Protein 6TFR (pdb70)

Solvent-accessible surface area: 62298 Å² total; per-residue (Å²): 131,105,23,120,47,10,55,8,22,11,124,52,0,45,24,4,84,94,135,101,46,18,10,112,4,2,58,5,7,0,2,56,0,1,20,55,19,48,74,9,1,2,36,5,18,3,63,18,13,42,5,5,114,113,71,156,22,58,40,37,12,3,12,25,0,1,0,1,0,0,0,0,0,0,0,0,3,25,2,22,77,118,7,34,43,5,0,0,1,0,0,2,0,1,0,23,6,0,86,6,116,131,0,34,6,23,14,60,151,12,62,42,32,106,57,17,36,105,100,27,16,0,17,3,0,0,0,5,0,2,0,10,0,2,5,11,9,2,38,43,28,161,111,8,40,84,64,0,38,107,1,0,114,27,0,60,68,31,22,77,84,45,134,28,18,0,1,14,20,8,44,5,2,0,13,6,4,0,0,0,0,1,1,4,0,1,60,2,21,8,98,47,61,74,51,91,36,87,68,30,5,130,62,0,2,77,46,0,52,109,105,10,6,23,62,81,86,0,0,0,49,9,5,32,1,31,88,35,42,2,36,5,53,19,2,0,0,12,0,0,0,5,0,0,0,2,0,37,9,15,23,64,61,11,0,101,120,2,17,77,90,0,64,150,29,0,23,50,78,50,54,156,37,120,66,0,69,0,46,1,3,40,81,23,133,59,34,38,13,27,35,20,12,0,0,4,1,0,0,3,0,0,31,17,41,49,26,86,132,7,0,37,13,0,0,11,42,25,0,35,88,2,54,26,47,77,55,14,21,27,10,140,32,127,103,77,70,34,78,18,9,18,3,1,2,4,0,0,5,1,2,26,11,4,8,32,3,13,165,1,78,107,112,88,48,67,115,96,36,123,31,10,51,8,16,0,90,68,0,45,31,3,78,95,117,83,45,16,10,114,6,1,60,5,6,0,2,58,0,0,18,57,21,47,73,8,1,2,36,6,20,3,62,18,13,46,5,5,117,113,69,154,23,58,39,39,12,3,12,25,0,1,0,1,0,0,0,0,0,0,0,1,3,24,2,20,85,145,8,33,41,6,0,0,3,0,0,5,2,0,0,24,5,0,83,6,116,130,0,35,7,21,10,58,148,13,61,39,31,104,60,18,37,106,93,27,14,1,15,4,0,0,0,5,0,1,0,10,0,3,13,11,13,1,38,45,35,162,127,9,42,85,63,1,23,104,1,0,104,30,0,75,87,31,22,78,85,45,131,32,19,0,1,13,22,6,53,6,1,1,13,5,3,0,0,0,0,0,1,3,0,1,64,1,9,8,127,47,59,76,49,92,35,87,65,31,5,130,64,0,2,78,28,0,55,163,60,6,8,26,69,148,83,0,0,0,53,9,5,34,0,32,91,38,42,2,48,4,54,25,2,0,0,11,0,0,0,6,0,0,0,2,0,28,11,15,20,67,59,2,0,95,109,6,17,77,98,0,64,158,31,0,20,53,80,51,52,159,38,122,59,0,71,0,48,0,5,42,80,22,136,59,35,38,12,28,37,21,12,0,0,5,1,0,0,3,0,0,31,18,38,49,24,63,119,7,0,8,12,0,0,9,42,27,0,29,82,1,114,19,47,79,51,16,20,28,13,139,35,118,97,79,68,36,81,17,8,21,4,0,2,5,0,0,6,1,3,26,12,3,12,30,3,11,142,5,76,116,48,105,156,105,94,98,24,120,49,10,55,10,15,11,96,50,0,42,24,3,82,95,132,104,46,18,12,111,6,2,60,4,6,0,2,55,0,1,18,54,21,49,74,8,2,2,37,6,17,2,59,18,12,44,5,7,116,112,73,157,22,58,41,38,13,3,14,24,0,1,0,1,0,0,0,0,0,0,0,1,2,25,2,19,79,144,8,35,41,6,1,0,2,0,0,3,2,0,0,25,6,0,85,6,114,129,0,35,7,24,14,59,108,13,62,39,31,102,62,17,36,106,97,30,16,0,18,4,0,0,0,5,0,2,0,11,0,2,5,18,9,2,39,47,29,173,112,9,48,85,60,1,38,108,1,0,113,31,0,60,66,29,22,79,85,44,134,28,16,0,1,13,20,9,38,3,2,0,11,4,4,0,0,0,0,0,0,3,0,1,58,2,22,8,95,47,64,76,51,90,35,87,67,31,5,171,62,0,10,75,44,0,55,109,109,6,6,36,69,128,95,0,0,0,54,8,4,33,0,30,109,39,42,2,38,4,51,20,12,0,0,12,0,0,0,6,0,0,0,2,0,28,6,15,46,66,57,2,0,96,108,9,16,75,94,0,64,146,23,0,22,51,81,54,54,158,37,117,65,0,69,0,49,1,3,56,82,24,133,58,33,38,12,29,37,21,13,0,0,4,1,0,0,3,0,0,30,19,37,48,24,86,134,7,0,38,12,0,0,10,39,26,0,33,86,2,74,25,47,76,52,12,20,29,10,141,32,121,99,78,69,34,79,17,8,19,4,0,2,5,0,0,5,1,2,26,10,3,8,36,3,6,157,1,76,103,112,144,86,63,125,26,14,53,8,40,10,129,70,0,47,34,4,91,94,113,98,46,17,10,112,5,2,59,4,6,0,2,54,0,0,19,52,20,50,72,8,2,2,33,7,17,2,58,16,13,41,4,5,117,111,72,155,22,59,40,39,12,3,11,26,0,1,0,2,0,0,0,0,0,0,0,2,3,30,4,9,78,158,8,44,40,6,1,1,2,0,0,8,0,0,0,24,6,0,86,6,114,128,0,34,8,25,14,60,106,16,64,38,30,105,58,16,35,114,104,32,16,0,16,4,0,0,0,4,0,1,0,10,0,3,12,12,6,2,42,36,35,160,138,11,43,86,62,1,13,103,1,0,124,28,0,76,87,33,21,77,86,49,133,26,16,0,3,13,20,8,56,7,2,1,14,5,3,0,0,0,0,1,1,3,0,1,60,2,14,8,92,46,59,76,52,92,37,87,67,30,5,130,63,0,2,79,40,0,53,115,100,6,9,17,76,159,87,0,0,0,49,8,5,31,0,32,101,35,39,1,32,5,48,21,2,0,0,11,0,0,0,5,0,0,0,1,0,29,11,15,21,67,60,1,0,94,104,10,17,76,86,0,64,149,28,0,20,50,77,52,50,152,36,132,59,0,68,0,46,1,3,35,81,24,134,60,38,37,13,28,38,21,12,0,0,4,1,0,0,2,0,0,30,18,37,49,24,86,136,6,0,48,11,0,0,13,41,25,0,33,86,2,58,22,56,79,86,13,25,28,9,58,30,71,121,77,69,33,74,15,8,19,4,0,2,5,0,0,6,1,2,26,12,3,9,30,3,14,169,1,80,102,53,158,136,75,117,25,14,46,8,61,12,129,51,0,47,25,3,86,93,133,111,45,17,11,112,4,2,58,4,6,0,1,56,0,1,18,52,22,50,72,8,0,2,34,6,17,3,61,16,12,44,4,4,116,111,73,155,24,56,40,38,12,3,12,28,0,1,0,0,0,0,0,0,0,0,0,1,3,29,3,20,83,119,7,32,43,6,1,0,2,0,0,5,1,0,0,23,6,0,81,6,115,128,0,35,6,23,13,58,149,13,61,39,31,105,61,18,37,103,93,26,15,0,18,3,0,0,0,5,0,1,0,8,0,2,14,12,10,1,41,42,37,162,125,11,42,86,64,1,15,94,1,0,120,30,0,74,88,31,21,79,85,46,133,28,17,0,1,14,21,9,49,6,2,1,14,5,4,0,1,0,0,0,1,4,0,1,61,1,20,8,98,45,61,76,52,90,43,87,68,30,5,127,63,0,2,80,49,0,48,85,107,8,5,23,64,108,85,0,0,0,48,8,5,32,1,31,84,36,41,3,34,4,52,20,3,0,0,13,1,0,0,6,0,0,0,2,0,34,10,16,20,67,59,0,0,102,103,8,17,79,92,0,63,157,30,1,22,52,77,44,54,155,37,134,47,0,70,0,50,1,4,42,78,22,137,60,34,37,14,28,37,19,12,0,0,3,1,0,0,3,0,0,30,17,39,49,27,84,129,8,0,47,12,0,0,17,39,25,0,23,81,2,119,18,50,73,51,12,19,26,11,139,32,129,104,76,68,34,76,16,9,18,4,0,2,4,0,0,6,1,2,27,11,3,8,30,4,14,167,1,77,102,57,160

B-factor: mean 20.93, std 8.3, range [9.82, 72.06]

InterPro domains:
  IPR041411 Linalool dehydratase/isomerase [PF18566] (167-362)

Structure (mmCIF, N/CA/C/O backbone):
data_6TFR
#
_entry.id   6TFR
#
_cell.length_a   81.440
_cell.length_b   106.970
_cell.length_c   123.670
_cell.angle_alpha   90.000
_cell.angle_beta   95.970
_cell.angle_gamma   90.000
#
_symmetry.space_group_name_H-M   'P 1 21 1'
#
loop_
_entity.id
_entity.type
_entity.pdbx_description
1 polymer 'Linalool dehydratase-isomerase protein LDI'
2 non-polymer 1,2-ETHANEDIOL
3 water water
#
loop_
_atom_site.group_PDB
_atom_site.id
_atom_site.type_symbol
_atom_site.label_atom_id
_atom_site.label_alt_id
_atom_site.label_comp_id
_atom_site.label_asym_id
_atom_site.label_entity_id
_atom_site.label_seq_id
_atom_site.pdbx_PDB_ins_code
_atom_site.Cartn_x
_atom_site.Cartn_y
_atom_site.Cartn_z
_atom_site.occupancy
_atom_site.B_iso_or_equiv
_atom_site.auth_seq_id
_atom_site.auth_comp_id
_atom_site.auth_asym_id
_atom_site.auth_atom_id
_atom_site.pdbx_PDB_model_num
ATOM 1 N N . GLU A 1 4 ? -54.490 -1.350 16.023 1.00 43.63 3 GLU A N 1
ATOM 2 C CA . GLU A 1 4 ? -54.356 -1.608 17.534 1.00 43.08 3 GLU A CA 1
ATOM 3 C C . GLU A 1 4 ? -52.879 -1.648 18.001 1.00 38.58 3 GLU A C 1
ATOM 4 O O . GLU A 1 4 ? -52.250 -2.639 17.704 1.00 38.26 3 GLU A O 1
ATOM 6 N N . LEU A 1 5 ? -52.375 -0.656 18.752 1.00 38.49 4 LEU A N 1
ATOM 7 C CA . LEU A 1 5 ? -50.931 -0.578 19.162 1.00 37.66 4 LEU A CA 1
ATOM 8 C C . LEU A 1 5 ? -50.678 -1.551 20.311 1.00 38.90 4 LEU A C 1
ATOM 9 O O . LEU A 1 5 ? -51.181 -1.311 21.410 1.00 36.73 4 LEU A O 1
ATOM 14 N N . PRO A 1 6 ? -49.882 -2.641 20.141 1.00 32.40 5 PRO A N 1
ATOM 15 C CA . PRO A 1 6 ? -49.630 -3.567 21.239 1.00 31.23 5 PRO A CA 1
ATOM 16 C C . PRO A 1 6 ? -48.867 -2.878 22.364 1.00 29.67 5 PRO A C 1
ATOM 17 O O . PRO A 1 6 ? -48.201 -1.858 22.161 1.00 30.35 5 PRO A O 1
ATOM 21 N N . PRO A 1 7 ? -48.943 -3.384 23.607 1.00 31.64 6 PRO A N 1
ATOM 22 C CA . PRO A 1 7 ? -48.233 -2.733 24.704 1.00 31.67 6 PRO A CA 1
ATOM 23 C C . PRO A 1 7 ? -46.726 -2.617 24.418 1.00 35.10 6 PRO A C 1
ATOM 24 O O . PRO A 1 7 ? -46.122 -3.610 24.005 1.00 30.47 6 PRO A O 1
ATOM 28 N N . GLY A 1 8 ? -46.131 -1.449 24.692 1.00 33.03 7 GLY A N 1
ATOM 29 C CA . GLY A 1 8 ? -44.655 -1.291 24.732 1.00 31.61 7 GLY A CA 1
ATOM 30 C C . GLY A 1 8 ? -44.040 -1.071 23.337 1.00 28.92 7 GLY A C 1
ATOM 31 O O . GLY A 1 8 ? -42.836 -0.922 23.165 1.00 30.29 7 GLY A O 1
ATOM 32 N N . ARG A 1 9 ? -44.875 -1.004 22.327 1.00 29.94 8 ARG A N 1
ATOM 33 C CA . ARG A 1 9 ? -44.485 -0.899 20.901 1.00 23.12 8 ARG A CA 1
ATOM 34 C C . ARG A 1 9 ? -44.456 0.591 20.574 1.00 24.53 8 ARG A C 1
ATOM 35 O O . ARG A 1 9 ? -45.260 1.330 21.145 1.00 26.27 8 ARG A O 1
ATOM 43 N N . LEU A 1 10 ? -43.721 0.979 19.551 1.00 19.72 9 LEU A N 1
ATOM 44 C CA . LEU A 1 10 ? -43.699 2.385 19.070 1.00 19.85 9 LEU A CA 1
ATOM 45 C C . LEU A 1 10 ? -44.698 2.639 17.949 1.00 20.31 9 LEU A C 1
ATOM 46 O O . LEU A 1 10 ? -45.165 3.780 17.796 1.00 21.96 9 LEU A O 1
ATOM 51 N N . ALA A 1 11 ? -44.938 1.659 17.076 1.00 19.46 10 ALA A N 1
ATOM 52 C CA . ALA A 1 11 ? -45.865 1.771 15.953 1.00 18.61 10 ALA A CA 1
ATOM 53 C C . ALA A 1 11 ? -46.445 0.395 15.676 1.00 19.29 10 ALA A C 1
ATOM 54 O O . ALA A 1 11 ? -45.823 -0.591 16.028 1.00 19.58 10 ALA A O 1
ATOM 56 N N . THR A 1 12 ? -47.601 0.367 15.022 1.00 19.79 11 THR A N 1
ATOM 57 C CA . THR A 1 12 ? -48.268 -0.915 14.688 1.00 19.58 11 THR A CA 1
ATOM 58 C C . THR A 1 12 ? -47.561 -1.579 13.514 1.00 19.49 11 THR A C 1
ATOM 59 O O . THR A 1 12 ? -46.887 -0.941 12.677 1.00 19.26 11 THR A O 1
ATOM 63 N N . THR A 1 13 ? -47.751 -2.889 13.420 1.00 18.81 12 THR A N 1
ATOM 64 C CA . THR A 1 13 ? -47.261 -3.678 12.268 1.00 18.48 12 THR A CA 1
ATOM 65 C C . THR A 1 13 ? -47.906 -3.135 10.987 1.00 18.74 12 THR A C 1
ATOM 66 O O . THR A 1 13 ? -47.245 -3.016 9.958 1.00 18.84 12 THR A O 1
ATOM 70 N N . GLU A 1 14 ? -49.221 -2.834 11.007 1.00 21.25 13 GLU A N 1
ATOM 71 C CA . GLU A 1 14 ? -49.902 -2.205 9.843 1.00 21.67 13 GLU A CA 1
ATOM 72 C C . GLU A 1 14 ? -49.115 -0.961 9.403 1.00 18.75 13 GLU A C 1
ATOM 73 O O . GLU A 1 14 ? -48.883 -0.781 8.217 1.00 20.36 13 GLU A O 1
ATOM 79 N N . ASP A 1 15 ? -48.719 -0.118 10.343 1.00 21.03 14 ASP A N 1
ATOM 80 C CA . ASP A 1 15 ? -47.976 1.130 10.002 1.00 21.68 14 ASP A CA 1
ATOM 81 C C . ASP A 1 15 ? -46.635 0.789 9.327 1.00 20.45 14 ASP A C 1
ATOM 82 O O . ASP A 1 15 ? -46.308 1.395 8.315 1.00 19.47 14 ASP A O 1
ATOM 87 N N . TYR A 1 16 ? -45.873 -0.199 9.839 1.00 18.08 15 TYR A N 1
ATOM 88 C CA . TYR A 1 16 ? -44.596 -0.493 9.164 1.00 18.40 15 TYR A CA 1
ATOM 89 C C . TYR A 1 16 ? -44.857 -0.983 7.737 1.00 17.17 15 TYR A C 1
ATOM 90 O O . TYR A 1 16 ? -44.153 -0.610 6.801 1.00 18.75 15 TYR A O 1
ATOM 99 N N . PHE A 1 17 ? -45.814 -1.901 7.558 1.00 18.19 16 PHE A N 1
ATOM 100 C CA . PHE A 1 17 ? -46.072 -2.512 6.240 1.00 18.75 16 PHE A CA 1
ATOM 101 C C . PHE A 1 17 ? -46.690 -1.502 5.259 1.00 20.30 16 PHE A C 1
ATOM 102 O O . PHE A 1 17 ? -46.545 -1.714 4.034 1.00 22.52 16 PHE A O 1
ATOM 110 N N . ALA A 1 18 ? -47.240 -0.400 5.731 1.00 20.70 17 ALA A N 1
ATOM 111 C CA . ALA A 1 18 ? -47.840 0.647 4.852 1.00 22.38 17 ALA A CA 1
ATOM 112 C C . ALA A 1 18 ? -46.856 1.759 4.468 1.00 24.00 17 ALA A C 1
ATOM 113 O O . ALA A 1 18 ? -47.224 2.668 3.703 1.00 23.54 17 ALA A O 1
ATOM 115 N N . GLN A 1 19 ? -45.620 1.743 4.982 1.00 21.16 18 GLN A N 1
ATOM 116 C CA . GLN A 1 19 ? -44.696 2.896 4.751 1.00 19.90 18 GLN A CA 1
ATOM 117 C C . GLN A 1 19 ? -44.513 3.139 3.254 1.00 19.83 18 GLN A C 1
ATOM 118 O O . GLN A 1 19 ? -44.531 4.291 2.821 1.00 19.94 18 GLN A O 1
ATOM 124 N N . GLN A 1 20 ? -44.265 2.116 2.469 1.00 20.54 19 GLN A N 1
ATOM 125 C CA . GLN A 1 20 ? -43.962 2.306 1.036 1.00 22.67 19 GLN A CA 1
ATOM 126 C C . GLN A 1 20 ? -45.215 2.874 0.327 1.00 23.89 19 GLN A C 1
ATOM 127 O O . GLN A 1 20 ? -45.085 3.830 -0.463 1.00 22.74 19 GLN A O 1
ATOM 133 N N . ALA A 1 21 ? -46.402 2.372 0.636 1.00 24.81 20 ALA A N 1
ATOM 134 C CA . ALA A 1 21 ? -47.635 2.892 0.003 1.00 26.41 20 ALA A CA 1
ATOM 135 C C . ALA A 1 21 ? -47.865 4.349 0.406 1.00 27.46 20 ALA A C 1
ATOM 136 O O . ALA A 1 21 ? -48.354 5.146 -0.455 1.00 29.59 20 ALA A O 1
ATOM 138 N N . LYS A 1 22 ? -47.540 4.739 1.632 1.00 24.82 21 LYS A N 1
ATOM 139 C CA . LYS A 1 22 ? -47.719 6.128 2.125 1.00 25.81 21 LYS A CA 1
ATOM 140 C C . LYS A 1 22 ? -46.551 7.028 1.688 1.00 24.05 21 LYS A C 1
ATOM 141 O O . LYS A 1 22 ? -46.595 8.257 1.935 1.00 26.80 21 LYS A O 1
ATOM 147 N N . GLN A 1 23 ? -45.485 6.461 1.149 1.00 24.92 22 GLN A N 1
ATOM 148 C CA . GLN A 1 23 ? -44.251 7.181 0.759 1.00 24.41 22 GLN A CA 1
ATOM 149 C C . GLN A 1 23 ? -43.681 7.951 1.951 1.00 22.68 22 GLN A C 1
ATOM 150 O O . GLN A 1 23 ? -43.230 9.115 1.776 1.00 23.98 22 GLN A O 1
ATOM 156 N N . ALA A 1 24 ? -43.663 7.354 3.137 1.00 21.19 23 ALA A N 1
ATOM 157 C CA . ALA A 1 24 ? -43.162 8.010 4.351 1.00 20.91 23 ALA A CA 1
ATOM 158 C C . ALA A 1 24 ? -42.765 6.953 5.370 1.00 20.89 23 ALA A C 1
ATOM 159 O O . ALA A 1 24 ? -43.538 5.992 5.610 1.00 20.41 23 ALA A O 1
ATOM 161 N N . VAL A 1 25 ? -41.625 7.175 6.017 1.00 19.75 24 VAL A N 1
ATOM 162 C CA . VAL A 1 25 ? -41.237 6.303 7.147 1.00 18.30 24 VAL A CA 1
ATOM 163 C C . VAL A 1 25 ? -42.061 6.659 8.366 1.00 18.85 24 VAL A C 1
ATOM 164 O O . VAL A 1 25 ? -42.530 7.837 8.528 1.00 19.56 24 VAL A O 1
ATOM 168 N N . THR A 1 26 ? -42.219 5.719 9.283 1.00 17.39 25 THR A N 1
ATOM 169 C CA . THR A 1 26 ? -42.869 5.980 10.589 1.00 17.81 25 THR A CA 1
ATOM 170 C C . THR A 1 26 ? -42.015 6.943 11.406 1.00 19.43 25 THR A C 1
ATOM 171 O O . THR A 1 26 ? -40.780 7.043 11.228 1.00 17.81 25 THR A O 1
ATOM 175 N N . PRO A 1 27 ? -42.604 7.652 12.395 1.00 20.19 26 PRO A N 1
ATOM 176 C CA . PRO A 1 27 ? -41.797 8.527 13.240 1.00 18.63 26 PRO A CA 1
ATOM 177 C C . PRO A 1 27 ? -40.659 7.837 14.000 1.00 17.77 26 PRO A C 1
ATOM 178 O O . PRO A 1 27 ? -39.594 8.453 14.144 1.00 17.98 26 PRO A O 1
ATOM 182 N N . ASP A 1 28 ? -40.830 6.574 14.403 1.00 17.32 27 ASP A N 1
ATOM 183 C CA . ASP A 1 28 ? -39.733 5.876 15.134 1.00 17.17 27 ASP A CA 1
ATOM 184 C C . ASP A 1 28 ? -38.617 5.504 14.150 1.00 15.54 27 ASP A C 1
ATOM 185 O O . ASP A 1 28 ? -37.452 5.503 14.558 1.00 16.77 27 ASP A O 1
ATOM 190 N N . VAL A 1 29 ? -38.948 5.170 12.898 1.00 15.68 28 VAL A N 1
ATOM 191 C CA . VAL A 1 29 ? -37.902 4.937 11.868 1.00 15.24 28 VAL A CA 1
ATOM 192 C C . VAL A 1 29 ? -37.133 6.258 11.624 1.00 14.01 28 VAL A C 1
ATOM 193 O O . VAL A 1 29 ? -35.900 6.246 11.554 1.00 14.78 28 VAL A O 1
ATOM 197 N N . MET A 1 30 ? -37.853 7.391 11.544 1.00 15.63 29 MET A N 1
ATOM 198 C CA . MET A 1 30 ? -37.159 8.664 11.395 1.00 15.49 29 MET A CA 1
ATOM 199 C C . MET A 1 30 ? -36.233 8.923 12.603 1.00 15.73 29 MET A C 1
ATOM 200 O O . MET A 1 30 ? -35.091 9.409 12.425 1.00 15.97 29 MET A O 1
ATOM 205 N N . ALA A 1 31 ? -36.681 8.608 13.812 1.00 15.25 30 ALA A N 1
ATOM 206 C CA . ALA A 1 31 ? -35.870 8.768 15.033 1.00 14.56 30 ALA A CA 1
ATOM 207 C C . ALA A 1 31 ? -34.635 7.866 15.024 1.00 15.09 30 ALA A C 1
ATOM 208 O O . ALA A 1 31 ? -33.596 8.193 15.599 1.00 14.77 30 ALA A O 1
ATOM 210 N N . GLN A 1 32 ? -34.745 6.683 14.426 1.00 15.11 31 GLN A N 1
ATOM 211 C CA . GLN A 1 32 ? -33.576 5.802 14.220 1.00 15.21 31 GLN A CA 1
ATOM 212 C C . GLN A 1 32 ? -32.605 6.435 13.233 1.00 13.84 31 GLN A C 1
ATOM 213 O O . GLN A 1 32 ? -31.386 6.393 13.463 1.00 13.60 31 GLN A O 1
ATOM 219 N N . LEU A 1 33 ? -33.119 7.018 12.151 1.00 13.79 32 LEU A N 1
ATOM 220 C CA . LEU A 1 33 ? -32.240 7.712 11.173 1.00 14.21 32 LEU A CA 1
ATOM 221 C C . LEU A 1 33 ? -31.551 8.910 11.862 1.00 13.71 32 LEU A C 1
ATOM 222 O O . LEU A 1 33 ? -30.390 9.201 11.571 1.00 13.67 32 LEU A O 1
ATOM 227 N N . ALA A 1 34 ? -32.242 9.555 12.792 1.00 14.85 33 ALA A N 1
ATOM 228 C CA . ALA A 1 34 ? -31.633 10.658 13.568 1.00 15.98 33 ALA A CA 1
ATOM 229 C C . ALA A 1 34 ? -30.518 10.109 14.444 1.00 14.23 33 ALA A C 1
ATOM 230 O O . ALA A 1 34 ? -29.396 10.657 14.504 1.00 15.58 33 ALA A O 1
ATOM 232 N N . TYR A 1 35 ? -30.726 9.021 15.182 1.00 14.46 34 TYR A N 1
ATOM 233 C CA . TYR A 1 35 ? -29.646 8.378 15.952 1.00 15.67 34 TYR A CA 1
ATOM 234 C C . TYR A 1 35 ? -28.432 8.153 15.026 1.00 14.37 34 TYR A C 1
ATOM 235 O O . TYR A 1 35 ? -27.251 8.392 15.356 1.00 15.42 34 TYR A O 1
ATOM 244 N N . MET A 1 36 ? -28.707 7.605 13.816 1.00 14.67 35 MET A N 1
ATOM 245 C CA . MET A 1 36 ? -27.645 7.223 12.890 1.00 14.37 35 MET A CA 1
ATOM 246 C C . MET A 1 36 ? -26.839 8.430 12.387 1.00 12.93 35 MET A C 1
ATOM 247 O O . MET A 1 36 ? -25.650 8.262 12.034 1.00 14.79 35 MET A O 1
ATOM 252 N N . ASN A 1 37 ? -27.449 9.624 12.350 1.00 13.33 36 ASN A N 1
ATOM 253 C CA . ASN A 1 37 ? -26.916 10.759 11.554 1.00 14.98 36 ASN A CA 1
ATOM 254 C C . ASN A 1 37 ? -26.644 12.048 12.359 1.00 14.84 36 ASN A C 1
ATOM 255 O O . ASN A 1 37 ? -25.957 12.911 11.787 1.00 16.17 36 ASN A O 1
ATOM 260 N N . TYR A 1 38 ? -27.213 12.232 13.564 1.00 13.41 37 TYR A N 1
ATOM 261 C CA . TYR A 1 38 ? -27.409 13.620 14.074 1.00 14.06 37 TYR A CA 1
ATOM 262 C C . TYR A 1 38 ? -26.160 14.165 14.777 1.00 15.13 37 TYR A C 1
ATOM 263 O O . TYR A 1 38 ? -25.722 15.303 14.514 1.00 15.09 37 TYR A O 1
ATOM 272 N N . ILE A 1 39 ? -25.647 13.479 15.793 1.00 15.00 38 ILE A N 1
ATOM 273 C CA . ILE A 1 39 ? -24.676 14.096 16.735 1.00 14.89 38 ILE A CA 1
ATOM 274 C C . ILE A 1 39 ? -23.279 14.066 16.129 1.00 14.70 38 ILE A C 1
ATOM 275 O O . ILE A 1 39 ? -22.759 13.017 15.724 1.00 15.91 38 ILE A O 1
ATOM 280 N N . ASP A 1 40 ? -22.579 15.204 16.173 1.00 16.29 39 ASP A N 1
ATOM 281 C CA . ASP A 1 40 ? -21.188 15.267 15.710 1.00 17.15 39 ASP A CA 1
ATOM 282 C C . ASP A 1 40 ? -20.322 14.194 16.345 1.00 16.73 39 ASP A C 1
ATOM 283 O O . ASP A 1 40 ? -20.428 13.983 17.579 1.00 17.43 39 ASP A O 1
ATOM 288 N N . PHE A 1 41 ? -19.482 13.568 15.520 1.00 16.96 40 PHE A N 1
ATOM 289 C CA . PHE A 1 41 ? -18.359 12.681 15.906 1.00 18.50 40 PHE A CA 1
ATOM 290 C C . PHE A 1 41 ? -18.873 11.319 16.347 1.00 18.53 40 PHE A C 1
ATOM 291 O O . PHE A 1 41 ? -18.205 10.338 15.984 1.00 23.63 40 PHE A O 1
ATOM 299 N N . ILE A 1 42 ? -19.938 11.223 17.133 1.00 17.41 41 ILE A N 1
ATOM 300 C CA . ILE A 1 42 ? -20.311 9.946 17.811 1.00 17.80 41 ILE A CA 1
ATOM 301 C C . ILE A 1 42 ? -21.448 9.230 17.088 1.00 19.57 41 ILE A C 1
ATOM 302 O O . ILE A 1 42 ? -21.652 8.050 17.424 1.00 20.00 41 ILE A O 1
ATOM 307 N N . SER A 1 43 ? -22.184 9.851 16.178 1.00 17.31 42 SER A N 1
ATOM 308 C CA . SER A 1 43 ? -23.212 9.114 15.388 1.00 17.22 42 SER A CA 1
ATOM 309 C C . SER A 1 43 ? -22.480 8.211 14.396 1.00 15.20 42 SER A C 1
ATOM 310 O O . SER A 1 43 ? -21.404 8.520 13.886 1.00 16.13 42 SER A O 1
ATOM 313 N N . PRO A 1 44 ? -23.036 7.023 14.070 1.00 13.90 43 PRO A N 1
ATOM 314 C CA . PRO A 1 44 ? -22.309 6.097 13.201 1.00 15.76 43 PRO A CA 1
ATOM 315 C C . PRO A 1 44 ? -22.085 6.611 11.790 1.00 14.67 43 PRO A C 1
ATOM 316 O O . PRO A 1 44 ? -21.076 6.270 11.202 1.00 17.53 43 PRO A O 1
ATOM 320 N N . PHE A 1 45 ? -22.958 7.457 11.275 1.00 14.47 44 PHE A N 1
ATOM 321 C CA . PHE A 1 45 ? -22.854 7.973 9.885 1.00 14.29 44 PHE A CA 1
ATOM 322 C C . PHE A 1 45 ? -22.450 9.440 9.870 1.00 16.59 44 PHE A C 1
ATOM 323 O O . PHE A 1 45 ? -22.855 10.191 8.971 1.00 20.26 44 PHE A O 1
ATOM 331 N N . TYR A 1 46 ? -21.668 9.881 10.859 1.00 15.80 45 TYR A N 1
ATOM 332 C CA . TYR A 1 46 ? -21.169 11.293 10.893 1.00 16.05 45 TYR A CA 1
ATOM 333 C C . TYR A 1 46 ? -20.162 11.533 9.763 1.00 17.97 45 TYR A C 1
ATOM 334 O O . TYR A 1 46 ? -20.245 12.587 9.084 1.00 17.92 45 TYR A O 1
ATOM 343 N N . SER A 1 47 ? -19.202 10.639 9.550 1.00 17.02 46 SER A N 1
ATOM 344 C CA . SER A 1 47 ? -18.063 10.873 8.653 1.00 19.14 46 SER A CA 1
ATOM 345 C C . SER A 1 47 ? -17.631 9.617 7.902 1.00 17.80 46 SER A C 1
ATOM 346 O O . SER A 1 47 ? -17.772 8.504 8.443 1.00 18.72 46 SER A O 1
ATOM 349 N N . ARG A 1 48 ? -17.026 9.800 6.748 1.00 18.10 47 ARG A N 1
ATOM 350 C CA A ARG A 1 48 ? -16.418 8.697 5.945 0.50 20.26 47 ARG A CA 1
ATOM 351 C CA B ARG A 1 48 ? -16.371 8.754 5.915 0.50 20.25 47 ARG A CA 1
ATOM 352 C C . ARG A 1 48 ? -15.085 8.226 6.559 1.00 20.60 47 ARG A C 1
ATOM 353 O O . ARG A 1 48 ? -14.520 7.227 6.075 1.00 21.16 47 ARG A O 1
ATOM 368 N N . GLY A 1 49 ? -14.578 8.895 7.604 1.00 19.37 48 GLY A N 1
ATOM 369 C CA . GLY A 1 49 ? -13.269 8.552 8.180 1.00 19.30 48 GLY A CA 1
ATOM 370 C C . GLY A 1 49 ? -13.268 7.224 8.913 1.00 20.48 48 GLY A C 1
ATOM 371 O O . GLY A 1 49 ? -14.314 6.697 9.268 1.00 19.13 48 GLY A O 1
ATOM 372 N N . CYS A 1 50 ? -12.082 6.789 9.286 1.00 19.31 49 CYS A N 1
ATOM 373 C CA . CYS A 1 50 ? -11.891 5.500 9.989 1.00 20.12 49 CYS A CA 1
ATOM 374 C C . CYS A 1 50 ? -11.997 5.743 11.482 1.00 22.01 49 CYS A C 1
ATOM 375 O O . CYS A 1 50 ? -11.047 5.533 12.197 1.00 26.90 49 CYS A O 1
ATOM 378 N N . SER A 1 51 ? -13.143 6.239 11.904 1.00 19.65 50 SER A N 1
ATOM 379 C CA A SER A 1 51 ? -13.540 6.515 13.296 0.50 19.87 50 SER A CA 1
ATOM 380 C CA B SER A 1 51 ? -13.535 6.507 13.295 0.50 21.76 50 SER A CA 1
ATOM 381 C C . SER A 1 51 ? -14.734 5.621 13.627 1.00 19.34 50 SER A C 1
ATOM 382 O O . SER A 1 51 ? -15.719 5.590 12.846 1.00 18.54 50 SER A O 1
ATOM 387 N N . PHE A 1 52 ? -14.669 4.949 14.765 1.00 19.06 51 PHE A N 1
ATOM 388 C CA . PHE A 1 52 ? -15.712 3.970 15.142 1.00 16.91 51 PHE A CA 1
ATOM 389 C C . PHE A 1 52 ? -16.257 4.244 16.541 1.00 18.29 51 PHE A C 1
ATOM 390 O O . PHE A 1 52 ? -16.747 3.320 17.216 1.00 17.52 51 PHE A O 1
ATOM 398 N N . GLU A 1 53 ? -16.295 5.521 16.950 1.00 21.26 52 GLU A N 1
ATOM 399 C CA . GLU A 1 53 ? -16.858 5.885 18.265 1.00 23.45 52 GLU A CA 1
ATOM 400 C C . GLU A 1 53 ? -18.256 5.353 18.482 1.00 20.83 52 GLU A C 1
ATOM 401 O O . GLU A 1 53 ? -18.575 4.949 19.607 1.00 19.37 52 GLU A O 1
ATOM 407 N N . ALA A 1 54 ? -19.170 5.361 17.492 1.00 19.13 53 ALA A N 1
ATOM 408 C CA . ALA A 1 54 ? -20.537 4.895 17.715 1.00 18.47 53 ALA A CA 1
ATOM 409 C C . ALA A 1 54 ? -20.533 3.431 18.177 1.00 16.06 53 ALA A C 1
ATOM 410 O O . ALA A 1 54 ? -21.360 3.075 19.003 1.00 18.79 53 ALA A O 1
ATOM 412 N N . TRP A 1 55 ? -19.634 2.658 17.583 1.00 18.02 54 TRP A N 1
ATOM 413 C CA . TRP A 1 55 ? -19.514 1.203 17.851 1.00 16.68 54 TRP A CA 1
ATOM 414 C C . TRP A 1 55 ? -18.808 0.970 19.186 1.00 17.94 54 TRP A C 1
ATOM 415 O O . TRP A 1 55 ? -19.218 0.047 19.903 1.00 17.74 54 TRP A O 1
ATOM 426 N N . GLU A 1 56 ? -17.836 1.798 19.536 1.00 17.45 55 GLU A N 1
ATOM 427 C CA . GLU A 1 56 ? -17.210 1.744 20.889 1.00 19.60 55 GLU A CA 1
ATOM 428 C C . GLU A 1 56 ? -18.301 1.970 21.938 1.00 21.12 55 GLU A C 1
ATOM 429 O O . GLU A 1 56 ? -18.366 1.224 22.933 1.00 20.74 55 GLU A O 1
ATOM 435 N N . LEU A 1 57 ? -19.165 2.985 21.751 1.00 20.01 56 LEU A N 1
ATOM 436 C CA . LEU A 1 57 ? -20.186 3.346 22.768 1.00 21.01 56 LEU A CA 1
ATOM 437 C C . LEU A 1 57 ? -21.220 2.230 22.950 1.00 24.06 56 LEU A C 1
ATOM 438 O O . LEU A 1 57 ? -21.798 2.109 24.048 1.00 25.63 56 LEU A O 1
ATOM 443 N N . LYS A 1 58 ? -21.493 1.431 21.918 1.00 20.45 57 LYS A N 1
ATOM 444 C CA . LYS A 1 58 ? -22.410 0.262 21.960 1.00 24.04 57 LYS A CA 1
ATOM 445 C C . LYS A 1 58 ? -21.703 -1.036 22.349 1.00 22.74 57 LYS A C 1
ATOM 446 O O . LYS A 1 58 ? -22.370 -2.045 22.405 1.00 22.35 57 LYS A O 1
ATOM 452 N N . HIS A 1 59 ? -20.392 -1.011 22.558 1.00 20.87 58 HIS A N 1
ATOM 453 C CA . HIS A 1 59 ? -19.566 -2.188 22.918 1.00 21.98 58 HIS A CA 1
ATOM 454 C C . HIS A 1 59 ? -19.631 -3.244 21.808 1.00 23.49 58 HIS A C 1
ATOM 455 O O . HIS A 1 59 ? -19.545 -4.438 22.099 1.00 22.42 58 HIS A O 1
ATOM 462 N N . THR A 1 60 ? -19.708 -2.830 20.545 1.00 19.09 59 THR A N 1
ATOM 463 C CA . THR A 1 60 ? -19.709 -3.785 19.426 1.00 17.30 59 THR A CA 1
ATOM 464 C C . THR A 1 60 ? -18.360 -4.498 19.364 1.00 17.04 59 THR A C 1
ATOM 465 O O . THR A 1 60 ? -17.316 -3.872 19.237 1.00 18.81 59 THR A O 1
ATOM 469 N N . PRO A 1 61 ? -18.318 -5.851 19.402 1.00 16.80 60 PRO A N 1
ATOM 470 C CA . PRO A 1 61 ? -17.067 -6.559 19.179 1.00 17.41 60 PRO A CA 1
ATOM 471 C C . PRO A 1 61 ? -16.473 -6.287 17.807 1.00 16.14 60 PRO A C 1
ATOM 472 O O . PRO A 1 61 ? -17.231 -6.150 16.842 1.00 16.21 60 PRO A O 1
ATOM 476 N N . GLN A 1 62 ? -15.154 -6.216 17.708 1.00 15.72 61 GLN A N 1
ATOM 477 C CA . GLN A 1 62 ? -14.476 -5.925 16.425 1.00 14.69 61 GLN A CA 1
ATOM 478 C C . GLN A 1 62 ? -15.038 -6.810 15.308 1.00 15.83 61 GLN A C 1
ATOM 479 O O . GLN A 1 62 ? -15.281 -6.292 14.216 1.00 15.47 61 GLN A O 1
ATOM 485 N N . ARG A 1 63 ? -15.210 -8.127 15.535 1.00 15.34 62 ARG A N 1
ATOM 486 C CA . ARG A 1 63 ? -15.544 -9.050 14.433 1.00 15.12 62 ARG A CA 1
ATOM 487 C C . ARG A 1 63 ? -16.961 -8.796 13.930 1.00 14.63 62 ARG A C 1
ATOM 488 O O . ARG A 1 63 ? -17.302 -9.297 12.851 1.00 15.65 62 ARG A O 1
ATOM 496 N N . VAL A 1 64 ? -17.785 -8.078 14.694 1.00 14.85 63 VAL A N 1
ATOM 497 C CA . VAL A 1 64 ? -19.199 -7.839 14.352 1.00 14.63 63 VAL A CA 1
ATOM 498 C C . VAL A 1 64 ? -19.374 -6.499 13.626 1.00 14.14 63 VAL A C 1
ATOM 499 O O . VAL A 1 64 ? -20.432 -6.260 13.042 1.00 13.49 63 VAL A O 1
ATOM 503 N N . ILE A 1 65 ? -18.390 -5.595 13.635 1.00 13.13 64 ILE A N 1
ATOM 504 C CA . ILE A 1 65 ? -18.572 -4.258 12.998 1.00 13.61 64 ILE A CA 1
ATOM 505 C C . ILE A 1 65 ? -18.986 -4.447 11.534 1.00 12.48 64 ILE A C 1
ATOM 506 O O . ILE A 1 65 ? -19.881 -3.707 11.058 1.00 13.59 64 ILE A O 1
ATOM 511 N N . LYS A 1 66 ? -18.339 -5.352 10.785 1.00 12.65 65 LYS A N 1
ATOM 512 C CA . LYS A 1 66 ? -18.641 -5.516 9.348 1.00 12.98 65 LYS A CA 1
ATOM 513 C C . LYS A 1 66 ? -20.120 -5.847 9.166 1.00 13.63 65 LYS A C 1
ATOM 514 O O . LYS A 1 66 ? -20.739 -5.395 8.193 1.00 13.61 65 LYS A O 1
ATOM 520 N N . TYR A 1 67 ? -20.713 -6.649 10.059 1.00 12.40 66 TYR A N 1
ATOM 521 C CA . TYR A 1 67 ? -22.149 -7.009 9.941 1.00 13.71 66 TYR A CA 1
ATOM 522 C C . TYR A 1 67 ? -23.031 -5.797 10.276 1.00 13.03 66 TYR A C 1
ATOM 523 O O . TYR A 1 67 ? -24.051 -5.575 9.640 1.00 13.36 66 TYR A O 1
ATOM 532 N N . SER A 1 68 ? -22.650 -5.009 11.290 1.00 13.44 67 SER A N 1
ATOM 533 C CA . SER A 1 68 ? -23.405 -3.813 11.693 1.00 13.51 67 SER A CA 1
ATOM 534 C C . SER A 1 68 ? -23.524 -2.852 10.509 1.00 12.32 67 SER A C 1
ATOM 535 O O . SER A 1 68 ? -24.633 -2.397 10.139 1.00 13.00 67 SER A O 1
ATOM 538 N N . ILE A 1 69 ? -22.387 -2.548 9.881 1.00 13.16 68 ILE A N 1
ATOM 539 C CA . ILE A 1 69 ? -22.372 -1.630 8.726 1.00 12.86 68 ILE A CA 1
ATOM 540 C C . ILE A 1 69 ? -23.239 -2.174 7.590 1.00 13.40 68 ILE A C 1
ATOM 541 O O . ILE A 1 69 ? -24.059 -1.444 7.021 1.00 13.00 68 ILE A O 1
ATOM 546 N N . ALA A 1 70 ? -23.093 -3.466 7.283 1.00 13.20 69 ALA A N 1
ATOM 547 C CA . ALA A 1 70 ? -23.829 -4.053 6.153 1.00 12.96 69 ALA A CA 1
ATOM 548 C C . ALA A 1 70 ? -25.344 -4.014 6.448 1.00 12.87 69 ALA A C 1
ATOM 549 O O . ALA A 1 70 ? -26.128 -3.614 5.545 1.00 12.65 69 ALA A O 1
ATOM 551 N N . PHE A 1 71 ? -25.781 -4.384 7.641 1.00 13.54 70 PHE A N 1
ATOM 552 C CA . PHE A 1 71 ? -27.226 -4.428 7.926 1.00 15.04 70 PHE A CA 1
ATOM 553 C C . PHE A 1 71 ? -27.815 -3.005 7.948 1.00 13.66 70 PHE A C 1
ATOM 554 O O . PHE A 1 71 ? -28.946 -2.795 7.436 1.00 14.34 70 PHE A O 1
ATOM 562 N N . TYR A 1 72 ? -27.068 -2.000 8.448 1.00 13.44 71 TYR A N 1
ATOM 563 C CA . TYR A 1 72 ? -27.525 -0.622 8.303 1.00 13.45 71 TYR A CA 1
ATOM 564 C C . TYR A 1 72 ? -27.686 -0.269 6.812 1.00 13.91 71 TYR A C 1
ATOM 565 O O . TYR A 1 72 ? -28.680 0.347 6.418 1.00 14.10 71 TYR A O 1
ATOM 574 N N . ALA A 1 73 ? -26.687 -0.614 5.990 1.00 13.11 72 ALA A N 1
ATOM 575 C CA . ALA A 1 73 ? -26.729 -0.347 4.541 1.00 13.87 72 ALA A CA 1
ATOM 576 C C . ALA A 1 73 ? -27.974 -0.946 3.898 1.00 15.15 72 ALA A C 1
ATOM 577 O O . ALA A 1 73 ? -28.642 -0.281 3.095 1.00 15.33 72 ALA A O 1
ATOM 579 N N . TYR A 1 74 ? -28.288 -2.192 4.256 1.00 14.35 73 TYR A N 1
ATOM 580 C CA . TYR A 1 74 ? -29.455 -2.853 3.623 1.00 13.76 73 TYR A CA 1
ATOM 581 C C . TYR A 1 74 ? -30.755 -2.125 4.014 1.00 14.42 73 TYR A C 1
ATOM 582 O O . TYR A 1 74 ? -31.661 -1.976 3.192 1.00 14.93 73 TYR A O 1
ATOM 591 N N . GLY A 1 75 ? -30.863 -1.645 5.257 1.00 13.97 74 GLY A N 1
ATOM 592 C CA . GLY A 1 75 ? -32.020 -0.856 5.672 1.00 13.30 74 GLY A CA 1
ATOM 593 C C . GLY A 1 75 ? -32.099 0.473 4.938 1.00 14.99 74 GLY A C 1
ATOM 594 O O . GLY A 1 75 ? -33.187 0.892 4.510 1.00 14.21 74 GLY A O 1
ATOM 595 N N . LEU A 1 76 ? -30.962 1.136 4.782 1.00 14.00 75 LEU A N 1
ATOM 596 C CA . LEU A 1 76 ? -30.909 2.443 4.083 1.00 14.16 75 LEU A CA 1
ATOM 597 C C . LEU A 1 76 ? -31.375 2.281 2.620 1.00 14.54 75 LEU A C 1
ATOM 598 O O . LEU A 1 76 ? -32.043 3.185 2.103 1.00 14.70 75 LEU A O 1
ATOM 603 N N . ALA A 1 77 ? -31.050 1.161 1.960 1.00 13.60 76 ALA A N 1
ATOM 604 C CA . ALA A 1 77 ? -31.529 0.936 0.585 1.00 15.17 76 ALA A CA 1
ATOM 605 C C . ALA A 1 77 ? -33.042 0.883 0.559 1.00 15.81 76 ALA A C 1
ATOM 606 O O . ALA A 1 77 ? -33.645 1.450 -0.381 1.00 16.09 76 ALA A O 1
ATOM 608 N N . SER A 1 78 ? -33.715 0.296 1.555 1.00 14.60 77 SER A N 1
ATOM 609 C CA . SER A 1 78 ? -35.194 0.309 1.614 1.00 15.28 77 SER A CA 1
ATOM 610 C C . SER A 1 78 ? -35.726 1.695 1.931 1.00 15.26 77 SER A C 1
ATOM 611 O O . SER A 1 78 ? -36.778 2.067 1.391 1.00 16.35 77 SER A O 1
ATOM 614 N N . VAL A 1 79 ? -35.069 2.476 2.781 1.00 15.37 78 VAL A N 1
ATOM 615 C CA . VAL A 1 79 ? -35.504 3.878 3.042 1.00 16.12 78 VAL A CA 1
ATOM 616 C C . VAL A 1 79 ? -35.560 4.623 1.699 1.00 15.83 78 VAL A C 1
ATOM 617 O O . VAL A 1 79 ? -36.541 5.395 1.490 1.00 17.00 78 VAL A O 1
ATOM 621 N N . ALA A 1 80 ? -34.586 4.414 0.837 1.00 16.62 79 ALA A N 1
ATOM 622 C CA . ALA A 1 80 ? -34.532 5.091 -0.484 1.00 17.31 79 ALA A CA 1
ATOM 623 C C . ALA A 1 80 ? -35.783 4.758 -1.308 1.00 19.13 79 ALA A C 1
ATOM 624 O O . ALA A 1 80 ? -36.253 5.616 -2.051 1.00 21.88 79 ALA A O 1
ATOM 626 N N . LEU A 1 81 ? -36.293 3.526 -1.208 1.00 18.65 80 LEU A N 1
ATOM 627 C CA . LEU A 1 81 ? -37.517 3.104 -1.955 1.00 21.87 80 LEU A CA 1
ATOM 628 C C . LEU A 1 81 ? -38.777 3.649 -1.302 1.00 23.65 80 LEU A C 1
ATOM 629 O O . LEU A 1 81 ? -39.752 3.996 -2.035 1.00 24.34 80 LEU A O 1
ATOM 634 N N . ILE A 1 82 ? -38.850 3.682 0.029 1.00 19.16 81 ILE A N 1
ATOM 635 C CA . ILE A 1 82 ? -40.021 4.160 0.795 1.00 19.80 81 ILE A CA 1
ATOM 636 C C . ILE A 1 82 ? -40.270 5.631 0.514 1.00 22.46 81 ILE A C 1
ATOM 637 O O . ILE A 1 82 ? -41.446 5.971 0.235 1.00 25.04 81 ILE A O 1
ATOM 642 N N . ASP A 1 83 ? -39.268 6.502 0.649 1.00 20.35 82 ASP A N 1
ATOM 643 C CA . ASP A 1 83 ? -39.534 7.962 0.624 1.00 23.32 82 ASP A CA 1
ATOM 644 C C . ASP A 1 83 ? -38.533 8.585 -0.321 1.00 22.67 82 ASP A C 1
ATOM 645 O O . ASP A 1 83 ? -37.367 8.756 0.011 1.00 20.12 82 ASP A O 1
ATOM 650 N N . PRO A 1 84 ? -38.959 9.019 -1.529 1.00 21.68 83 PRO A N 1
ATOM 651 C CA . PRO A 1 84 ? -38.061 9.685 -2.458 1.00 21.12 83 PRO A CA 1
ATOM 652 C C . PRO A 1 84 ? -37.350 10.904 -1.855 1.00 20.35 83 PRO A C 1
ATOM 653 O O . PRO A 1 84 ? -36.251 11.187 -2.305 1.00 22.34 83 PRO A O 1
ATOM 657 N N . LYS A 1 85 ? -37.983 11.580 -0.910 1.00 22.22 84 LYS A N 1
ATOM 658 C CA . LYS A 1 85 ? -37.388 12.781 -0.293 1.00 22.37 84 LYS A CA 1
ATOM 659 C C . LYS A 1 85 ? -36.231 12.379 0.633 1.00 22.50 84 LYS A C 1
ATOM 660 O O . LYS A 1 85 ? -35.480 13.283 1.008 1.00 22.44 84 LYS A O 1
ATOM 663 N N . LEU A 1 86 ? -36.094 11.104 1.023 1.00 18.11 85 LEU A N 1
ATOM 664 C CA . LEU A 1 86 ? -34.958 10.633 1.868 1.00 17.53 85 LEU A CA 1
ATOM 665 C C . LEU A 1 86 ? -33.944 9.860 1.016 1.00 17.71 85 LEU A C 1
ATOM 666 O O . LEU A 1 86 ? -32.926 9.368 1.561 1.00 17.72 85 LEU A O 1
ATOM 671 N N . ARG A 1 87 ? -34.140 9.727 -0.304 1.00 16.47 86 ARG A N 1
ATOM 672 C CA . ARG A 1 87 ? -33.217 8.940 -1.140 1.00 17.01 86 ARG A CA 1
ATOM 673 C C . ARG A 1 87 ? -31.797 9.529 -1.165 1.00 16.35 86 ARG A C 1
ATOM 674 O O . ARG A 1 87 ? -30.816 8.779 -1.148 1.00 17.07 86 ARG A O 1
ATOM 682 N N . ALA A 1 88 ? -31.657 10.861 -1.243 1.00 17.56 87 ALA A N 1
ATOM 683 C CA . ALA A 1 88 ? -30.314 11.496 -1.252 1.00 16.96 87 ALA A CA 1
ATOM 684 C C . ALA A 1 88 ? -29.615 11.245 0.084 1.00 15.24 87 ALA A C 1
ATOM 685 O O . ALA A 1 88 ? -28.432 10.917 0.050 1.00 17.10 87 ALA A O 1
ATOM 687 N N . LEU A 1 89 ? -30.333 11.369 1.185 1.00 16.56 88 LEU A N 1
ATOM 688 C CA . LEU A 1 89 ? -29.765 11.067 2.545 1.00 16.45 88 LEU A CA 1
ATOM 689 C C . LEU A 1 89 ? -29.303 9.602 2.562 1.00 14.00 88 LEU A C 1
ATOM 690 O O . LEU A 1 89 ? -28.177 9.306 3.062 1.00 15.37 88 LEU A O 1
ATOM 695 N N . ALA A 1 90 ? -30.155 8.696 2.116 1.00 15.47 89 ALA A N 1
ATOM 696 C CA . ALA A 1 90 ? -29.801 7.269 2.127 1.00 15.17 89 ALA A CA 1
ATOM 697 C C . ALA A 1 90 ? -28.555 7.042 1.293 1.00 16.41 89 ALA A C 1
ATOM 698 O O . ALA A 1 90 ? -27.675 6.249 1.711 1.00 15.02 89 ALA A O 1
ATOM 700 N N . GLY A 1 91 ? -28.444 7.681 0.129 1.00 16.03 90 GLY A N 1
ATOM 701 C CA . GLY A 1 91 ? -27.247 7.595 -0.711 1.00 15.23 90 GLY A CA 1
ATOM 702 C C . GLY A 1 91 ? -25.990 8.070 -0.016 1.00 14.42 90 GLY A C 1
ATOM 703 O O . GLY A 1 91 ? -24.923 7.441 -0.072 1.00 16.42 90 GLY A O 1
ATOM 704 N N . HIS A 1 92 ? -26.092 9.248 0.637 1.00 15.42 91 HIS A N 1
ATOM 705 C CA . HIS A 1 92 ? -24.957 9.779 1.417 1.00 16.15 91 HIS A CA 1
ATOM 706 C C . HIS A 1 92 ? -24.549 8.762 2.481 1.00 15.00 91 HIS A C 1
ATOM 707 O O . HIS A 1 92 ? -23.361 8.525 2.701 1.00 15.14 91 HIS A O 1
ATOM 714 N N . ASP A 1 93 ? -25.517 8.240 3.237 1.00 14.58 92 ASP A N 1
ATOM 715 C CA . ASP A 1 93 ? -25.216 7.263 4.302 1.00 15.13 92 ASP A CA 1
ATOM 716 C C . ASP A 1 93 ? -24.575 6.018 3.693 1.00 14.72 92 ASP A C 1
ATOM 717 O O . ASP A 1 93 ? -23.675 5.451 4.320 1.00 14.66 92 ASP A O 1
ATOM 722 N N . LEU A 1 94 ? -25.050 5.544 2.536 1.00 14.92 93 LEU A N 1
ATOM 723 C CA . LEU A 1 94 ? -24.423 4.368 1.877 1.00 15.39 93 LEU A CA 1
ATOM 724 C C . LEU A 1 94 ? -22.980 4.653 1.456 1.00 14.79 93 LEU A C 1
ATOM 725 O O . LEU A 1 94 ? -22.143 3.758 1.551 1.00 14.13 93 LEU A O 1
ATOM 730 N N . ASP A 1 95 ? -22.669 5.872 1.019 1.00 14.72 94 ASP A N 1
ATOM 731 C CA . ASP A 1 95 ? -21.272 6.267 0.668 1.00 15.71 94 ASP A CA 1
ATOM 732 C C . ASP A 1 95 ? -20.403 6.127 1.919 1.00 15.88 94 ASP A C 1
ATOM 733 O O . ASP A 1 95 ? -19.329 5.527 1.874 1.00 15.38 94 ASP A O 1
ATOM 738 N N . ILE A 1 96 ? -20.897 6.638 3.051 1.00 14.94 95 ILE A N 1
ATOM 739 C CA . ILE A 1 96 ? -20.171 6.517 4.334 1.00 14.41 95 ILE A CA 1
ATOM 740 C C . ILE A 1 96 ? -20.039 5.028 4.703 1.00 14.66 95 ILE A C 1
ATOM 741 O O . ILE A 1 96 ? -18.978 4.606 5.183 1.00 15.22 95 ILE A O 1
ATOM 746 N N . ALA A 1 97 ? -21.101 4.255 4.549 1.00 15.23 96 ALA A N 1
ATOM 747 C CA . ALA A 1 97 ? -21.055 2.820 4.920 1.00 14.71 96 ALA A CA 1
ATOM 748 C C . ALA A 1 97 ? -19.940 2.111 4.113 1.00 13.97 96 ALA A C 1
ATOM 749 O O . ALA A 1 97 ? -19.160 1.341 4.713 1.00 14.45 96 ALA A O 1
ATOM 751 N N . VAL A 1 98 ? -19.880 2.313 2.798 1.00 14.82 97 VAL A N 1
ATOM 752 C CA . VAL A 1 98 ? -18.824 1.690 1.955 1.00 15.71 97 VAL A CA 1
ATOM 753 C C . VAL A 1 98 ? -17.456 2.148 2.432 1.00 14.38 97 VAL A C 1
ATOM 754 O O . VAL A 1 98 ? -16.524 1.348 2.585 1.00 15.97 97 VAL A O 1
ATOM 758 N N . SER A 1 99 ? -17.285 3.443 2.658 1.00 15.29 98 SER A N 1
ATOM 759 C CA A SER A 1 99 ? -15.981 4.002 3.105 0.50 15.90 98 SER A CA 1
ATOM 760 C CA B SER A 1 99 ? -15.985 4.008 3.110 0.50 15.54 98 SER A CA 1
ATOM 761 C C . SER A 1 99 ? -15.555 3.335 4.425 1.00 15.93 98 SER A C 1
ATOM 762 O O . SER A 1 99 ? -14.378 2.885 4.565 1.00 16.26 98 SER A O 1
ATOM 767 N N . LYS A 1 100 ? -16.448 3.281 5.402 1.00 16.04 99 LYS A N 1
ATOM 768 C CA . LYS A 1 100 ? -16.082 2.671 6.710 1.00 16.37 99 LYS A CA 1
ATOM 769 C C . LYS A 1 100 ? -15.808 1.178 6.569 1.00 15.48 99 LYS A C 1
ATOM 770 O O . LYS A 1 100 ? -14.894 0.673 7.210 1.00 15.90 99 LYS A O 1
ATOM 776 N N . MET A 1 101 ? -16.572 0.495 5.690 1.00 14.72 100 MET A N 1
ATOM 777 C CA . MET A 1 101 ? -16.399 -0.961 5.499 1.00 15.05 100 MET A CA 1
ATOM 778 C C . MET A 1 101 ? -14.976 -1.282 5.032 1.00 14.97 100 MET A C 1
ATOM 779 O O . MET A 1 101 ? -14.465 -2.365 5.330 1.00 15.16 100 MET A O 1
ATOM 784 N N . LYS A 1 102 ? -14.327 -0.364 4.313 1.00 15.17 101 LYS A N 1
ATOM 785 C CA . LYS A 1 102 ? -12.957 -0.572 3.761 1.00 16.75 101 LYS A CA 1
ATOM 786 C C . LYS A 1 102 ? -11.876 -0.274 4.796 1.00 16.79 101 LYS A C 1
ATOM 787 O O . LYS A 1 102 ? -10.692 -0.502 4.482 1.00 18.16 101 LYS A O 1
ATOM 793 N N . CYS A 1 103 ? -12.184 0.243 5.968 1.00 15.49 102 CYS A N 1
ATOM 794 C CA . CYS A 1 103 ? -11.193 0.586 7.016 1.00 15.84 102 CYS A CA 1
ATOM 795 C C . CYS A 1 103 ? -10.612 -0.694 7.629 1.00 18.68 102 CYS A C 1
ATOM 796 O O . CYS A 1 103 ? -11.352 -1.694 7.871 1.00 16.34 102 CYS A O 1
ATOM 799 N N . LYS A 1 104 ? -9.322 -0.690 7.940 1.00 17.44 103 LYS A N 1
ATOM 800 C CA . LYS A 1 104 ? -8.663 -1.870 8.530 1.00 18.06 103 LYS A CA 1
ATOM 801 C C . LYS A 1 104 ? -9.260 -2.247 9.896 1.00 16.66 103 LYS A C 1
ATOM 802 O O . LYS A 1 104 ? -9.249 -3.455 10.227 1.00 16.41 103 LYS A O 1
ATOM 808 N N . ARG A 1 105 ? -9.866 -1.352 10.673 1.00 15.57 104 ARG A N 1
ATOM 809 C CA . ARG A 1 105 ? -10.553 -1.715 11.931 1.00 15.74 104 ARG A CA 1
ATOM 810 C C . ARG A 1 105 ? -11.609 -2.785 11.619 1.00 15.73 104 ARG A C 1
ATOM 811 O O . ARG A 1 105 ? -11.856 -3.650 12.470 1.00 16.87 104 ARG A O 1
ATOM 819 N N . VAL A 1 106 ? -12.233 -2.683 10.441 1.00 15.18 105 VAL A N 1
ATOM 820 C CA . VAL A 1 106 ? -13.382 -3.552 10.074 1.00 15.31 105 VAL A CA 1
ATOM 821 C C . VAL A 1 106 ? -12.892 -4.890 9.545 1.00 15.47 105 VAL A C 1
ATOM 822 O O . VAL A 1 106 ? -13.423 -5.920 9.966 1.00 15.72 105 VAL A O 1
ATOM 826 N N . TRP A 1 107 ? -11.919 -4.922 8.635 1.00 15.20 106 TRP A N 1
ATOM 827 C CA . TRP A 1 107 ? -11.491 -6.173 7.971 1.00 15.29 106 TRP A CA 1
ATOM 828 C C . TRP A 1 107 ? -10.261 -6.781 8.605 1.00 15.90 106 TRP A C 1
ATOM 829 O O . TRP A 1 107 ? -9.953 -7.957 8.247 1.00 16.63 106 TRP A O 1
ATOM 840 N N . GLY A 1 108 ? -9.560 -6.064 9.485 1.00 15.81 107 GLY A N 1
ATOM 841 C CA . GLY A 1 108 ? -8.192 -6.452 9.876 1.00 17.35 107 GLY A CA 1
ATOM 842 C C . GLY A 1 108 ? -8.136 -7.733 10.683 1.00 16.84 107 GLY A C 1
ATOM 843 O O . GLY A 1 108 ? -7.000 -8.232 10.838 1.00 17.65 107 GLY A O 1
ATOM 844 N N . ASP A 1 109 ? -9.240 -8.280 11.190 1.00 16.57 108 ASP A N 1
ATOM 845 C CA . ASP A 1 109 ? -9.185 -9.625 11.810 1.00 16.60 108 ASP A CA 1
ATOM 846 C C . ASP A 1 109 ? -8.595 -10.632 10.811 1.00 17.34 108 ASP A C 1
ATOM 847 O O . ASP A 1 109 ? -7.958 -11.612 11.277 1.00 17.39 108 ASP A O 1
ATOM 852 N N . TRP A 1 110 ? -8.822 -10.473 9.517 1.00 16.95 109 TRP A N 1
ATOM 853 C CA . TRP A 1 110 ? -8.284 -11.395 8.475 1.00 17.42 109 TRP A CA 1
ATOM 854 C C . TRP A 1 110 ? -6.755 -11.488 8.626 1.00 19.36 109 TRP A C 1
ATOM 855 O O . TRP A 1 110 ? -6.180 -12.589 8.642 1.00 18.16 109 TRP A O 1
ATOM 866 N N . GLU A 1 111 ? -6.118 -10.339 8.752 1.00 17.47 110 GLU A N 1
ATOM 867 C CA . GLU A 1 111 ? -4.631 -10.279 8.889 1.00 18.07 110 GLU A CA 1
ATOM 868 C C . GLU A 1 111 ? -4.221 -10.699 10.293 1.00 18.05 110 GLU A C 1
ATOM 869 O O . GLU A 1 111 ? -3.250 -11.506 10.386 1.00 20.40 110 GLU A O 1
ATOM 875 N N . GLU A 1 112 ? -4.900 -10.256 11.349 1.00 17.92 111 GLU A N 1
ATOM 876 C CA . GLU A 1 112 ? -4.506 -10.618 12.739 1.00 21.01 111 GLU A CA 1
ATOM 877 C C . GLU A 1 112 ? -4.582 -12.141 12.943 1.00 22.14 111 GLU A C 1
ATOM 878 O O . GLU A 1 112 ? -3.732 -12.690 13.663 1.00 23.25 111 GLU A O 1
ATOM 884 N N . ASP A 1 113 ? -5.534 -12.823 12.318 1.00 18.00 112 ASP A N 1
ATOM 885 C CA . ASP A 1 113 ? -5.723 -14.296 12.447 1.00 18.55 112 ASP A CA 1
ATOM 886 C C . ASP A 1 113 ? -4.671 -15.057 11.624 1.00 17.96 112 ASP A C 1
ATOM 887 O O . ASP A 1 113 ? -4.610 -16.296 11.752 1.00 19.47 112 ASP A O 1
ATOM 892 N N . GLY A 1 114 ? -3.922 -14.403 10.755 1.00 18.29 113 GLY A N 1
ATOM 893 C CA . GLY A 1 114 ? -2.836 -15.027 9.975 1.00 18.51 113 GLY A CA 1
ATOM 894 C C . GLY A 1 114 ? -3.216 -15.390 8.565 1.00 23.15 113 GLY A C 1
ATOM 895 O O . GLY A 1 114 ? -2.456 -16.123 7.911 1.00 24.44 113 GLY A O 1
ATOM 896 N N . PHE A 1 115 ? -4.331 -14.916 8.020 1.00 19.58 114 PHE A N 1
ATOM 897 C CA . PHE A 1 115 ? -4.842 -15.404 6.719 1.00 20.67 114 PHE A CA 1
ATOM 898 C C . PHE A 1 115 ? -4.303 -14.605 5.529 1.00 25.16 114 PHE A C 1
ATOM 899 O O . PHE A 1 115 ? -4.577 -15.034 4.405 1.00 31.53 114 PHE A O 1
ATOM 907 N N . GLY A 1 116 ? -3.710 -13.445 5.756 1.00 26.19 115 GLY A N 1
ATOM 908 C CA . GLY A 1 116 ? -3.236 -12.619 4.620 1.00 29.25 115 GLY A CA 1
ATOM 909 C C . GLY A 1 116 ? -3.324 -11.129 4.892 1.00 26.30 115 GLY A C 1
ATOM 910 O O . GLY A 1 116 ? -4.027 -10.679 5.825 1.00 24.94 115 GLY A O 1
ATOM 911 N N . THR A 1 117 ? -2.665 -10.326 4.050 1.00 22.79 116 THR A N 1
ATOM 912 C CA . THR A 1 117 ? -2.715 -8.855 4.197 1.00 20.77 116 THR A CA 1
ATOM 913 C C . THR A 1 117 ? -3.807 -8.244 3.315 1.00 20.46 116 THR A C 1
ATOM 914 O O . THR A 1 117 ? -4.048 -7.042 3.458 1.00 22.82 116 THR A O 1
ATOM 918 N N . ASP A 1 118 ? -4.442 -8.994 2.435 1.00 19.20 117 ASP A N 1
ATOM 919 C CA . ASP A 1 118 ? -5.428 -8.480 1.457 1.00 20.87 117 ASP A CA 1
ATOM 920 C C . ASP A 1 118 ? -6.751 -9.197 1.750 1.00 21.39 117 ASP A C 1
ATOM 921 O O . ASP A 1 118 ? -6.846 -10.413 1.565 1.00 20.63 117 ASP A O 1
ATOM 926 N N . PRO A 1 119 ? -7.790 -8.479 2.221 1.00 19.20 118 PRO A N 1
ATOM 927 C CA . PRO A 1 119 ? -9.033 -9.127 2.650 1.00 19.26 118 PRO A CA 1
ATOM 928 C C . PRO A 1 119 ? -9.958 -9.545 1.490 1.00 19.86 118 PRO A C 1
ATOM 929 O O . PRO A 1 119 ? -10.965 -10.160 1.764 1.00 19.01 118 PRO A O 1
ATOM 933 N N . ILE A 1 120 ? -9.648 -9.214 0.235 1.00 18.53 119 ILE A N 1
ATOM 934 C CA . ILE A 1 120 ? -10.582 -9.544 -0.883 1.00 18.95 119 ILE A CA 1
ATOM 935 C C . ILE A 1 120 ? -9.979 -10.546 -1.890 1.00 18.99 119 ILE A C 1
ATOM 936 O O . ILE A 1 120 ? -10.751 -11.106 -2.642 1.00 18.23 119 ILE A O 1
ATOM 941 N N . GLU A 1 121 ? -8.661 -10.731 -1.943 1.00 19.52 120 GLU A N 1
ATOM 942 C CA . GLU A 1 121 ? -8.076 -11.458 -3.094 1.00 21.81 120 GLU A CA 1
ATOM 943 C C . GLU A 1 121 ? -8.537 -12.919 -3.139 1.00 20.32 120 GLU A C 1
ATOM 944 O O . GLU A 1 121 ? -8.793 -13.424 -4.271 1.00 21.10 120 GLU A O 1
ATOM 950 N N . LYS A 1 122 ? -8.791 -13.557 -1.994 1.00 19.53 121 LYS A N 1
ATOM 951 C CA . LYS A 1 122 ? -9.357 -14.924 -1.991 1.00 20.89 121 LYS A CA 1
ATOM 952 C C . LYS A 1 122 ? -10.134 -15.154 -0.689 1.00 18.73 121 LYS A C 1
ATOM 953 O O . LYS A 1 122 ? -9.833 -14.560 0.346 1.00 18.60 121 LYS A O 1
ATOM 959 N N . GLU A 1 123 ? -11.122 -16.030 -0.774 1.00 18.41 122 GLU A N 1
ATOM 960 C CA . GLU A 1 123 ? -11.871 -16.493 0.403 1.00 17.49 122 GLU A CA 1
ATOM 961 C C . GLU A 1 123 ? -12.514 -15.267 1.078 1.00 16.02 122 GLU A C 1
ATOM 962 O O . GLU A 1 123 ? -12.849 -14.276 0.391 1.00 16.59 122 GLU A O 1
ATOM 968 N N . ASN A 1 124 ? -12.742 -15.357 2.386 1.00 14.68 123 ASN A N 1
ATOM 969 C CA . ASN A 1 124 ? -13.258 -14.198 3.167 1.00 15.81 123 ASN A CA 1
ATOM 970 C C . ASN A 1 124 ? -14.559 -13.669 2.587 1.00 16.76 123 ASN A C 1
ATOM 971 O O . ASN A 1 124 ? -14.764 -12.425 2.591 1.00 15.32 123 ASN A O 1
ATOM 976 N N . ILE A 1 125 ? -15.470 -14.544 2.197 1.00 16.47 124 ILE A N 1
ATOM 977 C CA . ILE A 1 125 ? -16.718 -14.120 1.523 1.00 17.00 124 ILE A CA 1
ATOM 978 C C . ILE A 1 125 ? -17.688 -13.442 2.488 1.00 18.17 124 ILE A C 1
ATOM 979 O O . ILE A 1 125 ? -18.513 -12.670 1.955 1.00 21.27 124 ILE A O 1
ATOM 984 N N A MET A 1 126 ? -17.642 -13.678 3.772 0.50 17.59 125 MET A N 1
ATOM 985 N N B MET A 1 126 ? -17.585 -13.693 3.811 0.50 19.56 125 MET A N 1
ATOM 986 C CA A MET A 1 126 ? -18.630 -12.891 4.538 0.50 18.41 125 MET A CA 1
ATOM 987 C CA B MET A 1 126 ? -18.334 -13.080 4.977 0.50 20.57 125 MET A CA 1
ATOM 988 C C A MET A 1 126 ? -18.223 -11.418 4.367 0.50 16.98 125 MET A C 1
ATOM 989 C C B MET A 1 126 ? -18.043 -11.561 5.150 0.50 20.43 125 MET A C 1
ATOM 990 O O A MET A 1 126 ? -19.119 -10.613 3.935 0.50 16.98 125 MET A O 1
ATOM 991 O O B MET A 1 126 ? -18.725 -10.861 5.890 0.50 18.26 125 MET A O 1
ATOM 1000 N N . TYR A 1 127 ? -16.940 -11.081 4.591 1.00 15.13 126 TYR A N 1
ATOM 1001 C CA . TYR A 1 127 ? -16.569 -9.646 4.497 1.00 15.10 126 TYR A CA 1
ATOM 1002 C C . TYR A 1 127 ? -16.888 -9.167 3.075 1.00 15.01 126 TYR A C 1
ATOM 1003 O O . TYR A 1 127 ? -17.585 -8.190 2.875 1.00 15.77 126 TYR A O 1
ATOM 1012 N N . LYS A 1 128 ? -16.280 -9.788 2.072 1.00 14.88 127 LYS A N 1
ATOM 1013 C CA . LYS A 1 128 ? -16.281 -9.182 0.719 1.00 15.44 127 LYS A CA 1
ATOM 1014 C C . LYS A 1 128 ? -17.603 -9.398 -0.009 1.00 14.54 127 LYS A C 1
ATOM 1015 O O . LYS A 1 128 ? -17.919 -8.606 -0.899 1.00 15.03 127 LYS A O 1
ATOM 1021 N N . GLY A 1 129 ? -18.419 -10.394 0.367 1.00 15.86 128 GLY A N 1
ATOM 1022 C CA . GLY A 1 129 ? -19.794 -10.516 -0.124 1.00 14.35 128 GLY A CA 1
ATOM 1023 C C . GLY A 1 129 ? -20.625 -9.319 0.268 1.00 13.43 128 GLY A C 1
ATOM 1024 O O . GLY A 1 129 ? -21.318 -8.741 -0.542 1.00 14.78 128 GLY A O 1
ATOM 1025 N N . HIS A 1 130 ? -20.595 -8.986 1.558 1.00 13.56 129 HIS A N 1
ATOM 1026 C CA . HIS A 1 130 ? -21.295 -7.776 2.043 1.00 14.83 129 HIS A CA 1
ATOM 1027 C C . HIS A 1 130 ? -20.763 -6.531 1.332 1.00 13.58 129 HIS A C 1
ATOM 1028 O O . HIS A 1 130 ? -21.591 -5.713 0.902 1.00 14.93 129 HIS A O 1
ATOM 1035 N N . LEU A 1 131 ? -19.443 -6.381 1.242 1.00 14.03 130 LEU A N 1
ATOM 1036 C CA . LEU A 1 131 ? -18.905 -5.153 0.583 1.00 13.61 130 LEU A CA 1
ATOM 1037 C C . LEU A 1 131 ? -19.417 -5.118 -0.867 1.00 14.07 130 LEU A C 1
ATOM 1038 O O . LEU A 1 131 ? -19.823 -4.070 -1.331 1.00 13.88 130 LEU A O 1
ATOM 1043 N N . ASN A 1 132 ? -19.420 -6.247 -1.579 1.00 13.90 131 ASN A N 1
ATOM 1044 C CA . ASN A 1 132 ? -19.843 -6.227 -2.979 1.00 14.05 131 ASN A CA 1
ATOM 1045 C C . ASN A 1 132 ? -21.327 -5.880 -3.094 1.00 15.25 131 ASN A C 1
ATOM 1046 O O . ASN A 1 132 ? -21.749 -5.173 -4.056 1.00 15.45 131 ASN A O 1
ATOM 1051 N N . LEU A 1 133 ? -22.184 -6.366 -2.193 1.00 14.54 132 LEU A N 1
ATOM 1052 C CA . LEU A 1 133 ? -23.604 -6.034 -2.213 1.00 14.22 132 LEU A CA 1
ATOM 1053 C C . LEU A 1 133 ? -23.774 -4.540 -1.935 1.00 14.72 132 LEU A C 1
ATOM 1054 O O . LEU A 1 133 ? -24.598 -3.903 -2.589 1.00 14.84 132 LEU A O 1
ATOM 1059 N N . MET A 1 134 ? -23.017 -4.016 -0.976 1.00 13.66 133 MET A N 1
ATOM 1060 C CA . MET A 1 134 ? -23.070 -2.582 -0.631 1.00 13.44 133 MET A CA 1
ATOM 1061 C C . MET A 1 134 ? -22.632 -1.706 -1.824 1.00 15.01 133 MET A C 1
ATOM 1062 O O . MET A 1 134 ? -23.305 -0.697 -2.081 1.00 15.65 133 MET A O 1
ATOM 1067 N N . TYR A 1 135 ? -21.564 -2.078 -2.523 1.00 14.66 134 TYR A N 1
ATOM 1068 C CA . TYR A 1 135 ? -21.169 -1.301 -3.727 1.00 15.48 134 TYR A CA 1
ATOM 1069 C C . TYR A 1 135 ? -22.360 -1.201 -4.684 1.00 15.56 134 TYR A C 1
ATOM 1070 O O . TYR A 1 135 ? -22.658 -0.144 -5.260 1.00 16.84 134 TYR A O 1
ATOM 1079 N N . GLY A 1 136 ? -23.040 -2.320 -4.907 1.00 15.59 135 GLY A N 1
ATOM 1080 C CA . GLY A 1 136 ? -24.159 -2.356 -5.861 1.00 15.95 135 GLY A CA 1
ATOM 1081 C C . GLY A 1 136 ? -25.357 -1.558 -5.397 1.00 15.74 135 GLY A C 1
ATOM 1082 O O . GLY A 1 136 ? -25.985 -0.801 -6.176 1.00 16.47 135 GLY A O 1
ATOM 1083 N N . LEU A 1 137 ? -25.749 -1.696 -4.123 1.00 15.35 136 LEU A N 1
ATOM 1084 C CA . LEU A 1 137 ? -26.895 -0.954 -3.596 1.00 15.92 136 LEU A CA 1
ATOM 1085 C C . LEU A 1 137 ? -26.603 0.557 -3.615 1.00 15.01 136 LEU A C 1
ATOM 1086 O O . LEU A 1 137 ? -27.514 1.331 -3.895 1.00 16.46 136 LEU A O 1
ATOM 1091 N N . TYR A 1 138 ? -25.388 0.945 -3.261 1.00 15.45 137 TYR A N 1
ATOM 1092 C CA . TYR A 1 138 ? -25.002 2.381 -3.321 1.00 15.06 137 TYR A CA 1
ATOM 1093 C C . TYR A 1 138 ? -25.283 2.913 -4.741 1.00 16.89 137 TYR A C 1
ATOM 1094 O O . TYR A 1 138 ? -25.893 3.975 -4.898 1.00 17.20 137 TYR A O 1
ATOM 1103 N N . GLN A 1 139 ? -24.833 2.185 -5.762 1.00 15.64 138 GLN A N 1
ATOM 1104 C CA . GLN A 1 139 ? -24.976 2.658 -7.167 1.00 16.99 138 GLN A CA 1
ATOM 1105 C C . GLN A 1 139 ? -26.437 2.613 -7.596 1.00 19.43 138 GLN A C 1
ATOM 1106 O O . GLN A 1 139 ? -26.899 3.531 -8.305 1.00 20.67 138 GLN A O 1
ATOM 1112 N N . LEU A 1 140 ? -27.237 1.610 -7.189 1.00 17.12 139 LEU A N 1
ATOM 1113 C CA . LEU A 1 140 ? -28.687 1.618 -7.492 1.00 17.97 139 LEU A CA 1
ATOM 1114 C C . LEU A 1 140 ? -29.351 2.847 -6.876 1.00 17.90 139 LEU A C 1
ATOM 1115 O O . LEU A 1 140 ? -30.255 3.416 -7.498 1.00 19.56 139 LEU A O 1
ATOM 1120 N N . VAL A 1 141 ? -29.002 3.198 -5.635 1.00 17.70 140 VAL A N 1
ATOM 1121 C CA . VAL A 1 141 ? -29.690 4.312 -4.934 1.00 17.37 140 VAL A CA 1
ATOM 1122 C C . VAL A 1 141 ? -29.292 5.664 -5.561 1.00 17.00 140 VAL A C 1
ATOM 1123 O O . VAL A 1 141 ? -30.190 6.501 -5.727 1.00 19.93 140 VAL A O 1
ATOM 1127 N N . THR A 1 142 ? -28.029 5.853 -5.871 1.00 17.23 141 THR A N 1
ATOM 1128 C CA . THR A 1 142 ? -27.468 7.204 -6.196 1.00 17.01 141 THR A CA 1
ATOM 1129 C C . THR A 1 142 ? -27.284 7.396 -7.701 1.00 21.80 141 THR A C 1
ATOM 1130 O O . THR A 1 142 ? -27.258 8.592 -8.131 1.00 22.78 141 THR A O 1
ATOM 1134 N N . GLY A 1 143 ? -27.016 6.335 -8.457 1.00 22.68 142 GLY A N 1
ATOM 1135 C CA . GLY A 1 143 ? -26.511 6.495 -9.839 1.00 21.42 142 GLY A CA 1
ATOM 1136 C C . GLY A 1 143 ? -25.058 6.897 -9.915 1.00 25.16 142 GLY A C 1
ATOM 1137 O O . GLY A 1 143 ? -24.554 7.037 -11.065 1.00 30.37 142 GLY A O 1
ATOM 1138 N N . SER A 1 144 ? -24.344 7.037 -8.810 1.00 23.67 143 SER A N 1
ATOM 1139 C CA . SER A 1 144 ? -22.920 7.412 -8.760 1.00 23.64 143 SER A CA 1
ATOM 1140 C C . SER A 1 144 ? -22.046 6.244 -9.202 1.00 30.72 143 SER A C 1
ATOM 1141 O O . SER A 1 144 ? -22.290 5.100 -8.785 1.00 24.75 143 SER A O 1
ATOM 1144 N N . ARG A 1 145 ? -21.016 6.527 -9.997 1.00 27.44 144 ARG A N 1
ATOM 1145 C CA . ARG A 1 145 ? -20.011 5.539 -10.446 1.00 27.64 144 ARG A CA 1
ATOM 1146 C C . ARG A 1 145 ? -18.751 5.639 -9.596 1.00 22.12 144 ARG A C 1
ATOM 1147 O O . ARG A 1 145 ? -17.724 5.014 -9.941 1.00 25.27 144 ARG A O 1
ATOM 1155 N N . ARG A 1 146 ? -18.801 6.291 -8.431 1.00 24.95 145 ARG A N 1
ATOM 1156 C CA . ARG A 1 146 ? -17.640 6.478 -7.518 1.00 26.30 145 ARG A CA 1
ATOM 1157 C C . ARG A 1 146 ? -16.903 5.151 -7.256 1.00 26.88 145 ARG A C 1
ATOM 1158 O O . ARG A 1 146 ? -15.687 5.109 -7.232 1.00 27.05 145 ARG A O 1
ATOM 1166 N N . TYR A 1 147 ? -17.650 4.060 -7.009 1.00 23.04 146 TYR A N 1
ATOM 1167 C CA . TYR A 1 147 ? -17.055 2.752 -6.668 1.00 22.24 146 TYR A CA 1
ATOM 1168 C C . TYR A 1 147 ? -17.167 1.739 -7.814 1.00 23.27 146 TYR A C 1
ATOM 1169 O O . TYR A 1 147 ? -16.843 0.560 -7.612 1.00 21.46 146 TYR A O 1
ATOM 1178 N N . GLU A 1 148 ? -17.551 2.163 -9.022 1.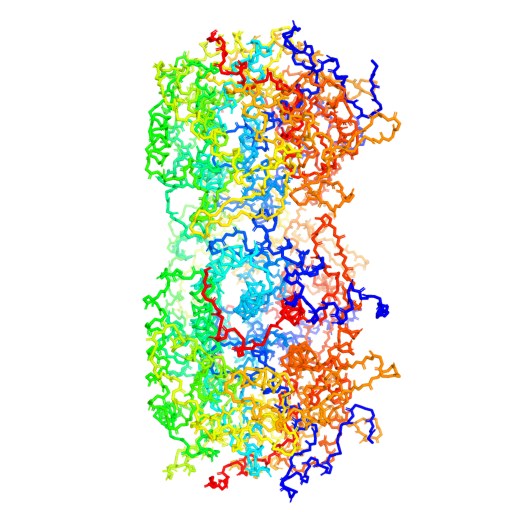00 23.57 147 GLU A N 1
ATOM 1179 C CA . GLU A 1 148 ? -17.806 1.203 -10.135 1.00 22.07 147 GLU A CA 1
ATOM 1180 C C . GLU A 1 148 ? -16.565 0.365 -10.470 1.00 21.62 147 GLU A C 1
ATOM 1181 O O . GLU A 1 148 ? -16.708 -0.862 -10.669 1.00 21.20 147 GLU A O 1
ATOM 1187 N N . ALA A 1 149 ? -15.360 0.910 -10.531 1.00 22.80 148 ALA A N 1
ATOM 1188 C CA . ALA A 1 149 ? -14.166 0.116 -10.858 1.00 21.79 148 ALA A CA 1
ATOM 1189 C C . ALA A 1 149 ? -13.878 -0.918 -9.760 1.00 21.45 148 ALA A C 1
ATOM 1190 O O . ALA A 1 149 ? -13.569 -2.083 -10.098 1.00 21.16 148 ALA A O 1
ATOM 1192 N N . GLU A 1 150 ? -14.032 -0.531 -8.484 1.00 22.90 149 GLU A N 1
ATOM 1193 C CA . GLU A 1 150 ? -13.828 -1.468 -7.339 1.00 21.58 149 GLU A CA 1
ATOM 1194 C C . GLU A 1 150 ? -14.898 -2.578 -7.392 1.00 17.86 149 GLU A C 1
ATOM 1195 O O . GLU A 1 150 ? -14.574 -3.728 -7.114 1.00 19.04 149 GLU A O 1
ATOM 1201 N N . HIS A 1 151 ? -16.118 -2.192 -7.725 1.00 20.32 150 HIS A N 1
ATOM 1202 C CA . HIS A 1 151 ? -17.279 -3.129 -7.826 1.00 18.42 150 HIS A CA 1
ATOM 1203 C C . HIS A 1 151 ? -16.998 -4.159 -8.913 1.00 19.96 150 HIS A C 1
ATOM 1204 O O . HIS A 1 151 ? -17.179 -5.363 -8.722 1.00 18.03 150 HIS A O 1
ATOM 1211 N N . ALA A 1 152 ? -16.569 -3.696 -10.092 1.00 19.04 151 ALA A N 1
ATOM 1212 C CA . ALA A 1 152 ? -16.243 -4.611 -11.207 1.00 20.38 151 ALA A CA 1
ATOM 1213 C C . ALA A 1 152 ? -15.137 -5.568 -10.818 1.00 17.79 151 ALA A C 1
ATOM 1214 O O . ALA A 1 152 ? -15.225 -6.775 -11.107 1.00 19.78 151 ALA A O 1
ATOM 1216 N N . HIS A 1 153 ? -14.072 -5.085 -10.184 1.00 17.70 152 HIS A N 1
ATOM 1217 C CA . HIS A 1 153 ? -12.914 -5.876 -9.748 1.00 19.61 152 HIS A CA 1
ATOM 1218 C C . HIS A 1 153 ? -13.352 -6.963 -8.761 1.00 19.35 152 HIS A C 1
ATOM 1219 O O . HIS A 1 153 ? -12.980 -8.120 -8.914 1.00 19.05 152 HIS A O 1
ATOM 1226 N N . LEU A 1 154 ? -14.159 -6.576 -7.760 1.00 18.29 153 LEU A N 1
ATOM 1227 C CA . LEU A 1 154 ? -14.558 -7.557 -6.720 1.00 19.68 153 LEU A CA 1
ATOM 1228 C C . LEU A 1 154 ? -15.586 -8.548 -7.298 1.00 18.23 153 LEU A C 1
ATOM 1229 O O . LEU A 1 154 ? -15.497 -9.749 -6.967 1.00 17.63 153 LEU A O 1
ATOM 1234 N N . THR A 1 155 ? -16.497 -8.102 -8.149 1.00 16.40 154 THR A N 1
ATOM 1235 C CA . THR A 1 155 ? -17.459 -9.015 -8.817 1.00 17.04 154 THR A CA 1
ATOM 1236 C C . THR A 1 155 ? -16.687 -10.061 -9.625 1.00 16.43 154 THR A C 1
ATOM 1237 O O . THR A 1 155 ? -17.032 -11.268 -9.615 1.00 17.85 154 THR A O 1
ATOM 1241 N N . ARG A 1 156 ? -15.641 -9.633 -10.364 1.00 18.40 155 ARG A N 1
ATOM 1242 C CA . ARG A 1 156 ? -14.832 -10.607 -11.141 1.00 21.32 155 ARG A CA 1
ATOM 1243 C C . ARG A 1 156 ? -14.096 -11.586 -10.217 1.00 19.32 155 ARG A C 1
ATOM 1244 O O . ARG A 1 156 ? -14.010 -12.778 -10.544 1.00 20.54 155 ARG A O 1
ATOM 1252 N N . ILE A 1 157 ? -13.534 -11.135 -9.093 1.00 18.84 156 ILE A N 1
ATOM 1253 C CA . ILE A 1 157 ? -12.895 -12.050 -8.119 1.00 18.41 156 ILE A CA 1
ATOM 1254 C C . ILE A 1 157 ? -13.922 -13.122 -7.682 1.00 17.65 156 ILE A C 1
ATOM 1255 O O . ILE A 1 157 ? -13.607 -14.318 -7.672 1.00 18.33 156 ILE A O 1
ATOM 1260 N N . ILE A 1 158 ? -15.120 -12.702 -7.325 1.00 16.99 157 ILE A N 1
ATOM 1261 C CA . ILE A 1 158 ? -16.174 -13.633 -6.849 1.00 17.65 157 ILE A CA 1
ATOM 1262 C C . ILE A 1 158 ? -16.535 -14.628 -7.965 1.00 16.76 157 ILE A C 1
ATOM 1263 O O . ILE A 1 158 ? -16.535 -15.848 -7.737 1.00 17.63 157 ILE A O 1
ATOM 1268 N N . HIS A 1 159 ? -16.796 -14.115 -9.170 1.00 17.26 158 HIS A N 1
ATOM 1269 C CA . HIS A 1 159 ? -17.062 -14.958 -10.374 1.00 18.98 158 HIS A CA 1
ATOM 1270 C C . HIS A 1 159 ? -15.967 -15.995 -10.577 1.00 18.09 158 HIS A C 1
ATOM 1271 O O . HIS A 1 159 ? -16.279 -17.191 -10.771 1.00 18.56 158 HIS A O 1
ATOM 1278 N N . ASP A 1 160 ? -14.714 -15.562 -10.564 1.00 19.24 159 ASP A N 1
ATOM 1279 C CA . ASP A 1 160 ? -13.563 -16.433 -10.878 1.00 20.22 159 ASP A CA 1
ATOM 1280 C C . ASP A 1 160 ? -13.414 -17.492 -9.779 1.00 19.61 159 ASP A C 1
ATOM 1281 O O . ASP A 1 160 ? -13.090 -18.678 -10.072 1.00 21.37 159 ASP A O 1
ATOM 1286 N N . GLU A 1 161 ? -13.629 -17.138 -8.490 1.00 19.71 160 GLU A N 1
ATOM 1287 C CA . GLU A 1 161 ? -13.476 -18.115 -7.403 1.00 19.09 160 GLU A CA 1
ATOM 1288 C C . GLU A 1 161 ? -14.588 -19.179 -7.486 1.00 17.64 160 GLU A C 1
ATOM 1289 O O . GLU A 1 161 ? -14.304 -20.368 -7.291 1.00 19.43 160 GLU A O 1
ATOM 1295 N N . ILE A 1 162 ? -15.831 -18.789 -7.734 1.00 16.63 161 ILE A N 1
ATOM 1296 C CA . ILE A 1 162 ? -16.944 -19.737 -7.949 1.00 17.59 161 ILE A CA 1
ATOM 1297 C C . ILE A 1 162 ? -16.551 -20.677 -9.107 1.00 18.53 161 ILE A C 1
ATOM 1298 O O . ILE A 1 162 ? -16.681 -21.896 -8.973 1.00 20.38 161 ILE A O 1
ATOM 1303 N N . ALA A 1 163 ? -16.067 -20.125 -10.206 1.00 19.18 162 ALA A N 1
ATOM 1304 C CA . ALA A 1 163 ? -15.771 -20.952 -11.402 1.00 21.29 162 ALA A CA 1
ATOM 1305 C C . ALA A 1 163 ? -14.674 -21.971 -11.089 1.00 23.40 162 ALA A C 1
ATOM 1306 O O . ALA A 1 163 ? -14.741 -23.076 -11.679 1.00 26.72 162 ALA A O 1
ATOM 1308 N N . ALA A 1 164 ? -13.709 -21.654 -10.227 1.00 22.31 163 ALA A N 1
ATOM 1309 C CA . ALA A 1 164 ? -12.557 -22.524 -9.903 1.00 21.55 163 ALA A CA 1
ATOM 1310 C C . ALA A 1 164 ? -12.935 -23.626 -8.908 1.00 24.32 163 ALA A C 1
ATOM 1311 O O . ALA A 1 164 ? -12.207 -24.612 -8.797 1.00 27.25 163 ALA A O 1
ATOM 1313 N N . ASN A 1 165 ? -14.001 -23.457 -8.109 1.00 23.42 164 ASN A N 1
ATOM 1314 C CA . ASN A 1 165 ? -14.244 -24.390 -6.983 1.00 22.51 164 ASN A CA 1
ATOM 1315 C C . ASN A 1 165 ? -15.067 -25.583 -7.416 1.00 22.76 164 ASN A C 1
ATOM 1316 O O . ASN A 1 165 ? -16.021 -25.486 -8.200 1.00 23.77 164 ASN A O 1
ATOM 1321 N N . PRO A 1 166 ? -14.784 -26.781 -6.856 1.00 24.37 165 PRO A N 1
ATOM 1322 C CA . PRO A 1 166 ? -15.563 -27.966 -7.179 1.00 25.38 165 PRO A CA 1
ATOM 1323 C C . PRO A 1 166 ? -16.909 -28.117 -6.457 1.00 26.41 165 PRO A C 1
ATOM 1324 O O . PRO A 1 166 ? -17.796 -28.811 -6.923 1.00 31.87 165 PRO A O 1
ATOM 1328 N N . PHE A 1 167 ? -17.034 -27.452 -5.330 1.00 22.39 166 PHE A N 1
ATOM 1329 C CA . PHE A 1 167 ? -18.315 -27.224 -4.621 1.00 22.96 166 PHE A CA 1
ATOM 1330 C C . PHE A 1 167 ? -18.832 -25.888 -5.157 1.00 22.10 166 PHE A C 1
ATOM 1331 O O . PHE A 1 167 ? -18.058 -25.075 -5.628 1.00 21.54 166 PHE A O 1
ATOM 1339 N N . ALA A 1 168 ? -20.144 -25.660 -5.045 1.00 20.95 167 ALA A N 1
ATOM 1340 C CA . ALA A 1 168 ? -20.731 -24.383 -5.483 1.00 18.67 167 ALA A CA 1
ATOM 1341 C C . ALA A 1 168 ? -20.565 -23.308 -4.416 1.00 17.75 167 ALA A C 1
ATOM 1342 O O . ALA A 1 168 ? -21.210 -23.417 -3.361 1.00 19.72 167 ALA A O 1
ATOM 1344 N N . GLY A 1 169 ? -19.817 -22.269 -4.741 1.00 17.59 168 GLY A N 1
ATOM 1345 C CA . GLY A 1 169 ? -19.640 -21.111 -3.853 1.00 16.61 168 GLY A CA 1
ATOM 1346 C C . GLY A 1 169 ? -18.213 -20.881 -3.411 1.00 18.79 168 GLY A C 1
ATOM 1347 O O . GLY A 1 169 ? -17.264 -21.273 -4.145 1.00 18.99 168 GLY A O 1
ATOM 1348 N N . ILE A 1 170 ? -18.049 -20.209 -2.290 1.00 16.57 169 ILE A N 1
ATOM 1349 C CA . ILE A 1 170 ? -16.738 -19.687 -1.796 1.00 15.85 169 ILE A CA 1
ATOM 1350 C C . ILE A 1 170 ? -16.676 -19.925 -0.274 1.00 18.12 169 ILE A C 1
ATOM 1351 O O . ILE A 1 170 ? -17.695 -19.741 0.403 1.00 15.95 169 ILE A O 1
ATOM 1356 N N . VAL A 1 171 ? -15.517 -20.268 0.236 1.00 18.51 170 VAL A N 1
ATOM 1357 C CA . VAL A 1 171 ? -15.291 -20.390 1.702 1.00 19.80 170 VAL A CA 1
ATOM 1358 C C . VAL A 1 171 ? -15.015 -19.052 2.341 1.00 23.15 170 VAL A C 1
ATOM 1359 O O . VAL A 1 171 ? -14.690 -18.051 1.660 1.00 26.25 170 VAL A O 1
ATOM 1363 N N . CYS A 1 172 ? -15.360 -18.974 3.622 1.00 19.18 171 CYS A N 1
ATOM 1364 C CA A CYS A 1 172 ? -14.882 -17.802 4.456 0.50 19.90 171 CYS A CA 1
ATOM 1365 C CA B CYS A 1 172 ? -14.850 -17.780 4.545 0.50 19.90 171 CYS A CA 1
ATOM 1366 C C . CYS A 1 172 ? -13.268 -18.211 4.825 1.00 22.50 171 CYS A C 1
ATOM 1367 O O . CYS A 1 172 ? -12.392 -17.369 4.451 1.00 19.60 171 CYS A O 1
ATOM 1372 N N A GLU A 1 173 ? -12.654 -19.402 5.315 0.50 19.79 172 GLU A N 1
ATOM 1373 N N B GLU A 1 173 ? -13.198 -18.202 6.221 0.50 18.07 172 GLU A N 1
ATOM 1374 C CA A GLU A 1 173 ? -11.227 -19.774 5.355 0.50 20.12 172 GLU A CA 1
ATOM 1375 C CA B GLU A 1 173 ? -11.870 -18.594 6.690 0.50 16.42 172 GLU A CA 1
ATOM 1376 C C A GLU A 1 173 ? -11.257 -21.221 4.878 0.50 19.27 172 GLU A C 1
ATOM 1377 C C B GLU A 1 173 ? -11.563 -19.748 5.740 0.50 17.08 172 GLU A C 1
ATOM 1378 O O A GLU A 1 173 ? -12.323 -21.881 4.777 0.50 17.56 172 GLU A O 1
ATOM 1379 O O B GLU A 1 173 ? -12.474 -20.304 5.119 0.50 14.01 172 GLU A O 1
ATOM 1390 N N A PRO A 1 174 ? -10.090 -22.043 4.503 0.50 18.27 173 PRO A N 1
ATOM 1391 N N B PRO A 1 174 ? -10.287 -20.038 5.457 0.50 17.45 173 PRO A N 1
ATOM 1392 C CA A PRO A 1 174 ? -10.010 -23.448 4.072 0.50 18.42 173 PRO A CA 1
ATOM 1393 C CA B PRO A 1 174 ? -9.968 -21.267 4.728 0.50 21.43 173 PRO A CA 1
ATOM 1394 C C A PRO A 1 174 ? -10.843 -24.394 4.959 0.50 17.57 173 PRO A C 1
ATOM 1395 C C B PRO A 1 174 ? -10.785 -22.452 5.305 0.50 19.53 173 PRO A C 1
ATOM 1396 O O A PRO A 1 174 ? -10.734 -24.418 6.169 0.50 17.29 173 PRO A O 1
ATOM 1397 O O B PRO A 1 174 ? -10.774 -22.593 6.511 0.50 19.60 173 PRO A O 1
ATOM 1404 N N A ASP A 1 175 ? -11.701 -25.147 4.307 0.50 18.07 174 ASP A N 1
ATOM 1405 N N B ASP A 1 175 ? -11.491 -23.253 4.481 0.50 23.01 174 ASP A N 1
ATOM 1406 C CA A ASP A 1 175 ? -12.654 -26.050 4.977 0.50 17.92 174 ASP A CA 1
ATOM 1407 C CA B ASP A 1 175 ? -12.011 -24.653 4.757 0.50 22.64 174 ASP A CA 1
ATOM 1408 C C A ASP A 1 175 ? -13.688 -25.198 5.783 0.50 14.90 174 ASP A C 1
ATOM 1409 C C B ASP A 1 175 ? -13.274 -24.838 5.682 0.50 21.85 174 ASP A C 1
ATOM 1410 O O A ASP A 1 175 ? -14.193 -25.999 6.630 0.50 20.27 174 ASP A O 1
ATOM 1411 O O B ASP A 1 175 ? -13.596 -25.812 6.323 0.50 28.99 174 ASP A O 1
ATOM 1420 N N . ASN A 1 176 ? -14.030 -23.861 5.579 1.00 25.72 175 ASN A N 1
ATOM 1421 C CA . ASN A 1 176 ? -15.136 -23.275 6.408 1.00 22.72 175 ASN A CA 1
ATOM 1422 C C . ASN A 1 176 ? -16.082 -22.594 5.408 1.00 18.27 175 ASN A C 1
ATOM 1423 O O . ASN A 1 176 ? -15.898 -21.442 5.028 1.00 19.26 175 ASN A O 1
ATOM 1428 N N . TYR A 1 177 ? -17.190 -23.260 5.123 1.00 16.31 176 TYR A N 1
ATOM 1429 C CA . TYR A 1 177 ? -18.233 -22.813 4.165 1.00 16.17 176 TYR A CA 1
ATOM 1430 C C . TYR A 1 177 ? -19.525 -22.526 4.936 1.00 15.72 176 TYR A C 1
ATOM 1431 O O . TYR A 1 177 ? -20.007 -23.392 5.669 1.00 15.14 176 TYR A O 1
ATOM 1440 N N . PHE A 1 178 ? -20.100 -21.352 4.711 1.00 13.95 177 PHE A N 1
ATOM 1441 C CA . PHE A 1 178 ? -21.336 -20.886 5.341 1.00 13.81 177 PHE A CA 1
ATOM 1442 C C . PHE A 1 178 ? -22.341 -20.506 4.260 1.00 14.31 177 PHE A C 1
ATOM 1443 O O . PHE A 1 178 ? -22.089 -19.602 3.445 1.00 13.89 177 PHE A O 1
ATOM 1451 N N . VAL A 1 179 ? -23.521 -21.111 4.318 1.00 13.80 178 VAL A N 1
ATOM 1452 C CA A VAL A 1 179 ? -24.561 -20.865 3.304 0.50 13.28 178 VAL A CA 1
ATOM 1453 C CA B VAL A 1 179 ? -24.555 -20.864 3.292 0.50 14.26 178 VAL A CA 1
ATOM 1454 C C . VAL A 1 179 ? -25.015 -19.401 3.358 1.00 14.23 178 VAL A C 1
ATOM 1455 O O . VAL A 1 179 ? -25.304 -18.812 2.303 1.00 13.76 178 VAL A O 1
ATOM 1462 N N . GLN A 1 180 ? -25.093 -18.795 4.547 1.00 13.36 179 GLN A N 1
ATOM 1463 C CA . GLN A 1 180 ? -25.590 -17.431 4.652 1.00 12.00 179 GLN A CA 1
ATOM 1464 C C . GLN A 1 180 ? -24.595 -16.453 4.036 1.00 13.86 179 GLN A C 1
ATOM 1465 O O . GLN A 1 180 ? -25.036 -15.440 3.432 1.00 13.93 179 GLN A O 1
ATOM 1471 N N . ALA A 1 181 ? -23.285 -16.683 4.184 1.00 13.31 180 ALA A N 1
ATOM 1472 C CA . ALA A 1 181 ? -22.287 -15.799 3.574 1.00 13.95 180 ALA A CA 1
ATOM 1473 C C . ALA A 1 181 ? -22.362 -15.921 2.051 1.00 13.70 180 ALA A C 1
ATOM 1474 O O . ALA A 1 181 ? -22.281 -14.910 1.344 1.00 15.04 180 ALA A O 1
ATOM 1476 N N . ASN A 1 182 ? -22.529 -17.150 1.546 1.00 14.23 181 ASN A N 1
ATOM 1477 C CA . ASN A 1 182 ? -22.704 -17.332 0.076 1.00 13.47 181 ASN A CA 1
ATOM 1478 C C . ASN A 1 182 ? -23.944 -16.614 -0.391 1.00 14.54 181 ASN A C 1
ATOM 1479 O O . ASN A 1 182 ? -23.920 -16.020 -1.475 1.00 14.78 181 ASN A O 1
ATOM 1484 N N . SER A 1 183 ? -25.053 -16.629 0.371 1.00 13.67 182 SER A N 1
ATOM 1485 C CA . SER A 1 183 ? -26.301 -15.996 -0.095 1.00 13.22 182 SER A CA 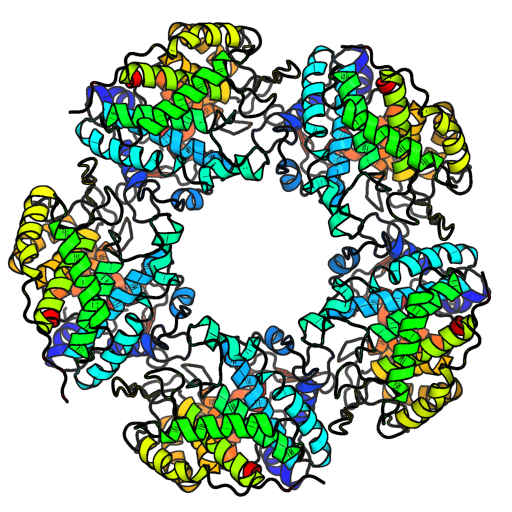1
ATOM 1486 C C . SER A 1 183 ? -26.049 -14.515 -0.408 1.00 14.45 182 SER A C 1
ATOM 1487 O O . SER A 1 183 ? -26.580 -14.008 -1.391 1.00 15.40 182 SER A O 1
ATOM 1490 N N . VAL A 1 184 ? -25.244 -13.841 0.414 1.00 14.11 183 VAL A N 1
ATOM 1491 C CA . VAL A 1 184 ? -24.913 -12.409 0.210 1.00 14.58 183 VAL A CA 1
ATOM 1492 C C . VAL A 1 184 ? -24.138 -12.263 -1.104 1.00 15.11 183 VAL A C 1
ATOM 1493 O O . VAL A 1 184 ? -24.432 -11.344 -1.887 1.00 15.22 183 VAL A O 1
ATOM 1497 N N . ALA A 1 185 ? -23.116 -13.079 -1.284 1.00 15.38 184 ALA A N 1
ATOM 1498 C CA . ALA A 1 185 ? -22.242 -12.995 -2.484 1.00 15.04 184 ALA A CA 1
ATOM 1499 C C . ALA A 1 185 ? -23.095 -13.208 -3.739 1.00 15.96 184 ALA A C 1
ATOM 1500 O O . ALA A 1 185 ? -22.944 -12.451 -4.723 1.00 15.84 184 ALA A O 1
ATOM 1502 N N . TYR A 1 186 ? -23.951 -14.239 -3.753 1.00 13.67 185 TYR A N 1
ATOM 1503 C CA . TYR A 1 186 ? -24.781 -14.481 -4.975 1.00 14.52 185 TYR A CA 1
ATOM 1504 C C . TYR A 1 186 ? -25.703 -13.285 -5.194 1.00 15.62 185 TYR A C 1
ATOM 1505 O O . TYR A 1 186 ? -25.857 -12.820 -6.349 1.00 15.36 185 TYR A O 1
ATOM 1514 N N . LEU A 1 187 ? -26.368 -12.761 -4.170 1.00 14.29 186 LEU A N 1
ATOM 1515 C CA . LEU A 1 187 ? -27.253 -11.593 -4.351 1.00 13.88 186 LEU A CA 1
ATOM 1516 C C . LEU A 1 187 ? -26.437 -10.427 -4.953 1.00 14.79 186 LEU A C 1
ATOM 1517 O O . LEU A 1 187 ? -26.979 -9.694 -5.804 1.00 15.92 186 LEU A O 1
ATOM 1522 N N . SER A 1 188 ? -25.195 -10.256 -4.546 1.00 14.23 187 SER A N 1
ATOM 1523 C CA . SER A 1 188 ? -24.348 -9.139 -5.081 1.00 14.40 187 SER A CA 1
ATOM 1524 C C . SER A 1 188 ? -24.168 -9.325 -6.618 1.00 14.61 187 SER A C 1
ATOM 1525 O O . SER A 1 188 ? -24.019 -8.303 -7.291 1.00 15.83 187 SER A O 1
ATOM 1528 N N . LEU A 1 189 ? -24.125 -10.545 -7.106 1.00 14.75 188 LEU A N 1
ATOM 1529 C CA . LEU A 1 189 ? -23.989 -10.776 -8.578 1.00 14.65 188 LEU A CA 1
ATOM 1530 C C . LEU A 1 189 ? -25.284 -10.383 -9.282 1.00 16.47 188 LEU A C 1
ATOM 1531 O O . LEU A 1 189 ? -25.216 -9.808 -10.405 1.00 17.69 188 LEU A O 1
ATOM 1536 N N . TRP A 1 190 ? -26.451 -10.636 -8.724 1.00 15.62 189 TRP A N 1
ATOM 1537 C CA . TRP A 1 190 ? -27.735 -10.187 -9.295 1.00 15.97 189 TRP A CA 1
ATOM 1538 C C . TRP A 1 190 ? -27.750 -8.657 -9.381 1.00 17.10 189 TRP A C 1
ATOM 1539 O O . TRP A 1 190 ? -28.226 -8.115 -10.386 1.00 18.80 189 TRP A O 1
ATOM 1550 N N . VAL A 1 191 ? -27.288 -7.964 -8.345 1.00 15.33 190 VAL A N 1
ATOM 1551 C CA . VAL A 1 191 ? -27.283 -6.478 -8.366 1.00 16.96 190 VAL A CA 1
ATOM 1552 C C . VAL A 1 191 ? -26.308 -6.007 -9.449 1.00 17.98 190 VAL A C 1
ATOM 1553 O O . VAL A 1 191 ? -26.663 -5.038 -10.182 1.00 17.98 190 VAL A O 1
ATOM 1557 N N . TYR A 1 192 ? -25.129 -6.577 -9.560 1.00 17.99 191 TYR A N 1
ATOM 1558 C CA . TYR A 1 192 ? -24.162 -6.163 -10.611 1.00 17.37 191 TYR A CA 1
ATOM 1559 C C . TYR A 1 192 ? -24.815 -6.332 -11.992 1.00 19.39 191 TYR A C 1
ATOM 1560 O O . TYR A 1 192 ? -24.747 -5.412 -12.846 1.00 20.07 191 TYR A O 1
ATOM 1569 N N . ASP A 1 193 ? -25.483 -7.450 -12.208 1.00 17.69 192 ASP A N 1
ATOM 1570 C CA . ASP A 1 193 ? -26.168 -7.708 -13.499 1.00 17.88 192 ASP A CA 1
ATOM 1571 C C . ASP A 1 193 ? -27.267 -6.686 -13.753 1.00 21.50 192 ASP A C 1
ATOM 1572 O O . ASP A 1 193 ? -27.448 -6.275 -14.936 1.00 21.82 192 ASP A O 1
ATOM 1577 N N . ARG A 1 194 ? -28.026 -6.253 -12.752 1.00 20.85 193 ARG A N 1
ATOM 1578 C CA . ARG A 1 194 ? -29.074 -5.223 -12.940 1.00 20.75 193 ARG A CA 1
ATOM 1579 C C . ARG A 1 194 ? -28.398 -3.943 -13.448 1.00 23.37 193 ARG A C 1
ATOM 1580 O O . ARG A 1 194 ? -28.954 -3.292 -14.363 1.00 24.24 193 ARG A O 1
ATOM 1588 N N . LEU A 1 195 ? -27.244 -3.588 -12.907 1.00 21.83 194 LEU A N 1
ATOM 1589 C CA . LEU A 1 195 ? -26.574 -2.303 -13.236 1.00 21.06 194 LEU A CA 1
ATOM 1590 C C . LEU A 1 195 ? -25.943 -2.398 -14.629 1.00 25.38 194 LEU A C 1
ATOM 1591 O O . LEU A 1 195 ? -25.844 -1.328 -15.267 1.00 25.90 194 LEU A O 1
ATOM 1596 N N . HIS A 1 196 ? -25.472 -3.563 -15.073 1.00 21.94 195 HIS A N 1
ATOM 1597 C CA . HIS A 1 196 ? -24.530 -3.613 -16.218 1.00 22.00 195 HIS A CA 1
ATOM 1598 C C . HIS A 1 196 ? -25.026 -4.497 -17.369 1.00 25.16 195 HIS A C 1
ATOM 1599 O O . HIS A 1 196 ? -24.281 -4.540 -18.398 1.00 24.64 195 HIS A O 1
ATOM 1606 N N . GLY A 1 197 ? -26.107 -5.240 -17.202 1.00 24.65 196 GLY A N 1
ATOM 1607 C CA . GLY A 1 197 ? -26.659 -6.078 -18.291 1.00 23.73 196 GLY A CA 1
ATOM 1608 C C . GLY A 1 197 ? -25.869 -7.355 -18.493 1.00 25.06 196 GLY A C 1
ATOM 1609 O O . GLY A 1 197 ? -26.089 -8.041 -19.511 1.00 27.73 196 GLY A O 1
ATOM 1610 N N . THR A 1 198 ? -25.050 -7.752 -17.522 1.00 22.81 197 THR A N 1
ATOM 1611 C CA . THR A 1 198 ? -24.216 -8.972 -17.511 1.00 20.90 197 THR A CA 1
ATOM 1612 C C . THR A 1 198 ? -25.040 -10.196 -17.012 1.00 17.38 197 THR A C 1
ATOM 1613 O O . THR A 1 198 ? -26.241 -10.069 -16.730 1.00 19.77 197 THR A O 1
ATOM 1617 N N . ASP A 1 199 ? -24.377 -11.338 -16.960 1.00 19.77 198 ASP A N 1
ATOM 1618 C CA . ASP A 1 199 ? -25.008 -12.621 -16.574 1.00 23.54 198 ASP A CA 1
ATOM 1619 C C . ASP A 1 199 ? -24.149 -13.350 -15.539 1.00 21.67 198 ASP A C 1
ATOM 1620 O O . ASP A 1 199 ? -24.062 -14.603 -15.556 1.00 19.91 198 ASP A O 1
ATOM 1625 N N . TYR A 1 200 ? -23.545 -12.626 -14.602 1.00 18.20 199 TYR A N 1
ATOM 1626 C CA . TYR A 1 200 ? -22.830 -13.260 -13.466 1.00 21.34 199 TYR A CA 1
ATOM 1627 C C . TYR A 1 200 ? -23.801 -14.121 -12.648 1.00 19.29 199 TYR A C 1
ATOM 1628 O O . TYR A 1 200 ? -23.339 -15.141 -12.041 1.00 20.77 199 TYR A O 1
ATOM 1637 N N . ARG A 1 201 ? -25.079 -13.780 -12.624 1.00 19.17 200 ARG A N 1
ATOM 1638 C CA . ARG A 1 201 ? -26.079 -14.519 -11.809 1.00 21.27 200 ARG A CA 1
ATOM 1639 C C . ARG A 1 201 ? -26.314 -15.939 -12.359 1.00 22.41 200 ARG A C 1
ATOM 1640 O O . ARG A 1 201 ? -27.002 -16.722 -11.699 1.00 21.24 200 ARG A O 1
ATOM 1648 N N . ALA A 1 202 ? -25.835 -16.266 -13.558 1.00 21.26 201 ALA A N 1
ATOM 1649 C CA . ALA A 1 202 ? -26.067 -17.611 -14.129 1.00 21.17 201 ALA A CA 1
ATOM 1650 C C . ALA A 1 202 ? -25.527 -18.713 -13.214 1.00 21.08 201 ALA A C 1
ATOM 1651 O O . ALA A 1 202 ? -26.022 -19.845 -13.322 1.00 21.63 201 ALA A O 1
ATOM 1653 N N . ALA A 1 203 ? -24.546 -18.441 -12.338 1.00 19.02 202 ALA A N 1
ATOM 1654 C CA . ALA A 1 203 ? -23.987 -19.438 -11.399 1.00 18.72 202 ALA A CA 1
ATOM 1655 C C . ALA A 1 203 ? -25.022 -19.815 -10.315 1.00 17.20 202 ALA A C 1
ATOM 1656 O O . ALA A 1 203 ? -24.793 -20.794 -9.599 1.00 15.85 202 ALA A O 1
ATOM 1658 N N . THR A 1 204 ? -26.075 -19.032 -10.147 1.00 16.07 203 THR A N 1
ATOM 1659 C CA . THR A 1 204 ? -26.983 -19.180 -8.978 1.00 15.99 203 THR A CA 1
ATOM 1660 C C . THR A 1 204 ? -27.643 -20.566 -8.997 1.00 16.56 203 THR A C 1
ATOM 1661 O O . THR A 1 204 ? -27.789 -21.173 -7.926 1.00 17.07 203 THR A O 1
ATOM 1665 N N . ARG A 1 205 ? -28.118 -21.057 -10.133 1.00 16.66 204 ARG A N 1
ATOM 1666 C CA . ARG A 1 205 ? -28.868 -22.343 -10.142 1.00 18.54 204 ARG A CA 1
ATOM 1667 C C . ARG A 1 205 ? -28.017 -23.495 -9.616 1.00 16.61 204 ARG A C 1
ATOM 1668 O O . ARG A 1 205 ? -28.513 -24.288 -8.773 1.00 16.03 204 ARG A O 1
ATOM 1676 N N . ALA A 1 206 ? -26.740 -23.587 -10.004 1.00 15.72 205 ALA A N 1
ATOM 1677 C CA . ALA A 1 206 ? -25.848 -24.650 -9.491 1.00 17.65 205 ALA A CA 1
ATOM 1678 C C . ALA A 1 206 ? -25.726 -24.534 -7.965 1.00 15.58 205 ALA A C 1
ATOM 1679 O O . ALA A 1 206 ? -25.675 -25.546 -7.272 1.00 17.08 205 ALA A O 1
ATOM 1681 N N . TRP A 1 207 ? -25.693 -23.299 -7.473 1.00 15.99 206 TRP A N 1
ATOM 1682 C CA . TRP A 1 207 ? -25.531 -23.075 -6.011 1.00 15.48 206 TRP A CA 1
ATOM 1683 C C . TRP A 1 207 ? -26.822 -23.521 -5.294 1.00 16.20 206 TRP A C 1
ATOM 1684 O O . TRP A 1 207 ? -26.745 -24.224 -4.259 1.00 16.20 206 TRP A O 1
ATOM 1695 N N . LEU A 1 208 ? -27.998 -23.096 -5.783 1.00 16.19 207 LEU A N 1
ATOM 1696 C CA . LEU A 1 208 ? -29.274 -23.497 -5.134 1.00 15.46 207 LEU A CA 1
ATOM 1697 C C . LEU A 1 208 ? -29.412 -25.024 -5.173 1.00 16.70 207 LEU A C 1
ATOM 1698 O O . LEU A 1 208 ? -29.921 -25.605 -4.215 1.00 18.57 207 LEU A O 1
ATOM 1703 N N . ASP A 1 209 ? -28.996 -25.683 -6.257 1.00 17.10 208 ASP A N 1
ATOM 1704 C CA . ASP A 1 209 ? -29.019 -27.174 -6.305 1.00 20.03 208 ASP A CA 1
ATOM 1705 C C . ASP A 1 209 ? -28.088 -27.754 -5.257 1.00 19.50 208 ASP A C 1
ATOM 1706 O O . ASP A 1 209 ? -28.469 -28.714 -4.544 1.00 23.06 208 ASP A O 1
ATOM 1711 N N . PHE A 1 210 ? -26.883 -27.242 -5.125 1.00 17.53 209 PHE A N 1
ATOM 1712 C CA . PHE A 1 210 ? -25.850 -27.723 -4.188 1.00 18.91 209 PHE A CA 1
ATOM 1713 C C . PHE A 1 210 ? -26.326 -27.604 -2.734 1.00 20.31 209 PHE A C 1
ATOM 1714 O O . PHE A 1 210 ? -26.178 -28.564 -1.958 1.00 21.20 209 PHE A O 1
ATOM 1722 N N . ILE A 1 211 ? -26.862 -26.461 -2.350 1.00 17.97 210 ILE A N 1
ATOM 1723 C CA . ILE A 1 211 ? -27.194 -26.243 -0.912 1.00 17.18 210 ILE A CA 1
ATOM 1724 C C . ILE A 1 211 ? -28.396 -27.091 -0.497 1.00 21.34 210 ILE A C 1
ATOM 1725 O O . ILE A 1 211 ? -28.612 -27.259 0.699 1.00 21.97 210 ILE A O 1
ATOM 1730 N N . GLN A 1 212 ? -29.172 -27.617 -1.428 1.00 20.94 211 GLN A N 1
ATOM 1731 C CA . GLN A 1 212 ? -30.305 -28.539 -1.133 1.00 22.44 211 GLN A CA 1
ATOM 1732 C C . GLN A 1 212 ? -29.856 -29.996 -1.034 1.00 25.44 211 GLN A C 1
ATOM 1733 O O . GLN A 1 212 ? -30.721 -30.810 -0.658 1.00 26.81 211 GLN A O 1
ATOM 1739 N N . LYS A 1 213 ? -28.569 -30.318 -1.152 1.00 30.59 212 LYS A N 1
ATOM 1740 C CA . LYS A 1 213 ? -28.055 -31.690 -0.840 1.00 31.55 212 LYS A CA 1
ATOM 1741 C C . LYS A 1 213 ? -27.715 -31.776 0.656 1.00 33.14 212 LYS A C 1
ATOM 1742 O O . LYS A 1 213 ? -28.677 -31.651 1.567 1.00 33.69 212 LYS A O 1
ATOM 1746 N N . ASP A 1 214 ? -26.456 -31.978 1.000 1.00 30.93 213 ASP A N 1
ATOM 1747 C CA . ASP A 1 214 ? -26.111 -32.337 2.396 1.00 33.14 213 ASP A CA 1
ATOM 1748 C C . ASP A 1 214 ? -26.263 -31.105 3.288 1.00 26.15 213 ASP A C 1
ATOM 1749 O O . ASP A 1 214 ? -26.373 -31.312 4.524 1.00 28.44 213 ASP A O 1
ATOM 1754 N N . LEU A 1 215 ? -26.477 -29.900 2.726 1.00 28.34 214 LEU A N 1
ATOM 1755 C CA . LEU A 1 215 ? -26.473 -28.677 3.582 1.00 21.61 214 LEU A CA 1
ATOM 1756 C C . LEU A 1 215 ? -27.856 -28.365 4.170 1.00 20.62 214 LEU A C 1
ATOM 1757 O O . LEU A 1 215 ? -27.884 -27.526 5.091 1.00 18.01 214 LEU A O 1
ATOM 1762 N N . ILE A 1 216 ? -28.925 -28.968 3.691 1.00 21.35 215 ILE A N 1
ATOM 1763 C CA . ILE A 1 216 ? -30.290 -28.668 4.211 1.00 21.20 215 ILE A CA 1
ATOM 1764 C C . ILE A 1 216 ? -30.903 -29.964 4.719 1.00 21.51 215 ILE A C 1
ATOM 1765 O O . ILE A 1 216 ? -30.613 -31.083 4.208 1.00 22.85 215 ILE A O 1
ATOM 1770 N N . ASP A 1 217 ? -31.726 -29.849 5.762 1.00 18.83 216 ASP A N 1
ATOM 1771 C CA . ASP A 1 217 ? -32.709 -30.909 6.128 1.00 20.25 216 ASP A CA 1
ATOM 1772 C C . ASP A 1 217 ? -34.023 -30.498 5.497 1.00 20.81 216 ASP A C 1
ATOM 1773 O O . ASP A 1 217 ? -34.699 -29.568 5.978 1.00 20.69 216 ASP A O 1
ATOM 1778 N N . PRO A 1 218 ? -34.445 -31.093 4.362 1.00 20.88 217 PRO A N 1
ATOM 1779 C CA . PRO A 1 218 ? -35.595 -30.566 3.637 1.00 20.91 217 PRO A CA 1
ATOM 1780 C C . PRO A 1 218 ? -36.916 -30.722 4.385 1.00 21.94 217 PRO A C 1
ATOM 1781 O O . PRO A 1 218 ? -37.783 -29.858 4.244 1.00 26.52 217 PRO A O 1
ATOM 1785 N N . GLU A 1 219 ? -37.051 -31.759 5.215 1.00 22.06 218 GLU A N 1
ATOM 1786 C CA . GLU A 1 219 ? -38.276 -31.962 6.000 1.00 22.27 218 GLU A CA 1
ATOM 1787 C C . GLU A 1 219 ? -38.439 -30.843 7.040 1.00 20.90 218 GLU A C 1
ATOM 1788 O O . GLU A 1 219 ? -39.579 -30.375 7.267 1.00 23.57 218 GLU A O 1
ATOM 1790 N N . ARG A 1 220 ? -37.331 -30.450 7.662 1.00 18.89 219 ARG A N 1
ATOM 1791 C CA . ARG A 1 220 ? -37.376 -29.392 8.715 1.00 17.86 219 ARG A CA 1
ATOM 1792 C C . ARG A 1 220 ? -37.199 -28.001 8.119 1.00 17.46 219 ARG A C 1
ATOM 1793 O O . ARG A 1 220 ? -37.450 -27.014 8.844 1.00 18.03 219 ARG A O 1
ATOM 1801 N N . GLY A 1 221 ? -36.906 -27.878 6.816 1.00 16.51 220 GLY A N 1
ATOM 1802 C CA . GLY A 1 221 ? -36.724 -26.549 6.207 1.00 16.05 220 GLY A CA 1
ATOM 1803 C C . GLY A 1 221 ? -35.582 -25.797 6.875 1.00 16.03 220 GLY A C 1
ATOM 1804 O O . GLY A 1 221 ? -35.724 -24.567 7.074 1.00 17.12 220 GLY A O 1
ATOM 1805 N N . ALA A 1 222 ? -34.508 -26.482 7.205 1.00 15.57 221 ALA A N 1
ATOM 1806 C CA . ALA A 1 222 ? -33.431 -25.900 8.036 1.00 14.85 221 ALA A CA 1
ATOM 1807 C C . ALA A 1 222 ? -32.052 -26.266 7.521 1.00 14.57 221 ALA A C 1
ATOM 1808 O O . ALA A 1 222 ? -31.800 -27.451 7.248 1.00 15.67 221 ALA A O 1
ATOM 1810 N N . PHE A 1 223 ? -31.147 -25.315 7.397 1.00 13.43 222 PHE A N 1
ATOM 1811 C CA . PHE A 1 223 ? -29.750 -25.540 7.039 1.00 13.87 222 PHE A CA 1
ATOM 1812 C C . PHE A 1 223 ? -28.932 -25.982 8.240 1.00 14.18 222 PHE A C 1
ATOM 1813 O O . PHE A 1 223 ? -29.150 -25.517 9.397 1.00 14.84 222 PHE A O 1
ATOM 1821 N N . TYR A 1 224 ? -27.955 -26.836 7.971 1.00 15.27 223 TYR A N 1
ATOM 1822 C CA . TYR A 1 224 ? -26.900 -27.178 8.936 1.00 15.74 223 TYR A CA 1
ATOM 1823 C C . TYR A 1 224 ? -25.989 -25.969 9.112 1.00 15.86 223 TYR A C 1
ATOM 1824 O O . TYR A 1 224 ? -25.864 -25.068 8.305 1.00 16.03 223 TYR A O 1
ATOM 1833 N N . LEU A 1 225 ? -25.301 -25.955 10.258 1.00 15.79 224 LEU A N 1
ATOM 1834 C CA . LEU A 1 225 ? -24.535 -24.776 10.687 1.00 18.03 224 LEU A CA 1
ATOM 1835 C C . LEU A 1 225 ? -23.453 -24.391 9.663 1.00 15.72 224 LEU A C 1
ATOM 1836 O O . LEU A 1 225 ? -23.230 -23.191 9.372 1.00 17.04 224 LEU A O 1
ATOM 1841 N N . SER A 1 226 ? -22.727 -25.353 9.113 1.00 15.43 225 SER A N 1
ATOM 1842 C CA . SER A 1 226 ? -21.584 -25.107 8.223 1.00 16.25 225 SER A CA 1
ATOM 1843 C C . SER A 1 226 ? -21.153 -26.394 7.508 1.00 17.81 225 SER A C 1
ATOM 1844 O O . SER A 1 226 ? -21.546 -27.504 7.935 1.00 18.63 225 SER A O 1
ATOM 1847 N N . TYR A 1 227 ? -20.415 -26.208 6.431 1.00 16.21 226 TYR A N 1
ATOM 1848 C CA . TYR A 1 227 ? -19.852 -27.275 5.571 1.00 17.65 226 TYR A CA 1
ATOM 1849 C C . TYR A 1 227 ? -18.353 -27.053 5.498 1.00 17.67 226 TYR A C 1
ATOM 1850 O O . TYR A 1 227 ? -17.834 -25.939 5.588 1.00 17.06 226 TYR A O 1
ATOM 1859 N N . HIS A 1 228 ? -17.585 -28.147 5.381 1.00 22.34 227 HIS A N 1
ATOM 1860 C CA . HIS A 1 228 ? -16.123 -28.090 5.460 1.00 22.04 227 HIS A CA 1
ATOM 1861 C C . HIS A 1 228 ? -15.593 -28.963 4.318 1.00 30.90 227 HIS A C 1
ATOM 1862 O O . HIS A 1 228 ? -15.587 -30.193 4.399 1.00 31.32 227 HIS A O 1
ATOM 1869 N N . PRO A 1 229 ? -15.379 -28.366 3.129 1.00 28.34 228 PRO A N 1
ATOM 1870 C CA . PRO A 1 229 ? -15.182 -29.174 1.917 1.00 30.97 228 PRO A CA 1
ATOM 1871 C C . PRO A 1 229 ? -13.950 -30.101 1.934 1.00 29.61 228 PRO A C 1
ATOM 1872 O O . PRO A 1 229 ? -14.060 -31.118 1.280 1.00 37.67 228 PRO A O 1
ATOM 1876 N N . GLU A 1 230 ? -12.851 -29.738 2.599 1.00 29.85 229 GLU A N 1
ATOM 1877 C CA . GLU A 1 230 ? -11.589 -30.551 2.636 1.00 32.81 229 GLU A CA 1
ATOM 1878 C C . GLU A 1 230 ? -11.875 -31.879 3.351 1.00 31.20 229 GLU A C 1
ATOM 1879 O O . GLU A 1 230 ? -11.538 -32.970 2.811 1.00 31.36 229 GLU A O 1
ATOM 1885 N N . SER A 1 231 ? -12.504 -31.844 4.530 1.00 27.44 230 SER A N 1
ATOM 1886 C CA . SER A 1 231 ? -12.867 -33.078 5.281 1.00 25.10 230 SER A CA 1
ATOM 1887 C C . SER A 1 231 ? -14.195 -33.649 4.769 1.00 25.06 230 SER A C 1
ATOM 1888 O O . SER A 1 231 ? -14.512 -34.836 5.106 1.00 27.01 230 SER A O 1
ATOM 1891 N N . GLY A 1 232 ? -14.990 -32.861 4.031 1.00 23.22 231 GLY A N 1
ATOM 1892 C CA . GLY A 1 232 ? -16.358 -33.235 3.652 1.00 24.39 231 GLY A CA 1
ATOM 1893 C C . GLY A 1 232 ? -17.353 -33.021 4.812 1.00 24.84 231 GLY A C 1
ATOM 1894 O O . GLY A 1 232 ? -18.534 -33.315 4.640 1.00 26.21 231 GLY A O 1
ATOM 1895 N N . ALA A 1 233 ? -16.914 -32.551 5.978 1.00 25.21 232 ALA A N 1
ATOM 1896 C CA . ALA A 1 233 ? -17.816 -32.535 7.152 1.00 23.49 232 ALA A CA 1
ATOM 1897 C C . ALA A 1 233 ? -18.986 -31.548 6.926 1.00 22.31 232 ALA A C 1
ATOM 1898 O O . ALA A 1 233 ? -18.756 -30.464 6.408 1.00 23.11 232 ALA A O 1
ATOM 1900 N N . VAL A 1 234 ? -20.161 -31.903 7.373 1.00 20.04 233 VAL A N 1
ATOM 1901 C CA . VAL A 1 234 ? -21.280 -30.964 7.621 1.00 20.41 233 VAL A CA 1
ATOM 1902 C C . VAL A 1 234 ? -21.538 -30.980 9.118 1.00 19.67 233 VAL A C 1
ATOM 1903 O O . VAL A 1 234 ? -21.653 -32.089 9.665 1.00 20.25 233 VAL A O 1
ATOM 1907 N N . LYS A 1 235 ? -21.464 -29.840 9.796 1.00 18.70 234 LYS A N 1
ATOM 1908 C CA . LYS A 1 235 ? -21.665 -29.815 11.273 1.00 19.53 234 LYS A CA 1
ATOM 1909 C C . LYS A 1 235 ? -23.090 -30.261 11.541 1.00 21.65 234 LYS A C 1
ATOM 1910 O O . LYS A 1 235 ? -24.027 -29.825 10.870 1.00 24.58 234 LYS A O 1
ATOM 1916 N N . PRO A 1 236 ? -23.308 -31.214 12.461 1.00 16.54 235 PRO A N 1
ATOM 1917 C CA . PRO A 1 236 ? -24.581 -31.900 12.545 1.00 19.20 235 PRO A CA 1
ATOM 1918 C C . PRO A 1 236 ? -25.713 -31.199 13.293 1.00 21.74 235 PRO A C 1
ATOM 1919 O O . PRO A 1 236 ? -26.704 -31.845 13.502 1.00 31.07 235 PRO A O 1
ATOM 1923 N N . TRP A 1 237 ? -25.626 -29.888 13.483 1.00 16.70 236 TRP A N 1
ATOM 1924 C CA . TRP A 1 237 ? -26.689 -29.114 14.158 1.00 17.49 236 TRP A CA 1
ATOM 1925 C C . TRP A 1 237 ? -27.367 -28.207 13.114 1.00 15.85 236 TRP A C 1
ATOM 1926 O O . TRP A 1 237 ? -26.637 -27.566 12.365 1.00 16.73 236 TRP A O 1
ATOM 1937 N N . ILE A 1 238 ? -28.672 -28.175 13.110 1.00 15.78 237 ILE A N 1
ATOM 1938 C CA . ILE A 1 238 ? -29.439 -27.191 12.312 1.00 16.52 237 ILE A CA 1
ATOM 1939 C C . ILE A 1 238 ? -29.449 -25.867 13.047 1.00 16.02 237 ILE A C 1
ATOM 1940 O O . ILE A 1 238 ? -29.419 -25.824 14.286 1.00 17.43 237 ILE A O 1
ATOM 1945 N N . SER A 1 239 ? -29.478 -24.756 12.289 1.00 14.17 238 SER A N 1
ATOM 1946 C CA . SER A 1 239 ? -29.334 -23.390 12.844 1.00 13.54 238 SER A CA 1
ATOM 1947 C C . SER A 1 239 ? -30.467 -22.492 12.344 1.00 13.08 238 SER A C 1
ATOM 1948 O O . SER A 1 239 ? -30.604 -22.269 11.099 1.00 13.77 238 SER A O 1
ATOM 1951 N N . ALA A 1 240 ? -31.228 -21.913 13.258 1.00 13.37 239 ALA A N 1
ATOM 1952 C CA . ALA A 1 240 ? -32.344 -21.018 12.883 1.00 12.49 239 ALA A CA 1
ATOM 1953 C C . ALA A 1 240 ? -31.849 -19.689 12.324 1.00 13.56 239 ALA A C 1
ATOM 1954 O O . ALA A 1 240 ? -32.387 -19.233 11.316 1.00 13.73 239 ALA A O 1
ATOM 1956 N N . TYR A 1 241 ? -30.863 -19.046 12.916 1.00 13.21 240 TYR A N 1
ATOM 1957 C CA . TYR A 1 241 ? -30.480 -17.707 12.422 1.00 13.16 240 TYR A CA 1
ATOM 1958 C C . TYR A 1 241 ? -29.847 -17.908 11.026 1.00 12.92 240 TYR A C 1
ATOM 1959 O O . TYR A 1 241 ? -30.083 -17.056 10.154 1.00 13.67 240 TYR A O 1
ATOM 1968 N N . THR A 1 242 ? -29.073 -18.983 10.812 1.00 13.15 241 THR A N 1
ATOM 1969 C CA . THR A 1 242 ? -28.442 -19.283 9.522 1.00 13.44 241 THR A CA 1
ATOM 1970 C C . THR A 1 242 ? -29.570 -19.433 8.499 1.00 13.84 241 THR A C 1
ATOM 1971 O O . THR A 1 242 ? -29.483 -18.886 7.373 1.00 13.52 241 THR A O 1
ATOM 1975 N N . THR A 1 243 ? -30.585 -20.190 8.860 1.00 12.75 242 THR A N 1
ATOM 1976 C CA . THR A 1 243 ? -31.701 -20.489 7.922 1.00 12.67 242 THR A CA 1
ATOM 1977 C C . THR A 1 243 ? -32.507 -19.224 7.637 1.00 13.48 242 THR A C 1
ATOM 1978 O O . THR A 1 243 ? -32.881 -18.943 6.448 1.00 12.59 242 THR A O 1
ATOM 1982 N N . ALA A 1 244 ? -32.827 -18.448 8.648 1.00 13.05 243 ALA A N 1
ATOM 1983 C CA . ALA A 1 244 ? -33.677 -17.252 8.460 1.00 12.80 243 ALA A CA 1
ATOM 1984 C C . ALA A 1 244 ? -32.968 -16.266 7.518 1.00 13.13 243 ALA A C 1
ATOM 1985 O O . ALA A 1 244 ? -33.605 -15.712 6.588 1.00 13.64 243 ALA A O 1
ATOM 1987 N N . TRP A 1 245 ? -31.705 -15.984 7.758 1.00 13.04 244 TRP A N 1
ATOM 1988 C CA . TRP A 1 245 ? -30.914 -15.082 6.895 1.00 12.92 244 TRP A CA 1
ATOM 1989 C C . TRP A 1 245 ? -30.878 -15.635 5.468 1.00 13.63 244 TRP A C 1
ATOM 1990 O O . TRP A 1 245 ? -31.202 -14.909 4.512 1.00 13.25 244 TRP A O 1
ATOM 2001 N N . THR A 1 246 ? -30.533 -16.902 5.308 1.00 11.86 245 THR A N 1
ATOM 2002 C CA . THR A 1 246 ? -30.347 -17.490 3.969 1.00 13.26 245 THR A CA 1
ATOM 2003 C C . THR A 1 246 ? -31.682 -17.442 3.229 1.00 13.24 245 THR A C 1
ATOM 2004 O O . THR A 1 246 ? -31.706 -17.033 2.044 1.00 14.25 245 THR A O 1
ATOM 2008 N N . LEU A 1 247 ? -32.774 -17.889 3.842 1.00 13.09 246 LEU A N 1
ATOM 2009 C CA . LEU A 1 247 ? -34.076 -17.919 3.121 1.00 12.76 246 LEU A CA 1
ATOM 2010 C C . LEU A 1 247 ? -34.495 -16.482 2.768 1.00 13.30 246 LEU A C 1
ATOM 2011 O O . LEU A 1 247 ? -35.130 -16.277 1.726 1.00 13.32 246 LEU A O 1
ATOM 2016 N N . ALA A 1 248 ? -34.175 -15.476 3.581 1.00 12.63 247 ALA A N 1
ATOM 2017 C CA . ALA A 1 248 ? -34.567 -14.085 3.265 1.00 13.75 247 ALA A CA 1
ATOM 2018 C C . ALA A 1 248 ? -33.832 -13.623 2.007 1.00 14.27 247 ALA A C 1
ATOM 2019 O O . ALA A 1 248 ? -34.474 -13.058 1.108 1.00 14.45 247 ALA A O 1
ATOM 2021 N N . MET A 1 249 ? -32.529 -13.803 1.933 1.00 13.26 248 MET A N 1
ATOM 2022 C CA . MET A 1 249 ? -31.755 -13.364 0.750 1.00 14.45 248 MET A CA 1
ATOM 2023 C C . MET A 1 249 ? -32.108 -14.226 -0.464 1.00 14.42 248 MET A C 1
ATOM 2024 O O . MET A 1 249 ? -32.285 -13.669 -1.581 1.00 14.29 248 MET A O 1
ATOM 2029 N N . VAL A 1 250 ? -32.236 -15.530 -0.301 1.00 13.69 249 VAL A N 1
ATOM 2030 C CA . VAL A 1 250 ? -32.624 -16.414 -1.438 1.00 14.34 249 VAL A CA 1
ATOM 2031 C C . VAL A 1 250 ? -33.970 -15.981 -1.990 1.00 15.33 249 VAL A C 1
ATOM 2032 O O . VAL A 1 250 ? -34.148 -16.070 -3.228 1.00 14.45 249 VAL A O 1
ATOM 2036 N N . HIS A 1 251 ? -34.904 -15.516 -1.189 1.00 13.82 250 HIS A N 1
ATOM 2037 C CA . HIS A 1 251 ? -36.241 -15.137 -1.691 1.00 14.34 250 HIS A CA 1
ATOM 2038 C C . HIS A 1 251 ? -36.110 -14.026 -2.731 1.00 16.72 250 HIS A C 1
ATOM 2039 O O . HIS A 1 251 ? -37.022 -13.939 -3.591 1.00 17.09 250 HIS A O 1
ATOM 2046 N N . GLY A 1 252 ? -35.078 -13.198 -2.705 1.00 16.22 251 GLY A N 1
ATOM 2047 C CA . GLY A 1 252 ? -34.849 -12.147 -3.707 1.00 18.13 251 GLY A CA 1
ATOM 2048 C C . GLY A 1 252 ? -34.384 -12.698 -5.053 1.00 17.93 251 GLY A C 1
ATOM 2049 O O . GLY A 1 252 ? -34.517 -11.958 -6.052 1.00 20.89 251 GLY A O 1
ATOM 2050 N N . MET A 1 253 ? -33.851 -13.909 -5.095 1.00 15.73 252 MET A N 1
ATOM 2051 C CA . MET A 1 253 ? -33.245 -14.533 -6.317 1.00 16.29 252 MET A CA 1
ATOM 2052 C C . MET A 1 253 ? -34.150 -15.679 -6.814 1.00 16.94 252 MET A C 1
ATOM 2053 O O . MET A 1 253 ? -34.367 -15.765 -8.042 1.00 18.73 252 MET A O 1
ATOM 2058 N N . ASP A 1 254 ? -34.705 -16.489 -5.925 1.00 15.11 253 ASP A N 1
ATOM 2059 C CA . ASP A 1 254 ? -35.558 -17.668 -6.256 1.00 14.61 253 ASP A CA 1
ATOM 2060 C C . ASP A 1 254 ? -36.683 -17.699 -5.217 1.00 14.21 253 ASP A C 1
ATOM 2061 O O . ASP A 1 254 ? -36.610 -18.408 -4.199 1.00 15.52 253 ASP A O 1
ATOM 2066 N N . PRO A 1 255 ? -37.734 -16.882 -5.365 1.00 14.34 254 PRO A N 1
ATOM 2067 C CA . PRO A 1 255 ? -38.785 -16.815 -4.371 1.00 14.65 254 PRO A CA 1
ATOM 2068 C C . PRO A 1 255 ? -39.368 -18.179 -4.041 1.00 14.82 254 PRO A C 1
ATOM 2069 O O . PRO A 1 255 ? -39.730 -18.427 -2.888 1.00 14.88 254 PRO A O 1
ATOM 2073 N N . ALA A 1 256 ? -39.534 -19.050 -5.042 1.00 14.40 255 ALA A N 1
ATOM 2074 C CA . ALA A 1 256 ? -40.171 -20.351 -4.808 1.00 15.13 255 ALA A CA 1
ATOM 2075 C C . ALA A 1 256 ? -39.366 -21.200 -3.808 1.00 15.42 255 ALA A C 1
ATOM 2076 O O . ALA A 1 256 ? -39.980 -21.975 -3.075 1.00 14.77 255 ALA A O 1
ATOM 2078 N N . PHE A 1 257 ? -38.041 -21.099 -3.816 1.00 14.32 256 PHE A N 1
ATOM 2079 C CA . PHE A 1 257 ? -37.175 -21.839 -2.869 1.00 15.32 256 PHE A CA 1
ATOM 2080 C C . PHE A 1 257 ? -37.597 -21.520 -1.438 1.00 13.63 256 PHE A C 1
ATOM 2081 O O . PHE A 1 257 ? -37.883 -22.381 -0.617 1.00 15.65 256 PHE A O 1
ATOM 2089 N N . SER A 1 258 ? -37.677 -20.234 -1.127 1.00 13.10 257 SER A N 1
ATOM 2090 C CA . SER A 1 258 ? -38.068 -19.808 0.226 1.00 13.70 257 SER A CA 1
ATOM 2091 C C . SER A 1 258 ? -39.517 -20.093 0.508 1.00 14.31 257 SER A C 1
ATOM 2092 O O . SER A 1 258 ? -39.866 -20.435 1.658 1.00 16.24 257 SER A O 1
ATOM 2095 N N . GLU A 1 259 ? -40.427 -19.987 -0.467 1.00 14.01 258 GLU A N 1
ATOM 2096 C CA . GLU A 1 259 ? -41.840 -20.339 -0.237 1.00 14.18 258 GLU A CA 1
ATOM 2097 C C . GLU A 1 259 ? -41.952 -21.824 0.164 1.00 14.31 258 GLU A C 1
ATOM 2098 O O . GLU A 1 259 ? -42.814 -22.106 1.008 1.00 15.50 258 GLU A O 1
ATOM 2104 N N . ARG A 1 260 ? -41.162 -22.691 -0.422 1.00 13.27 259 ARG A N 1
ATOM 2105 C CA . ARG A 1 260 ? -41.184 -24.119 -0.124 1.00 15.17 259 ARG A CA 1
ATOM 2106 C C . ARG A 1 260 ? -40.806 -24.355 1.347 1.00 16.19 259 ARG A C 1
ATOM 2107 O O . ARG A 1 260 ? -41.486 -25.153 2.052 1.00 17.34 259 ARG A O 1
ATOM 2115 N N . TYR A 1 261 ? -39.672 -23.762 1.783 1.00 15.11 260 TYR A N 1
ATOM 2116 C CA . TYR A 1 261 ? -39.096 -24.141 3.091 1.00 14.37 260 TYR A CA 1
ATOM 2117 C C . TYR A 1 261 ? -39.663 -23.320 4.244 1.00 14.76 260 TYR A C 1
ATOM 2118 O O . TYR A 1 261 ? -39.567 -23.772 5.401 1.00 14.76 260 TYR A O 1
ATOM 2127 N N . TYR A 1 262 ? -40.186 -22.135 3.998 1.00 15.07 261 TYR A N 1
ATOM 2128 C CA . TYR A 1 262 ? -40.610 -21.216 5.093 1.00 14.86 261 TYR A CA 1
ATOM 2129 C C . TYR A 1 262 ? -41.572 -21.865 6.080 1.00 15.16 261 TYR A C 1
ATOM 2130 O O . TYR A 1 262 ? -41.374 -21.775 7.301 1.00 15.29 261 TYR A O 1
ATOM 2139 N N . PRO A 1 263 ? -42.667 -22.533 5.664 1.00 15.11 262 PRO A N 1
ATOM 2140 C CA . PRO A 1 263 ? -43.585 -23.119 6.652 1.00 15.65 262 PRO A CA 1
ATOM 2141 C C . PRO A 1 263 ? -42.917 -24.212 7.495 1.00 16.07 262 PRO A C 1
ATOM 2142 O O . PRO A 1 263 ? -43.254 -24.346 8.670 1.00 17.29 262 PRO A O 1
ATOM 2146 N N . ARG A 1 264 ? -42.009 -24.975 6.898 1.00 16.66 263 ARG A N 1
ATOM 2147 C CA . ARG A 1 264 ? -41.282 -26.048 7.594 1.00 16.57 263 ARG A CA 1
ATOM 2148 C C . ARG A 1 264 ? -40.349 -25.419 8.634 1.00 15.73 263 ARG A C 1
ATOM 2149 O O . ARG A 1 264 ? -40.312 -25.877 9.796 1.00 16.26 263 ARG A O 1
ATOM 2157 N N . PHE A 1 265 ? -39.627 -24.369 8.232 1.00 15.15 264 PHE A N 1
ATOM 2158 C CA . PHE A 1 265 ? -38.747 -23.602 9.163 1.00 14.40 264 PHE A CA 1
ATOM 2159 C C . PHE A 1 265 ? -39.550 -23.160 10.363 1.00 13.90 264 PHE A C 1
ATOM 2160 O O . PHE A 1 265 ? -39.065 -23.253 11.525 1.00 14.88 264 PHE A O 1
ATOM 2168 N N . LYS A 1 266 ? -40.713 -22.583 10.167 1.00 14.16 265 LYS A N 1
ATOM 2169 C CA . LYS A 1 266 ? -41.536 -22.057 11.289 1.00 15.35 265 LYS A CA 1
ATOM 2170 C C . LYS A 1 266 ? -41.925 -23.213 12.227 1.00 14.78 265 LYS A C 1
ATOM 2171 O O . LYS A 1 266 ? -41.836 -23.054 13.462 1.00 15.65 265 LYS A O 1
ATOM 2177 N N . GLN A 1 267 ? -42.332 -24.355 11.675 1.00 14.90 266 GLN A N 1
ATOM 2178 C CA . GLN A 1 267 ? -42.719 -25.496 12.528 1.00 17.69 266 GLN A CA 1
ATOM 2179 C C . GLN A 1 267 ? -41.494 -25.950 13.343 1.00 15.99 266 GLN A C 1
ATOM 2180 O O . GLN A 1 267 ? -41.621 -26.300 14.564 1.00 17.50 266 GLN A O 1
ATOM 2186 N N . THR A 1 268 ? -40.313 -25.977 12.728 1.00 14.28 267 THR A N 1
ATOM 2187 C CA . THR A 1 268 ? -39.100 -26.472 13.375 1.00 13.38 267 THR A CA 1
ATOM 2188 C C . THR A 1 268 ? -38.717 -25.574 14.565 1.00 15.73 267 THR A C 1
ATOM 2189 O O . THR A 1 268 ? -38.349 -26.119 15.627 1.00 16.39 267 THR A O 1
ATOM 2193 N N . PHE A 1 269 ? -38.705 -24.244 14.375 1.00 14.64 268 PHE A N 1
ATOM 2194 C CA . PHE A 1 269 ? -37.990 -23.364 15.324 1.00 13.95 268 PHE A CA 1
ATOM 2195 C C . PHE A 1 269 ? -38.885 -22.382 16.082 1.00 14.16 268 PHE A C 1
ATOM 2196 O O . PHE A 1 269 ? -38.440 -21.867 17.145 1.00 14.36 268 PHE A O 1
ATOM 2204 N N . VAL A 1 270 ? -40.067 -22.009 15.572 1.00 14.55 269 VAL A N 1
ATOM 2205 C CA . VAL A 1 270 ? -40.802 -20.826 16.104 1.00 16.13 269 VAL A CA 1
ATOM 2206 C C . VAL A 1 270 ? -41.750 -21.252 17.226 1.00 17.80 269 VAL A C 1
ATOM 2207 O O . VAL A 1 270 ? -42.616 -22.124 16.981 1.00 19.01 269 VAL A O 1
ATOM 2211 N N . GLU A 1 271 ? -41.618 -20.635 18.386 1.00 16.12 270 GLU A N 1
ATOM 2212 C CA . GLU A 1 271 ? -42.520 -20.851 19.541 1.00 17.47 270 GLU A CA 1
ATOM 2213 C C . GLU A 1 271 ? -43.437 -19.645 19.686 1.00 18.70 270 GLU A C 1
ATOM 2214 O O . GLU A 1 271 ? -42.964 -18.563 20.080 1.00 18.43 270 GLU A O 1
ATOM 2220 N N . VAL A 1 272 ? -44.730 -19.830 19.419 1.00 18.00 271 VAL A N 1
ATOM 2221 C CA . VAL A 1 272 ? -45.767 -18.805 19.721 1.00 18.99 271 VAL A CA 1
ATOM 2222 C C . VAL A 1 272 ? -46.144 -18.937 21.198 1.00 20.45 271 VAL A C 1
ATOM 2223 O O . VAL A 1 272 ? -46.287 -20.097 21.706 1.00 21.57 271 VAL A O 1
ATOM 2227 N N . TYR A 1 273 ? -46.229 -17.837 21.913 1.00 19.50 272 TYR A N 1
ATOM 2228 C CA . TYR A 1 273 ? -46.580 -17.869 23.360 1.00 20.54 272 TYR A CA 1
ATOM 2229 C C . TYR A 1 273 ? -47.413 -16.651 23.715 1.00 20.73 272 TYR A C 1
ATOM 2230 O O . TYR A 1 273 ? -47.766 -15.834 22.853 1.00 20.40 272 TYR A O 1
ATOM 2239 N N . ASP A 1 274 ? -47.833 -16.593 24.992 1.00 21.68 273 ASP A N 1
ATOM 2240 C CA . ASP A 1 274 ? -48.649 -15.471 25.524 1.00 21.37 273 ASP A CA 1
ATOM 2241 C C . ASP A 1 274 ? -49.942 -15.385 24.704 1.00 20.82 273 ASP A C 1
ATOM 2242 O O . ASP A 1 274 ? -50.325 -14.298 24.205 1.00 20.90 273 ASP A O 1
ATOM 2247 N N . GLU A 1 275 ? -50.653 -16.508 24.616 1.00 24.58 274 GLU A N 1
ATOM 2248 C CA . GLU A 1 275 ? -51.977 -16.615 23.960 1.00 25.90 274 GLU A CA 1
ATOM 2249 C C . GLU A 1 275 ? -51.956 -16.010 22.553 1.00 25.18 274 GLU A C 1
ATOM 2250 O O . GLU A 1 275 ? -52.904 -15.342 22.147 1.00 25.10 274 GLU A O 1
ATOM 2256 N N . GLY A 1 276 ? -50.884 -16.286 21.803 1.00 21.15 275 GLY A N 1
ATOM 2257 C CA . GLY A 1 276 ? -50.782 -15.904 20.393 1.00 20.72 275 GLY A CA 1
ATOM 2258 C C . GLY A 1 276 ? -50.215 -14.510 20.190 1.00 20.43 275 GLY A C 1
ATOM 2259 O O . GLY A 1 276 ? -50.099 -14.118 19.028 1.00 21.77 275 GLY A O 1
ATOM 2260 N N . ARG A 1 277 ? -49.911 -13.771 21.252 1.00 20.17 276 ARG A N 1
ATOM 2261 C CA . ARG A 1 277 ? -49.512 -12.350 21.118 1.00 20.28 276 ARG A CA 1
ATOM 2262 C C . ARG A 1 277 ? -48.011 -12.236 20.763 1.00 21.81 276 ARG A C 1
ATOM 2263 O O . ARG A 1 277 ? -47.641 -11.205 20.196 1.00 19.66 276 ARG A O 1
ATOM 2271 N N . LYS A 1 278 ? -47.192 -13.205 21.149 1.00 18.25 277 LYS A N 1
ATOM 2272 C CA . LYS A 1 278 ? -45.718 -13.101 21.076 1.00 18.68 277 LYS A CA 1
ATOM 2273 C C . LYS A 1 278 ? -45.150 -14.368 20.432 1.00 17.93 277 LYS A C 1
ATOM 2274 O O . LYS A 1 278 ? -45.794 -15.430 20.382 1.00 18.03 277 LYS A O 1
ATOM 2280 N N . ALA A 1 279 ? -43.927 -14.284 19.940 1.00 16.96 278 ALA A N 1
ATOM 2281 C CA . ALA A 1 279 ? -43.195 -15.466 19.466 1.00 16.65 278 ALA A CA 1
ATOM 2282 C C . ALA A 1 279 ? -41.706 -15.270 19.746 1.00 15.02 278 ALA A C 1
ATOM 2283 O O . ALA A 1 279 ? -41.250 -14.135 19.782 1.00 16.21 278 ALA A O 1
ATOM 2285 N N . ARG A 1 280 ? -41.013 -16.375 19.863 1.00 15.64 279 ARG A N 1
ATOM 2286 C CA . ARG A 1 280 ? -39.556 -16.402 20.062 1.00 14.51 279 ARG A CA 1
ATOM 2287 C C . ARG A 1 280 ? -39.018 -17.628 19.344 1.00 15.16 279 ARG A C 1
ATOM 2288 O O . ARG A 1 280 ? -39.763 -18.596 19.122 1.00 16.14 279 ARG A O 1
ATOM 2296 N N . VAL A 1 281 ? -37.759 -17.596 18.945 1.00 13.68 280 VAL A N 1
ATOM 2297 C CA . VAL A 1 281 ? -37.214 -18.603 18.018 1.00 14.50 280 VAL A CA 1
ATOM 2298 C C . VAL A 1 281 ? -36.082 -19.398 18.678 1.00 13.95 280 VAL A C 1
ATOM 2299 O O . VAL A 1 281 ? -35.115 -18.824 19.141 1.00 14.74 280 VAL A O 1
ATOM 2303 N N . ARG A 1 282 ? -36.204 -20.720 18.677 1.00 13.20 281 ARG A N 1
ATOM 2304 C CA . ARG A 1 282 ? -35.122 -21.647 19.109 1.00 14.07 281 ARG A CA 1
ATOM 2305 C C . ARG A 1 282 ? -34.008 -21.615 18.066 1.00 13.92 281 ARG A C 1
ATOM 2306 O O . ARG A 1 282 ? -34.324 -21.592 16.866 1.00 14.73 281 ARG A O 1
ATOM 2314 N N . GLU A 1 283 ? -32.749 -21.657 18.490 1.00 14.05 282 GLU A N 1
ATOM 2315 C CA . GLU A 1 283 ? -31.622 -21.565 17.530 1.00 13.94 282 GLU A CA 1
ATOM 2316 C C . GLU A 1 283 ? -31.329 -22.927 16.918 1.00 14.99 282 GLU A C 1
ATOM 2317 O O . GLU A 1 283 ? -30.765 -22.968 15.823 1.00 13.63 282 GLU A O 1
ATOM 2323 N N . THR A 1 284 ? -31.610 -24.039 17.616 1.00 15.18 283 THR A N 1
ATOM 2324 C CA . THR A 1 284 ? -31.242 -25.381 17.133 1.00 15.14 283 THR A CA 1
ATOM 2325 C C . THR A 1 284 ? -32.289 -26.384 17.591 1.00 14.48 283 THR A C 1
ATOM 2326 O O . THR A 1 284 ? -33.227 -26.026 18.328 1.00 17.54 283 THR A O 1
ATOM 2330 N N . ALA A 1 285 ? -32.157 -27.608 17.136 1.00 16.62 284 ALA A N 1
ATOM 2331 C CA . ALA A 1 285 ? -33.031 -28.725 17.541 1.00 18.47 284 ALA A CA 1
ATOM 2332 C C . ALA A 1 285 ? -32.612 -29.267 18.905 1.00 18.73 284 ALA A C 1
ATOM 2333 O O . ALA A 1 285 ? -31.480 -29.048 19.371 1.00 21.53 284 ALA A O 1
ATOM 2335 N N . GLY A 1 286 ? -33.558 -29.972 19.534 1.00 21.41 285 GLY A N 1
ATOM 2336 C CA . GLY A 1 286 ? -33.213 -30.743 20.759 1.00 24.26 285 GLY A CA 1
ATOM 2337 C C . GLY A 1 286 ? -33.105 -29.842 21.979 1.00 23.29 285 GLY A C 1
ATOM 2338 O O . GLY A 1 286 ? -32.362 -30.176 22.921 1.00 28.06 285 GLY A O 1
ATOM 2339 N N . THR A 1 287 ? -33.732 -28.676 21.957 1.00 20.39 286 THR A N 1
ATOM 2340 C CA . THR A 1 287 ? -33.773 -27.716 23.064 1.00 20.78 286 THR A CA 1
ATOM 2341 C C . THR A 1 287 ? -35.122 -27.032 23.069 1.00 22.90 286 THR A C 1
ATOM 2342 O O . THR A 1 287 ? -35.727 -26.909 21.986 1.00 22.86 286 THR A O 1
ATOM 2346 N N . ASP A 1 288 ? -35.544 -26.560 24.226 1.00 20.81 287 ASP A N 1
ATOM 2347 C CA . ASP A 1 288 ? -36.693 -25.654 24.364 1.00 22.44 287 ASP A CA 1
ATOM 2348 C C . ASP A 1 288 ? -36.221 -24.210 24.516 1.00 21.76 287 ASP A C 1
ATOM 2349 O O . ASP A 1 288 ? -37.079 -23.315 24.392 1.00 24.17 287 ASP A O 1
ATOM 2354 N N . ASP A 1 289 ? -34.921 -23.960 24.695 1.00 19.48 288 ASP A N 1
ATOM 2355 C CA . ASP A 1 289 ? -34.381 -22.611 24.927 1.00 19.41 288 ASP A CA 1
ATOM 2356 C C . ASP A 1 289 ? -34.468 -21.779 23.632 1.00 19.69 288 ASP A C 1
ATOM 2357 O O . ASP A 1 289 ? -34.143 -22.308 22.558 1.00 19.66 288 ASP A O 1
ATOM 2362 N N . ALA A 1 290 ? -34.832 -20.503 23.757 1.00 18.18 289 ALA A N 1
ATOM 2363 C CA . ALA A 1 290 ? -34.895 -19.561 22.604 1.00 18.80 289 ALA A CA 1
ATOM 2364 C C . ALA A 1 290 ? -33.564 -18.808 22.470 1.00 18.55 289 ALA A C 1
ATOM 2365 O O . ALA A 1 290 ? -32.916 -18.531 23.487 1.00 18.82 289 ALA A O 1
ATOM 2367 N N . ASP A 1 291 ? -33.166 -18.476 21.245 1.00 17.31 290 ASP A N 1
ATOM 2368 C CA . ASP A 1 291 ? -32.097 -17.464 21.013 1.00 15.64 290 ASP A CA 1
ATOM 2369 C C . ASP A 1 291 ? -30.775 -17.902 21.650 1.00 16.34 290 ASP A C 1
ATOM 2370 O O . ASP A 1 291 ? -29.998 -17.020 22.078 1.00 18.47 290 ASP A O 1
ATOM 2375 N N . GLY A 1 292 ? -30.470 -19.182 21.566 1.00 16.16 291 GLY A N 1
ATOM 2376 C CA . GLY A 1 292 ? -29.125 -19.629 21.908 1.00 15.52 291 GLY A CA 1
ATOM 2377 C C . GLY A 1 292 ? -28.110 -19.311 20.835 1.00 16.13 291 GLY A C 1
ATOM 2378 O O . GLY A 1 292 ? -28.403 -18.568 19.845 1.00 15.21 291 GLY A O 1
ATOM 2379 N N . GLY A 1 293 ? -26.900 -19.837 20.979 1.00 18.07 292 GLY A N 1
ATOM 2380 C CA . GLY A 1 293 ? -25.818 -19.602 20.032 1.00 16.40 292 GLY A CA 1
ATOM 2381 C C . GLY A 1 293 ? -25.461 -18.129 19.987 1.00 16.65 292 GLY A C 1
ATOM 2382 O O . GLY A 1 293 ? -25.248 -17.498 21.050 1.00 18.40 292 GLY A O 1
ATOM 2383 N N . VAL A 1 294 ? -25.429 -17.542 18.785 1.00 15.25 293 VAL A N 1
ATOM 2384 C CA . VAL A 1 294 ? -25.095 -16.098 18.637 1.00 15.15 293 VAL A CA 1
ATOM 2385 C C . VAL A 1 294 ? -26.246 -15.223 19.156 1.00 15.03 293 VAL A C 1
ATOM 2386 O O . VAL A 1 294 ? -26.025 -13.983 19.245 1.00 16.56 293 VAL A O 1
ATOM 2390 N N . GLY A 1 295 ? -27.431 -15.746 19.433 1.00 14.80 294 GLY A N 1
ATOM 2391 C CA . GLY A 1 295 ? -28.508 -14.981 20.057 1.00 15.02 294 GLY A CA 1
ATOM 2392 C C . GLY A 1 295 ? -29.350 -14.183 19.065 1.00 16.00 294 GLY A C 1
ATOM 2393 O O . GLY A 1 295 ? -30.072 -13.297 19.520 1.00 17.97 294 GLY A O 1
ATOM 2394 N N . LEU A 1 296 ? -29.328 -14.531 17.789 1.00 14.72 295 LEU A N 1
ATOM 2395 C CA . LEU A 1 296 ? -29.945 -13.729 16.712 1.00 14.22 295 LEU A CA 1
ATOM 2396 C C . LEU A 1 296 ? -31.078 -14.447 16.005 1.00 15.34 295 LEU A C 1
ATOM 2397 O O . LEU A 1 296 ? -31.588 -13.887 15.008 1.00 14.78 295 LEU A O 1
ATOM 2402 N N . ALA A 1 297 ? -31.499 -15.651 16.435 1.00 13.88 296 ALA A N 1
ATOM 2403 C CA . ALA A 1 297 ? -32.584 -16.351 15.721 1.00 14.02 296 ALA A CA 1
ATOM 2404 C C . ALA A 1 297 ? -33.841 -15.508 15.646 1.00 13.48 296 ALA A C 1
ATOM 2405 O O . ALA A 1 297 ? -34.408 -15.405 14.534 1.00 13.79 296 ALA A O 1
ATOM 2407 N N . SER A 1 298 ? -34.310 -14.924 16.747 1.00 14.17 297 SER A N 1
ATOM 2408 C CA . SER A 1 298 ? -35.563 -14.134 16.686 1.00 14.36 297 SER A CA 1
ATOM 2409 C C . SER A 1 298 ? -35.407 -12.903 15.783 1.00 13.00 297 SER A C 1
ATOM 2410 O O . SER A 1 298 ? -36.337 -12.615 14.976 1.00 13.31 297 SER A O 1
ATOM 2413 N N . ALA A 1 299 ? -34.296 -12.202 15.856 1.00 13.01 298 ALA A N 1
ATOM 2414 C CA . ALA A 1 299 ? -34.102 -10.952 15.081 1.00 13.69 298 ALA A CA 1
ATOM 2415 C C . ALA A 1 299 ? -33.997 -11.280 13.580 1.00 13.97 298 ALA A C 1
ATOM 2416 O O . ALA A 1 299 ? -34.600 -10.544 12.773 1.00 13.66 298 ALA A O 1
ATOM 2418 N N . PHE A 1 300 ? -33.299 -12.334 13.173 1.00 13.08 299 PHE A N 1
ATOM 2419 C CA . PHE A 1 300 ? -33.247 -12.683 11.731 1.00 13.17 299 PHE A CA 1
ATOM 2420 C C . PHE A 1 300 ? -34.601 -13.217 11.295 1.00 13.36 299 PHE A C 1
ATOM 2421 O O . PHE A 1 300 ? -34.943 -13.064 10.082 1.00 13.39 299 PHE A O 1
ATOM 2429 N N . THR A 1 301 ? -35.347 -13.910 12.157 1.00 13.02 300 THR A N 1
ATOM 2430 C CA . THR A 1 301 ? -36.697 -14.396 11.781 1.00 13.31 300 THR A CA 1
ATOM 2431 C C . THR A 1 301 ? -37.628 -13.192 11.582 1.00 13.80 300 THR A C 1
ATOM 2432 O O . THR A 1 301 ? -38.537 -13.280 10.706 1.00 13.38 300 THR A O 1
ATOM 2436 N N . LEU A 1 302 ? -37.429 -12.090 12.281 1.00 14.11 301 LEU A N 1
ATOM 2437 C CA . LEU A 1 302 ? -38.216 -10.861 12.087 1.00 15.12 301 LEU A CA 1
ATOM 2438 C C . LEU A 1 302 ? -37.950 -10.356 10.666 1.00 14.68 301 LEU A C 1
ATOM 2439 O O . LEU A 1 302 ? -38.914 -10.012 9.958 1.00 14.82 301 LEU A O 1
ATOM 2444 N N . LEU A 1 303 ? -36.698 -10.341 10.218 1.00 13.74 302 LEU A N 1
ATOM 2445 C CA . LEU A 1 303 ? -36.358 -9.959 8.837 1.00 13.98 302 LEU A CA 1
ATOM 2446 C C . LEU A 1 303 ? -37.020 -10.926 7.855 1.00 13.60 302 LEU A C 1
ATOM 2447 O O . LEU A 1 303 ? -37.623 -10.488 6.831 1.00 13.96 302 LEU A O 1
ATOM 2452 N N . LEU A 1 304 ? -36.929 -12.242 8.107 1.00 12.20 303 LEU A N 1
ATOM 2453 C CA . LEU A 1 304 ? -37.537 -13.214 7.155 1.00 13.55 303 LEU A CA 1
ATOM 2454 C C . LEU A 1 304 ? -39.056 -13.024 7.095 1.00 13.75 303 LEU A C 1
ATOM 2455 O O . LEU A 1 304 ? -39.630 -13.058 5.984 1.00 14.10 303 LEU A O 1
ATOM 2460 N N . ALA A 1 305 ? -39.739 -12.799 8.221 1.00 13.97 304 ALA A N 1
ATOM 2461 C CA . ALA A 1 305 ? -41.203 -12.581 8.242 1.00 13.75 304 ALA A CA 1
ATOM 2462 C C . ALA A 1 305 ? -41.525 -11.361 7.394 1.00 15.56 304 ALA A C 1
ATOM 2463 O O . ALA A 1 305 ? -42.490 -11.368 6.607 1.00 16.32 304 ALA A O 1
ATOM 2465 N N . ARG A 1 306 ? -40.721 -10.317 7.476 1.00 14.90 305 ARG A N 1
ATOM 2466 C CA . ARG A 1 306 ? -40.932 -9.099 6.644 1.00 15.07 305 ARG A CA 1
ATOM 2467 C C . ARG A 1 306 ? -40.745 -9.477 5.166 1.00 14.99 305 ARG A C 1
ATOM 2468 O O . ARG A 1 306 ? -41.619 -9.151 4.293 1.00 16.75 305 ARG A O 1
ATOM 2476 N N . GLU A 1 307 ? -39.660 -10.145 4.796 1.00 14.26 306 GLU A N 1
ATOM 2477 C CA . GLU A 1 307 ? -39.357 -10.572 3.396 1.00 14.68 306 GLU A CA 1
ATOM 2478 C C . GLU A 1 307 ? -40.534 -11.413 2.853 1.00 14.52 306 GLU A C 1
ATOM 2479 O O . GLU A 1 307 ? -40.896 -11.237 1.676 1.00 17.25 306 GLU A O 1
ATOM 2485 N N . MET A 1 308 ? -41.095 -12.301 3.659 1.00 15.17 307 MET A N 1
ATOM 2486 C CA . MET A 1 308 ? -42.160 -13.242 3.207 1.00 15.63 307 MET A CA 1
ATOM 2487 C C . MET A 1 308 ? -43.549 -12.591 3.301 1.00 18.77 307 MET A C 1
ATOM 2488 O O . MET A 1 308 ? -44.550 -13.250 2.888 1.00 20.23 307 MET A O 1
ATOM 2493 N N . GLY A 1 309 ? -43.699 -11.380 3.829 1.00 16.68 308 GLY A N 1
ATOM 2494 C CA . GLY A 1 309 ? -45.009 -10.713 3.962 1.00 17.24 308 GLY A CA 1
ATOM 2495 C C . GLY A 1 309 ? -45.856 -11.265 5.087 1.00 19.07 308 GLY A C 1
ATOM 2496 O O . GLY A 1 309 ? -47.092 -11.094 5.072 1.00 20.66 308 GLY A O 1
ATOM 2497 N N . ASP A 1 310 ? -45.261 -11.902 6.087 1.00 16.28 309 ASP A N 1
ATOM 2498 C CA . ASP A 1 310 ? -45.963 -12.572 7.198 1.00 16.65 309 ASP A CA 1
ATOM 2499 C C . ASP A 1 310 ? -46.199 -11.591 8.341 1.00 17.07 309 ASP A C 1
ATOM 2500 O O . ASP A 1 310 ? -45.408 -11.552 9.300 1.00 17.31 309 ASP A O 1
ATOM 2505 N N . GLN A 1 311 ? -47.256 -10.780 8.255 1.00 16.87 310 GLN A N 1
ATOM 2506 C CA . GLN A 1 311 ? -47.539 -9.732 9.257 1.00 17.40 310 GLN A CA 1
ATOM 2507 C C . GLN A 1 311 ? -47.792 -10.331 10.642 1.00 17.51 310 GLN A C 1
ATOM 2508 O O . GLN A 1 311 ? -47.379 -9.723 11.629 1.00 18.22 310 GLN A O 1
ATOM 2514 N N . GLN A 1 312 ? -48.466 -11.491 10.740 1.00 17.13 311 GLN A N 1
ATOM 2515 C CA . GLN A 1 312 ? -48.763 -12.078 12.054 1.00 18.39 311 GLN A CA 1
ATOM 2516 C C . GLN A 1 312 ? -47.450 -12.420 12.785 1.00 15.68 311 GLN A C 1
ATOM 2517 O O . GLN A 1 312 ? -47.290 -12.051 13.955 1.00 17.91 311 GLN A O 1
ATOM 2523 N N . LEU A 1 313 ? -46.549 -13.141 12.112 1.00 16.32 312 LEU A N 1
ATOM 2524 C CA . LEU A 1 313 ? -45.309 -13.554 12.808 1.00 15.17 312 LEU A CA 1
ATOM 2525 C C . LEU A 1 313 ? -44.437 -12.304 13.072 1.00 15.54 312 LEU A C 1
ATOM 2526 O O . LEU A 1 313 ? -43.801 -12.211 14.147 1.00 15.20 312 LEU A O 1
ATOM 2531 N N . PHE A 1 314 ? -44.393 -11.361 12.138 1.00 15.26 313 PHE A N 1
ATOM 2532 C CA . PHE A 1 314 ? -43.641 -10.106 12.371 1.00 15.68 313 PHE A CA 1
ATOM 2533 C C . PHE A 1 314 ? -44.129 -9.454 13.674 1.00 15.14 313 PHE A C 1
ATOM 2534 O O . PHE A 1 314 ? -43.324 -9.068 14.535 1.00 15.45 313 PHE A O 1
ATOM 2542 N N . ASP A 1 315 ? -45.446 -9.307 13.835 1.00 16.46 314 ASP A N 1
ATOM 2543 C CA . ASP A 1 315 ? -46.019 -8.666 15.031 1.00 16.29 314 ASP A CA 1
ATOM 2544 C C . ASP A 1 315 ? -45.632 -9.430 16.304 1.00 13.99 314 ASP A C 1
ATOM 2545 O O . ASP A 1 315 ? -45.280 -8.840 17.323 1.00 16.59 314 ASP A O 1
ATOM 2550 N N . GLN A 1 316 ? -45.771 -10.755 16.273 1.00 15.22 315 GLN A N 1
ATOM 2551 C CA . GLN A 1 316 ? -45.482 -11.613 17.432 1.00 16.54 315 GLN A CA 1
ATOM 2552 C C . GLN A 1 316 ? -44.008 -11.453 17.838 1.00 15.80 315 GLN A C 1
ATOM 2553 O O . GLN A 1 316 ? -43.693 -11.326 19.037 1.00 15.29 315 GLN A O 1
ATOM 2559 N N . LEU A 1 317 ? -43.101 -11.505 16.860 1.00 16.16 316 LEU A N 1
ATOM 2560 C CA . LEU A 1 317 ? -41.650 -11.370 17.168 1.00 15.44 316 LEU A CA 1
ATOM 2561 C C . LEU A 1 317 ? -41.342 -9.972 17.683 1.00 15.14 316 LEU A C 1
ATOM 2562 O O . LEU A 1 317 ? -40.530 -9.856 18.622 1.00 15.92 316 LEU A O 1
ATOM 2567 N N . LEU A 1 318 ? -41.903 -8.939 17.079 1.00 15.31 317 LEU A N 1
ATOM 2568 C CA . LEU A 1 318 ? -41.559 -7.564 17.544 1.00 14.40 317 LEU A CA 1
ATOM 2569 C C . LEU A 1 318 ? -42.144 -7.331 18.957 1.00 16.91 317 LEU A C 1
ATOM 2570 O O . LEU A 1 318 ? -41.521 -6.638 19.774 1.00 17.90 317 LEU A O 1
ATOM 2575 N N . ASN A 1 319 ? -43.264 -7.982 19.296 1.00 15.84 318 ASN A N 1
ATOM 2576 C CA . ASN A 1 319 ? -43.835 -7.902 20.664 1.00 17.20 318 ASN A CA 1
ATOM 2577 C C . ASN A 1 319 ? -42.921 -8.574 21.664 1.00 16.93 318 ASN A C 1
ATOM 2578 O O . ASN A 1 319 ? -42.925 -8.206 22.866 1.00 18.58 318 ASN A O 1
ATOM 2583 N N . HIS A 1 320 ? -42.184 -9.600 21.260 1.00 17.02 319 HIS A N 1
ATOM 2584 C CA . HIS A 1 320 ? -41.171 -10.282 22.097 1.00 16.87 319 HIS A CA 1
ATOM 2585 C C . HIS A 1 320 ? -39.898 -9.425 22.221 1.00 17.26 319 HIS A C 1
ATOM 2586 O O . HIS A 1 320 ? -39.332 -9.360 23.300 1.00 19.25 319 HIS A O 1
ATOM 2593 N N . LEU A 1 321 ? -39.428 -8.880 21.112 1.00 16.09 320 LEU A N 1
ATOM 2594 C CA . LEU A 1 321 ? -38.088 -8.238 21.039 1.00 16.33 320 LEU A CA 1
ATOM 2595 C C . LEU A 1 321 ? -38.085 -6.795 21.570 1.00 17.14 320 LEU A C 1
ATOM 2596 O O . LEU A 1 321 ? -37.089 -6.428 22.248 1.00 17.57 320 LEU A O 1
ATOM 2601 N N . GLU A 1 322 ? -39.050 -5.983 21.213 1.00 16.27 321 GLU A N 1
ATOM 2602 C CA . GLU A 1 322 ? -38.922 -4.514 21.424 1.00 16.56 321 GLU A CA 1
ATOM 2603 C C . GLU A 1 322 ? -39.253 -4.084 22.854 1.00 18.89 321 GLU A C 1
ATOM 2604 O O . GLU A 1 322 ? -38.431 -3.371 23.473 1.00 18.14 321 GLU A O 1
ATOM 2610 N N . PRO A 1 323 ? -40.418 -4.460 23.437 1.00 19.59 322 PRO A N 1
ATOM 2611 C CA . PRO A 1 323 ? -40.754 -3.909 24.767 1.00 19.38 322 PRO A CA 1
ATOM 2612 C C . PRO A 1 323 ? -39.697 -4.124 25.843 1.00 21.55 322 PRO A C 1
ATOM 2613 O O . PRO A 1 323 ? -39.375 -3.176 26.583 1.00 22.34 322 PRO A O 1
ATOM 2617 N N . PRO A 1 324 ? -39.073 -5.309 26.007 1.00 20.10 323 PRO A N 1
ATOM 2618 C CA . PRO A 1 324 ? -38.088 -5.494 27.052 1.00 19.70 323 PRO A CA 1
ATOM 2619 C C . PRO A 1 324 ? -36.808 -4.665 26.862 1.00 20.78 323 PRO A C 1
ATOM 2620 O O . PRO A 1 324 ? -36.067 -4.424 27.812 1.00 22.40 323 PRO A O 1
ATOM 2624 N N . ALA A 1 325 ? -36.567 -4.201 25.637 1.00 20.14 324 ALA A N 1
ATOM 2625 C CA . ALA A 1 325 ? -35.376 -3.382 25.340 1.00 17.97 324 ALA A CA 1
ATOM 2626 C C . ALA A 1 325 ? -35.611 -1.915 25.732 1.00 19.91 324 ALA A C 1
ATOM 2627 O O . ALA A 1 325 ? -34.618 -1.148 25.716 1.00 21.62 324 ALA A O 1
ATOM 2629 N N . LYS A 1 326 ? -36.838 -1.524 26.062 1.00 20.03 325 LYS A N 1
ATOM 2630 C CA . LYS A 1 326 ? -37.179 -0.177 26.629 1.00 20.73 325 LYS A CA 1
ATOM 2631 C C . LYS A 1 326 ? -36.716 0.914 25.653 1.00 20.18 325 LYS A C 1
ATOM 2632 O O . LYS A 1 326 ? -35.813 1.711 25.956 1.00 20.59 325 LYS A O 1
ATOM 2635 N N . PRO A 1 327 ? -37.411 1.038 24.512 1.00 18.96 326 PRO A N 1
ATOM 2636 C CA . PRO A 1 327 ? -37.166 2.171 23.605 1.00 18.50 326 PRO A CA 1
ATOM 2637 C C . PRO A 1 327 ? -37.560 3.492 24.258 1.00 24.25 326 PRO A C 1
ATOM 2638 O O . PRO A 1 327 ? -38.558 3.534 24.958 1.00 24.91 326 PRO A O 1
ATOM 2642 N N . SER A 1 328 ? -36.846 4.546 23.909 1.00 23.73 327 SER A N 1
ATOM 2643 C CA . SER A 1 328 ? -37.392 5.898 24.167 1.00 27.37 327 SER A CA 1
ATOM 2644 C C . SER A 1 328 ? -36.859 6.851 23.101 1.00 23.87 327 SER A C 1
ATOM 2645 O O . SER A 1 328 ? -35.836 6.582 22.469 1.00 23.17 327 SER A O 1
ATOM 2648 N N . ILE A 1 329 ? -37.581 7.927 22.964 1.00 21.78 328 ILE A N 1
ATOM 2649 C CA . ILE A 1 329 ? -37.231 8.968 21.978 1.00 19.70 328 ILE A CA 1
ATOM 2650 C C . ILE A 1 329 ? -36.902 10.205 22.798 1.00 21.27 328 ILE A C 1
ATOM 2651 O O . ILE A 1 329 ? -37.764 10.636 23.624 1.00 24.99 328 ILE A O 1
ATOM 2656 N N . VAL A 1 330 ? -35.663 10.688 22.665 1.00 19.40 329 VAL A N 1
ATOM 2657 C CA . VAL A 1 330 ? -35.175 11.899 23.372 1.00 19.00 329 VAL A CA 1
ATOM 2658 C C . VAL A 1 330 ? -34.678 12.832 22.286 1.00 16.21 329 VAL A C 1
ATOM 2659 O O . VAL A 1 330 ? -33.807 12.442 21.462 1.00 16.32 329 VAL A O 1
ATOM 2663 N N . SER A 1 331 ? -35.176 14.092 22.272 1.00 16.73 330 SER A N 1
ATOM 2664 C CA . SER A 1 331 ? -34.790 15.069 21.227 1.00 16.87 330 SER A CA 1
ATOM 2665 C C . SER A 1 331 ? -34.904 14.462 19.818 1.00 16.06 330 SER A C 1
ATOM 2666 O O . SER A 1 331 ? -34.021 14.625 18.961 1.00 15.63 330 SER A O 1
ATOM 2669 N N . ALA A 1 332 ? -35.983 13.710 19.593 1.00 16.42 331 ALA A N 1
ATOM 2670 C CA . ALA A 1 332 ? -36.384 13.153 18.284 1.00 16.49 331 ALA A CA 1
ATOM 2671 C C . ALA A 1 332 ? -35.403 12.069 17.803 1.00 15.63 331 ALA A C 1
ATOM 2672 O O . ALA A 1 332 ? -35.351 11.803 16.594 1.00 17.35 331 ALA A O 1
ATOM 2674 N N . SER A 1 333 ? -34.666 11.446 18.704 1.00 16.08 332 SER A N 1
ATOM 2675 C CA A SER A 1 333 ? -33.700 10.372 18.365 0.50 16.07 332 SER A CA 1
ATOM 2676 C CA B SER A 1 333 ? -33.697 10.374 18.363 0.50 16.63 332 SER A CA 1
ATOM 2677 C C . SER A 1 333 ? -34.003 9.129 19.208 1.00 16.20 332 SER A C 1
ATOM 2678 O O . SER A 1 333 ? -34.261 9.249 20.416 1.00 16.24 332 SER A O 1
ATOM 2683 N N . LEU A 1 334 ? -33.955 7.944 18.572 1.00 15.65 333 LEU A N 1
ATOM 2684 C CA . LEU A 1 334 ? -34.296 6.661 19.236 1.00 15.63 333 LEU A CA 1
ATOM 2685 C C . LEU A 1 334 ? -33.112 6.037 19.958 1.00 16.21 333 LEU A C 1
ATOM 2686 O O . LEU A 1 334 ? -32.036 5.949 19.384 1.00 17.27 333 LEU A O 1
ATOM 2691 N N . ARG A 1 335 ? -33.342 5.578 21.182 1.00 18.80 334 ARG A N 1
ATOM 2692 C CA . ARG A 1 335 ? -32.374 4.821 22.007 1.00 22.78 334 ARG A CA 1
ATOM 2693 C C . ARG A 1 335 ? -33.102 3.618 22.627 1.00 18.49 334 ARG A C 1
ATOM 2694 O O . ARG A 1 335 ? -34.306 3.660 22.808 1.00 20.20 334 ARG A O 1
ATOM 2702 N N . TYR A 1 336 ? -32.359 2.547 22.879 1.00 22.45 335 TYR A N 1
ATOM 2703 C CA . TYR A 1 336 ? -32.842 1.388 23.673 1.00 20.32 335 TYR A CA 1
ATOM 2704 C C . TYR A 1 336 ? -32.015 1.322 24.965 1.00 20.63 335 TYR A C 1
ATOM 2705 O O . TYR A 1 336 ? -30.782 1.286 24.889 1.00 22.93 335 TYR A O 1
ATOM 2714 N N . GLU A 1 337 ? -32.687 1.182 26.086 1.00 21.74 336 GLU A N 1
ATOM 2715 C CA . GLU A 1 337 ? -31.989 1.066 27.387 1.00 24.91 336 GLU A CA 1
ATOM 2716 C C . GLU A 1 337 ? -31.388 -0.339 27.527 1.00 24.21 336 GLU A C 1
ATOM 2717 O O . GLU A 1 337 ? -30.278 -0.461 28.119 1.00 24.46 336 GLU A O 1
ATOM 2723 N N . HIS A 1 338 ? -32.037 -1.383 26.991 1.00 22.25 337 HIS A N 1
ATOM 2724 C CA . HIS A 1 338 ? -31.628 -2.783 27.270 1.00 24.51 337 HIS A CA 1
ATOM 2725 C C . HIS A 1 338 ? -31.661 -3.596 25.971 1.00 21.28 337 HIS A C 1
ATOM 2726 O O . HIS A 1 338 ? -32.444 -4.533 25.857 1.00 20.72 337 HIS A O 1
ATOM 2733 N N . PRO A 1 339 ? -30.805 -3.307 24.984 1.00 19.89 338 PRO A N 1
ATOM 2734 C CA . PRO A 1 339 ? -30.805 -4.108 23.758 1.00 20.66 338 PRO A CA 1
ATOM 2735 C C . PRO A 1 339 ? -30.579 -5.571 24.126 1.00 21.43 338 PRO A C 1
ATOM 2736 O O . PRO A 1 339 ? -29.709 -5.864 24.964 1.00 20.21 338 PRO A O 1
ATOM 2740 N N . GLY A 1 340 ? -31.349 -6.490 23.512 1.00 20.54 339 GLY A N 1
ATOM 2741 C CA . GLY A 1 340 ? -31.330 -7.893 23.985 1.00 20.29 339 GLY A CA 1
ATOM 2742 C C . GLY A 1 340 ? -30.270 -8.760 23.314 1.00 21.63 339 GLY A C 1
ATOM 2743 O O . GLY A 1 340 ? -30.143 -9.923 23.683 1.00 23.43 339 GLY A O 1
ATOM 2744 N N . SER A 1 341 ? -29.563 -8.245 22.308 1.00 19.41 340 SER A N 1
ATOM 2745 C CA . SER A 1 341 ? -28.584 -9.002 21.518 1.00 18.19 340 SER A CA 1
ATOM 2746 C C . SER A 1 341 ? -27.551 -8.054 20.909 1.00 16.44 340 SER A C 1
ATOM 2747 O O . SER A 1 341 ? -27.738 -6.818 20.893 1.00 18.42 340 SER A O 1
ATOM 2750 N N . LEU A 1 342 ? -26.543 -8.641 20.292 1.00 16.70 341 LEU A N 1
ATOM 2751 C CA . LEU A 1 342 ? -25.723 -7.936 19.319 1.00 17.08 341 LEU A CA 1
ATOM 2752 C C . LEU A 1 342 ? -26.603 -7.489 18.150 1.00 16.32 341 LEU A C 1
ATOM 2753 O O . LEU A 1 342 ? -27.684 -8.067 17.894 1.00 17.33 341 LEU A O 1
ATOM 2758 N N . LEU A 1 343 ? -26.172 -6.448 17.467 1.00 15.62 342 LEU A N 1
ATOM 2759 C CA . LEU A 1 343 ? -26.793 -5.994 16.202 1.00 16.28 342 LEU A CA 1
ATOM 2760 C C . LEU A 1 343 ? -28.267 -5.595 16.394 1.00 15.46 342 LEU A C 1
ATOM 2761 O O . LEU A 1 343 ? -29.058 -5.691 15.462 1.00 15.79 342 LEU A O 1
ATOM 2766 N N . PHE A 1 344 ? -28.640 -5.155 17.595 1.00 16.27 343 PHE A N 1
ATOM 2767 C CA . PHE A 1 344 ? -30.066 -5.021 17.982 1.00 15.16 343 PHE A CA 1
ATOM 2768 C C . PHE A 1 344 ? -30.725 -3.891 17.186 1.00 14.58 343 PHE A C 1
ATOM 2769 O O . PHE A 1 344 ? -31.742 -4.107 16.478 1.00 14.63 343 PHE A O 1
ATOM 2777 N N . ASP A 1 345 ? -30.199 -2.661 17.317 1.00 14.85 344 ASP A N 1
ATOM 2778 C CA . ASP A 1 345 ? -30.863 -1.512 16.673 1.00 14.38 344 ASP A CA 1
ATOM 2779 C C . ASP A 1 345 ? -30.742 -1.702 15.149 1.00 13.54 344 ASP A C 1
ATOM 2780 O O . ASP A 1 345 ? -31.657 -1.294 14.413 1.00 14.58 344 ASP A O 1
ATOM 2785 N N . GLU A 1 346 ? -29.651 -2.312 14.649 1.00 13.41 345 GLU A N 1
ATOM 2786 C CA . GLU A 1 346 ? -29.453 -2.534 13.212 1.00 14.50 345 GLU A CA 1
ATOM 2787 C C . GLU A 1 346 ? -30.541 -3.448 12.668 1.00 13.70 345 GLU A C 1
ATOM 2788 O O . GLU A 1 346 ? -31.149 -3.139 11.625 1.00 13.82 345 GLU A O 1
ATOM 2794 N N . LEU A 1 347 ? -30.780 -4.580 13.325 1.00 14.60 346 LEU A N 1
ATOM 2795 C CA . LEU A 1 347 ? -31.749 -5.561 12.782 1.00 13.96 346 LEU A CA 1
ATOM 2796 C C . LEU A 1 347 ? -33.200 -5.118 12.986 1.00 14.36 346 LEU A C 1
ATOM 2797 O O . LEU A 1 347 ? -34.029 -5.381 12.083 1.00 14.94 346 LEU A O 1
ATOM 2802 N N . LEU A 1 348 ? -33.541 -4.414 14.067 1.00 14.17 347 LEU A N 1
ATOM 2803 C CA . LEU A 1 348 ? -34.919 -3.904 14.195 1.00 14.27 347 LEU A CA 1
ATOM 2804 C C . LEU A 1 348 ? -35.151 -2.784 13.159 1.00 13.25 347 LEU A C 1
ATOM 2805 O O . LEU A 1 348 ? -36.241 -2.767 12.536 1.00 14.93 347 LEU A O 1
ATOM 2810 N N . PHE A 1 349 ? -34.159 -1.937 12.897 1.00 14.13 348 PHE A N 1
ATOM 2811 C CA . PHE A 1 349 ? -34.275 -0.923 11.831 1.00 14.52 348 PHE A CA 1
ATOM 2812 C C . PHE A 1 349 ? -34.535 -1.602 10.483 1.00 14.18 348 PHE A C 1
ATOM 2813 O O . PHE A 1 349 ? -35.498 -1.289 9.769 1.00 14.27 348 PHE A O 1
ATOM 2821 N N . LEU A 1 350 ? -33.660 -2.561 10.141 1.00 13.93 349 LEU A N 1
ATOM 2822 C CA . LEU A 1 350 ? -33.754 -3.241 8.821 1.00 13.80 349 LEU A CA 1
ATOM 2823 C C . LEU A 1 350 ? -35.132 -3.902 8.706 1.00 13.83 349 LEU A C 1
ATOM 2824 O O . LEU A 1 350 ? -35.801 -3.716 7.675 1.00 14.58 349 LEU A O 1
ATOM 2829 N N . ALA A 1 351 ? -35.589 -4.642 9.704 1.00 13.30 350 ALA A N 1
ATOM 2830 C CA . ALA A 1 351 ? -36.879 -5.357 9.576 1.00 14.43 350 ALA A CA 1
ATOM 2831 C C . ALA A 1 351 ? -38.053 -4.370 9.480 1.00 15.68 350 ALA A C 1
ATOM 2832 O O . ALA A 1 351 ? -39.021 -4.663 8.719 1.00 15.73 350 ALA A O 1
ATOM 2834 N N . LYS A 1 352 ? -37.992 -3.236 10.155 1.00 14.63 351 LYS A N 1
ATOM 2835 C CA . LYS A 1 352 ? -39.123 -2.268 10.099 1.00 15.15 351 LYS A CA 1
ATOM 2836 C C . LYS A 1 352 ? -39.236 -1.665 8.688 1.00 15.03 351 LYS A C 1
ATOM 2837 O O . LYS A 1 352 ? -40.375 -1.413 8.278 1.00 15.98 351 LYS A O 1
ATOM 2843 N N . VAL A 1 353 ? -38.133 -1.427 7.966 1.00 14.37 352 VAL A N 1
ATOM 2844 C CA . VAL A 1 353 ? -38.200 -0.747 6.650 1.00 15.99 352 VAL A CA 1
ATOM 2845 C C . VAL A 1 353 ? -38.177 -1.734 5.484 1.00 14.34 352 VAL A C 1
ATOM 2846 O O . VAL A 1 353 ? -38.468 -1.310 4.360 1.00 16.36 352 VAL A O 1
ATOM 2850 N N . HIS A 1 354 ? -37.772 -2.990 5.679 1.00 15.03 353 HIS A N 1
ATOM 2851 C CA . HIS A 1 354 ? -37.320 -3.844 4.554 1.00 15.45 353 HIS A CA 1
ATOM 2852 C C . HIS A 1 354 ? -38.396 -3.986 3.478 1.00 16.25 353 HIS A C 1
ATOM 2853 O O . HIS A 1 354 ? -39.501 -4.492 3.780 1.00 17.27 353 HIS A O 1
ATOM 2860 N N . ALA A 1 355 ? -38.059 -3.632 2.253 1.00 16.87 354 ALA A N 1
ATOM 2861 C CA . ALA A 1 355 ? -38.992 -3.660 1.097 1.00 17.62 354 ALA A CA 1
ATOM 2862 C C . ALA A 1 355 ? -38.931 -4.995 0.373 1.00 18.99 354 ALA A C 1
ATOM 2863 O O . ALA A 1 355 ? -39.720 -5.184 -0.589 1.00 19.65 354 ALA A O 1
ATOM 2865 N N . GLY A 1 356 ? -38.005 -5.862 0.755 1.00 17.36 355 GLY A N 1
ATOM 2866 C CA . GLY A 1 356 ? -37.759 -7.136 0.068 1.00 17.40 355 GLY A CA 1
ATOM 2867 C C . GLY A 1 356 ? -36.555 -7.071 -0.831 1.00 16.96 355 GLY A C 1
ATOM 2868 O O . GLY A 1 356 ? -36.366 -6.048 -1.512 1.00 16.77 355 GLY A O 1
ATOM 2869 N N . PHE A 1 357 ? -35.732 -8.088 -0.846 1.00 15.82 356 PHE A N 1
ATOM 2870 C CA . PHE A 1 357 ? -34.484 -8.086 -1.634 1.00 17.03 356 PHE A CA 1
ATOM 2871 C C . PHE A 1 357 ? -34.807 -7.987 -3.141 1.00 18.49 356 PHE A C 1
ATOM 2872 O O . PHE A 1 357 ? -34.033 -7.358 -3.874 1.00 20.08 356 PHE A O 1
ATOM 2880 N N . GLY A 1 358 ? -35.880 -8.569 -3.607 1.00 19.07 357 GLY A N 1
ATOM 2881 C CA . GLY A 1 358 ? -36.255 -8.460 -5.035 1.00 18.30 357 GLY A CA 1
ATOM 2882 C C . GLY A 1 358 ? -36.637 -7.044 -5.394 1.00 19.19 357 GLY A C 1
ATOM 2883 O O . GLY A 1 358 ? -36.267 -6.577 -6.481 1.00 22.17 357 GLY A O 1
ATOM 2884 N N . ALA A 1 359 ? -37.354 -6.334 -4.537 1.00 18.11 358 ALA A N 1
ATOM 2885 C CA . ALA A 1 359 ? -37.718 -4.911 -4.756 1.00 20.23 358 ALA A CA 1
ATOM 2886 C C . ALA A 1 359 ? -36.443 -4.068 -4.821 1.00 21.51 358 ALA A C 1
ATOM 2887 O O . ALA A 1 359 ? -36.388 -3.137 -5.654 1.00 22.53 358 ALA A O 1
ATOM 2889 N N . LEU A 1 360 ? -35.448 -4.338 -3.980 1.00 18.59 359 LEU A N 1
ATOM 2890 C CA . LEU A 1 360 ? -34.172 -3.589 -4.024 1.00 19.83 359 LEU A CA 1
ATOM 2891 C C . LEU A 1 360 ? -33.516 -3.838 -5.381 1.00 22.10 359 LEU A C 1
ATOM 2892 O O . LEU A 1 360 ? -33.060 -2.861 -5.994 1.00 23.74 359 LEU A O 1
ATOM 2897 N N . LEU A 1 361 ? -33.484 -5.088 -5.854 1.00 20.52 360 LEU A N 1
ATOM 2898 C CA . LEU A 1 361 ? -32.901 -5.457 -7.169 1.00 25.65 360 LEU A CA 1
ATOM 2899 C C . LEU A 1 361 ? -33.544 -4.613 -8.258 1.00 25.08 360 LEU A C 1
ATOM 2900 O O . LEU A 1 361 ? -32.816 -4.259 -9.202 1.00 32.50 360 LEU A O 1
ATOM 2905 N N . ARG A 1 362 ? -34.840 -4.330 -8.181 1.00 23.99 361 ARG A N 1
ATOM 2906 C CA . ARG A 1 362 ? -35.639 -3.681 -9.243 1.00 28.57 361 ARG A CA 1
ATOM 2907 C C . ARG A 1 362 ? -35.820 -2.182 -8.950 1.00 26.08 361 ARG A C 1
ATOM 2908 O O . ARG A 1 362 ? -36.690 -1.547 -9.554 1.00 29.16 361 ARG A O 1
ATOM 2916 N N . MET A 1 363 ? -35.022 -1.606 -8.018 1.00 25.03 362 MET A N 1
ATOM 2917 C CA . MET A 1 363 ? -35.143 -0.176 -7.641 1.00 24.64 362 MET A CA 1
ATOM 2918 C C . MET A 1 363 ? -35.105 0.692 -8.912 1.00 24.88 362 MET A C 1
ATOM 2919 O O . MET A 1 363 ? -34.102 0.639 -9.610 1.00 22.45 362 MET A O 1
ATOM 2924 N N . PRO A 1 364 ? -36.136 1.537 -9.141 1.00 27.54 363 PRO A N 1
ATOM 2925 C CA . PRO A 1 364 ? -36.116 2.506 -10.249 1.00 29.49 363 PRO A CA 1
ATOM 2926 C C . PRO A 1 364 ? -34.980 3.505 -10.107 1.00 30.50 363 PRO A C 1
ATOM 2927 O O . PRO A 1 364 ? -34.562 3.845 -8.994 1.00 27.52 363 PRO A O 1
ATOM 2931 N N . PRO A 1 365 ? -34.422 4.009 -11.211 1.00 27.87 364 PRO A N 1
ATOM 2932 C CA . PRO A 1 365 ? -33.385 5.030 -11.186 1.00 33.90 364 PRO A CA 1
ATOM 2933 C C . PRO A 1 365 ? -33.803 6.313 -10.476 1.00 36.07 364 PRO A C 1
ATOM 2934 O O . PRO A 1 365 ? -34.986 6.618 -10.350 1.00 34.88 364 PRO A O 1
ATOM 2938 N N . PRO A 1 366 ? -32.797 7.048 -9.935 1.00 42.86 365 PRO A N 1
ATOM 2939 C CA . PRO A 1 366 ? -33.009 8.315 -9.229 1.00 42.62 365 PRO A CA 1
ATOM 2940 C C . PRO A 1 366 ? -33.599 9.429 -10.116 1.00 50.19 365 PRO A C 1
ATOM 2941 O O . PRO A 1 366 ? -34.625 9.993 -9.671 1.00 51.57 365 PRO A O 1
ATOM 2945 N N . ALA B 1 1 ? 6.396 32.803 74.309 1.00 35.27 0 ALA B N 1
ATOM 2946 C CA . ALA B 1 1 ? 5.681 31.975 73.263 1.00 35.84 0 ALA B CA 1
ATOM 2947 C C . ALA B 1 1 ? 6.711 31.227 72.410 1.00 31.58 0 ALA B C 1
ATOM 2948 O O . ALA B 1 1 ? 6.415 30.063 72.010 1.00 28.77 0 ALA B O 1
ATOM 2950 N N . MET B 1 2 ? 7.900 31.821 72.186 1.00 30.82 1 MET B N 1
ATOM 2951 C CA . MET B 1 2 ? 8.934 31.193 71.315 1.00 29.79 1 MET B CA 1
ATOM 2952 C C . MET B 1 2 ? 9.521 29.944 71.982 1.00 28.52 1 MET B C 1
ATOM 2953 O O . MET B 1 2 ? 10.130 29.175 71.249 1.00 19.15 1 MET B O 1
ATOM 2958 N N . ALA B 1 3 ? 9.332 29.760 73.306 1.00 26.79 2 ALA B N 1
ATOM 2959 C CA . ALA B 1 3 ? 9.847 28.604 74.077 1.00 25.63 2 ALA B CA 1
ATOM 2960 C C . ALA B 1 3 ? 8.691 27.657 74.457 1.00 26.17 2 ALA B C 1
ATOM 2961 O O . ALA B 1 3 ? 8.937 26.642 75.166 1.00 27.70 2 ALA B O 1
ATOM 2963 N N . GLU B 1 4 ? 7.469 27.922 74.002 1.00 24.15 3 GLU B N 1
ATOM 2964 C CA . GLU B 1 4 ? 6.327 26.974 74.153 1.00 26.26 3 GLU B CA 1
ATOM 2965 C C . GLU B 1 4 ? 6.282 25.954 73.006 1.00 23.99 3 GLU B C 1
ATOM 2966 O O . GLU B 1 4 ? 6.777 26.214 71.844 1.00 24.36 3 GLU B O 1
ATOM 2972 N N . LEU B 1 5 ? 5.726 24.777 73.294 1.00 20.90 4 LEU B N 1
ATOM 2973 C CA . LEU B 1 5 ? 5.590 23.690 72.284 1.00 19.56 4 LEU B CA 1
ATOM 2974 C C . LEU B 1 5 ? 4.116 23.320 72.126 1.00 19.09 4 LEU B C 1
ATOM 2975 O O . LEU B 1 5 ? 3.562 22.494 72.837 1.00 17.52 4 LEU B O 1
ATOM 2980 N N . PRO B 1 6 ? 3.406 23.933 71.156 1.00 19.76 5 PRO B N 1
ATOM 2981 C CA . PRO B 1 6 ? 2.001 23.646 70.923 1.00 20.45 5 PRO B CA 1
ATOM 2982 C C . PRO B 1 6 ? 1.808 22.208 70.479 1.00 18.70 5 PRO B C 1
ATOM 2983 O O . PRO B 1 6 ? 2.714 21.570 69.945 1.00 17.09 5 PRO B O 1
ATOM 2987 N N . PRO B 1 7 ? 0.614 21.615 70.641 1.00 17.10 6 PRO B N 1
ATOM 2988 C CA . PRO B 1 7 ? 0.332 20.316 70.070 1.00 17.27 6 PRO B CA 1
ATOM 2989 C C . PRO B 1 7 ? 0.646 20.281 68.562 1.00 17.11 6 PRO B C 1
ATOM 2990 O O . PRO B 1 7 ? 0.297 21.230 67.829 1.00 17.84 6 PRO B O 1
ATOM 2994 N N . GLY B 1 8 ? 1.258 19.206 68.105 1.00 15.39 7 GLY B N 1
ATOM 2995 C CA . GLY B 1 8 ? 1.569 18.989 66.681 1.00 16.57 7 GLY B CA 1
ATOM 2996 C C . GLY B 1 8 ? 2.851 19.682 66.272 1.00 17.21 7 GLY B C 1
ATOM 2997 O O . GLY B 1 8 ? 3.154 19.709 65.039 1.00 18.08 7 GLY B O 1
ATOM 2998 N N . ARG B 1 9 ? 3.526 20.364 67.187 1.00 15.65 8 ARG B N 1
ATOM 2999 C CA . ARG B 1 9 ? 4.880 20.936 66.930 1.00 15.23 8 ARG B CA 1
ATOM 3000 C C . ARG B 1 9 ? 5.892 19.979 67.587 1.00 16.34 8 ARG B C 1
ATOM 3001 O O . ARG B 1 9 ? 5.622 19.337 68.600 1.00 16.28 8 ARG B O 1
ATOM 3009 N N . LEU B 1 10 ? 7.043 19.851 66.965 1.00 16.09 9 LEU B N 1
ATOM 3010 C CA . LEU B 1 10 ? 8.099 18.918 67.409 1.00 17.43 9 LEU B CA 1
ATOM 3011 C C . LEU B 1 10 ? 9.230 19.603 68.137 1.00 16.33 9 LEU B C 1
ATOM 3012 O O . LEU B 1 10 ? 9.889 18.975 69.014 1.00 17.37 9 LEU B O 1
ATOM 3017 N N . ALA B 1 11 ? 9.547 20.853 67.801 1.00 14.60 10 ALA B N 1
ATOM 3018 C CA . ALA B 1 11 ? 10.546 21.641 68.547 1.00 13.65 10 ALA B CA 1
ATOM 3019 C C . ALA B 1 11 ? 10.092 23.093 68.559 1.00 12.75 10 ALA B C 1
ATOM 3020 O O . ALA B 1 11 ? 9.252 23.489 67.698 1.00 13.54 10 ALA B O 1
ATOM 3022 N N . THR B 1 12 ? 10.576 23.840 69.539 1.00 13.63 11 THR B N 1
ATOM 3023 C CA . THR B 1 12 ? 10.197 25.239 69.694 1.00 13.95 11 THR B CA 1
ATOM 3024 C C . THR B 1 12 ? 10.883 26.100 68.637 1.00 13.67 11 THR B C 1
ATOM 3025 O O . THR B 1 12 ? 11.938 25.756 68.084 1.00 13.21 11 THR B O 1
ATOM 3029 N N . THR B 1 13 ? 10.316 27.292 68.415 1.00 13.72 12 THR B N 1
ATOM 3030 C CA . THR B 1 13 ? 10.928 28.264 67.492 1.00 13.10 12 THR B CA 1
ATOM 3031 C C . THR B 1 13 ? 12.297 28.710 68.063 1.00 13.63 12 THR B C 1
ATOM 3032 O O . THR B 1 13 ? 13.245 28.839 67.316 1.00 13.97 12 THR B O 1
ATOM 3036 N N . GLU B 1 14 ? 12.398 28.915 69.368 1.00 13.35 13 GLU B N 1
ATOM 3037 C CA . GLU B 1 14 ? 13.684 29.220 70.035 1.00 15.64 13 GLU B CA 1
ATOM 3038 C C . GLU B 1 14 ? 14.692 28.129 69.642 1.00 15.34 13 GLU B C 1
ATOM 3039 O O . GLU B 1 14 ? 15.827 28.462 69.251 1.00 15.70 13 GLU B O 1
ATOM 3045 N N . ASP B 1 15 ? 14.297 26.872 69.712 1.00 14.36 14 ASP B N 1
ATOM 3046 C CA . ASP B 1 15 ? 15.233 25.758 69.388 1.00 14.54 14 ASP B CA 1
ATOM 3047 C C . ASP B 1 15 ? 15.678 25.868 67.912 1.00 14.19 14 ASP B C 1
ATOM 3048 O O . ASP B 1 15 ? 16.865 25.691 67.606 1.00 14.03 14 ASP B O 1
ATOM 3053 N N . TYR B 1 16 ? 14.776 26.117 66.952 1.00 13.31 15 TYR B N 1
ATOM 3054 C CA . TYR B 1 16 ? 15.214 26.160 65.541 1.00 13.21 15 TYR B CA 1
ATOM 3055 C C . TYR B 1 16 ? 16.199 27.307 65.376 1.00 12.71 15 TYR B C 1
ATOM 3056 O O . TYR B 1 16 ? 17.207 27.167 64.659 1.00 12.17 15 TYR B O 1
ATOM 3065 N N . PHE B 1 17 ? 15.887 28.483 65.925 1.00 13.65 16 PHE B N 1
ATOM 3066 C CA . PHE B 1 17 ? 16.726 29.683 65.723 1.00 14.53 16 PHE B CA 1
ATOM 3067 C C . PHE B 1 17 ? 18.086 29.552 66.435 1.00 16.13 16 PHE B C 1
ATOM 3068 O O . PHE B 1 17 ? 19.014 30.230 66.003 1.00 19.08 16 PHE B O 1
ATOM 3076 N N . ALA B 1 18 ? 18.218 28.665 67.402 1.00 14.63 17 ALA B N 1
ATOM 3077 C CA . ALA B 1 18 ? 19.470 28.493 68.188 1.00 15.48 17 ALA B CA 1
ATOM 3078 C C . ALA B 1 18 ? 20.365 27.403 67.562 1.00 17.14 17 ALA B C 1
ATOM 3079 O O . ALA B 1 18 ? 21.471 27.169 68.084 1.00 16.42 17 ALA B O 1
ATOM 3081 N N . GLN B 1 19 ? 19.938 26.683 66.522 1.00 14.84 18 GLN B N 1
ATOM 3082 C CA . GLN B 1 19 ? 20.708 25.517 66.045 1.00 14.71 18 GLN B CA 1
ATOM 3083 C C . GLN B 1 19 ? 22.143 25.945 65.658 1.00 14.95 18 GLN B C 1
ATOM 3084 O O . GLN B 1 19 ? 23.089 25.213 66.024 1.00 15.74 18 GLN B O 1
ATOM 3090 N N . GLN B 1 20 ? 22.319 27.043 64.941 1.00 15.37 19 GLN B N 1
ATOM 3091 C CA . GLN B 1 20 ? 23.693 27.409 64.521 1.00 16.93 19 GLN B CA 1
ATOM 3092 C C . GLN B 1 20 ? 24.544 27.755 65.743 1.00 18.54 19 GLN B C 1
ATOM 3093 O O . GLN B 1 20 ? 25.664 27.361 65.786 1.00 18.39 19 GLN B O 1
ATOM 3099 N N . ALA B 1 21 ? 23.991 28.496 66.680 1.00 16.87 20 ALA B N 1
ATOM 3100 C CA . ALA B 1 21 ? 24.753 28.854 67.915 1.00 20.12 20 ALA B CA 1
ATOM 3101 C C . ALA B 1 21 ? 25.114 27.602 68.697 1.00 20.22 20 ALA B C 1
ATOM 3102 O O . ALA B 1 21 ? 26.241 27.544 69.295 1.00 20.58 20 ALA B O 1
ATOM 3104 N N . LYS B 1 22 ? 24.269 26.587 68.753 1.00 17.82 21 LYS B N 1
ATOM 3105 C CA . LYS B 1 22 ? 24.492 25.338 69.510 1.00 21.06 21 LYS B CA 1
ATOM 3106 C C . LYS B 1 22 ? 25.337 24.358 68.681 1.00 18.94 21 LYS B C 1
ATOM 3107 O O . LYS B 1 22 ? 25.758 23.321 69.219 1.00 23.13 21 LYS B O 1
ATOM 3111 N N . GLN B 1 23 ? 25.535 24.613 67.397 1.00 16.57 22 GLN B N 1
ATOM 3112 C CA . GLN B 1 23 ? 26.258 23.729 66.471 1.00 15.79 22 GLN B CA 1
ATOM 3113 C C . GLN B 1 23 ? 25.631 22.341 66.444 1.00 16.86 22 GLN B C 1
ATOM 3114 O O . GLN B 1 23 ? 26.339 21.318 66.375 1.00 19.89 22 GLN B O 1
ATOM 3120 N N . ALA B 1 24 ? 24.286 22.281 66.402 1.00 15.95 23 ALA B N 1
ATOM 3121 C CA . ALA B 1 24 ? 23.557 21.010 66.354 1.00 17.36 23 ALA B CA 1
ATOM 3122 C C . ALA B 1 24 ? 22.160 21.235 65.761 1.00 15.46 23 ALA B C 1
ATOM 3123 O O . ALA B 1 24 ? 21.501 22.200 66.146 1.00 16.97 23 ALA B O 1
ATOM 3125 N N . VAL B 1 25 ? 21.750 20.313 64.911 1.00 14.69 24 VAL B N 1
ATOM 3126 C CA . VAL B 1 25 ? 20.347 20.345 64.422 1.00 14.50 24 VAL B CA 1
ATOM 3127 C C . VAL B 1 25 ? 19.431 19.822 65.532 1.00 15.05 24 VAL B C 1
ATOM 3128 O O . VAL B 1 25 ? 19.848 19.013 66.411 1.00 16.57 24 VAL B O 1
ATOM 3132 N N . THR B 1 26 ? 18.158 20.219 65.472 1.00 14.43 25 THR B N 1
ATOM 3133 C CA . THR B 1 26 ? 17.142 1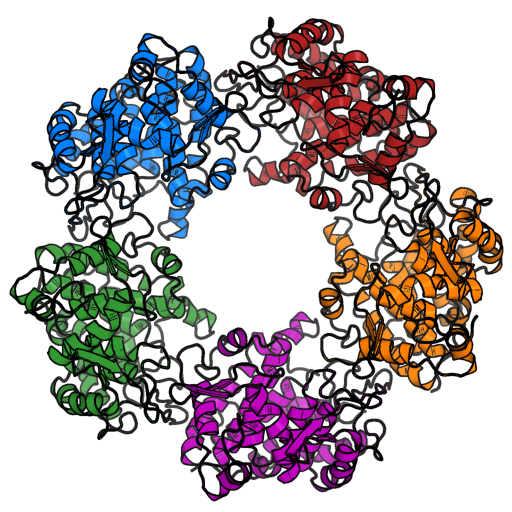9.691 66.405 1.00 14.23 25 THR B CA 1
ATOM 3134 C C . THR B 1 26 ? 16.899 18.222 66.083 1.00 15.59 25 THR B C 1
ATOM 3135 O O . THR B 1 26 ? 17.135 17.739 64.958 1.00 14.75 25 THR B O 1
ATOM 3139 N N . PRO B 1 27 ? 16.352 17.435 67.031 1.00 14.54 26 PRO B N 1
ATOM 3140 C CA . PRO B 1 27 ? 16.074 16.029 66.757 1.00 14.41 26 PRO B CA 1
ATOM 3141 C C . PRO B 1 27 ? 15.123 15.797 65.577 1.00 13.89 26 PRO B C 1
ATOM 3142 O O . PRO B 1 27 ? 15.266 14.831 64.861 1.00 15.41 26 PRO B O 1
ATOM 3146 N N . ASP B 1 28 ? 14.142 16.680 65.369 1.00 15.38 27 ASP B N 1
ATOM 3147 C CA . ASP B 1 28 ? 13.201 16.488 64.235 1.00 14.15 27 ASP B CA 1
ATOM 3148 C C . ASP B 1 28 ? 13.887 16.796 62.912 1.00 13.75 27 ASP B C 1
ATOM 3149 O O . ASP B 1 28 ? 13.530 16.167 61.922 1.00 13.18 27 ASP B O 1
ATOM 3154 N N . VAL B 1 29 ? 14.821 17.761 62.888 1.00 13.49 28 VAL B N 1
ATOM 3155 C CA . VAL B 1 29 ? 15.625 18.002 61.672 1.00 12.67 28 VAL B CA 1
ATOM 3156 C C . VAL B 1 29 ? 16.471 16.757 61.394 1.00 12.69 28 VAL B C 1
ATOM 3157 O O . VAL B 1 29 ? 16.550 16.297 60.237 1.00 12.54 28 VAL B O 1
ATOM 3161 N N . MET B 1 30 ? 17.098 16.193 62.442 1.00 13.42 29 MET B N 1
ATOM 3162 C CA . MET B 1 30 ? 17.848 14.932 62.211 1.00 13.26 29 MET B CA 1
ATOM 3163 C C . MET B 1 30 ? 16.935 13.832 61.680 1.00 12.71 29 MET B C 1
ATOM 3164 O O . MET B 1 30 ? 17.329 13.078 60.786 1.00 13.31 29 MET B O 1
ATOM 3169 N N . ALA B 1 31 ? 15.717 13.727 62.188 1.00 13.03 30 ALA B N 1
ATOM 3170 C CA . ALA B 1 31 ? 14.757 12.706 61.734 1.00 13.51 30 ALA B CA 1
ATOM 3171 C C . ALA B 1 31 ? 14.303 12.955 60.290 1.00 12.87 30 ALA B C 1
ATOM 3172 O O . ALA B 1 31 ? 13.981 12.006 59.548 1.00 13.11 30 ALA B O 1
ATOM 3174 N N . GLN B 1 32 ? 14.255 14.220 59.857 1.00 12.23 31 GLN B N 1
ATOM 3175 C CA . GLN B 1 32 ? 14.025 14.557 58.440 1.00 11.88 31 GLN B CA 1
ATOM 3176 C C . GLN B 1 32 ? 15.197 14.094 57.594 1.00 11.73 31 GLN B C 1
ATOM 3177 O O . GLN B 1 32 ? 14.993 13.556 56.498 1.00 12.78 31 GLN B O 1
ATOM 3183 N N . LEU B 1 33 ? 16.428 14.332 58.070 1.00 11.79 32 LEU B N 1
ATOM 3184 C CA . LEU B 1 33 ? 17.628 13.839 57.349 1.00 12.52 32 LEU B CA 1
ATOM 3185 C C . LEU B 1 33 ? 17.593 12.309 57.270 1.00 14.41 32 LEU B C 1
ATOM 3186 O O . LEU B 1 33 ? 18.019 11.762 56.249 1.00 13.91 32 LEU B O 1
ATOM 3191 N N . ALA B 1 34 ? 17.080 11.650 58.290 1.00 13.27 33 ALA B N 1
ATOM 3192 C CA . ALA B 1 34 ? 16.957 10.175 58.242 1.00 14.13 33 ALA B CA 1
ATOM 3193 C C . ALA B 1 34 ? 15.926 9.816 57.169 1.00 14.12 33 ALA B C 1
ATOM 3194 O O . ALA B 1 34 ? 16.173 8.903 56.370 1.00 14.93 33 ALA B O 1
ATOM 3196 N N . TYR B 1 35 ? 14.739 10.413 57.125 1.00 13.35 34 TYR B N 1
ATOM 3197 C CA . TYR B 1 35 ? 13.782 10.188 56.020 1.00 13.11 34 TYR B CA 1
ATOM 3198 C C . TYR B 1 35 ? 14.500 10.303 54.667 1.00 12.61 34 TYR B C 1
ATOM 3199 O O . TYR B 1 35 ? 14.350 9.506 53.739 1.00 15.32 34 TYR B O 1
ATOM 3208 N N . MET B 1 36 ? 15.291 11.382 54.529 1.00 13.16 35 MET B N 1
ATOM 3209 C CA . MET B 1 36 ? 15.960 11.694 53.257 1.00 13.35 35 MET B CA 1
ATOM 3210 C C . MET B 1 36 ? 16.992 10.632 52.855 1.00 13.36 35 MET B C 1
ATOM 3211 O O . MET B 1 36 ? 17.238 10.483 51.639 1.00 14.19 35 MET B O 1
ATOM 3216 N N . ASN B 1 37 ? 17.604 9.956 53.824 1.00 13.44 36 ASN B N 1
ATOM 3217 C CA . ASN B 1 37 ? 18.854 9.183 53.598 1.00 12.83 36 ASN B CA 1
ATOM 3218 C C . ASN B 1 37 ? 18.763 7.684 53.954 1.00 14.94 36 ASN B C 1
ATOM 3219 O O . ASN B 1 37 ? 19.702 6.966 53.576 1.00 15.85 36 ASN B O 1
ATOM 3224 N N . TYR B 1 38 ? 17.817 7.234 54.766 1.00 13.87 37 TYR B N 1
ATOM 3225 C CA . TYR B 1 38 ? 17.973 5.952 55.529 1.00 14.42 37 TYR B CA 1
ATOM 3226 C C . TYR B 1 38 ? 17.632 4.729 54.685 1.00 15.04 37 TYR B C 1
ATOM 3227 O O . TYR B 1 38 ? 18.475 3.765 54.627 1.00 15.33 37 TYR B O 1
ATOM 3236 N N . ILE B 1 39 ? 16.428 4.641 54.125 1.00 15.52 38 ILE B N 1
ATOM 3237 C CA . ILE B 1 39 ? 15.924 3.327 53.612 1.00 14.55 38 ILE B CA 1
ATOM 3238 C C . ILE B 1 39 ? 16.457 3.100 52.209 1.00 15.21 38 ILE B C 1
ATOM 3239 O O . ILE B 1 39 ? 16.337 3.933 51.302 1.00 16.08 38 ILE B O 1
ATOM 3244 N N . ASP B 1 40 ? 16.977 1.898 51.956 1.00 16.18 39 ASP B N 1
ATOM 3245 C CA . ASP B 1 40 ? 17.477 1.569 50.616 1.00 16.28 39 ASP B CA 1
ATOM 3246 C C . ASP B 1 40 ? 16.414 1.791 49.544 1.00 16.89 39 ASP B C 1
ATOM 3247 O O . ASP B 1 40 ? 15.238 1.430 49.774 1.00 18.41 39 ASP B O 1
ATOM 3252 N N . PHE B 1 41 ? 16.834 2.357 48.421 1.00 16.75 40 PHE B N 1
ATOM 3253 C CA . PHE B 1 41 ? 16.106 2.460 47.140 1.00 17.42 40 PHE B CA 1
ATOM 3254 C C . PHE B 1 41 ? 15.017 3.539 47.193 1.00 18.91 40 PHE B C 1
ATOM 3255 O O . PHE B 1 41 ? 14.860 4.212 46.174 1.00 22.57 40 PHE B O 1
ATOM 3263 N N . ILE B 1 42 ? 14.291 3.655 48.285 1.00 17.86 41 ILE B N 1
ATOM 3264 C CA . ILE B 1 42 ? 13.068 4.511 48.317 1.00 18.23 41 ILE B CA 1
ATOM 3265 C C . ILE B 1 42 ? 13.333 5.854 48.982 1.00 19.23 41 ILE B C 1
ATOM 3266 O O . ILE B 1 42 ? 12.492 6.718 48.772 1.00 19.80 41 ILE B O 1
ATOM 3271 N N . SER B 1 43 ? 14.408 6.048 49.726 1.00 15.60 42 SER B N 1
ATOM 3272 C CA . SER B 1 43 ? 14.736 7.378 50.288 1.00 15.38 42 SER B CA 1
ATOM 3273 C C . SER B 1 43 ? 15.167 8.264 49.122 1.00 14.24 42 SER B C 1
ATOM 3274 O O . SER B 1 43 ? 15.805 7.827 48.137 1.00 15.36 42 SER B O 1
ATOM 3277 N N . PRO B 1 44 ? 14.871 9.592 49.169 1.00 13.46 43 PRO B N 1
ATOM 3278 C CA . PRO B 1 44 ? 15.149 10.432 48.007 1.00 14.77 43 PRO B CA 1
ATOM 3279 C C . PRO B 1 44 ? 16.653 10.562 47.712 1.00 13.77 43 PRO B C 1
ATOM 3280 O O . PRO B 1 44 ? 17.009 10.711 46.559 1.00 17.13 43 PRO B O 1
ATOM 3284 N N . PHE B 1 45 ? 17.502 10.483 48.706 1.00 14.51 44 PHE B N 1
ATOM 3285 C CA . PHE B 1 45 ? 18.965 10.662 48.531 1.00 16.38 44 PHE B CA 1
ATOM 3286 C C . PHE B 1 45 ? 19.711 9.342 48.685 1.00 17.91 44 PHE B C 1
ATOM 3287 O O . PHE B 1 45 ? 20.847 9.343 49.156 1.00 21.22 44 PHE B O 1
ATOM 3295 N N . TYR B 1 46 ? 19.113 8.246 48.255 1.00 16.89 45 TYR B N 1
ATOM 3296 C CA . TYR B 1 46 ? 19.774 6.922 48.304 1.00 17.84 45 TYR B CA 1
ATOM 3297 C C . TYR B 1 46 ? 20.898 6.836 47.264 1.00 17.23 45 TYR B C 1
ATOM 3298 O O . TYR B 1 46 ? 22.009 6.362 47.573 1.00 16.82 45 TYR B O 1
ATOM 3307 N N . SER B 1 47 ? 20.687 7.290 46.047 1.00 16.01 46 SER B N 1
ATOM 3308 C CA . SER B 1 47 ? 21.584 7.055 44.911 1.00 18.29 46 SER B CA 1
ATOM 3309 C C . SER B 1 47 ? 21.608 8.218 43.921 1.00 17.72 46 SER B C 1
ATOM 3310 O O . SER B 1 47 ? 20.599 8.920 43.797 1.00 16.96 46 SER B O 1
ATOM 3313 N N . ARG B 1 48 ? 22.725 8.368 43.217 1.00 17.55 47 ARG B N 1
ATOM 3314 C CA A ARG B 1 48 ? 22.887 9.391 42.152 0.50 18.00 47 ARG B CA 1
ATOM 3315 C CA B ARG B 1 48 ? 22.952 9.331 42.115 0.50 18.32 47 ARG B CA 1
ATOM 3316 C C . ARG B 1 48 ? 22.141 8.993 40.866 1.00 17.22 47 ARG B C 1
ATOM 3317 O O . ARG B 1 48 ? 22.093 9.788 39.915 1.00 19.19 47 ARG B O 1
ATOM 3332 N N . GLY B 1 49 ? 21.596 7.769 40.801 1.00 16.36 48 GLY B N 1
ATOM 3333 C CA . GLY B 1 49 ? 20.945 7.316 39.564 1.00 17.68 48 GLY B CA 1
ATOM 3334 C C . GLY B 1 49 ? 19.652 8.041 39.239 1.00 17.76 48 GLY B C 1
ATOM 3335 O O . GLY B 1 49 ? 19.083 8.737 40.100 1.00 17.90 48 GLY B O 1
ATOM 3336 N N . CYS B 1 50 ? 19.144 7.807 38.056 1.00 17.98 49 CYS B N 1
ATOM 3337 C CA . CYS B 1 50 ? 17.917 8.440 37.548 1.00 18.36 49 CYS B CA 1
ATOM 3338 C C . CYS B 1 50 ? 16.712 7.626 38.000 1.00 20.45 49 CYS B C 1
ATOM 3339 O O . CYS B 1 50 ? 15.985 7.127 37.185 1.00 26.79 49 CYS B O 1
ATOM 3342 N N . SER B 1 51 ? 16.556 7.474 39.295 1.00 18.43 50 SER B N 1
ATOM 3343 C CA . SER B 1 51 ? 15.481 6.765 39.994 1.00 19.06 50 SER B CA 1
ATOM 3344 C C . SER B 1 51 ? 14.741 7.795 40.847 1.00 16.84 50 SER B C 1
ATOM 3345 O O . SER B 1 51 ? 15.370 8.542 41.593 1.00 19.08 50 SER B O 1
ATOM 3348 N N . PHE B 1 52 ? 13.425 7.768 40.788 1.00 18.18 51 PHE B N 1
ATOM 3349 C CA . PHE B 1 52 ? 12.568 8.774 41.454 1.00 18.11 51 PHE B CA 1
ATOM 3350 C C . PHE B 1 52 ? 11.500 8.097 42.310 1.00 19.73 51 PHE B C 1
ATOM 3351 O O . PHE B 1 52 ? 10.438 8.710 42.552 1.00 17.79 51 PHE B O 1
ATOM 3359 N N . GLU B 1 53 ? 11.786 6.910 42.867 1.00 20.79 52 GLU B N 1
ATOM 3360 C CA . GLU B 1 53 ? 10.772 6.221 43.712 1.00 22.21 52 GLU B CA 1
ATOM 3361 C C . GLU B 1 53 ? 10.306 7.083 44.868 1.00 19.85 52 GLU B C 1
ATOM 3362 O O . GLU B 1 53 ? 9.102 7.031 45.204 1.00 18.99 52 GLU B O 1
ATOM 3368 N N . ALA B 1 54 ? 11.157 7.880 45.545 1.00 19.71 53 ALA B N 1
ATOM 3369 C CA . ALA B 1 54 ? 10.685 8.669 46.690 1.00 19.84 53 ALA B CA 1
ATOM 3370 C C . ALA B 1 54 ? 9.588 9.636 46.258 1.00 16.95 53 ALA B C 1
ATOM 3371 O O . ALA B 1 54 ? 8.669 9.874 47.029 1.00 17.81 53 ALA B O 1
ATOM 3373 N N . TRP B 1 55 ? 9.748 10.210 45.065 1.00 18.24 54 TRP B N 1
ATOM 3374 C CA . TRP B 1 55 ? 8.806 11.199 44.494 1.00 15.80 54 TRP B CA 1
ATOM 3375 C C . TRP B 1 55 ? 7.543 10.508 43.986 1.00 17.86 54 TRP B C 1
ATOM 3376 O O . TRP B 1 55 ? 6.463 11.078 44.198 1.00 18.04 54 TRP B O 1
ATOM 3387 N N . GLU B 1 56 ? 7.674 9.300 43.445 1.00 17.23 55 GLU B N 1
ATOM 3388 C CA . GLU B 1 56 ? 6.463 8.512 43.060 1.00 19.02 55 GLU B CA 1
ATOM 3389 C C . GLU B 1 56 ? 5.635 8.243 44.326 1.00 19.78 55 GLU B C 1
ATOM 3390 O O . GLU B 1 56 ? 4.399 8.404 44.305 1.00 20.15 55 GLU B O 1
ATOM 3396 N N . LEU B 1 57 ? 6.277 7.852 45.437 1.00 19.23 56 LEU B N 1
ATOM 3397 C CA . LEU B 1 57 ? 5.568 7.486 46.686 1.00 20.24 56 LEU B CA 1
ATOM 3398 C C . LEU B 1 57 ? 4.848 8.686 47.290 1.00 21.29 56 LEU B C 1
ATOM 3399 O O . LEU B 1 57 ? 3.784 8.466 47.945 1.00 23.06 56 LEU B O 1
ATOM 3404 N N . LYS B 1 58 ? 5.344 9.904 47.096 1.00 21.00 57 LYS B N 1
ATOM 3405 C CA . LYS B 1 58 ? 4.710 11.156 47.570 1.00 23.57 57 LYS B CA 1
ATOM 3406 C C . LYS B 1 58 ? 3.760 11.759 46.531 1.00 22.54 57 LYS B C 1
ATOM 3407 O O . LYS B 1 58 ? 3.224 12.836 46.810 1.00 23.06 57 LYS B O 1
ATOM 3413 N N . HIS B 1 59 ? 3.619 11.154 45.360 1.00 20.61 58 HIS B N 1
ATOM 3414 C CA . HIS B 1 59 ? 2.746 11.643 44.263 1.00 22.31 58 HIS B CA 1
ATOM 3415 C C . HIS B 1 59 ? 3.189 13.027 43.796 1.00 21.56 58 HIS B C 1
ATOM 3416 O O . HIS B 1 59 ? 2.355 13.846 43.406 1.00 21.75 58 HIS B O 1
ATOM 3423 N N . THR B 1 60 ? 4.499 13.306 43.779 1.00 16.96 59 THR B N 1
ATOM 3424 C CA . THR B 1 60 ? 4.994 14.601 43.272 1.00 17.05 59 THR B CA 1
ATOM 3425 C C . THR B 1 60 ? 4.694 14.682 41.774 1.00 17.05 59 THR B C 1
ATOM 3426 O O . THR B 1 60 ? 5.125 13.833 40.979 1.00 18.94 59 THR B O 1
ATOM 3430 N N . PRO B 1 61 ? 4.009 15.742 41.295 1.00 17.16 60 PRO B N 1
ATOM 3431 C CA . PRO B 1 61 ? 3.848 15.927 39.864 1.00 15.56 60 PRO B CA 1
ATOM 3432 C C . PRO B 1 61 ? 5.186 16.129 39.157 1.00 15.81 60 PRO B C 1
ATOM 3433 O O . PRO B 1 61 ? 6.086 16.749 39.740 1.00 15.29 60 PRO B O 1
ATOM 3437 N N . GLN B 1 62 ? 5.311 15.642 37.928 1.00 15.85 61 GLN B N 1
ATOM 3438 C CA . GLN B 1 62 ? 6.593 15.719 37.184 1.00 14.65 61 GLN B CA 1
ATOM 3439 C C . GLN B 1 62 ? 7.133 17.151 37.202 1.00 14.22 61 GLN B C 1
ATOM 3440 O O . GLN B 1 62 ? 8.341 17.306 37.419 1.00 15.01 61 GLN B O 1
ATOM 3446 N N . ARG B 1 63 ? 6.315 18.167 36.960 1.00 14.43 62 ARG B N 1
ATOM 3447 C CA . ARG B 1 63 ? 6.788 19.544 36.750 1.00 14.92 62 ARG B CA 1
ATOM 3448 C C . ARG B 1 63 ? 7.341 20.099 38.071 1.00 13.85 62 ARG B C 1
ATOM 3449 O O . ARG B 1 63 ? 8.014 21.142 38.026 1.00 15.51 62 ARG B O 1
ATOM 3457 N N . VAL B 1 64 ? 7.011 19.495 39.208 1.00 15.51 63 VAL B N 1
ATOM 3458 C CA . VAL B 1 64 ? 7.416 19.994 40.550 1.00 14.60 63 VAL B CA 1
ATOM 3459 C C . VAL B 1 64 ? 8.709 19.302 41.019 1.00 14.97 63 VAL B C 1
ATOM 3460 O O . VAL B 1 64 ? 9.328 19.783 41.988 1.00 13.87 63 VAL B O 1
ATOM 3464 N N . ILE B 1 65 ? 9.148 18.206 40.407 1.00 13.87 64 ILE B N 1
ATOM 3465 C CA . ILE B 1 65 ? 10.356 17.473 40.922 1.00 13.61 64 ILE B CA 1
ATOM 3466 C C . ILE B 1 65 ? 11.549 18.436 40.987 1.00 12.81 64 ILE B C 1
ATOM 3467 O O . ILE B 1 65 ? 12.301 18.403 41.988 1.00 12.86 64 ILE B O 1
ATOM 3472 N N . LYS B 1 66 ? 11.737 19.276 39.966 1.00 13.06 65 LYS B N 1
ATOM 3473 C CA . LYS B 1 66 ? 12.927 20.162 39.930 1.00 12.91 65 LYS B CA 1
ATOM 3474 C C . LYS B 1 66 ? 12.914 21.078 41.164 1.00 13.60 65 LYS B C 1
ATOM 3475 O O . LYS B 1 66 ? 13.996 21.361 41.722 1.00 13.49 65 LYS B O 1
ATOM 3481 N N . TYR B 1 67 ? 11.749 21.557 41.602 1.00 12.27 66 TYR B N 1
ATOM 3482 C CA . TYR B 1 67 ? 11.654 22.426 42.782 1.00 13.12 66 TYR B CA 1
ATOM 3483 C C . TYR B 1 67 ? 11.921 21.629 44.057 1.00 12.43 66 TYR B C 1
ATOM 3484 O O . TYR B 1 67 ? 12.571 22.127 44.966 1.00 13.29 66 TYR B O 1
ATOM 3493 N N . SER B 1 68 ? 11.408 20.383 44.142 1.00 12.12 67 SER B N 1
ATOM 3494 C CA . SER B 1 68 ? 11.634 19.535 45.334 1.00 13.18 67 SER B CA 1
ATOM 3495 C C . SER B 1 68 ? 13.141 19.337 45.541 1.00 11.78 67 SER B C 1
ATOM 3496 O O . SER B 1 68 ? 13.671 19.564 46.660 1.00 13.32 67 SER B O 1
ATOM 3499 N N . ILE B 1 69 ? 13.860 18.964 44.506 1.00 12.23 68 ILE B N 1
ATOM 3500 C CA . ILE B 1 69 ? 15.314 18.720 44.594 1.00 12.09 68 ILE B CA 1
ATOM 3501 C C . ILE B 1 69 ? 16.021 20.018 45.003 1.00 12.15 68 ILE B C 1
ATOM 3502 O O . ILE B 1 69 ? 16.865 19.982 45.899 1.00 11.45 68 ILE B O 1
ATOM 3507 N N . ALA B 1 70 ? 15.668 21.132 44.371 1.00 12.05 69 ALA B N 1
ATOM 3508 C CA . ALA B 1 70 ? 16.360 22.408 44.641 1.00 12.25 69 ALA B CA 1
ATOM 3509 C C . ALA B 1 70 ? 16.117 22.830 46.095 1.00 11.86 69 ALA B C 1
ATOM 3510 O O . ALA B 1 70 ? 17.104 23.214 46.782 1.00 12.18 69 ALA B O 1
ATOM 3512 N N . PHE B 1 71 ? 14.886 22.763 46.596 1.00 12.26 70 PHE B N 1
ATOM 3513 C CA . PHE B 1 71 ? 14.594 23.204 47.974 1.00 13.30 70 PHE B CA 1
ATOM 3514 C C . PHE B 1 71 ? 15.265 22.267 48.994 1.00 11.91 70 PHE B C 1
ATOM 3515 O O . PHE B 1 71 ? 15.822 22.736 50.007 1.00 13.60 70 PHE B O 1
ATOM 3523 N N . TYR B 1 72 ? 15.305 20.955 48.735 1.00 12.08 71 TYR B N 1
ATOM 3524 C CA . TYR B 1 72 ? 16.133 20.073 49.590 1.00 13.62 71 TYR B CA 1
ATOM 3525 C C . TYR B 1 72 ? 17.603 20.525 49.588 1.00 11.69 71 TYR B C 1
ATOM 3526 O O . TYR B 1 72 ? 18.232 20.589 50.642 1.00 12.96 71 TYR B O 1
ATOM 3535 N N . ALA B 1 73 ? 18.146 20.825 48.408 1.00 11.65 72 ALA B N 1
ATOM 3536 C CA . ALA B 1 73 ? 19.547 21.257 48.284 1.00 12.20 72 ALA B CA 1
ATOM 3537 C C . ALA B 1 73 ? 19.809 22.518 49.102 1.00 13.02 72 ALA B C 1
ATOM 3538 O O . ALA B 1 73 ? 20.825 22.610 49.803 1.00 13.97 72 ALA B O 1
ATOM 3540 N N . TYR B 1 74 ? 18.905 23.483 49.060 1.00 12.56 73 TYR B N 1
ATOM 3541 C CA . TYR B 1 74 ? 19.112 24.744 49.804 1.00 11.97 73 TYR B CA 1
ATOM 3542 C C . TYR B 1 74 ? 19.093 24.458 51.302 1.00 12.17 73 TYR B C 1
ATOM 3543 O O . TYR B 1 74 ? 19.908 25.066 52.049 1.00 12.99 73 TYR B O 1
ATOM 3552 N N . GLY B 1 75 ? 18.247 23.547 51.779 1.00 12.11 74 GLY B N 1
ATOM 3553 C CA . GLY B 1 75 ? 18.278 23.205 53.205 1.00 12.17 74 GLY B CA 1
ATOM 3554 C C . GLY B 1 75 ? 19.551 22.474 53.597 1.00 13.26 74 GLY B C 1
ATOM 3555 O O . GLY B 1 75 ? 20.138 22.723 54.661 1.00 12.82 74 GLY B O 1
ATOM 3556 N N . LEU B 1 76 ? 20.005 21.565 52.745 1.00 12.47 75 LEU B N 1
ATOM 3557 C CA . LEU B 1 76 ? 21.278 20.829 52.999 1.00 12.42 75 LEU B CA 1
ATOM 3558 C C . LEU B 1 76 ? 22.458 21.772 53.109 1.00 13.23 75 LEU B C 1
ATOM 3559 O O . LEU B 1 76 ? 23.351 21.532 53.982 1.00 12.81 75 LEU B O 1
ATOM 3564 N N . ALA B 1 77 ? 22.481 22.845 52.326 1.00 12.85 76 ALA B N 1
ATOM 3565 C CA . ALA B 1 77 ? 23.587 23.821 52.425 1.00 13.10 76 ALA B CA 1
ATOM 3566 C C . ALA B 1 77 ? 23.592 24.449 53.823 1.00 13.15 76 ALA B C 1
ATOM 3567 O O . ALA B 1 77 ? 24.674 24.683 54.392 1.00 13.75 76 ALA B O 1
ATOM 3569 N N . SER B 1 78 ? 22.420 24.734 54.418 1.00 11.97 77 SER B N 1
ATOM 3570 C CA . SER B 1 78 ? 22.371 25.288 55.776 1.00 12.83 77 SER B CA 1
ATOM 3571 C C . SER B 1 78 ? 22.760 24.243 56.823 1.00 13.56 77 SER B C 1
ATOM 3572 O O . SER B 1 78 ? 23.387 24.597 57.836 1.00 14.20 77 SER B O 1
ATOM 3575 N N . VAL B 1 79 ? 22.392 22.971 56.628 1.00 12.92 78 VAL B N 1
ATOM 3576 C CA . VAL B 1 79 ? 22.819 21.912 57.575 1.00 13.33 78 VAL B CA 1
ATOM 3577 C C . VAL B 1 79 ? 24.358 21.940 57.673 1.00 14.08 78 VAL B C 1
ATOM 3578 O O . VAL B 1 79 ? 24.909 21.786 58.777 1.00 15.48 78 VAL B O 1
ATOM 3582 N N . ALA B 1 80 ? 25.033 22.128 56.547 1.00 14.52 79 ALA B N 1
ATOM 3583 C CA . ALA B 1 80 ? 26.514 22.184 56.516 1.00 16.56 79 ALA B CA 1
ATOM 3584 C C . ALA B 1 80 ? 27.073 23.283 57.414 1.00 18.30 79 ALA B C 1
ATOM 3585 O O . ALA B 1 80 ? 28.127 23.099 58.025 1.00 18.10 79 ALA B O 1
ATOM 3587 N N . LEU B 1 81 ? 26.365 24.409 57.557 1.00 16.55 80 LEU B N 1
ATOM 3588 C CA . LEU B 1 81 ? 26.802 25.532 58.436 1.00 17.45 80 LEU B CA 1
ATOM 3589 C C . LEU B 1 81 ? 26.435 25.280 59.898 1.00 17.57 80 LEU B C 1
ATOM 3590 O O . LEU B 1 81 ? 27.143 25.710 60.750 1.00 20.56 80 LEU B O 1
ATOM 3595 N N . ILE B 1 82 ? 25.307 24.646 60.132 1.00 15.79 81 ILE B N 1
ATOM 3596 C CA . ILE B 1 82 ? 24.840 24.359 61.509 1.00 16.42 81 ILE B CA 1
ATOM 3597 C C . ILE B 1 82 ? 25.801 23.398 62.187 1.00 17.84 81 ILE B C 1
ATOM 3598 O O . ILE B 1 82 ? 26.156 23.629 63.342 1.00 18.14 81 ILE B O 1
ATOM 3603 N N . ASP B 1 83 ? 26.135 22.268 61.571 1.00 17.27 82 ASP B N 1
ATOM 3604 C CA . ASP B 1 83 ? 26.861 21.186 62.289 1.00 19.65 82 ASP B CA 1
ATOM 3605 C C . ASP B 1 83 ? 27.990 20.717 61.398 1.00 18.56 82 ASP B C 1
ATOM 3606 O O . ASP B 1 83 ? 27.782 19.974 60.436 1.00 17.39 82 ASP B O 1
ATOM 3611 N N . PRO B 1 84 ? 29.245 21.083 61.718 1.00 17.64 83 PRO B N 1
ATOM 3612 C CA . PRO B 1 84 ? 30.385 20.604 60.931 1.00 18.39 83 PRO B CA 1
ATOM 3613 C C . PRO B 1 84 ? 30.472 19.082 60.836 1.00 16.50 83 PRO B C 1
ATOM 3614 O O . PRO B 1 84 ? 30.984 18.625 59.831 1.00 17.42 83 PRO B O 1
ATOM 3618 N N . LYS B 1 85 ? 29.944 18.365 61.835 1.00 16.36 84 LYS B N 1
ATOM 3619 C CA . LYS B 1 85 ? 29.973 16.888 61.818 1.00 16.07 84 LYS B CA 1
ATOM 3620 C C . LYS B 1 85 ? 29.007 16.355 60.762 1.00 16.20 84 LYS B C 1
ATOM 3621 O O . LYS B 1 85 ? 29.123 15.155 60.450 1.00 18.81 84 LYS B O 1
ATOM 3625 N N . LEU B 1 86 ? 28.054 17.136 60.270 1.00 15.45 85 LEU B N 1
ATOM 3626 C CA . LEU B 1 86 ? 27.089 16.716 59.212 1.00 14.06 85 LEU B CA 1
ATOM 3627 C C . LEU B 1 86 ? 27.485 17.297 57.859 1.00 14.08 85 LEU B C 1
ATOM 3628 O O . LEU B 1 86 ? 26.759 17.092 56.867 1.00 13.58 85 LEU B O 1
ATOM 3633 N N . ARG B 1 87 ? 28.572 18.103 57.766 1.00 14.55 86 ARG B N 1
ATOM 3634 C CA . ARG B 1 87 ? 28.903 18.786 56.492 1.00 14.01 86 ARG B CA 1
ATOM 3635 C C . ARG B 1 87 ? 29.254 17.769 55.398 1.00 13.80 86 ARG B C 1
ATOM 3636 O O . ARG B 1 87 ? 28.869 17.974 54.234 1.00 14.88 86 ARG B O 1
ATOM 3644 N N . ALA B 1 88 ? 29.961 16.692 55.717 1.00 14.46 87 ALA B N 1
ATOM 3645 C CA . ALA B 1 88 ? 30.288 15.665 54.687 1.00 14.76 87 ALA B CA 1
ATOM 3646 C C . ALA B 1 88 ? 29.011 14.985 54.182 1.00 14.19 87 ALA B C 1
ATOM 3647 O O . ALA B 1 88 ? 28.869 14.826 52.971 1.00 14.12 87 ALA B O 1
ATOM 3649 N N . LEU B 1 89 ? 28.087 14.649 55.092 1.00 14.04 88 LEU B N 1
ATOM 3650 C CA . LEU B 1 89 ? 26.785 14.064 54.692 1.00 15.35 88 LEU B CA 1
ATOM 3651 C C . LEU B 1 89 ? 26.024 15.053 53.789 1.00 13.81 88 LEU B C 1
ATOM 3652 O O . LEU B 1 89 ? 25.468 14.670 52.737 1.00 14.50 88 LEU B O 1
ATOM 3657 N N . ALA B 1 90 ? 26.003 16.333 54.177 1.00 13.34 89 ALA B N 1
ATOM 3658 C CA . ALA B 1 90 ? 25.293 17.327 53.361 1.00 13.34 89 ALA B CA 1
ATOM 3659 C C . ALA B 1 90 ? 25.917 17.433 51.968 1.00 12.87 89 ALA B C 1
ATOM 3660 O O . ALA B 1 90 ? 25.182 17.521 50.959 1.00 14.10 89 ALA B O 1
ATOM 3662 N N . GLY B 1 91 ? 27.250 17.379 51.873 1.00 13.35 90 GLY B N 1
ATOM 3663 C CA . GLY B 1 91 ? 27.947 17.373 50.603 1.00 12.54 90 GLY B CA 1
ATOM 3664 C C . GLY B 1 91 ? 27.601 16.182 49.737 1.00 12.79 90 GLY B C 1
ATOM 3665 O O . GLY B 1 91 ? 27.344 16.310 48.516 1.00 14.02 90 GLY B O 1
ATOM 3666 N N . HIS B 1 92 ? 27.582 14.993 50.338 1.00 13.17 91 HIS B N 1
ATOM 3667 C CA . HIS B 1 92 ? 27.185 13.769 49.626 1.00 13.84 91 HIS B CA 1
ATOM 3668 C C . HIS B 1 92 ? 25.755 13.937 49.096 1.00 13.42 91 HIS B C 1
ATOM 3669 O O . HIS B 1 92 ? 25.455 13.571 47.936 1.00 14.40 91 HIS B O 1
ATOM 3676 N N . ASP B 1 93 ? 24.832 14.412 49.937 1.00 12.61 92 ASP B N 1
ATOM 3677 C CA . ASP B 1 93 ? 23.422 14.583 49.496 1.00 13.29 92 ASP B CA 1
ATOM 3678 C C . ASP B 1 93 ? 23.369 15.627 48.377 1.00 12.33 92 ASP B C 1
ATOM 3679 O O . ASP B 1 93 ? 22.556 15.452 47.442 1.00 13.09 92 ASP B O 1
ATOM 3684 N N . LEU B 1 94 ? 24.166 16.713 48.435 1.00 13.75 93 LEU B N 1
ATOM 3685 C CA . LEU B 1 94 ? 24.195 17.708 47.355 1.00 12.88 93 LEU B CA 1
ATOM 3686 C C . LEU B 1 94 ? 24.693 17.127 46.048 1.00 13.77 93 LEU B C 1
ATOM 3687 O O . LEU B 1 94 ? 24.188 17.494 44.996 1.00 13.09 93 LEU B O 1
ATOM 3692 N N . ASP B 1 95 ? 25.677 16.216 46.101 1.00 13.36 94 ASP B N 1
ATOM 3693 C CA . ASP B 1 95 ? 26.165 15.529 44.883 1.00 13.65 94 ASP B CA 1
ATOM 3694 C C . ASP B 1 95 ? 25.010 14.761 44.246 1.00 14.17 94 ASP B C 1
ATOM 3695 O O . ASP B 1 95 ? 24.795 14.866 43.027 1.00 13.94 94 ASP B O 1
ATOM 3700 N N . ILE B 1 96 ? 24.279 14.010 45.055 1.00 13.79 95 ILE B N 1
ATOM 3701 C CA . ILE B 1 96 ? 23.098 13.269 44.560 1.00 14.60 95 ILE B CA 1
ATOM 3702 C C . ILE B 1 96 ? 22.054 14.239 44.011 1.00 13.88 95 ILE B C 1
ATOM 3703 O O . ILE B 1 96 ? 21.457 13.991 42.954 1.00 13.98 95 ILE B O 1
ATOM 3708 N N . ALA B 1 97 ? 21.816 15.369 44.703 1.00 13.33 96 ALA B N 1
ATOM 3709 C CA . ALA B 1 97 ? 20.818 16.346 44.230 1.00 14.29 96 ALA B CA 1
ATOM 3710 C C . ALA B 1 97 ? 21.171 16.839 42.819 1.00 13.64 96 ALA B C 1
ATOM 3711 O O . ALA B 1 97 ? 20.318 16.897 41.953 1.00 13.31 96 ALA B O 1
ATOM 3713 N N . VAL B 1 98 ? 22.427 17.250 42.600 1.00 12.36 97 VAL B N 1
ATOM 3714 C CA . VAL B 1 98 ? 22.881 17.733 41.275 1.00 12.09 97 VAL B CA 1
ATOM 3715 C C . VAL B 1 98 ? 22.714 16.621 40.246 1.00 12.75 97 VAL B C 1
ATOM 3716 O O . VAL B 1 98 ? 22.196 16.862 39.137 1.00 13.52 97 VAL B O 1
ATOM 3720 N N . SER B 1 99 ? 23.122 15.405 40.573 1.00 14.48 98 SER B N 1
ATOM 3721 C CA A SER B 1 99 ? 23.031 14.267 39.631 0.50 14.99 98 SER B CA 1
ATOM 3722 C CA B SER B 1 99 ? 23.030 14.260 39.638 0.50 14.72 98 SER B CA 1
ATOM 3723 C C . SER B 1 99 ? 21.562 14.042 39.237 1.00 14.66 98 SER B C 1
ATOM 3724 O O . SER B 1 99 ? 21.256 13.924 38.034 1.00 15.27 98 SER B O 1
ATOM 3729 N N . LYS B 1 100 ? 20.671 13.990 40.211 1.00 13.21 99 LYS B N 1
ATOM 3730 C CA . LYS B 1 100 ? 19.233 13.762 39.897 1.00 14.01 99 LYS B CA 1
ATOM 3731 C C . LYS B 1 100 ? 18.649 14.924 39.110 1.00 14.01 99 LYS B C 1
ATOM 3732 O O . LYS B 1 100 ? 17.845 14.717 38.214 1.00 13.97 99 LYS B O 1
ATOM 3738 N N . MET B 1 101 ? 19.042 16.152 39.444 1.00 13.05 100 MET B N 1
ATOM 3739 C CA . MET B 1 101 ? 18.534 17.341 38.748 1.00 13.53 100 MET B CA 1
ATOM 3740 C C . MET B 1 101 ? 18.802 17.301 37.248 1.00 12.51 100 MET B C 1
ATOM 3741 O O . MET B 1 101 ? 18.027 17.866 36.472 1.00 13.32 100 MET B O 1
ATOM 3746 N N . LYS B 1 102 ? 19.903 16.652 36.833 1.00 13.03 101 LYS B N 1
ATOM 3747 C CA . LYS B 1 102 ? 20.300 16.529 35.420 1.00 14.11 101 LYS B CA 1
ATOM 3748 C C . LYS B 1 102 ? 19.558 15.404 34.704 1.00 15.06 101 LYS B C 1
ATOM 3749 O O . LYS B 1 102 ? 19.719 15.322 33.461 1.00 17.80 101 LYS B O 1
ATOM 3755 N N . CYS B 1 103 ? 18.772 14.576 35.361 1.00 14.76 102 CYS B N 1
ATOM 3756 C CA . CYS B 1 103 ? 18.029 13.459 34.719 1.00 16.42 102 CYS B CA 1
ATOM 3757 C C . CYS B 1 103 ? 16.887 14.000 33.861 1.00 15.79 102 CYS B C 1
ATOM 3758 O O . CYS B 1 103 ? 16.198 14.970 34.259 1.00 15.30 102 CYS B O 1
ATOM 3761 N N . LYS B 1 104 ? 16.616 13.374 32.718 1.00 16.67 103 LYS B N 1
ATOM 3762 C CA . LYS B 1 104 ? 15.535 13.823 31.813 1.00 16.51 103 LYS B CA 1
ATOM 3763 C C . LYS B 1 104 ? 14.166 13.742 32.485 1.00 15.23 103 LYS B C 1
ATOM 3764 O O . LYS B 1 104 ? 13.299 14.535 32.131 1.00 15.50 103 LYS B O 1
ATOM 3770 N N . ARG B 1 105 ? 13.929 12.869 33.458 1.00 15.81 104 ARG B N 1
ATOM 3771 C CA . ARG B 1 105 ? 12.642 12.858 34.193 1.00 14.66 104 ARG B CA 1
ATOM 3772 C C . ARG B 1 105 ? 12.388 14.270 34.744 1.00 16.58 104 ARG B C 1
ATOM 3773 O O . ARG B 1 105 ? 11.222 14.679 34.848 1.00 15.91 104 ARG B O 1
ATOM 3781 N N . VAL B 1 106 ? 13.451 14.946 35.187 1.00 14.34 105 VAL B N 1
ATOM 3782 C CA . VAL B 1 106 ? 13.331 16.259 35.869 1.00 14.02 105 VAL B CA 1
ATOM 3783 C C . VAL B 1 106 ? 13.142 17.391 34.869 1.00 13.72 105 VAL B C 1
ATOM 3784 O O . VAL B 1 106 ? 12.266 18.249 35.084 1.00 14.69 105 VAL B O 1
ATOM 3788 N N . TRP B 1 107 ? 13.921 17.464 33.796 1.00 13.50 106 TRP B N 1
ATOM 3789 C CA . TRP B 1 107 ? 13.895 18.622 32.865 1.00 14.43 106 TRP B CA 1
ATOM 3790 C C . TRP B 1 107 ? 13.042 18.349 31.625 1.00 14.45 106 TRP B C 1
ATOM 3791 O O . TRP B 1 107 ? 12.801 19.315 30.872 1.00 15.08 106 TRP B O 1
ATOM 3802 N N . GLY B 1 108 ? 12.661 17.088 31.393 1.00 15.24 107 GLY B N 1
ATOM 3803 C CA . GLY B 1 108 ? 12.124 16.682 30.082 1.00 14.90 107 GLY B CA 1
ATOM 3804 C C . GLY B 1 108 ? 10.799 17.332 29.719 1.00 15.77 107 GLY B C 1
ATOM 3805 O O . GLY B 1 108 ? 10.442 17.244 28.511 1.00 16.54 107 GLY B O 1
ATOM 3806 N N . ASP B 1 109 ? 10.094 17.999 30.626 1.00 16.76 108 ASP B N 1
ATOM 3807 C CA . ASP B 1 109 ? 8.890 18.762 30.238 1.00 17.51 108 ASP B CA 1
ATOM 3808 C C . ASP B 1 109 ? 9.251 19.802 29.174 1.00 16.88 108 ASP B C 1
ATOM 3809 O O . ASP B 1 109 ? 8.387 20.136 28.345 1.00 16.97 108 ASP B O 1
ATOM 3814 N N . TRP B 1 110 ? 10.457 20.357 29.199 1.00 16.58 109 TRP B N 1
ATOM 3815 C CA . TRP B 1 110 ? 10.914 21.373 28.217 1.00 15.96 109 TRP B CA 1
ATOM 3816 C C . TRP B 1 110 ? 10.790 20.792 26.815 1.00 17.70 109 TRP B C 1
ATOM 3817 O O . TRP B 1 110 ? 10.277 21.461 25.899 1.00 18.78 109 TRP B O 1
ATOM 3828 N N . GLU B 1 111 ? 11.217 19.549 26.644 1.00 16.61 110 GLU B N 1
ATOM 3829 C CA . GLU B 1 111 ? 11.188 18.886 25.320 1.00 18.89 110 GLU B CA 1
ATOM 3830 C C . GLU B 1 111 ? 9.751 18.441 25.001 1.00 18.46 110 GLU B C 1
ATOM 3831 O O . GLU B 1 111 ? 9.308 18.676 23.839 1.00 18.43 110 GLU B O 1
ATOM 3837 N N . GLU B 1 112 ? 9.035 17.866 25.958 1.00 18.14 111 GLU B N 1
ATOM 3838 C CA . GLU B 1 112 ? 7.649 17.383 25.718 1.00 22.23 111 GLU B CA 1
ATOM 3839 C C . GLU B 1 112 ? 6.751 18.558 25.330 1.00 19.39 111 GLU B C 1
ATOM 3840 O O . GLU B 1 112 ? 5.847 18.352 24.462 1.00 21.32 111 GLU B O 1
ATOM 3846 N N . ASP B 1 113 ? 6.972 19.750 25.859 1.00 17.72 112 ASP B N 1
ATOM 3847 C CA . ASP B 1 113 ? 6.150 20.950 25.564 1.00 18.22 112 ASP B CA 1
ATOM 3848 C C . ASP B 1 113 ? 6.484 21.538 24.191 1.00 18.66 112 ASP B C 1
ATOM 3849 O O . ASP B 1 113 ? 5.780 22.462 23.737 1.00 18.72 112 ASP B O 1
ATOM 3854 N N . GLY B 1 114 ? 7.570 21.073 23.553 1.00 18.22 113 GLY B N 1
ATOM 3855 C CA . GLY B 1 114 ? 7.953 21.507 22.202 1.00 20.09 113 GLY B CA 1
ATOM 3856 C C . GLY B 1 114 ? 8.993 22.612 22.170 1.00 20.75 113 GLY B C 1
ATOM 3857 O O . GLY B 1 114 ? 9.231 23.167 21.122 1.00 22.71 113 GLY B O 1
ATOM 3858 N N . PHE B 1 115 ? 9.689 22.917 23.278 1.00 18.16 114 PHE B N 1
ATOM 3859 C CA . PHE B 1 115 ? 10.598 24.078 23.349 1.00 19.90 114 PHE B CA 1
ATOM 3860 C C . PHE B 1 115 ? 12.030 23.743 22.905 1.00 22.93 114 PHE B C 1
ATOM 3861 O O . PHE B 1 115 ? 12.813 24.694 22.809 1.00 29.80 114 PHE B O 1
ATOM 3869 N N . GLY B 1 116 ? 12.387 22.484 22.823 1.00 21.56 115 GLY B N 1
ATOM 3870 C CA . GLY B 1 116 ? 13.778 22.124 22.452 1.00 24.36 115 GLY B CA 1
ATOM 3871 C C . GLY B 1 116 ? 14.261 20.851 23.110 1.00 21.77 115 GLY B C 1
ATOM 3872 O O . GLY B 1 116 ? 13.682 20.359 24.079 1.00 21.28 115 GLY B O 1
ATOM 3873 N N . THR B 1 117 ? 15.377 20.319 22.623 1.00 21.54 116 THR B N 1
ATOM 3874 C CA . THR B 1 117 ? 16.010 19.128 23.182 1.00 19.16 116 THR B CA 1
ATOM 3875 C C . THR B 1 117 ? 17.059 19.457 24.248 1.00 16.55 116 THR B C 1
ATOM 3876 O O . THR B 1 117 ? 17.484 18.534 24.913 1.00 20.99 116 THR B O 1
ATOM 3880 N N . ASP B 1 118 ? 17.446 20.726 24.400 1.00 17.94 117 ASP B N 1
ATOM 3881 C CA . ASP B 1 118 ? 18.540 21.099 25.335 1.00 18.20 117 ASP B CA 1
ATOM 3882 C C . ASP B 1 118 ? 17.934 22.040 26.374 1.00 17.26 117 ASP B C 1
ATOM 3883 O O . ASP B 1 118 ? 17.485 23.120 26.005 1.00 18.13 117 ASP B O 1
ATOM 3888 N N . PRO B 1 119 ? 17.854 21.636 27.665 1.00 17.41 118 PRO B N 1
ATOM 3889 C CA . PRO B 1 119 ? 17.137 22.449 28.647 1.00 16.34 118 PRO B CA 1
ATOM 3890 C C . PRO B 1 119 ? 17.921 23.674 29.145 1.00 17.34 118 PRO B C 1
ATOM 3891 O O . PRO B 1 119 ? 17.359 24.425 29.914 1.00 15.78 118 PRO B O 1
ATOM 3895 N N . ILE B 1 120 ? 19.190 23.828 28.766 1.00 16.14 119 ILE B N 1
ATOM 3896 C CA . ILE B 1 120 ? 19.985 24.986 29.296 1.00 15.71 119 ILE B CA 1
ATOM 3897 C C . ILE B 1 120 ? 20.393 25.982 28.200 1.00 15.96 119 ILE B C 1
ATOM 3898 O O . ILE B 1 120 ? 20.766 27.092 28.568 1.00 16.29 119 ILE B O 1
ATOM 3903 N N . GLU B 1 121 ? 20.295 25.645 26.917 1.00 15.40 120 GLU B N 1
ATOM 3904 C CA . GLU B 1 121 ? 20.856 26.473 25.822 1.00 17.96 120 GLU B CA 1
ATOM 3905 C C . GLU B 1 121 ? 20.281 27.898 25.857 1.00 16.12 120 GLU B C 1
ATOM 3906 O O . GLU B 1 121 ? 21.016 28.904 25.707 1.00 18.40 120 GLU B O 1
ATOM 3912 N N . LYS B 1 122 ? 18.978 28.018 26.087 1.00 16.41 121 LYS B N 1
ATOM 3913 C CA . LYS B 1 122 ? 18.309 29.338 26.138 1.00 16.85 121 LYS B CA 1
ATOM 3914 C C . LYS B 1 122 ? 17.063 29.256 27.013 1.00 14.60 121 LYS B C 1
ATOM 3915 O O . LYS B 1 122 ? 16.459 28.164 27.129 1.00 16.50 121 LYS B O 1
ATOM 3921 N N . GLU B 1 123 ? 16.707 30.374 27.598 1.00 14.31 122 GLU B N 1
ATOM 3922 C CA . GLU B 1 123 ? 15.456 30.484 28.356 1.00 15.25 122 GLU B CA 1
ATOM 3923 C C . GLU B 1 123 ? 15.439 29.419 29.469 1.00 14.48 122 GLU B C 1
ATOM 3924 O O . GLU B 1 123 ? 16.534 29.086 30.013 1.00 15.11 122 GLU B O 1
ATOM 3930 N N . ASN B 1 124 ? 14.251 29.013 29.905 1.00 14.25 123 ASN B N 1
ATOM 3931 C CA . ASN B 1 124 ? 14.126 27.903 30.891 1.00 14.29 123 ASN B CA 1
ATOM 3932 C C . ASN B 1 124 ? 14.881 28.239 32.189 1.00 15.86 123 ASN B C 1
ATOM 3933 O O . ASN B 1 124 ? 15.467 27.315 32.787 1.00 15.88 123 ASN B O 1
ATOM 3938 N N . ILE B 1 125 ? 14.778 29.471 32.646 1.00 14.62 124 ILE B N 1
ATOM 3939 C CA . ILE B 1 125 ? 15.580 29.899 33.831 1.00 15.83 124 ILE B CA 1
ATOM 3940 C C . ILE B 1 125 ? 15.022 29.285 35.120 1.00 16.82 124 ILE B C 1
ATOM 3941 O O . ILE B 1 125 ? 15.865 29.205 36.062 1.00 19.27 124 ILE B O 1
ATOM 3946 N N A MET B 1 126 ? 13.786 28.867 35.209 0.50 16.68 125 MET B N 1
ATOM 3947 N N B MET B 1 126 ? 13.744 28.805 35.132 0.50 16.41 125 MET B N 1
ATOM 3948 C CA A MET B 1 126 ? 13.508 28.269 36.534 0.50 18.21 125 MET B CA 1
ATOM 3949 C CA B MET B 1 126 ? 13.009 28.025 36.223 0.50 17.12 125 MET B CA 1
ATOM 3950 C C A MET B 1 126 ? 14.366 26.990 36.635 0.50 16.05 125 MET B C 1
ATOM 3951 C C B MET B 1 126 ? 13.674 26.674 36.574 0.50 15.99 125 MET B C 1
ATOM 3952 O O A MET B 1 126 ? 15.142 26.899 37.667 0.50 17.04 125 MET B O 1
ATOM 3953 O O B MET B 1 126 ? 13.452 26.098 37.647 0.50 17.13 125 MET B O 1
ATOM 3962 N N . TYR B 1 127 ? 14.361 26.122 35.617 1.00 14.96 126 TYR B N 1
ATOM 3963 C CA . TYR B 1 127 ? 15.156 24.880 35.741 1.00 13.91 126 TYR B CA 1
ATOM 3964 C C . TYR B 1 127 ? 16.630 25.267 35.920 1.00 13.63 126 TYR B C 1
ATOM 3965 O O . TYR B 1 127 ? 17.267 24.861 36.879 1.00 14.80 126 TYR B O 1
ATOM 3974 N N . LYS B 1 128 ? 17.203 25.992 34.973 1.00 12.87 127 LYS B N 1
ATOM 3975 C CA . LYS B 1 128 ? 18.663 26.124 34.933 1.00 13.42 127 LYS B CA 1
ATOM 3976 C C . LYS B 1 128 ? 19.183 27.143 35.962 1.00 12.79 127 LYS B C 1
ATOM 3977 O O . LYS B 1 128 ? 20.370 27.022 36.366 1.00 12.67 127 LYS B O 1
ATOM 3983 N N . GLY B 1 129 ? 18.367 28.069 36.451 1.00 12.88 128 GLY B N 1
ATOM 3984 C CA . GLY B 1 129 ? 18.752 28.918 37.582 1.00 12.78 128 GLY B CA 1
ATOM 3985 C C . GLY B 1 129 ? 18.967 28.082 38.827 1.00 12.83 128 GLY B C 1
ATOM 3986 O O . GLY B 1 129 ? 19.987 28.214 39.521 1.00 12.37 128 GLY B O 1
ATOM 3987 N N . HIS B 1 130 ? 18.008 27.212 39.151 1.00 12.53 129 HIS B N 1
ATOM 3988 C CA . HIS B 1 130 ? 18.159 26.298 40.309 1.00 12.44 129 HIS B CA 1
ATOM 3989 C C . HIS B 1 130 ? 19.385 25.384 40.090 1.00 12.21 129 HIS B C 1
ATOM 3990 O O . HIS B 1 130 ? 20.179 25.254 41.044 1.00 12.03 129 HIS B O 1
ATOM 3997 N N . LEU B 1 131 ? 19.547 24.807 38.916 1.00 11.95 130 LEU B N 1
ATOM 3998 C CA . LEU B 1 131 ? 20.712 23.916 38.677 1.00 11.38 130 LEU B CA 1
ATOM 3999 C C . LEU B 1 131 ? 22.005 24.718 38.906 1.00 12.17 130 LEU B C 1
ATOM 4000 O O . LEU B 1 131 ? 22.929 24.214 39.559 1.00 12.14 130 LEU B O 1
ATOM 4005 N N . ASN B 1 132 ? 22.091 25.938 38.418 1.00 11.69 131 ASN B N 1
ATOM 4006 C CA . ASN B 1 132 ? 23.330 26.730 38.550 1.00 11.79 131 ASN B CA 1
ATOM 4007 C C . ASN B 1 132 ? 23.585 27.084 40.014 1.00 11.99 131 ASN B C 1
ATOM 4008 O O . ASN B 1 132 ? 24.753 27.070 40.461 1.00 12.28 131 ASN B O 1
ATOM 4013 N N . LEU B 1 133 ? 22.545 27.392 40.801 1.00 11.35 132 LEU B N 1
ATOM 4014 C CA . LEU B 1 133 ? 22.733 27.685 42.229 1.00 11.60 132 LEU B CA 1
ATOM 4015 C C . LEU B 1 133 ? 23.199 26.410 42.927 1.00 12.60 132 LEU B C 1
ATOM 4016 O O . LEU B 1 133 ? 24.074 26.477 43.808 1.00 12.10 132 LEU B O 1
ATOM 4021 N N . MET B 1 134 ? 22.609 25.268 42.586 1.00 11.82 133 MET B N 1
ATOM 4022 C CA . MET B 1 134 ? 22.994 23.963 43.153 1.00 12.14 133 MET B CA 1
ATOM 4023 C C . MET B 1 134 ? 24.462 23.617 42.861 1.00 11.93 133 MET B C 1
ATOM 4024 O O . MET B 1 134 ? 25.150 23.171 43.792 1.00 12.69 133 MET B O 1
ATOM 4029 N N . TYR B 1 135 ? 24.901 23.821 41.638 1.00 11.74 134 TYR B N 1
ATOM 4030 C CA . TYR B 1 135 ? 26.319 23.567 41.311 1.00 11.76 134 TYR B CA 1
ATOM 4031 C C . TYR B 1 135 ? 27.191 24.350 42.280 1.00 12.12 134 TYR B C 1
ATOM 4032 O O . TYR B 1 135 ? 28.235 23.871 42.790 1.00 13.03 134 TYR B O 1
ATOM 4041 N N . GLY B 1 136 ? 26.864 25.633 42.484 1.00 11.46 135 GLY B N 1
ATOM 4042 C CA . GLY B 1 136 ? 27.668 26.502 43.348 1.00 11.96 135 GLY B CA 1
ATOM 4043 C C . GLY B 1 136 ? 27.655 26.098 44.790 1.00 12.39 135 GLY B C 1
ATOM 4044 O O . GLY B 1 136 ? 28.705 26.084 45.478 1.00 12.50 135 GLY B O 1
ATOM 4045 N N . LEU B 1 137 ? 26.479 25.817 45.332 1.00 11.69 136 LEU B N 1
ATOM 4046 C CA . LEU B 1 137 ? 26.372 25.442 46.753 1.00 12.10 136 LEU B CA 1
ATOM 4047 C C . LEU B 1 137 ? 27.078 24.091 46.983 1.00 12.54 136 LEU B C 1
ATOM 4048 O O . LEU B 1 137 ? 27.723 23.937 48.023 1.00 13.05 136 LEU B O 1
ATOM 4053 N N . TYR B 1 138 ? 26.977 23.153 46.060 1.00 13.16 137 TYR B N 1
ATOM 4054 C CA . TYR B 1 138 ? 27.706 21.879 46.172 1.00 12.38 137 TYR B CA 1
ATOM 4055 C C . TYR B 1 138 ? 29.204 22.162 46.341 1.00 12.93 137 TYR B C 1
ATOM 4056 O O . TYR B 1 138 ? 29.861 21.595 47.254 1.00 13.33 137 TYR B O 1
ATOM 4065 N N . GLN B 1 139 ? 29.761 23.038 45.487 1.00 12.49 138 GLN B N 1
ATOM 4066 C CA . GLN B 1 139 ? 31.210 23.326 45.539 1.00 13.13 138 GLN B CA 1
ATOM 4067 C C . GLN B 1 139 ? 31.567 24.114 46.800 1.00 14.30 138 GLN B C 1
ATOM 4068 O O . GLN B 1 139 ? 32.616 23.862 47.418 1.00 14.21 138 GLN B O 1
ATOM 4074 N N . LEU B 1 140 ? 30.706 25.006 47.271 1.00 12.87 139 LEU B N 1
ATOM 4075 C CA . LEU B 1 140 ? 31.021 25.719 48.539 1.00 13.00 139 LEU B CA 1
ATOM 4076 C C . LEU B 1 140 ? 31.029 24.730 49.716 1.00 14.00 139 LEU B C 1
ATOM 4077 O O . LEU B 1 140 ? 31.823 24.879 50.590 1.00 13.69 139 LEU B O 1
ATOM 4082 N N . VAL B 1 141 ? 30.128 23.759 49.717 1.00 13.33 140 VAL B N 1
ATOM 4083 C CA . VAL B 1 141 ? 30.032 22.832 50.870 1.00 12.99 140 VAL B CA 1
ATOM 4084 C C . VAL B 1 141 ? 31.227 21.862 50.868 1.00 13.74 140 VAL B C 1
ATOM 4085 O O . VAL B 1 141 ? 31.770 21.601 51.945 1.00 14.30 140 VAL B O 1
ATOM 4089 N N . THR B 1 142 ? 31.602 21.342 49.704 1.00 12.74 141 THR B N 1
ATOM 4090 C CA . THR B 1 142 ? 32.556 20.205 49.593 1.00 13.48 141 THR B CA 1
ATOM 4091 C C . THR B 1 142 ? 33.960 20.636 49.212 1.00 15.87 141 THR B C 1
ATOM 4092 O O . THR B 1 142 ? 34.887 19.844 49.507 1.00 16.02 141 THR B O 1
ATOM 4096 N N . GLY B 1 143 ? 34.123 21.708 48.460 1.00 14.89 142 GLY B N 1
ATOM 4097 C CA . GLY B 1 143 ? 35.425 22.000 47.814 1.00 15.73 142 GLY B CA 1
ATOM 4098 C C . GLY B 1 143 ? 35.658 21.168 46.570 1.00 17.96 142 GLY B C 1
ATOM 4099 O O . GLY B 1 143 ? 36.754 21.327 45.944 1.00 20.09 142 GLY B O 1
ATOM 4100 N N . SER B 1 144 ? 34.766 20.270 46.176 1.00 15.74 143 SER B N 1
ATOM 4101 C CA . SER B 1 144 ? 34.904 19.407 45.000 1.00 15.94 143 SER B CA 1
ATOM 4102 C C . SER B 1 144 ? 34.740 20.214 43.716 1.00 16.15 143 SER B C 1
ATOM 4103 O O . SER B 1 144 ? 33.791 21.023 43.619 1.00 15.74 143 SER B O 1
ATOM 4106 N N . ARG B 1 145 ? 35.563 19.951 42.712 1.00 17.10 144 ARG B N 1
ATOM 4107 C CA . ARG B 1 145 ? 35.474 20.546 41.365 1.00 17.16 144 ARG B CA 1
ATOM 4108 C C . ARG B 1 145 ? 34.780 19.585 40.399 1.00 16.32 144 ARG B C 1
ATOM 4109 O O . ARG B 1 145 ? 34.812 19.849 39.151 1.00 16.50 144 ARG B O 1
ATOM 4117 N N . ARG B 1 146 ? 34.073 18.556 40.874 1.00 16.81 145 ARG B N 1
ATOM 4118 C CA . ARG B 1 146 ? 33.369 17.556 40.052 1.00 16.95 145 ARG B CA 1
ATOM 4119 C C . ARG B 1 146 ? 32.526 18.244 38.942 1.00 16.10 145 ARG B C 1
ATOM 4120 O O . ARG B 1 146 ? 32.503 17.780 37.793 1.00 19.22 145 ARG B O 1
ATOM 4128 N N . TYR B 1 147 ? 31.786 19.293 39.293 1.00 15.20 146 TYR B N 1
ATOM 4129 C CA . TYR B 1 147 ? 30.845 19.944 38.356 1.00 14.57 146 TYR B CA 1
ATOM 4130 C C . TYR B 1 147 ? 31.362 21.331 37.918 1.00 15.33 146 TYR B C 1
ATOM 4131 O O . TYR B 1 147 ? 30.604 22.078 37.259 1.00 15.53 146 TYR B O 1
ATOM 4140 N N . GLU B 1 148 ? 32.616 21.692 38.213 1.00 14.41 147 GLU B N 1
ATOM 4141 C CA . GLU B 1 148 ? 33.143 23.045 37.904 1.00 14.71 147 GLU B CA 1
ATOM 4142 C C . GLU B 1 148 ? 33.057 23.364 36.412 1.00 14.57 147 GLU B C 1
ATOM 4143 O O . GLU B 1 148 ? 32.678 24.518 36.074 1.00 13.96 147 GLU B O 1
ATOM 4149 N N . ALA B 1 149 ? 33.380 22.451 35.497 1.00 15.47 148 ALA B N 1
ATOM 4150 C CA . ALA B 1 149 ? 33.320 22.795 34.067 1.00 15.65 148 ALA B CA 1
ATOM 4151 C C . ALA B 1 149 ? 31.866 23.081 33.653 1.00 14.76 148 ALA B C 1
ATOM 4152 O O . ALA B 1 149 ? 31.619 24.075 32.922 1.00 15.09 148 ALA B O 1
ATOM 4154 N N . GLU B 1 150 ? 30.906 22.291 34.149 1.00 15.44 149 GLU B N 1
ATOM 4155 C CA . GLU B 1 150 ? 29.468 22.513 33.821 1.00 14.93 149 GLU B CA 1
ATOM 4156 C C . GLU B 1 150 ? 29.001 23.834 34.435 1.00 14.96 149 GLU B C 1
ATOM 4157 O O . GLU B 1 150 ? 28.200 24.546 33.802 1.00 15.08 149 GLU B O 1
ATOM 4163 N N . HIS B 1 151 ? 29.460 24.136 35.647 1.00 14.11 150 HIS B N 1
ATOM 4164 C CA . HIS B 1 151 ? 29.094 25.364 36.373 1.00 13.76 150 HIS B CA 1
ATOM 4165 C C . HIS B 1 151 ? 29.601 26.589 35.597 1.00 15.32 150 HIS B C 1
ATOM 4166 O O . HIS B 1 151 ? 28.848 27.563 35.394 1.00 13.53 150 HIS B O 1
ATOM 4173 N N . ALA B 1 152 ? 30.850 26.541 35.137 1.00 14.16 151 ALA B N 1
ATOM 4174 C CA . ALA B 1 152 ? 31.401 27.647 34.347 1.00 13.82 151 ALA B CA 1
ATOM 4175 C C . ALA B 1 152 ? 30.614 27.854 33.054 1.00 13.17 151 ALA B C 1
ATOM 4176 O O . ALA B 1 152 ? 30.322 29.040 32.694 1.00 14.03 151 ALA B O 1
ATOM 4178 N N . HIS B 1 153 ? 30.288 26.770 32.379 1.00 13.10 152 HIS B N 1
ATOM 4179 C CA . HIS B 1 153 ? 29.529 26.814 31.110 1.00 13.63 152 HIS B CA 1
ATOM 4180 C C . HIS B 1 153 ? 28.140 27.435 31.326 1.00 14.44 152 HIS B C 1
ATOM 4181 O O . HIS B 1 153 ? 27.723 28.329 30.582 1.00 14.35 152 HIS B O 1
ATOM 4188 N N . LEU B 1 154 ? 27.443 27.006 32.374 1.00 12.88 153 LEU B N 1
ATOM 4189 C CA . LEU B 1 154 ? 26.042 27.460 32.594 1.00 13.55 153 LEU B CA 1
ATOM 4190 C C . LEU B 1 154 ? 26.056 28.903 33.101 1.00 13.80 153 LEU B C 1
ATOM 4191 O O . LEU B 1 154 ? 25.171 29.721 32.702 1.00 13.51 153 LEU B O 1
ATOM 4196 N N . THR B 1 155 ? 27.017 29.282 33.962 1.00 12.85 154 THR B N 1
ATOM 4197 C CA . THR B 1 155 ? 27.176 30.674 34.422 1.00 12.42 154 THR B CA 1
ATOM 4198 C C . THR B 1 155 ? 27.348 31.580 33.204 1.00 12.85 154 THR B C 1
ATOM 4199 O O . THR B 1 155 ? 26.724 32.684 33.146 1.00 13.07 154 THR B O 1
ATOM 4203 N N . ARG B 1 156 ? 28.179 31.165 32.233 1.00 13.92 155 ARG B N 1
ATOM 4204 C CA . ARG B 1 156 ? 28.391 32.017 31.042 1.00 14.64 155 ARG B CA 1
ATOM 4205 C C . ARG B 1 156 ? 27.133 32.121 30.178 1.00 13.55 155 ARG B C 1
ATOM 4206 O O . ARG B 1 156 ? 26.853 33.199 29.667 1.00 14.53 155 ARG B O 1
ATOM 4214 N N . ILE B 1 157 ? 26.379 31.029 30.025 1.00 13.51 156 ILE B N 1
ATOM 4215 C CA . ILE B 1 157 ? 25.072 31.092 29.301 1.00 13.52 156 ILE B CA 1
ATOM 4216 C C . ILE B 1 157 ? 24.198 32.160 29.965 1.00 13.99 156 ILE B C 1
ATOM 4217 O O . ILE B 1 157 ? 23.614 33.014 29.264 1.00 14.23 156 ILE B O 1
ATOM 4222 N N . ILE B 1 158 ? 24.053 32.101 31.289 1.00 14.10 157 ILE B N 1
ATOM 4223 C CA . ILE B 1 158 ? 23.181 33.054 32.016 1.00 14.01 157 ILE B CA 1
ATOM 4224 C C . ILE B 1 158 ? 23.697 34.489 31.836 1.00 14.63 157 ILE B C 1
ATOM 4225 O O . ILE B 1 158 ? 22.905 35.387 31.494 1.00 14.60 157 ILE B O 1
ATOM 4230 N N . HIS B 1 159 ? 24.990 34.717 32.033 1.00 14.03 158 HIS B N 1
ATOM 4231 C CA . HIS B 1 159 ? 25.627 36.044 31.847 1.00 13.92 158 HIS B CA 1
ATOM 4232 C C . HIS B 1 159 ? 25.334 36.556 30.432 1.00 14.46 158 HIS B C 1
ATOM 4233 O O . HIS B 1 159 ? 24.931 37.735 30.285 1.00 14.11 158 HIS B O 1
ATOM 4240 N N . ASP B 1 160 ? 25.556 35.724 29.433 1.00 15.06 159 ASP B N 1
ATOM 4241 C CA . ASP B 1 160 ? 25.429 36.171 28.007 1.00 16.78 159 ASP B CA 1
ATOM 4242 C C . ASP B 1 160 ? 23.948 36.456 27.699 1.00 15.63 159 ASP B C 1
ATOM 4243 O O . ASP B 1 160 ? 23.649 37.420 26.970 1.00 16.96 159 ASP B O 1
ATOM 4248 N N . GLU B 1 161 ? 22.996 35.665 28.224 1.00 14.70 160 GLU B N 1
ATOM 4249 C CA . GLU B 1 161 ? 21.554 35.898 27.950 1.00 14.92 160 GLU B CA 1
ATOM 4250 C C . GLU B 1 161 ? 21.118 37.202 28.603 1.00 15.27 160 GLU B C 1
ATOM 4251 O O . GLU B 1 161 ? 20.369 37.989 27.977 1.00 16.11 160 GLU B O 1
ATOM 4257 N N . ILE B 1 162 ? 21.502 37.472 29.857 1.00 13.42 161 ILE B N 1
ATOM 4258 C CA . ILE B 1 162 ? 21.218 38.773 30.510 1.00 14.25 161 ILE B CA 1
ATOM 4259 C C . ILE B 1 162 ? 21.782 39.892 29.623 1.00 14.34 161 ILE B C 1
ATOM 4260 O O . ILE B 1 162 ? 21.078 40.887 29.365 1.00 17.28 161 ILE B O 1
ATOM 4265 N N . ALA B 1 163 ? 23.025 39.782 29.187 1.00 14.56 162 ALA B N 1
ATOM 4266 C CA . ALA B 1 163 ? 23.667 40.890 28.430 1.00 14.91 162 ALA B CA 1
ATOM 4267 C C . ALA B 1 163 ? 22.906 41.153 27.113 1.00 15.77 162 ALA B C 1
ATOM 4268 O O . ALA B 1 163 ? 22.872 42.339 26.701 1.00 18.89 162 ALA B O 1
ATOM 4270 N N . ALA B 1 164 ? 22.326 40.148 26.492 1.00 15.98 163 ALA B N 1
ATOM 4271 C CA . ALA B 1 164 ? 21.661 40.229 25.167 1.00 17.23 163 ALA B CA 1
ATOM 4272 C C . ALA B 1 164 ? 20.232 40.774 25.309 1.00 18.92 163 ALA B C 1
ATOM 4273 O O . ALA B 1 164 ? 19.644 41.222 24.307 1.00 22.13 163 ALA B O 1
ATOM 4275 N N . ASN B 1 165 ? 19.607 40.696 26.482 1.00 18.11 164 ASN B N 1
ATOM 4276 C CA . ASN B 1 165 ? 18.167 41.012 26.606 1.00 19.53 164 ASN B CA 1
ATOM 4277 C C . ASN B 1 165 ? 17.946 42.485 26.834 1.00 18.95 164 ASN B C 1
ATOM 4278 O O . ASN B 1 165 ? 18.668 43.170 27.563 1.00 22.56 164 ASN B O 1
ATOM 4283 N N . PRO B 1 166 ? 16.850 43.050 26.254 1.00 22.57 165 PRO B N 1
ATOM 4284 C CA . PRO B 1 166 ? 16.555 44.464 26.465 1.00 24.81 165 PRO B CA 1
ATOM 4285 C C . PRO B 1 166 ? 15.882 44.825 27.795 1.00 27.17 165 PRO B C 1
ATOM 4286 O O . PRO B 1 166 ? 15.944 45.949 28.249 1.00 32.83 165 PRO B O 1
ATOM 4290 N N . PHE B 1 167 ? 15.261 43.836 28.399 1.00 22.67 166 PHE B N 1
ATOM 4291 C CA . PHE B 1 167 ? 14.737 43.896 29.787 1.00 22.46 166 PHE B CA 1
ATOM 4292 C C . PHE B 1 167 ? 15.848 43.268 30.651 1.00 21.09 166 PHE B C 1
ATOM 4293 O O . PHE B 1 167 ? 16.646 42.484 30.116 1.00 18.98 166 PHE B O 1
ATOM 4301 N N . ALA B 1 168 ? 15.792 43.479 31.974 1.00 18.89 167 ALA B N 1
ATOM 4302 C CA . ALA B 1 168 ? 16.800 42.915 32.893 1.00 17.28 167 ALA B CA 1
ATOM 4303 C C . ALA B 1 168 ? 16.372 41.504 33.294 1.00 15.94 167 ALA B C 1
ATOM 4304 O O . ALA B 1 168 ? 15.359 41.376 34.013 1.00 17.79 167 ALA B O 1
ATOM 4306 N N . GLY B 1 169 ? 17.109 40.489 32.891 1.00 13.88 168 GLY B N 1
ATOM 4307 C CA . GLY B 1 169 ? 16.922 39.106 33.298 1.00 14.04 168 GLY B CA 1
ATOM 4308 C C . GLY B 1 169 ? 16.671 38.182 32.138 1.00 15.51 168 GLY B C 1
ATOM 4309 O O . GLY B 1 169 ? 17.123 38.472 31.003 1.00 15.68 168 GLY B O 1
ATOM 4310 N N . ILE B 1 170 ? 16.026 37.034 32.386 1.00 13.84 169 ILE B N 1
ATOM 4311 C CA . ILE B 1 170 ? 15.841 35.926 31.409 1.00 14.64 169 ILE B CA 1
ATOM 4312 C C . ILE B 1 170 ? 14.413 35.396 31.526 1.00 15.25 169 ILE B C 1
ATOM 4313 O O . ILE B 1 170 ? 13.877 35.342 32.656 1.00 14.87 169 ILE B O 1
ATOM 4318 N N . VAL B 1 171 ? 13.789 35.035 30.410 1.00 16.84 170 VAL B N 1
ATOM 4319 C CA . VAL B 1 171 ? 12.442 34.408 30.436 1.00 18.13 170 VAL B CA 1
ATOM 4320 C C . VAL B 1 171 ? 12.519 32.919 30.714 1.00 21.02 170 VAL B C 1
ATOM 4321 O O . VAL B 1 171 ? 13.605 32.277 30.629 1.00 24.12 170 VAL B O 1
ATOM 4325 N N A CYS B 1 172 ? 11.291 32.380 30.823 0.50 17.85 171 CYS B N 1
ATOM 4326 N N B CYS B 1 172 ? 11.402 32.310 31.128 0.50 17.85 171 CYS B N 1
ATOM 4327 C CA A CYS B 1 172 ? 10.889 30.977 31.129 0.50 20.32 171 CYS B CA 1
ATOM 4328 C CA B CYS B 1 172 ? 11.354 30.839 31.401 0.50 20.32 171 CYS B CA 1
ATOM 4329 C C A CYS B 1 172 ? 10.259 30.338 29.896 0.50 21.87 171 CYS B C 1
ATOM 4330 C C B CYS B 1 172 ? 10.875 30.150 30.124 0.50 21.87 171 CYS B C 1
ATOM 4331 O O A CYS B 1 172 ? 9.843 29.187 29.950 0.50 17.52 171 CYS B O 1
ATOM 4332 O O B CYS B 1 172 ? 11.637 29.707 29.306 0.50 17.52 171 CYS B O 1
ATOM 4337 N N A GLU B 1 173 ? 10.372 30.970 28.731 0.50 20.68 172 GLU B N 1
ATOM 4338 N N B GLU B 1 173 ? 9.558 30.073 29.994 0.50 25.24 172 GLU B N 1
ATOM 4339 C CA A GLU B 1 173 ? 9.811 30.643 27.371 0.50 20.89 172 GLU B CA 1
ATOM 4340 C CA B GLU B 1 173 ? 9.002 29.677 28.693 0.50 27.04 172 GLU B CA 1
ATOM 4341 C C A GLU B 1 173 ? 9.252 31.986 26.967 0.50 23.06 172 GLU B C 1
ATOM 4342 C C B GLU B 1 173 ? 9.172 30.960 27.849 0.50 33.31 172 GLU B C 1
ATOM 4343 O O A GLU B 1 173 ? 8.630 32.670 27.829 0.50 21.16 172 GLU B O 1
ATOM 4344 O O B GLU B 1 173 ? 9.137 32.085 28.360 0.50 29.83 172 GLU B O 1
ATOM 4355 N N A PRO B 1 174 ? 9.268 32.480 25.561 0.50 20.90 173 PRO B N 1
ATOM 4356 N N B PRO B 1 174 ? 9.311 30.883 26.532 0.50 32.15 173 PRO B N 1
ATOM 4357 C CA A PRO B 1 174 ? 8.972 33.790 24.978 0.50 21.94 173 PRO B CA 1
ATOM 4358 C CA B PRO B 1 174 ? 9.599 32.103 25.738 0.50 38.24 173 PRO B CA 1
ATOM 4359 C C A PRO B 1 174 ? 7.734 34.478 25.590 0.50 18.88 173 PRO B C 1
ATOM 4360 C C B PRO B 1 174 ? 8.982 33.525 25.709 0.50 39.02 173 PRO B C 1
ATOM 4361 O O A PRO B 1 174 ? 6.647 33.890 25.653 0.50 15.97 173 PRO B O 1
ATOM 4362 O O B PRO B 1 174 ? 9.480 34.142 24.794 0.50 42.88 173 PRO B O 1
ATOM 4369 N N A ASP B 1 175 ? 7.916 35.728 26.003 0.50 18.08 174 ASP B N 1
ATOM 4370 N N B ASP B 1 175 ? 8.241 34.074 26.716 0.50 39.77 174 ASP B N 1
ATOM 4371 C CA A ASP B 1 175 ? 6.868 36.534 26.682 0.50 16.67 174 ASP B CA 1
ATOM 4372 C CA B ASP B 1 175 ? 7.481 35.335 26.629 0.50 34.33 174 ASP B CA 1
ATOM 4373 C C A ASP B 1 175 ? 6.492 35.884 28.047 0.50 16.24 174 ASP B C 1
ATOM 4374 C C B ASP B 1 175 ? 6.611 35.503 27.838 0.50 27.98 174 ASP B C 1
ATOM 4375 O O A ASP B 1 175 ? 5.388 36.344 28.401 0.50 17.37 174 ASP B O 1
ATOM 4376 O O B ASP B 1 175 ? 5.511 36.040 27.879 0.50 33.25 174 ASP B O 1
ATOM 4385 N N . ASN B 1 176 ? 7.312 35.044 28.787 1.00 26.83 175 ASN B N 1
ATOM 4386 C CA . ASN B 1 176 ? 6.896 34.569 30.146 1.00 21.89 175 ASN B CA 1
ATOM 4387 C C . ASN B 1 176 ? 8.094 34.824 31.077 1.00 18.22 175 ASN B C 1
ATOM 4388 O O . ASN B 1 176 ? 8.991 34.007 31.161 1.00 19.91 175 ASN B O 1
ATOM 4393 N N . TYR B 1 177 ? 7.981 35.891 31.855 1.00 14.92 176 TYR B N 1
ATOM 4394 C CA . TYR B 1 177 ? 9.062 36.351 32.767 1.00 14.40 176 TYR B CA 1
ATOM 4395 C C . TYR B 1 177 ? 8.553 36.279 34.213 1.00 14.82 176 TYR B C 1
ATOM 4396 O O . TYR B 1 177 ? 7.478 36.836 34.536 1.00 14.32 176 TYR B O 1
ATOM 4405 N N . PHE B 1 178 ? 9.321 35.631 35.089 1.00 13.85 177 PHE B N 1
ATOM 4406 C CA . PHE B 1 178 ? 8.984 35.423 36.506 1.00 12.84 177 PHE B CA 1
ATOM 4407 C C . PHE B 1 178 ? 10.078 35.996 37.383 1.00 13.66 177 PHE B C 1
ATOM 4408 O O . PHE B 1 178 ? 11.228 35.551 37.320 1.00 13.41 177 PHE B O 1
ATOM 4416 N N . VAL B 1 179 ? 9.741 36.919 38.260 1.00 12.91 178 VAL B N 1
ATOM 4417 C CA . VAL B 1 179 ? 10.750 37.583 39.120 1.00 13.18 178 VAL B CA 1
ATOM 4418 C C . VAL B 1 179 ? 11.406 36.551 40.039 1.00 13.50 178 VAL B C 1
ATOM 4419 O O . VAL B 1 179 ? 12.612 36.658 40.320 1.00 13.74 178 VAL B O 1
ATOM 4423 N N . GLN B 1 180 ? 10.641 35.586 40.552 1.00 11.81 179 GLN B N 1
ATOM 4424 C CA . GLN B 1 180 ? 11.201 34.601 41.510 1.00 12.76 179 GLN B CA 1
ATOM 4425 C C . GLN B 1 180 ? 12.211 33.697 40.812 1.00 12.26 179 GLN B C 1
ATOM 4426 O O . GLN B 1 180 ? 13.229 33.330 41.441 1.00 13.35 179 GLN B O 1
ATOM 4432 N N . ALA B 1 181 ? 11.991 33.329 39.556 1.00 12.50 180 ALA B N 1
ATOM 4433 C CA . ALA B 1 181 ? 12.930 32.495 38.795 1.00 13.22 180 ALA B CA 1
ATOM 4434 C C . ALA B 1 181 ? 14.210 33.279 38.544 1.00 13.43 180 ALA B C 1
ATOM 4435 O O . ALA B 1 181 ? 15.327 32.727 38.696 1.00 13.73 180 ALA B O 1
ATOM 4437 N N . ASN B 1 182 ? 14.093 34.557 38.209 1.00 12.58 181 ASN B N 1
ATOM 4438 C CA . ASN B 1 182 ? 15.288 35.405 38.014 1.00 12.70 181 ASN B CA 1
ATOM 4439 C C . ASN B 1 182 ? 16.038 35.532 39.345 1.00 12.26 181 ASN B C 1
ATOM 4440 O O . ASN B 1 182 ? 17.283 35.516 39.332 1.00 13.51 181 ASN B O 1
ATOM 4445 N N . SER B 1 183 ? 15.357 35.637 40.487 1.00 11.48 182 SER B N 1
ATOM 4446 C CA . SER B 1 183 ? 16.058 35.814 41.794 1.00 11.61 182 SER B CA 1
ATOM 4447 C C . SER B 1 183 ? 17.030 34.655 41.987 1.00 12.38 182 SER B C 1
ATOM 4448 O O . SER B 1 183 ? 18.153 34.865 42.511 1.00 12.27 182 SER B O 1
ATOM 4451 N N . VAL B 1 184 ? 16.651 33.432 41.640 1.00 12.11 183 VAL B N 1
ATOM 4452 C CA . VAL B 1 184 ? 17.520 32.247 41.793 1.00 11.94 183 VAL B CA 1
ATOM 4453 C C . VAL B 1 184 ? 18.745 32.411 40.896 1.00 12.54 183 VAL B C 1
ATOM 4454 O O . VAL B 1 184 ? 19.880 32.125 41.333 1.00 12.97 183 VAL B O 1
ATOM 4458 N N . ALA B 1 185 ? 18.529 32.773 39.644 1.00 12.02 184 ALA B N 1
ATOM 4459 C CA . ALA B 1 185 ? 19.641 32.914 38.676 1.00 12.42 184 ALA B CA 1
ATOM 4460 C C . ALA B 1 185 ? 20.626 33.981 39.158 1.00 13.06 184 ALA B C 1
ATOM 4461 O O . ALA B 1 185 ? 21.863 33.768 39.094 1.00 13.09 184 ALA B O 1
ATOM 4463 N N . TYR B 1 186 ? 20.159 35.138 39.612 1.00 11.78 185 TYR B N 1
ATOM 4464 C CA . TYR B 1 186 ? 21.085 36.190 40.096 1.00 12.40 185 TYR B CA 1
ATOM 4465 C C . TYR B 1 186 ? 21.829 35.673 41.317 1.00 12.07 185 TYR B C 1
ATOM 4466 O O . TYR B 1 186 ? 23.069 35.869 41.404 1.00 13.26 185 TYR B O 1
ATOM 4475 N N . LEU B 1 187 ? 21.172 35.002 42.263 1.00 11.52 186 LEU B N 1
ATOM 4476 C CA . LEU B 1 187 ? 21.903 34.502 43.442 1.00 11.90 186 LEU B CA 1
ATOM 4477 C C . LEU B 1 187 ? 22.984 33.514 42.955 1.00 12.02 186 LEU B C 1
ATOM 4478 O O . LEU B 1 187 ? 24.088 33.474 43.543 1.00 12.75 186 LEU B O 1
ATOM 4483 N N . SER B 1 188 ? 22.735 32.713 41.929 1.00 11.37 187 SER B N 1
ATOM 4484 C CA . SER B 1 188 ? 23.737 31.751 41.408 1.00 11.34 187 SER B CA 1
ATOM 4485 C C . SER B 1 188 ? 24.988 32.518 40.921 1.00 12.13 187 SER B C 1
ATOM 4486 O O . SER B 1 188 ? 26.089 31.943 41.004 1.00 12.18 187 SER B O 1
ATOM 4489 N N . LEU B 1 189 ? 24.835 33.737 40.419 1.00 11.50 188 LEU B N 1
ATOM 4490 C CA . LEU B 1 189 ? 26.011 34.513 39.953 1.00 12.16 188 LEU B CA 1
ATOM 4491 C C . LEU B 1 189 ? 26.811 34.992 41.162 1.00 11.78 188 LEU B C 1
ATOM 4492 O O . LEU B 1 189 ? 28.076 35.001 41.092 1.00 12.97 188 LEU B O 1
ATOM 4497 N N . TRP B 1 190 ? 26.180 35.391 42.252 1.00 12.35 189 TRP B N 1
ATOM 4498 C CA . TRP B 1 190 ? 26.891 35.737 43.496 1.00 12.21 189 TRP B CA 1
ATOM 4499 C C . TRP B 1 190 ? 27.699 34.533 43.994 1.00 13.17 189 TRP B C 1
ATOM 4500 O O . TRP B 1 190 ? 28.837 34.725 44.434 1.00 12.59 189 TRP B O 1
ATOM 4511 N N . VAL B 1 191 ? 27.143 33.329 43.963 1.00 11.75 190 VAL B N 1
ATOM 4512 C CA . VAL B 1 191 ? 27.886 32.136 44.441 1.00 12.87 190 VAL B CA 1
ATOM 4513 C C . VAL B 1 191 ? 29.069 31.869 43.504 1.00 11.82 190 VAL B C 1
ATOM 4514 O O . VAL B 1 191 ? 30.158 31.542 44.008 1.00 13.07 190 VAL B O 1
ATOM 4518 N N . TYR B 1 192 ? 28.907 31.969 42.197 1.00 12.81 191 TYR B N 1
ATOM 4519 C CA . TYR B 1 192 ? 30.038 31.720 41.265 1.00 12.51 191 TYR B CA 1
ATOM 4520 C C . TYR B 1 192 ? 31.125 32.733 41.576 1.00 13.49 191 TYR B C 1
ATOM 4521 O O . TYR B 1 192 ? 32.333 32.337 41.660 1.00 13.43 191 TYR B O 1
ATOM 4530 N N . ASP B 1 193 ? 30.775 33.986 41.790 1.00 13.50 192 ASP B N 1
ATOM 4531 C CA . ASP B 1 193 ? 31.775 35.007 42.124 1.00 12.86 192 ASP B CA 1
ATOM 4532 C C . ASP B 1 193 ? 32.494 34.694 43.424 1.00 13.87 192 ASP B C 1
ATOM 4533 O O . ASP B 1 193 ? 33.725 34.950 43.534 1.00 15.09 192 ASP B O 1
ATOM 4538 N N . ARG B 1 194 ? 31.804 34.163 44.422 1.00 13.24 193 ARG B N 1
ATOM 4539 C CA . ARG B 1 194 ? 32.478 33.806 45.695 1.00 13.78 193 ARG B CA 1
ATOM 4540 C C . ARG B 1 194 ? 33.550 32.732 45.432 1.00 14.15 193 ARG B C 1
ATOM 4541 O O . ARG B 1 194 ? 34.633 32.820 45.967 1.00 15.23 193 ARG B O 1
ATOM 4549 N N . LEU B 1 195 ? 33.238 31.764 44.589 1.00 13.21 194 LEU B N 1
ATOM 4550 C CA . LEU B 1 195 ? 34.170 30.661 44.303 1.00 14.54 194 LEU B CA 1
ATOM 4551 C C . LEU B 1 195 ? 35.332 31.104 43.426 1.00 16.23 194 LEU B C 1
ATOM 4552 O O . LEU B 1 195 ? 36.408 30.473 43.557 1.00 16.46 194 LEU B O 1
ATOM 4557 N N . HIS B 1 196 ? 35.154 32.079 42.544 1.00 13.92 195 HIS B N 1
ATOM 4558 C CA . HIS B 1 196 ? 36.127 32.288 41.439 1.00 14.48 195 HIS B CA 1
ATOM 4559 C C . HIS B 1 196 ? 36.674 33.714 41.398 1.00 15.02 195 HIS B C 1
ATOM 4560 O O . HIS B 1 196 ? 37.535 33.928 40.512 1.00 17.07 195 HIS B O 1
ATOM 4567 N N . GLY B 1 197 ? 36.247 34.630 42.224 1.00 15.96 196 GLY B N 1
ATOM 4568 C CA . GLY B 1 197 ? 36.793 35.986 42.292 1.00 16.79 196 GLY B CA 1
ATOM 4569 C C . GLY B 1 197 ? 36.350 36.869 41.161 1.00 17.77 196 GLY B C 1
ATOM 4570 O O . GLY B 1 197 ? 37.003 37.949 40.878 1.00 20.20 196 GLY B O 1
ATOM 4571 N N . THR B 1 198 ? 35.286 36.512 40.464 1.00 16.16 197 THR B N 1
ATOM 4572 C CA . THR B 1 198 ? 34.697 37.222 39.312 1.00 16.70 197 THR B CA 1
ATOM 4573 C C . THR B 1 198 ? 33.662 38.282 39.758 1.00 14.58 197 THR B C 1
ATOM 4574 O O . THR B 1 198 ? 33.430 38.466 40.956 1.00 14.99 197 THR B O 1
ATOM 4578 N N . ASP B 1 199 ? 33.050 38.937 38.779 1.00 16.90 198 ASP B N 1
ATOM 4579 C CA . ASP B 1 199 ? 32.076 40.018 39.013 1.00 16.36 198 ASP B CA 1
ATOM 4580 C C . ASP B 1 199 ? 30.847 39.818 38.128 1.00 16.57 198 ASP B C 1
ATOM 4581 O O . ASP B 1 199 ? 30.265 40.797 37.644 1.00 16.93 198 ASP B O 1
ATOM 4586 N N . TYR B 1 200 ? 30.398 38.578 37.948 1.00 13.98 199 TYR B N 1
ATOM 4587 C CA . TYR B 1 200 ? 29.122 38.311 37.238 1.00 14.24 199 TYR B CA 1
ATOM 4588 C C . TYR B 1 200 ? 27.970 38.995 37.985 1.00 14.67 199 TYR B C 1
ATOM 4589 O O . TYR B 1 200 ? 26.954 39.329 37.371 1.00 15.70 199 TYR B O 1
ATOM 4598 N N . ARG B 1 201 ? 28.080 39.167 39.300 1.00 14.34 200 ARG B N 1
ATOM 4599 C CA . ARG B 1 201 ? 26.995 39.758 40.126 1.00 14.81 200 ARG B CA 1
ATOM 4600 C C . ARG B 1 201 ? 26.810 41.248 39.802 1.00 15.57 200 ARG B C 1
ATOM 4601 O O . ARG B 1 201 ? 25.830 41.844 40.283 1.00 16.66 200 ARG B O 1
ATOM 4609 N N . ALA B 1 202 ? 27.688 41.888 39.024 1.00 15.63 201 ALA B N 1
ATOM 4610 C CA . ALA B 1 202 ? 27.530 43.318 38.687 1.00 16.57 201 ALA B CA 1
ATOM 4611 C C . ALA B 1 202 ? 26.197 43.560 37.982 1.00 17.53 201 ALA B C 1
ATOM 4612 O O . ALA B 1 202 ? 25.719 44.710 38.050 1.00 19.30 201 ALA B O 1
ATOM 4614 N N . ALA B 1 203 ? 25.609 42.581 37.323 1.00 15.05 202 ALA B N 1
ATOM 4615 C CA . ALA B 1 203 ? 24.310 42.695 36.617 1.00 14.71 202 ALA B CA 1
ATOM 4616 C C . ALA B 1 203 ? 23.163 42.934 37.618 1.00 13.99 202 ALA B C 1
ATOM 4617 O O . ALA B 1 203 ? 22.052 43.324 37.185 1.00 14.25 202 ALA B O 1
ATOM 4619 N N . THR B 1 204 ? 23.371 42.592 38.886 1.00 13.75 203 THR B N 1
ATOM 4620 C CA . THR B 1 204 ? 22.267 42.573 39.880 1.00 14.24 203 THR B CA 1
ATOM 4621 C C . THR B 1 204 ? 21.645 43.963 40.026 1.00 15.51 203 THR B C 1
ATOM 4622 O O . THR B 1 204 ? 20.395 44.051 40.156 1.00 14.30 203 THR B O 1
ATOM 4626 N N . ARG B 1 205 ? 22.428 45.036 40.045 1.00 15.86 204 ARG B N 1
ATOM 4627 C CA . ARG B 1 205 ? 21.849 46.374 40.319 1.00 15.61 204 ARG B CA 1
ATOM 4628 C C . ARG B 1 205 ? 20.851 46.755 39.223 1.00 14.43 204 ARG B C 1
ATOM 4629 O O . ARG B 1 205 ? 19.730 47.223 39.578 1.00 16.14 204 ARG B O 1
ATOM 4637 N N . ALA B 1 206 ? 21.128 46.528 37.956 1.00 15.12 205 ALA B N 1
ATOM 4638 C CA . ALA B 1 206 ? 20.177 46.856 36.880 1.00 15.37 205 ALA B CA 1
ATOM 4639 C C . ALA B 1 206 ? 18.882 46.048 37.067 1.00 15.18 205 ALA B C 1
ATOM 4640 O O . ALA B 1 206 ? 17.772 46.552 36.781 1.00 15.24 205 ALA B O 1
ATOM 4642 N N . TRP B 1 207 ? 19.011 44.800 37.513 1.00 14.03 206 TRP B N 1
ATOM 4643 C CA . TRP B 1 207 ? 17.831 43.926 37.727 1.00 14.10 206 TRP B CA 1
ATOM 4644 C C . TRP B 1 207 ? 16.987 44.469 38.898 1.00 13.09 206 TRP B C 1
ATOM 4645 O O . TRP B 1 207 ? 15.758 44.583 38.740 1.00 14.19 206 TRP B O 1
ATOM 4656 N N . LEU B 1 208 ? 17.608 44.787 40.027 1.00 13.68 207 LEU B N 1
ATOM 4657 C CA . LEU B 1 208 ? 16.852 45.316 41.201 1.00 13.14 207 LEU B CA 1
ATOM 4658 C C . LEU B 1 208 ? 16.189 46.633 40.810 1.00 15.60 207 LEU B C 1
ATOM 4659 O O . LEU B 1 208 ? 15.024 46.833 41.222 1.00 16.46 207 LEU B O 1
ATOM 4664 N N . ASP B 1 209 ? 16.861 47.474 40.033 1.00 15.22 208 ASP B N 1
ATOM 4665 C CA . ASP B 1 209 ? 16.238 48.761 39.604 1.00 15.74 208 ASP B CA 1
ATOM 4666 C C . ASP B 1 209 ? 15.049 48.456 38.705 1.00 15.53 208 ASP B C 1
ATOM 4667 O O . ASP B 1 209 ? 13.973 49.126 38.933 1.00 17.82 208 ASP B O 1
ATOM 4672 N N . PHE B 1 210 ? 15.126 47.524 37.766 1.00 14.65 209 PHE B N 1
ATOM 4673 C CA . PHE B 1 210 ? 14.033 47.162 36.865 1.00 16.30 209 PHE B CA 1
ATOM 4674 C C . PHE B 1 210 ? 12.831 46.603 37.648 1.00 17.36 209 PHE B C 1
ATOM 4675 O O . PHE B 1 210 ? 11.665 47.032 37.486 1.00 18.32 209 PHE B O 1
ATOM 4683 N N . ILE B 1 211 ? 13.049 45.645 38.545 1.00 15.45 210 ILE B N 1
ATOM 4684 C CA . ILE B 1 211 ? 11.876 44.979 39.186 1.00 16.36 210 ILE B CA 1
ATOM 4685 C C . ILE B 1 211 ? 11.226 45.973 40.150 1.00 17.11 210 ILE B C 1
ATOM 4686 O O . ILE B 1 211 ? 9.979 45.908 40.320 1.00 18.29 210 ILE B O 1
ATOM 4691 N N . GLN B 1 212 ? 11.964 46.908 40.710 1.00 16.61 211 GLN B N 1
ATOM 4692 C CA . GLN B 1 212 ? 11.387 47.892 41.696 1.00 19.17 211 GLN B CA 1
ATOM 4693 C C . GLN B 1 212 ? 10.575 48.945 40.909 1.00 21.05 211 GLN B C 1
ATOM 4694 O O . GLN B 1 212 ? 9.466 49.390 41.369 1.00 23.99 211 GLN B O 1
ATOM 4700 N N . LYS B 1 213 ? 11.069 49.299 39.729 1.00 20.23 212 LYS B N 1
ATOM 4701 C CA . LYS B 1 213 ? 10.411 50.371 38.922 1.00 22.95 212 LYS B CA 1
ATOM 4702 C C . LYS B 1 213 ? 9.109 49.813 38.349 1.00 23.66 212 LYS B C 1
ATOM 4703 O O . LYS B 1 213 ? 8.036 50.460 38.466 1.00 24.93 212 LYS B O 1
ATOM 4709 N N . ASP B 1 214 ? 9.163 48.622 37.808 1.00 21.44 213 ASP B N 1
ATOM 4710 C CA . ASP B 1 214 ? 8.108 48.103 36.889 1.00 20.39 213 ASP B CA 1
ATOM 4711 C C . ASP B 1 214 ? 7.277 46.941 37.473 1.00 22.52 213 ASP B C 1
ATOM 4712 O O . ASP B 1 214 ? 6.148 46.788 37.014 1.00 22.73 213 ASP B O 1
ATOM 4717 N N . LEU B 1 215 ? 7.814 46.045 38.319 1.00 19.09 214 LEU B N 1
ATOM 4718 C CA . LEU B 1 215 ? 7.138 44.750 38.626 1.00 18.20 214 LEU B CA 1
ATOM 4719 C C . LEU B 1 215 ? 6.662 44.675 40.086 1.00 17.17 214 LEU B C 1
ATOM 4720 O O . LEU B 1 215 ? 5.968 43.653 40.413 1.00 18.85 214 LEU B O 1
ATOM 4725 N N . ILE B 1 216 ? 6.992 45.666 40.909 1.00 18.81 215 ILE B N 1
ATOM 4726 C CA . ILE B 1 216 ? 6.525 45.720 42.317 1.00 17.16 215 ILE B CA 1
ATOM 4727 C C . ILE B 1 216 ? 5.485 46.843 42.456 1.00 20.02 215 ILE B C 1
ATOM 4728 O O . ILE B 1 216 ? 5.579 47.895 41.762 1.00 19.73 215 ILE B O 1
ATOM 4733 N N . ASP B 1 217 ? 4.500 46.625 43.321 1.00 17.09 216 ASP B N 1
ATOM 4734 C CA . ASP B 1 217 ? 3.602 47.708 43.824 1.00 17.86 216 ASP B CA 1
ATOM 4735 C C . ASP B 1 217 ? 4.222 48.156 45.127 1.00 18.05 216 ASP B C 1
ATOM 4736 O O . ASP B 1 217 ? 4.173 47.430 46.135 1.00 18.55 216 ASP B O 1
ATOM 4741 N N . PRO B 1 218 ? 4.948 49.283 45.177 1.00 17.49 217 PRO B N 1
ATOM 4742 C CA . PRO B 1 218 ? 5.769 49.612 46.324 1.00 18.63 217 PRO B CA 1
ATOM 4743 C C . PRO B 1 218 ? 4.944 49.849 47.590 1.00 22.04 217 PRO B C 1
ATOM 4744 O O . PRO B 1 218 ? 5.435 49.490 48.647 1.00 25.91 217 PRO B O 1
ATOM 4748 N N . GLU B 1 219 ? 3.734 50.372 47.484 1.00 22.52 218 GLU B N 1
ATOM 4749 C CA . GLU B 1 219 ? 2.915 50.622 48.691 1.00 27.36 218 GLU B CA 1
ATOM 4750 C C . GLU B 1 219 ? 2.481 49.292 49.314 1.00 23.39 218 GLU B C 1
ATOM 4751 O O . GLU B 1 219 ? 2.438 49.216 50.581 1.00 23.27 218 GLU B O 1
ATOM 4757 N N . ARG B 1 220 ? 2.170 48.299 48.485 1.00 19.73 219 ARG B N 1
ATOM 4758 C CA . ARG B 1 220 ? 1.763 46.955 49.025 1.00 17.81 219 ARG B CA 1
ATOM 4759 C C . ARG B 1 220 ? 2.980 46.064 49.303 1.00 17.32 219 ARG B C 1
ATOM 4760 O O . ARG B 1 220 ? 2.803 44.981 49.928 1.00 16.05 219 ARG B O 1
ATOM 4768 N N . GLY B 1 221 ? 4.182 46.430 48.873 1.00 16.03 220 GLY B N 1
ATOM 4769 C CA . GLY B 1 221 ? 5.359 45.555 49.026 1.00 15.50 220 GLY B CA 1
ATOM 4770 C C . GLY B 1 221 ? 5.139 44.230 48.324 1.00 15.39 220 GLY B C 1
ATOM 4771 O O . GLY B 1 221 ? 5.555 43.197 48.861 1.00 16.40 220 GLY B O 1
ATOM 4772 N N . ALA B 1 222 ? 4.541 44.220 47.147 1.00 14.12 221 ALA B N 1
ATOM 4773 C CA . ALA B 1 222 ? 4.097 42.980 46.491 1.00 13.81 221 ALA B CA 1
ATOM 4774 C C . ALA B 1 222 ? 4.411 42.989 44.999 1.00 14.68 221 ALA B C 1
ATOM 4775 O O . ALA B 1 222 ? 4.108 44.008 44.326 1.00 15.37 221 ALA B O 1
ATOM 4777 N N . PHE B 1 223 ? 4.980 41.916 44.492 1.00 13.55 222 PHE B N 1
ATOM 4778 C CA . PHE B 1 223 ? 5.195 41.745 43.040 1.00 13.53 222 PHE B CA 1
ATOM 4779 C C . PHE B 1 223 ? 3.929 41.265 42.344 1.00 14.02 222 PHE B C 1
ATOM 4780 O O . PHE B 1 223 ? 3.145 40.466 42.877 1.00 14.35 222 PHE B O 1
ATOM 4788 N N . TYR B 1 224 ? 3.796 41.692 41.087 1.00 14.81 223 TYR B N 1
ATOM 4789 C CA . TYR B 1 224 ? 2.795 41.146 40.169 1.00 15.05 223 TYR B CA 1
ATOM 4790 C C . TYR B 1 224 ? 3.157 39.719 39.788 1.00 15.35 223 TYR B C 1
ATOM 4791 O O . TYR B 1 224 ? 4.343 39.296 39.828 1.00 14.28 223 TYR B O 1
ATOM 4800 N N . LEU B 1 225 ? 2.172 38.935 39.381 1.00 14.36 224 LEU B N 1
ATOM 4801 C CA . LEU B 1 225 ? 2.338 37.495 39.128 1.00 14.08 224 LEU B CA 1
ATOM 4802 C C . LEU B 1 225 ? 3.416 37.222 38.081 1.00 15.17 224 LEU B C 1
ATOM 4803 O O . LEU B 1 225 ? 4.227 36.274 38.216 1.00 16.65 224 LEU B O 1
ATOM 4808 N N . SER B 1 226 ? 3.429 37.966 36.977 1.00 14.66 225 SER B N 1
ATOM 4809 C CA . SER B 1 226 ? 4.328 37.685 35.837 1.00 14.77 225 SER B CA 1
ATOM 4810 C C . SER B 1 226 ? 4.378 38.860 34.906 1.00 16.80 225 SER B C 1
ATOM 4811 O O . SER B 1 226 ? 3.473 39.714 34.930 1.00 18.30 225 SER B O 1
ATOM 4814 N N . TYR B 1 227 ? 5.409 38.882 34.082 1.00 15.74 226 TYR B N 1
ATOM 4815 C CA . TYR B 1 227 ? 5.669 39.938 33.066 1.00 19.06 226 TYR B CA 1
ATOM 4816 C C . TYR B 1 227 ? 5.853 39.241 31.740 1.00 17.31 226 TYR B C 1
ATOM 4817 O O . TYR B 1 227 ? 6.302 38.086 31.643 1.00 15.74 226 TYR B O 1
ATOM 4826 N N . HIS B 1 228 ? 5.436 39.901 30.647 1.00 19.81 227 HIS B N 1
ATOM 4827 C CA . HIS B 1 228 ? 5.409 39.273 29.316 1.00 19.87 227 HIS B CA 1
ATOM 4828 C C . HIS B 1 228 ? 6.001 40.307 28.359 1.00 26.73 227 HIS B C 1
ATOM 4829 O O . HIS B 1 228 ? 5.324 41.258 27.934 1.00 25.88 227 HIS B O 1
ATOM 4836 N N . PRO B 1 229 ? 7.348 40.301 28.197 1.00 21.43 228 PRO B N 1
ATOM 4837 C CA . PRO B 1 229 ? 8.013 41.429 27.545 1.00 24.59 228 PRO B CA 1
ATOM 4838 C C . PRO B 1 229 ? 7.573 41.685 26.075 1.00 22.61 228 PRO B C 1
ATOM 4839 O O . PRO B 1 229 ? 7.651 42.856 25.722 1.00 28.16 228 PRO B O 1
ATOM 4843 N N . GLU B 1 230 ? 7.215 40.675 25.298 1.00 22.36 229 GLU B N 1
ATOM 4844 C CA . GLU B 1 230 ? 6.833 40.809 23.853 1.00 24.95 229 GLU B CA 1
ATOM 4845 C C . GLU B 1 230 ? 5.533 41.625 23.756 1.00 29.88 229 GLU B C 1
ATOM 4846 O O . GLU B 1 230 ? 5.474 42.618 22.974 1.00 28.84 229 GLU B O 1
ATOM 4848 N N . SER B 1 231 ? 4.516 41.281 24.542 1.00 25.11 230 SER B N 1
ATOM 4849 C CA . SER B 1 231 ? 3.235 42.036 24.557 1.00 24.12 230 SER B CA 1
ATOM 4850 C C . SER B 1 231 ? 3.326 43.246 25.484 1.00 23.68 230 SER B C 1
ATOM 4851 O O . SER B 1 231 ? 2.444 44.148 25.394 1.00 24.96 230 SER B O 1
ATOM 4854 N N . GLY B 1 232 ? 4.334 43.297 26.362 1.00 23.24 231 GLY B N 1
ATOM 4855 C CA . GLY B 1 232 ? 4.403 44.293 27.434 1.00 23.75 231 GLY B CA 1
ATOM 4856 C C . GLY B 1 232 ? 3.442 43.976 28.600 1.00 22.57 231 GLY B C 1
ATOM 4857 O O . GLY B 1 232 ? 3.371 44.757 29.495 1.00 25.68 231 GLY B O 1
ATOM 4858 N N . ALA B 1 233 ? 2.705 42.864 28.573 1.00 23.10 232 ALA B N 1
ATOM 4859 C CA . ALA B 1 233 ? 1.683 42.625 29.620 1.00 20.70 232 ALA B CA 1
ATOM 4860 C C . ALA B 1 233 ? 2.376 42.451 30.998 1.00 22.11 232 ALA B C 1
ATOM 4861 O O . ALA B 1 233 ? 3.432 41.784 31.087 1.00 23.02 232 ALA B O 1
ATOM 4863 N N . VAL B 1 234 ? 1.778 42.971 32.044 1.00 21.49 233 VAL B N 1
ATOM 4864 C CA . VAL B 1 234 ? 1.999 42.473 33.429 1.00 20.82 233 VAL B CA 1
ATOM 4865 C C . VAL B 1 234 ? 0.704 41.850 33.867 1.00 19.71 233 VAL B C 1
ATOM 4866 O O . VAL B 1 234 ? -0.331 42.510 33.676 1.00 21.48 233 VAL B O 1
ATOM 4870 N N . LYS B 1 235 ? 0.658 40.591 34.316 1.00 18.33 234 LYS B N 1
ATOM 4871 C CA . LYS B 1 235 ? -0.614 40.009 34.792 1.00 18.29 234 LYS B CA 1
ATOM 4872 C C . LYS B 1 235 ? -1.035 40.822 36.013 1.00 19.79 234 LYS B C 1
ATOM 4873 O O . LYS B 1 235 ? -0.216 41.052 36.913 1.00 20.99 234 LYS B O 1
ATOM 4879 N N . PRO B 1 236 ? -2.273 41.349 36.074 1.00 17.30 235 PRO B N 1
ATOM 4880 C CA . PRO B 1 236 ? -2.565 42.458 36.972 1.00 20.88 235 PRO B CA 1
ATOM 4881 C C . PRO B 1 236 ? -2.921 42.085 38.412 1.00 22.17 235 PRO B C 1
ATOM 4882 O O . PRO B 1 236 ? -3.421 42.902 39.115 1.00 29.01 235 PRO B O 1
ATOM 4886 N N . TRP B 1 237 ? -2.523 40.895 38.839 1.00 17.89 236 TRP B N 1
ATOM 4887 C CA . TRP B 1 237 ? -2.766 40.395 40.201 1.00 16.12 236 TRP B CA 1
ATOM 4888 C C . TRP B 1 237 ? -1.426 40.322 40.964 1.00 16.92 236 TRP B C 1
ATOM 4889 O O . TRP B 1 237 ? -0.433 39.905 40.365 1.00 16.66 236 TRP B O 1
ATOM 4900 N N . ILE B 1 238 ? -1.410 40.724 42.212 1.00 15.19 237 ILE B N 1
ATOM 4901 C CA . ILE B 1 238 ? -0.218 40.576 43.084 1.00 15.18 237 ILE B CA 1
ATOM 4902 C C . ILE B 1 238 ? -0.218 39.163 43.647 1.00 16.33 237 ILE B C 1
ATOM 4903 O O . ILE B 1 238 ? -1.281 38.587 43.889 1.00 17.52 237 ILE B O 1
ATOM 4908 N N . SER B 1 239 ? 0.964 38.606 43.890 1.00 13.45 238 SER B N 1
ATOM 4909 C CA . SER B 1 239 ? 1.132 37.194 44.318 1.00 13.16 238 SER B CA 1
ATOM 4910 C C . SER B 1 239 ? 2.010 37.104 45.563 1.00 13.12 238 SER B C 1
ATOM 4911 O O . SER B 1 239 ? 3.181 37.552 45.546 1.00 13.51 238 SER B O 1
ATOM 4914 N N . ALA B 1 240 ? 1.468 36.523 46.622 1.00 12.78 239 ALA B N 1
ATOM 4915 C CA . ALA B 1 240 ? 2.215 36.410 47.899 1.00 11.74 239 ALA B CA 1
ATOM 4916 C C . ALA B 1 240 ? 3.345 35.395 47.747 1.00 12.75 239 ALA B C 1
ATOM 4917 O O . ALA B 1 240 ? 4.437 35.669 48.276 1.00 12.77 239 ALA B O 1
ATOM 4919 N N . TYR B 1 241 ? 3.116 34.212 47.197 1.00 14.26 240 TYR B N 1
ATOM 4920 C CA . TYR B 1 241 ? 4.236 33.223 47.204 1.00 13.43 240 TYR B CA 1
ATOM 4921 C C . TYR B 1 241 ? 5.363 33.777 46.314 1.00 13.66 240 TYR B C 1
ATOM 4922 O O . TYR B 1 241 ? 6.550 33.605 46.680 1.00 13.56 240 TYR B O 1
ATOM 4931 N N . THR B 1 242 ? 5.039 34.450 45.217 1.00 13.75 241 THR B N 1
ATOM 4932 C CA . THR B 1 242 ? 6.041 35.059 44.315 1.00 14.26 241 THR B CA 1
ATOM 4933 C C . THR B 1 242 ? 6.848 36.064 45.123 1.00 13.66 241 THR B C 1
ATOM 4934 O O . THR B 1 242 ? 8.098 36.124 45.037 1.00 13.02 241 THR B O 1
ATOM 4938 N N . THR B 1 243 ? 6.165 36.894 45.884 1.00 12.94 242 THR B N 1
ATOM 4939 C CA . THR B 1 243 ? 6.816 37.995 46.622 1.00 12.47 242 THR B CA 1
ATOM 4940 C C . THR B 1 243 ? 7.659 37.413 47.775 1.00 13.62 242 THR B C 1
ATOM 4941 O O . THR B 1 243 ? 8.815 37.851 47.985 1.00 12.33 242 THR B O 1
ATOM 4945 N N . ALA B 1 244 ? 7.124 36.436 48.519 1.00 13.52 243 ALA B N 1
ATOM 4946 C CA . ALA B 1 244 ? 7.877 35.887 49.669 1.00 13.21 243 ALA B CA 1
ATOM 4947 C C . ALA B 1 244 ? 9.191 35.243 49.195 1.00 13.12 243 ALA B C 1
ATOM 4948 O O . ALA B 1 244 ? 10.266 35.464 49.791 1.00 12.96 243 ALA B O 1
ATOM 4950 N N . TRP B 1 245 ? 9.112 34.426 48.137 1.00 12.64 244 TRP B N 1
ATOM 4951 C CA . TRP B 1 245 ? 10.320 33.784 47.585 1.00 13.37 244 TRP B CA 1
ATOM 4952 C C . TRP B 1 245 ? 11.307 34.850 47.112 1.00 12.87 244 TRP B C 1
ATOM 4953 O O . TRP B 1 245 ? 12.502 34.803 47.492 1.00 13.21 244 TRP B O 1
ATOM 4964 N N . THR B 1 246 ? 10.849 35.814 46.312 1.00 11.54 245 THR B N 1
ATOM 4965 C CA . THR B 1 246 ? 11.763 36.808 45.722 1.00 11.96 245 THR B CA 1
ATOM 4966 C C . THR B 1 246 ? 12.397 37.648 46.834 1.00 12.35 245 THR B C 1
ATOM 4967 O O . THR B 1 246 ? 13.632 37.858 46.814 1.00 13.15 245 THR B O 1
ATOM 4971 N N . LEU B 1 247 ? 11.609 38.166 47.781 1.00 12.51 246 LEU B N 1
ATOM 4972 C CA . LEU B 1 247 ? 12.208 38.979 48.872 1.00 13.16 246 LEU B CA 1
ATOM 4973 C C . LEU B 1 247 ? 13.205 38.147 49.688 1.00 12.80 246 LEU B C 1
ATOM 4974 O O . LEU B 1 247 ? 14.211 38.708 50.169 1.00 13.87 246 LEU B O 1
ATOM 4979 N N . ALA B 1 248 ? 12.965 36.846 49.885 1.00 11.75 247 ALA B N 1
ATOM 4980 C CA . ALA B 1 248 ? 13.918 36.039 50.677 1.00 11.87 247 ALA B CA 1
ATOM 4981 C C . ALA B 1 248 ? 15.257 35.922 49.949 1.00 12.38 247 ALA B C 1
ATOM 4982 O O . ALA B 1 248 ? 16.302 36.144 50.608 1.00 13.77 247 ALA B O 1
ATOM 4984 N N . MET B 1 249 ? 15.258 35.640 48.637 1.00 12.04 248 MET B N 1
ATOM 4985 C CA . MET B 1 249 ? 16.539 35.500 47.902 1.00 12.61 248 MET B CA 1
ATOM 4986 C C . MET B 1 249 ? 17.195 36.882 47.743 1.00 13.61 248 MET B C 1
ATOM 4987 O O . MET B 1 249 ? 18.435 37.002 47.918 1.00 13.62 248 MET B O 1
ATOM 4992 N N . VAL B 1 250 ? 16.425 37.922 47.446 1.00 12.82 249 VAL B N 1
ATOM 4993 C CA . VAL B 1 250 ? 16.986 39.289 47.282 1.00 13.06 249 VAL B CA 1
ATOM 4994 C C . VAL B 1 250 ? 17.654 39.700 48.586 1.00 14.42 249 VAL B C 1
ATOM 4995 O O . VAL B 1 250 ? 18.661 40.420 48.552 1.00 13.07 249 VAL B O 1
ATOM 4999 N N . HIS B 1 251 ? 17.141 39.298 49.746 1.00 13.81 250 HIS B N 1
ATOM 5000 C CA . HIS B 1 251 ? 17.734 39.752 51.021 1.00 14.69 250 HIS B CA 1
ATOM 5001 C C . HIS B 1 251 ? 19.192 39.288 51.144 1.00 14.17 250 HIS B C 1
ATOM 5002 O O . HIS B 1 251 ? 19.945 39.952 51.861 1.00 15.57 250 HIS B O 1
ATOM 5009 N N . GLY B 1 252 ? 19.573 38.204 50.468 1.00 14.34 251 GLY B N 1
ATOM 5010 C CA . GLY B 1 252 ? 20.951 37.727 50.443 1.00 14.15 251 GLY B CA 1
ATOM 5011 C C . GLY B 1 252 ? 21.893 38.597 49.602 1.00 17.31 251 GLY B C 1
ATOM 5012 O O . GLY B 1 252 ? 23.117 38.444 49.753 1.00 19.05 251 GLY B O 1
ATOM 5013 N N . MET B 1 253 ? 21.358 39.400 48.690 1.00 15.36 252 MET B N 1
ATOM 5014 C CA . MET B 1 253 ? 22.102 40.195 47.684 1.00 15.36 252 MET B CA 1
ATOM 5015 C C . MET B 1 253 ? 22.006 41.680 48.031 1.00 16.05 252 MET B C 1
ATOM 5016 O O . MET B 1 253 ? 23.021 42.384 47.969 1.00 18.74 252 MET B O 1
ATOM 5021 N N . ASP B 1 254 ? 20.829 42.165 48.444 1.00 15.80 253 ASP B N 1
ATOM 5022 C CA . ASP B 1 254 ? 20.582 43.590 48.804 1.00 15.89 253 ASP B CA 1
ATOM 5023 C C . ASP B 1 254 ? 19.640 43.582 49.994 1.00 13.79 253 ASP B C 1
ATOM 5024 O O . ASP B 1 254 ? 18.417 43.669 49.857 1.00 15.25 253 ASP B O 1
ATOM 5029 N N . PRO B 1 255 ? 20.182 43.415 51.216 1.00 14.51 254 PRO B N 1
ATOM 5030 C CA . PRO B 1 255 ? 19.308 43.310 52.377 1.00 15.32 254 PRO B CA 1
ATOM 5031 C C . PRO B 1 255 ? 18.357 44.497 52.507 1.00 14.73 254 PRO B C 1
ATOM 5032 O O . PRO B 1 255 ? 17.222 44.326 52.920 1.00 14.78 254 PRO B O 1
ATOM 5036 N N . ALA B 1 256 ? 18.820 45.709 52.206 1.00 16.57 255 ALA B N 1
ATOM 5037 C CA . ALA B 1 256 ? 17.989 46.912 52.370 1.00 16.61 255 ALA B CA 1
ATOM 5038 C C . ALA B 1 256 ? 16.742 46.858 51.492 1.00 16.94 255 ALA B C 1
ATOM 5039 O O . ALA B 1 256 ? 15.692 47.376 51.909 1.00 17.60 255 ALA B O 1
ATOM 5041 N N . PHE B 1 257 ? 16.822 46.259 50.308 1.00 15.91 256 PHE B N 1
ATOM 5042 C CA . PHE B 1 257 ? 15.685 46.141 49.384 1.00 14.64 256 PHE B CA 1
ATOM 5043 C C . PHE B 1 257 ? 14.575 45.365 50.106 1.00 14.45 256 PHE B C 1
ATOM 5044 O O . PHE B 1 257 ? 13.420 45.793 50.194 1.00 14.90 256 PHE B O 1
ATOM 5052 N N . SER B 1 258 ? 14.915 44.180 50.610 1.00 15.06 257 SER B N 1
ATOM 5053 C CA . SER B 1 258 ? 13.865 43.356 51.249 1.00 14.47 257 SER B CA 1
ATOM 5054 C C . SER B 1 258 ? 13.397 43.990 52.562 1.00 15.02 257 SER B C 1
ATOM 5055 O O . SER B 1 258 ? 12.196 43.841 52.883 1.00 15.49 257 SER B O 1
ATOM 5058 N N . GLU B 1 259 ? 14.272 44.631 53.309 1.00 14.67 258 GLU B N 1
ATOM 5059 C CA . GLU B 1 259 ? 13.857 45.313 54.561 1.00 18.07 258 GLU B CA 1
ATOM 5060 C C . GLU B 1 259 ? 12.860 46.434 54.264 1.00 18.81 258 GLU B C 1
ATOM 5061 O O . GLU B 1 259 ? 11.937 46.631 55.090 1.00 18.83 258 GLU B O 1
ATOM 5067 N N . ARG B 1 260 ? 12.991 47.128 53.141 1.00 17.85 259 ARG B N 1
ATOM 5068 C CA . ARG B 1 260 ? 12.042 48.194 52.760 1.00 20.59 259 ARG B CA 1
ATOM 5069 C C . ARG B 1 260 ? 10.638 47.606 52.570 1.00 21.36 259 ARG B C 1
ATOM 5070 O O . ARG B 1 260 ? 9.647 48.221 53.036 1.00 22.53 259 ARG B O 1
ATOM 5078 N N . TYR B 1 261 ? 10.494 46.456 51.904 1.00 15.86 260 TYR B N 1
ATOM 5079 C CA . TYR B 1 261 ? 9.145 45.999 51.486 1.00 15.13 260 TYR B CA 1
ATOM 5080 C C . TYR B 1 261 ? 8.542 44.999 52.474 1.00 15.32 260 TYR B C 1
ATOM 5081 O O . TYR B 1 261 ? 7.323 44.816 52.462 1.00 16.03 260 TYR B O 1
ATOM 5090 N N . TYR B 1 262 ? 9.340 44.365 53.317 1.00 15.37 261 TYR B N 1
ATOM 5091 C CA . TYR B 1 262 ? 8.831 43.262 54.191 1.00 15.38 261 TYR B CA 1
ATOM 5092 C C . TYR B 1 262 ? 7.636 43.678 55.065 1.00 15.78 261 TYR B C 1
ATOM 5093 O O . TYR B 1 262 ? 6.616 42.978 55.108 1.00 15.64 261 TYR B O 1
ATOM 5102 N N . PRO B 1 263 ? 7.670 44.795 55.815 1.00 15.65 262 PRO B N 1
ATOM 5103 C CA . PRO B 1 263 ? 6.500 45.169 56.626 1.00 17.02 262 PRO B CA 1
ATOM 5104 C C . PRO B 1 263 ? 5.244 45.385 55.789 1.00 14.54 262 PRO B C 1
ATOM 5105 O O . PRO B 1 263 ? 4.126 45.089 56.242 1.00 15.73 262 PRO B O 1
ATOM 5109 N N . ARG B 1 264 ? 5.387 45.980 54.590 1.00 16.39 263 ARG B N 1
ATOM 5110 C CA . ARG B 1 264 ? 4.256 46.236 53.703 1.00 15.51 263 ARG B CA 1
ATOM 5111 C C . ARG B 1 264 ? 3.686 44.912 53.188 1.00 14.54 263 ARG B C 1
ATOM 5112 O O . ARG B 1 264 ? 2.461 44.746 53.176 1.00 14.69 263 ARG B O 1
ATOM 5120 N N . PHE B 1 265 ? 4.568 43.989 52.784 1.00 14.75 264 PHE B N 1
ATOM 5121 C CA . PHE B 1 265 ? 4.152 42.630 52.382 1.00 14.30 264 PHE B CA 1
ATOM 5122 C C . PHE B 1 265 ? 3.285 41.989 53.477 1.00 13.14 264 PHE B C 1
ATOM 5123 O O . PHE B 1 265 ? 2.253 41.382 53.178 1.00 13.72 264 PHE B O 1
ATOM 5131 N N . LYS B 1 266 ? 3.733 42.066 54.719 1.00 13.90 265 LYS B N 1
ATOM 5132 C CA . LYS B 1 266 ? 2.971 41.457 55.841 1.00 14.13 265 LYS B CA 1
ATOM 5133 C C . LYS B 1 266 ? 1.591 42.092 55.966 1.00 14.37 265 LYS B C 1
ATOM 5134 O O . LYS B 1 266 ? 0.580 41.376 56.125 1.00 14.44 265 LYS B O 1
ATOM 5140 N N . GLN B 1 267 ? 1.524 43.427 55.895 1.00 14.37 266 GLN B N 1
ATOM 5141 C CA . GLN B 1 267 ? 0.187 44.090 55.958 1.00 16.24 266 GLN B CA 1
ATOM 5142 C C . GLN B 1 267 ? -0.707 43.634 54.802 1.00 15.16 266 GLN B C 1
ATOM 5143 O O . GLN B 1 267 ? -1.929 43.431 55.002 1.00 16.97 266 GLN B O 1
ATOM 5149 N N . THR B 1 268 ? -0.153 43.510 53.590 1.00 14.61 267 THR B N 1
ATOM 5150 C CA . THR B 1 268 ? -0.946 43.160 52.400 1.00 13.94 267 THR B CA 1
ATOM 5151 C C . THR B 1 268 ? -1.538 41.763 52.530 1.00 14.58 267 THR B C 1
ATOM 5152 O O . THR B 1 268 ? -2.710 41.563 52.181 1.00 15.70 267 THR B O 1
ATOM 5156 N N . PHE B 1 269 ? -0.745 40.760 52.951 1.00 14.08 268 PHE B N 1
ATOM 5157 C CA . PHE B 1 269 ? -1.121 39.354 52.746 1.00 14.41 268 PHE B CA 1
ATOM 5158 C C . PHE B 1 269 ? -1.331 38.542 54.029 1.00 13.24 268 PHE B C 1
ATOM 5159 O O . PHE B 1 269 ? -1.966 37.493 53.939 1.00 13.79 268 PHE B O 1
ATOM 5167 N N . VAL B 1 270 ? -0.670 38.906 55.121 1.00 13.65 269 VAL B N 1
ATOM 5168 C CA . VAL B 1 270 ? -0.562 37.985 56.302 1.00 13.63 269 VAL B CA 1
ATOM 5169 C C . VAL B 1 270 ? -1.730 38.217 57.256 1.00 13.55 269 VAL B C 1
ATOM 5170 O O . VAL B 1 270 ? -1.879 39.363 57.725 1.00 15.49 269 VAL B O 1
ATOM 5174 N N . GLU B 1 271 ? -2.502 37.175 57.541 1.00 13.10 270 GLU B N 1
ATOM 5175 C CA . GLU B 1 271 ? -3.588 37.213 58.541 1.00 14.37 270 GLU B CA 1
ATOM 5176 C C . GLU B 1 271 ? -3.125 36.520 59.827 1.00 14.08 270 GLU B C 1
ATOM 5177 O O . GLU B 1 271 ? -2.957 35.292 59.826 1.00 14.21 270 GLU B O 1
ATOM 5183 N N . VAL B 1 272 ? -2.943 37.283 60.870 1.00 15.27 271 VAL B N 1
ATOM 5184 C CA . VAL B 1 272 ? -2.701 36.747 62.243 1.00 15.38 271 VAL B CA 1
ATOM 5185 C C . VAL B 1 272 ? -4.049 36.359 62.833 1.00 16.77 271 VAL B C 1
ATOM 5186 O O . VAL B 1 272 ? -5.045 37.119 62.654 1.00 19.18 271 VAL B O 1
ATOM 5190 N N . TYR B 1 273 ? -4.148 35.182 63.438 1.00 14.75 272 TYR B N 1
ATOM 5191 C CA . TYR B 1 273 ? -5.439 34.708 64.005 1.00 15.81 272 TYR B CA 1
ATOM 5192 C C . TYR B 1 273 ? -5.183 33.909 65.291 1.00 17.97 272 TYR B C 1
ATOM 5193 O O . TYR B 1 273 ? -4.033 33.737 65.705 1.00 16.55 272 TYR B O 1
ATOM 5202 N N . ASP B 1 274 ? -6.242 33.448 65.920 1.00 18.51 273 ASP B N 1
ATOM 5203 C CA . ASP B 1 274 ? -6.191 32.634 67.166 1.00 19.02 273 ASP B CA 1
ATOM 5204 C C . ASP B 1 274 ? -5.466 33.421 68.254 1.00 20.31 273 ASP B C 1
ATOM 5205 O O . ASP B 1 274 ? -4.482 32.901 68.859 1.00 19.37 273 ASP B O 1
ATOM 5210 N N . GLU B 1 275 ? -5.888 34.652 68.533 1.00 20.00 274 GLU B N 1
ATOM 5211 C CA . GLU B 1 275 ? -5.320 35.521 69.581 1.00 23.38 274 GLU B CA 1
ATOM 5212 C C . GLU B 1 275 ? -3.798 35.631 69.459 1.00 22.25 274 GLU B C 1
ATOM 5213 O O . GLU B 1 275 ? -3.070 35.573 70.499 1.00 23.23 274 GLU B O 1
ATOM 5219 N N . GLY B 1 276 ? -3.312 35.804 68.238 1.00 20.18 275 GLY B N 1
ATOM 5220 C CA . GLY B 1 276 ? -1.879 36.056 67.958 1.00 18.31 275 GLY B CA 1
ATOM 5221 C C . GLY B 1 276 ? -1.070 34.770 67.876 1.00 16.95 275 GLY B C 1
ATOM 5222 O O . GLY B 1 276 ? 0.164 34.916 67.739 1.00 19.99 275 GLY B O 1
ATOM 5223 N N . ARG B 1 277 ? -1.637 33.595 68.055 1.00 16.91 276 ARG B N 1
ATOM 5224 C CA . ARG B 1 277 ? -0.869 32.337 68.126 1.00 18.72 276 ARG B CA 1
ATOM 5225 C C . ARG B 1 277 ? -0.510 31.812 66.722 1.00 17.50 276 ARG B C 1
ATOM 5226 O O . ARG B 1 277 ? 0.478 31.032 66.599 1.00 17.44 276 ARG B O 1
ATOM 5234 N N . LYS B 1 278 ? -1.332 32.111 65.698 1.00 15.01 277 LYS B N 1
ATOM 5235 C CA . LYS B 1 278 ? -1.225 31.478 64.370 1.00 15.42 277 LYS B CA 1
ATOM 5236 C C . LYS B 1 278 ? -1.266 32.564 63.296 1.00 13.55 277 LYS B C 1
ATOM 5237 O O . LYS B 1 278 ? -1.676 33.720 63.553 1.00 14.56 277 LYS B O 1
ATOM 5243 N N . ALA B 1 279 ? -0.804 32.237 62.096 1.00 13.54 278 ALA B N 1
ATOM 5244 C CA . ALA B 1 279 ? -0.947 33.130 60.926 1.00 14.80 278 ALA B CA 1
ATOM 5245 C C . ALA B 1 279 ? -1.121 32.289 59.687 1.00 13.58 278 ALA B C 1
ATOM 5246 O O . ALA B 1 279 ? -0.643 31.134 59.623 1.00 13.73 278 ALA B O 1
ATOM 5248 N N . ARG B 1 280 ? -1.784 32.869 58.689 1.00 13.39 279 ARG B N 1
ATOM 5249 C CA . ARG B 1 280 ? -1.975 32.215 57.374 1.00 14.36 279 ARG B CA 1
ATOM 5250 C C . ARG B 1 280 ? -1.926 33.316 56.326 1.00 12.32 279 ARG B C 1
ATOM 5251 O O . ARG B 1 280 ? -2.224 34.478 56.636 1.00 15.01 279 ARG B O 1
ATOM 5259 N N . VAL B 1 281 ? -1.530 32.956 55.116 1.00 12.49 280 VAL B N 1
ATOM 5260 C CA . VAL B 1 281 ? -1.179 33.991 54.092 1.00 12.39 280 VAL B CA 1
ATOM 5261 C C . VAL B 1 281 ? -2.126 33.885 52.897 1.00 11.69 280 VAL B C 1
ATOM 5262 O O . VAL B 1 281 ? -2.261 32.849 52.300 1.00 13.31 280 VAL B O 1
ATOM 5266 N N . ARG B 1 282 ? -2.781 35.000 52.583 1.00 12.40 281 ARG B N 1
ATOM 5267 C CA . ARG B 1 282 ? -3.582 35.119 51.349 1.00 13.57 281 ARG B CA 1
ATOM 5268 C C . ARG B 1 282 ? -2.630 35.193 50.137 1.00 13.79 281 ARG B C 1
ATOM 5269 O O . ARG B 1 282 ? -1.572 35.809 50.202 1.00 13.55 281 ARG B O 1
ATOM 5277 N N . GLU B 1 283 ? -3.010 34.532 49.040 1.00 13.84 282 GLU B N 1
ATOM 5278 C CA . GLU B 1 283 ? -2.133 34.456 47.835 1.00 12.85 282 GLU B CA 1
ATOM 5279 C C . GLU B 1 283 ? -2.238 35.723 46.992 1.00 14.80 282 GLU B C 1
ATOM 5280 O O . GLU B 1 283 ? -1.289 36.048 46.276 1.00 14.22 282 GLU B O 1
ATOM 5286 N N . THR B 1 284 ? -3.392 36.404 47.000 1.00 14.29 283 THR B N 1
ATOM 5287 C CA . THR B 1 284 ? -3.597 37.597 46.143 1.00 14.59 283 THR B CA 1
ATOM 5288 C C . THR B 1 284 ? -4.487 38.589 46.860 1.00 16.32 283 THR B C 1
ATOM 5289 O O . THR B 1 284 ? -4.961 38.322 47.979 1.00 15.78 283 THR B O 1
ATOM 5293 N N . ALA B 1 285 ? -4.710 39.731 46.233 1.00 15.94 284 ALA B N 1
ATOM 5294 C CA . ALA B 1 285 ? -5.601 40.785 46.772 1.00 17.62 284 ALA B CA 1
ATOM 5295 C C . ALA B 1 285 ? -7.054 40.456 46.452 1.00 18.27 284 ALA B C 1
ATOM 5296 O O . ALA B 1 285 ? -7.347 39.632 45.567 1.00 18.90 284 ALA B O 1
ATOM 5298 N N . GLY B 1 286 ? -7.959 41.102 47.178 1.00 21.17 285 GLY B N 1
ATOM 5299 C CA . GLY B 1 286 ? -9.394 40.992 46.866 1.00 22.46 285 GLY B CA 1
ATOM 5300 C C . GLY B 1 286 ? -10.022 39.674 47.257 1.00 24.05 285 GLY B C 1
ATOM 5301 O O . GLY B 1 286 ? -10.981 39.307 46.652 1.00 27.87 285 GLY B O 1
ATOM 5302 N N . THR B 1 287 ? -9.478 39.021 48.273 1.00 20.12 286 THR B N 1
ATOM 5303 C CA . THR B 1 287 ? -9.965 37.728 48.775 1.00 20.10 286 THR B CA 1
ATOM 5304 C C . THR B 1 287 ? -9.668 37.644 50.263 1.00 19.72 286 THR B C 1
ATOM 5305 O O . THR B 1 287 ? -8.762 38.309 50.703 1.00 19.51 286 THR B O 1
ATOM 5309 N N . ASP B 1 288 ? -10.479 36.862 50.975 1.00 21.25 287 ASP B N 1
ATOM 5310 C CA . ASP B 1 288 ? -10.180 36.482 52.380 1.00 24.73 287 ASP B CA 1
ATOM 5311 C C . ASP B 1 288 ? -9.595 35.080 52.440 1.00 24.09 287 ASP B C 1
ATOM 5312 O O . ASP B 1 288 ? -9.198 34.655 53.552 1.00 27.20 287 ASP B O 1
ATOM 5317 N N . ASP B 1 289 ? -9.555 34.329 51.344 1.00 19.26 288 ASP B N 1
ATOM 5318 C CA . ASP B 1 289 ? -9.103 32.931 51.314 1.00 18.47 288 ASP B CA 1
ATOM 5319 C C . ASP B 1 289 ? -7.567 32.903 51.502 1.00 19.10 288 ASP B C 1
ATOM 5320 O O . ASP B 1 289 ? -6.884 33.706 50.883 1.00 17.92 288 ASP B O 1
ATOM 5325 N N . ALA B 1 290 ? -7.062 31.975 52.327 1.00 17.07 289 ALA B N 1
ATOM 5326 C CA . ALA B 1 290 ? -5.601 31.745 52.488 1.00 17.72 289 ALA B CA 1
ATOM 5327 C C . ALA B 1 290 ? -5.122 30.708 51.461 1.00 17.54 289 ALA B C 1
ATOM 5328 O O . ALA B 1 290 ? -5.833 29.756 51.130 1.00 17.77 289 ALA B O 1
ATOM 5330 N N . ASP B 1 291 ? -3.887 30.831 50.979 1.00 16.37 290 ASP B N 1
ATOM 5331 C CA . ASP B 1 291 ? -3.185 29.745 50.276 1.00 16.10 290 ASP B CA 1
ATOM 5332 C C . ASP B 1 291 ? -3.940 29.299 49.027 1.00 15.92 290 ASP B C 1
ATOM 5333 O O . ASP B 1 291 ? -3.906 28.085 48.683 1.00 16.07 290 ASP B O 1
ATOM 5338 N N . GLY B 1 292 ? -4.493 30.279 48.323 1.00 16.14 291 GLY B N 1
ATOM 5339 C CA . GLY B 1 292 ? -5.013 30.016 46.979 1.00 16.61 291 GLY B CA 1
ATOM 5340 C C . GLY B 1 292 ? -3.908 29.819 45.958 1.00 16.67 291 GLY B C 1
ATOM 5341 O O . GLY B 1 292 ? -2.698 29.762 46.285 1.00 16.00 291 GLY B O 1
ATOM 5342 N N . GLY B 1 293 ? -4.280 29.698 44.690 1.00 17.56 292 GLY B N 1
ATOM 5343 C CA . GLY B 1 293 ? -3.298 29.552 43.608 1.00 17.19 292 GLY B CA 1
ATOM 5344 C C . GLY B 1 293 ? -2.553 28.242 43.749 1.00 15.56 292 GLY B C 1
ATOM 5345 O O . GLY B 1 293 ? -3.187 27.189 43.948 1.00 16.99 292 GLY B O 1
ATOM 5346 N N . VAL B 1 294 ? -1.205 28.305 43.745 1.00 14.24 293 VAL B N 1
ATOM 5347 C CA . VAL B 1 294 ? -0.375 27.087 43.871 1.00 14.39 293 VAL B CA 1
ATOM 5348 C C . VAL B 1 294 ? -0.383 26.597 45.332 1.00 15.84 293 VAL B C 1
ATOM 5349 O O . VAL B 1 294 ? 0.088 25.452 45.538 1.00 17.10 293 VAL B O 1
ATOM 5353 N N . GLY B 1 295 ? -0.929 27.327 46.296 1.00 15.25 294 GLY B N 1
ATOM 5354 C CA . GLY B 1 295 ? -1.126 26.849 47.667 1.00 16.23 294 GLY B CA 1
ATOM 5355 C C . GLY B 1 295 ? 0.121 26.937 48.521 1.00 16.63 294 GLY B C 1
ATOM 5356 O O . GLY B 1 295 ? 0.156 26.273 49.588 1.00 17.91 294 GLY B O 1
ATOM 5357 N N . LEU B 1 296 ? 1.076 27.789 48.150 1.00 15.16 295 LEU B N 1
ATOM 5358 C CA . LEU B 1 296 ? 2.398 27.828 48.819 1.00 14.69 295 LEU B CA 1
ATOM 5359 C C . LEU B 1 296 ? 2.672 29.183 49.471 1.00 15.20 295 LEU B C 1
ATOM 5360 O O . LEU B 1 296 ? 3.795 29.370 49.979 1.00 15.19 295 LEU B O 1
ATOM 5365 N N . ALA B 1 297 ? 1.728 30.097 49.547 1.00 13.31 296 ALA B N 1
ATOM 5366 C CA . ALA B 1 297 ? 1.974 31.420 50.168 1.00 12.59 296 ALA B CA 1
ATOM 5367 C C . ALA B 1 297 ? 2.442 31.256 51.612 1.00 12.54 296 ALA B C 1
ATOM 5368 O O . ALA B 1 297 ? 3.460 31.911 51.974 1.00 13.16 296 ALA B O 1
ATOM 5370 N N . SER B 1 298 ? 1.769 30.473 52.438 1.00 12.47 297 SER B N 1
ATOM 5371 C CA . SER B 1 298 ? 2.172 30.371 53.856 1.00 11.82 297 SER B CA 1
ATOM 5372 C C . SER B 1 298 ? 3.553 29.729 53.966 1.00 12.31 297 SER B C 1
ATOM 5373 O O . SER B 1 298 ? 4.390 30.176 54.794 1.00 12.56 297 SER B O 1
ATOM 5376 N N . ALA B 1 299 ? 3.814 28.674 53.205 1.00 13.07 298 ALA B N 1
ATOM 5377 C CA . ALA B 1 299 ? 5.109 27.947 53.286 1.00 12.95 298 ALA B CA 1
ATOM 5378 C C . ALA B 1 299 ? 6.284 28.825 52.826 1.00 13.38 298 ALA B C 1
ATOM 5379 O O . ALA B 1 299 ? 7.342 28.838 53.486 1.00 12.96 298 ALA B O 1
ATOM 5381 N N . PHE B 1 300 ? 6.138 29.609 51.753 1.00 12.52 299 PHE B N 1
ATOM 5382 C CA . PHE B 1 300 ? 7.213 30.525 51.347 1.00 12.58 299 PHE B CA 1
ATOM 5383 C C . PHE B 1 300 ? 7.349 31.669 52.337 1.00 12.17 299 PHE B C 1
ATOM 5384 O O . PHE B 1 300 ? 8.469 32.201 52.528 1.00 13.19 299 PHE B O 1
ATOM 5392 N N . THR B 1 301 ? 6.247 32.120 52.949 1.00 11.41 300 THR B N 1
ATOM 5393 C CA . THR B 1 301 ? 6.347 33.185 53.959 1.00 12.01 300 THR B CA 1
ATOM 5394 C C . THR B 1 301 ? 7.084 32.651 55.213 1.00 11.46 300 THR B C 1
ATOM 5395 O O . THR B 1 301 ? 7.775 33.434 55.894 1.00 12.15 300 THR B O 1
ATOM 5399 N N . LEU B 1 302 ? 6.973 31.361 55.510 1.00 12.36 301 LEU B N 1
ATOM 5400 C CA . LEU B 1 302 ? 7.718 30.763 56.628 1.00 12.48 301 LEU B CA 1
ATOM 5401 C C . LEU B 1 302 ? 9.227 30.878 56.326 1.00 12.63 301 LEU B C 1
ATOM 5402 O O . LEU B 1 302 ? 10.008 31.288 57.217 1.00 12.89 301 LEU B O 1
ATOM 5407 N N . LEU B 1 303 ? 9.648 30.583 55.097 1.00 12.35 302 LEU B N 1
ATOM 5408 C CA . LEU B 1 303 ? 11.053 30.772 54.675 1.00 12.20 302 LEU B CA 1
ATOM 5409 C C . LEU B 1 303 ? 11.444 32.251 54.783 1.00 12.82 302 LEU B C 1
ATOM 5410 O O . LEU B 1 303 ? 12.541 32.566 55.334 1.00 12.99 302 LEU B O 1
ATOM 5415 N N . LEU B 1 304 ? 10.598 33.153 54.312 1.00 12.87 303 LEU B N 1
ATOM 5416 C CA . LEU B 1 304 ? 10.932 34.600 54.383 1.00 12.65 303 LEU B CA 1
ATOM 5417 C C . LEU B 1 304 ? 11.071 35.058 55.846 1.00 12.96 303 LEU B C 1
ATOM 5418 O O . LEU B 1 304 ? 12.007 35.800 56.165 1.00 12.39 303 LEU B O 1
ATOM 5423 N N . ALA B 1 305 ? 10.163 34.634 56.733 1.00 12.03 304 ALA B N 1
ATOM 5424 C CA . ALA B 1 305 ? 10.252 34.996 58.169 1.00 12.60 304 ALA B CA 1
ATOM 5425 C C . ALA B 1 305 ? 11.590 34.526 58.722 1.00 12.88 304 ALA B C 1
ATOM 5426 O O . ALA B 1 305 ? 12.268 35.258 59.474 1.00 13.59 304 ALA B O 1
ATOM 5428 N N . ARG B 1 306 ? 12.016 33.306 58.384 1.00 12.37 305 ARG B N 1
ATOM 5429 C CA . ARG B 1 306 ? 13.347 32.812 58.826 1.00 13.51 305 ARG B CA 1
ATOM 5430 C C . ARG B 1 306 ? 14.455 33.717 58.269 1.00 13.63 305 ARG B C 1
ATOM 5431 O O . ARG B 1 306 ? 15.338 34.171 59.023 1.00 14.65 305 ARG B O 1
ATOM 5439 N N . GLU B 1 307 ? 14.439 34.001 56.968 1.00 12.71 306 GLU B N 1
ATOM 5440 C CA . GLU B 1 307 ? 15.479 34.856 56.336 1.00 13.26 306 GLU B CA 1
ATOM 5441 C C . GLU B 1 307 ? 15.545 36.228 57.032 1.00 14.64 306 GLU B C 1
ATOM 5442 O O . GLU B 1 307 ? 16.652 36.755 57.240 1.00 15.13 306 GLU B O 1
ATOM 5448 N N . MET B 1 308 ? 14.396 36.812 57.367 1.00 13.39 307 MET B N 1
ATOM 5449 C CA . MET B 1 308 ? 14.338 38.166 57.952 1.00 13.67 307 MET B CA 1
ATOM 5450 C C . MET B 1 308 ? 14.560 38.147 59.487 1.00 13.89 307 MET B C 1
ATOM 5451 O O . MET B 1 308 ? 14.572 39.236 60.096 1.00 16.68 307 MET B O 1
ATOM 5456 N N . GLY B 1 309 ? 14.667 36.983 60.118 1.00 13.81 308 GLY B N 1
ATOM 5457 C CA . GLY B 1 309 ? 14.860 36.881 61.574 1.00 13.21 308 GLY B CA 1
ATOM 5458 C C . GLY B 1 309 ? 13.607 37.155 62.358 1.00 14.99 308 GLY B C 1
ATOM 5459 O O . GLY B 1 309 ? 13.699 37.487 63.547 1.00 18.75 308 GLY B O 1
ATOM 5460 N N . ASP B 1 310 ? 12.439 36.953 61.776 1.00 14.34 309 ASP B N 1
ATOM 5461 C CA . ASP B 1 310 ? 11.138 37.299 62.384 1.00 13.85 309 ASP B CA 1
ATOM 5462 C C . ASP B 1 310 ? 10.612 36.069 63.125 1.00 14.05 309 ASP B C 1
ATOM 5463 O O . ASP B 1 310 ? 9.795 35.278 62.564 1.00 13.80 309 ASP B O 1
ATOM 5468 N N . GLN B 1 311 ? 11.065 35.861 64.372 1.00 13.89 310 GLN B N 1
ATOM 5469 C CA . GLN B 1 311 ? 10.676 34.661 65.141 1.00 14.24 310 GLN B CA 1
ATOM 5470 C C . GLN B 1 311 ? 9.159 34.613 65.372 1.00 13.87 310 GLN B C 1
ATOM 5471 O O . GLN B 1 311 ? 8.602 33.508 65.345 1.00 13.53 310 GLN B O 1
ATOM 5477 N N . GLN B 1 312 ? 8.534 35.754 65.659 1.00 14.05 311 GLN B N 1
ATOM 5478 C CA . GLN B 1 312 ? 7.100 35.753 65.974 1.00 14.89 311 GLN B CA 1
ATOM 5479 C C . GLN B 1 312 ? 6.303 35.248 64.756 1.00 14.31 311 GLN B C 1
ATOM 5480 O O . GLN B 1 312 ? 5.457 34.346 64.932 1.00 14.79 311 GLN B O 1
ATOM 5486 N N . LEU B 1 313 ? 6.556 35.787 63.558 1.00 13.11 312 LEU B N 1
ATOM 5487 C CA . LEU B 1 313 ? 5.791 35.334 62.384 1.00 12.02 312 LEU B CA 1
ATOM 5488 C C . LEU B 1 313 ? 6.133 33.863 62.051 1.00 11.58 312 LEU B C 1
ATOM 5489 O O . LEU B 1 313 ? 5.264 33.067 61.671 1.00 12.86 312 LEU B O 1
ATOM 5494 N N . PHE B 1 314 ? 7.416 33.501 62.166 1.00 11.57 313 PHE B N 1
ATOM 5495 C CA . PHE B 1 314 ? 7.794 32.080 61.937 1.00 10.65 313 PHE B CA 1
ATOM 5496 C C . PHE B 1 314 ? 6.944 31.156 62.842 1.00 12.35 313 PHE B C 1
ATOM 5497 O O . PHE B 1 314 ? 6.391 30.159 62.375 1.00 12.79 313 PHE B O 1
ATOM 5505 N N . ASP B 1 315 ? 6.884 31.473 64.136 1.00 12.44 314 ASP B N 1
ATOM 5506 C CA . ASP B 1 315 ? 6.136 30.644 65.104 1.00 13.02 314 ASP B CA 1
ATOM 5507 C C . ASP B 1 315 ? 4.646 30.558 64.695 1.00 11.95 314 ASP B C 1
ATOM 5508 O O . ASP B 1 315 ? 4.061 29.469 64.728 1.00 12.21 314 ASP B O 1
ATOM 5513 N N . GLN B 1 316 ? 4.063 31.705 64.376 1.00 12.40 315 GLN B N 1
ATOM 5514 C CA . GLN B 1 316 ? 2.641 31.783 63.973 1.00 12.18 315 GLN B CA 1
ATOM 5515 C C . GLN B 1 316 ? 2.359 30.892 62.759 1.00 11.95 315 GLN B C 1
ATOM 5516 O O . GLN B 1 316 ? 1.388 30.140 62.692 1.00 12.98 315 GLN B O 1
ATOM 5522 N N . LEU B 1 317 ? 3.199 31.009 61.732 1.00 11.87 316 LEU B N 1
ATOM 5523 C CA . LEU B 1 317 ? 3.008 30.246 60.483 1.00 11.35 316 LEU B CA 1
ATOM 5524 C C . LEU B 1 317 ? 3.189 28.764 60.743 1.00 11.75 316 LEU B C 1
ATOM 5525 O O . LEU B 1 317 ? 2.451 27.939 60.191 1.00 13.61 316 LEU B O 1
ATOM 5530 N N . LEU B 1 318 ? 4.244 28.394 61.488 1.00 11.70 317 LEU B N 1
ATOM 5531 C CA . LEU B 1 318 ? 4.481 26.943 61.718 1.00 11.97 317 LEU B CA 1
ATOM 5532 C C . LEU B 1 318 ? 3.339 26.350 62.567 1.00 12.73 317 LEU B C 1
ATOM 5533 O O . LEU B 1 318 ? 2.981 25.197 62.362 1.00 13.46 317 LEU B O 1
ATOM 5538 N N . ASN B 1 319 ? 2.746 27.149 63.446 1.00 12.79 318 ASN B N 1
ATOM 5539 C CA . ASN B 1 319 ? 1.576 26.726 64.251 1.00 13.94 318 ASN B CA 1
ATOM 5540 C C . ASN B 1 319 ? 0.360 26.481 63.359 1.00 14.12 318 ASN B C 1
ATOM 5541 O O . ASN B 1 319 ? -0.521 25.671 63.700 1.00 15.59 318 ASN B O 1
ATOM 5546 N N . HIS B 1 320 ? 0.252 27.191 62.243 1.00 12.66 319 HIS B N 1
ATOM 5547 C CA . HIS B 1 320 ? -0.802 26.965 61.240 1.00 13.18 319 HIS B CA 1
ATOM 5548 C C . HIS B 1 320 ? -0.504 25.749 60.378 1.00 13.26 319 HIS B C 1
ATOM 5549 O O . HIS B 1 320 ? -1.417 24.972 60.068 1.00 16.41 319 HIS B O 1
ATOM 5556 N N . LEU B 1 321 ? 0.736 25.608 59.919 1.00 13.32 320 LEU B N 1
ATOM 5557 C CA . LEU B 1 321 ? 1.097 24.627 58.879 1.00 14.11 320 LEU B CA 1
ATOM 5558 C C . LEU B 1 321 ? 1.317 23.212 59.436 1.00 13.81 320 LEU B C 1
ATOM 5559 O O . LEU B 1 321 ? 0.950 22.203 58.776 1.00 14.19 320 LEU B O 1
ATOM 5564 N N . GLU B 1 322 ? 2.052 23.102 60.540 1.00 12.62 321 GLU B N 1
ATOM 5565 C CA . GLU B 1 322 ? 2.582 21.772 60.947 1.00 13.06 321 GLU B CA 1
ATOM 5566 C C . GLU B 1 322 ? 1.534 20.932 61.675 1.00 13.06 321 GLU B C 1
ATOM 5567 O O . GLU B 1 322 ? 1.380 19.745 61.335 1.00 14.02 321 GLU B O 1
ATOM 5573 N N . PRO B 1 323 ? 0.856 21.429 62.733 1.00 14.26 322 PRO B N 1
ATOM 5574 C CA . PRO B 1 323 ? -0.059 20.530 63.487 1.00 16.08 322 PRO B CA 1
ATOM 5575 C C . PRO B 1 323 ? -1.100 19.792 62.658 1.00 16.19 322 PRO B C 1
ATOM 5576 O O . PRO B 1 323 ? -1.287 18.578 62.878 1.00 14.89 322 PRO B O 1
ATOM 5580 N N . PRO B 1 324 ? -1.786 20.388 61.660 1.00 15.10 323 PRO B N 1
ATOM 5581 C CA . PRO B 1 324 ? -2.783 19.639 60.907 1.00 14.98 323 PRO B CA 1
ATOM 5582 C C . PRO B 1 324 ? -2.184 18.540 60.042 1.00 17.07 323 PRO B C 1
ATOM 5583 O O . PRO B 1 324 ? -2.884 17.562 59.656 1.00 17.88 323 PRO B O 1
ATOM 5587 N N . ALA B 1 325 ? -0.877 18.624 59.757 1.00 15.09 324 ALA B N 1
ATOM 5588 C CA . ALA B 1 325 ? -0.210 17.603 58.957 1.00 15.45 324 ALA B CA 1
ATOM 5589 C C . ALA B 1 325 ? 0.143 16.368 59.803 1.00 16.51 324 ALA B C 1
ATOM 5590 O O . ALA B 1 325 ? 0.488 15.367 59.209 1.00 17.13 324 ALA B O 1
ATOM 5592 N N . LYS B 1 326 ? 0.068 16.467 61.134 1.00 16.71 325 LYS B N 1
ATOM 5593 C CA . LYS B 1 326 ? 0.246 15.308 62.070 1.00 19.05 325 LYS B CA 1
ATOM 5594 C C . LYS B 1 326 ? 1.638 14.685 61.899 1.00 16.05 325 LYS B C 1
ATOM 5595 O O . LYS B 1 326 ? 1.770 13.542 61.450 1.00 19.30 325 LYS B O 1
ATOM 5601 N N . PRO B 1 327 ? 2.679 15.406 62.322 1.00 16.43 326 PRO B N 1
ATOM 5602 C CA . PRO B 1 327 ? 4.044 14.845 62.335 1.00 16.98 326 PRO B CA 1
ATOM 5603 C C . PRO B 1 327 ? 4.153 13.733 63.380 1.00 21.67 326 PRO B C 1
ATOM 5604 O O . PRO B 1 327 ? 3.554 13.814 64.427 1.00 22.79 326 PRO B O 1
ATOM 5608 N N . SER B 1 328 ? 5.009 12.767 63.106 1.00 18.92 327 SER B N 1
ATOM 5609 C CA . SER B 1 328 ? 5.493 11.875 64.193 1.00 21.04 327 SER B CA 1
ATOM 5610 C C . SER B 1 328 ? 6.860 11.311 63.829 1.00 18.39 327 SER B C 1
ATOM 5611 O O . SER B 1 328 ? 7.258 11.364 62.638 1.00 17.43 327 SER B O 1
ATOM 5614 N N . ILE B 1 329 ? 7.507 10.764 64.853 1.00 18.68 328 ILE B N 1
ATOM 5615 C CA . ILE B 1 329 ? 8.814 10.101 64.667 1.00 16.52 328 ILE B CA 1
ATOM 5616 C C . ILE B 1 329 ? 8.616 8.575 64.784 1.00 18.63 328 ILE B C 1
ATOM 5617 O O . ILE B 1 329 ? 8.071 8.166 65.856 1.00 22.16 328 ILE B O 1
ATOM 5622 N N . VAL B 1 330 ? 8.931 7.812 63.743 1.00 17.82 329 VAL B N 1
ATOM 5623 C CA . VAL B 1 330 ? 8.877 6.324 63.782 1.00 18.30 329 VAL B CA 1
ATOM 5624 C C . VAL B 1 330 ? 10.260 5.807 63.390 1.00 18.29 329 VAL B C 1
ATOM 5625 O O . VAL B 1 330 ? 10.782 6.174 62.333 1.00 16.81 329 VAL B O 1
ATOM 5629 N N . SER B 1 331 ? 10.865 4.976 64.241 1.00 17.76 330 SER B N 1
ATOM 5630 C CA . SER B 1 331 ? 12.230 4.451 63.968 1.00 17.62 330 SER B CA 1
ATOM 5631 C C . SER B 1 331 ? 13.194 5.589 63.612 1.00 16.65 330 SER B C 1
ATOM 5632 O O . SER B 1 331 ? 13.996 5.467 62.678 1.00 16.54 330 SER B O 1
ATOM 5635 N N . ALA B 1 332 ? 13.129 6.682 64.375 1.00 15.34 331 ALA B N 1
ATOM 5636 C CA . ALA B 1 332 ? 14.054 7.834 64.290 1.00 14.62 331 ALA B CA 1
ATOM 5637 C C . ALA B 1 332 ? 13.918 8.583 62.955 1.00 15.37 331 ALA B C 1
ATOM 5638 O O . ALA B 1 332 ? 14.858 9.344 62.587 1.00 16.02 331 ALA B O 1
ATOM 5640 N N . SER B 1 333 ? 12.802 8.461 62.265 1.00 14.72 332 SER B N 1
ATOM 5641 C CA A SER B 1 333 ? 12.579 9.100 60.945 0.50 14.17 332 SER B CA 1
ATOM 5642 C CA B SER B 1 333 ? 12.578 9.103 60.948 0.50 15.47 332 SER B CA 1
ATOM 5643 C C . SER B 1 333 ? 11.267 9.886 60.994 1.00 14.69 332 SER B C 1
ATOM 5644 O O . SER B 1 333 ? 10.269 9.389 61.571 1.00 15.95 332 SER B O 1
ATOM 5649 N N . LEU B 1 334 ? 11.246 11.089 60.408 1.00 14.74 333 LEU B N 1
ATOM 5650 C CA . LEU B 1 334 ? 10.034 11.953 60.431 1.00 14.56 333 LEU B CA 1
ATOM 5651 C C . LEU B 1 334 ? 9.045 11.604 59.328 1.00 13.39 333 LEU B C 1
ATOM 5652 O O . LEU B 1 334 ? 9.446 11.492 58.134 1.00 15.48 333 LEU B O 1
ATOM 5657 N N . ARG B 1 335 ? 7.765 11.520 59.715 1.00 15.99 334 ARG B N 1
ATOM 5658 C CA . ARG B 1 335 ? 6.645 11.332 58.775 1.00 17.03 334 ARG B CA 1
ATOM 5659 C C . ARG B 1 335 ? 5.524 12.342 59.075 1.00 15.93 334 ARG B C 1
ATOM 5660 O O . ARG B 1 335 ? 5.451 12.813 60.221 1.00 18.14 334 ARG B O 1
ATOM 5668 N N . TYR B 1 336 ? 4.745 12.666 58.060 1.00 18.11 335 TYR B N 1
ATOM 5669 C CA . TYR B 1 336 ? 3.504 13.483 58.163 1.00 17.77 335 TYR B CA 1
ATOM 5670 C C . TYR B 1 336 ? 2.343 12.629 57.660 1.00 19.24 335 TYR B C 1
ATOM 5671 O O . TYR B 1 336 ? 2.437 12.126 56.519 1.00 22.79 335 TYR B O 1
ATOM 5680 N N . GLU B 1 337 ? 1.252 12.582 58.412 1.00 19.30 336 GLU B N 1
ATOM 5681 C CA . GLU B 1 337 ? 0.037 11.863 57.904 1.00 22.49 336 GLU B CA 1
ATOM 5682 C C . GLU B 1 337 ? -0.664 12.679 56.811 1.00 21.64 336 GLU B C 1
ATOM 5683 O O . GLU B 1 337 ? -1.197 12.080 55.866 1.00 23.30 336 GLU B O 1
ATOM 5689 N N . HIS B 1 338 ? -0.673 14.008 56.909 1.00 20.23 337 HIS B N 1
ATOM 5690 C CA . HIS B 1 338 ? -1.549 14.858 56.050 1.00 19.73 337 HIS B CA 1
ATOM 5691 C C . HIS B 1 338 ? -0.774 16.082 55.575 1.00 18.19 337 HIS B C 1
ATOM 5692 O O . HIS B 1 338 ? -1.120 17.189 55.912 1.00 20.00 337 HIS B O 1
ATOM 5699 N N . PRO B 1 339 ? 0.266 15.938 54.727 1.00 19.29 338 PRO B N 1
ATOM 5700 C CA . PRO B 1 339 ? 0.935 17.107 54.157 1.00 18.73 338 PRO B CA 1
ATOM 5701 C C . PRO B 1 339 ? -0.092 18.034 53.507 1.00 19.85 338 PRO B C 1
ATOM 5702 O O . PRO B 1 339 ? -0.950 17.570 52.801 1.00 21.44 338 PRO B O 1
ATOM 5706 N N . GLY B 1 340 ? 0.019 19.337 53.742 1.00 19.16 339 GLY B N 1
ATOM 5707 C CA . GLY B 1 340 ? -1.024 20.320 53.423 1.00 21.60 339 GLY B CA 1
ATOM 5708 C C . GLY B 1 340 ? -0.897 20.886 52.022 1.00 20.46 339 GLY B C 1
ATOM 5709 O O . GLY B 1 340 ? -1.794 21.613 51.581 1.00 23.91 339 GLY B O 1
ATOM 5710 N N . SER B 1 341 ? 0.232 20.648 51.346 1.00 19.44 340 SER B N 1
ATOM 5711 C CA . SER B 1 341 ? 0.520 21.277 50.030 1.00 17.95 340 SER B CA 1
ATOM 5712 C C . SER B 1 341 ? 1.530 20.423 49.301 1.00 17.27 340 SER B C 1
ATOM 5713 O O . SER B 1 341 ? 2.170 19.503 49.905 1.00 16.49 340 SER B O 1
ATOM 5716 N N . LEU B 1 342 ? 1.770 20.772 48.041 1.00 16.33 341 LEU B N 1
ATOM 5717 C CA . LEU B 1 342 ? 2.990 20.340 47.350 1.00 17.36 341 LEU B CA 1
ATOM 5718 C C . LEU B 1 342 ? 4.202 20.851 48.129 1.00 16.84 341 LEU B C 1
ATOM 5719 O O . LEU B 1 342 ? 4.121 21.822 48.854 1.00 16.10 341 LEU B O 1
ATOM 5724 N N . LEU B 1 343 ? 5.309 20.158 47.973 1.00 17.39 342 LEU B N 1
ATOM 5725 C CA . LEU B 1 343 ? 6.619 20.617 48.491 1.00 15.43 342 LEU B CA 1
ATOM 5726 C C . LEU B 1 343 ? 6.630 20.783 50.022 1.00 15.05 342 LEU B C 1
ATOM 5727 O O . LEU B 1 343 ? 7.407 21.598 50.557 1.00 15.54 342 LEU B O 1
ATOM 5732 N N . PHE B 1 344 ? 5.796 20.038 50.730 1.00 15.39 343 PHE B N 1
ATOM 5733 C CA . PHE B 1 344 ? 5.527 20.311 52.158 1.00 14.67 343 PHE B CA 1
ATOM 5734 C C . PHE B 1 344 ? 6.749 19.965 53.012 1.00 13.46 343 PHE B C 1
ATOM 5735 O O . PHE B 1 344 ? 7.260 20.859 53.725 1.00 13.49 343 PHE B O 1
ATOM 5743 N N . ASP B 1 345 ? 7.218 18.709 52.969 1.00 14.38 344 ASP B N 1
ATOM 5744 C CA . ASP B 1 345 ? 8.355 18.330 53.843 1.00 13.98 344 ASP B CA 1
ATOM 5745 C C . ASP B 1 345 ? 9.588 19.140 53.389 1.00 13.19 344 ASP B C 1
ATOM 5746 O O . ASP B 1 345 ? 10.440 19.475 54.255 1.00 14.16 344 ASP B O 1
ATOM 5751 N N . GLU B 1 346 ? 9.721 19.434 52.107 1.00 13.28 345 GLU B N 1
ATOM 5752 C CA . GLU B 1 346 ? 10.876 20.184 51.575 1.00 12.94 345 GLU B CA 1
ATOM 5753 C C . GLU B 1 346 ? 10.924 21.596 52.159 1.00 13.36 345 GLU B C 1
ATOM 5754 O O . GLU B 1 346 ? 11.980 22.020 52.672 1.00 12.57 345 GLU B O 1
ATOM 5760 N N . LEU B 1 347 ? 9.800 22.309 52.126 1.00 12.73 346 LEU B N 1
ATOM 5761 C CA . LEU B 1 347 ? 9.790 23.714 52.573 1.00 12.77 346 LEU B CA 1
ATOM 5762 C C . LEU B 1 347 ? 9.829 23.825 54.095 1.00 12.63 346 LEU B C 1
ATOM 5763 O O . LEU B 1 347 ? 10.477 24.778 54.589 1.00 13.50 346 LEU B O 1
ATOM 5768 N N . LEU B 1 348 ? 9.214 22.903 54.827 1.00 12.16 347 LEU B N 1
ATOM 5769 C CA . LEU B 1 348 ? 9.332 22.971 56.296 1.00 12.70 347 LEU B CA 1
ATOM 5770 C C . LEU B 1 348 ? 10.782 22.645 56.679 1.00 12.20 347 LEU B C 1
ATOM 5771 O O . LEU B 1 348 ? 11.307 23.307 57.598 1.00 12.88 347 LEU B O 1
ATOM 5776 N N . PHE B 1 349 ? 11.416 21.670 56.047 1.00 12.13 348 PHE B N 1
ATOM 5777 C CA . PHE B 1 349 ? 12.850 21.373 56.342 1.00 11.61 348 PHE B CA 1
ATOM 5778 C C . PHE B 1 349 ? 13.702 22.630 56.095 1.00 11.47 348 PHE B C 1
ATOM 5779 O O . PHE B 1 349 ? 14.455 23.054 56.970 1.00 11.67 348 PHE B O 1
ATOM 5787 N N . LEU B 1 350 ? 13.568 23.211 54.903 1.00 12.35 349 LEU B N 1
ATOM 5788 C CA . LEU B 1 350 ? 14.358 24.393 54.507 1.00 12.46 349 LEU B CA 1
ATOM 5789 C C . LEU B 1 350 ? 14.141 25.520 55.530 1.00 12.46 349 LEU B C 1
ATOM 5790 O O . LEU B 1 350 ? 15.113 26.079 56.033 1.00 13.25 349 LEU B O 1
ATOM 5795 N N . ALA B 1 351 ? 12.879 25.844 55.877 1.00 11.89 350 ALA B N 1
ATOM 5796 C CA . ALA B 1 351 ? 12.645 26.949 56.815 1.00 12.57 350 ALA B CA 1
ATOM 5797 C C . ALA B 1 351 ? 13.204 26.670 58.214 1.00 12.01 350 ALA B C 1
ATOM 5798 O O . ALA B 1 351 ? 13.720 27.570 58.872 1.00 12.99 350 ALA B O 1
ATOM 5800 N N . LYS B 1 352 ? 13.136 25.419 58.664 1.00 11.47 351 LYS B N 1
ATOM 5801 C CA . LYS B 1 352 ? 13.643 25.090 60.018 1.00 11.71 351 LYS B CA 1
ATOM 5802 C C . LYS B 1 352 ? 15.167 25.279 60.100 1.00 11.84 351 LYS B C 1
ATOM 5803 O O . LYS B 1 352 ? 15.640 25.689 61.159 1.00 13.07 351 LYS B O 1
ATOM 5809 N N . VAL B 1 353 ? 15.921 24.998 59.033 1.00 11.55 352 VAL B N 1
ATOM 5810 C CA . VAL B 1 353 ? 17.408 25.069 59.077 1.00 12.60 352 VAL B CA 1
ATOM 5811 C C . VAL B 1 353 ? 17.982 26.370 58.535 1.00 12.22 352 VAL B C 1
ATOM 5812 O O . VAL B 1 353 ? 19.163 26.617 58.755 1.00 13.22 352 VAL B O 1
ATOM 5816 N N . HIS B 1 354 ? 17.206 27.148 57.778 1.00 12.44 353 HIS B N 1
ATOM 5817 C CA . HIS B 1 354 ? 17.786 28.175 56.870 1.00 12.59 353 HIS B CA 1
ATOM 5818 C C . HIS B 1 354 ? 18.684 29.154 57.630 1.00 13.27 353 HIS B C 1
ATOM 5819 O O . HIS B 1 354 ? 18.183 29.860 58.555 1.00 14.12 353 HIS B O 1
ATOM 5826 N N . ALA B 1 355 ? 19.920 29.269 57.186 1.00 13.21 354 ALA B N 1
ATOM 5827 C CA . ALA B 1 355 ? 20.974 30.121 57.775 1.00 13.71 354 ALA B CA 1
ATOM 5828 C C . ALA B 1 355 ? 20.978 31.518 57.195 1.00 15.09 354 ALA B C 1
ATOM 5829 O O . ALA B 1 355 ? 21.724 32.379 57.706 1.00 16.38 354 ALA B O 1
ATOM 5831 N N . GLY B 1 356 ? 20.151 31.767 56.180 1.00 14.08 355 GLY B N 1
ATOM 5832 C CA . GLY B 1 356 ? 20.143 33.043 55.445 1.00 14.61 355 GLY B CA 1
ATOM 5833 C C . GLY B 1 356 ? 20.940 32.914 54.162 1.00 14.29 355 GLY B C 1
ATOM 5834 O O . GLY B 1 356 ? 22.041 32.313 54.172 1.00 14.42 355 GLY B O 1
ATOM 5835 N N . PHE B 1 357 ? 20.442 33.479 53.070 1.00 14.12 356 PHE B N 1
ATOM 5836 C CA . PHE B 1 357 ? 21.143 33.329 51.777 1.00 14.72 356 PHE B CA 1
ATOM 5837 C C . PHE B 1 357 ? 22.475 34.079 51.831 1.00 16.92 356 PHE B C 1
ATOM 5838 O O . PHE B 1 357 ? 23.393 33.581 51.166 1.00 16.54 356 PHE B O 1
ATOM 5846 N N . GLY B 1 358 ? 22.610 35.190 52.554 1.00 15.21 357 GLY B N 1
ATOM 5847 C CA . GLY B 1 358 ? 23.932 35.837 52.680 1.00 16.33 357 GLY B CA 1
ATOM 5848 C C . GLY B 1 358 ? 24.957 34.968 53.373 1.00 16.41 357 GLY B C 1
ATOM 5849 O O . GLY B 1 358 ? 26.109 34.907 52.920 1.00 17.22 357 GLY B O 1
ATOM 5850 N N . ALA B 1 359 ? 24.548 34.243 54.404 1.00 16.22 358 ALA B N 1
ATOM 5851 C CA . ALA B 1 359 ? 25.476 33.330 55.100 1.00 15.95 358 ALA B CA 1
ATOM 5852 C C . ALA B 1 359 ? 25.899 32.197 54.155 1.00 16.95 358 ALA B C 1
ATOM 5853 O O . ALA B 1 359 ? 27.046 31.839 54.208 1.00 18.45 358 ALA B O 1
ATOM 5855 N N . LEU B 1 360 ? 24.979 31.663 53.349 1.00 15.83 359 LEU B N 1
ATOM 5856 C CA . LEU B 1 360 ? 25.338 30.593 52.394 1.00 17.84 359 LEU B CA 1
ATOM 5857 C C . LEU B 1 360 ? 26.366 31.143 51.408 1.00 22.87 359 LEU B C 1
ATOM 5858 O O . LEU B 1 360 ? 27.341 30.435 51.138 1.00 22.23 359 LEU B O 1
ATOM 5863 N N . LEU B 1 361 ? 26.127 32.351 50.903 1.00 21.10 360 LEU B N 1
ATOM 5864 C CA . LEU B 1 361 ? 27.025 33.019 49.918 1.00 24.77 360 LEU B CA 1
ATOM 5865 C C . LEU B 1 361 ? 28.418 33.091 50.505 1.00 25.38 360 LEU B C 1
ATOM 5866 O O . LEU B 1 361 ? 29.370 32.976 49.701 1.00 41.52 360 LEU B O 1
ATOM 5871 N N . ARG B 1 362 ? 28.576 33.275 51.795 1.00 23.52 361 ARG B N 1
ATOM 5872 C CA . ARG B 1 362 ? 29.871 33.512 52.459 1.00 24.32 361 ARG B CA 1
ATOM 5873 C C . ARG B 1 362 ? 30.407 32.248 53.152 1.00 26.51 361 ARG B C 1
ATOM 5874 O O . ARG B 1 362 ? 31.283 32.354 53.995 1.00 25.75 361 ARG B O 1
ATOM 5882 N N . MET B 1 363 ? 29.859 31.078 52.832 1.00 21.45 362 MET B N 1
ATOM 5883 C CA . MET B 1 363 ? 30.213 29.826 53.546 1.00 22.01 362 MET B CA 1
ATOM 5884 C C . MET B 1 363 ? 31.730 29.608 53.597 1.00 19.09 362 MET B C 1
ATOM 5885 O O . MET B 1 363 ? 32.325 29.546 52.577 1.00 20.92 362 MET B O 1
ATOM 5890 N N . PRO B 1 364 ? 32.331 29.460 54.791 1.00 22.16 363 PRO B N 1
ATOM 5891 C CA . PRO B 1 364 ? 33.753 29.242 54.905 1.00 25.22 363 PRO B CA 1
ATOM 5892 C C . PRO B 1 364 ? 34.101 27.896 54.272 1.00 24.42 363 PRO B C 1
ATOM 5893 O O . PRO B 1 364 ? 33.351 26.960 54.360 1.00 19.42 363 PRO B O 1
ATOM 5897 N N . PRO B 1 365 ? 35.349 27.750 53.784 1.00 23.23 364 PRO B N 1
ATOM 5898 C CA . PRO B 1 365 ? 35.802 26.555 53.126 1.00 23.22 364 PRO B CA 1
ATOM 5899 C C . PRO B 1 365 ? 35.759 25.433 54.138 1.00 24.35 364 PRO B C 1
ATOM 5900 O O . PRO B 1 365 ? 35.852 25.537 55.360 1.00 23.62 364 PRO B O 1
ATOM 5904 N N . PRO B 1 366 ? 35.599 24.026 53.731 1.00 23.80 365 PRO B N 1
ATOM 5905 C CA . PRO B 1 366 ? 35.513 22.847 54.591 1.00 24.51 365 PRO B CA 1
ATOM 5906 C C . PRO B 1 366 ? 36.854 22.555 55.292 1.00 26.21 365 PRO B C 1
ATOM 5907 O O . PRO B 1 366 ? 37.843 22.956 54.753 1.00 28.51 365 PRO B O 1
ATOM 5911 N N . ALA B 1 367 ? 36.819 21.903 56.457 1.00 31.81 366 ALA B N 1
ATOM 5912 C CA . ALA B 1 367 ? 38.038 21.446 57.173 1.00 35.57 366 ALA B CA 1
ATOM 5913 C C . ALA B 1 367 ? 38.690 20.352 56.322 1.00 42.55 366 ALA B C 1
ATOM 5914 O O . ALA B 1 367 ? 37.922 19.581 55.722 1.00 42.32 366 ALA B O 1
ATOM 5916 N N . ALA B 1 368 ? 40.035 20.290 56.249 1.00 44.89 367 ALA B N 1
ATOM 5917 C CA . ALA B 1 368 ? 40.794 19.326 55.392 1.00 54.24 367 ALA B CA 1
ATOM 5918 C C . ALA B 1 368 ? 40.632 17.888 55.914 1.00 50.01 367 ALA B C 1
ATOM 5919 O O . ALA B 1 368 ? 40.234 17.715 57.069 1.00 49.63 367 ALA B O 1
ATOM 5921 N N . ALA C 1 3 ? -28.999 -49.303 35.106 1.00 44.48 2 ALA C N 1
ATOM 5922 C CA . ALA C 1 3 ? -28.041 -48.644 36.094 1.00 34.87 2 ALA C CA 1
ATOM 5923 C C . ALA C 1 3 ? -28.669 -47.330 36.569 1.00 34.41 2 ALA C C 1
ATOM 5924 O O . ALA C 1 3 ? -29.284 -46.644 35.705 1.00 35.22 2 ALA C O 1
ATOM 5926 N N . GLU C 1 4 ? -28.562 -47.021 37.873 1.00 32.09 3 GLU C N 1
ATOM 5927 C CA . GLU C 1 4 ? -29.096 -45.773 38.472 1.00 30.67 3 GLU C CA 1
ATOM 5928 C C . GLU C 1 4 ? -28.144 -44.603 38.177 1.00 27.78 3 GLU C C 1
ATOM 5929 O O . GLU C 1 4 ? -26.926 -44.766 38.322 1.00 27.28 3 GLU C O 1
ATOM 5931 N N . LEU C 1 5 ? -28.710 -43.463 37.850 1.00 25.23 4 LEU C N 1
ATOM 5932 C CA . LEU C 1 5 ? -27.951 -42.192 37.626 1.00 23.49 4 LEU C CA 1
ATOM 5933 C C . LEU C 1 5 ? -27.553 -41.602 38.979 1.00 21.01 4 LEU C C 1
ATOM 5934 O O . LEU C 1 5 ? -28.429 -41.201 39.755 1.00 23.35 4 LEU C O 1
ATOM 5939 N N . PRO C 1 6 ? -26.254 -41.494 39.332 1.00 19.12 5 PRO C N 1
ATOM 5940 C CA . PRO C 1 6 ? -25.863 -40.919 40.613 1.00 20.02 5 PRO C CA 1
ATOM 5941 C C . PRO C 1 6 ? -26.241 -39.446 40.689 1.00 22.72 5 PRO C C 1
ATOM 5942 O O . PRO C 1 6 ? -26.445 -38.766 39.667 1.00 20.81 5 PRO C O 1
ATOM 5946 N N . PRO C 1 7 ? -26.438 -38.903 41.911 1.00 22.90 6 PRO C N 1
ATOM 5947 C CA . PRO C 1 7 ? -26.867 -37.523 42.057 1.00 22.21 6 PRO C CA 1
ATOM 5948 C C . PRO C 1 7 ? -25.912 -36.563 41.332 1.00 20.95 6 PRO C C 1
ATOM 5949 O O . PRO C 1 7 ? -24.672 -36.702 41.476 1.00 23.30 6 PRO C O 1
ATOM 5953 N N . GLY C 1 8 ? -26.482 -35.608 40.594 1.00 23.10 7 GLY C N 1
ATOM 5954 C CA . GLY C 1 8 ? -25.719 -34.564 39.925 1.00 20.31 7 GLY C CA 1
ATOM 5955 C C . GLY C 1 8 ? -25.033 -35.000 38.630 1.00 21.71 7 GLY C C 1
ATOM 5956 O O . GLY C 1 8 ? -24.363 -34.168 38.030 1.00 22.41 7 GLY C O 1
ATOM 5957 N N . ARG C 1 9 ? -25.112 -36.255 38.239 1.00 18.09 8 ARG C N 1
ATOM 5958 C CA . ARG C 1 9 ? -24.425 -36.751 37.007 1.00 16.35 8 ARG C CA 1
ATOM 5959 C C . ARG C 1 9 ? -25.325 -36.535 35.787 1.00 17.83 8 ARG C C 1
ATOM 5960 O O . ARG C 1 9 ? -26.543 -36.552 35.909 1.00 19.42 8 ARG C O 1
ATOM 5968 N N . LEU C 1 10 ? -24.702 -36.428 34.625 1.00 17.33 9 LEU C N 1
ATOM 5969 C CA . LEU C 1 10 ? -25.441 -36.285 33.344 1.00 16.91 9 LEU C CA 1
ATOM 5970 C C . LEU C 1 10 ? -25.797 -37.631 32.732 1.00 17.41 9 LEU C C 1
ATOM 5971 O O . LEU C 1 10 ? -26.858 -37.752 32.125 1.00 18.85 9 LEU C O 1
ATOM 5976 N N . ALA C 1 11 ? -24.929 -38.643 32.836 1.00 16.20 10 ALA C N 1
ATOM 5977 C CA . ALA C 1 11 ? -25.157 -39.976 32.265 1.00 15.82 10 ALA C CA 1
ATOM 5978 C C . ALA C 1 11 ? -24.425 -40.985 33.144 1.00 15.07 10 ALA C C 1
ATOM 5979 O O . ALA C 1 11 ? -23.468 -40.626 33.807 1.00 15.90 10 ALA C O 1
ATOM 5981 N N . THR C 1 12 ? -24.863 -42.232 33.070 1.00 15.37 11 THR C N 1
ATOM 5982 C CA . THR C 1 12 ? -24.259 -43.325 33.836 1.00 15.32 11 THR C CA 1
ATOM 5983 C C . THR C 1 12 ? -22.897 -43.708 33.259 1.00 13.96 11 THR C C 1
ATOM 5984 O O . THR C 1 12 ? -22.584 -43.528 32.064 1.00 14.33 11 THR C O 1
ATOM 5988 N N . THR C 1 13 ? -22.065 -44.292 34.126 1.00 14.38 12 THR C N 1
ATOM 5989 C CA . THR C 1 13 ? -20.789 -44.876 33.728 1.00 13.78 12 THR C CA 1
ATOM 5990 C C . THR C 1 13 ? -21.024 -45.977 32.670 1.00 14.46 12 THR C C 1
ATOM 5991 O O . THR C 1 13 ? -20.271 -46.032 31.679 1.00 14.06 12 THR C O 1
ATOM 5995 N N . GLU C 1 14 ? -22.050 -46.810 32.865 1.00 15.46 13 GLU C N 1
ATOM 5996 C CA . GLU C 1 14 ? -22.394 -47.859 31.867 1.00 17.27 13 GLU C CA 1
ATOM 5997 C C . GLU C 1 14 ? -22.607 -47.193 30.497 1.00 14.89 13 GLU C C 1
ATOM 5998 O O . GLU C 1 14 ? -22.077 -47.681 29.498 1.00 15.77 13 GLU C O 1
ATOM 6004 N N . ASP C 1 15 ? -23.295 -46.064 30.471 1.00 14.57 14 ASP C N 1
ATOM 6005 C CA . ASP C 1 15 ? -23.589 -45.380 29.192 1.00 15.09 14 ASP C CA 1
ATOM 6006 C C . ASP C 1 15 ? -22.277 -44.885 28.557 1.00 15.33 14 ASP C C 1
ATOM 6007 O O . ASP C 1 15 ? -22.098 -45.022 27.337 1.00 15.48 14 ASP C O 1
ATOM 6012 N N . TYR C 1 16 ? -21.344 -44.292 29.312 1.00 12.68 15 TYR C N 1
ATOM 6013 C CA . TYR C 1 16 ? -20.106 -43.818 28.669 1.00 12.84 15 TYR C CA 1
ATOM 6014 C C . TYR C 1 16 ? -19.344 -45.000 28.097 1.00 14.08 15 TYR C C 1
ATOM 6015 O O . TYR C 1 16 ? -18.803 -44.941 26.969 1.00 13.97 15 TYR C O 1
ATOM 6024 N N . PHE C 1 17 ? -19.216 -46.086 28.863 1.00 13.69 16 PHE C N 1
ATOM 6025 C CA . PHE C 1 17 ? -18.399 -47.246 28.425 1.00 14.39 16 PHE C CA 1
ATOM 6026 C C . PHE C 1 17 ? -19.066 -47.961 27.227 1.00 14.64 16 PHE C C 1
ATOM 6027 O O . PHE C 1 17 ? -18.310 -48.561 26.433 1.00 16.62 16 PHE C O 1
ATOM 6035 N N . ALA C 1 18 ? -20.353 -47.817 27.031 1.00 14.62 17 ALA C N 1
ATOM 6036 C CA . ALA C 1 18 ? -21.123 -48.465 25.922 1.00 15.92 17 ALA C CA 1
ATOM 6037 C C . ALA C 1 18 ? -21.119 -47.673 24.624 1.00 18.59 17 ALA C C 1
ATOM 6038 O O . ALA C 1 18 ? -21.618 -48.176 23.611 1.00 18.44 17 ALA C O 1
ATOM 6040 N N . GLN C 1 19 ? -20.585 -46.443 24.615 1.00 16.01 18 GLN C N 1
ATOM 6041 C CA . GLN C 1 19 ? -20.693 -45.603 23.400 1.00 16.63 18 GLN C CA 1
ATOM 6042 C C . GLN C 1 19 ? -20.118 -46.318 22.162 1.00 15.80 18 GLN C C 1
ATOM 6043 O O . GLN C 1 19 ? -20.794 -46.273 21.120 1.00 16.63 18 GLN C O 1
ATOM 6049 N N . GLN C 1 20 ? -18.951 -46.928 22.264 1.00 17.79 19 GLN C N 1
ATOM 6050 C CA . GLN C 1 20 ? -18.313 -47.516 21.056 1.00 18.17 19 GLN C CA 1
ATOM 6051 C C . GLN C 1 20 ? -19.188 -48.690 20.573 1.00 19.77 19 GLN C C 1
ATOM 6052 O O . GLN C 1 20 ? -19.463 -48.794 19.352 1.00 20.05 19 GLN C O 1
ATOM 6058 N N . ALA C 1 21 ? -19.674 -49.538 21.475 1.00 20.16 20 ALA C N 1
ATOM 6059 C CA . ALA C 1 21 ? -20.518 -50.687 21.074 1.00 23.05 20 ALA C CA 1
ATOM 6060 C C . ALA C 1 21 ? -21.819 -50.198 20.449 1.00 22.52 20 ALA C C 1
ATOM 6061 O O . ALA C 1 21 ? -22.337 -50.849 19.499 1.00 24.42 20 ALA C O 1
ATOM 6063 N N . LYS C 1 22 ? -22.405 -49.108 20.917 1.00 19.59 21 LYS C N 1
ATOM 6064 C CA . LYS C 1 22 ? -23.683 -48.556 20.410 1.00 22.05 21 LYS C CA 1
ATOM 6065 C C . LYS C 1 22 ? -23.440 -47.698 19.144 1.00 21.81 21 LYS C C 1
ATOM 6066 O O . LYS C 1 22 ? -24.417 -47.261 18.517 1.00 23.63 21 LYS C O 1
ATOM 6072 N N . GLN C 1 23 ? -22.182 -47.363 18.845 1.00 21.00 22 GLN C N 1
ATOM 6073 C CA A GLN C 1 23 ? -21.815 -46.486 17.705 0.50 21.33 22 GLN C CA 1
ATOM 6074 C CA B GLN C 1 23 ? -21.795 -46.477 17.719 0.50 19.35 22 GLN C CA 1
ATOM 6075 C C . GLN C 1 23 ? -22.508 -45.122 17.860 1.00 21.93 22 GLN C C 1
ATOM 6076 O O . GLN C 1 23 ? -22.977 -44.524 16.840 1.00 22.59 22 GLN C O 1
ATOM 6087 N N . ALA C 1 24 ? -22.560 -44.578 19.080 1.00 19.51 23 ALA C N 1
ATOM 6088 C CA . ALA C 1 24 ? -23.188 -43.273 19.315 1.00 17.95 23 ALA C CA 1
ATOM 6089 C C . ALA C 1 24 ? -22.585 -42.634 20.567 1.00 18.32 23 ALA C C 1
ATOM 6090 O O . ALA C 1 24 ? -22.444 -43.309 21.580 1.00 18.01 23 ALA C O 1
ATOM 6092 N N . VAL C 1 25 ? -22.322 -41.336 20.489 1.00 17.65 24 VAL C N 1
ATOM 6093 C CA . VAL C 1 25 ? -21.929 -40.599 21.722 1.00 15.29 24 VAL C CA 1
ATOM 6094 C C . VAL C 1 25 ? -23.175 -40.345 22.563 1.00 15.00 24 VAL C C 1
ATOM 6095 O O . VAL C 1 25 ? -24.327 -40.289 22.060 1.00 17.27 24 VAL C O 1
ATOM 6099 N N . THR C 1 26 ? -22.978 -40.169 23.868 1.00 14.49 25 THR C N 1
ATOM 6100 C CA . THR C 1 26 ? -24.073 -39.786 24.771 1.00 14.07 25 THR C CA 1
ATOM 6101 C C . THR C 1 26 ? -24.530 -38.362 24.431 1.00 15.18 25 THR C C 1
ATOM 6102 O O . THR C 1 26 ? -23.775 -37.552 23.892 1.00 15.75 25 THR C O 1
ATOM 6106 N N . PRO C 1 27 ? -25.754 -37.970 24.834 1.00 15.84 26 PRO C N 1
ATOM 6107 C CA . PRO C 1 27 ? -26.210 -36.606 24.589 1.00 16.45 26 PRO C CA 1
ATOM 6108 C C . PRO C 1 27 ? -25.298 -35.554 25.232 1.00 14.70 26 PRO C C 1
ATOM 6109 O O . PRO C 1 27 ? -25.150 -34.482 24.642 1.00 14.75 26 PRO C O 1
ATOM 6113 N N . ASP C 1 28 ? -24.743 -35.795 26.436 1.00 14.97 27 ASP C N 1
ATOM 6114 C CA . ASP C 1 28 ? -23.865 -34.758 27.048 1.00 14.21 27 ASP C CA 1
ATOM 6115 C C . ASP C 1 28 ? -22.532 -34.659 26.304 1.00 13.37 27 ASP C C 1
ATOM 6116 O O . ASP C 1 28 ? -21.975 -33.565 26.238 1.00 14.32 27 ASP C O 1
ATOM 6121 N N . VAL C 1 29 ? -22.015 -35.753 25.762 1.00 12.62 28 VAL C N 1
ATOM 6122 C CA . VAL C 1 29 ? -20.810 -35.690 24.879 1.00 12.26 28 VAL C CA 1
ATOM 6123 C C . VAL C 1 29 ? -21.163 -34.892 23.622 1.00 13.82 28 VAL C C 1
ATOM 6124 O O . VAL C 1 29 ? -20.361 -34.042 23.195 1.00 13.44 28 VAL C O 1
ATOM 6128 N N . MET C 1 30 ? -22.328 -35.120 23.032 1.00 13.97 29 MET C N 1
ATOM 6129 C CA . MET C 1 30 ? -22.739 -34.313 21.865 1.00 14.38 29 MET C CA 1
ATOM 6130 C C . MET C 1 30 ? -22.809 -32.836 22.253 1.00 13.65 29 MET C C 1
ATOM 6131 O O . MET C 1 30 ? -22.389 -31.956 21.484 1.00 14.52 29 MET C O 1
ATOM 6136 N N . ALA C 1 31 ? -23.347 -32.526 23.444 1.00 13.22 30 ALA C N 1
ATOM 6137 C CA . ALA C 1 31 ? -23.426 -31.117 23.907 1.00 13.41 30 ALA C CA 1
ATOM 6138 C C . ALA C 1 31 ? -22.047 -30.513 24.151 1.00 13.41 30 ALA C C 1
ATOM 6139 O O . ALA C 1 31 ? -21.844 -29.295 23.993 1.00 13.15 30 ALA C O 1
ATOM 6141 N N . GLN C 1 32 ? -21.065 -31.320 24.556 1.00 13.45 31 GLN C N 1
ATOM 6142 C CA . GLN C 1 32 ? -19.671 -30.865 24.623 1.00 12.75 31 GLN C CA 1
ATOM 6143 C C . GLN C 1 32 ? -19.129 -30.557 23.221 1.00 12.45 31 GLN C C 1
ATOM 6144 O O . GLN C 1 32 ? -18.438 -29.531 23.052 1.00 12.22 31 GLN C O 1
ATOM 6150 N N . LEU C 1 33 ? -19.425 -31.420 22.247 1.00 12.44 32 LEU C N 1
ATOM 6151 C CA . LEU C 1 33 ? -19.000 -31.161 20.862 1.00 13.61 32 LEU C CA 1
ATOM 6152 C C . LEU C 1 33 ? -19.665 -29.869 20.331 1.00 13.32 32 LEU C C 1
ATOM 6153 O O . LEU C 1 33 ? -19.025 -29.124 19.583 1.00 13.94 32 LEU C O 1
ATOM 6158 N N . ALA C 1 34 ? -20.894 -29.611 20.768 1.00 13.32 33 ALA C N 1
ATOM 6159 C CA . ALA C 1 34 ? -21.571 -28.356 20.393 1.00 14.59 33 ALA C CA 1
ATOM 6160 C C . ALA C 1 34 ? -20.831 -27.173 21.014 1.00 14.58 33 ALA C C 1
ATOM 6161 O O . ALA C 1 34 ? -20.547 -26.162 20.349 1.00 15.50 33 ALA C O 1
ATOM 6163 N N . TYR C 1 35 ? -20.486 -27.205 22.306 1.00 13.00 34 TYR C N 1
ATOM 6164 C CA . TYR C 1 35 ? -19.684 -26.130 22.920 1.00 13.87 34 TYR C CA 1
ATOM 6165 C C . TYR C 1 35 ? -18.415 -25.901 22.069 1.00 13.33 34 TYR C C 1
ATOM 6166 O O . TYR C 1 35 ? -18.011 -24.772 21.779 1.00 15.10 34 TYR C O 1
ATOM 6175 N N . MET C 1 36 ? -17.767 -26.991 21.664 1.00 13.28 35 MET C N 1
ATOM 6176 C CA . MET C 1 36 ? -16.489 -26.922 20.964 1.00 13.90 35 MET C CA 1
ATOM 6177 C C . MET C 1 36 ? -16.625 -26.282 19.560 1.00 14.16 35 MET C C 1
ATOM 6178 O O . MET C 1 36 ? -15.640 -25.702 19.081 1.00 14.79 35 MET C O 1
ATOM 6183 N N . ASN C 1 37 ? -17.789 -26.388 18.928 1.00 12.99 36 ASN C N 1
ATOM 6184 C CA . ASN C 1 37 ? -17.973 -26.139 17.470 1.00 13.85 36 ASN C CA 1
ATOM 6185 C C . ASN C 1 37 ? -19.021 -25.076 17.118 1.00 15.88 36 ASN C C 1
ATOM 6186 O O . ASN C 1 37 ? -19.032 -24.683 15.932 1.00 17.45 36 ASN C O 1
ATOM 6191 N N . TYR C 1 38 ? -19.951 -24.700 17.992 1.00 14.57 37 TYR C N 1
ATOM 6192 C CA . TYR C 1 38 ? -21.235 -24.101 17.502 1.00 14.36 37 TYR C CA 1
ATOM 6193 C C . TYR C 1 38 ? -21.122 -22.585 17.253 1.00 15.55 37 TYR C C 1
ATOM 6194 O O . TYR C 1 38 ? -21.533 -22.108 16.151 1.00 14.33 37 TYR C O 1
ATOM 6203 N N . ILE C 1 39 ? -20.687 -21.796 18.218 1.00 14.60 38 ILE C N 1
ATOM 6204 C CA . ILE C 1 39 ? -20.887 -20.324 18.155 1.00 14.59 38 ILE C CA 1
ATOM 6205 C C . ILE C 1 39 ? -19.749 -19.701 17.358 1.00 14.63 38 ILE C C 1
ATOM 6206 O O . ILE C 1 39 ? -18.583 -19.913 17.617 1.00 16.41 38 ILE C O 1
ATOM 6211 N N . ASP C 1 40 ? -20.126 -18.824 16.409 1.00 16.22 39 ASP C N 1
ATOM 6212 C CA . ASP C 1 40 ? -19.116 -18.121 15.617 1.00 17.41 39 ASP C CA 1
ATOM 6213 C C . ASP C 1 40 ? -18.090 -17.403 16.502 1.00 18.66 39 ASP C C 1
ATOM 6214 O O . ASP C 1 40 ? -18.504 -16.765 17.524 1.00 18.10 39 ASP C O 1
ATOM 6219 N N . PHE C 1 41 ? -16.828 -17.510 16.133 1.00 18.64 40 PHE C N 1
ATOM 6220 C CA . PHE C 1 41 ? -15.678 -16.726 16.659 1.00 19.70 40 PHE C CA 1
ATOM 6221 C C . PHE C 1 41 ? -15.251 -17.190 18.049 1.00 19.22 40 PHE C C 1
ATOM 6222 O O . PHE C 1 41 ? -14.030 -17.258 18.244 1.00 23.99 40 PHE C O 1
ATOM 6230 N N . ILE C 1 42 ? -16.178 -17.528 18.941 1.00 19.19 41 ILE C N 1
ATOM 6231 C CA . ILE C 1 42 ? -15.803 -17.761 20.365 1.00 19.44 41 ILE C CA 1
ATOM 6232 C C . ILE C 1 42 ? -15.719 -19.258 20.684 1.00 19.48 41 ILE C C 1
ATOM 6233 O O . ILE C 1 42 ? -15.132 -19.555 21.738 1.00 19.38 41 ILE C O 1
ATOM 6238 N N . SER C 1 43 ? -16.241 -20.173 19.874 1.00 17.27 42 SER C N 1
ATOM 6239 C CA . SER C 1 43 ? -16.053 -21.609 20.119 1.00 15.88 42 SER C CA 1
ATOM 6240 C C . SER C 1 43 ? -14.593 -21.946 19.806 1.00 16.81 42 SER C C 1
ATOM 6241 O O . SER C 1 43 ? -13.949 -21.363 18.907 1.00 16.60 42 SER C O 1
ATOM 6244 N N . PRO C 1 44 ? -13.985 -22.930 20.525 1.00 14.62 43 PRO C N 1
ATOM 6245 C CA . PRO C 1 44 ? -12.560 -23.184 20.341 1.00 14.38 43 PRO C CA 1
ATOM 6246 C C . PRO C 1 44 ? -12.226 -23.703 18.947 1.00 16.27 43 PRO C C 1
ATOM 6247 O O . PRO C 1 44 ? -11.138 -23.413 18.478 1.00 17.18 43 PRO C O 1
ATOM 6251 N N . PHE C 1 45 ? -13.140 -24.435 18.327 1.00 14.47 44 PHE C N 1
ATOM 6252 C CA . PHE C 1 45 ? -12.856 -25.045 16.995 1.00 15.58 44 PHE C CA 1
ATOM 6253 C C . PHE C 1 45 ? -13.621 -24.347 15.880 1.00 18.84 44 PHE C C 1
ATOM 6254 O O . PHE C 1 45 ? -13.986 -24.971 14.885 1.00 21.83 44 PHE C O 1
ATOM 6262 N N . TYR C 1 46 ? -13.818 -23.043 16.007 1.00 18.56 45 TYR C N 1
ATOM 6263 C CA . TYR C 1 46 ? -14.490 -22.255 14.936 1.00 18.99 45 TYR C CA 1
ATOM 6264 C C . TYR C 1 46 ? -13.554 -22.104 13.736 1.00 17.47 45 TYR C C 1
ATOM 6265 O O . TYR C 1 46 ? -14.055 -22.285 12.555 1.00 18.37 45 TYR C O 1
ATOM 6274 N N . SER C 1 47 ? -12.276 -21.810 13.904 1.00 16.98 46 SER C N 1
ATOM 6275 C CA . SER C 1 47 ? -11.398 -21.461 12.787 1.00 19.76 46 SER C CA 1
ATOM 6276 C C . SER C 1 47 ? -9.962 -21.956 12.935 1.00 19.30 46 SER C C 1
ATOM 6277 O O . SER C 1 47 ? -9.506 -22.067 14.079 1.00 19.00 46 SER C O 1
ATOM 6280 N N . ARG C 1 48 ? -9.270 -22.173 11.811 1.00 19.46 47 ARG C N 1
ATOM 6281 C CA A ARG C 1 48 ? -7.829 -22.545 11.826 0.50 19.70 47 ARG C CA 1
ATOM 6282 C CA B ARG C 1 48 ? -7.827 -22.496 11.743 0.50 19.18 47 ARG C CA 1
ATOM 6283 C C . ARG C 1 48 ? -6.934 -21.334 12.159 1.00 18.65 47 ARG C C 1
ATOM 6284 O O . ARG C 1 48 ? -5.721 -21.519 12.310 1.00 19.36 47 ARG C O 1
ATOM 6299 N N . GLY C 1 49 ? -7.501 -20.132 12.293 1.00 16.89 48 GLY C N 1
ATOM 6300 C CA . GLY C 1 49 ? -6.670 -18.945 12.509 1.00 17.62 48 GLY C CA 1
ATOM 6301 C C . GLY C 1 49 ? -6.012 -18.887 13.880 1.00 18.03 48 GLY C C 1
ATOM 6302 O O . GLY C 1 49 ? -6.446 -19.621 14.798 1.00 18.35 48 GLY C O 1
ATOM 6303 N N . CYS C 1 50 ? -5.080 -17.964 14.056 1.00 17.51 49 CYS C N 1
ATOM 6304 C CA . CYS C 1 50 ? -4.379 -17.806 15.360 1.00 18.63 49 CYS C CA 1
ATOM 6305 C C . CYS C 1 50 ? -5.184 -16.903 16.273 1.00 20.11 49 CYS C C 1
ATOM 6306 O O . CYS C 1 50 ? -4.753 -15.817 16.583 1.00 24.50 49 CYS C O 1
ATOM 6309 N N . SER C 1 51 ? -6.373 -17.324 16.597 1.00 19.74 50 SER C N 1
ATOM 6310 C CA . SER C 1 51 ? -7.359 -16.654 17.473 1.00 19.17 50 SER C CA 1
ATOM 6311 C C . SER C 1 51 ? -7.641 -17.570 18.646 1.00 18.44 50 SER C C 1
ATOM 6312 O O . SER C 1 51 ? -7.932 -18.767 18.445 1.00 17.85 50 SER C O 1
ATOM 6315 N N . PHE C 1 52 ? -7.608 -17.025 19.854 1.00 18.89 51 PHE C N 1
ATOM 6316 C CA . PHE C 1 52 ? -7.721 -17.826 21.101 1.00 19.09 51 PHE C CA 1
ATOM 6317 C C . PHE C 1 52 ? -8.821 -17.286 22.011 1.00 19.39 51 PHE C C 1
ATOM 6318 O O . PHE C 1 52 ? -8.756 -17.510 23.236 1.00 17.89 51 PHE C O 1
ATOM 6326 N N . GLU C 1 53 ? -9.866 -16.696 21.448 1.00 22.91 52 GLU C N 1
ATOM 6327 C CA . GLU C 1 53 ? -10.980 -16.148 22.268 1.00 23.98 52 GLU C CA 1
ATOM 6328 C C . GLU C 1 53 ? -11.580 -17.188 23.205 1.00 19.40 52 GLU C C 1
ATOM 6329 O O . GLU C 1 53 ? -11.916 -16.841 24.351 1.00 19.70 52 GLU C O 1
ATOM 6335 N N . ALA C 1 54 ? -11.774 -18.442 22.811 1.00 19.59 53 ALA C N 1
ATOM 6336 C CA . ALA C 1 54 ? -12.406 -19.444 23.679 1.00 19.56 53 ALA C CA 1
ATOM 6337 C C . ALA C 1 54 ? -11.577 -19.607 24.963 1.00 16.80 53 ALA C C 1
ATOM 6338 O O . ALA C 1 54 ? -12.146 -19.841 26.022 1.00 18.63 53 ALA C O 1
ATOM 6340 N N . TRP C 1 55 ? -10.259 -19.569 24.803 1.00 16.38 54 TRP C N 1
ATOM 6341 C CA . TRP C 1 55 ? -9.303 -19.774 25.916 1.00 16.24 54 TRP C CA 1
ATOM 6342 C C . TRP C 1 55 ? -9.219 -18.500 26.771 1.00 17.75 54 TRP C C 1
ATOM 6343 O O . TRP C 1 55 ? -9.104 -18.649 27.999 1.00 18.19 54 TRP C O 1
ATOM 6354 N N . GLU C 1 56 ? -9.323 -17.322 26.164 1.00 19.36 55 GLU C N 1
ATOM 6355 C CA . GLU C 1 56 ? -9.390 -16.065 26.944 1.00 19.66 55 GLU C CA 1
ATOM 6356 C C . GLU C 1 56 ? -10.641 -16.119 27.832 1.00 20.08 55 GLU C C 1
ATOM 6357 O O . GLU C 1 56 ? -10.572 -15.780 29.034 1.00 22.42 55 GLU C O 1
ATOM 6363 N N . LEU C 1 57 ? -11.790 -16.582 27.308 1.00 17.77 56 LEU C N 1
ATOM 6364 C CA . LEU C 1 57 ? -13.063 -16.596 28.052 1.00 19.01 56 LEU C CA 1
ATOM 6365 C C . LEU C 1 57 ? -13.008 -17.559 29.235 1.00 21.86 56 LEU C C 1
ATOM 6366 O O . LEU C 1 57 ? -13.700 -17.313 30.240 1.00 23.30 56 LEU C O 1
ATOM 6371 N N . LYS C 1 58 ? -12.215 -18.632 29.128 1.00 21.08 57 LYS C N 1
ATOM 6372 C CA . LYS C 1 58 ? -12.029 -19.614 30.224 1.00 21.77 57 LYS C CA 1
ATOM 6373 C C . LYS C 1 58 ? -10.857 -19.270 31.134 1.00 20.16 57 LYS C C 1
ATOM 6374 O O . LYS C 1 58 ? -10.593 -20.050 32.069 1.00 21.88 57 LYS C O 1
ATOM 6380 N N . HIS C 1 59 ? -10.150 -18.177 30.867 1.00 19.29 58 HIS C N 1
ATOM 6381 C CA . HIS C 1 59 ? -8.976 -17.727 31.665 1.00 22.29 58 HIS C CA 1
ATOM 6382 C C . HIS C 1 59 ? -7.869 -18.779 31.617 1.00 20.20 58 HIS C C 1
ATOM 6383 O O . HIS C 1 59 ? -7.123 -18.929 32.594 1.00 21.31 58 HIS C O 1
ATOM 6390 N N . THR C 1 60 ? -7.698 -19.489 30.501 1.00 18.04 59 THR C N 1
ATOM 6391 C CA . THR C 1 60 ? -6.606 -20.474 30.383 1.00 17.71 59 THR C CA 1
ATOM 6392 C C . THR C 1 60 ? -5.271 -19.738 30.421 1.00 17.92 59 THR C C 1
ATOM 6393 O O . THR C 1 60 ? -4.994 -18.833 29.612 1.00 18.79 59 THR C O 1
ATOM 6397 N N . PRO C 1 61 ? -4.335 -20.097 31.337 1.00 17.04 60 PRO C N 1
ATOM 6398 C CA . PRO C 1 61 ? -2.997 -19.529 31.297 1.00 16.52 60 PRO C CA 1
ATOM 6399 C C . PRO C 1 61 ? -2.276 -19.846 29.992 1.00 16.45 60 PRO C C 1
ATOM 6400 O O . PRO C 1 61 ? -2.437 -20.940 29.475 1.00 15.87 60 PRO C O 1
ATOM 6404 N N . GLN C 1 62 ? -1.463 -18.928 29.478 1.00 15.57 61 GLN C N 1
ATOM 6405 C CA . GLN C 1 62 ? -0.737 -19.110 28.200 1.00 15.53 61 GLN C CA 1
ATOM 6406 C C . GLN C 1 62 ? -0.023 -20.467 28.199 1.00 16.17 61 GLN C C 1
ATOM 6407 O O . GLN C 1 62 ? -0.110 -21.155 27.177 1.00 16.42 61 GLN C O 1
ATOM 6413 N N . ARG C 1 63 ? 0.673 -20.841 29.289 1.00 15.27 62 ARG C N 1
ATOM 6414 C CA . ARG C 1 63 ? 1.550 -22.034 29.251 1.00 15.50 62 ARG C CA 1
ATOM 6415 C C . ARG C 1 63 ? 0.694 -23.304 29.165 1.00 15.54 62 ARG C C 1
ATOM 6416 O O . ARG C 1 63 ? 1.253 -24.369 28.847 1.00 15.99 62 ARG C O 1
ATOM 6424 N N . VAL C 1 64 ? -0.603 -23.238 29.446 1.00 15.41 63 VAL C N 1
ATOM 6425 C CA . VAL C 1 64 ? -1.488 -24.415 29.483 1.00 15.22 63 VAL C CA 1
ATOM 6426 C C . VAL C 1 64 ? -2.235 -24.596 28.149 1.00 14.58 63 VAL C C 1
ATOM 6427 O O . VAL C 1 64 ? -2.818 -25.639 27.900 1.00 14.04 63 VAL C O 1
ATOM 6431 N N . ILE C 1 65 ? -2.247 -23.597 27.246 1.00 14.24 64 ILE C N 1
ATOM 6432 C CA . ILE C 1 65 ? -3.014 -23.707 25.984 1.00 13.74 64 ILE C CA 1
ATOM 6433 C C . ILE C 1 65 ? -2.576 -24.960 25.208 1.00 13.43 64 ILE C C 1
ATOM 6434 O O . ILE C 1 65 ? -3.446 -25.672 24.669 1.00 13.11 64 ILE C O 1
ATOM 6439 N N . LYS C 1 66 ? -1.272 -25.216 25.128 1.00 13.55 65 LYS C N 1
ATOM 6440 C CA . LYS C 1 66 ? -0.775 -26.376 24.344 1.00 13.29 65 LYS C CA 1
ATOM 6441 C C . LYS C 1 66 ? -1.398 -27.665 24.871 1.00 14.83 65 LYS C C 1
ATOM 6442 O O . LYS C 1 66 ? -1.702 -28.577 24.086 1.00 14.66 65 LYS C O 1
ATOM 6448 N N . TYR C 1 67 ? -1.552 -27.797 26.193 1.00 13.23 66 TYR C N 1
ATOM 6449 C CA . TYR C 1 67 ? -2.165 -29.011 26.787 1.00 13.78 66 TYR C CA 1
ATOM 6450 C C . TYR C 1 67 ? -3.652 -29.066 26.462 1.00 12.50 66 TYR C C 1
ATOM 6451 O O . TYR C 1 67 ? -4.190 -30.148 26.201 1.00 13.27 66 TYR C O 1
ATOM 6460 N N . SER C 1 68 ? -4.363 -27.950 26.537 1.00 12.68 67 SER C N 1
ATOM 6461 C CA . SER C 1 68 ? -5.808 -27.890 26.239 1.00 12.66 67 SER C CA 1
ATOM 6462 C C . SER C 1 68 ? -6.072 -28.399 24.828 1.00 13.38 67 SER C C 1
ATOM 6463 O O . SER C 1 68 ? -6.926 -29.280 24.608 1.00 13.47 67 SER C O 1
ATOM 6466 N N . ILE C 1 69 ? -5.342 -27.847 23.848 1.00 12.89 68 ILE C N 1
ATOM 6467 C CA . ILE C 1 69 ? -5.521 -28.248 22.439 1.00 12.44 68 ILE C CA 1
ATOM 6468 C C . ILE C 1 69 ? -5.235 -29.754 22.294 1.00 12.30 68 ILE C C 1
ATOM 6469 O O . ILE C 1 69 ? -6.024 -30.465 21.649 1.00 13.60 68 ILE C O 1
ATOM 6474 N N . ALA C 1 70 ? -4.139 -30.216 22.882 1.00 12.24 69 ALA C N 1
ATOM 6475 C CA . ALA C 1 70 ? -3.751 -31.637 22.715 1.00 12.53 69 ALA C CA 1
ATOM 6476 C C . ALA C 1 70 ? -4.806 -32.553 23.332 1.00 12.79 69 ALA C C 1
ATOM 6477 O O . ALA C 1 70 ? -5.221 -33.558 22.700 1.00 13.36 69 ALA C O 1
ATOM 6479 N N . PHE C 1 71 ? -5.292 -32.257 24.531 1.00 12.99 70 PHE C N 1
ATOM 6480 C CA . PHE C 1 71 ? -6.263 -33.151 25.179 1.00 13.96 70 PHE C CA 1
ATOM 6481 C C . PHE C 1 71 ? -7.613 -33.132 24.440 1.00 12.86 70 PHE C C 1
ATOM 6482 O O . PHE C 1 71 ? -8.263 -34.172 24.258 1.00 13.99 70 PHE C O 1
ATOM 6490 N N . TYR C 1 72 ? -8.036 -31.980 23.899 1.00 13.36 71 TYR C N 1
ATOM 6491 C CA . TYR C 1 72 ? -9.194 -31.961 22.998 1.00 12.71 71 TYR C CA 1
ATOM 6492 C C . TYR C 1 72 ? -8.955 -32.899 21.800 1.00 12.77 71 TYR C C 1
ATOM 6493 O O . TYR C 1 72 ? -9.860 -33.670 21.419 1.00 14.08 71 TYR C O 1
ATOM 6502 N N . ALA C 1 73 ? -7.778 -32.788 21.193 1.00 13.90 72 ALA C N 1
ATOM 6503 C CA . ALA C 1 73 ? -7.436 -33.596 20.006 1.00 13.39 72 ALA C CA 1
ATOM 6504 C C . ALA C 1 73 ? -7.524 -35.077 20.346 1.00 13.28 72 ALA C C 1
ATOM 6505 O O . ALA C 1 73 ? -8.057 -35.881 19.550 1.00 14.02 72 ALA C O 1
ATOM 6507 N N . TYR C 1 74 ? -6.995 -35.479 21.513 1.00 13.42 73 TYR C N 1
ATOM 6508 C CA . TYR C 1 74 ? -7.021 -36.932 21.854 1.00 13.56 73 TYR C CA 1
ATOM 6509 C C . TYR C 1 74 ? -8.471 -37.399 22.009 1.00 13.79 73 TYR C C 1
ATOM 6510 O O . TYR C 1 74 ? -8.819 -38.537 21.620 1.00 14.74 73 TYR C O 1
ATOM 6519 N N . GLY C 1 75 ? -9.363 -36.595 22.575 1.00 14.45 74 GLY C N 1
ATOM 6520 C CA . GLY C 1 75 ? -10.777 -36.921 22.692 1.00 13.23 74 GLY C CA 1
ATOM 6521 C C . GLY C 1 75 ? -11.448 -37.048 21.328 1.00 13.70 74 GLY C C 1
ATOM 6522 O O . GLY C 1 75 ? -12.254 -37.970 21.072 1.00 13.56 74 GLY C O 1
ATOM 6523 N N . LEU C 1 76 ? -11.142 -36.094 20.450 1.00 12.99 75 LEU C N 1
ATOM 6524 C CA . LEU C 1 76 ? -11.704 -36.099 19.089 1.00 13.57 75 LEU C CA 1
ATOM 6525 C C . LEU C 1 76 ? -11.313 -37.383 18.338 1.00 14.13 75 LEU C C 1
ATOM 6526 O O . LEU C 1 76 ? -12.163 -37.893 17.563 1.00 13.13 75 LEU C O 1
ATOM 6531 N N . ALA C 1 77 ? -10.090 -37.867 18.534 1.00 13.77 76 ALA C N 1
ATOM 6532 C CA . ALA C 1 77 ? -9.679 -39.130 17.859 1.00 13.89 76 ALA C CA 1
ATOM 6533 C C . ALA C 1 77 ? -10.578 -40.281 18.306 1.00 14.87 76 ALA C C 1
ATOM 6534 O O . ALA C 1 77 ? -10.951 -41.116 17.507 1.00 14.96 76 ALA C O 1
ATOM 6536 N N . SER C 1 78 ? -10.990 -40.338 19.592 1.00 13.56 77 SER C N 1
ATOM 6537 C CA . SER C 1 78 ? -11.914 -41.394 20.056 1.00 14.50 77 SER C CA 1
ATOM 6538 C C . SER C 1 78 ? -13.331 -41.164 19.523 1.00 14.33 77 SER C C 1
ATOM 6539 O O . SER C 1 78 ? -14.025 -42.130 19.221 1.00 15.97 77 SER C O 1
ATOM 6542 N N . VAL C 1 79 ? -13.805 -39.919 19.407 1.00 13.25 78 VAL C N 1
ATOM 6543 C CA . VAL C 1 79 ? -15.127 -39.674 18.768 1.00 14.40 78 VAL C CA 1
ATOM 6544 C C . VAL C 1 79 ? -15.151 -40.289 17.374 1.00 14.95 78 VAL C C 1
ATOM 6545 O O . VAL C 1 79 ? -16.188 -40.893 17.008 1.00 16.23 78 VAL C O 1
ATOM 6549 N N . ALA C 1 80 ? -14.052 -40.160 16.642 1.00 16.07 79 ALA C N 1
ATOM 6550 C CA . ALA C 1 80 ? -13.962 -40.729 15.263 1.00 15.63 79 ALA C CA 1
ATOM 6551 C C . ALA C 1 80 ? -14.197 -42.244 15.284 1.00 18.04 79 ALA C C 1
ATOM 6552 O O . ALA C 1 80 ? -14.801 -42.779 14.343 1.00 19.63 79 ALA C O 1
ATOM 6554 N N . LEU C 1 81 ? -13.723 -42.929 16.307 1.00 18.49 80 LEU C N 1
ATOM 6555 C CA . LEU C 1 81 ? -13.904 -44.405 16.450 1.00 21.25 80 LEU C CA 1
ATOM 6556 C C . LEU C 1 81 ? -15.301 -44.745 16.941 1.00 20.80 80 LEU C C 1
ATOM 6557 O O . LEU C 1 81 ? -15.844 -45.804 16.556 1.00 23.09 80 LEU C O 1
ATOM 6562 N N . ILE C 1 82 ? -15.896 -43.977 17.842 1.00 18.53 81 ILE C N 1
ATOM 6563 C CA . ILE C 1 82 ? -17.245 -44.208 18.399 1.00 18.23 81 ILE C CA 1
ATOM 6564 C C . ILE C 1 82 ? -18.293 -44.129 17.298 1.00 21.11 81 ILE C C 1
ATOM 6565 O O . ILE C 1 82 ? -19.146 -45.014 17.259 1.00 22.29 81 ILE C O 1
ATOM 6570 N N . ASP C 1 83 ? -18.337 -43.049 16.512 1.00 18.41 82 ASP C N 1
ATOM 6571 C CA . ASP C 1 83 ? -19.476 -42.831 15.593 1.00 21.62 82 ASP C CA 1
ATOM 6572 C C . ASP C 1 83 ? -18.930 -42.482 14.223 1.00 22.53 82 ASP C C 1
ATOM 6573 O O . ASP C 1 83 ? -18.457 -41.372 14.009 1.00 18.13 82 ASP C O 1
ATOM 6578 N N . PRO C 1 84 ? -19.008 -43.400 13.236 1.00 21.04 83 PRO C N 1
ATOM 6579 C CA . PRO C 1 84 ? -18.578 -43.109 11.881 1.00 21.02 83 PRO C CA 1
ATOM 6580 C C . PRO C 1 84 ? -19.200 -41.846 11.291 1.00 19.49 83 PRO C C 1
ATOM 6581 O O . PRO C 1 84 ? -18.519 -41.223 10.483 1.00 22.60 83 PRO C O 1
ATOM 6585 N N . LYS C 1 85 ? -20.409 -41.505 11.702 1.00 19.26 84 LYS C N 1
ATOM 6586 C CA . LYS C 1 85 ? -21.114 -40.312 11.168 1.00 20.91 84 LYS C CA 1
ATOM 6587 C C . LYS C 1 85 ? -20.466 -39.031 11.697 1.00 20.35 84 LYS C C 1
ATOM 6588 O O . LYS C 1 85 ? -20.756 -37.977 11.134 1.00 20.75 84 LYS C O 1
ATOM 6592 N N . LEU C 1 86 ? -19.702 -39.090 12.795 1.00 17.52 85 LEU C N 1
ATOM 6593 C CA . LEU C 1 86 ? -18.985 -37.891 13.351 1.00 17.27 85 LEU C CA 1
ATOM 6594 C C . LEU C 1 86 ? -17.513 -37.913 12.966 1.00 16.64 85 LEU C C 1
ATOM 6595 O O . LEU C 1 86 ? -16.772 -36.998 13.346 1.00 16.55 85 LEU C O 1
ATOM 6600 N N . ARG C 1 87 ? -17.014 -38.913 12.211 1.00 14.89 86 ARG C N 1
ATOM 6601 C CA . ARG C 1 87 ? -15.572 -38.993 11.887 1.00 14.93 86 ARG C CA 1
ATOM 6602 C C . ARG C 1 87 ? -15.101 -37.801 11.045 1.00 15.64 86 ARG C C 1
ATOM 6603 O O . ARG C 1 87 ? -13.994 -37.296 11.269 1.00 16.20 86 ARG C O 1
ATOM 6611 N N . ALA C 1 88 ? -15.887 -37.354 10.072 1.00 16.28 87 ALA C N 1
ATOM 6612 C CA . ALA C 1 88 ? -15.499 -36.188 9.244 1.00 16.79 87 ALA C CA 1
ATOM 6613 C C . ALA C 1 88 ? -15.432 -34.918 10.107 1.00 15.30 87 ALA C C 1
ATOM 6614 O O . ALA C 1 88 ? -14.456 -34.185 9.987 1.00 16.30 87 ALA C O 1
ATOM 6616 N N . LEU C 1 89 ? -16.411 -34.736 10.991 1.00 15.93 88 LEU C N 1
ATOM 6617 C CA . LEU C 1 89 ? -16.376 -33.582 11.944 1.00 16.89 88 LEU C CA 1
ATOM 6618 C C . LEU C 1 89 ? -15.120 -33.663 12.823 1.00 14.84 88 LEU C C 1
ATOM 6619 O O . LEU C 1 89 ? -14.418 -32.645 13.034 1.00 15.52 88 LEU C O 1
ATOM 6624 N N . ALA C 1 90 ? -14.834 -34.851 13.371 1.00 15.28 89 ALA C N 1
ATOM 6625 C CA . ALA C 1 90 ? -13.651 -35.021 14.232 1.00 15.24 89 ALA C CA 1
ATOM 6626 C C . ALA C 1 90 ? -12.391 -34.672 13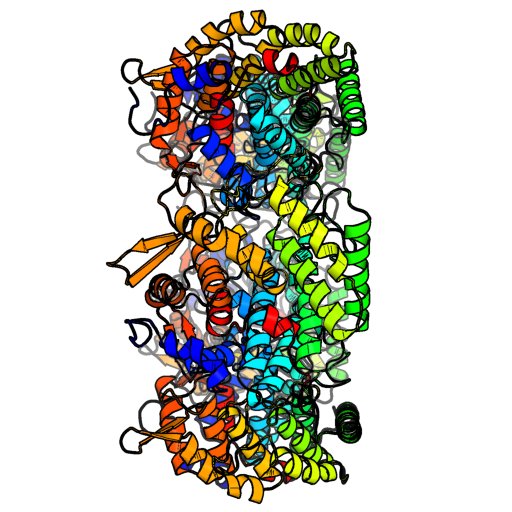.454 1.00 14.67 89 ALA C C 1
ATOM 6627 O O . ALA C 1 90 ? -11.470 -34.006 13.998 1.00 15.05 89 ALA C O 1
ATOM 6629 N N . GLY C 1 91 ? -12.304 -35.091 12.187 1.00 14.44 90 GLY C N 1
ATOM 6630 C CA . GLY C 1 91 ? -11.143 -34.772 11.354 1.00 14.89 90 GLY C CA 1
ATOM 6631 C C . GLY C 1 91 ? -11.008 -33.290 11.083 1.00 15.61 90 GLY C C 1
ATOM 6632 O O . GLY C 1 91 ? -9.876 -32.758 11.174 1.00 16.29 90 GLY C O 1
ATOM 6633 N N . HIS C 1 92 ? -12.121 -32.619 10.795 1.00 14.76 91 HIS C N 1
ATOM 6634 C CA . HIS C 1 92 ? -12.135 -31.143 10.622 1.00 16.19 91 HIS C CA 1
ATOM 6635 C C . HIS C 1 92 ? -11.578 -30.504 11.901 1.00 14.73 91 HIS C C 1
ATOM 6636 O O . HIS C 1 92 ? -10.759 -29.577 11.858 1.00 14.38 91 HIS C O 1
ATOM 6643 N N . ASP C 1 93 ? -12.119 -30.914 13.061 1.00 14.28 92 ASP C N 1
ATOM 6644 C CA . ASP C 1 93 ? -11.676 -30.324 14.348 1.00 13.63 92 ASP C CA 1
ATOM 6645 C C . ASP C 1 93 ? -10.181 -30.596 14.576 1.00 12.65 92 ASP C C 1
ATOM 6646 O O . ASP C 1 93 ? -9.485 -29.738 15.091 1.00 14.14 92 ASP C O 1
ATOM 6651 N N . LEU C 1 94 ? -9.688 -31.806 14.241 1.00 13.26 93 LEU C N 1
ATOM 6652 C CA . LEU C 1 94 ? -8.259 -32.115 14.380 1.00 13.44 93 LEU C CA 1
ATOM 6653 C C . LEU C 1 94 ? -7.379 -31.240 13.477 1.00 13.72 93 LEU C C 1
ATOM 6654 O O . LEU C 1 94 ? -6.293 -30.850 13.881 1.00 14.77 93 LEU C O 1
ATOM 6659 N N . ASP C 1 95 ? -7.854 -30.908 12.284 1.00 15.23 94 ASP C N 1
ATOM 6660 C CA . ASP C 1 95 ? -7.138 -29.979 11.357 1.00 14.24 94 ASP C CA 1
ATOM 6661 C C . ASP C 1 95 ? -6.986 -28.627 12.048 1.00 15.07 94 ASP C C 1
ATOM 6662 O O . ASP C 1 95 ? -5.883 -28.070 12.090 1.00 15.70 94 ASP C O 1
ATOM 6667 N N . ILE C 1 96 ? -8.060 -28.146 12.638 1.00 14.42 95 ILE C N 1
ATOM 6668 C CA . ILE C 1 96 ? -8.016 -26.856 13.382 1.00 15.71 95 ILE C CA 1
ATOM 6669 C C . ILE C 1 96 ? -7.090 -26.982 14.583 1.00 14.16 95 ILE C C 1
ATOM 6670 O O . ILE C 1 96 ? -6.315 -26.055 14.888 1.00 14.78 95 ILE C O 1
ATOM 6675 N N . ALA C 1 97 ? -7.149 -28.107 15.311 1.00 13.65 96 ALA C N 1
ATOM 6676 C CA . ALA C 1 97 ? -6.294 -28.294 16.501 1.00 14.20 96 ALA C CA 1
ATOM 6677 C C . ALA C 1 97 ? -4.799 -28.178 16.099 1.00 14.02 96 ALA C C 1
ATOM 6678 O O . ALA C 1 97 ? -4.030 -27.471 16.758 1.00 12.96 96 ALA C O 1
ATOM 6680 N N . VAL C 1 98 ? -4.396 -28.870 15.028 1.00 13.72 97 VAL C N 1
ATOM 6681 C CA . VAL C 1 98 ? -2.997 -28.820 14.549 1.00 14.31 97 VAL C CA 1
ATOM 6682 C C . VAL C 1 98 ? -2.643 -27.380 14.144 1.00 14.30 97 VAL C C 1
ATOM 6683 O O . VAL C 1 98 ? -1.580 -26.884 14.518 1.00 14.62 97 VAL C O 1
ATOM 6687 N N . SER C 1 99 ? -3.524 -26.735 13.387 1.00 14.98 98 SER C N 1
ATOM 6688 C CA A SER C 1 99 ? -3.271 -25.345 12.933 0.50 15.89 98 SER C CA 1
ATOM 6689 C CA B SER C 1 99 ? -3.286 -25.337 12.942 0.50 15.28 98 SER C CA 1
ATOM 6690 C C . SER C 1 99 ? -3.040 -24.420 14.145 1.00 15.12 98 SER C C 1
ATOM 6691 O O . SER C 1 99 ? -2.052 -23.627 14.164 1.00 15.95 98 SER C O 1
ATOM 6696 N N . LYS C 1 100 ? -3.942 -24.483 15.119 1.00 15.38 99 LYS C N 1
ATOM 6697 C CA . LYS C 1 100 ? -3.796 -23.607 16.298 1.00 15.43 99 LYS C CA 1
ATOM 6698 C C . LYS C 1 100 ? -2.553 -23.948 17.108 1.00 14.67 99 LYS C C 1
ATOM 6699 O O . LYS C 1 100 ? -1.889 -23.046 17.619 1.00 15.80 99 LYS C O 1
ATOM 6705 N N . MET C 1 101 ? -2.229 -25.240 17.210 1.00 14.20 100 MET C N 1
ATOM 6706 C CA . MET C 1 101 ? -1.060 -25.685 18.014 1.00 15.07 100 MET C CA 1
ATOM 6707 C C . MET C 1 101 ? 0.233 -25.069 17.488 1.00 14.82 100 MET C C 1
ATOM 6708 O O . MET C 1 101 ? 1.167 -24.852 18.260 1.00 15.53 100 MET C O 1
ATOM 6713 N N . LYS C 1 102 ? 0.287 -24.758 16.185 1.00 15.69 101 LYS C N 1
ATOM 6714 C CA . LYS C 1 102 ? 1.497 -24.186 15.532 1.00 15.49 101 LYS C CA 1
ATOM 6715 C C . LYS C 1 102 ? 1.587 -22.684 15.732 1.00 17.80 101 LYS C C 1
ATOM 6716 O O . LYS C 1 102 ? 2.643 -22.120 15.348 1.00 18.81 101 LYS C O 1
ATOM 6722 N N . CYS C 1 103 ? 0.575 -22.019 16.299 1.00 16.24 102 CYS C N 1
ATOM 6723 C CA . CYS C 1 103 ? 0.583 -20.537 16.450 1.00 16.78 102 CYS C CA 1
ATOM 6724 C C . CYS C 1 103 ? 1.560 -20.145 17.556 1.00 17.93 102 CYS C C 1
ATOM 6725 O O . CYS C 1 103 ? 1.668 -20.836 18.615 1.00 16.83 102 CYS C O 1
ATOM 6728 N N . LYS C 1 104 ? 2.235 -19.006 17.394 1.00 18.09 103 LYS C N 1
ATOM 6729 C CA . LYS C 1 104 ? 3.208 -18.508 18.391 1.00 18.17 103 LYS C CA 1
ATOM 6730 C C . LYS C 1 104 ? 2.549 -18.237 19.744 1.00 16.79 103 LYS C C 1
ATOM 6731 O O . LYS C 1 104 ? 3.241 -18.375 20.770 1.00 17.95 103 LYS C O 1
ATOM 6737 N N . ARG C 1 105 ? 1.256 -17.930 19.841 1.00 16.79 104 ARG C N 1
ATOM 6738 C CA . ARG C 1 105 ? 0.622 -17.744 21.169 1.00 17.51 104 ARG C CA 1
ATOM 6739 C C . ARG C 1 105 ? 0.805 -19.050 21.971 1.00 16.32 104 ARG C C 1
ATOM 6740 O O . ARG C 1 105 ? 0.897 -18.969 23.198 1.00 16.74 104 ARG C O 1
ATOM 6748 N N . VAL C 1 106 ? 0.791 -20.187 21.293 1.00 16.31 105 VAL C N 1
ATOM 6749 C CA . VAL C 1 106 ? 0.827 -21.517 21.959 1.00 15.57 105 VAL C CA 1
ATOM 6750 C C . VAL C 1 106 ? 2.260 -21.882 22.357 1.00 15.04 105 VAL C C 1
ATOM 6751 O O . VAL C 1 106 ? 2.470 -22.318 23.476 1.00 16.63 105 VAL C O 1
ATOM 6755 N N . TRP C 1 107 ? 3.247 -21.744 21.462 1.00 15.89 106 TRP C N 1
ATOM 6756 C CA . TRP C 1 107 ? 4.631 -22.207 21.730 1.00 15.58 106 TRP C CA 1
ATOM 6757 C C . TRP C 1 107 ? 5.569 -21.098 22.207 1.00 16.05 106 TRP C C 1
ATOM 6758 O O . TRP C 1 107 ? 6.688 -21.440 22.656 1.00 17.08 106 TRP C O 1
ATOM 6769 N N . GLY C 1 108 ? 5.141 -19.839 22.117 1.00 16.78 107 GLY C N 1
ATOM 6770 C CA . GLY C 1 108 ? 6.051 -18.694 22.274 1.00 18.05 107 GLY C CA 1
ATOM 6771 C C . GLY C 1 108 ? 6.670 -18.543 23.631 1.00 18.59 107 GLY C C 1
ATOM 6772 O O . GLY C 1 108 ? 7.670 -17.773 23.723 1.00 19.89 107 GLY C O 1
ATOM 6773 N N . ASP C 1 109 ? 6.194 -19.241 24.667 1.00 18.20 108 ASP C N 1
ATOM 6774 C CA . ASP C 1 109 ? 6.896 -19.204 25.978 1.00 18.89 108 ASP C CA 1
ATOM 6775 C C . ASP C 1 109 ? 8.332 -19.685 25.798 1.00 19.74 108 ASP C C 1
ATOM 6776 O O . ASP C 1 109 ? 9.197 -19.265 26.576 1.00 20.56 108 ASP C O 1
ATOM 6781 N N . TRP C 1 110 ? 8.605 -20.587 24.865 1.00 19.32 109 TRP C N 1
ATOM 6782 C CA . TRP C 1 110 ? 9.948 -21.149 24.626 1.00 19.39 109 TRP C CA 1
ATOM 6783 C C . TRP C 1 110 ? 10.896 -19.993 24.296 1.00 21.67 109 TRP C C 1
ATOM 6784 O O . TRP C 1 110 ? 12.000 -19.921 24.886 1.00 20.71 109 TRP C O 1
ATOM 6795 N N . GLU C 1 111 ? 10.443 -19.083 23.441 1.00 19.96 110 GLU C N 1
ATOM 6796 C CA . GLU C 1 111 ? 11.275 -17.921 23.037 1.00 22.27 110 GLU C CA 1
ATOM 6797 C C . GLU C 1 111 ? 11.301 -16.895 24.157 1.00 20.80 110 GLU C C 1
ATOM 6798 O O . GLU C 1 111 ? 12.421 -16.370 24.440 1.00 21.73 110 GLU C O 1
ATOM 6804 N N . GLU C 1 112 ? 10.178 -16.596 24.801 1.00 20.35 111 GLU C N 1
ATOM 6805 C CA . GLU C 1 112 ? 10.110 -15.569 25.868 1.00 22.71 111 GLU C CA 1
ATOM 6806 C C . GLU C 1 112 ? 11.023 -15.966 27.031 1.00 23.02 111 GLU C C 1
ATOM 6807 O O . GLU C 1 112 ? 11.618 -15.078 27.650 1.00 23.39 111 GLU C O 1
ATOM 6810 N N . ASP C 1 113 ? 11.145 -17.254 27.347 1.00 19.24 112 ASP C N 1
ATOM 6811 C CA . ASP C 1 113 ? 11.975 -17.748 28.487 1.00 19.36 112 ASP C CA 1
ATOM 6812 C C . ASP C 1 113 ? 13.460 -17.719 28.107 1.00 21.01 112 ASP C C 1
ATOM 6813 O O . ASP C 1 113 ? 14.301 -17.959 28.982 1.00 19.85 112 ASP C O 1
ATOM 6818 N N . GLY C 1 114 ? 13.804 -17.495 26.835 1.00 21.66 113 GLY C N 1
ATOM 6819 C CA . GLY C 1 114 ? 15.196 -17.339 26.368 1.00 21.55 113 GLY C CA 1
ATOM 6820 C C . GLY C 1 114 ? 15.782 -18.607 25.783 1.00 24.81 113 GLY C C 1
ATOM 6821 O O . GLY C 1 114 ? 16.987 -18.643 25.589 1.00 26.19 113 GLY C O 1
ATOM 6822 N N . PHE C 1 115 ? 14.998 -19.623 25.439 1.00 22.85 114 PHE C N 1
ATOM 6823 C CA . PHE C 1 115 ? 15.518 -20.938 25.022 1.00 22.23 114 PHE C CA 1
ATOM 6824 C C . PHE C 1 115 ? 15.752 -21.037 23.512 1.00 27.37 114 PHE C C 1
ATOM 6825 O O . PHE C 1 115 ? 16.321 -22.047 23.104 1.00 31.12 114 PHE C O 1
ATOM 6833 N N . GLY C 1 116 ? 15.227 -20.124 22.728 1.00 23.87 115 GLY C N 1
ATOM 6834 C CA . GLY C 1 116 ? 15.403 -20.193 21.262 1.00 29.03 115 GLY C CA 1
ATOM 6835 C C . GLY C 1 116 ? 14.228 -19.652 20.481 1.00 26.70 115 GLY C C 1
ATOM 6836 O O . GLY C 1 116 ? 13.127 -19.479 21.026 1.00 25.09 115 GLY C O 1
ATOM 6837 N N . THR C 1 117 ? 14.431 -19.425 19.179 1.00 25.09 116 THR C N 1
ATOM 6838 C CA . THR C 1 117 ? 13.363 -18.953 18.295 1.00 24.45 116 THR C CA 1
ATOM 6839 C C . THR C 1 117 ? 12.627 -20.109 17.613 1.00 23.18 116 THR C C 1
ATOM 6840 O O . THR C 1 117 ? 11.601 -19.835 16.988 1.00 23.90 116 THR C O 1
ATOM 6844 N N . ASP C 1 118 ? 13.126 -21.335 17.687 1.00 21.72 117 ASP C N 1
ATOM 6845 C CA . ASP C 1 118 ? 12.534 -22.494 16.986 1.00 21.93 117 ASP C CA 1
ATOM 6846 C C . ASP C 1 118 ? 12.079 -23.503 18.046 1.00 21.51 117 ASP C C 1
ATOM 6847 O O . ASP C 1 118 ? 12.920 -24.043 18.764 1.00 22.07 117 ASP C O 1
ATOM 6852 N N . PRO C 1 119 ? 10.767 -23.719 18.216 1.00 20.28 118 PRO C N 1
ATOM 6853 C CA . PRO C 1 119 ? 10.264 -24.548 19.315 1.00 19.35 118 PRO C CA 1
ATOM 6854 C C . PRO C 1 119 ? 10.428 -26.048 19.087 1.00 21.00 118 PRO C C 1
ATOM 6855 O O . PRO C 1 119 ? 10.097 -26.820 20.007 1.00 21.92 118 PRO C O 1
ATOM 6859 N N . ILE C 1 120 ? 10.861 -26.496 17.896 1.00 18.91 119 ILE C N 1
ATOM 6860 C CA . ILE C 1 120 ? 10.979 -27.962 17.654 1.00 18.11 119 ILE C CA 1
ATOM 6861 C C . ILE C 1 120 ? 12.423 -28.423 17.450 1.00 18.18 119 ILE C C 1
ATOM 6862 O O . ILE C 1 120 ? 12.635 -29.631 17.525 1.00 18.64 119 ILE C O 1
ATOM 6867 N N . GLU C 1 121 ? 13.374 -27.533 17.174 1.00 20.44 120 GLU C N 1
ATOM 6868 C CA . GLU C 1 121 ? 14.749 -27.915 16.752 1.00 22.75 120 GLU C CA 1
ATOM 6869 C C . GLU C 1 121 ? 15.401 -28.841 17.788 1.00 21.67 120 GLU C C 1
ATOM 6870 O O . GLU C 1 121 ? 16.004 -29.873 17.406 1.00 23.19 120 GLU C O 1
ATOM 6876 N N . LYS C 1 122 ? 15.235 -28.547 19.066 1.00 20.89 121 LYS C N 1
ATOM 6877 C CA . LYS C 1 122 ? 15.825 -29.393 20.133 1.00 20.60 121 LYS C CA 1
ATOM 6878 C C . LYS C 1 122 ? 15.016 -29.245 21.420 1.00 19.48 121 LYS C C 1
ATOM 6879 O O . LYS C 1 122 ? 14.395 -28.175 21.661 1.00 20.17 121 LYS C O 1
ATOM 6885 N N . GLU C 1 123 ? 15.018 -30.285 22.230 1.00 18.74 122 GLU C N 1
ATOM 6886 C CA . GLU C 1 123 ? 14.400 -30.227 23.572 1.00 17.28 122 GLU C CA 1
ATOM 6887 C C . GLU C 1 123 ? 12.905 -29.886 23.393 1.00 17.08 122 GLU C C 1
ATOM 6888 O O . GLU C 1 123 ? 12.291 -30.263 22.352 1.00 17.03 122 GLU C O 1
ATOM 6894 N N . ASN C 1 124 ? 12.299 -29.301 24.418 1.00 15.73 123 ASN C N 1
ATOM 6895 C CA . ASN C 1 124 ? 10.892 -28.831 24.340 1.00 17.16 123 ASN C CA 1
ATOM 6896 C C . ASN C 1 124 ? 9.958 -29.977 23.969 1.00 17.50 123 ASN C C 1
ATOM 6897 O O . ASN C 1 124 ? 8.968 -29.741 23.210 1.00 16.74 123 ASN C O 1
ATOM 6902 N N . ILE C 1 125 ? 10.181 -31.176 24.540 1.00 16.93 124 ILE C N 1
ATOM 6903 C CA . ILE C 1 125 ? 9.366 -32.351 24.168 1.00 17.73 124 ILE C CA 1
ATOM 6904 C C . ILE C 1 125 ? 7.930 -32.225 24.673 1.00 18.19 124 ILE C C 1
ATOM 6905 O O . ILE C 1 125 ? 7.080 -32.926 24.024 1.00 22.98 124 ILE C O 1
ATOM 6910 N N A MET C 1 126 ? 7.619 -31.476 25.706 0.50 18.42 125 MET C N 1
ATOM 6911 N N B MET C 1 126 ? 7.662 -31.389 25.728 0.50 18.62 125 MET C N 1
ATOM 6912 C CA A MET C 1 126 ? 6.161 -31.511 25.983 0.50 19.14 125 MET C CA 1
ATOM 6913 C CA B MET C 1 126 ? 6.322 -31.001 26.351 0.50 18.90 125 MET C CA 1
ATOM 6914 C C A MET C 1 126 ? 5.457 -30.867 24.770 0.50 18.18 125 MET C C 1
ATOM 6915 C C B MET C 1 126 ? 5.370 -30.321 25.332 0.50 19.94 125 MET C C 1
ATOM 6916 O O A MET C 1 126 ? 4.526 -31.553 24.203 0.50 16.93 125 MET C O 1
ATOM 6917 O O B MET C 1 126 ? 4.148 -30.257 25.538 0.50 18.50 125 MET C O 1
ATOM 6926 N N . TYR C 1 127 ? 5.929 -29.692 24.310 1.00 16.37 126 TYR C N 1
ATOM 6927 C CA . TYR C 1 127 ? 5.217 -29.050 23.172 1.00 16.20 126 TYR C CA 1
ATOM 6928 C C . TYR C 1 127 ? 5.248 -30.003 21.978 1.00 15.66 126 TYR C C 1
ATOM 6929 O O . TYR C 1 127 ? 4.226 -30.323 21.409 1.00 16.05 126 TYR C O 1
ATOM 6938 N N . LYS C 1 128 ? 6.453 -30.377 21.533 1.00 15.00 127 LYS C N 1
ATOM 6939 C CA . LYS C 1 128 ? 6.563 -31.009 20.206 1.00 15.46 127 LYS C CA 1
ATOM 6940 C C . LYS C 1 128 ? 6.187 -32.483 20.234 1.00 14.89 127 LYS C C 1
ATOM 6941 O O . LYS C 1 128 ? 5.793 -33.021 19.194 1.00 15.54 127 LYS C O 1
ATOM 6947 N N . GLY C 1 129 ? 6.203 -33.147 21.407 1.00 15.26 128 GLY C N 1
ATOM 6948 C CA . GLY C 1 129 ? 5.679 -34.500 21.520 1.00 14.98 128 GLY C CA 1
ATOM 6949 C C . GLY C 1 129 ? 4.177 -34.505 21.276 1.00 14.10 128 GLY C C 1
ATOM 6950 O O . GLY C 1 129 ? 3.660 -35.306 20.501 1.00 14.77 128 GLY C O 1
ATOM 6951 N N . HIS C 1 130 ? 3.439 -33.576 21.917 1.00 14.63 129 HIS C N 1
ATOM 6952 C CA . HIS C 1 130 ? 1.993 -33.455 21.671 1.00 14.60 129 HIS C CA 1
ATOM 6953 C C . HIS C 1 130 ? 1.745 -33.101 20.193 1.00 13.95 129 HIS C C 1
ATOM 6954 O O . HIS C 1 130 ? 0.852 -33.712 19.568 1.00 13.51 129 HIS C O 1
ATOM 6961 N N . LEU C 1 131 ? 2.481 -32.131 19.652 1.00 14.00 130 LEU C N 1
ATOM 6962 C CA . LEU C 1 131 ? 2.256 -31.768 18.228 1.00 12.89 130 LEU C CA 1
ATOM 6963 C C . LEU C 1 131 ? 2.455 -32.997 17.339 1.00 13.83 130 LEU C C 1
ATOM 6964 O O . LEU C 1 131 ? 1.653 -33.244 16.452 1.00 14.63 130 LEU C O 1
ATOM 6969 N N . ASN C 1 132 ? 3.512 -33.764 17.581 1.00 13.80 131 ASN C N 1
ATOM 6970 C CA . ASN C 1 132 ? 3.794 -34.947 16.746 1.00 14.62 131 ASN C CA 1
ATOM 6971 C C . ASN C 1 132 ? 2.700 -36.000 16.871 1.00 14.84 131 ASN C C 1
ATOM 6972 O O . ASN C 1 132 ? 2.327 -36.633 15.876 1.00 14.62 131 ASN C O 1
ATOM 6977 N N . LEU C 1 133 ? 2.170 -36.228 18.082 1.00 13.98 132 LEU C N 1
ATOM 6978 C CA . LEU C 1 133 ? 1.068 -37.202 18.250 1.00 13.73 132 LEU C CA 1
ATOM 6979 C C . LEU C 1 133 ? -0.181 -36.679 17.497 1.00 13.58 132 LEU C C 1
ATOM 6980 O O . LEU C 1 133 ? -0.875 -37.458 16.871 1.00 14.47 132 LEU C O 1
ATOM 6985 N N . MET C 1 134 ? -0.458 -35.379 17.598 1.00 14.00 133 MET C N 1
ATOM 6986 C CA . MET C 1 134 ? -1.607 -34.758 16.903 1.00 14.10 133 MET C CA 1
ATOM 6987 C C . MET C 1 134 ? -1.490 -34.874 15.375 1.00 15.32 133 MET C C 1
ATOM 6988 O O . MET C 1 134 ? -2.466 -35.208 14.726 1.00 14.35 133 MET C O 1
ATOM 6993 N N . TYR C 1 135 ? -0.297 -34.661 14.818 1.00 14.45 134 TYR C N 1
ATOM 6994 C CA . TYR C 1 135 ? -0.106 -34.852 13.362 1.00 13.95 134 TYR C CA 1
ATOM 6995 C C . TYR C 1 135 ? -0.534 -36.256 12.977 1.00 14.63 134 TYR C C 1
ATOM 6996 O O . TYR C 1 135 ? -1.208 -36.469 11.963 1.00 15.55 134 TYR C O 1
ATOM 7005 N N . GLY C 1 136 ? -0.105 -37.238 13.752 1.00 13.93 135 GLY C N 1
ATOM 7006 C CA . GLY C 1 136 ? -0.383 -38.646 13.461 1.00 14.33 135 GLY C CA 1
ATOM 7007 C C . GLY C 1 136 ? -1.850 -38.969 13.578 1.00 15.77 135 GLY C C 1
ATOM 7008 O O . GLY C 1 136 ? -2.440 -39.681 12.731 1.00 15.98 135 GLY C O 1
ATOM 7009 N N . LEU C 1 137 ? -2.490 -38.532 14.679 1.00 15.01 136 LEU C N 1
ATOM 7010 C CA . LEU C 1 137 ? -3.902 -38.852 14.880 1.00 15.05 136 LEU C CA 1
ATOM 7011 C C . LEU C 1 137 ? -4.755 -38.176 13.812 1.00 14.32 136 LEU C C 1
ATOM 7012 O O . LEU C 1 137 ? -5.743 -38.772 13.352 1.00 15.24 136 LEU C O 1
ATOM 7017 N N . TYR C 1 138 ? -4.429 -36.942 13.447 1.00 15.21 137 TYR C N 1
ATOM 7018 C CA . TYR C 1 138 ? -5.120 -36.260 12.325 1.00 15.32 137 TYR C CA 1
ATOM 7019 C C . TYR C 1 138 ? -5.111 -37.158 11.060 1.00 16.55 137 TYR C C 1
ATOM 7020 O O . TYR C 1 138 ? -6.148 -37.373 10.445 1.00 15.74 137 TYR C O 1
ATOM 7029 N N . GLN C 1 139 ? -3.932 -37.664 10.702 1.00 16.78 138 GLN C N 1
ATOM 7030 C CA . GLN C 1 139 ? -3.793 -38.494 9.464 1.00 18.78 138 GLN C CA 1
ATOM 7031 C C . GLN C 1 139 ? -4.492 -39.844 9.637 1.00 18.37 138 GLN C C 1
ATOM 7032 O O . GLN C 1 139 ? -5.131 -40.329 8.682 1.00 18.41 138 GLN C O 1
ATOM 7038 N N . LEU C 1 140 ? -4.463 -40.474 10.811 1.00 16.12 139 LEU C N 1
ATOM 7039 C CA . LEU C 1 140 ? -5.195 -41.742 11.010 1.00 18.40 139 LEU C CA 1
ATOM 7040 C C . LEU C 1 140 ? -6.698 -41.493 10.839 1.00 18.32 139 LEU C C 1
ATOM 7041 O O . LEU C 1 140 ? -7.422 -42.357 10.303 1.00 18.63 139 LEU C O 1
ATOM 7046 N N . VAL C 1 141 ? -7.222 -40.374 11.355 1.00 16.09 140 VAL C N 1
ATOM 7047 C CA . VAL C 1 141 ? -8.683 -40.122 11.315 1.00 16.42 140 VAL C CA 1
ATOM 7048 C C . VAL C 1 141 ? -9.116 -39.791 9.868 1.00 16.55 140 VAL C C 1
ATOM 7049 O O . VAL C 1 141 ? -10.170 -40.325 9.442 1.00 18.60 140 VAL C O 1
ATOM 7053 N N . THR C 1 142 ? -8.343 -38.986 9.145 1.00 16.57 141 THR C N 1
ATOM 7054 C CA . THR C 1 142 ? -8.792 -38.386 7.872 1.00 17.46 141 THR C CA 1
ATOM 7055 C C . THR C 1 142 ? -8.221 -39.092 6.645 1.00 18.66 141 THR C C 1
ATOM 7056 O O . THR C 1 142 ? -8.851 -38.928 5.555 1.00 20.54 141 THR C O 1
ATOM 7060 N N . GLY C 1 143 ? -7.041 -39.672 6.736 1.00 18.91 142 GLY C N 1
ATOM 7061 C CA . GLY C 1 143 ? -6.281 -40.063 5.511 1.00 21.21 142 GLY C CA 1
ATOM 7062 C C . GLY C 1 143 ? -5.631 -38.916 4.792 1.00 22.53 142 GLY C C 1
ATOM 7063 O O . GLY C 1 143 ? -5.007 -39.143 3.730 1.00 23.69 142 GLY C O 1
ATOM 7064 N N . SER C 1 144 ? -5.747 -37.684 5.258 1.00 20.79 143 SER C N 1
ATOM 7065 C CA . SER C 1 144 ? -5.167 -36.480 4.636 1.00 19.97 143 SER C CA 1
ATOM 7066 C C . SER C 1 144 ? -3.658 -36.440 4.827 1.00 21.21 143 SER C C 1
ATOM 7067 O O . SER C 1 144 ? -3.181 -36.718 5.963 1.00 21.02 143 SER C O 1
ATOM 7070 N N . ARG C 1 145 ? -2.929 -36.054 3.787 1.00 22.91 144 ARG C N 1
ATOM 7071 C CA . ARG C 1 145 ? -1.471 -35.872 3.852 1.00 22.00 144 ARG C CA 1
ATOM 7072 C C . ARG C 1 145 ? -1.115 -34.404 4.039 1.00 19.83 144 ARG C C 1
ATOM 7073 O O . ARG C 1 145 ? 0.096 -34.047 3.911 1.00 19.91 144 ARG C O 1
ATOM 7081 N N . ARG C 1 146 ? -2.058 -33.548 4.464 1.00 19.21 145 ARG C N 1
ATOM 7082 C CA . ARG C 1 146 ? -1.832 -32.099 4.644 1.00 18.77 145 ARG C CA 1
ATOM 7083 C C . ARG C 1 146 ? -0.556 -31.826 5.454 1.00 18.47 145 ARG C C 1
ATOM 7084 O O . ARG C 1 146 ? 0.213 -30.904 5.152 1.00 21.87 145 ARG C O 1
ATOM 7092 N N . TYR C 1 147 ? -0.366 -32.579 6.559 1.00 18.72 146 TYR C N 1
ATOM 7093 C CA . TYR C 1 147 ? 0.744 -32.328 7.499 1.00 17.83 146 TYR C CA 1
ATOM 7094 C C . TYR C 1 147 ? 1.806 -33.435 7.393 1.00 17.77 146 TYR C C 1
ATOM 7095 O O . TYR C 1 147 ? 2.745 -33.419 8.217 1.00 17.30 146 TYR C O 1
ATOM 7104 N N . GLU C 1 148 ? 1.751 -34.324 6.400 1.00 18.45 147 GLU C N 1
ATOM 7105 C CA . GLU C 1 148 ? 2.684 -35.470 6.310 1.00 19.77 147 GLU C CA 1
ATOM 7106 C C . GLU C 1 148 ? 4.144 -35.017 6.245 1.00 18.98 147 GLU C C 1
ATOM 7107 O O . GLU C 1 148 ? 4.978 -35.642 6.940 1.00 18.56 147 GLU C O 1
ATOM 7113 N N . ALA C 1 149 ? 4.502 -34.006 5.467 1.00 18.89 148 ALA C N 1
ATOM 7114 C CA . ALA C 1 149 ? 5.915 -33.577 5.392 1.00 22.87 148 ALA C CA 1
ATOM 7115 C C . ALA C 1 149 ? 6.397 -33.063 6.757 1.00 19.85 148 ALA C C 1
ATOM 7116 O O . ALA C 1 149 ? 7.532 -33.428 7.176 1.00 20.32 148 ALA C O 1
ATOM 7118 N N . GLU C 1 150 ? 5.562 -32.291 7.465 1.00 18.15 149 GLU C N 1
ATOM 7119 C CA . GLU C 1 150 ? 5.933 -31.737 8.794 1.00 20.20 149 GLU C CA 1
ATOM 7120 C C . GLU C 1 150 ? 6.038 -32.899 9.784 1.00 16.94 149 GLU C C 1
ATOM 7121 O O . GLU C 1 150 ? 6.928 -32.850 10.670 1.00 17.93 149 GLU C O 1
ATOM 7127 N N . HIS C 1 151 ? 5.138 -33.862 9.686 1.00 18.43 150 HIS C N 1
ATOM 7128 C CA . HIS C 1 151 ? 5.102 -35.061 10.577 1.00 17.10 150 HIS C CA 1
ATOM 7129 C C . HIS C 1 151 ? 6.405 -35.844 10.413 1.00 19.28 150 HIS C C 1
ATOM 7130 O O . HIS C 1 151 ? 7.045 -36.257 11.398 1.00 17.21 150 HIS C O 1
ATOM 7137 N N . ALA C 1 152 ? 6.814 -36.083 9.158 1.00 17.79 151 ALA C N 1
ATOM 7138 C CA . ALA C 1 152 ? 8.071 -36.832 8.898 1.00 19.83 151 ALA C CA 1
ATOM 7139 C C . ALA C 1 152 ? 9.262 -36.090 9.472 1.00 18.04 151 ALA C C 1
ATOM 7140 O O . ALA C 1 152 ? 10.145 -36.730 10.105 1.00 19.44 151 ALA C O 1
ATOM 7142 N N . HIS C 1 153 ? 9.339 -34.790 9.267 1.00 17.71 152 HIS C N 1
ATOM 7143 C CA . HIS C 1 153 ? 10.421 -33.925 9.764 1.00 18.36 152 HIS C CA 1
ATOM 7144 C C . HIS C 1 153 ? 10.516 -33.986 11.297 1.00 18.97 152 HIS C C 1
ATOM 7145 O O . HIS C 1 153 ? 11.604 -34.184 11.842 1.00 18.97 152 HIS C O 1
ATOM 7152 N N . LEU C 1 154 ? 9.368 -33.839 11.983 1.00 17.82 153 LEU C N 1
ATOM 7153 C CA . LEU C 1 154 ? 9.400 -33.801 13.466 1.00 17.35 153 LEU C CA 1
ATOM 7154 C C . LEU C 1 154 ? 9.666 -35.195 14.018 1.00 15.89 153 LEU C C 1
ATOM 7155 O O . LEU C 1 154 ? 10.411 -35.302 15.041 1.00 17.03 153 LEU C O 1
ATOM 7160 N N . THR C 1 155 ? 9.135 -36.240 13.422 1.00 16.70 154 THR C N 1
ATOM 7161 C CA . THR C 1 155 ? 9.426 -37.638 13.831 1.00 16.70 154 THR C CA 1
ATOM 7162 C C . THR C 1 155 ? 10.943 -37.894 13.730 1.00 18.90 154 THR C C 1
ATOM 7163 O O . THR C 1 155 ? 11.522 -38.470 14.663 1.00 20.35 154 THR C O 1
ATOM 7167 N N . ARG C 1 156 ? 11.585 -37.438 12.647 1.00 18.12 155 ARG C N 1
ATOM 7168 C CA . ARG C 1 156 ? 13.050 -37.629 12.506 1.00 20.70 155 ARG C CA 1
ATOM 7169 C C . ARG C 1 156 ? 13.802 -36.818 13.566 1.00 19.87 155 ARG C C 1
ATOM 7170 O O . ARG C 1 156 ? 14.798 -37.305 14.124 1.00 20.49 155 ARG C O 1
ATOM 7178 N N . ILE C 1 157 ? 13.405 -35.591 13.869 1.00 17.67 156 ILE C N 1
ATOM 7179 C CA . ILE C 1 157 ? 14.029 -34.797 14.956 1.00 18.54 156 ILE C CA 1
ATOM 7180 C C . ILE C 1 157 ? 13.970 -35.618 16.264 1.00 18.82 156 ILE C C 1
ATOM 7181 O O . ILE C 1 157 ? 15.006 -35.749 16.972 1.00 19.89 156 ILE C O 1
ATOM 7186 N N . ILE C 1 158 ? 12.804 -36.122 16.620 1.00 17.51 157 ILE C N 1
ATOM 7187 C CA . ILE C 1 158 ? 12.612 -36.865 17.896 1.00 17.04 157 ILE C CA 1
ATOM 7188 C C . ILE C 1 158 ? 13.486 -38.131 17.873 1.00 18.72 157 ILE C C 1
ATOM 7189 O O . ILE C 1 158 ? 14.211 -38.373 18.853 1.00 18.90 157 ILE C O 1
ATOM 7194 N N . HIS C 1 159 ? 13.431 -38.900 16.796 1.00 19.62 158 HIS C N 1
ATOM 7195 C CA . HIS C 1 159 ? 14.272 -40.119 16.618 1.00 21.32 158 HIS C CA 1
ATOM 7196 C C . HIS C 1 159 ? 15.746 -39.777 16.804 1.00 21.13 158 HIS C C 1
ATOM 7197 O O . HIS C 1 159 ? 16.432 -40.511 17.576 1.00 20.22 158 HIS C O 1
ATOM 7204 N N . ASP C 1 160 ? 16.227 -38.741 16.137 1.00 19.28 159 ASP C N 1
ATOM 7205 C CA . ASP C 1 160 ? 17.669 -38.373 16.166 1.00 21.45 159 ASP C CA 1
ATOM 7206 C C . ASP C 1 160 ? 18.062 -37.918 17.578 1.00 21.68 159 ASP C C 1
ATOM 7207 O O . ASP C 1 160 ? 19.174 -38.229 18.071 1.00 22.60 159 ASP C O 1
ATOM 7212 N N . GLU C 1 161 ? 17.215 -37.167 18.291 1.00 20.04 160 GLU C N 1
ATOM 7213 C CA . GLU C 1 161 ? 17.543 -36.688 19.636 1.00 20.01 160 GLU C CA 1
ATOM 7214 C C . GLU C 1 161 ? 17.605 -37.871 20.619 1.00 18.40 160 GLU C C 1
ATOM 7215 O O . GLU C 1 161 ? 18.545 -37.903 21.454 1.00 21.48 160 GLU C O 1
ATOM 7221 N N . ILE C 1 162 ? 16.653 -38.803 20.555 1.00 18.55 161 ILE C N 1
ATOM 7222 C CA . ILE C 1 162 ? 16.710 -40.037 21.383 1.00 18.77 161 ILE C CA 1
ATOM 7223 C C . ILE C 1 162 ? 18.038 -40.768 21.080 1.00 21.00 161 ILE C C 1
ATOM 7224 O O . ILE C 1 162 ? 18.753 -41.136 22.020 1.00 21.62 161 ILE C O 1
ATOM 7229 N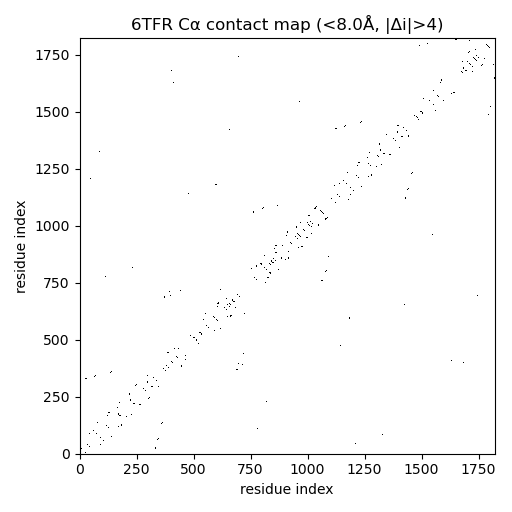 N . ALA C 1 163 ? 18.383 -40.914 19.804 1.00 20.62 162 ALA C N 1
ATOM 7230 C CA . ALA C 1 163 ? 19.605 -41.685 19.454 1.00 23.17 162 ALA C CA 1
ATOM 7231 C C . ALA C 1 163 ? 20.855 -41.003 20.020 1.00 23.22 162 ALA C C 1
ATOM 7232 O O . ALA C 1 163 ? 21.814 -41.733 20.363 1.00 26.27 162 ALA C O 1
ATOM 7234 N N . ALA C 1 164 ? 20.913 -39.683 20.125 1.00 21.61 163 ALA C N 1
ATOM 7235 C CA . ALA C 1 164 ? 22.093 -38.906 20.560 1.00 23.05 163 ALA C CA 1
ATOM 7236 C C . ALA C 1 164 ? 22.225 -38.895 22.091 1.00 22.53 163 ALA C C 1
ATOM 7237 O O . ALA C 1 164 ? 23.284 -38.532 22.626 1.00 23.73 163 ALA C O 1
ATOM 7239 N N . ASN C 1 165 ? 21.143 -39.154 22.843 1.00 23.49 164 ASN C N 1
ATOM 7240 C CA . ASN C 1 165 ? 21.189 -38.939 24.310 1.00 23.77 164 ASN C CA 1
ATOM 7241 C C . ASN C 1 165 ? 21.687 -40.177 25.036 1.00 22.57 164 ASN C C 1
ATOM 7242 O O . ASN C 1 165 ? 21.319 -41.311 24.717 1.00 23.82 164 ASN C O 1
ATOM 7247 N N . PRO C 1 166 ? 22.447 -39.999 26.135 1.00 25.69 165 PRO C N 1
ATOM 7248 C CA . PRO C 1 166 ? 22.924 -41.136 26.919 1.00 26.68 165 PRO C CA 1
ATOM 7249 C C . PRO C 1 166 ? 21.916 -41.743 27.907 1.00 27.10 165 PRO C C 1
ATOM 7250 O O . PRO C 1 166 ? 22.016 -42.895 28.260 1.00 34.47 165 PRO C O 1
ATOM 7254 N N . PHE C 1 167 ? 20.958 -40.925 28.319 1.00 25.08 166 PHE C N 1
ATOM 7255 C CA . PHE C 1 167 ? 19.744 -41.360 29.040 1.00 25.61 166 PHE C CA 1
ATOM 7256 C C . PHE C 1 167 ? 18.697 -41.654 27.965 1.00 23.52 166 PHE C C 1
ATOM 7257 O O . PHE C 1 167 ? 18.808 -41.101 26.854 1.00 23.07 166 PHE C O 1
ATOM 7265 N N . ALA C 1 168 ? 17.663 -42.426 28.273 1.00 20.61 167 ALA C N 1
ATOM 7266 C CA . ALA C 1 168 ? 16.607 -42.761 27.293 1.00 19.22 167 ALA C CA 1
ATOM 7267 C C . ALA C 1 168 ? 15.550 -41.654 27.266 1.00 19.51 167 ALA C C 1
ATOM 7268 O O . ALA C 1 168 ? 14.839 -41.497 28.268 1.00 19.18 167 ALA C O 1
ATOM 7270 N N . GLY C 1 169 ? 15.438 -40.957 26.156 1.00 17.71 168 GLY C N 1
ATOM 7271 C CA . GLY C 1 169 ? 14.393 -39.946 25.920 1.00 18.01 168 GLY C CA 1
ATOM 7272 C C . GLY C 1 169 ? 14.975 -38.577 25.644 1.00 19.78 168 GLY C C 1
ATOM 7273 O O . GLY C 1 169 ? 16.128 -38.449 25.144 1.00 20.09 168 GLY C O 1
ATOM 7274 N N . ILE C 1 170 ? 14.189 -37.536 25.916 1.00 16.74 169 ILE C N 1
ATOM 7275 C CA . ILE C 1 170 ? 14.473 -36.120 25.555 1.00 17.47 169 ILE C CA 1
ATOM 7276 C C . ILE C 1 170 ? 14.078 -35.228 26.737 1.00 18.07 169 ILE C C 1
ATOM 7277 O O . ILE C 1 170 ? 13.062 -35.497 27.393 1.00 16.62 169 ILE C O 1
ATOM 7282 N N . VAL C 1 171 ? 14.836 -34.170 26.987 1.00 21.20 170 VAL C N 1
ATOM 7283 C CA . VAL C 1 171 ? 14.473 -33.174 28.034 1.00 21.86 170 VAL C CA 1
ATOM 7284 C C . VAL C 1 171 ? 13.482 -32.148 27.498 1.00 25.05 170 VAL C C 1
ATOM 7285 O O . VAL C 1 171 ? 13.248 -32.010 26.275 1.00 25.58 170 VAL C O 1
ATOM 7289 N N A CYS C 1 172 ? 12.881 -31.438 28.453 0.50 19.60 171 CYS C N 1
ATOM 7290 N N B CYS C 1 172 ? 12.860 -31.413 28.442 0.50 19.60 171 CYS C N 1
ATOM 7291 C CA A CYS C 1 172 ? 12.052 -30.256 28.139 0.50 21.89 171 CYS C CA 1
ATOM 7292 C CA B CYS C 1 172 ? 11.885 -30.331 28.108 0.50 21.89 171 CYS C CA 1
ATOM 7293 C C A CYS C 1 172 ? 13.067 -29.102 28.058 0.50 26.53 171 CYS C C 1
ATOM 7294 C C B CYS C 1 172 ? 12.519 -28.931 28.121 0.50 26.53 171 CYS C C 1
ATOM 7295 O O A CYS C 1 172 ? 13.036 -28.403 27.087 0.50 19.64 171 CYS C O 1
ATOM 7296 O O B CYS C 1 172 ? 12.892 -28.494 27.054 0.50 19.64 171 CYS C O 1
ATOM 7301 N N A GLU C 1 173 ? 13.718 -28.830 29.017 0.50 24.96 172 GLU C N 1
ATOM 7302 N N B GLU C 1 173 ? 12.504 -28.218 29.224 0.50 37.00 172 GLU C N 1
ATOM 7303 C CA A GLU C 1 173 ? 14.913 -27.955 28.973 0.50 23.74 172 GLU C CA 1
ATOM 7304 C CA B GLU C 1 173 ? 13.457 -27.090 29.190 0.50 29.11 172 GLU C CA 1
ATOM 7305 C C A GLU C 1 173 ? 16.128 -28.738 29.424 0.50 26.96 172 GLU C C 1
ATOM 7306 C C B GLU C 1 173 ? 14.818 -27.790 29.396 0.50 29.78 172 GLU C C 1
ATOM 7307 O O A GLU C 1 173 ? 15.948 -29.850 29.918 0.50 19.63 172 GLU C O 1
ATOM 7308 O O B GLU C 1 173 ? 14.895 -28.913 29.998 0.50 41.73 172 GLU C O 1
ATOM 7319 N N A PRO C 1 174 ? 17.357 -28.179 29.378 0.50 22.77 173 PRO C N 1
ATOM 7320 N N B PRO C 1 174 ? 16.174 -27.255 29.108 0.50 36.23 173 PRO C N 1
ATOM 7321 C CA A PRO C 1 174 ? 18.520 -28.938 29.768 0.50 22.93 173 PRO C CA 1
ATOM 7322 C CA B PRO C 1 174 ? 17.552 -27.814 29.467 0.50 35.16 173 PRO C CA 1
ATOM 7323 C C A PRO C 1 174 ? 18.331 -29.250 31.256 0.50 21.87 173 PRO C C 1
ATOM 7324 C C B PRO C 1 174 ? 17.607 -28.358 30.912 0.50 30.24 173 PRO C C 1
ATOM 7325 O O A PRO C 1 174 ? 17.967 -28.389 32.006 0.50 20.18 173 PRO C O 1
ATOM 7326 O O B PRO C 1 174 ? 16.990 -27.711 31.715 0.50 26.80 173 PRO C O 1
ATOM 7333 N N A ASP C 1 175 ? 18.902 -30.333 31.745 0.50 19.99 174 ASP C N 1
ATOM 7334 N N B ASP C 1 175 ? 18.417 -29.418 31.209 0.50 35.13 174 ASP C N 1
ATOM 7335 C CA A ASP C 1 175 ? 18.703 -30.696 33.176 0.50 19.56 174 ASP C CA 1
ATOM 7336 C CA B ASP C 1 175 ? 18.582 -30.214 32.493 0.50 30.33 174 ASP C CA 1
ATOM 7337 C C A ASP C 1 175 ? 17.196 -30.810 33.574 0.50 17.89 174 ASP C C 1
ATOM 7338 C C B ASP C 1 175 ? 17.341 -30.822 33.264 0.50 27.95 174 ASP C C 1
ATOM 7339 O O A ASP C 1 175 ? 17.056 -31.150 34.725 0.50 23.03 174 ASP C O 1
ATOM 7340 O O B ASP C 1 175 ? 17.448 -31.049 34.463 0.50 30.69 174 ASP C O 1
ATOM 7349 N N . ASN C 1 176 ? 16.150 -30.826 32.681 1.00 27.03 175 ASN C N 1
ATOM 7350 C CA . ASN C 1 176 ? 14.760 -31.101 33.149 1.00 23.21 175 ASN C CA 1
ATOM 7351 C C . ASN C 1 176 ? 14.064 -32.161 32.280 1.00 19.36 175 ASN C C 1
ATOM 7352 O O . ASN C 1 176 ? 13.629 -31.881 31.218 1.00 22.07 175 ASN C O 1
ATOM 7357 N N . TYR C 1 177 ? 13.962 -33.351 32.825 1.00 16.65 176 TYR C N 1
ATOM 7358 C CA . TYR C 1 177 ? 13.378 -34.550 32.192 1.00 15.89 176 TYR C CA 1
ATOM 7359 C C . TYR C 1 177 ? 12.074 -34.940 32.894 1.00 14.65 176 TYR C C 1
ATOM 7360 O O . TYR C 1 177 ? 12.086 -35.130 34.124 1.00 15.89 176 TYR C O 1
ATOM 7369 N N . PHE C 1 178 ? 11.021 -35.116 32.105 1.00 14.74 177 PHE C N 1
ATOM 7370 C CA . PHE C 1 178 ? 9.671 -35.461 32.601 1.00 15.26 177 PHE C CA 1
ATOM 7371 C C . PHE C 1 178 ? 9.205 -36.736 31.937 1.00 14.41 177 PHE C C 1
ATOM 7372 O O . PHE C 1 178 ? 9.058 -36.781 30.709 1.00 14.53 177 PHE C O 1
ATOM 7380 N N . VAL C 1 179 ? 8.882 -37.754 32.717 1.00 13.91 178 VAL C N 1
ATOM 7381 C CA A VAL C 1 179 ? 8.473 -39.053 32.138 0.50 13.31 178 VAL C CA 1
ATOM 7382 C CA B VAL C 1 179 ? 8.488 -39.054 32.135 0.50 14.75 178 VAL C CA 1
ATOM 7383 C C . VAL C 1 179 ? 7.168 -38.892 31.348 1.00 14.72 178 VAL C C 1
ATOM 7384 O O . VAL C 1 179 ? 6.998 -39.571 30.310 1.00 14.24 178 VAL C O 1
ATOM 7391 N N . GLN C 1 180 ? 6.236 -38.048 31.810 1.00 13.45 179 GLN C N 1
ATOM 7392 C CA . GLN C 1 180 ? 4.938 -37.933 31.118 1.00 14.02 179 GLN C CA 1
ATOM 7393 C C . GLN C 1 180 ? 5.117 -37.281 29.751 1.00 13.34 179 GLN C C 1
ATOM 7394 O O . GLN C 1 180 ? 4.390 -37.615 28.800 1.00 14.51 179 GLN C O 1
ATOM 7400 N N . ALA C 1 181 ? 6.021 -36.312 29.624 1.00 14.66 180 ALA C N 1
ATOM 7401 C CA . ALA C 1 181 ? 6.295 -35.662 28.335 1.00 14.82 180 ALA C CA 1
ATOM 7402 C C . ALA C 1 181 ? 6.911 -36.677 27.390 1.00 15.29 180 ALA C C 1
ATOM 7403 O O . ALA C 1 181 ? 6.527 -36.709 26.213 1.00 14.50 180 ALA C O 1
ATOM 7405 N N . ASN C 1 182 ? 7.832 -37.494 27.888 1.00 14.38 181 ASN C N 1
ATOM 7406 C CA . ASN C 1 182 ? 8.446 -38.536 27.043 1.00 14.66 181 ASN C CA 1
ATOM 7407 C C . ASN C 1 182 ? 7.380 -39.529 26.609 1.00 14.78 181 ASN C C 1
ATOM 7408 O O . ASN C 1 182 ? 7.388 -39.974 25.459 1.00 15.32 181 ASN C O 1
ATOM 7413 N N . SER C 1 183 ? 6.396 -39.881 27.452 1.00 14.05 182 SER C N 1
ATOM 7414 C CA . SER C 1 183 ? 5.368 -40.867 27.105 1.00 14.60 182 SER C CA 1
ATOM 7415 C C . SER C 1 183 ? 4.650 -40.432 25.832 1.00 14.69 182 SER C C 1
ATOM 7416 O O . SER C 1 183 ? 4.337 -41.268 24.989 1.00 14.71 182 SER C O 1
ATOM 7419 N N . VAL C 1 184 ? 4.344 -39.144 25.711 1.00 13.59 183 VAL C N 1
ATOM 7420 C CA . VAL C 1 184 ? 3.654 -38.598 24.519 1.00 14.39 183 VAL C CA 1
ATOM 7421 C C . VAL C 1 184 ? 4.553 -38.772 23.299 1.00 14.46 183 VAL C C 1
ATOM 7422 O O . VAL C 1 184 ? 4.037 -39.188 22.234 1.00 15.30 183 VAL C O 1
ATOM 7426 N N . ALA C 1 185 ? 5.815 -38.398 23.419 1.00 14.09 184 ALA C N 1
ATOM 7427 C CA . ALA C 1 185 ? 6.756 -38.469 22.261 1.00 15.05 184 ALA C CA 1
ATOM 7428 C C . ALA C 1 185 ? 6.878 -39.928 21.806 1.00 16.51 184 ALA C C 1
ATOM 7429 O O . ALA C 1 185 ? 6.829 -40.196 20.576 1.00 15.58 184 ALA C O 1
ATOM 7431 N N . TYR C 1 186 ? 7.045 -40.876 22.719 1.00 14.87 185 TYR C N 1
ATOM 7432 C CA . TYR C 1 186 ? 7.165 -42.298 22.300 1.00 16.30 185 TYR C CA 1
ATOM 7433 C C . TYR C 1 186 ? 5.867 -42.738 21.637 1.00 16.78 185 TYR C C 1
ATOM 7434 O O . TYR C 1 186 ? 5.892 -43.420 20.580 1.00 15.77 185 TYR C O 1
ATOM 7443 N N . LEU C 1 187 ? 4.692 -42.441 22.200 1.00 15.72 186 LEU C N 1
ATOM 7444 C CA . LEU C 1 187 ? 3.433 -42.837 21.550 1.00 15.13 186 LEU C CA 1
ATOM 7445 C C . LEU C 1 187 ? 3.384 -42.247 20.121 1.00 16.45 186 LEU C C 1
ATOM 7446 O O . LEU C 1 187 ? 2.858 -42.904 19.208 1.00 16.05 186 LEU C O 1
ATOM 7451 N N . SER C 1 188 ? 3.860 -41.029 19.924 1.00 15.49 187 SER C N 1
ATOM 7452 C CA . SER C 1 188 ? 3.849 -40.414 18.568 1.00 15.26 187 SER C CA 1
ATOM 7453 C C . SER C 1 188 ? 4.660 -41.255 17.570 1.00 17.04 187 SER C C 1
ATOM 7454 O O . SER C 1 188 ? 4.296 -41.232 16.378 1.00 16.57 187 SER C O 1
ATOM 7457 N N . LEU C 1 189 ? 5.697 -41.932 18.037 1.00 16.54 188 LEU C N 1
ATOM 7458 C CA . LEU C 1 189 ? 6.509 -42.806 17.122 1.00 17.73 188 LEU C CA 1
ATOM 7459 C C . LEU C 1 189 ? 5.714 -44.045 16.762 1.00 20.00 188 LEU C C 1
ATOM 7460 O O . LEU C 1 189 ? 5.772 -44.468 15.547 1.00 18.51 188 LEU C O 1
ATOM 7465 N N . TRP C 1 190 ? 4.939 -44.628 17.653 1.00 16.34 189 TRP C N 1
ATOM 7466 C CA . TRP C 1 190 ? 4.061 -45.769 17.334 1.00 17.36 189 TRP C CA 1
ATOM 7467 C C . TRP C 1 190 ? 3.049 -45.353 16.265 1.00 19.29 189 TRP C C 1
ATOM 7468 O O . TRP C 1 190 ? 2.766 -46.140 15.356 1.00 21.03 189 TRP C O 1
ATOM 7479 N N . VAL C 1 191 ? 2.467 -44.158 16.370 1.00 18.30 190 VAL C N 1
ATOM 7480 C CA . VAL C 1 191 ? 1.462 -43.712 15.391 1.00 17.44 190 VAL C CA 1
ATOM 7481 C C . VAL C 1 191 ? 2.143 -43.514 14.038 1.00 17.88 190 VAL C C 1
ATOM 7482 O O . VAL C 1 191 ? 1.501 -43.923 13.013 1.00 18.49 190 VAL C O 1
ATOM 7486 N N . TYR C 1 192 ? 3.313 -42.887 13.994 1.00 16.95 191 TYR C N 1
ATOM 7487 C CA . TYR C 1 192 ? 4.012 -42.686 12.689 1.00 18.26 191 TYR C CA 1
ATOM 7488 C C . TYR C 1 192 ? 4.261 -44.064 12.067 1.00 19.60 191 TYR C C 1
ATOM 7489 O O . TYR C 1 192 ? 3.984 -44.241 10.845 1.00 18.84 191 TYR C O 1
ATOM 7498 N N . ASP C 1 193 ? 4.696 -45.028 12.855 1.00 19.83 192 ASP C N 1
ATOM 7499 C CA . ASP C 1 193 ? 4.953 -46.393 12.314 1.00 20.12 192 ASP C CA 1
ATOM 7500 C C . ASP C 1 193 ? 3.668 -47.031 11.803 1.00 21.82 192 ASP C C 1
ATOM 7501 O O . ASP C 1 193 ? 3.718 -47.773 10.785 1.00 23.17 192 ASP C O 1
ATOM 7506 N N . ARG C 1 194 ? 2.515 -46.863 12.435 1.00 19.90 193 ARG C N 1
ATOM 7507 C CA . ARG C 1 194 ? 1.249 -47.416 11.931 1.00 21.25 193 ARG C CA 1
ATOM 7508 C C . ARG C 1 194 ? 0.984 -46.826 10.535 1.00 22.77 193 ARG C C 1
ATOM 7509 O O . ARG C 1 194 ? 0.539 -47.571 9.626 1.00 23.37 193 ARG C O 1
ATOM 7517 N N . LEU C 1 195 ? 1.207 -45.538 10.348 1.00 21.07 194 LEU C N 1
ATOM 7518 C CA . LEU C 1 195 ? 0.921 -44.872 9.053 1.00 20.90 194 LEU C CA 1
ATOM 7519 C C . LEU C 1 195 ? 1.929 -45.278 7.977 1.00 22.02 194 LEU C C 1
ATOM 7520 O O . LEU C 1 195 ? 1.511 -45.241 6.786 1.00 25.39 194 LEU C O 1
ATOM 7525 N N . HIS C 1 196 ? 3.184 -45.566 8.317 1.00 22.09 195 HIS C N 1
ATOM 7526 C CA . HIS C 1 196 ? 4.270 -45.613 7.297 1.00 21.88 195 HIS C CA 1
ATOM 7527 C C . HIS C 1 196 ? 4.997 -46.956 7.248 1.00 26.12 195 HIS C C 1
ATOM 7528 O O . HIS C 1 196 ? 5.843 -47.091 6.331 1.00 28.74 195 HIS C O 1
ATOM 7535 N N . GLY C 1 197 ? 4.693 -47.912 8.117 1.00 27.43 196 GLY C N 1
ATOM 7536 C CA . GLY C 1 197 ? 5.347 -49.236 8.107 1.00 29.23 196 GLY C CA 1
ATOM 7537 C C . GLY C 1 197 ? 6.782 -49.191 8.599 1.00 28.04 196 GLY C C 1
ATOM 7538 O O . GLY C 1 197 ? 7.507 -50.209 8.399 1.00 30.89 196 GLY C O 1
ATOM 7539 N N . THR C 1 198 ? 7.195 -48.130 9.281 1.00 26.56 197 THR C N 1
ATOM 7540 C CA . THR C 1 198 ? 8.544 -47.883 9.820 1.00 25.68 197 THR C CA 1
ATOM 7541 C C . THR C 1 198 ? 8.725 -48.531 11.223 1.00 20.99 197 THR C C 1
ATOM 7542 O O . THR C 1 198 ? 7.779 -49.180 11.710 1.00 24.32 197 THR C O 1
ATOM 7546 N N . ASP C 1 199 ? 9.896 -48.328 11.806 1.00 24.22 198 ASP C N 1
ATOM 7547 C CA . ASP C 1 199 ? 10.238 -48.910 13.134 1.00 27.06 198 ASP C CA 1
ATOM 7548 C C . ASP C 1 199 ? 10.866 -47.858 14.054 1.00 28.07 198 ASP C C 1
ATOM 7549 O O . ASP C 1 199 ? 11.759 -48.183 14.861 1.00 26.13 198 ASP C O 1
ATOM 7554 N N . TYR C 1 200 ? 10.371 -46.627 14.037 1.00 22.82 199 TYR C N 1
ATOM 7555 C CA . TYR C 1 200 ? 10.809 -45.595 15.002 1.00 23.99 199 TYR C CA 1
ATOM 7556 C C . TYR C 1 200 ? 10.470 -46.037 16.437 1.00 20.95 199 TYR C C 1
ATOM 7557 O O . TYR C 1 200 ? 11.223 -45.642 17.374 1.00 22.96 199 TYR C O 1
ATOM 7566 N N . ARG C 1 201 ? 9.427 -46.838 16.602 1.00 21.47 200 ARG C N 1
ATOM 7567 C CA . ARG C 1 201 ? 8.973 -47.273 17.959 1.00 20.32 200 ARG C CA 1
ATOM 7568 C C . ARG C 1 201 ? 10.022 -48.191 18.609 1.00 23.51 200 ARG C C 1
ATOM 7569 O O . ARG C 1 201 ? 9.862 -48.524 19.779 1.00 22.79 200 ARG C O 1
ATOM 7577 N N . ALA C 1 202 ? 11.012 -48.715 17.860 1.00 21.96 201 ALA C N 1
ATOM 7578 C CA . ALA C 1 202 ? 11.980 -49.678 18.437 1.00 25.37 201 ALA C CA 1
ATOM 7579 C C . ALA C 1 202 ? 12.679 -49.101 19.659 1.00 25.16 201 ALA C C 1
ATOM 7580 O O . ALA C 1 202 ? 13.105 -49.919 20.522 1.00 23.92 201 ALA C O 1
ATOM 7582 N N . ALA C 1 203 ? 12.829 -47.758 19.773 1.00 20.26 202 ALA C N 1
ATOM 7583 C CA . ALA C 1 203 ? 13.481 -47.114 20.926 1.00 20.93 202 ALA C CA 1
ATOM 7584 C C . ALA C 1 203 ? 12.676 -47.329 22.227 1.00 17.86 202 ALA C C 1
ATOM 7585 O O . ALA C 1 203 ? 13.229 -47.042 23.307 1.00 17.71 202 ALA C O 1
ATOM 7587 N N . THR C 1 204 ? 11.412 -47.721 22.133 1.00 18.68 203 THR C N 1
ATOM 7588 C CA . THR C 1 204 ? 10.521 -47.757 23.313 1.00 16.69 203 THR C CA 1
ATOM 7589 C C . THR C 1 204 ? 11.074 -48.706 24.377 1.00 18.93 203 THR C C 1
ATOM 7590 O O . THR C 1 204 ? 10.984 -48.376 25.592 1.00 17.76 203 THR C O 1
ATOM 7594 N N . ARG C 1 205 ? 11.596 -49.892 24.008 1.00 19.35 204 ARG C N 1
ATOM 7595 C CA . ARG C 1 205 ? 12.020 -50.847 25.063 1.00 20.64 204 ARG C CA 1
ATOM 7596 C C . ARG C 1 205 ? 13.114 -50.245 25.948 1.00 18.12 204 ARG C C 1
ATOM 7597 O O . ARG C 1 205 ? 13.033 -50.366 27.205 1.00 19.03 204 ARG C O 1
ATOM 7605 N N . ALA C 1 206 ? 14.127 -49.583 25.400 1.00 18.20 205 ALA C N 1
ATOM 7606 C CA . ALA C 1 206 ? 15.204 -48.962 26.192 1.00 17.38 205 ALA C CA 1
ATOM 7607 C C . ALA C 1 206 ? 14.587 -47.926 27.151 1.00 17.00 205 ALA C C 1
ATOM 7608 O O . ALA C 1 206 ? 15.069 -47.807 28.291 1.00 17.64 205 ALA C O 1
ATOM 7610 N N . TRP C 1 207 ? 13.584 -47.182 26.661 1.00 17.85 206 TRP C N 1
ATOM 7611 C CA . TRP C 1 207 ? 12.948 -46.139 27.506 1.00 16.88 206 TRP C CA 1
ATOM 7612 C C . TRP C 1 207 ? 12.172 -46.793 28.670 1.00 16.33 206 TRP C C 1
ATOM 7613 O O . TRP C 1 207 ? 12.324 -46.335 29.833 1.00 17.26 206 TRP C O 1
ATOM 7624 N N . LEU C 1 208 ? 11.379 -47.821 28.400 1.00 17.40 207 LEU C N 1
ATOM 7625 C CA . LEU C 1 208 ? 10.615 -48.523 29.469 1.00 18.34 207 LEU C CA 1
ATOM 7626 C C . LEU C 1 208 ? 11.593 -49.134 30.473 1.00 19.95 207 LEU C C 1
ATOM 7627 O O . LEU C 1 208 ? 11.293 -49.092 31.687 1.00 18.87 207 LEU C O 1
ATOM 7632 N N . ASP C 1 209 ? 12.723 -49.678 30.030 1.00 19.04 208 ASP C N 1
ATOM 7633 C CA . ASP C 1 209 ? 13.746 -50.184 30.979 1.00 19.35 208 ASP C CA 1
ATOM 7634 C C . ASP C 1 209 ? 14.302 -49.037 31.848 1.00 18.95 208 ASP C C 1
ATOM 7635 O O . ASP C 1 209 ? 14.399 -49.185 33.079 1.00 20.88 208 ASP C O 1
ATOM 7640 N N . PHE C 1 210 ? 14.616 -47.893 31.241 1.00 18.07 209 PHE C N 1
ATOM 7641 C CA . PHE C 1 210 ? 15.229 -46.735 31.908 1.00 18.53 209 PHE C CA 1
ATOM 7642 C C . PHE C 1 210 ? 14.287 -46.152 32.990 1.00 18.24 209 PHE C C 1
ATOM 7643 O O . PHE C 1 210 ? 14.736 -45.857 34.118 1.00 19.28 209 PHE C O 1
ATOM 7651 N N . ILE C 1 211 ? 13.016 -45.970 32.664 1.00 17.55 210 ILE C N 1
ATOM 7652 C CA . ILE C 1 211 ? 12.097 -45.260 33.602 1.00 18.35 210 ILE C CA 1
ATOM 7653 C C . ILE C 1 211 ? 11.747 -46.163 34.783 1.00 19.07 210 ILE C C 1
ATOM 7654 O O . ILE C 1 211 ? 11.274 -45.631 35.807 1.00 21.35 210 ILE C O 1
ATOM 7659 N N . GLN C 1 212 ? 12.032 -47.457 34.726 1.00 18.60 211 GLN C N 1
ATOM 7660 C CA . GLN C 1 212 ? 11.804 -48.394 35.862 1.00 19.90 211 GLN C CA 1
ATOM 7661 C C . GLN C 1 212 ? 13.037 -48.450 36.768 1.00 23.13 211 GLN C C 1
ATOM 7662 O O . GLN C 1 212 ? 12.952 -49.218 37.754 1.00 24.41 211 GLN C O 1
ATOM 7668 N N . LYS C 1 213 ? 14.083 -47.647 36.552 1.00 24.67 212 LYS C N 1
ATOM 7669 C CA . LYS C 1 213 ? 15.211 -47.528 37.526 1.00 27.29 212 LYS C CA 1
ATOM 7670 C C . LYS C 1 213 ? 14.901 -46.405 38.532 1.00 29.38 212 LYS C C 1
ATOM 7671 O O . LYS C 1 213 ? 13.869 -46.498 39.319 1.00 27.61 212 LYS C O 1
ATOM 7675 N N . ASP C 1 214 ? 15.703 -45.355 38.568 1.00 25.68 213 ASP C N 1
ATOM 7676 C CA . ASP C 1 214 ? 15.626 -44.369 39.672 1.00 29.63 213 ASP C CA 1
ATOM 7677 C C . ASP C 1 214 ? 14.373 -43.506 39.483 1.00 24.58 213 ASP C C 1
ATOM 7678 O O . ASP C 1 214 ? 13.943 -42.905 40.508 1.00 27.68 213 ASP C O 1
ATOM 7683 N N . LEU C 1 215 ? 13.675 -43.593 38.337 1.00 21.99 214 LEU C N 1
ATOM 7684 C CA . LEU C 1 215 ? 12.497 -42.694 38.121 1.00 20.15 214 LEU C CA 1
ATOM 7685 C C . LEU C 1 215 ? 11.215 -43.271 38.726 1.00 19.27 214 LEU C C 1
ATOM 7686 O O . LEU C 1 215 ? 10.228 -42.513 38.774 1.00 17.11 214 LEU C O 1
ATOM 7691 N N . ILE C 1 216 ? 11.188 -44.524 39.167 1.00 19.32 215 ILE C N 1
ATOM 7692 C CA . ILE C 1 216 ? 9.948 -45.140 39.699 1.00 18.79 215 ILE C CA 1
ATOM 7693 C C . ILE C 1 216 ? 10.225 -45.631 41.116 1.00 19.94 215 ILE C C 1
ATOM 7694 O O . ILE C 1 216 ? 11.355 -46.074 41.446 1.00 20.04 215 ILE C O 1
ATOM 7699 N N . ASP C 1 217 ? 9.221 -45.547 41.976 1.00 18.42 216 ASP C N 1
ATOM 7700 C CA . ASP C 1 217 ? 9.128 -46.345 43.238 1.00 18.29 216 ASP C CA 1
ATOM 7701 C C . ASP C 1 217 ? 8.293 -47.565 42.920 1.00 19.18 216 ASP C C 1
ATOM 7702 O O . ASP C 1 217 ? 7.065 -47.480 42.763 1.00 16.99 216 ASP C O 1
ATOM 7707 N N . PRO C 1 218 ? 8.890 -48.756 42.694 1.00 18.73 217 PRO C N 1
ATOM 7708 C CA . PRO C 1 218 ? 8.124 -49.862 42.121 1.00 19.16 217 PRO C CA 1
ATOM 7709 C C . PRO C 1 218 ? 7.055 -50.406 43.080 1.00 16.62 217 PRO C C 1
ATOM 7710 O O . PRO C 1 218 ? 6.007 -50.849 42.602 1.00 18.66 217 PRO C O 1
ATOM 7714 N N . GLU C 1 219 ? 7.319 -50.399 44.399 1.00 18.48 218 GLU C N 1
ATOM 7715 C CA . GLU C 1 219 ? 6.324 -50.909 45.349 1.00 18.78 218 GLU C CA 1
ATOM 7716 C C . GLU C 1 219 ? 5.111 -49.972 45.378 1.00 17.36 218 GLU C C 1
ATOM 7717 O O . GLU C 1 219 ? 3.958 -50.472 45.564 1.00 18.04 218 GLU C O 1
ATOM 7723 N N . ARG C 1 220 ? 5.324 -48.657 45.254 1.00 16.97 219 ARG C N 1
ATOM 7724 C CA A ARG C 1 220 ? 4.191 -47.694 45.269 0.50 16.70 219 ARG C CA 1
ATOM 7725 C CA B ARG C 1 220 ? 4.196 -47.691 45.265 0.50 16.37 219 ARG C CA 1
ATOM 7726 C C . ARG C 1 220 ? 3.578 -47.526 43.874 1.00 15.90 219 ARG C C 1
ATOM 7727 O O . ARG C 1 220 ? 2.462 -46.950 43.792 1.00 15.99 219 ARG C O 1
ATOM 7742 N N . GLY C 1 221 ? 4.209 -48.029 42.823 1.00 16.10 220 GLY C N 1
ATOM 7743 C CA . GLY C 1 221 ? 3.680 -47.884 41.462 1.00 15.60 220 GLY C CA 1
ATOM 7744 C C . GLY C 1 221 ? 3.612 -46.414 41.079 1.00 16.18 220 GLY C C 1
ATOM 7745 O O . GLY C 1 221 ? 2.620 -46.021 40.443 1.00 17.68 220 GLY C O 1
ATOM 7746 N N . ALA C 1 222 ? 4.619 -45.637 41.437 1.00 14.75 221 ALA C N 1
ATOM 7747 C CA . ALA C 1 222 ? 4.569 -44.168 41.297 1.00 13.73 221 ALA C CA 1
ATOM 7748 C C . ALA C 1 222 ? 5.889 -43.622 40.770 1.00 15.15 221 ALA C C 1
ATOM 7749 O O . ALA C 1 222 ? 6.967 -43.969 41.321 1.00 15.74 221 ALA C O 1
ATOM 7751 N N . PHE C 1 223 ? 5.833 -42.707 39.808 1.00 14.09 222 PHE C N 1
ATOM 7752 C CA . PHE C 1 223 ? 7.009 -41.995 39.308 1.00 14.40 222 PHE C CA 1
ATOM 7753 C C . PHE C 1 223 ? 7.353 -40.798 40.191 1.00 14.94 222 PHE C C 1
ATOM 7754 O O . PHE C 1 223 ? 6.437 -40.101 40.689 1.00 14.28 222 PHE C O 1
ATOM 7762 N N . TYR C 1 224 ? 8.628 -40.511 40.288 1.00 14.65 223 TYR C N 1
ATOM 7763 C CA . TYR C 1 224 ? 9.150 -39.243 40.834 1.00 14.98 223 TYR C CA 1
ATOM 7764 C C . TYR C 1 224 ? 8.775 -38.113 39.876 1.00 15.51 223 TYR C C 1
ATOM 7765 O O . TYR C 1 224 ? 8.630 -38.268 38.620 1.00 15.74 223 TYR C O 1
ATOM 7774 N N . LEU C 1 225 ? 8.756 -36.903 40.429 1.00 15.66 224 LEU C N 1
ATOM 7775 C CA . LEU C 1 225 ? 8.289 -35.710 39.743 1.00 16.60 224 LEU C CA 1
ATOM 7776 C C . LEU C 1 225 ? 9.133 -35.433 38.501 1.00 14.98 224 LEU C C 1
ATOM 7777 O O . LEU C 1 225 ? 8.561 -35.089 37.421 1.00 16.60 224 LEU C O 1
ATOM 7782 N N . SER C 1 226 ? 10.467 -35.548 38.592 1.00 16.12 225 SER C N 1
ATOM 7783 C CA . SER C 1 226 ? 11.344 -35.204 37.447 1.00 15.51 225 SER C CA 1
ATOM 7784 C C . SER C 1 226 ? 12.760 -35.737 37.676 1.00 17.47 225 SER C C 1
ATOM 7785 O O . SER C 1 226 ? 13.090 -36.136 38.806 1.00 18.37 225 SER C O 1
ATOM 7788 N N . TYR C 1 227 ? 13.502 -35.814 36.578 1.00 19.07 226 TYR C N 1
ATOM 7789 C CA . TYR C 1 227 ? 14.911 -36.267 36.535 1.00 21.19 226 TYR C CA 1
ATOM 7790 C C . TYR C 1 227 ? 15.733 -35.153 35.897 1.00 19.92 226 TYR C C 1
ATOM 7791 O O . TYR C 1 227 ? 15.272 -34.406 35.061 1.00 18.83 226 TYR C O 1
ATOM 7800 N N . HIS C 1 228 ? 17.001 -35.017 36.328 1.00 22.98 227 HIS C N 1
ATOM 7801 C CA . HIS C 1 228 ? 17.843 -33.880 35.927 1.00 24.56 227 HIS C CA 1
ATOM 7802 C C . HIS C 1 228 ? 19.210 -34.478 35.568 1.00 33.03 227 HIS C C 1
ATOM 7803 O O . HIS C 1 228 ? 20.011 -34.794 36.440 1.00 29.80 227 HIS C O 1
ATOM 7810 N N . PRO C 1 229 ? 19.409 -34.868 34.290 1.00 31.81 228 PRO C N 1
ATOM 7811 C CA . PRO C 1 229 ? 20.550 -35.713 33.941 1.00 32.53 228 PRO C CA 1
ATOM 7812 C C . PRO C 1 229 ? 21.944 -35.079 34.188 1.00 30.46 228 PRO C C 1
ATOM 7813 O O . PRO C 1 229 ? 22.823 -35.874 34.436 1.00 37.11 228 PRO C O 1
ATOM 7817 N N . GLU C 1 230 ? 22.120 -33.766 34.079 1.00 31.35 229 GLU C N 1
ATOM 7818 C CA . GLU C 1 230 ? 23.443 -33.077 34.280 1.00 32.04 229 GLU C CA 1
ATOM 7819 C C . GLU C 1 230 ? 23.883 -33.246 35.735 1.00 32.57 229 GLU C C 1
ATOM 7820 O O . GLU C 1 230 ? 25.047 -33.646 35.983 1.00 34.21 229 GLU C O 1
ATOM 7826 N N . SER C 1 231 ? 23.004 -32.988 36.703 1.00 27.97 230 SER C N 1
ATOM 7827 C CA . SER C 1 231 ? 23.319 -33.185 38.149 1.00 26.35 230 SER C CA 1
ATOM 7828 C C . SER C 1 231 ? 23.088 -34.650 38.556 1.00 27.79 230 SER C C 1
ATOM 7829 O O . SER C 1 231 ? 23.562 -35.036 39.643 1.00 26.83 230 SER C O 1
ATOM 7832 N N . GLY C 1 232 ? 22.350 -35.424 37.755 1.00 28.47 231 GLY C N 1
ATOM 7833 C CA . GLY C 1 232 ? 21.879 -36.773 38.150 1.00 26.33 231 GLY C CA 1
ATOM 7834 C C . GLY C 1 232 ? 20.672 -36.721 39.115 1.00 28.28 231 GLY C C 1
ATOM 7835 O O . GLY C 1 232 ? 20.180 -37.774 39.487 1.00 28.55 231 GLY C O 1
ATOM 7836 N N . ALA C 1 233 ? 20.168 -35.545 39.468 1.00 25.44 232 ALA C N 1
ATOM 7837 C CA . ALA C 1 233 ? 19.146 -35.478 40.541 1.00 24.27 232 ALA C CA 1
ATOM 7838 C C . ALA C 1 233 ? 17.830 -36.157 40.077 1.00 22.89 232 ALA C C 1
ATOM 7839 O O . ALA C 1 233 ? 17.424 -35.957 38.937 1.00 25.22 232 ALA C O 1
ATOM 7841 N N . VAL C 1 234 ? 17.153 -36.836 40.992 1.00 22.86 233 VAL C N 1
ATOM 7842 C CA . VAL C 1 234 ? 15.710 -37.160 40.842 1.00 20.62 233 VAL C CA 1
ATOM 7843 C C . VAL C 1 234 ? 14.999 -36.372 41.946 1.00 19.63 233 VAL C C 1
ATOM 7844 O O . VAL C 1 234 ? 15.454 -36.462 43.093 1.00 22.04 233 VAL C O 1
ATOM 7848 N N . LYS C 1 235 ? 14.014 -35.542 41.627 1.00 17.98 234 LYS C N 1
ATOM 7849 C CA . LYS C 1 235 ? 13.276 -34.792 42.667 1.00 20.46 234 LYS C CA 1
ATOM 7850 C C . LYS C 1 235 ? 12.587 -35.800 43.559 1.00 22.67 234 LYS C C 1
ATOM 7851 O O . LYS C 1 235 ? 11.951 -36.732 43.065 1.00 25.07 234 LYS C O 1
ATOM 7857 N N . PRO C 1 236 ? 12.716 -35.690 44.896 1.00 18.05 235 PRO C N 1
ATOM 7858 C CA . PRO C 1 236 ? 12.382 -36.800 45.767 1.00 19.99 235 PRO C CA 1
ATOM 7859 C C . PRO C 1 236 ? 10.922 -36.949 46.164 1.00 22.15 235 PRO C C 1
ATOM 7860 O O . PRO C 1 236 ? 10.664 -37.720 47.055 1.00 28.96 235 PRO C O 1
ATOM 7864 N N . TRP C 1 237 ? 10.006 -36.360 45.396 1.00 17.06 236 TRP C N 1
ATOM 7865 C CA . TRP C 1 237 ? 8.562 -36.488 45.658 1.00 15.72 236 TRP C CA 1
ATOM 7866 C C . TRP C 1 237 ? 7.916 -37.318 44.550 1.00 15.84 236 TRP C C 1
ATOM 7867 O O . TRP C 1 237 ? 8.229 -37.050 43.358 1.00 17.71 236 TRP C O 1
ATOM 7878 N N . ILE C 1 238 ? 7.124 -38.301 44.909 1.00 14.31 237 ILE C N 1
ATOM 7879 C CA . ILE C 1 238 ? 6.304 -39.039 43.896 1.00 14.50 237 ILE C CA 1
ATOM 7880 C C . ILE C 1 238 ? 5.096 -38.186 43.532 1.00 14.63 237 ILE C C 1
ATOM 7881 O O . ILE C 1 238 ? 4.593 -37.394 44.350 1.00 16.69 237 ILE C O 1
ATOM 7886 N N . SER C 1 239 ? 4.611 -38.328 42.288 1.00 14.19 238 SER C N 1
ATOM 7887 C CA . SER C 1 239 ? 3.558 -37.454 41.733 1.00 13.46 238 SER C CA 1
ATOM 7888 C C . SER C 1 239 ? 2.436 -38.281 41.110 1.00 12.70 238 SER C C 1
ATOM 7889 O O . SER C 1 239 ? 2.670 -39.073 40.153 1.00 13.52 238 SER C O 1
ATOM 7892 N N . ALA C 1 240 ? 1.215 -38.122 41.602 1.00 11.61 239 ALA C N 1
ATOM 7893 C CA . ALA C 1 240 ? 0.065 -38.883 41.096 1.00 12.03 239 ALA C CA 1
ATOM 7894 C C . ALA C 1 240 ? -0.310 -38.460 39.673 1.00 12.18 239 ALA C C 1
ATOM 7895 O O . ALA C 1 240 ? -0.604 -39.307 38.846 1.00 12.75 239 ALA C O 1
ATOM 7897 N N . TYR C 1 241 ? -0.395 -37.166 39.376 1.00 12.60 240 TYR C N 1
ATOM 7898 C CA . TYR C 1 241 ? -0.866 -36.773 38.042 1.00 13.44 240 TYR C CA 1
ATOM 7899 C C . TYR C 1 241 ? 0.179 -37.237 37.000 1.00 13.73 240 TYR C C 1
ATOM 7900 O O . TYR C 1 241 ? -0.205 -37.722 35.916 1.00 14.10 240 TYR C O 1
ATOM 7909 N N . THR C 1 242 ? 1.457 -37.133 37.321 1.00 13.66 241 THR C N 1
ATOM 7910 C CA . THR C 1 242 ? 2.579 -37.577 36.463 1.00 12.65 241 THR C CA 1
ATOM 7911 C C . THR C 1 242 ? 2.372 -39.067 36.175 1.00 14.08 241 THR C C 1
ATOM 7912 O O . THR C 1 242 ? 2.483 -39.514 35.034 1.00 14.63 241 THR C O 1
ATOM 7916 N N . THR C 1 243 ? 2.132 -39.818 37.229 1.00 14.17 242 THR C N 1
ATOM 7917 C CA . THR C 1 243 ? 2.019 -41.286 37.137 1.00 13.48 242 THR C CA 1
ATOM 7918 C C . THR C 1 243 ? 0.756 -41.664 36.367 1.00 14.26 242 THR C C 1
ATOM 7919 O O . THR C 1 243 ? 0.798 -42.580 35.489 1.00 13.48 242 THR C O 1
ATOM 7923 N N . ALA C 1 244 ? -0.381 -41.050 36.631 1.00 12.77 243 ALA C N 1
ATOM 7924 C CA . ALA C 1 244 ? -1.646 -41.410 35.967 1.00 11.31 243 ALA C CA 1
ATOM 7925 C C . ALA C 1 244 ? -1.516 -41.190 34.442 1.00 12.73 243 ALA C C 1
ATOM 7926 O O . ALA C 1 244 ? -1.932 -42.038 33.640 1.00 14.16 243 ALA C O 1
ATOM 7928 N N . TRP C 1 245 ? -1.019 -40.033 34.039 1.00 13.73 244 TRP C N 1
ATOM 7929 C CA . TRP C 1 245 ? -0.821 -39.732 32.605 1.00 12.40 244 TRP C CA 1
ATOM 7930 C C . TRP C 1 245 ? 0.156 -40.744 31.988 1.00 14.32 244 TRP C C 1
ATOM 7931 O O . TRP C 1 245 ? -0.192 -41.331 30.960 1.00 13.69 244 TRP C O 1
ATOM 7942 N N . THR C 1 246 ? 1.303 -40.960 32.617 1.00 13.30 245 THR C N 1
ATOM 7943 C CA . THR C 1 246 ? 2.339 -41.857 32.054 1.00 12.61 245 THR C CA 1
ATOM 7944 C C . THR C 1 246 ? 1.784 -43.280 31.934 1.00 13.60 245 THR C C 1
ATOM 7945 O O . THR C 1 246 ? 1.934 -43.890 30.862 1.00 14.85 245 THR C O 1
ATOM 7949 N N . LEU C 1 247 ? 1.182 -43.807 32.981 1.00 13.30 246 LEU C N 1
ATOM 7950 C CA . LEU C 1 247 ? 0.651 -45.197 32.902 1.00 12.92 246 LEU C CA 1
ATOM 7951 C C . LEU C 1 247 ? -0.447 -45.280 31.843 1.00 14.48 246 LEU C C 1
ATOM 7952 O O . LEU C 1 247 ? -0.576 -46.309 31.179 1.00 15.62 246 LEU C O 1
ATOM 7957 N N . ALA C 1 248 ? -1.272 -44.249 31.639 1.00 13.00 247 ALA C N 1
ATOM 7958 C CA . ALA C 1 248 ? -2.331 -44.297 30.605 1.00 13.53 247 ALA C CA 1
ATOM 7959 C C . ALA C 1 248 ? -1.697 -44.438 29.225 1.00 14.11 247 ALA C C 1
ATOM 7960 O O . ALA C 1 248 ? -2.140 -45.284 28.451 1.00 15.60 247 ALA C O 1
ATOM 7962 N N . MET C 1 249 ? -0.731 -43.580 28.893 1.00 13.55 248 MET C N 1
ATOM 7963 C CA . MET C 1 249 ? -0.097 -43.622 27.562 1.00 14.63 248 MET C CA 1
ATOM 7964 C C . MET C 1 249 ? 0.739 -44.906 27.413 1.00 15.21 248 MET C C 1
ATOM 7965 O O . MET C 1 249 ? 0.678 -45.548 26.334 1.00 15.31 248 MET C O 1
ATOM 7970 N N . VAL C 1 250 ? 1.488 -45.295 28.432 1.00 13.66 249 VAL C N 1
ATOM 7971 C CA . VAL C 1 250 ? 2.323 -46.527 28.343 1.00 14.71 249 VAL C CA 1
ATOM 7972 C C . VAL C 1 250 ? 1.398 -47.723 28.124 1.00 16.62 249 VAL C C 1
ATOM 7973 O O . VAL C 1 250 ? 1.825 -48.660 27.411 1.00 16.57 249 VAL C O 1
ATOM 7977 N N . HIS C 1 251 ? 0.173 -47.735 28.626 1.00 15.42 250 HIS C N 1
ATOM 7978 C CA . HIS C 1 251 ? -0.720 -48.900 28.447 1.00 15.01 250 HIS C CA 1
ATOM 7979 C C . HIS C 1 251 ? -0.995 -49.136 26.969 1.00 16.85 250 HIS C C 1
ATOM 7980 O O . HIS C 1 251 ? -1.295 -50.299 26.624 1.00 17.84 250 HIS C O 1
ATOM 7987 N N . GLY C 1 252 ? -0.902 -48.117 26.119 1.00 17.46 251 GLY C N 1
ATOM 7988 C CA . GLY C 1 252 ? -1.080 -48.285 24.656 1.00 17.43 251 GLY C CA 1
ATOM 7989 C C . GLY C 1 252 ? 0.129 -48.922 23.980 1.00 19.06 251 GLY C C 1
ATOM 7990 O O . GLY C 1 252 ? -0.047 -49.365 22.847 1.00 21.96 251 GLY C O 1
ATOM 7991 N N . MET C 1 253 ? 1.294 -48.943 24.613 1.00 17.45 252 MET C N 1
ATOM 7992 C CA . MET C 1 253 ? 2.589 -49.409 24.033 1.00 18.03 252 MET C CA 1
ATOM 7993 C C . MET C 1 253 ? 3.029 -50.718 24.696 1.00 20.46 252 MET C C 1
ATOM 7994 O O . MET C 1 253 ? 3.513 -51.631 24.002 1.00 21.09 252 MET C O 1
ATOM 7999 N N . ASP C 1 254 ? 2.866 -50.856 26.009 1.00 18.50 253 ASP C N 1
ATOM 8000 C CA . ASP C 1 254 ? 3.246 -52.048 26.820 1.00 18.12 253 ASP C CA 1
ATOM 8001 C C . ASP C 1 254 ? 2.163 -52.235 27.874 1.00 17.16 253 ASP C C 1
ATOM 8002 O O . ASP C 1 254 ? 2.288 -51.802 29.018 1.00 17.30 253 ASP C O 1
ATOM 8007 N N . PRO C 1 255 ? 1.021 -52.838 27.503 1.00 17.31 254 PRO C N 1
ATOM 8008 C CA . PRO C 1 255 ? -0.081 -53.010 28.429 1.00 17.83 254 PRO C CA 1
ATOM 8009 C C . PRO C 1 255 ? 0.348 -53.662 29.744 1.00 17.09 254 PRO C C 1
ATOM 8010 O O . PRO C 1 255 ? -0.147 -53.276 30.817 1.00 16.91 254 PRO C O 1
ATOM 8014 N N . ALA C 1 256 ? 1.232 -54.674 29.697 1.00 18.44 255 ALA C N 1
ATOM 8015 C CA . ALA C 1 256 ? 1.616 -55.382 30.939 1.00 18.49 255 ALA C CA 1
ATOM 8016 C C . ALA C 1 256 ? 2.287 -54.453 31.938 1.00 17.98 255 ALA C C 1
ATOM 8017 O O . ALA C 1 256 ? 2.080 -54.641 33.139 1.00 18.80 255 ALA C O 1
ATOM 8019 N N . PHE C 1 257 ? 3.063 -53.478 31.462 1.00 17.07 256 PHE C N 1
ATOM 8020 C CA . PHE C 1 257 ? 3.747 -52.493 32.344 1.00 16.26 256 PHE C CA 1
ATOM 8021 C C . PHE C 1 257 ? 2.702 -51.780 33.186 1.00 15.74 256 PHE C C 1
ATOM 8022 O O . PHE C 1 257 ? 2.798 -51.723 34.416 1.00 16.01 256 PHE C O 1
ATOM 8030 N N . SER C 1 258 ? 1.688 -51.210 32.544 1.00 15.62 257 SER C N 1
ATOM 8031 C CA . SER C 1 258 ? 0.681 -50.430 33.304 1.00 16.19 257 SER C CA 1
ATOM 8032 C C . SER C 1 258 ? -0.172 -51.341 34.153 1.00 15.87 257 SER C C 1
ATOM 8033 O O . SER C 1 258 ? -0.574 -50.926 35.253 1.00 15.78 257 SER C O 1
ATOM 8036 N N . GLU C 1 259 ? -0.487 -52.577 33.703 1.00 15.80 258 GLU C N 1
ATOM 8037 C CA . GLU C 1 259 ? -1.300 -53.503 34.516 1.00 17.75 258 GLU C CA 1
ATOM 8038 C C . GLU C 1 259 ? -0.530 -53.855 35.796 1.00 15.54 258 GLU C C 1
ATOM 8039 O O . GLU C 1 259 ? -1.213 -54.052 36.814 1.00 17.69 258 GLU C O 1
ATOM 8045 N N . ARG C 1 260 ? 0.781 -53.956 35.743 1.00 15.42 259 ARG C N 1
ATOM 8046 C CA . ARG C 1 260 ? 1.608 -54.281 36.917 1.00 15.92 259 ARG C CA 1
ATOM 8047 C C . ARG C 1 260 ? 1.475 -53.155 37.951 1.00 16.74 259 ARG C C 1
ATOM 8048 O O . ARG C 1 260 ? 1.272 -53.453 39.156 1.00 17.75 259 ARG C O 1
ATOM 8056 N N . TYR C 1 261 ? 1.625 -51.882 37.534 1.00 15.16 260 TYR C N 1
ATOM 8057 C CA . TYR C 1 261 ? 1.753 -50.785 38.506 1.00 15.08 260 TYR C CA 1
ATOM 8058 C C . TYR C 1 261 ? 0.395 -50.170 38.897 1.00 14.43 260 TYR C C 1
ATOM 8059 O O . TYR C 1 261 ? 0.301 -49.593 40.001 1.00 15.20 260 TYR C O 1
ATOM 8068 N N . TYR C 1 262 ? -0.639 -50.351 38.100 1.00 14.97 261 TYR C N 1
ATOM 8069 C CA . TYR C 1 262 ? -1.954 -49.684 38.356 1.00 15.15 261 TYR C CA 1
ATOM 8070 C C . TYR C 1 262 ? -2.507 -49.973 39.757 1.00 15.92 261 TYR C C 1
ATOM 8071 O O . TYR C 1 262 ? -2.927 -49.061 40.454 1.00 14.82 261 TYR C O 1
ATOM 8080 N N . PRO C 1 263 ? -2.609 -51.228 40.229 1.00 14.74 262 PRO C N 1
ATOM 8081 C CA . PRO C 1 263 ? -3.190 -51.460 41.555 1.00 14.91 262 PRO C CA 1
ATOM 8082 C C . PRO C 1 263 ? -2.369 -50.813 42.671 1.00 15.39 262 PRO C C 1
ATOM 8083 O O . PRO C 1 263 ? -2.930 -50.427 43.697 1.00 15.85 262 PRO C O 1
ATOM 8087 N N . ARG C 1 264 ? -1.056 -50.766 42.523 1.00 14.73 263 ARG C N 1
ATOM 8088 C CA . ARG C 1 264 ? -0.131 -50.180 43.500 1.00 14.25 263 ARG C CA 1
ATOM 8089 C C . ARG C 1 264 ? -0.371 -48.674 43.524 1.00 14.54 263 ARG C C 1
ATOM 8090 O O . ARG C 1 264 ? -0.463 -48.088 44.607 1.00 14.75 263 ARG C O 1
ATOM 8098 N N . PHE C 1 265 ? -0.435 -48.061 42.341 1.00 14.03 264 PHE C N 1
ATOM 8099 C CA . PHE C 1 265 ? -0.744 -46.606 42.215 1.00 12.77 264 PHE C CA 1
ATOM 8100 C C . PHE C 1 265 ? -2.029 -46.311 42.991 1.00 13.88 264 PHE C C 1
ATOM 8101 O O . PHE C 1 265 ? -2.124 -45.289 43.680 1.00 13.68 264 PHE C O 1
ATOM 8109 N N . LYS C 1 266 ? -3.082 -47.109 42.792 1.00 13.76 265 LYS C N 1
ATOM 8110 C CA . LYS C 1 266 ? -4.369 -46.864 43.474 1.00 13.18 265 LYS C CA 1
ATOM 8111 C C . LYS C 1 266 ? -4.199 -46.903 44.989 1.00 14.79 265 LYS C C 1
ATOM 8112 O O . LYS C 1 266 ? -4.727 -46.037 45.710 1.00 14.68 265 LYS C O 1
ATOM 8118 N N . GLN C 1 267 ? -3.491 -47.912 45.495 1.00 12.92 266 GLN C N 1
ATOM 8119 C CA . GLN C 1 267 ? -3.269 -47.995 46.959 1.00 14.06 266 GLN C CA 1
ATOM 8120 C C . GLN C 1 267 ? -2.494 -46.767 47.451 1.00 14.59 266 GLN C C 1
ATOM 8121 O O . GLN C 1 267 ? -2.819 -46.218 48.527 1.00 16.65 266 GLN C O 1
ATOM 8127 N N . THR C 1 268 ? -1.501 -46.313 46.695 1.00 13.81 267 THR C N 1
ATOM 8128 C CA . THR C 1 268 ? -0.657 -45.182 47.097 1.00 12.05 267 THR C CA 1
ATOM 8129 C C . THR C 1 268 ? -1.482 -43.887 47.219 1.00 13.85 267 THR C C 1
ATOM 8130 O O . THR C 1 268 ? -1.282 -43.134 48.188 1.00 16.01 267 THR C O 1
ATOM 8134 N N . PHE C 1 269 ? -2.310 -43.606 46.214 1.00 13.20 268 PHE C N 1
ATOM 8135 C CA . PHE C 1 269 ? -2.830 -42.219 46.067 1.00 12.10 268 PHE C CA 1
ATOM 8136 C C . PHE C 1 269 ? -4.350 -42.080 46.202 1.00 13.22 268 PHE C C 1
ATOM 8137 O O . PHE C 1 269 ? -4.817 -40.951 46.443 1.00 13.06 268 PHE C O 1
ATOM 8145 N N . VAL C 1 270 ? -5.149 -43.094 45.933 1.00 12.90 269 VAL C N 1
ATOM 8146 C CA . VAL C 1 270 ? -6.616 -42.951 45.794 1.00 12.79 269 VAL C CA 1
ATOM 8147 C C . VAL C 1 270 ? -7.336 -43.053 47.124 1.00 14.12 269 VAL C C 1
ATOM 8148 O O . VAL C 1 270 ? -7.197 -44.072 47.815 1.00 16.10 269 VAL C O 1
ATOM 8152 N N . GLU C 1 271 ? -8.109 -42.042 47.465 1.00 13.75 270 GLU C N 1
ATOM 8153 C CA . GLU C 1 271 ? -8.990 -42.014 48.672 1.00 13.90 270 GLU C CA 1
ATOM 8154 C C . GLU C 1 271 ? -10.430 -42.245 48.246 1.00 13.74 270 GLU C C 1
ATOM 8155 O O . GLU C 1 271 ? -11.032 -41.383 47.620 1.00 15.05 270 GLU C O 1
ATOM 8161 N N . VAL C 1 272 ? -10.984 -43.389 48.647 1.00 14.38 271 VAL C N 1
ATOM 8162 C CA . VAL C 1 272 ? -12.417 -43.693 48.470 1.00 14.28 271 VAL C CA 1
ATOM 8163 C C . VAL C 1 272 ? -13.164 -43.101 49.652 1.00 13.41 271 VAL C C 1
ATOM 8164 O O . VAL C 1 272 ? -12.649 -43.240 50.830 1.00 17.25 271 VAL C O 1
ATOM 8168 N N . TYR C 1 273 ? -14.260 -42.414 49.419 1.00 13.88 272 TYR C N 1
ATOM 8169 C CA . TYR C 1 273 ? -15.062 -41.822 50.519 1.00 14.44 272 TYR C CA 1
ATOM 8170 C C . TYR C 1 273 ? -16.554 -41.916 50.198 1.00 15.75 272 TYR C C 1
ATOM 8171 O O . TYR C 1 273 ? -16.963 -42.467 49.160 1.00 15.11 272 TYR C O 1
ATOM 8180 N N . ASP C 1 274 ? -17.378 -41.457 51.129 1.00 16.19 273 ASP C N 1
ATOM 8181 C CA . ASP C 1 274 ? -18.861 -41.422 50.978 1.00 16.47 273 ASP C CA 1
ATOM 8182 C C . ASP C 1 274 ? -19.369 -42.861 50.764 1.00 16.51 273 ASP C C 1
ATOM 8183 O O . ASP C 1 274 ? -20.136 -43.102 49.776 1.00 15.73 273 ASP C O 1
ATOM 8188 N N . GLU C 1 275 ? -18.991 -43.792 51.648 1.00 15.84 274 GLU C N 1
ATOM 8189 C CA . GLU C 1 275 ? -19.474 -45.193 51.603 1.00 17.39 274 GLU C CA 1
ATOM 8190 C C . GLU C 1 275 ? -19.260 -45.821 50.240 1.00 17.33 274 GLU C C 1
ATOM 8191 O O . GLU C 1 275 ? -20.128 -46.576 49.757 1.00 20.50 274 GLU C O 1
ATOM 8197 N N . GLY C 1 276 ? -18.120 -45.555 49.634 1.00 16.07 275 GLY C N 1
ATOM 8198 C CA . GLY C 1 276 ? -17.703 -46.170 48.361 1.00 17.39 275 GLY C CA 1
ATOM 8199 C C . GLY C 1 276 ? -18.283 -45.480 47.142 1.00 15.90 275 GLY C C 1
ATOM 8200 O O . GLY C 1 276 ? -17.996 -45.953 46.046 1.00 17.20 275 GLY C O 1
ATOM 8201 N N . ARG C 1 277 ? -19.017 -44.386 47.296 1.00 15.50 276 ARG C N 1
ATOM 8202 C CA . ARG C 1 277 ? -19.667 -43.721 46.137 1.00 15.31 276 ARG C CA 1
ATOM 8203 C C . ARG C 1 277 ? -18.680 -42.802 45.387 1.00 16.52 276 ARG C C 1
ATOM 8204 O O . ARG C 1 277 ? -18.908 -42.566 44.166 1.00 15.60 276 ARG C O 1
ATOM 8212 N N . LYS C 1 278 ? -17.659 -42.267 46.068 1.00 14.71 277 LYS C N 1
ATOM 8213 C CA . LYS C 1 278 ? -16.817 -41.193 45.512 1.00 13.70 277 LYS C CA 1
ATOM 8214 C C . LYS C 1 278 ? -15.355 -41.512 45.749 1.00 13.40 277 LYS C C 1
ATOM 8215 O O . LYS C 1 278 ? -14.989 -42.328 46.631 1.00 14.42 277 LYS C O 1
ATOM 8221 N N . ALA C 1 279 ? -14.465 -40.896 44.984 1.00 11.21 278 ALA C N 1
ATOM 8222 C CA . ALA C 1 279 ? -13.027 -40.990 45.222 1.00 11.77 278 ALA C CA 1
ATOM 8223 C C . ALA C 1 279 ? -12.360 -39.686 44.823 1.00 12.78 278 ALA C C 1
ATOM 8224 O O . ALA C 1 279 ? -12.859 -39.004 43.941 1.00 13.38 278 ALA C O 1
ATOM 8226 N N . ARG C 1 280 ? -11.198 -39.458 45.401 1.00 12.12 279 ARG C N 1
ATOM 8227 C CA . ARG C 1 280 ? -10.363 -38.278 45.089 1.00 12.72 279 ARG C CA 1
ATOM 8228 C C . ARG C 1 280 ? -8.927 -38.694 45.263 1.00 12.85 279 ARG C C 1
ATOM 8229 O O . ARG C 1 280 ? -8.623 -39.672 45.980 1.00 14.00 279 ARG C O 1
ATOM 8237 N N . VAL C 1 281 ? -8.007 -38.038 44.554 1.00 11.15 280 VAL C N 1
ATOM 8238 C CA . VAL C 1 281 ? -6.622 -38.543 44.449 1.00 11.61 280 VAL C CA 1
ATOM 8239 C C . VAL C 1 281 ? -5.609 -37.578 45.068 1.00 11.95 280 VAL C C 1
ATOM 8240 O O . VAL C 1 281 ? -5.581 -36.377 44.696 1.00 12.55 280 VAL C O 1
ATOM 8244 N N . ARG C 1 282 ? -4.802 -38.047 46.013 1.00 12.11 281 ARG C N 1
ATOM 8245 C CA . ARG C 1 282 ? -3.670 -37.284 46.583 1.00 12.87 281 ARG C CA 1
ATOM 8246 C C . ARG C 1 282 ? -2.600 -37.119 45.521 1.00 12.96 281 ARG C C 1
ATOM 8247 O O . ARG C 1 282 ? -2.325 -38.076 44.761 1.00 13.63 281 ARG C O 1
ATOM 8255 N N . GLU C 1 283 ? -1.951 -35.966 45.456 1.00 12.67 282 GLU C N 1
ATOM 8256 C CA . GLU C 1 283 ? -0.942 -35.682 44.432 1.00 12.86 282 GLU C CA 1
ATOM 8257 C C . GLU C 1 283 ? 0.413 -36.273 44.832 1.00 12.43 282 GLU C C 1
ATOM 8258 O O . GLU C 1 283 ? 1.258 -36.523 43.947 1.00 13.16 282 GLU C O 1
ATOM 8264 N N . THR C 1 284 ? 0.726 -36.371 46.117 1.00 12.97 283 THR C N 1
ATOM 8265 C CA . THR C 1 284 ? 2.060 -36.840 46.565 1.00 14.87 283 THR C CA 1
ATOM 8266 C C . THR C 1 284 ? 1.931 -37.643 47.857 1.00 16.20 283 THR C C 1
ATOM 8267 O O . THR C 1 284 ? 0.833 -37.789 48.376 1.00 15.44 283 THR C O 1
ATOM 8271 N N . ALA C 1 285 ? 3.022 -38.232 48.283 1.00 16.24 284 ALA C N 1
ATOM 8272 C CA . ALA C 1 285 ? 3.060 -38.988 49.561 1.00 18.18 284 ALA C CA 1
ATOM 8273 C C . ALA C 1 285 ? 3.183 -38.043 50.759 1.00 18.07 284 ALA C C 1
ATOM 8274 O O . ALA C 1 285 ? 3.551 -36.880 50.604 1.00 18.90 284 ALA C O 1
ATOM 8276 N N . GLY C 1 286 ? 2.820 -38.564 51.936 1.00 21.20 285 GLY C N 1
ATOM 8277 C CA . GLY C 1 286 ? 3.063 -37.800 53.170 1.00 21.24 285 GLY C CA 1
ATOM 8278 C C . GLY C 1 286 ? 2.068 -36.659 53.367 1.00 20.91 285 GLY C C 1
ATOM 8279 O O . GLY C 1 286 ? 2.416 -35.635 54.023 1.00 24.38 285 GLY C O 1
ATOM 8280 N N . THR C 1 287 ? 0.878 -36.772 52.776 1.00 19.36 286 THR C N 1
ATOM 8281 C CA . THR C 1 287 ? -0.198 -35.765 52.914 1.00 18.46 286 THR C CA 1
ATOM 8282 C C . THR C 1 287 ? -1.536 -36.463 52.868 1.00 18.19 286 THR C C 1
ATOM 8283 O O . THR C 1 287 ? -1.588 -37.577 52.270 1.00 20.54 286 THR C O 1
ATOM 8287 N N . ASP C 1 288 ? -2.551 -35.863 53.493 1.00 18.23 287 ASP C N 1
ATOM 8288 C CA . ASP C 1 288 ? -3.946 -36.348 53.306 1.00 19.26 287 ASP C CA 1
ATOM 8289 C C . ASP C 1 288 ? -4.673 -35.504 52.273 1.00 18.94 287 ASP C C 1
ATOM 8290 O O . ASP C 1 288 ? -5.795 -35.885 51.873 1.00 18.25 287 ASP C O 1
ATOM 8295 N N . ASP C 1 289 ? -4.093 -34.375 51.840 1.00 15.88 288 ASP C N 1
ATOM 8296 C CA . ASP C 1 289 ? -4.775 -33.435 50.925 1.00 15.48 288 ASP C CA 1
ATOM 8297 C C . ASP C 1 289 ? -4.898 -34.066 49.528 1.00 15.77 288 ASP C C 1
ATOM 8298 O O . ASP C 1 289 ? -3.903 -34.681 49.069 1.00 15.05 288 ASP C O 1
ATOM 8303 N N . ALA C 1 290 ? -6.034 -33.882 48.877 1.00 15.10 289 ALA C N 1
ATOM 8304 C CA . ALA C 1 290 ? -6.259 -34.356 47.497 1.00 15.62 289 ALA C CA 1
ATOM 8305 C C . ALA C 1 290 ? -5.947 -33.230 46.515 1.00 15.21 289 ALA C C 1
ATOM 8306 O O . ALA C 1 290 ? -6.175 -32.041 46.799 1.00 16.76 289 ALA C O 1
ATOM 8308 N N . ASP C 1 291 ? -5.479 -33.576 45.317 1.00 14.43 290 ASP C N 1
ATOM 8309 C CA . ASP C 1 291 ? -5.401 -32.631 44.174 1.00 14.89 290 ASP C CA 1
ATOM 8310 C C . ASP C 1 291 ? -4.551 -31.404 44.509 1.00 13.88 290 ASP C C 1
ATOM 8311 O O . ASP C 1 291 ? -4.842 -30.291 44.026 1.00 16.93 290 ASP C O 1
ATOM 8316 N N . GLY C 1 292 ? -3.454 -31.640 45.197 1.00 14.88 291 GLY C N 1
ATOM 8317 C CA . GLY C 1 292 ? -2.427 -30.599 45.387 1.00 15.11 291 GLY C CA 1
ATOM 8318 C C . GLY C 1 292 ? -1.607 -30.405 44.122 1.00 15.24 291 GLY C C 1
ATOM 8319 O O . GLY C 1 292 ? -1.910 -30.944 43.035 1.00 14.80 291 GLY C O 1
ATOM 8320 N N . GLY C 1 293 ? -0.591 -29.552 44.223 1.00 15.95 292 GLY C N 1
ATOM 8321 C CA . GLY C 1 293 ? 0.290 -29.272 43.097 1.00 15.35 292 GLY C CA 1
ATOM 8322 C C . GLY C 1 293 ? -0.464 -28.588 41.979 1.00 15.89 292 GLY C C 1
ATOM 8323 O O . GLY C 1 293 ? -1.163 -27.594 42.211 1.00 16.93 292 GLY C O 1
ATOM 8324 N N . VAL C 1 294 ? -0.370 -29.136 40.762 1.00 14.74 293 VAL C N 1
ATOM 8325 C CA . VAL C 1 294 ? -1.090 -28.543 39.599 1.00 14.60 293 VAL C CA 1
ATOM 8326 C C . VAL C 1 294 ? -2.603 -28.781 39.700 1.00 15.38 293 VAL C C 1
ATOM 8327 O O . VAL C 1 294 ? -3.339 -28.213 38.856 1.00 15.72 293 VAL C O 1
ATOM 8331 N N . GLY C 1 295 ? -3.078 -29.659 40.601 1.00 14.22 294 GLY C N 1
ATOM 8332 C CA . GLY C 1 295 ? -4.512 -29.831 40.834 1.00 13.83 294 GLY C CA 1
ATOM 8333 C C . GLY C 1 295 ? -5.190 -30.787 39.861 1.00 15.07 294 GLY C C 1
ATOM 8334 O O . GLY C 1 295 ? -6.426 -30.757 39.791 1.00 16.66 294 GLY C O 1
ATOM 8335 N N . LEU C 1 296 ? -4.426 -31.664 39.202 1.00 13.78 295 LEU C N 1
ATOM 8336 C CA . LEU C 1 296 ? -4.956 -32.530 38.129 1.00 14.15 295 LEU C CA 1
ATOM 8337 C C . LEU C 1 296 ? -4.889 -34.021 38.463 1.00 14.79 295 LEU C C 1
ATOM 8338 O O . LEU C 1 296 ? -5.210 -34.828 37.575 1.00 13.86 295 LEU C O 1
ATOM 8343 N N . ALA C 1 297 ? -4.539 -34.426 39.674 1.00 12.21 296 ALA C N 1
ATOM 8344 C CA . ALA C 1 297 ? -4.402 -35.856 40.003 1.00 11.76 296 ALA C CA 1
ATOM 8345 C C . ALA C 1 297 ? -5.738 -36.556 39.767 1.00 14.00 296 ALA C C 1
ATOM 8346 O O . ALA C 1 297 ? -5.735 -37.648 39.111 1.00 13.73 296 ALA C O 1
ATOM 8348 N N . SER C 1 298 ? -6.848 -36.056 40.284 1.00 12.33 297 SER C N 1
ATOM 8349 C CA . SER C 1 298 ? -8.138 -36.782 40.113 1.00 12.24 297 SER C CA 1
ATOM 8350 C C . SER C 1 298 ? -8.540 -36.843 38.626 1.00 12.19 297 SER C C 1
ATOM 8351 O O . SER C 1 298 ? -9.017 -37.906 38.171 1.00 12.95 297 SER C O 1
ATOM 8354 N N . ALA C 1 299 ? -8.373 -35.764 37.877 1.00 11.66 298 ALA C N 1
ATOM 8355 C CA . ALA C 1 299 ? -8.795 -35.732 36.467 1.00 12.52 298 ALA C CA 1
ATOM 8356 C C . ALA C 1 299 ? -7.945 -36.675 35.611 1.00 13.07 298 ALA C C 1
ATOM 8357 O O . ALA C 1 299 ? -8.497 -37.391 34.764 1.00 13.53 298 ALA C O 1
ATOM 8359 N N . PHE C 1 300 ? -6.632 -36.733 35.819 1.00 13.60 299 PHE C N 1
ATOM 8360 C CA . PHE C 1 300 ? -5.787 -37.675 35.054 1.00 13.00 299 PHE C CA 1
ATOM 8361 C C . PHE C 1 300 ? -6.094 -39.083 35.501 1.00 12.95 299 PHE C C 1
ATOM 8362 O O . PHE C 1 300 ? -5.959 -40.026 34.684 1.00 13.29 299 PHE C O 1
ATOM 8370 N N . THR C 1 301 ? -6.430 -39.313 36.790 1.00 12.28 300 THR C N 1
ATOM 8371 C CA . THR C 1 301 ? -6.760 -40.694 37.227 1.00 11.80 300 THR C CA 1
ATOM 8372 C C . THR C 1 301 ? -8.106 -41.103 36.611 1.00 12.53 300 THR C C 1
ATOM 8373 O O . THR C 1 301 ? -8.296 -42.317 36.346 1.00 13.00 300 THR C O 1
ATOM 8377 N N . LEU C 1 302 ? -9.021 -40.178 36.315 1.00 12.48 301 LEU C N 1
ATOM 8378 C CA . LEU C 1 302 ? -10.271 -40.532 35.596 1.00 11.80 301 LEU C CA 1
ATOM 8379 C C . LEU C 1 302 ? -9.907 -41.039 34.202 1.00 13.30 301 LEU C C 1
ATOM 8380 O O . LEU C 1 302 ? -10.474 -42.085 33.780 1.00 14.01 301 LEU C O 1
ATOM 8385 N N . LEU C 1 303 ? -8.979 -40.393 33.510 1.00 12.98 302 LEU C N 1
ATOM 8386 C CA . LEU C 1 303 ? -8.511 -40.874 32.192 1.00 13.95 302 LEU C CA 1
ATOM 8387 C C . LEU C 1 303 ? -7.869 -42.259 32.356 1.00 13.26 302 LEU C C 1
ATOM 8388 O O . LEU C 1 303 ? -8.142 -43.186 31.569 1.00 13.42 302 LEU C O 1
ATOM 8393 N N . LEU C 1 304 ? -7.028 -42.428 33.362 1.00 12.91 303 LEU C N 1
ATOM 8394 C CA . LEU C 1 304 ? -6.346 -43.748 33.549 1.00 13.24 303 LEU C CA 1
ATOM 8395 C C . LEU C 1 304 ? -7.380 -44.835 33.861 1.00 13.23 303 LEU C C 1
ATOM 8396 O O . LEU C 1 304 ? -7.290 -45.951 33.300 1.00 13.60 303 LEU C O 1
ATOM 8401 N N . ALA C 1 305 ? -8.381 -44.578 34.706 1.00 13.11 304 ALA C N 1
ATOM 8402 C CA . ALA C 1 305 ? -9.435 -45.565 34.987 1.00 13.88 304 ALA C CA 1
ATOM 8403 C C . ALA C 1 305 ? -10.115 -45.962 33.684 1.00 14.20 304 ALA C C 1
ATOM 8404 O O . ALA C 1 305 ? -10.414 -47.156 33.456 1.00 15.18 304 ALA C O 1
ATOM 8406 N N . ARG C 1 306 ? -10.399 -45.014 32.806 1.00 12.89 305 ARG C N 1
ATOM 8407 C CA . ARG C 1 306 ? -11.020 -45.323 31.498 1.00 13.46 305 ARG C CA 1
ATOM 8408 C C . ARG C 1 306 ? -10.058 -46.197 30.680 1.00 12.76 305 ARG C C 1
ATOM 8409 O O . ARG C 1 306 ? -10.515 -47.294 30.174 1.00 15.66 305 ARG C O 1
ATOM 8417 N N . GLU C 1 307 ? -8.803 -45.824 30.555 1.00 13.37 306 GLU C N 1
ATOM 8418 C CA . GLU C 1 307 ? -7.776 -46.603 29.805 1.00 13.47 306 GLU C CA 1
ATOM 8419 C C . GLU C 1 307 ? -7.712 -48.037 30.320 1.00 14.45 306 GLU C C 1
ATOM 8420 O O . GLU C 1 307 ? -7.610 -48.975 29.515 1.00 15.91 306 GLU C O 1
ATOM 8426 N N . MET C 1 308 ? -7.788 -48.223 31.643 1.00 13.30 307 MET C N 1
ATOM 8427 C CA . MET C 1 308 ? -7.597 -49.561 32.250 1.00 13.91 307 MET C CA 1
ATOM 8428 C C . MET C 1 308 ? -8.909 -50.327 32.325 1.00 15.55 307 MET C C 1
ATOM 8429 O O . MET C 1 308 ? -8.904 -51.514 32.825 1.00 18.33 307 MET C O 1
ATOM 8434 N N . GLY C 1 309 ? -10.034 -49.774 31.931 1.00 14.96 308 GLY C N 1
ATOM 8435 C CA . GLY C 1 309 ? -11.345 -50.462 31.976 1.00 15.60 308 GLY C CA 1
ATOM 8436 C C . GLY C 1 309 ? -11.930 -50.546 33.373 1.00 16.16 308 GLY C C 1
ATOM 8437 O O . GLY C 1 309 ? -12.797 -51.380 33.617 1.00 17.99 308 GLY C O 1
ATOM 8438 N N . ASP C 1 310 ? -11.531 -49.649 34.291 1.00 15.05 309 ASP C N 1
ATOM 8439 C CA . ASP C 1 310 ? -11.916 -49.718 35.717 1.00 14.33 309 ASP C CA 1
ATOM 8440 C C . ASP C 1 310 ? -13.189 -48.903 35.917 1.00 14.59 309 ASP C C 1
ATOM 8441 O O . ASP C 1 310 ? -13.119 -47.684 36.284 1.00 13.98 309 ASP C O 1
ATOM 8446 N N . GLN C 1 311 ? -14.355 -49.462 35.660 1.00 13.55 310 GLN C N 1
ATOM 8447 C CA . GLN C 1 311 ? -15.635 -48.725 35.712 1.00 14.07 310 GLN C CA 1
ATOM 8448 C C . GLN C 1 311 ? -15.923 -48.263 37.153 1.00 14.15 310 GLN C C 1
ATOM 8449 O O . GLN C 1 311 ? -16.496 -47.187 37.321 1.00 14.52 310 GLN C O 1
ATOM 8455 N N . GLN C 1 312 ? -15.562 -49.055 38.170 1.00 15.46 311 GLN C N 1
ATOM 8456 C CA . GLN C 1 312 ? -15.869 -48.643 39.575 1.00 14.35 311 GLN C CA 1
ATOM 8457 C C . GLN C 1 312 ? -15.100 -47.367 39.904 1.00 13.74 311 GLN C C 1
ATOM 8458 O O . GLN C 1 312 ? -15.733 -46.388 40.413 1.00 14.48 311 GLN C O 1
ATOM 8464 N N . LEU C 1 313 ? -13.799 -47.312 39.636 1.00 12.38 312 LEU C N 1
ATOM 8465 C CA . LEU C 1 313 ? -13.033 -46.091 40.011 1.00 12.71 312 LEU C CA 1
ATOM 8466 C C . LEU C 1 313 ? -13.473 -44.936 39.113 1.00 12.86 312 LEU C C 1
ATOM 8467 O O . LEU C 1 313 ? -13.545 -43.780 39.573 1.00 12.46 312 LEU C O 1
ATOM 8472 N N . PHE C 1 314 ? -13.736 -45.180 37.821 1.00 12.99 313 PHE C N 1
ATOM 8473 C CA . PHE C 1 314 ? -14.229 -44.098 36.942 1.00 12.50 313 PHE C CA 1
ATOM 8474 C C . PHE C 1 314 ? -15.485 -43.493 37.555 1.00 11.68 313 PHE C C 1
ATOM 8475 O O . PHE C 1 314 ? -15.603 -42.237 37.645 1.00 11.97 313 PHE C O 1
ATOM 8483 N N . ASP C 1 315 ? -16.449 -44.301 37.975 1.00 12.34 314 ASP C N 1
ATOM 8484 C CA . ASP C 1 315 ? -17.705 -43.804 38.542 1.00 12.27 314 ASP C CA 1
ATOM 8485 C C . ASP C 1 315 ? -17.422 -42.965 39.809 1.00 12.98 314 ASP C C 1
ATOM 8486 O O . ASP C 1 315 ? -18.029 -41.877 39.977 1.00 12.86 314 ASP C O 1
ATOM 8491 N N . GLN C 1 316 ? -16.586 -43.482 40.693 1.00 12.67 315 GLN C N 1
ATOM 8492 C CA . GLN C 1 316 ? -16.257 -42.796 41.969 1.00 13.16 315 GLN C CA 1
ATOM 8493 C C . GLN C 1 316 ? -15.640 -41.417 41.686 1.00 12.68 315 GLN C C 1
ATOM 8494 O O . GLN C 1 316 ? -16.013 -40.418 42.308 1.00 12.89 315 GLN C O 1
ATOM 8500 N N . LEU C 1 317 ? -14.680 -41.383 40.759 1.00 11.96 316 LEU C N 1
ATOM 8501 C CA . LEU C 1 317 ? -13.984 -40.112 40.459 1.00 12.30 316 LEU C CA 1
ATOM 8502 C C . LEU C 1 317 ? -14.948 -39.141 39.785 1.00 12.16 316 LEU C C 1
ATOM 8503 O O . LEU C 1 317 ? -14.906 -37.930 40.089 1.00 11.99 316 LEU C O 1
ATOM 8508 N N . LEU C 1 318 ? -15.765 -39.593 38.842 1.00 11.71 317 LEU C N 1
ATOM 8509 C CA . LEU C 1 318 ? -16.685 -38.653 38.161 1.00 12.66 317 LEU C CA 1
ATOM 8510 C C . LEU C 1 318 ? -17.747 -38.153 39.144 1.00 12.67 317 LEU C C 1
ATOM 8511 O O . LEU C 1 318 ? -18.179 -36.962 39.042 1.00 13.62 317 LEU C O 1
ATOM 8516 N N . ASN C 1 319 ? -18.146 -38.953 40.137 1.00 12.93 318 ASN C N 1
ATOM 8517 C CA . ASN C 1 319 ? -19.082 -38.500 41.180 1.00 13.18 318 ASN C CA 1
ATOM 8518 C C . ASN C 1 319 ? -18.431 -37.413 42.052 1.00 12.93 318 ASN C C 1
ATOM 8519 O O . ASN C 1 319 ? -19.172 -36.552 42.584 1.00 15.88 318 ASN C O 1
ATOM 8524 N N . HIS C 1 320 ? -17.113 -37.455 42.228 1.00 12.74 319 HIS C N 1
ATOM 8525 C CA . HIS C 1 320 ? -16.370 -36.410 42.953 1.00 12.86 319 HIS C CA 1
ATOM 8526 C C . HIS C 1 320 ? -16.219 -35.151 42.088 1.00 13.27 319 HIS C C 1
ATOM 8527 O O . HIS C 1 320 ? -16.364 -34.018 42.614 1.00 14.49 319 HIS C O 1
ATOM 8534 N N . LEU C 1 321 ? -15.884 -35.311 40.789 1.00 13.03 320 LEU C N 1
ATOM 8535 C CA . LEU C 1 321 ? -15.462 -34.177 39.934 1.00 13.85 320 LEU C CA 1
ATOM 8536 C C . LEU C 1 321 ? -16.657 -33.424 39.366 1.00 14.39 320 LEU C C 1
ATOM 8537 O O . LEU C 1 321 ? -16.573 -32.155 39.269 1.00 14.54 320 LEU C O 1
ATOM 8542 N N . GLU C 1 322 ? -17.664 -34.107 38.857 1.00 13.58 321 GLU C N 1
ATOM 8543 C CA . GLU C 1 322 ? -18.668 -33.432 37.985 1.00 14.65 321 GLU C CA 1
ATOM 8544 C C . GLU C 1 322 ? -19.735 -32.689 38.774 1.00 14.87 321 GLU C C 1
ATOM 8545 O O . GLU C 1 322 ? -19.973 -31.489 38.483 1.00 14.07 321 GLU C O 1
ATOM 8551 N N . PRO C 1 323 ? -20.422 -33.289 39.762 1.00 13.91 322 PRO C N 1
ATOM 8552 C CA . PRO C 1 323 ? -21.548 -32.576 40.402 1.00 15.17 322 PRO C CA 1
ATOM 8553 C C . PRO C 1 323 ? -21.195 -31.201 40.960 1.00 15.05 322 PRO C C 1
ATOM 8554 O O . PRO C 1 323 ? -21.951 -30.232 40.746 1.00 17.03 322 PRO C O 1
ATOM 8558 N N . PRO C 1 324 ? -20.078 -31.012 41.690 1.00 14.52 323 PRO C N 1
ATOM 8559 C CA . PRO C 1 324 ? -19.787 -29.683 42.248 1.00 15.41 323 PRO C CA 1
ATOM 8560 C C . PRO C 1 324 ? -19.470 -28.650 41.186 1.00 16.09 323 PRO C C 1
ATOM 8561 O O . PRO C 1 324 ? -19.552 -27.441 41.455 1.00 17.72 323 PRO C O 1
ATOM 8565 N N . ALA C 1 325 ? -19.111 -29.069 39.964 1.00 15.02 324 ALA C N 1
ATOM 8566 C CA . ALA C 1 325 ? -18.823 -28.130 38.870 1.00 15.47 324 ALA C CA 1
ATOM 8567 C C . ALA C 1 325 ? -20.128 -27.627 38.227 1.00 15.66 324 ALA C C 1
ATOM 8568 O O . ALA C 1 325 ? -20.055 -26.675 37.427 1.00 17.17 324 ALA C O 1
ATOM 8570 N N . LYS C 1 326 ? -21.288 -28.180 38.579 1.00 16.39 325 LYS C N 1
ATOM 8571 C CA . LYS C 1 326 ? -22.627 -27.693 38.149 1.00 17.50 325 LYS C CA 1
ATOM 8572 C C . LYS C 1 326 ? -22.706 -27.626 36.611 1.00 16.76 325 LYS C C 1
ATOM 8573 O O . LYS C 1 326 ? -22.815 -26.550 36.017 1.00 19.31 325 LYS C O 1
ATOM 8577 N N . PRO C 1 327 ? -22.765 -28.793 35.961 1.00 16.83 326 PRO C N 1
ATOM 8578 C CA . PRO C 1 327 ? -23.022 -28.837 34.519 1.00 16.51 326 PRO C CA 1
ATOM 8579 C C . PRO C 1 327 ? -24.438 -28.345 34.222 1.00 20.59 326 PRO C C 1
ATOM 8580 O O . PRO C 1 327 ? -25.359 -28.621 34.983 1.00 19.93 326 PRO C O 1
ATOM 8584 N N . SER C 1 328 ? -24.593 -27.718 33.064 1.00 20.05 327 SER C N 1
ATOM 8585 C CA . SER C 1 328 ? -25.966 -27.579 32.517 1.00 23.63 327 SER C CA 1
ATOM 8586 C C . SER C 1 328 ? -25.874 -27.572 30.996 1.00 19.71 327 SER C C 1
ATOM 8587 O O . SER C 1 328 ? -24.818 -27.297 30.441 1.00 21.43 327 SER C O 1
ATOM 8590 N N . ILE C 1 329 ? -27.004 -27.892 30.418 1.00 19.07 328 ILE C N 1
ATOM 8591 C CA . ILE C 1 329 ? -27.138 -27.902 28.949 1.00 18.55 328 ILE C CA 1
ATOM 8592 C C . ILE C 1 329 ? -28.123 -26.782 28.591 1.00 18.44 328 ILE C C 1
ATOM 8593 O O . ILE C 1 329 ? -29.236 -26.774 29.108 1.00 21.64 328 ILE C O 1
ATOM 8598 N N . VAL C 1 330 ? -27.618 -25.795 27.862 1.00 17.32 329 VAL C N 1
ATOM 8599 C CA . VAL C 1 330 ? -28.414 -24.620 27.409 1.00 18.98 329 VAL C CA 1
ATOM 8600 C C . VAL C 1 330 ? -28.303 -24.606 25.879 1.00 16.43 329 VAL C C 1
ATOM 8601 O O . VAL C 1 330 ? -27.211 -24.635 25.347 1.00 15.78 329 VAL C O 1
ATOM 8605 N N . SER C 1 331 ? -29.430 -24.604 25.193 1.00 17.31 330 SER C N 1
ATOM 8606 C CA . SER C 1 331 ? -29.471 -24.626 23.712 1.00 15.90 330 SER C CA 1
ATOM 8607 C C . SER C 1 331 ? -28.600 -25.769 23.181 1.00 14.73 330 SER C C 1
ATOM 8608 O O . SER C 1 331 ? -27.842 -25.595 22.220 1.00 16.47 330 SER C O 1
ATOM 8611 N N . ALA C 1 332 ? -28.700 -26.938 23.822 1.00 14.79 331 ALA C N 1
ATOM 8612 C CA . ALA C 1 332 ? -28.030 -28.203 23.405 1.00 14.69 331 ALA C CA 1
ATOM 8613 C C . ALA C 1 332 ? -26.509 -28.112 23.510 1.00 15.40 331 ALA C C 1
ATOM 8614 O O . ALA C 1 332 ? -25.812 -28.904 22.847 1.00 16.69 331 ALA C O 1
ATOM 8616 N N . SER C 1 333 ? -25.964 -27.217 24.331 1.00 14.68 332 SER C N 1
ATOM 8617 C CA A SER C 1 333 ? -24.501 -27.046 24.492 0.50 14.04 332 SER C CA 1
ATOM 8618 C CA B SER C 1 333 ? -24.496 -27.052 24.488 0.50 15.41 332 SER C CA 1
ATOM 8619 C C . SER C 1 333 ? -24.148 -27.119 25.979 1.00 14.19 332 SER C C 1
ATOM 8620 O O . SER C 1 333 ? -24.892 -26.517 26.827 1.00 15.60 332 SER C O 1
ATOM 8625 N N . LEU C 1 334 ? -23.077 -27.821 26.307 1.00 14.85 333 LEU C N 1
ATOM 8626 C CA . LEU C 1 334 ? -22.679 -28.073 27.722 1.00 15.32 333 LEU C CA 1
ATOM 8627 C C . LEU C 1 334 ? -21.801 -26.944 28.263 1.00 14.57 333 LEU C C 1
ATOM 8628 O O . LEU C 1 334 ? -20.834 -26.545 27.619 1.00 15.75 333 LEU C O 1
ATOM 8633 N N . ARG C 1 335 ? -22.103 -26.511 29.488 1.00 17.33 334 ARG C N 1
ATOM 8634 C CA . ARG C 1 335 ? -21.314 -25.534 30.248 1.00 19.89 334 ARG C CA 1
ATOM 8635 C C . ARG C 1 335 ? -21.171 -26.042 31.699 1.00 17.58 334 ARG C C 1
ATOM 8636 O O . ARG C 1 335 ? -22.011 -26.821 32.137 1.00 18.90 334 ARG C O 1
ATOM 8644 N N . TYR C 1 336 ? -20.083 -25.667 32.341 1.00 19.14 335 TYR C N 1
ATOM 8645 C CA . TYR C 1 336 ? -19.874 -25.871 33.804 1.00 18.74 335 TYR C CA 1
ATOM 8646 C C . TYR C 1 336 ? -19.821 -24.493 34.483 1.00 19.74 335 TYR C C 1
ATOM 8647 O O . TYR C 1 336 ? -19.020 -23.664 34.077 1.00 22.73 335 TYR C O 1
ATOM 8656 N N . GLU C 1 337 ? -20.587 -24.349 35.554 1.00 19.04 336 GLU C N 1
ATOM 8657 C CA . GLU C 1 337 ? -20.572 -23.070 36.322 1.00 21.25 336 GLU C CA 1
ATOM 8658 C C . GLU C 1 337 ? -19.284 -22.966 37.138 1.00 21.59 336 GLU C C 1
ATOM 8659 O O . GLU C 1 337 ? -18.740 -21.842 37.280 1.00 23.46 336 GLU C O 1
ATOM 8665 N N . HIS C 1 338 ? -18.760 -24.074 37.669 1.00 18.47 337 HIS C N 1
ATOM 8666 C CA . HIS C 1 338 ? -17.675 -24.044 38.683 1.00 18.83 337 HIS C CA 1
ATOM 8667 C C . HIS C 1 338 ? -16.635 -25.112 38.334 1.00 17.17 337 HIS C C 1
ATOM 8668 O O . HIS C 1 338 ? -16.431 -26.029 39.123 1.00 17.07 337 HIS C O 1
ATOM 8675 N N . PRO C 1 339 ? -15.909 -25.005 37.208 1.00 16.82 338 PRO C N 1
ATOM 8676 C CA . PRO C 1 339 ? -14.881 -25.995 36.900 1.00 17.89 338 PRO C CA 1
ATOM 8677 C C . PRO C 1 339 ? -13.896 -26.040 38.061 1.00 18.80 338 PRO C C 1
ATOM 8678 O O . PRO C 1 339 ? -13.507 -24.995 38.584 1.00 18.57 338 PRO C O 1
ATOM 8682 N N . GLY C 1 340 ? -13.462 -27.241 38.449 1.00 17.07 339 GLY C N 1
ATOM 8683 C CA . GLY C 1 340 ? -12.687 -27.422 39.671 1.00 18.39 339 GLY C CA 1
ATOM 8684 C C . GLY C 1 340 ? -11.180 -27.296 39.489 1.00 20.46 339 GLY C C 1
ATOM 8685 O O . GLY C 1 340 ? -10.458 -27.323 40.491 1.00 22.66 339 GLY C O 1
ATOM 8686 N N . SER C 1 341 ? -10.703 -27.203 38.256 1.00 17.35 340 SER C N 1
ATOM 8687 C CA . SER C 1 341 ? -9.269 -27.249 37.924 1.00 17.33 340 SER C CA 1
ATOM 8688 C C . SER C 1 341 ? -9.043 -26.600 36.569 1.00 16.86 340 SER C C 1
ATOM 8689 O O . SER C 1 341 ? -9.988 -26.396 35.801 1.00 16.97 340 SER C O 1
ATOM 8692 N N . LEU C 1 342 ? -7.772 -26.406 36.256 1.00 16.50 341 LEU C N 1
ATOM 8693 C CA . LEU C 1 342 ? -7.364 -26.191 34.874 1.00 18.66 341 LEU C CA 1
ATOM 8694 C C . LEU C 1 342 ? -7.765 -27.406 34.052 1.00 16.40 341 LEU C C 1
ATOM 8695 O O . LEU C 1 342 ? -7.932 -28.533 34.567 1.00 15.97 341 LEU C O 1
ATOM 8700 N N . LEU C 1 343 ? -7.938 -27.189 32.753 1.00 16.04 342 LEU C N 1
ATOM 8701 C CA . LEU C 1 343 ? -8.146 -28.287 31.783 1.00 15.94 342 LEU C CA 1
ATOM 8702 C C . LEU C 1 343 ? -9.403 -29.112 32.078 1.00 15.27 342 LEU C C 1
ATOM 8703 O O . LEU C 1 343 ? -9.470 -30.306 31.721 1.00 15.28 342 LEU C O 1
ATOM 8708 N N . PHE C 1 344 ? -10.400 -28.531 32.725 1.00 15.00 343 PHE C N 1
ATOM 8709 C CA . PHE C 1 344 ? -11.513 -29.312 33.312 1.00 13.89 343 PHE C CA 1
ATOM 8710 C C . PHE C 1 344 ? -12.412 -29.894 32.219 1.00 13.44 343 PHE C C 1
ATOM 8711 O O . PHE C 1 344 ? -12.609 -31.130 32.161 1.00 13.37 343 PHE C O 1
ATOM 8719 N N . ASP C 1 345 ? -12.987 -29.073 31.357 1.00 14.01 344 ASP C N 1
ATOM 8720 C CA . ASP C 1 345 ? -13.919 -29.602 30.343 1.00 13.64 344 ASP C CA 1
ATOM 8721 C C . ASP C 1 345 ? -13.129 -30.484 29.354 1.00 13.14 344 ASP C C 1
ATOM 8722 O O . ASP C 1 345 ? -13.707 -31.481 28.859 1.00 13.58 344 ASP C O 1
ATOM 8727 N N . GLU C 1 346 ? -11.853 -30.191 29.122 1.00 13.52 345 GLU C N 1
ATOM 8728 C CA . GLU C 1 346 ? -10.999 -30.975 28.207 1.00 13.36 345 GLU C CA 1
ATOM 8729 C C . GLU C 1 346 ? -10.839 -32.389 28.763 1.00 13.51 345 GLU C C 1
ATOM 8730 O O . GLU C 1 346 ? -11.037 -33.372 28.019 1.00 13.77 345 GLU C O 1
ATOM 8736 N N . LEU C 1 347 ? -10.468 -32.514 30.044 1.00 12.61 346 LEU C N 1
ATOM 8737 C CA . LEU C 1 347 ? -10.189 -33.863 30.615 1.00 12.93 346 LEU C CA 1
ATOM 8738 C C . LEU C 1 347 ? -11.455 -34.637 30.897 1.00 13.30 346 LEU C C 1
ATOM 8739 O O . LEU C 1 347 ? -11.406 -35.884 30.705 1.00 13.23 346 LEU C O 1
ATOM 8744 N N . LEU C 1 348 ? -12.566 -34.004 31.264 1.00 13.59 347 LEU C N 1
ATOM 8745 C CA . LEU C 1 348 ? -13.801 -34.792 31.425 1.00 13.35 347 LEU C CA 1
ATOM 8746 C C . LEU C 1 348 ? -14.285 -35.262 30.046 1.00 13.23 347 LEU C C 1
ATOM 8747 O O . LEU C 1 348 ? -14.738 -36.429 29.936 1.00 13.68 347 LEU C O 1
ATOM 8752 N N . PHE C 1 349 ? -14.167 -34.448 29.006 1.00 13.38 348 PHE C N 1
ATOM 8753 C CA . PHE C 1 349 ? -14.523 -34.861 27.633 1.00 13.92 348 PHE C CA 1
ATOM 8754 C C . PHE C 1 349 ? -13.676 -36.085 27.228 1.00 13.39 348 PHE C C 1
ATOM 8755 O O . PHE C 1 349 ? -14.228 -37.125 26.837 1.00 13.11 348 PHE C O 1
ATOM 8763 N N . LEU C 1 350 ? -12.374 -35.966 27.366 1.00 11.91 349 LEU C N 1
ATOM 8764 C CA . LEU C 1 350 ? -11.437 -37.028 26.966 1.00 13.11 349 LEU C CA 1
ATOM 8765 C C . LEU C 1 350 ? -11.769 -38.303 27.729 1.00 12.89 349 LEU C C 1
ATOM 8766 O O . LEU C 1 350 ? -11.902 -39.366 27.090 1.00 13.55 349 LEU C O 1
ATOM 8771 N N . ALA C 1 351 ? -11.920 -38.234 29.065 1.00 12.17 350 ALA C N 1
ATOM 8772 C CA . ALA C 1 351 ? -12.201 -39.493 29.814 1.00 13.20 350 ALA C CA 1
ATOM 8773 C C . ALA C 1 351 ? -13.550 -40.111 29.424 1.00 12.67 350 ALA C C 1
ATOM 8774 O O . ALA C 1 351 ? -13.672 -41.348 29.396 1.00 14.87 350 ALA C O 1
ATOM 8776 N N . LYS C 1 352 ? -14.564 -39.319 29.125 1.00 11.99 351 LYS C N 1
ATOM 8777 C CA . LYS C 1 352 ? -15.895 -39.840 28.780 1.00 13.28 351 LYS C CA 1
ATOM 8778 C C . LYS C 1 352 ? -15.825 -40.608 27.450 1.00 13.68 351 LYS C C 1
ATOM 8779 O O . LYS C 1 352 ? -16.535 -41.642 27.343 1.00 15.46 351 LYS C O 1
ATOM 8785 N N . VAL C 1 353 ? -15.005 -40.202 26.482 1.00 13.32 352 VAL C N 1
ATOM 8786 C CA . VAL C 1 353 ? -15.014 -40.838 25.142 1.00 14.37 352 VAL C CA 1
ATOM 8787 C C . VAL C 1 353 ? -13.866 -41.834 24.971 1.00 14.52 352 VAL C C 1
ATOM 8788 O O . VAL C 1 353 ? -13.894 -42.620 23.990 1.00 15.11 352 VAL C O 1
ATOM 8792 N N . HIS C 1 354 ? -12.830 -41.803 25.802 1.00 13.49 353 HIS C N 1
ATOM 8793 C CA . HIS C 1 354 ? -11.526 -42.419 25.450 1.00 12.95 353 HIS C CA 1
ATOM 8794 C C . HIS C 1 354 ? -11.676 -43.909 25.126 1.00 14.70 353 HIS C C 1
ATOM 8795 O O . HIS C 1 354 ? -12.115 -44.682 25.981 1.00 15.61 353 HIS C O 1
ATOM 8802 N N . ALA C 1 355 ? -11.222 -44.303 23.935 1.00 15.00 354 ALA C N 1
ATOM 8803 C CA . ALA C 1 355 ? -11.316 -45.693 23.425 1.00 15.88 354 ALA C CA 1
ATOM 8804 C C . ALA C 1 355 ? -10.094 -46.498 23.803 1.00 16.87 354 ALA C C 1
ATOM 8805 O O . ALA C 1 355 ? -10.092 -47.741 23.493 1.00 19.09 354 ALA C O 1
ATOM 8807 N N . GLY C 1 356 ? -9.091 -45.884 24.401 1.00 15.42 355 GLY C N 1
ATOM 8808 C CA . GLY C 1 356 ? -7.799 -46.522 24.718 1.00 15.52 355 GLY C CA 1
ATOM 8809 C C . GLY C 1 356 ? -6.731 -46.153 23.733 1.00 15.10 355 GLY C C 1
ATOM 8810 O O . GLY C 1 356 ? -7.039 -46.077 22.537 1.00 15.75 355 GLY C O 1
ATOM 8811 N N . PHE C 1 357 ? -5.516 -45.872 24.167 1.00 16.96 356 PHE C N 1
ATOM 8812 C CA . PHE C 1 357 ? -4.425 -45.434 23.268 1.00 16.87 356 PHE C CA 1
ATOM 8813 C C . PHE C 1 357 ? -4.082 -46.555 22.283 1.00 19.33 356 PHE C C 1
ATOM 8814 O O . PHE C 1 357 ? -3.756 -46.239 21.144 1.00 21.93 356 PHE C O 1
ATOM 8822 N N . GLY C 1 358 ? -4.189 -47.811 22.673 1.00 18.72 357 GLY C N 1
ATOM 8823 C CA . GLY C 1 358 ? -3.943 -48.928 21.733 1.00 20.62 357 GLY C CA 1
ATOM 8824 C C . GLY C 1 358 ? -4.967 -48.968 20.621 1.00 18.81 357 GLY C C 1
ATOM 8825 O O . GLY C 1 358 ? -4.563 -49.158 19.427 1.00 21.86 357 GLY C O 1
ATOM 8826 N N . ALA C 1 359 ? -6.236 -48.712 20.909 1.00 18.34 358 ALA C N 1
ATOM 8827 C CA . ALA C 1 359 ? -7.330 -48.638 19.916 1.00 18.96 358 ALA C CA 1
ATOM 8828 C C . ALA C 1 359 ? -7.057 -47.482 18.953 1.00 21.19 358 ALA C C 1
ATOM 8829 O O . ALA C 1 359 ? -7.278 -47.638 17.729 1.00 23.17 358 ALA C O 1
ATOM 8831 N N . LEU C 1 360 ? -6.573 -46.342 19.448 1.00 19.57 359 LEU C N 1
ATOM 8832 C CA . LEU C 1 360 ? -6.271 -45.188 18.560 1.00 19.11 359 LEU C CA 1
ATOM 8833 C C . LEU C 1 360 ? -5.150 -45.566 17.613 1.00 22.95 359 LEU C C 1
ATOM 8834 O O . LEU C 1 360 ? -5.295 -45.291 16.411 1.00 22.70 359 LEU C O 1
ATOM 8839 N N . LEU C 1 361 ? -4.109 -46.226 18.138 1.00 23.20 360 LEU C N 1
ATOM 8840 C CA . LEU C 1 361 ? -2.930 -46.633 17.342 1.00 30.97 360 LEU C CA 1
ATOM 8841 C C . LEU C 1 361 ? -3.394 -47.497 16.197 1.00 28.60 360 LEU C C 1
ATOM 8842 O O . LEU C 1 361 ? -2.771 -47.397 15.109 1.00 41.75 360 LEU C O 1
ATOM 8847 N N . ARG C 1 362 ? -4.422 -48.310 16.395 1.00 29.70 361 ARG C N 1
ATOM 8848 C CA . ARG C 1 362 ? -4.844 -49.358 15.434 1.00 32.54 361 ARG C CA 1
ATOM 8849 C C . ARG C 1 362 ? -6.135 -48.928 14.739 1.00 30.20 361 ARG C C 1
ATOM 8850 O O . ARG C 1 362 ? -6.827 -49.777 14.175 1.00 33.40 361 ARG C O 1
ATOM 8858 N N . MET C 1 363 ? -6.450 -47.616 14.737 1.00 25.20 362 MET C N 1
ATOM 8859 C CA . MET C 1 363 ? -7.710 -47.106 14.136 1.00 23.94 362 MET C CA 1
ATOM 8860 C C . MET C 1 363 ? -7.855 -47.597 12.684 1.00 24.33 362 MET C C 1
ATOM 8861 O O . MET C 1 363 ? -6.984 -47.312 11.883 1.00 24.53 362 MET C O 1
ATOM 8866 N N . PRO C 1 364 ? -8.958 -48.265 12.341 1.00 25.88 363 PRO C N 1
ATOM 8867 C CA . PRO C 1 364 ? -9.253 -48.661 10.964 1.00 30.44 363 PRO C CA 1
ATOM 8868 C C . PRO C 1 364 ? -9.405 -47.464 10.031 1.00 30.16 363 PRO C C 1
ATOM 8869 O O . PRO C 1 364 ? -9.822 -46.383 10.440 1.00 26.68 363 PRO C O 1
ATOM 8873 N N . PRO C 1 365 ? -9.069 -47.636 8.754 1.00 27.26 364 PRO C N 1
ATOM 8874 C CA . PRO C 1 365 ? -9.052 -46.548 7.791 1.00 30.73 364 PRO C CA 1
ATOM 8875 C C . PRO C 1 365 ? -10.429 -45.949 7.538 1.00 32.10 364 PRO C C 1
ATOM 8876 O O . PRO C 1 365 ? -11.474 -46.554 7.791 1.00 32.44 364 PRO C O 1
ATOM 8880 N N . PRO C 1 366 ? -10.433 -44.691 7.027 1.00 38.06 365 PRO C N 1
ATOM 8881 C CA . PRO C 1 366 ? -11.659 -43.982 6.666 1.00 40.03 365 PRO C CA 1
ATOM 8882 C C . PRO C 1 366 ? -12.443 -44.661 5.528 1.00 43.81 365 PRO C C 1
ATOM 8883 O O . PRO C 1 366 ? -13.643 -44.807 5.818 1.00 46.22 365 PRO C O 1
ATOM 8887 N N . GLU D 1 4 ? -33.064 41.800 42.530 1.00 51.64 3 GLU D N 1
ATOM 8888 C CA . GLU D 1 4 ? -31.983 42.408 41.674 1.00 53.53 3 GLU D CA 1
ATOM 8889 C C . GLU D 1 4 ? -31.097 41.300 41.071 1.00 50.74 3 GLU D C 1
ATOM 8890 O O . GLU D 1 4 ? -30.928 41.299 39.854 1.00 52.76 3 GLU D O 1
ATOM 8892 N N . LEU D 1 5 ? -30.516 40.421 41.903 1.00 46.46 4 LEU D N 1
ATOM 8893 C CA . LEU D 1 5 ? -29.765 39.220 41.464 1.00 34.84 4 LEU D CA 1
ATOM 8894 C C . LEU D 1 5 ? -30.369 37.969 42.106 1.00 32.35 4 LEU D C 1
ATOM 8895 O O . LEU D 1 5 ? -30.207 37.761 43.344 1.00 27.29 4 LEU D O 1
ATOM 8900 N N . PRO D 1 6 ? -30.875 37.005 41.295 1.00 27.65 5 PRO D N 1
ATOM 8901 C CA . PRO D 1 6 ? -31.380 35.750 41.854 1.00 25.28 5 PRO D CA 1
ATOM 8902 C C . PRO D 1 6 ? -30.180 34.941 42.330 1.00 31.05 5 PRO D C 1
ATOM 8903 O O . PRO D 1 6 ? -29.003 35.194 41.981 1.00 27.39 5 PRO D O 1
ATOM 8907 N N . PRO D 1 7 ? -30.398 33.916 43.158 1.00 28.99 6 PRO D N 1
ATOM 8908 C CA . PRO D 1 7 ? -29.309 33.019 43.544 1.00 26.42 6 PRO D CA 1
ATOM 8909 C C . PRO D 1 7 ? -28.574 32.477 42.311 1.00 25.47 6 PRO D C 1
ATOM 8910 O O . PRO D 1 7 ? -29.208 32.005 41.384 1.00 27.75 6 PRO D O 1
ATOM 8914 N N . GLY D 1 8 ? -27.263 32.443 42.375 1.00 22.48 7 GLY D N 1
ATOM 8915 C CA . GLY D 1 8 ? -26.396 31.855 41.355 1.00 25.34 7 GLY D CA 1
ATOM 8916 C C . GLY D 1 8 ? -26.103 32.855 40.261 1.00 17.34 7 GLY D C 1
ATOM 8917 O O . GLY D 1 8 ? -25.396 32.368 39.289 1.00 25.58 7 GLY D O 1
ATOM 8918 N N . ARG D 1 9 ? -26.721 34.054 40.242 1.00 19.87 8 ARG D N 1
ATOM 8919 C CA . ARG D 1 9 ? -26.255 35.110 39.277 1.00 16.84 8 ARG D CA 1
ATOM 8920 C C . ARG D 1 9 ? -25.233 36.006 39.981 1.00 18.16 8 ARG D C 1
ATOM 8921 O O . ARG D 1 9 ? -25.350 36.320 41.180 1.00 19.44 8 ARG D O 1
ATOM 8929 N N . LEU D 1 10 ? -24.191 36.353 39.243 1.00 14.70 9 LEU D N 1
ATOM 8930 C CA . LEU D 1 10 ? -23.015 37.074 39.775 1.00 14.90 9 LEU D CA 1
ATOM 8931 C C . LEU D 1 10 ? -23.069 38.560 39.442 1.00 15.39 9 LEU D C 1
ATOM 8932 O O . LEU D 1 10 ? -22.502 39.395 40.153 1.00 16.86 9 LEU D O 1
ATOM 8937 N N . ALA D 1 11 ? -23.677 38.926 38.300 1.00 14.21 10 ALA D N 1
ATOM 8938 C CA . ALA D 1 11 ? -23.832 40.343 37.900 1.00 13.69 10 ALA D CA 1
ATOM 8939 C C . ALA D 1 11 ? -25.091 40.441 37.068 1.00 13.43 10 ALA D C 1
ATOM 8940 O O . ALA D 1 11 ? -25.540 39.440 36.484 1.00 14.66 10 ALA D O 1
ATOM 8942 N N . THR D 1 12 ? -25.653 41.639 37.021 1.00 14.58 11 THR D N 1
ATOM 8943 C CA . THR D 1 12 ? -26.891 41.855 36.235 1.00 13.87 11 THR D CA 1
ATOM 8944 C C . THR D 1 12 ? -26.597 41.896 34.741 1.00 12.71 11 THR D C 1
ATOM 8945 O O . THR D 1 12 ? -25.471 42.163 34.300 1.00 13.58 11 THR D O 1
ATOM 8949 N N . THR D 1 13 ? -27.609 41.627 33.943 1.00 13.07 12 THR D N 1
ATOM 8950 C CA . THR D 1 13 ? -27.566 41.777 32.488 1.00 12.39 12 THR D CA 1
ATOM 8951 C C . THR D 1 13 ? -27.206 43.223 32.137 1.00 13.40 12 THR D C 1
ATOM 8952 O O . THR D 1 13 ? -26.357 43.424 31.246 1.00 13.43 12 THR D O 1
ATOM 8956 N N . GLU D 1 14 ? -27.817 44.204 32.799 1.00 14.57 13 GLU D N 1
ATOM 8957 C CA . GLU D 1 14 ? -27.455 45.630 32.619 1.00 15.67 13 GLU D CA 1
ATOM 8958 C C . GLU D 1 14 ? -25.933 45.791 32.776 1.00 14.69 13 GLU D C 1
ATOM 8959 O O . GLU D 1 14 ? -25.278 46.455 31.969 1.00 15.79 13 GLU D O 1
ATOM 8965 N N . ASP D 1 15 ? -25.355 45.190 33.808 1.00 14.66 14 ASP D N 1
ATOM 8966 C CA . ASP D 1 15 ? -23.898 45.330 34.087 1.00 14.84 14 ASP D CA 1
ATOM 8967 C C . ASP D 1 15 ? -23.102 44.739 32.934 1.00 13.63 14 ASP D C 1
ATOM 8968 O O . ASP D 1 15 ? -22.094 45.322 32.513 1.00 14.29 14 ASP D O 1
ATOM 8973 N N . TYR D 1 16 ? -23.435 43.537 32.443 1.00 12.23 15 TYR D N 1
ATOM 8974 C CA . TYR D 1 16 ? -22.653 42.996 31.309 1.00 12.04 15 TYR D CA 1
ATOM 8975 C C . TYR D 1 16 ? -22.714 43.925 30.096 1.00 13.14 15 TYR D C 1
ATOM 8976 O O . TYR D 1 16 ? -21.697 44.153 29.430 1.00 12.80 15 TYR D O 1
ATOM 8985 N N . PHE D 1 17 ? -23.917 44.373 29.756 1.00 13.20 16 PHE D N 1
ATOM 8986 C CA . PHE D 1 17 ? -24.116 45.209 28.535 1.00 13.59 16 PHE D CA 1
ATOM 8987 C C . PHE D 1 17 ? -23.446 46.596 28.699 1.00 15.63 16 PHE D C 1
ATOM 8988 O O . PHE D 1 17 ? -23.136 47.193 27.677 1.00 17.16 16 PHE D O 1
ATOM 8996 N N . ALA D 1 18 ? -23.169 47.033 29.918 1.00 13.39 17 ALA D N 1
ATOM 8997 C CA . ALA D 1 18 ? -22.549 48.370 30.176 1.00 14.12 17 ALA D CA 1
ATOM 8998 C C . ALA D 1 18 ? -21.016 48.306 30.271 1.00 13.68 17 ALA D C 1
ATOM 8999 O O . ALA D 1 18 ? -20.399 49.348 30.432 1.00 14.45 17 ALA D O 1
ATOM 9001 N N . GLN D 1 19 ? -20.394 47.129 30.190 1.00 12.59 18 GLN D N 1
ATOM 9002 C CA . GLN D 1 19 ? -18.929 47.024 30.408 1.00 12.31 18 GLN D CA 1
ATOM 9003 C C . GLN D 1 19 ? -18.180 47.948 29.441 1.00 14.01 18 GLN D C 1
ATOM 9004 O O . GLN D 1 19 ? -17.241 48.647 29.867 1.00 13.31 18 GLN D O 1
ATOM 9010 N N . GLN D 1 20 ? -18.536 47.970 28.169 1.00 13.94 19 GLN D N 1
ATOM 9011 C CA . GLN D 1 20 ? -17.817 48.825 27.207 1.00 14.68 19 GLN D CA 1
ATOM 9012 C C . GLN D 1 20 ? -17.993 50.307 27.591 1.00 14.58 19 GLN D C 1
ATOM 9013 O O . GLN D 1 20 ? -16.970 51.066 27.563 1.00 15.12 19 GLN D O 1
ATOM 9019 N N . ALA D 1 21 ? -19.172 50.743 27.937 1.00 13.15 20 ALA D N 1
ATOM 9020 C CA . ALA D 1 21 ? -19.408 52.175 28.292 1.00 13.22 20 ALA D CA 1
ATOM 9021 C C . ALA D 1 21 ? -18.645 52.515 29.583 1.00 15.09 20 ALA D C 1
ATOM 9022 O O . ALA D 1 21 ? -18.206 53.666 29.745 1.00 14.82 20 ALA D O 1
ATOM 9024 N N . LYS D 1 22 ? -18.463 51.586 30.502 1.00 13.72 21 LYS D N 1
ATOM 9025 C CA . LYS D 1 22 ? -17.730 51.815 31.778 1.00 15.35 21 LYS D CA 1
ATOM 9026 C C . LYS D 1 22 ? -16.223 51.626 31.543 1.00 15.62 21 LYS D C 1
ATOM 9027 O O . LYS D 1 22 ? -15.424 51.929 32.475 1.00 17.32 21 LYS D O 1
ATOM 9031 N N . GLN D 1 23 ? -15.794 51.056 30.432 1.00 15.92 22 GLN D N 1
ATOM 9032 C CA A GLN D 1 23 ? -14.371 50.717 30.133 0.50 16.24 22 GLN D CA 1
ATOM 9033 C CA B GLN D 1 23 ? -14.397 50.664 30.115 0.50 16.09 22 GLN D CA 1
ATOM 9034 C C . GLN D 1 23 ? -13.834 49.794 31.236 1.00 17.77 22 GLN D C 1
ATOM 9035 O O . GLN D 1 23 ? -12.691 49.942 31.660 1.00 19.33 22 GLN D O 1
ATOM 9046 N N . ALA D 1 24 ? -14.604 48.807 31.649 1.00 16.28 23 ALA D N 1
ATOM 9047 C CA . ALA D 1 24 ? -14.220 47.892 32.738 1.00 16.47 23 ALA D CA 1
ATOM 9048 C C . ALA D 1 24 ? -14.999 46.602 32.613 1.00 15.27 23 ALA D C 1
ATOM 9049 O O . ALA D 1 24 ? -16.227 46.650 32.463 1.00 15.85 23 ALA D O 1
ATOM 9051 N N . VAL D 1 25 ? -14.325 45.493 32.774 1.00 14.22 24 VAL D N 1
ATOM 9052 C CA . VAL D 1 25 ? -15.028 44.193 32.880 1.00 13.73 24 VAL D CA 1
ATOM 9053 C C . VAL D 1 25 ? -15.677 44.096 34.254 1.00 14.42 24 VAL D C 1
ATOM 9054 O O . VAL D 1 25 ? -15.215 44.698 35.258 1.00 15.42 24 VAL D O 1
ATOM 9058 N N . THR D 1 26 ? -16.718 43.278 34.372 1.00 13.60 25 THR D N 1
ATOM 9059 C CA . THR D 1 26 ? -17.357 43.010 35.678 1.00 13.55 25 THR D CA 1
ATOM 9060 C C . THR D 1 26 ? -16.384 42.196 36.541 1.00 13.58 25 THR D C 1
ATOM 9061 O O . THR D 1 26 ? -15.479 41.511 36.048 1.00 13.90 25 THR D O 1
ATOM 9065 N N . PRO D 1 27 ? -16.562 42.205 37.871 1.00 13.74 26 PRO D N 1
ATOM 9066 C CA . PRO D 1 27 ? -15.704 41.392 38.729 1.00 14.75 26 PRO D CA 1
ATOM 9067 C C . PRO D 1 27 ? -15.704 39.898 38.445 1.00 14.57 26 PRO D C 1
ATOM 9068 O O . PRO D 1 27 ? -14.679 39.261 38.579 1.00 14.92 26 PRO D O 1
ATOM 9072 N N . ASP D 1 28 ? -16.850 39.324 38.002 1.00 13.53 27 ASP D N 1
ATOM 9073 C CA . ASP D 1 28 ? -16.877 37.887 37.694 1.00 13.52 27 ASP D CA 1
ATOM 9074 C C . ASP D 1 28 ? -16.115 37.624 36.407 1.00 13.04 27 ASP D C 1
ATOM 9075 O O . ASP D 1 28 ? -15.519 36.555 36.270 1.00 13.67 27 ASP D O 1
ATOM 9080 N N . VAL D 1 29 ? -16.163 38.535 35.427 1.00 12.87 28 VAL D N 1
ATOM 9081 C CA . VAL D 1 29 ? -15.340 38.398 34.216 1.00 12.45 28 VAL D CA 1
ATOM 9082 C C . VAL D 1 29 ? -13.848 38.480 34.598 1.00 12.62 28 VAL D C 1
ATOM 9083 O O . VAL D 1 29 ? -13.055 37.663 34.089 1.00 12.84 28 VAL D O 1
ATOM 9087 N N . MET D 1 30 ? -13.471 39.409 35.479 1.00 13.61 29 MET D N 1
ATOM 9088 C CA . MET D 1 30 ? -12.073 39.442 35.955 1.00 13.73 29 MET D CA 1
ATOM 9089 C C . MET D 1 30 ? -11.712 38.110 36.637 1.00 14.43 29 MET D C 1
ATOM 9090 O O . MET D 1 30 ? -10.598 37.605 36.401 1.00 14.31 29 MET D O 1
ATOM 9095 N N . ALA D 1 31 ? -12.619 37.534 37.426 1.00 12.45 30 ALA D N 1
ATOM 9096 C CA . ALA D 1 31 ? -12.342 36.251 38.103 1.00 13.08 30 ALA D CA 1
ATOM 9097 C C . ALA D 1 31 ? -12.202 35.120 37.091 1.00 13.48 30 ALA D C 1
ATOM 9098 O O . ALA D 1 31 ? -11.466 34.121 37.326 1.00 12.99 30 ALA D O 1
ATOM 9100 N N . GLN D 1 32 ? -12.948 35.174 35.968 1.00 12.63 31 GLN D N 1
ATOM 9101 C CA . GLN D 1 32 ? -12.738 34.219 34.867 1.00 13.46 31 GLN D CA 1
ATOM 9102 C C . GLN D 1 32 ? -11.363 34.392 34.236 1.00 11.88 31 GLN D C 1
ATOM 9103 O O . GLN D 1 32 ? -10.710 33.389 33.918 1.00 12.67 31 GLN D O 1
ATOM 9109 N N . LEU D 1 33 ? -10.939 35.634 34.035 1.00 12.27 32 LEU D N 1
ATOM 9110 C CA . LEU D 1 33 ? -9.590 35.896 33.486 1.00 13.13 32 LEU D CA 1
ATOM 9111 C C . LEU D 1 33 ? -8.529 35.357 34.455 1.00 13.37 32 LEU D C 1
ATOM 9112 O O . LEU D 1 33 ? -7.495 34.847 33.981 1.00 13.66 32 LEU D O 1
ATOM 9117 N N . ALA D 1 34 ? -8.781 35.445 35.739 1.00 13.94 33 ALA D N 1
ATOM 9118 C CA . ALA D 1 34 ? -7.850 34.891 36.745 1.00 14.31 33 ALA D CA 1
ATOM 9119 C C . ALA D 1 34 ? -7.832 33.365 36.613 1.00 15.67 33 ALA D C 1
ATOM 9120 O O . ALA D 1 34 ? -6.745 32.745 36.560 1.00 16.09 33 ALA D O 1
ATOM 9122 N N . TYR D 1 35 ? -8.973 32.674 36.522 1.00 13.68 34 TYR D N 1
ATOM 9123 C CA . TYR D 1 35 ? -8.976 31.216 36.264 1.00 14.50 34 TYR D CA 1
ATOM 9124 C C . TYR D 1 35 ? -8.095 30.920 35.029 1.00 15.32 34 TYR D C 1
ATOM 9125 O O . TYR D 1 35 ? -7.294 29.968 34.959 1.00 15.57 34 TYR D O 1
ATOM 9134 N N . MET D 1 36 ? -8.268 31.711 33.955 1.00 13.49 35 MET D N 1
ATOM 9135 C CA . MET D 1 36 ? -7.605 31.444 32.671 1.00 13.98 35 MET D CA 1
ATOM 9136 C C . MET D 1 36 ? -6.076 31.621 32.766 1.00 12.98 35 MET D C 1
ATOM 9137 O O . MET D 1 36 ? -5.362 30.980 31.980 1.00 14.75 35 MET D O 1
ATOM 9142 N N . ASN D 1 37 ? -5.612 32.472 33.687 1.00 14.36 36 ASN D N 1
ATOM 9143 C CA . ASN D 1 37 ? -4.219 32.983 33.668 1.00 13.17 36 ASN D CA 1
ATOM 9144 C C . ASN D 1 37 ? -3.397 32.685 34.936 1.00 14.35 36 ASN D C 1
ATOM 9145 O O . ASN D 1 37 ? -2.167 32.870 34.827 1.00 15.64 36 ASN D O 1
ATOM 9150 N N . TYR D 1 38 ? -3.967 32.373 36.076 1.00 14.02 37 TYR D N 1
ATOM 9151 C CA . TYR D 1 38 ? -3.236 32.593 37.369 1.00 14.10 37 TYR D CA 1
ATOM 9152 C C . TYR D 1 38 ? -2.315 31.424 37.739 1.00 15.19 37 TYR D C 1
ATOM 9153 O O . TYR D 1 38 ? -1.115 31.684 38.083 1.00 14.73 37 TYR D O 1
ATOM 9162 N N . ILE D 1 39 ? -2.807 30.196 37.786 1.00 14.29 38 ILE D N 1
ATOM 9163 C CA . ILE D 1 39 ? -2.023 29.112 38.455 1.00 15.27 38 ILE D CA 1
ATOM 9164 C C . ILE D 1 39 ? -0.991 28.532 37.498 1.00 15.99 38 ILE D C 1
ATOM 9165 O O . ILE D 1 39 ? -1.311 28.089 36.401 1.00 15.76 38 ILE D O 1
ATOM 9170 N N . ASP D 1 40 ? 0.251 28.379 37.997 1.00 17.52 39 ASP D N 1
ATOM 9171 C CA . ASP D 1 40 ? 1.302 27.775 37.175 1.00 17.62 39 ASP D CA 1
ATOM 9172 C C . ASP D 1 40 ? 0.894 26.410 36.660 1.00 17.26 39 ASP D C 1
ATOM 9173 O O . ASP D 1 40 ? 0.319 25.596 37.444 1.00 18.14 39 ASP D O 1
ATOM 9178 N N . PHE D 1 41 ? 1.182 26.155 35.399 1.00 17.33 40 PHE D N 1
ATOM 9179 C CA . PHE D 1 41 ? 1.106 24.846 34.714 1.00 18.47 40 PHE D CA 1
ATOM 9180 C C . PHE D 1 41 ? -0.336 24.447 34.390 1.00 19.26 40 PHE D C 1
ATOM 9181 O O . PHE D 1 41 ? -0.536 23.900 33.286 1.00 23.61 40 PHE D O 1
ATOM 9189 N N . ILE D 1 42 ? -1.281 24.671 35.291 1.00 17.04 41 ILE D N 1
ATOM 9190 C CA . ILE D 1 42 ? -2.643 24.083 35.112 1.00 18.84 41 ILE D CA 1
ATOM 9191 C C . ILE D 1 42 ? -3.656 25.114 34.591 1.00 18.74 41 ILE D C 1
ATOM 9192 O O . ILE D 1 42 ? -4.716 24.654 34.151 1.00 19.85 41 ILE D O 1
ATOM 9197 N N . SER D 1 43 ? -3.385 26.406 34.592 1.00 16.88 42 SER D N 1
ATOM 9198 C CA . SER D 1 43 ? -4.294 27.389 33.958 1.00 15.35 42 SER D CA 1
ATOM 9199 C C . SER D 1 43 ? -4.160 27.234 32.452 1.00 15.34 42 SER D C 1
ATOM 9200 O O . SER D 1 43 ? -3.071 26.921 31.897 1.00 16.57 42 SER D O 1
ATOM 9203 N N . PRO D 1 44 ? -5.257 27.462 31.681 1.00 13.31 43 PRO D N 1
ATOM 9204 C CA . PRO D 1 44 ? -5.189 27.202 30.251 1.00 14.82 43 PRO D CA 1
ATOM 9205 C C . PRO D 1 44 ? -4.202 28.111 29.511 1.00 16.04 43 PRO D C 1
ATOM 9206 O O . PRO D 1 44 ? -3.634 27.670 28.527 1.00 18.71 43 PRO D O 1
ATOM 9210 N N . PHE D 1 45 ? -4.020 29.340 29.980 1.00 14.96 44 PHE D N 1
ATOM 9211 C CA . PHE D 1 45 ? -3.152 30.317 29.269 1.00 16.26 44 PHE D CA 1
ATOM 9212 C C . PHE D 1 45 ? -1.852 30.548 30.052 1.00 20.33 44 PHE D C 1
ATOM 9213 O O . PHE D 1 45 ? -1.284 31.655 30.001 1.00 21.94 44 PHE D O 1
ATOM 9221 N N . TYR D 1 46 ? -1.343 29.539 30.725 1.00 18.36 45 TYR D N 1
ATOM 9222 C CA . TYR D 1 46 ? -0.026 29.651 31.422 1.00 17.64 45 TYR D CA 1
ATOM 9223 C C . TYR D 1 46 ? 1.116 29.721 30.390 1.00 17.01 45 TYR D C 1
ATOM 9224 O O . TYR D 1 46 ? 2.031 30.544 30.579 1.00 18.47 45 TYR D O 1
ATOM 9233 N N . SER D 1 47 ? 1.116 28.892 29.363 1.00 16.72 46 SER D N 1
ATOM 9234 C CA . SER D 1 47 ? 2.261 28.747 28.459 1.00 18.03 46 SER D CA 1
ATOM 9235 C C . SER D 1 47 ? 1.895 28.526 27.002 1.00 19.92 46 SER D C 1
ATOM 9236 O O . SER D 1 47 ? 0.829 27.910 26.737 1.00 17.90 46 SER D O 1
ATOM 9239 N N . ARG D 1 48 ? 2.769 28.937 26.100 1.00 17.33 47 ARG D N 1
ATOM 9240 C CA . ARG D 1 48 ? 2.606 28.687 24.633 1.00 19.04 47 ARG D CA 1
ATOM 9241 C C . ARG D 1 48 ? 2.888 27.229 24.252 1.00 19.38 47 ARG D C 1
ATOM 9242 O O . ARG D 1 48 ? 2.696 26.839 23.095 1.00 19.43 47 ARG D O 1
ATOM 9250 N N . GLY D 1 49 ? 3.399 26.420 25.184 1.00 16.86 48 GLY D N 1
ATOM 9251 C CA . GLY D 1 49 ? 3.793 25.047 24.882 1.00 17.96 48 GLY D CA 1
ATOM 9252 C C . GLY D 1 49 ? 2.649 24.114 24.604 1.00 18.44 48 GLY D C 1
ATOM 9253 O O . GLY D 1 49 ? 1.468 24.447 24.880 1.00 17.78 48 GLY D O 1
ATOM 9254 N N . CYS D 1 50 ? 2.953 22.925 24.126 1.00 17.38 49 CYS D N 1
ATOM 9255 C CA . CYS D 1 50 ? 1.927 21.924 23.745 1.00 19.68 49 CYS D CA 1
ATOM 9256 C C . CYS D 1 50 ? 1.555 21.108 24.972 1.00 19.30 49 CYS D C 1
ATOM 9257 O O . CYS D 1 50 ? 1.765 19.898 24.981 1.00 24.24 49 CYS D O 1
ATOM 9260 N N . SER D 1 51 ? 1.035 21.791 25.977 1.00 18.31 50 SER D N 1
ATOM 9261 C CA . SER D 1 51 ? 0.593 21.230 27.266 1.00 19.88 50 SER D CA 1
ATOM 9262 C C . SER D 1 51 ? -0.897 21.534 27.396 1.00 19.49 50 SER D C 1
ATOM 9263 O O . SER D 1 51 ? -1.286 22.694 27.211 1.00 19.51 50 SER D O 1
ATOM 9266 N N . PHE D 1 52 ? -1.686 20.555 27.783 1.00 20.09 51 PHE D N 1
ATOM 9267 C CA . PHE D 1 52 ? -3.165 20.696 27.833 1.00 18.66 51 PHE D CA 1
ATOM 9268 C C . PHE D 1 52 ? -3.706 20.243 29.195 1.00 18.41 51 PHE D C 1
ATOM 9269 O O . PHE D 1 52 ? -4.904 19.834 29.287 1.00 18.06 51 PHE D O 1
ATOM 9277 N N . GLU D 1 53 ? -2.961 20.450 30.281 1.00 20.90 52 GLU D N 1
ATOM 9278 C CA . GLU D 1 53 ? -3.463 20.087 31.633 1.00 22.09 52 GLU D CA 1
ATOM 9279 C C . GLU D 1 53 ? -4.794 20.749 31.977 1.00 21.61 52 GLU D C 1
ATOM 9280 O O . GLU D 1 53 ? -5.634 20.084 32.599 1.00 18.74 52 GLU D O 1
ATOM 9286 N N . ALA D 1 54 ? -5.062 22.013 31.629 1.00 19.46 53 ALA D N 1
ATOM 9287 C CA . ALA D 1 54 ? -6.334 22.653 32.000 1.00 19.64 53 ALA D CA 1
ATOM 9288 C C . ALA D 1 54 ? -7.503 21.867 31.387 1.00 16.49 53 ALA D C 1
ATOM 9289 O O . ALA D 1 54 ? -8.555 21.788 32.019 1.00 18.73 53 ALA D O 1
ATOM 9291 N N . TRP D 1 55 ? -7.309 21.394 30.173 1.00 17.40 54 TRP D N 1
ATOM 9292 C CA . TRP D 1 55 ? -8.356 20.653 29.416 1.00 17.19 54 TRP D CA 1
ATOM 9293 C C . TRP D 1 55 ? -8.482 19.218 29.938 1.00 18.66 54 TRP D C 1
ATOM 9294 O O . TRP D 1 55 ? -9.613 18.730 30.029 1.00 18.02 54 TRP D O 1
ATOM 9305 N N . GLU D 1 56 ? -7.375 18.592 30.348 1.00 18.04 55 GLU D N 1
ATOM 9306 C CA . GLU D 1 56 ? -7.440 17.256 31.004 1.00 19.67 55 GLU D CA 1
ATOM 9307 C C . GLU D 1 56 ? -8.279 17.400 32.275 1.00 18.13 55 GLU D C 1
ATOM 9308 O O . GLU D 1 56 ? -9.153 16.546 32.540 1.00 19.31 55 GLU D O 1
ATOM 9314 N N . LEU D 1 57 ? -8.052 18.447 33.082 1.00 17.95 56 LEU D N 1
ATOM 9315 C CA . LEU D 1 57 ? -8.756 18.635 34.379 1.00 18.20 56 LEU D CA 1
ATOM 9316 C C . LEU D 1 57 ? -10.246 18.827 34.183 1.00 20.62 56 LEU D C 1
ATOM 9317 O O . LEU D 1 57 ? -11.017 18.444 35.095 1.00 24.60 56 LEU D O 1
ATOM 9322 N N . LYS D 1 58 ? -10.666 19.433 33.067 1.00 18.58 57 LYS D N 1
ATOM 9323 C CA . LYS D 1 58 ? -12.099 19.651 32.735 1.00 20.17 57 LYS D CA 1
ATOM 9324 C C . LYS D 1 58 ? -12.698 18.488 31.957 1.00 19.52 57 LYS D C 1
ATOM 9325 O O . LYS D 1 58 ? -13.876 18.599 31.581 1.00 23.16 57 LYS D O 1
ATOM 9331 N N . HIS D 1 59 ? -11.916 17.461 31.638 1.00 18.58 58 HIS D N 1
ATOM 9332 C CA . HIS D 1 59 ? -12.344 16.271 30.863 1.00 21.12 58 HIS D CA 1
ATOM 9333 C C . HIS D 1 59 ? -12.820 16.699 29.476 1.00 19.56 58 HIS D C 1
ATOM 9334 O O . HIS D 1 59 ? -13.715 16.054 28.916 1.00 21.19 58 HIS D O 1
ATOM 9341 N N . THR D 1 60 ? -12.177 17.715 28.878 1.00 17.17 59 THR D N 1
ATOM 9342 C CA . THR D 1 60 ? -12.502 18.118 27.492 1.00 16.94 59 THR D CA 1
ATOM 9343 C C . THR D 1 60 ? -12.171 16.977 26.547 1.00 17.19 59 THR D C 1
ATOM 9344 O O . THR D 1 60 ? -11.033 16.528 26.472 1.00 19.01 59 THR D O 1
ATOM 9348 N N . PRO D 1 61 ? -13.120 16.504 25.705 1.00 15.49 60 PRO D N 1
ATOM 9349 C CA . PRO D 1 61 ? -12.799 15.510 24.693 1.00 16.35 60 PRO D CA 1
ATOM 9350 C C . PRO D 1 61 ? -11.797 16.079 23.687 1.00 15.49 60 PRO D C 1
ATOM 9351 O O . PRO D 1 61 ? -11.845 17.285 23.363 1.00 15.31 60 PRO D O 1
ATOM 9355 N N . GLN D 1 62 ? -10.903 15.248 23.165 1.00 16.67 61 GLN D N 1
ATOM 9356 C CA . GLN D 1 62 ? -9.852 15.740 22.233 1.00 15.65 61 GLN D CA 1
ATOM 9357 C C . GLN D 1 62 ? -10.497 16.536 21.090 1.00 15.55 61 GLN D C 1
ATOM 9358 O O . GLN D 1 62 ? -9.926 17.587 20.742 1.00 15.20 61 GLN D O 1
ATOM 9364 N N . ARG D 1 63 ? -11.616 16.087 20.512 1.00 15.70 62 ARG D N 1
ATOM 9365 C CA . ARG D 1 63 ? -12.154 16.693 19.288 1.00 15.98 62 ARG D CA 1
ATOM 9366 C C . ARG D 1 63 ? -12.685 18.098 19.590 1.00 15.65 62 ARG D C 1
ATOM 9367 O O . ARG D 1 63 ? -12.931 18.858 18.644 1.00 16.77 62 ARG D O 1
ATOM 9375 N N . VAL D 1 64 ? -12.929 18.423 20.860 1.00 15.03 63 VAL D N 1
ATOM 9376 C CA . VAL D 1 64 ? -13.529 19.711 21.262 1.00 15.87 63 VAL D CA 1
ATOM 9377 C C . VAL D 1 64 ? -12.462 20.736 21.666 1.00 14.87 63 VAL D C 1
ATOM 9378 O O . VAL D 1 64 ? -12.787 21.924 21.779 1.00 14.45 63 VAL D O 1
ATOM 9382 N N . ILE D 1 65 ? -11.188 20.354 21.871 1.00 14.49 64 ILE D N 1
ATOM 9383 C CA . ILE D 1 65 ? -10.150 21.320 22.309 1.00 13.90 64 ILE D CA 1
ATOM 9384 C C . ILE D 1 65 ? -10.109 22.493 21.331 1.00 13.05 64 ILE D C 1
ATOM 9385 O O . ILE D 1 65 ? -9.992 23.647 21.764 1.00 13.70 64 ILE D O 1
ATOM 9390 N N . LYS D 1 66 ? -10.142 22.224 20.026 1.00 13.25 65 LYS D N 1
ATOM 9391 C CA . LYS D 1 66 ? -9.999 23.310 19.010 1.00 13.47 65 LYS D CA 1
ATOM 9392 C C . LYS D 1 66 ? -11.118 24.341 19.210 1.00 13.65 65 LYS D C 1
ATOM 9393 O O . LYS D 1 66 ? -10.850 25.543 19.056 1.00 13.50 65 LYS D O 1
ATOM 9399 N N . TYR D 1 67 ? -12.329 23.912 19.573 1.00 13.54 66 TYR D N 1
ATOM 9400 C CA . TYR D 1 67 ? -13.474 24.846 19.802 1.00 14.46 66 TYR D CA 1
ATOM 9401 C C . TYR D 1 67 ? -13.243 25.630 21.097 1.00 13.16 66 TYR D C 1
ATOM 9402 O O . TYR D 1 67 ? -13.515 26.837 21.143 1.00 13.57 66 TYR D O 1
ATOM 9411 N N . SER D 1 68 ? -12.732 24.986 22.141 1.00 13.04 67 SER D N 1
ATOM 9412 C CA . SER D 1 68 ? -12.486 25.654 23.431 1.00 12.86 67 SER D CA 1
ATOM 9413 C C . SER D 1 68 ? -11.493 26.805 23.232 1.00 13.72 67 SER D C 1
ATOM 9414 O O . SER D 1 68 ? -11.738 27.953 23.665 1.00 14.21 67 SER D O 1
ATOM 9417 N N . ILE D 1 69 ? -10.360 26.513 22.589 1.00 12.82 68 ILE D N 1
ATOM 9418 C CA . ILE D 1 69 ? -9.339 27.549 22.378 1.00 13.62 68 ILE D CA 1
ATOM 9419 C C . ILE D 1 69 ? -9.929 28.701 21.538 1.00 12.50 68 ILE D C 1
ATOM 9420 O O . ILE D 1 69 ? -9.720 29.877 21.877 1.00 13.97 68 ILE D O 1
ATOM 9425 N N . ALA D 1 70 ? -10.653 28.354 20.463 1.00 12.55 69 ALA D N 1
ATOM 9426 C CA . ALA D 1 70 ? -11.187 29.408 19.574 1.00 13.37 69 ALA D CA 1
ATOM 9427 C C . ALA D 1 70 ? -12.185 30.307 20.343 1.00 12.11 69 ALA D C 1
ATOM 9428 O O . ALA D 1 70 ? -12.120 31.546 20.228 1.00 12.52 69 ALA D O 1
ATOM 9430 N N . PHE D 1 71 ? -13.119 29.719 21.088 1.00 13.80 70 PHE D N 1
ATOM 9431 C CA . PHE D 1 71 ? -14.147 30.500 21.799 1.00 14.78 70 PHE D CA 1
ATOM 9432 C C . PHE D 1 71 ? -13.493 31.346 22.907 1.00 12.58 70 PHE D C 1
ATOM 9433 O O . PHE D 1 71 ? -13.861 32.538 23.094 1.00 13.05 70 PHE D O 1
ATOM 9441 N N . TYR D 1 72 ? -12.471 30.852 23.614 1.00 12.49 71 TYR D N 1
ATOM 9442 C CA . TYR D 1 72 ? -11.707 31.708 24.513 1.00 13.46 71 TYR D CA 1
ATOM 9443 C C . TYR D 1 72 ? -11.113 32.895 23.737 1.00 11.77 71 TYR D C 1
ATOM 9444 O O . TYR D 1 72 ? -11.153 34.058 24.209 1.00 12.90 71 TYR D O 1
ATOM 9453 N N . ALA D 1 73 ? -10.489 32.620 22.586 1.00 11.57 72 ALA D N 1
ATOM 9454 C CA . ALA D 1 73 ? -9.850 33.678 21.781 1.00 12.70 72 ALA D CA 1
ATOM 9455 C C . ALA D 1 73 ? -10.878 34.743 21.403 1.00 12.59 72 ALA D C 1
ATOM 9456 O O . ALA D 1 73 ? -10.576 35.957 21.489 1.00 13.30 72 ALA D O 1
ATOM 9458 N N . TYR D 1 74 ? -12.091 34.336 20.998 1.00 13.00 73 TYR D N 1
ATOM 9459 C CA . TYR D 1 74 ? -13.085 35.342 20.564 1.00 13.99 73 TYR D CA 1
ATOM 9460 C C . TYR D 1 74 ? -13.520 36.213 21.755 1.00 12.99 73 TYR D C 1
ATOM 9461 O O . TYR D 1 74 ? -13.721 37.427 21.613 1.00 13.35 73 TYR D O 1
ATOM 9470 N N . GLY D 1 75 ? -13.618 35.652 22.960 1.00 13.02 74 GLY D N 1
ATOM 9471 C CA . GLY D 1 75 ? -13.894 36.422 24.165 1.00 11.75 74 GLY D CA 1
ATOM 9472 C C . GLY D 1 75 ? -12.772 37.391 24.510 1.00 13.10 74 GLY D C 1
ATOM 9473 O O . GLY D 1 75 ? -13.017 38.562 24.840 1.00 12.16 74 GLY D O 1
ATOM 9474 N N . LEU D 1 76 ? -11.519 36.932 24.377 1.00 12.02 75 LEU D N 1
ATOM 9475 C CA . LEU D 1 76 ? -10.348 37.786 24.681 1.00 13.30 75 LEU D CA 1
ATOM 9476 C C . LEU D 1 76 ? -10.296 38.978 23.724 1.00 13.16 75 LEU D C 1
ATOM 9477 O O . LEU D 1 76 ? -9.912 40.090 24.160 1.00 12.89 75 LEU D O 1
ATOM 9482 N N . ALA D 1 77 ? -10.697 38.799 22.463 1.00 12.89 76 ALA D N 1
ATOM 9483 C CA . ALA D 1 77 ? -10.731 39.938 21.522 1.00 13.49 76 ALA D CA 1
ATOM 9484 C C . ALA D 1 77 ? -11.694 41.018 22.034 1.00 12.97 76 ALA D C 1
ATOM 9485 O O . ALA D 1 77 ? -11.393 42.206 21.948 1.00 13.54 76 ALA D O 1
ATOM 9487 N N . SER D 1 78 ? -12.851 40.634 22.603 1.00 12.34 77 SER D N 1
ATOM 9488 C CA . SER D 1 78 ? -13.794 41.627 23.161 1.00 13.42 77 SER D CA 1
ATOM 9489 C C . SER D 1 78 ? -13.255 42.244 24.459 1.00 13.32 77 SER D C 1
ATOM 9490 O O . SER D 1 78 ? -13.482 43.407 24.708 1.00 13.11 77 SER D O 1
ATOM 9493 N N . VAL D 1 79 ? -12.535 41.508 25.296 1.00 13.38 78 VAL D N 1
ATOM 9494 C CA . VAL D 1 79 ? -11.901 42.093 26.495 1.00 13.32 78 VAL D CA 1
ATOM 9495 C C . VAL D 1 79 ? -10.975 43.239 26.077 1.00 12.14 78 VAL D C 1
ATOM 9496 O O . VAL D 1 79 ? -10.990 44.279 26.721 1.00 13.91 78 VAL D O 1
ATOM 9500 N N . ALA D 1 80 ? -10.234 43.026 25.014 1.00 13.16 79 ALA D N 1
ATOM 9501 C CA . ALA D 1 80 ? -9.279 44.050 24.497 1.00 15.26 79 ALA D CA 1
ATOM 9502 C C . ALA D 1 80 ? -10.024 45.320 24.112 1.00 15.51 79 ALA D C 1
ATOM 9503 O O . ALA D 1 80 ? -9.500 46.439 24.330 1.00 18.23 79 ALA D O 1
ATOM 9505 N N . LEU D 1 81 ? -11.261 45.188 23.574 1.00 16.47 80 LEU D N 1
ATOM 9506 C CA . LEU D 1 81 ? -12.083 46.366 23.222 1.00 19.29 80 LEU D CA 1
ATOM 9507 C C . LEU D 1 81 ? -12.726 47.012 24.449 1.00 18.76 80 LEU D C 1
ATOM 9508 O O . LEU D 1 81 ? -12.827 48.265 24.478 1.00 23.46 80 LEU D O 1
ATOM 9513 N N . ILE D 1 82 ? -13.164 46.256 25.437 1.00 17.17 81 ILE D N 1
ATOM 9514 C CA . ILE D 1 82 ? -13.847 46.738 26.684 1.00 19.85 81 ILE D CA 1
ATOM 9515 C C . ILE D 1 82 ? -12.891 47.588 27.494 1.00 19.30 81 ILE D C 1
ATOM 9516 O O . ILE D 1 82 ? -13.306 48.683 27.933 1.00 21.84 81 ILE D O 1
ATOM 9521 N N . ASP D 1 83 ? -11.694 47.074 27.822 1.00 18.01 82 ASP D N 1
ATOM 9522 C CA . ASP D 1 83 ? -10.820 47.724 28.827 1.00 19.94 82 ASP D CA 1
ATOM 9523 C C . ASP D 1 83 ? -9.435 47.822 28.227 1.00 21.67 82 ASP D C 1
ATOM 9524 O O . ASP D 1 83 ? -8.689 46.823 28.188 1.00 19.16 82 ASP D O 1
ATOM 9529 N N . PRO D 1 84 ? -9.004 49.016 27.799 1.00 20.83 83 PRO D N 1
ATOM 9530 C CA . PRO D 1 84 ? -7.674 49.164 27.230 1.00 24.22 83 PRO D CA 1
ATOM 9531 C C . PRO D 1 84 ? -6.558 48.727 28.183 1.00 21.44 83 PRO D C 1
ATOM 9532 O O . PRO D 1 84 ? -5.522 48.318 27.650 1.00 22.75 83 PRO D O 1
ATOM 9536 N N . LYS D 1 85 ? -6.775 48.771 29.494 1.00 19.75 84 LYS D N 1
ATOM 9537 C CA . LYS D 1 85 ? -5.727 48.343 30.446 1.00 22.86 84 LYS D CA 1
ATOM 9538 C C . LYS D 1 85 ? -5.535 46.819 30.381 1.00 21.42 84 LYS D C 1
ATOM 9539 O O . LYS D 1 85 ? -4.551 46.349 30.957 1.00 22.95 84 LYS D O 1
ATOM 9545 N N . LEU D 1 86 ? -6.516 46.063 29.855 1.00 17.79 85 LEU D N 1
ATOM 9546 C CA . LEU D 1 86 ? -6.385 44.586 29.710 1.00 15.80 85 LEU D CA 1
ATOM 9547 C C . LEU D 1 86 ? -6.023 44.208 28.275 1.00 14.68 85 LEU D C 1
ATOM 9548 O O . LEU D 1 86 ? -5.895 43.026 28.000 1.00 15.37 85 LEU D O 1
ATOM 9553 N N . ARG D 1 87 ? -5.839 45.166 27.372 1.00 16.21 86 ARG D N 1
ATOM 9554 C CA . ARG D 1 87 ? -5.526 44.846 25.951 1.00 16.79 86 ARG D CA 1
ATOM 9555 C C . ARG D 1 87 ? -4.195 44.082 25.813 1.00 15.58 86 ARG D C 1
ATOM 9556 O O . ARG D 1 87 ? -4.138 43.192 25.031 1.00 17.88 86 ARG D O 1
ATOM 9564 N N . ALA D 1 88 ? -3.160 44.468 26.561 1.00 17.33 87 ALA D N 1
ATOM 9565 C CA . ALA D 1 88 ? -1.858 43.766 26.471 1.00 17.44 87 ALA D CA 1
ATOM 9566 C C . ALA D 1 88 ? -1.999 42.323 26.959 1.00 15.17 87 ALA D C 1
ATOM 9567 O O . ALA D 1 88 ? -1.514 41.413 26.294 1.00 17.42 87 ALA D O 1
ATOM 9569 N N . LEU D 1 89 ? -2.703 42.137 28.083 1.00 15.72 88 LEU D N 1
ATOM 9570 C CA . LEU D 1 89 ? -2.958 40.773 28.605 1.00 16.79 88 LEU D CA 1
ATOM 9571 C C . LEU D 1 89 ? -3.735 39.957 27.580 1.00 14.19 88 LEU D C 1
ATOM 9572 O O . LEU D 1 89 ? -3.435 38.764 27.325 1.00 15.79 88 LEU D O 1
ATOM 9577 N N . ALA D 1 90 ? -4.780 40.534 26.998 1.00 15.42 89 ALA D N 1
ATOM 9578 C CA . ALA D 1 90 ? -5.591 39.823 26.006 1.00 14.51 89 ALA D CA 1
ATOM 9579 C C . ALA D 1 90 ? -4.734 39.435 24.787 1.00 13.59 89 ALA D C 1
ATOM 9580 O O . ALA D 1 90 ? -4.875 38.314 24.311 1.00 15.59 89 ALA D O 1
ATOM 9582 N N . GLY D 1 91 ? -3.846 40.327 24.353 1.00 16.49 90 GLY D N 1
ATOM 9583 C CA . GLY D 1 91 ? -2.904 40.015 23.260 1.00 15.86 90 GLY D CA 1
ATOM 9584 C C . GLY D 1 91 ? -1.968 38.861 23.608 1.00 14.83 90 GLY D C 1
ATOM 9585 O O . GLY D 1 91 ? -1.763 37.943 22.778 1.00 17.17 90 GLY D O 1
ATOM 9586 N N . HIS D 1 92 ? -1.408 38.887 24.812 1.00 15.54 91 HIS D N 1
ATOM 9587 C CA . HIS D 1 92 ? -0.569 37.778 25.314 1.00 16.40 91 HIS D CA 1
ATOM 9588 C C . HIS D 1 92 ? -1.347 36.469 25.258 1.00 15.16 91 HIS D C 1
ATOM 9589 O O . HIS D 1 92 ? -0.839 35.441 24.824 1.00 15.88 91 HIS D O 1
ATOM 9596 N N . ASP D 1 93 ? -2.564 36.482 25.812 1.00 13.82 92 ASP D N 1
ATOM 9597 C CA . ASP D 1 93 ? -3.383 35.253 25.821 1.00 14.52 92 ASP D CA 1
ATOM 9598 C C . ASP D 1 93 ? -3.714 34.806 24.379 1.00 13.31 92 ASP D C 1
ATOM 9599 O O . ASP D 1 93 ? -3.748 33.605 24.135 1.00 13.97 92 ASP D O 1
ATOM 9604 N N . LEU D 1 94 ? -3.980 35.734 23.467 1.00 14.91 93 LEU D N 1
ATOM 9605 C CA . LEU D 1 94 ? -4.241 35.377 22.051 1.00 14.92 93 LEU D CA 1
ATOM 9606 C C . LEU D 1 94 ? -3.003 34.752 21.385 1.00 16.50 93 LEU D C 1
ATOM 9607 O O . LEU D 1 94 ? -3.159 33.830 20.596 1.00 15.63 93 LEU D O 1
ATOM 9612 N N . ASP D 1 95 ? -1.790 35.227 21.730 1.00 15.25 94 ASP D N 1
ATOM 9613 C CA . ASP D 1 95 ? -0.536 34.605 21.229 1.00 16.56 94 ASP D CA 1
ATOM 9614 C C . ASP D 1 95 ? -0.484 33.153 21.671 1.00 15.57 94 ASP D C 1
ATOM 9615 O O . ASP D 1 95 ? -0.234 32.256 20.869 1.00 16.11 94 ASP D O 1
ATOM 9620 N N . ILE D 1 96 ? -0.755 32.932 22.964 1.00 15.10 95 ILE D N 1
ATOM 9621 C CA . ILE D 1 96 ? -0.783 31.543 23.484 1.00 15.05 95 ILE D CA 1
ATOM 9622 C C . ILE D 1 96 ? -1.878 30.722 22.805 1.00 14.93 95 ILE D C 1
ATOM 9623 O O . ILE D 1 96 ? -1.671 29.543 22.480 1.00 15.43 95 ILE D O 1
ATOM 9628 N N . ALA D 1 97 ? -3.064 31.297 22.597 1.00 14.98 96 ALA D N 1
ATOM 9629 C CA . ALA D 1 97 ? -4.171 30.586 21.933 1.00 15.01 96 ALA D CA 1
ATOM 9630 C C . ALA D 1 97 ? -3.733 30.100 20.536 1.00 13.92 96 ALA D C 1
ATOM 9631 O O . ALA D 1 97 ? -3.954 28.935 20.194 1.00 14.69 96 ALA D O 1
ATOM 9633 N N . VAL D 1 98 ? -3.156 30.977 19.736 1.00 15.22 97 VAL D N 1
ATOM 9634 C CA . VAL D 1 98 ? -2.667 30.611 18.376 1.00 15.59 97 VAL D CA 1
ATOM 9635 C C . VAL D 1 98 ? -1.623 29.493 18.487 1.00 14.51 97 VAL D C 1
ATOM 9636 O O . VAL D 1 98 ? -1.676 28.487 17.764 1.00 15.37 97 VAL D O 1
ATOM 9640 N N . SER D 1 99 ? -0.659 29.657 19.407 1.00 15.19 98 SER D N 1
ATOM 9641 C CA A SER D 1 99 ? 0.414 28.647 19.578 0.50 15.29 98 SER D CA 1
ATOM 9642 C CA B SER D 1 99 ? 0.414 28.644 19.585 0.50 15.60 98 SER D CA 1
ATOM 9643 C C . SER D 1 99 ? -0.193 27.277 19.910 1.00 15.75 98 SER D C 1
ATOM 9644 O O . SER D 1 99 ? 0.169 26.246 19.278 1.00 17.23 98 SER D O 1
ATOM 9649 N N . LYS D 1 100 ? -1.114 27.242 20.884 1.00 16.09 99 LYS D N 1
ATOM 9650 C CA . LYS D 1 100 ? -1.675 25.939 21.285 1.00 15.34 99 LYS D CA 1
ATOM 9651 C C . LYS D 1 100 ? -2.542 25.365 20.170 1.00 14.36 99 LYS D C 1
ATOM 9652 O O . LYS D 1 100 ? -2.575 24.133 19.983 1.00 15.81 99 LYS D O 1
ATOM 9658 N N . MET D 1 101 ? -3.261 26.216 19.434 1.00 15.32 100 MET D N 1
ATOM 9659 C CA . MET D 1 101 ? -4.151 25.763 18.347 1.00 14.57 100 MET D CA 1
ATOM 9660 C C . MET D 1 101 ? -3.360 24.979 17.290 1.00 15.74 100 MET D C 1
ATOM 9661 O O . MET D 1 101 ? -3.909 24.072 16.655 1.00 15.93 100 MET D O 1
ATOM 9666 N N . LYS D 1 102 ? -2.064 25.289 17.123 1.00 15.67 101 LYS D N 1
ATOM 9667 C CA . LYS D 1 102 ? -1.202 24.639 16.114 1.00 16.15 101 LYS D CA 1
ATOM 9668 C C . LYS D 1 102 ? -0.622 23.313 16.636 1.00 16.65 101 LYS D C 1
ATOM 9669 O O . LYS D 1 102 ? 0.049 22.618 15.837 1.00 19.48 101 LYS D O 1
ATOM 9675 N N . CYS D 1 103 ? -0.809 22.945 17.892 1.00 15.61 102 CYS D N 1
ATOM 9676 C CA . CYS D 1 103 ? -0.271 21.675 18.443 1.00 15.86 102 CYS D CA 1
ATOM 9677 C C . CYS D 1 103 ? -1.019 20.467 17.879 1.00 18.25 102 CYS D C 1
ATOM 9678 O O . CYS D 1 103 ? -2.257 20.485 17.702 1.00 16.16 102 CYS D O 1
ATOM 9681 N N . LYS D 1 104 ? -0.311 19.356 17.647 1.00 18.86 103 LYS D N 1
ATOM 9682 C CA . LYS D 1 104 ? -0.928 18.130 17.095 1.00 18.52 103 LYS D CA 1
ATOM 9683 C C . LYS D 1 104 ? -1.991 17.555 18.031 1.00 16.22 103 LYS D C 1
ATOM 9684 O O . LYS D 1 104 ? -2.947 16.935 17.510 1.00 16.82 103 LYS D O 1
ATOM 9690 N N . ARG D 1 105 ? -1.939 17.761 19.327 1.00 16.64 104 ARG D N 1
ATOM 9691 C CA . ARG D 1 105 ? -3.032 17.283 20.217 1.00 16.01 104 ARG D CA 1
ATOM 9692 C C . ARG D 1 105 ? -4.354 17.912 19.752 1.00 16.14 104 ARG D C 1
ATOM 9693 O O . ARG D 1 105 ? -5.394 17.273 19.912 1.00 17.21 104 ARG D O 1
ATOM 9701 N N . VAL D 1 106 ? -4.301 19.124 19.236 1.00 15.77 105 VAL D N 1
ATOM 9702 C CA . VAL D 1 106 ? -5.527 19.872 18.845 1.00 14.45 105 VAL D CA 1
ATOM 9703 C C . VAL D 1 106 ? -6.029 19.440 17.464 1.00 15.01 105 VAL D C 1
ATOM 9704 O O . VAL D 1 106 ? -7.239 19.188 17.323 1.00 15.87 105 VAL D O 1
ATOM 9708 N N . TRP D 1 107 ? -5.156 19.339 16.459 1.00 15.02 106 TRP D N 1
ATOM 9709 C CA . TRP D 1 107 ? -5.597 19.047 15.081 1.00 15.19 106 TRP D CA 1
ATOM 9710 C C . TRP D 1 107 ? -5.470 17.576 14.684 1.00 16.19 106 TRP D C 1
ATOM 9711 O O . TRP D 1 107 ? -5.981 17.202 13.613 1.00 17.35 106 TRP D O 1
ATOM 9722 N N . GLY D 1 108 ? -4.780 16.773 15.493 1.00 16.49 107 GLY D N 1
ATOM 9723 C CA . GLY D 1 108 ? -4.322 15.426 15.075 1.00 17.02 107 GLY D CA 1
ATOM 9724 C C . GLY D 1 108 ? -5.436 14.447 14.776 1.00 17.94 107 GLY D C 1
ATOM 9725 O O . GLY D 1 108 ? -5.157 13.387 14.152 1.00 17.63 107 GLY D O 1
ATOM 9726 N N . ASP D 1 109 ? -6.677 14.713 15.184 1.00 17.08 108 ASP D N 1
ATOM 9727 C CA . ASP D 1 109 ? -7.796 13.821 14.779 1.00 17.68 108 ASP D CA 1
ATOM 9728 C C . ASP D 1 109 ? -7.872 13.717 13.250 1.00 16.64 108 ASP D C 1
ATOM 9729 O O . ASP D 1 109 ? -8.357 12.680 12.745 1.00 18.25 108 ASP D O 1
ATOM 9734 N N . TRP D 1 110 ? -7.525 14.772 12.533 1.00 18.74 109 TRP D N 1
ATOM 9735 C CA . TRP D 1 110 ? -7.547 14.799 11.048 1.00 18.10 109 TRP D CA 1
ATOM 9736 C C . TRP D 1 110 ? -6.682 13.647 10.511 1.00 18.42 109 TRP D C 1
ATOM 9737 O O . TRP D 1 110 ? -7.133 12.903 9.626 1.00 19.97 109 TRP D O 1
ATOM 9748 N N . GLU D 1 111 ? -5.504 13.484 11.101 1.00 19.11 110 GLU D N 1
ATOM 9749 C CA . GLU D 1 111 ? -4.561 12.416 10.684 1.00 20.53 110 GLU D CA 1
ATOM 9750 C C . GLU D 1 111 ? -5.050 11.060 11.192 1.00 19.55 110 GLU D C 1
ATOM 9751 O O . GLU D 1 111 ? -5.031 10.070 10.400 1.00 20.53 110 GLU D O 1
ATOM 9757 N N . GLU D 1 112 ? -5.497 10.967 12.444 1.00 20.41 111 GLU D N 1
ATOM 9758 C CA . GLU D 1 112 ? -5.924 9.676 13.044 1.00 20.75 111 GLU D CA 1
ATOM 9759 C C . GLU D 1 112 ? -7.128 9.123 12.273 1.00 20.95 111 GLU D C 1
ATOM 9760 O O . GLU D 1 112 ? -7.227 7.905 12.097 1.00 22.76 111 GLU D O 1
ATOM 9763 N N . ASP D 1 113 ? -8.028 9.973 11.746 1.00 19.39 112 ASP D N 1
ATOM 9764 C CA . ASP D 1 113 ? -9.235 9.544 10.989 1.00 19.15 112 ASP D CA 1
ATOM 9765 C C . ASP D 1 113 ? -8.864 9.113 9.559 1.00 19.52 112 ASP D C 1
ATOM 9766 O O . ASP D 1 113 ? -9.744 8.640 8.848 1.00 20.95 112 ASP D O 1
ATOM 9771 N N . GLY D 1 114 ? -7.635 9.359 9.116 1.00 19.90 113 GLY D N 1
ATOM 9772 C CA . GLY D 1 114 ? -7.151 8.941 7.787 1.00 21.96 113 GLY D CA 1
ATOM 9773 C C . GLY D 1 114 ? -7.219 10.013 6.713 1.00 23.02 113 GLY D C 1
ATOM 9774 O O . GLY D 1 114 ? -7.053 9.695 5.547 1.00 23.95 113 GLY D O 1
ATOM 9775 N N . PHE D 1 115 ? -7.423 11.291 7.058 1.00 20.98 114 PHE D N 1
ATOM 9776 C CA . PHE D 1 115 ? -7.691 12.336 6.038 1.00 21.43 114 PHE D CA 1
ATOM 9777 C C . PHE D 1 115 ? -6.403 13.002 5.549 1.00 24.58 114 PHE D C 1
ATOM 9778 O O . PHE D 1 115 ? -6.502 13.745 4.546 1.00 29.54 114 PHE D O 1
ATOM 9786 N N . GLY D 1 116 ? -5.289 12.844 6.243 1.00 23.90 115 GLY D N 1
ATOM 9787 C CA . GLY D 1 116 ? -4.047 13.519 5.791 1.00 24.34 115 GLY D CA 1
ATOM 9788 C C . GLY D 1 116 ? -3.114 13.891 6.914 1.00 24.94 115 GLY D C 1
ATOM 9789 O O . GLY D 1 116 ? -3.501 13.876 8.093 1.00 22.71 115 GLY D O 1
ATOM 9790 N N . THR D 1 117 ? -1.871 14.227 6.570 1.00 22.36 116 THR D N 1
ATOM 9791 C CA . THR D 1 117 ? -0.862 14.570 7.592 1.00 21.12 116 THR D CA 1
ATOM 9792 C C . THR D 1 117 ? -0.801 16.077 7.846 1.00 20.79 116 THR D C 1
ATOM 9793 O O . THR D 1 117 ? -0.152 16.466 8.788 1.00 22.57 116 THR D O 1
ATOM 9797 N N . ASP D 1 118 ? -1.425 16.901 7.017 1.00 20.29 117 ASP D N 1
ATOM 9798 C CA . ASP D 1 118 ? -1.351 18.381 7.108 1.00 22.11 117 ASP D CA 1
ATOM 9799 C C . ASP D 1 118 ? -2.789 18.877 7.308 1.00 21.80 117 ASP D C 1
ATOM 9800 O O . ASP D 1 118 ? -3.636 18.645 6.453 1.00 22.51 117 ASP D O 1
ATOM 9805 N N . PRO D 1 119 ? -3.095 19.509 8.454 1.00 20.37 118 PRO D N 1
ATOM 9806 C CA . PRO D 1 119 ? -4.492 19.865 8.748 1.00 19.10 118 PRO D CA 1
ATOM 9807 C C . PRO D 1 119 ? -5.001 21.108 8.012 1.00 19.29 118 PRO D C 1
ATOM 9808 O O . PRO D 1 119 ? -6.182 21.390 8.108 1.00 19.03 118 PRO D O 1
ATOM 9812 N N . ILE D 1 120 ? -4.164 21.829 7.266 1.00 19.25 119 ILE D N 1
ATOM 9813 C CA . ILE D 1 120 ? -4.663 23.058 6.577 1.00 18.12 119 ILE D CA 1
ATOM 9814 C C . ILE D 1 120 ? -4.638 22.923 5.056 1.00 18.58 119 ILE D C 1
ATOM 9815 O O . ILE D 1 120 ? -5.309 23.718 4.381 1.00 18.18 119 ILE D O 1
ATOM 9820 N N . GLU D 1 121 ? -3.943 21.912 4.508 1.00 19.90 120 GLU D N 1
ATOM 9821 C CA . GLU D 1 121 ? -3.689 21.821 3.050 1.00 21.06 120 GLU D CA 1
ATOM 9822 C C . GLU D 1 121 ? -4.996 21.816 2.253 1.00 21.17 120 GLU D C 1
ATOM 9823 O O . GLU D 1 121 ? -5.106 22.532 1.246 1.00 21.84 120 GLU D O 1
ATOM 9829 N N . LYS D 1 122 ? -6.005 21.074 2.714 1.00 18.68 121 LYS D N 1
ATOM 9830 C CA . LYS D 1 122 ? -7.308 20.998 2.028 1.00 19.42 121 LYS D CA 1
ATOM 9831 C C . LYS D 1 122 ? -8.420 20.696 3.036 1.00 17.80 121 LYS D C 1
ATOM 9832 O O . LYS D 1 122 ? -8.177 20.033 4.032 1.00 18.09 121 LYS D O 1
ATOM 9838 N N . GLU D 1 123 ? -9.600 21.215 2.743 1.00 16.45 122 GLU D N 1
ATOM 9839 C CA . GLU D 1 123 ? -10.817 20.866 3.525 1.00 15.28 122 GLU D CA 1
ATOM 9840 C C . GLU D 1 123 ? -10.571 21.251 5.010 1.00 15.99 122 GLU D C 1
ATOM 9841 O O . GLU D 1 123 ? -9.844 22.213 5.285 1.00 15.73 122 GLU D O 1
ATOM 9847 N N . ASN D 1 124 ? -11.197 20.538 5.941 1.00 15.44 123 ASN D N 1
ATOM 9848 C CA . ASN D 1 124 ? -10.927 20.750 7.390 1.00 14.49 123 ASN D CA 1
ATOM 9849 C C . ASN D 1 124 ? -11.173 22.211 7.783 1.00 15.19 123 ASN D C 1
ATOM 9850 O O . ASN D 1 124 ? -10.440 22.725 8.652 1.00 15.85 123 ASN D O 1
ATOM 9855 N N . ILE D 1 125 ? -12.261 22.792 7.292 1.00 15.91 124 ILE D N 1
ATOM 9856 C CA . ILE D 1 125 ? -12.529 24.226 7.524 1.00 17.11 124 ILE D CA 1
ATOM 9857 C C . ILE D 1 125 ? -12.960 24.468 8.964 1.00 18.87 124 ILE D C 1
ATOM 9858 O O . ILE D 1 125 ? -12.769 25.645 9.388 1.00 21.63 124 ILE D O 1
ATOM 9863 N N A MET D 1 126 ? -13.480 23.515 9.706 0.50 19.16 125 MET D N 1
ATOM 9864 N N B MET D 1 126 ? -13.504 23.460 9.667 0.50 20.11 125 MET D N 1
ATOM 9865 C CA A MET D 1 126 ? -13.792 23.935 11.097 0.50 21.27 125 MET D CA 1
ATOM 9866 C CA B MET D 1 126 ? -13.829 23.553 11.129 0.50 23.34 125 MET D CA 1
ATOM 9867 C C A MET D 1 126 ? -12.446 24.258 11.758 0.50 22.65 125 MET D C 1
ATOM 9868 C C B MET D 1 126 ? -12.530 24.110 11.814 0.50 24.67 125 MET D C 1
ATOM 9869 O O A MET D 1 126 ? -12.315 25.452 12.263 0.50 22.34 125 MET D O 1
ATOM 9870 O O B MET D 1 126 ? -12.423 25.383 12.227 0.50 25.43 125 MET D O 1
ATOM 9879 N N . TYR D 1 127 ? -11.468 23.338 11.684 1.00 17.46 126 TYR D N 1
ATOM 9880 C CA . TYR D 1 127 ? -10.173 23.631 12.358 1.00 16.74 126 TYR D CA 1
ATOM 9881 C C . TYR D 1 127 ? -9.598 24.928 11.783 1.00 16.08 126 TYR D C 1
ATOM 9882 O O . TYR D 1 127 ? -9.296 25.854 12.502 1.00 15.02 126 TYR D O 1
ATOM 9891 N N . LYS D 1 128 ? -9.357 24.955 10.465 1.00 15.02 127 LYS D N 1
ATOM 9892 C CA . LYS D 1 128 ? -8.511 26.021 9.907 1.00 15.37 127 LYS D CA 1
ATOM 9893 C C . LYS D 1 128 ? -9.278 27.336 9.728 1.00 14.16 127 LYS D C 1
ATOM 9894 O O . LYS D 1 128 ? -8.622 28.401 9.695 1.00 14.96 127 LYS D O 1
ATOM 9900 N N . GLY D 1 129 ? -10.619 27.335 9.696 1.00 14.33 128 GLY D N 1
ATOM 9901 C CA . GLY D 1 129 ? -11.373 28.582 9.728 1.00 13.85 128 GLY D CA 1
ATOM 9902 C C . GLY D 1 129 ? -11.173 29.265 11.048 1.00 13.74 128 GLY D C 1
ATOM 9903 O O . GLY D 1 129 ? -10.931 30.469 11.088 1.00 13.81 128 GLY D O 1
ATOM 9904 N N . HIS D 1 130 ? -11.300 28.519 12.159 1.00 13.90 129 HIS D N 1
ATOM 9905 C CA . HIS D 1 130 ? -11.035 29.094 13.495 1.00 14.15 129 HIS D CA 1
ATOM 9906 C C . HIS D 1 130 ? -9.603 29.595 13.567 1.00 14.27 129 HIS D C 1
ATOM 9907 O O . HIS D 1 130 ? -9.380 30.700 14.035 1.00 14.52 129 HIS D O 1
ATOM 9914 N N . LEU D 1 131 ? -8.632 28.786 13.146 1.00 14.01 130 LEU D N 1
ATOM 9915 C CA . LEU D 1 131 ? -7.210 29.239 13.202 1.00 13.36 130 LEU D CA 1
ATOM 9916 C C . LEU D 1 131 ? -7.057 30.530 12.407 1.00 13.53 130 LEU D C 1
ATOM 9917 O O . LEU D 1 131 ? -6.407 31.458 12.873 1.00 14.55 130 LEU D O 1
ATOM 9922 N N . ASN D 1 132 ? -7.649 30.634 11.232 1.00 13.11 131 ASN D N 1
ATOM 9923 C CA . ASN D 1 132 ? -7.478 31.840 10.408 1.00 15.03 131 ASN D CA 1
ATOM 9924 C C . ASN D 1 132 ? -8.115 33.060 11.076 1.00 12.89 131 ASN D C 1
ATOM 9925 O O . ASN D 1 132 ? -7.577 34.179 11.010 1.00 14.95 131 ASN D O 1
ATOM 9930 N N . LEU D 1 133 ? -9.275 32.894 11.711 1.00 13.18 132 LEU D N 1
ATOM 9931 C CA . LEU D 1 133 ? -9.922 34.017 12.403 1.00 13.12 132 LEU D CA 1
ATOM 9932 C C . LEU D 1 133 ? -9.060 34.415 13.600 1.00 12.40 132 LEU D C 1
ATOM 9933 O O . LEU D 1 133 ? -8.907 35.634 13.828 1.00 13.84 132 LEU D O 1
ATOM 9938 N N . MET D 1 134 ? -8.508 33.451 14.334 1.00 12.98 133 MET D N 1
ATOM 9939 C CA . MET D 1 134 ? -7.610 33.712 15.457 1.00 13.21 133 MET D CA 1
ATOM 9940 C C . MET D 1 134 ? -6.355 34.487 15.002 1.00 13.85 133 MET D C 1
ATOM 9941 O O . MET D 1 134 ? -5.951 35.429 15.698 1.00 14.62 133 MET D O 1
ATOM 9946 N N . TYR D 1 135 ? -5.717 34.080 13.900 1.00 14.52 134 TYR D N 1
ATOM 9947 C CA . TYR D 1 135 ? -4.523 34.817 13.431 1.00 14.17 134 TYR D CA 1
ATOM 9948 C C . TYR D 1 135 ? -4.915 36.285 13.241 1.00 15.15 134 TYR D C 1
ATOM 9949 O O . TYR D 1 135 ? -4.145 37.206 13.565 1.00 16.44 134 TYR D O 1
ATOM 9958 N N . GLY D 1 136 ? -6.067 36.543 12.614 1.00 14.88 135 GLY D N 1
ATOM 9959 C CA . GLY D 1 136 ? -6.495 37.925 12.331 1.00 15.20 135 GLY D CA 1
ATOM 9960 C C . GLY D 1 136 ? -6.782 38.694 13.592 1.00 14.48 135 GLY D C 1
ATOM 9961 O O . GLY D 1 136 ? -6.429 39.885 13.730 1.00 16.33 135 GLY D O 1
ATOM 9962 N N . LEU D 1 137 ? -7.558 38.109 14.508 1.00 15.32 136 LEU D N 1
ATOM 9963 C CA . LEU D 1 137 ? -7.901 38.821 15.765 1.00 15.05 136 LEU D CA 1
ATOM 9964 C C . LEU D 1 137 ? -6.633 39.101 16.590 1.00 14.77 136 LEU D C 1
ATOM 9965 O O . LEU D 1 137 ? -6.549 40.188 17.182 1.00 14.72 136 LEU D O 1
ATOM 9970 N N . TYR D 1 138 ? -5.699 38.153 16.649 1.00 14.31 137 TYR D N 1
ATOM 9971 C CA . TYR D 1 138 ? -4.409 38.407 17.336 1.00 15.32 137 TYR D CA 1
ATOM 9972 C C . TYR D 1 138 ? -3.764 39.669 16.774 1.00 16.52 137 TYR D C 1
ATOM 9973 O O . TYR D 1 138 ? -3.331 40.551 17.528 1.00 16.06 137 TYR D O 1
ATOM 9982 N N . GLN D 1 139 ? -3.685 39.773 15.446 1.00 15.22 138 GLN D N 1
ATOM 9983 C CA . GLN D 1 139 ? -2.975 40.930 14.812 1.00 16.18 138 GLN D CA 1
ATOM 9984 C C . GLN D 1 139 ? -3.807 42.214 14.983 1.00 17.07 138 GLN D C 1
ATOM 9985 O O . GLN D 1 139 ? -3.218 43.297 15.208 1.00 17.14 138 GLN D O 1
ATOM 9991 N N . LEU D 1 140 ? -5.138 42.160 14.925 1.00 16.08 139 LEU D N 1
ATOM 9992 C CA . LEU D 1 140 ? -5.933 43.395 15.186 1.00 17.20 139 LEU D CA 1
ATOM 9993 C C . LEU D 1 140 ? -5.684 43.886 16.614 1.00 15.95 139 LEU D C 1
ATOM 9994 O O . LEU D 1 140 ? -5.633 45.054 16.810 1.00 19.12 139 LEU D O 1
ATOM 9999 N N . VAL D 1 141 ? -5.600 42.972 17.567 1.00 15.82 140 VAL D N 1
ATOM 10000 C CA . VAL D 1 141 ? -5.444 43.382 18.989 1.00 16.92 140 VAL D CA 1
ATOM 10001 C C . VAL D 1 141 ? -4.026 43.902 19.278 1.00 16.25 140 VAL D C 1
ATOM 10002 O O . VAL D 1 141 ? -3.921 44.901 19.925 1.00 18.81 140 VAL D O 1
ATOM 10006 N N . THR D 1 142 ? -3.005 43.226 18.769 1.00 16.06 141 THR D N 1
ATOM 10007 C CA . THR D 1 142 ? -1.617 43.534 19.178 1.00 15.78 141 THR D CA 1
ATOM 10008 C C . THR D 1 142 ? -0.822 44.357 18.161 1.00 18.03 141 THR D C 1
ATOM 10009 O O . THR D 1 142 ? 0.101 45.010 18.589 1.00 20.32 141 THR D O 1
ATOM 10013 N N . GLY D 1 143 ? -1.147 44.260 16.882 1.00 18.70 142 GLY D N 1
ATOM 10014 C CA . GLY D 1 143 ? -0.324 44.922 15.857 1.00 19.36 142 GLY D CA 1
ATOM 10015 C C . GLY D 1 143 ? 0.886 44.072 15.471 1.00 21.97 142 GLY D C 1
ATOM 10016 O O . GLY D 1 143 ? 1.616 44.488 14.589 1.00 23.11 142 GLY D O 1
ATOM 10017 N N . SER D 1 144 ? 1.096 42.946 16.145 1.00 20.01 143 SER D N 1
ATOM 10018 C CA . SER D 1 144 ? 2.212 42.015 15.874 1.00 18.39 143 SER D CA 1
ATOM 10019 C C . SER D 1 144 ? 2.073 41.313 14.538 1.00 22.79 143 SER D C 1
ATOM 10020 O O . SER D 1 14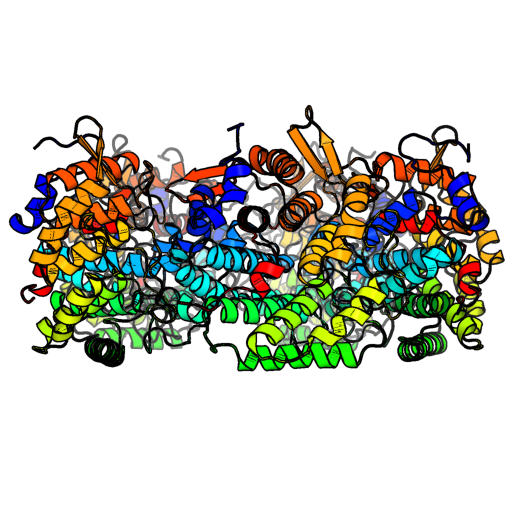4 ? 0.980 40.829 14.191 1.00 20.32 143 SER D O 1
ATOM 10023 N N . ARG D 1 145 ? 3.179 41.225 13.800 1.00 22.01 144 ARG D N 1
ATOM 10024 C CA . ARG D 1 145 ? 3.270 40.495 12.508 1.00 22.76 144 ARG D CA 1
ATOM 10025 C C . ARG D 1 145 ? 3.857 39.098 12.722 1.00 21.08 144 ARG D C 1
ATOM 10026 O O . ARG D 1 145 ? 4.146 38.414 11.719 1.00 22.68 144 ARG D O 1
ATOM 10034 N N . ARG D 1 146 ? 3.932 38.596 13.956 1.00 21.53 145 ARG D N 1
ATOM 10035 C CA . ARG D 1 146 ? 4.504 37.261 14.301 1.00 24.82 145 ARG D CA 1
ATOM 10036 C C . ARG D 1 146 ? 3.936 36.174 13.377 1.00 23.97 145 ARG D C 1
ATOM 10037 O O . ARG D 1 146 ? 4.707 35.283 12.931 1.00 25.15 145 ARG D O 1
ATOM 10045 N N . TYR D 1 147 ? 2.624 36.169 13.121 1.00 19.75 146 TYR D N 1
ATOM 10046 C CA . TYR D 1 147 ? 1.969 35.081 12.356 1.00 20.00 146 TYR D CA 1
ATOM 10047 C C . TYR D 1 147 ? 1.562 35.550 10.940 1.00 19.86 146 TYR D C 1
ATOM 10048 O O . TYR D 1 147 ? 0.815 34.850 10.252 1.00 19.62 146 TYR D O 1
ATOM 10057 N N . GLU D 1 148 ? 1.995 36.725 10.488 1.00 19.68 147 GLU D N 1
ATOM 10058 C CA . GLU D 1 148 ? 1.478 37.340 9.238 1.00 22.39 147 GLU D CA 1
ATOM 10059 C C . GLU D 1 148 ? 1.728 36.425 8.028 1.00 20.33 147 GLU D C 1
ATOM 10060 O O . GLU D 1 148 ? 0.818 36.281 7.174 1.00 19.67 147 GLU D O 1
ATOM 10066 N N . ALA D 1 149 ? 2.918 35.834 7.875 1.00 21.14 148 ALA D N 1
ATOM 10067 C CA . ALA D 1 149 ? 3.194 34.951 6.722 1.00 22.56 148 ALA D CA 1
ATOM 10068 C C . ALA D 1 149 ? 2.257 33.731 6.730 1.00 20.92 148 ALA D C 1
ATOM 10069 O O . ALA D 1 149 ? 1.690 33.409 5.652 1.00 22.24 148 ALA D O 1
ATOM 10071 N N . GLU D 1 150 ? 2.018 33.139 7.910 1.00 21.00 149 GLU D N 1
ATOM 10072 C CA . GLU D 1 150 ? 1.125 31.957 8.048 1.00 21.34 149 GLU D CA 1
ATOM 10073 C C . GLU D 1 150 ? -0.316 32.392 7.726 1.00 17.64 149 GLU D C 1
ATOM 10074 O O . GLU D 1 150 ? -1.049 31.622 7.111 1.00 17.52 149 GLU D O 1
ATOM 10080 N N . HIS D 1 151 ? -0.700 33.560 8.194 1.00 17.86 150 HIS D N 1
ATOM 10081 C CA . HIS D 1 151 ? -2.055 34.131 8.001 1.00 16.45 150 HIS D CA 1
ATOM 10082 C C . HIS D 1 151 ? -2.327 34.318 6.501 1.00 16.83 150 HIS D C 1
ATOM 10083 O O . HIS D 1 151 ? -3.384 33.963 5.973 1.00 17.11 150 HIS D O 1
ATOM 10090 N N . ALA D 1 152 ? -1.355 34.931 5.815 1.00 18.63 151 ALA D N 1
ATOM 10091 C CA . ALA D 1 152 ? -1.513 35.170 4.354 1.00 18.63 151 ALA D CA 1
ATOM 10092 C C . ALA D 1 152 ? -1.631 33.833 3.617 1.00 16.74 151 ALA D C 1
ATOM 10093 O O . ALA D 1 152 ? -2.481 33.708 2.710 1.00 18.34 151 ALA D O 1
ATOM 10095 N N . HIS D 1 153 ? -0.819 32.866 3.966 1.00 19.25 152 HIS D N 1
ATOM 10096 C CA . HIS D 1 153 ? -0.803 31.523 3.349 1.00 19.82 152 HIS D CA 1
ATOM 10097 C C . HIS D 1 153 ? -2.158 30.842 3.539 1.00 17.75 152 HIS D C 1
ATOM 10098 O O . HIS D 1 153 ? -2.739 30.322 2.574 1.00 18.88 152 HIS D O 1
ATOM 10105 N N . LEU D 1 154 ? -2.677 30.848 4.773 1.00 17.25 153 LEU D N 1
ATOM 10106 C CA . LEU D 1 154 ? -3.963 30.148 5.047 1.00 16.68 153 LEU D CA 1
ATOM 10107 C C . LEU D 1 154 ? -5.134 30.906 4.407 1.00 14.54 153 LEU D C 1
ATOM 10108 O O . LEU D 1 154 ? -6.074 30.261 3.883 1.00 16.56 153 LEU D O 1
ATOM 10113 N N . THR D 1 155 ? -5.128 32.241 4.421 1.00 15.76 154 THR D N 1
ATOM 10114 C CA . THR D 1 155 ? -6.157 33.048 3.756 1.00 15.73 154 THR D CA 1
ATOM 10115 C C . THR D 1 155 ? -6.212 32.712 2.245 1.00 16.37 154 THR D C 1
ATOM 10116 O O . THR D 1 155 ? -7.290 32.537 1.688 1.00 16.52 154 THR D O 1
ATOM 10120 N N . ARG D 1 156 ? -5.040 32.551 1.622 1.00 17.97 155 ARG D N 1
ATOM 10121 C CA . ARG D 1 156 ? -4.983 32.191 0.182 1.00 18.05 155 ARG D CA 1
ATOM 10122 C C . ARG D 1 156 ? -5.506 30.773 -0.049 1.00 16.39 155 ARG D C 1
ATOM 10123 O O . ARG D 1 156 ? -6.265 30.579 -1.022 1.00 17.92 155 ARG D O 1
ATOM 10131 N N . ILE D 1 157 ? -5.186 29.825 0.815 1.00 16.32 156 ILE D N 1
ATOM 10132 C CA . ILE D 1 157 ? -5.768 28.460 0.713 1.00 17.16 156 ILE D CA 1
ATOM 10133 C C . ILE D 1 157 ? -7.306 28.564 0.718 1.00 17.42 156 ILE D C 1
ATOM 10134 O O . ILE D 1 157 ? -8.013 27.977 -0.100 1.00 17.47 156 ILE D O 1
ATOM 10139 N N . ILE D 1 158 ? -7.877 29.277 1.693 1.00 16.92 157 ILE D N 1
ATOM 10140 C CA . ILE D 1 158 ? -9.352 29.396 1.832 1.00 16.35 157 ILE D CA 1
ATOM 10141 C C . ILE D 1 158 ? -9.949 30.060 0.583 1.00 14.72 157 ILE D C 1
ATOM 10142 O O . ILE D 1 158 ? -10.910 29.556 0.013 1.00 16.14 157 ILE D O 1
ATOM 10147 N N . HIS D 1 159 ? -9.365 31.192 0.159 1.00 16.74 158 HIS D N 1
ATOM 10148 C CA . HIS D 1 159 ? -9.795 31.896 -1.077 1.00 16.29 158 HIS D CA 1
ATOM 10149 C C . HIS D 1 159 ? -9.789 30.939 -2.286 1.00 16.66 158 HIS D C 1
ATOM 10150 O O . HIS D 1 159 ? -10.787 30.893 -3.003 1.00 17.74 158 HIS D O 1
ATOM 10157 N N . ASP D 1 160 ? -8.708 30.198 -2.454 1.00 18.11 159 ASP D N 1
ATOM 10158 C CA . ASP D 1 160 ? -8.538 29.311 -3.641 1.00 18.11 159 ASP D CA 1
ATOM 10159 C C . ASP D 1 160 ? -9.546 28.161 -3.569 1.00 18.02 159 ASP D C 1
ATOM 10160 O O . ASP D 1 160 ? -10.136 27.766 -4.616 1.00 18.95 159 ASP D O 1
ATOM 10165 N N . GLU D 1 161 ? -9.820 27.586 -2.375 1.00 17.87 160 GLU D N 1
ATOM 10166 C CA . GLU D 1 161 ? -10.801 26.493 -2.279 1.00 17.27 160 GLU D CA 1
ATOM 10167 C C . GLU D 1 161 ? -12.220 26.973 -2.587 1.00 17.35 160 GLU D C 1
ATOM 10168 O O . GLU D 1 161 ? -12.983 26.297 -3.324 1.00 18.57 160 GLU D O 1
ATOM 10174 N N . ILE D 1 162 ? -12.613 28.143 -2.073 1.00 16.73 161 ILE D N 1
ATOM 10175 C CA . ILE D 1 162 ? -13.931 28.734 -2.401 1.00 18.05 161 ILE D CA 1
ATOM 10176 C C . ILE D 1 162 ? -13.998 28.960 -3.927 1.00 17.70 161 ILE D C 1
ATOM 10177 O O . ILE D 1 162 ? -15.005 28.587 -4.546 1.00 20.57 161 ILE D O 1
ATOM 10182 N N . ALA D 1 163 ? -12.925 29.501 -4.509 1.00 17.24 162 ALA D N 1
ATOM 10183 C CA . ALA D 1 163 ? -12.960 29.854 -5.951 1.00 20.34 162 ALA D CA 1
ATOM 10184 C C . ALA D 1 163 ? -13.145 28.585 -6.790 1.00 22.88 162 ALA D C 1
ATOM 10185 O O . ALA D 1 163 ? -13.773 28.706 -7.865 1.00 23.57 162 ALA D O 1
ATOM 10187 N N . ALA D 1 164 ? -12.604 27.439 -6.359 1.00 19.74 163 ALA D N 1
ATOM 10188 C CA . ALA D 1 164 ? -12.655 26.175 -7.119 1.00 20.53 163 ALA D CA 1
ATOM 10189 C C . ALA D 1 164 ? -13.993 25.459 -6.988 1.00 21.56 163 ALA D C 1
ATOM 10190 O O . ALA D 1 164 ? -14.322 24.610 -7.831 1.00 24.28 163 ALA D O 1
ATOM 10192 N N . ASN D 1 165 ? -14.763 25.692 -5.917 1.00 21.06 164 ASN D N 1
ATOM 10193 C CA . ASN D 1 165 ? -15.948 24.843 -5.643 1.00 21.21 164 ASN D CA 1
ATOM 10194 C C . ASN D 1 165 ? -17.194 25.313 -6.371 1.00 22.54 164 ASN D C 1
ATOM 10195 O O . ASN D 1 165 ? -17.470 26.514 -6.490 1.00 21.40 164 ASN D O 1
ATOM 10200 N N . PRO D 1 166 ? -18.056 24.379 -6.840 1.00 25.58 165 PRO D N 1
ATOM 10201 C CA . PRO D 1 166 ? -19.305 24.770 -7.498 1.00 25.97 165 PRO D CA 1
ATOM 10202 C C . PRO D 1 166 ? -20.459 25.178 -6.568 1.00 27.85 165 PRO D C 1
ATOM 10203 O O . PRO D 1 166 ? -21.349 25.912 -6.956 1.00 31.52 165 PRO D O 1
ATOM 10207 N N . PHE D 1 167 ? -20.411 24.681 -5.336 1.00 23.43 166 PHE D N 1
ATOM 10208 C CA . PHE D 1 167 ? -21.207 25.196 -4.205 1.00 23.27 166 PHE D CA 1
ATOM 10209 C C . PHE D 1 167 ? -20.395 26.318 -3.555 1.00 20.62 166 PHE D C 1
ATOM 10210 O O . PHE D 1 167 ? -19.201 26.316 -3.683 1.00 19.18 166 PHE D O 1
ATOM 10218 N N . ALA D 1 168 ? -21.033 27.206 -2.802 1.00 20.26 167 ALA D N 1
ATOM 10219 C CA . ALA D 1 168 ? -20.312 28.327 -2.140 1.00 17.75 167 ALA D CA 1
ATOM 10220 C C . ALA D 1 168 ? -19.745 27.838 -0.789 1.00 16.28 167 ALA D C 1
ATOM 10221 O O . ALA D 1 168 ? -20.549 27.513 0.117 1.00 17.15 167 ALA D O 1
ATOM 10223 N N . GLY D 1 169 ? -18.442 27.796 -0.684 1.00 15.75 168 GLY D N 1
ATOM 10224 C CA . GLY D 1 169 ? -17.753 27.499 0.583 1.00 16.63 168 GLY D CA 1
ATOM 10225 C C . GLY D 1 169 ? -16.877 26.268 0.492 1.00 17.47 168 GLY D C 1
ATOM 10226 O O . GLY D 1 169 ? -16.356 25.960 -0.594 1.00 16.66 168 GLY D O 1
ATOM 10227 N N . ILE D 1 170 ? -16.592 25.641 1.634 1.00 15.53 169 ILE D N 1
ATOM 10228 C CA . ILE D 1 170 ? -15.556 24.579 1.784 1.00 14.14 169 ILE D CA 1
ATOM 10229 C C . ILE D 1 170 ? -16.140 23.479 2.671 1.00 17.26 169 ILE D C 1
ATOM 10230 O O . ILE D 1 170 ? -16.838 23.803 3.657 1.00 15.44 169 ILE D O 1
ATOM 10235 N N . VAL D 1 171 ? -15.791 22.230 2.411 1.00 18.21 170 VAL D N 1
ATOM 10236 C CA . VAL D 1 171 ? -16.196 21.113 3.309 1.00 18.82 170 VAL D CA 1
ATOM 10237 C C . VAL D 1 171 ? -15.254 20.962 4.493 1.00 22.72 170 VAL D C 1
ATOM 10238 O O . VAL D 1 171 ? -14.121 21.482 4.489 1.00 24.78 170 VAL D O 1
ATOM 10242 N N A CYS D 1 172 ? -15.739 20.229 5.497 0.50 19.86 171 CYS D N 1
ATOM 10243 N N B CYS D 1 172 ? -15.657 20.244 5.572 0.50 19.86 171 CYS D N 1
ATOM 10244 C CA A CYS D 1 172 ? -14.899 19.778 6.633 0.50 20.61 171 CYS D CA 1
ATOM 10245 C CA B CYS D 1 172 ? -14.834 20.011 6.827 0.50 20.61 171 CYS D CA 1
ATOM 10246 C C A CYS D 1 172 ? -14.235 18.495 6.063 0.50 26.43 171 CYS D C 1
ATOM 10247 C C B CYS D 1 172 ? -14.087 18.674 6.731 0.50 26.43 171 CYS D C 1
ATOM 10248 O O A CYS D 1 172 ? -13.039 18.414 6.086 0.50 20.37 171 CYS D O 1
ATOM 10249 O O B CYS D 1 172 ? -13.093 18.585 6.029 0.50 20.37 171 CYS D O 1
ATOM 10254 N N A GLU D 1 173 ? -15.020 17.587 5.450 0.50 24.41 172 GLU D N 1
ATOM 10255 N N B GLU D 1 173 ? -14.730 17.573 7.196 0.50 17.70 172 GLU D N 1
ATOM 10256 C CA A GLU D 1 173 ? -14.514 16.396 4.618 0.50 22.58 172 GLU D CA 1
ATOM 10257 C CA B GLU D 1 173 ? -14.218 16.239 6.823 0.50 15.97 172 GLU D CA 1
ATOM 10258 C C A GLU D 1 173 ? -15.315 16.059 3.334 0.50 23.86 172 GLU D C 1
ATOM 10259 C C B GLU D 1 173 ? -14.664 16.190 5.353 0.50 16.02 172 GLU D C 1
ATOM 10260 O O A GLU D 1 173 ? -16.420 16.551 3.131 0.50 19.47 172 GLU D O 1
ATOM 10261 O O B GLU D 1 173 ? -15.668 16.841 4.923 0.50 13.09 172 GLU D O 1
ATOM 10272 N N A PRO D 1 174 ? -14.916 15.177 2.365 0.50 23.62 173 PRO D N 1
ATOM 10273 N N B PRO D 1 174 ? -14.095 15.384 4.245 0.50 16.70 173 PRO D N 1
ATOM 10274 C CA A PRO D 1 174 ? -15.742 15.003 1.157 0.50 23.69 173 PRO D CA 1
ATOM 10275 C CA B PRO D 1 174 ? -14.534 15.304 2.848 0.50 19.97 173 PRO D CA 1
ATOM 10276 C C A PRO D 1 174 ? -17.240 14.683 1.373 0.50 24.73 173 PRO D C 1
ATOM 10277 C C B PRO D 1 174 ? -16.056 15.030 2.808 0.50 19.77 173 PRO D C 1
ATOM 10278 O O A PRO D 1 174 ? -17.591 13.741 2.054 0.50 23.34 173 PRO D O 1
ATOM 10279 O O B PRO D 1 174 ? -16.438 14.200 3.591 0.50 17.87 173 PRO D O 1
ATOM 10286 N N A ASP D 1 175 ? -18.137 15.476 0.782 0.50 23.22 174 ASP D N 1
ATOM 10287 N N B ASP D 1 175 ? -16.860 15.771 2.013 0.50 22.10 174 ASP D N 1
ATOM 10288 C CA A ASP D 1 175 ? -19.597 15.366 1.066 0.50 21.60 174 ASP D CA 1
ATOM 10289 C CA B ASP D 1 175 ? -18.262 15.475 1.528 0.50 24.10 174 ASP D CA 1
ATOM 10290 C C A ASP D 1 175 ? -19.829 15.764 2.571 0.50 19.62 174 ASP D C 1
ATOM 10291 C C B ASP D 1 175 ? -19.450 15.773 2.512 0.50 20.48 174 ASP D C 1
ATOM 10292 O O A ASP D 1 175 ? -20.823 15.145 2.968 0.50 30.15 174 ASP D O 1
ATOM 10293 O O B ASP D 1 175 ? -20.690 15.442 2.352 0.50 21.20 174 ASP D O 1
ATOM 10302 N N . ASN D 1 176 ? -19.018 16.558 3.381 1.00 25.71 175 ASN D N 1
ATOM 10303 C CA . ASN D 1 176 ? -19.552 17.028 4.716 1.00 22.81 175 ASN D CA 1
ATOM 10304 C C . ASN D 1 176 ? -19.381 18.545 4.787 1.00 17.79 175 ASN D C 1
ATOM 10305 O O . ASN D 1 176 ? -18.330 19.039 5.199 1.00 21.17 175 ASN D O 1
ATOM 10310 N N . TYR D 1 177 ? -20.465 19.258 4.536 1.00 15.53 176 TYR D N 1
ATOM 10311 C CA . TYR D 1 177 ? -20.515 20.743 4.561 1.00 14.44 176 TYR D CA 1
ATOM 10312 C C . TYR D 1 177 ? -21.340 21.228 5.760 1.00 14.33 176 TYR D C 1
ATOM 10313 O O . TYR D 1 177 ? -22.497 20.799 5.931 1.00 14.34 176 TYR D O 1
ATOM 10322 N N . PHE D 1 178 ? -20.755 22.113 6.544 1.00 14.32 177 PHE D N 1
ATOM 10323 C CA . PHE D 1 178 ? -21.384 22.686 7.748 1.00 13.77 177 PHE D CA 1
ATOM 10324 C C . PHE D 1 178 ? -21.436 24.209 7.611 1.00 13.45 177 PHE D C 1
ATOM 10325 O O . PHE D 1 178 ? -20.382 24.862 7.507 1.00 14.10 177 PHE D O 1
ATOM 10333 N N . VAL D 1 179 ? -22.635 24.769 7.674 1.00 13.56 178 VAL D N 1
ATOM 10334 C CA A VAL D 1 179 ? -22.782 26.242 7.493 0.50 13.10 178 VAL D CA 1
ATOM 10335 C CA B VAL D 1 179 ? -22.765 26.233 7.475 0.50 14.20 178 VAL D CA 1
ATOM 10336 C C . VAL D 1 179 ? -22.035 26.986 8.599 1.00 13.32 178 VAL D C 1
ATOM 10337 O O . VAL D 1 179 ? -21.497 28.089 8.331 1.00 12.65 178 VAL D O 1
ATOM 10344 N N . GLN D 1 180 ? -22.031 26.485 9.825 1.00 13.36 179 GLN D N 1
ATOM 10345 C CA . GLN D 1 180 ? -21.398 27.232 10.939 1.00 12.83 179 GLN D CA 1
ATOM 10346 C C . GLN D 1 180 ? -19.886 27.271 10.778 1.00 14.37 179 GLN D C 1
ATOM 10347 O O . GLN D 1 180 ? -19.267 28.277 11.113 1.00 14.88 179 GLN D O 1
ATOM 10353 N N . ALA D 1 181 ? -19.262 26.211 10.245 1.00 12.99 180 ALA D N 1
ATOM 10354 C CA . ALA D 1 181 ? -17.819 26.206 9.984 1.00 13.91 180 ALA D CA 1
ATOM 10355 C C . ALA D 1 181 ? -17.503 27.196 8.865 1.00 13.62 180 ALA D C 1
ATOM 10356 O O . ALA D 1 181 ? -16.516 27.922 8.982 1.00 14.69 180 ALA D O 1
ATOM 10358 N N . ASN D 1 182 ? -18.347 27.263 7.843 1.00 13.27 181 ASN D N 1
ATOM 10359 C CA . ASN D 1 182 ? -18.163 28.254 6.771 1.00 13.45 181 ASN D CA 1
ATOM 10360 C C . ASN D 1 182 ? -18.279 29.654 7.335 1.00 13.50 181 ASN D C 1
ATOM 10361 O O . ASN D 1 182 ? -17.501 30.520 6.937 1.00 13.97 181 ASN D O 1
ATOM 10366 N N . SER D 1 183 ? -19.212 29.893 8.267 1.00 12.80 182 SER D N 1
ATOM 10367 C CA . SER D 1 183 ? -19.421 31.274 8.795 1.00 13.18 182 SER D CA 1
ATOM 10368 C C . SER D 1 183 ? -18.094 31.770 9.382 1.00 13.12 182 SER D C 1
ATOM 10369 O O . SER D 1 183 ? -17.768 32.955 9.237 1.00 13.42 182 SER D O 1
ATOM 10372 N N . VAL D 1 184 ? -17.350 30.929 10.079 1.00 13.28 183 VAL D N 1
ATOM 10373 C CA . VAL D 1 184 ? -16.062 31.294 10.701 1.00 13.43 183 VAL D CA 1
ATOM 10374 C C . VAL D 1 184 ? -15.051 31.651 9.597 1.00 14.65 183 VAL D C 1
ATOM 10375 O O . VAL D 1 184 ? -14.365 32.676 9.706 1.00 14.05 183 VAL D O 1
ATOM 10379 N N . ALA D 1 185 ? -14.959 30.816 8.584 1.00 13.12 184 ALA D N 1
ATOM 10380 C CA . ALA D 1 185 ? -14.000 31.033 7.482 1.00 14.68 184 ALA D CA 1
ATOM 10381 C C . ALA D 1 185 ? -14.318 32.352 6.778 1.00 14.08 184 ALA D C 1
ATOM 10382 O O . ALA D 1 185 ? -13.364 33.133 6.496 1.00 13.80 184 ALA D O 1
ATOM 10384 N N . TYR D 1 186 ? -15.582 32.630 6.460 1.00 12.78 185 TYR D N 1
ATOM 10385 C CA . TYR D 1 186 ? -15.909 33.914 5.779 1.00 13.12 185 TYR D CA 1
ATOM 10386 C C . TYR D 1 186 ? -15.577 35.076 6.694 1.00 14.60 185 TYR D C 1
ATOM 10387 O O . TYR D 1 186 ? -14.996 36.081 6.225 1.00 14.61 185 TYR D O 1
ATOM 10396 N N . LEU D 1 187 ? -15.910 35.025 7.992 1.00 13.32 186 LEU D N 1
ATOM 10397 C CA . LEU D 1 187 ? -15.568 36.151 8.872 1.00 14.31 186 LEU D CA 1
ATOM 10398 C C . LEU D 1 187 ? -14.041 36.334 8.873 1.00 13.74 186 LEU D C 1
ATOM 10399 O O . LEU D 1 187 ? -13.577 37.483 8.946 1.00 14.14 186 LEU D O 1
ATOM 10404 N N . SER D 1 188 ? -13.254 35.276 8.804 1.00 14.50 187 SER D N 1
ATOM 10405 C CA . SER D 1 188 ? -11.774 35.397 8.794 1.00 14.10 187 SER D CA 1
ATOM 10406 C C . SER D 1 188 ? -11.321 36.203 7.555 1.00 14.96 187 SER D C 1
ATOM 10407 O O . SER D 1 188 ? -10.288 36.876 7.659 1.00 14.62 187 SER D O 1
ATOM 10410 N N . LEU D 1 189 ? -12.037 36.117 6.467 1.00 13.41 188 LEU D N 1
ATOM 10411 C CA . LEU D 1 189 ? -11.702 36.918 5.238 1.00 14.31 188 LEU D CA 1
ATOM 10412 C C . LEU D 1 189 ? -11.993 38.392 5.486 1.00 14.62 188 LEU D C 1
ATOM 10413 O O . LEU D 1 189 ? -11.166 39.255 5.045 1.00 15.59 188 LEU D O 1
ATOM 10418 N N . TRP D 1 190 ? -13.061 38.740 6.173 1.00 13.91 189 TRP D N 1
ATOM 10419 C CA . TRP D 1 190 ? -13.361 40.148 6.529 1.00 14.17 189 TRP D CA 1
ATOM 10420 C C . TRP D 1 190 ? -12.233 40.683 7.403 1.00 15.02 189 TRP D C 1
ATOM 10421 O O . TRP D 1 190 ? -11.821 41.835 7.240 1.00 15.84 189 TRP D O 1
ATOM 10432 N N . VAL D 1 191 ? -11.733 39.906 8.365 1.00 14.78 190 VAL D N 1
ATOM 10433 C CA . VAL D 1 191 ? -10.665 40.383 9.254 1.00 16.06 190 VAL D CA 1
ATOM 10434 C C . VAL D 1 191 ? -9.376 40.576 8.460 1.00 15.96 190 VAL D C 1
ATOM 10435 O O . VAL D 1 191 ? -8.694 41.597 8.669 1.00 15.92 190 VAL D O 1
ATOM 10439 N N . TYR D 1 192 ? -9.026 39.654 7.568 1.00 15.82 191 TYR D N 1
ATOM 10440 C CA . TYR D 1 192 ? -7.797 39.793 6.749 1.00 16.08 191 TYR D CA 1
ATOM 10441 C C . TYR D 1 192 ? -7.924 41.085 5.922 1.00 16.69 191 TYR D C 1
ATOM 10442 O O . TYR D 1 192 ? -6.936 41.877 5.874 1.00 17.61 191 TYR D O 1
ATOM 10451 N N . ASP D 1 193 ? -9.081 41.330 5.346 1.00 15.85 192 ASP D N 1
ATOM 10452 C CA . ASP D 1 193 ? -9.304 42.565 4.534 1.00 16.57 192 ASP D CA 1
ATOM 10453 C C . ASP D 1 193 ? -9.142 43.809 5.405 1.00 18.38 192 ASP D C 1
ATOM 10454 O O . ASP D 1 193 ? -8.595 44.830 4.904 1.00 18.86 192 ASP D O 1
ATOM 10459 N N . ARG D 1 194 ? -9.633 43.818 6.649 1.00 16.49 193 ARG D N 1
ATOM 10460 C CA . ARG D 1 194 ? -9.439 44.978 7.558 1.00 16.60 193 ARG D CA 1
ATOM 10461 C C . ARG D 1 194 ? -7.946 45.236 7.736 1.00 18.50 193 ARG D C 1
ATOM 10462 O O . ARG D 1 194 ? -7.508 46.426 7.706 1.00 19.84 193 ARG D O 1
ATOM 10470 N N . LEU D 1 195 ? -7.147 44.225 7.912 1.00 18.28 194 LEU D N 1
ATOM 10471 C CA . LEU D 1 195 ? -5.698 44.359 8.187 1.00 19.45 194 LEU D CA 1
ATOM 10472 C C . LEU D 1 195 ? -4.945 44.790 6.926 1.00 19.87 194 LEU D C 1
ATOM 10473 O O . LEU D 1 195 ? -3.920 45.466 7.110 1.00 22.39 194 LEU D O 1
ATOM 10478 N N . HIS D 1 196 ? -5.371 44.366 5.721 1.00 19.36 195 HIS D N 1
ATOM 10479 C CA . HIS D 1 196 ? -4.473 44.451 4.539 1.00 18.27 195 HIS D CA 1
ATOM 10480 C C . HIS D 1 196 ? -5.089 45.262 3.400 1.00 20.11 195 HIS D C 1
ATOM 10481 O O . HIS D 1 196 ? -4.330 45.435 2.387 1.00 21.93 195 HIS D O 1
ATOM 10488 N N . GLY D 1 197 ? -6.336 45.695 3.456 1.00 21.34 196 GLY D N 1
ATOM 10489 C CA . GLY D 1 197 ? -6.904 46.531 2.374 1.00 22.63 196 GLY D CA 1
ATOM 10490 C C . GLY D 1 197 ? -7.313 45.720 1.162 1.00 24.85 196 GLY D C 1
ATOM 10491 O O . GLY D 1 197 ? -7.607 46.299 0.082 1.00 25.97 196 GLY D O 1
ATOM 10492 N N . THR D 1 198 ? -7.422 44.393 1.304 1.00 21.17 197 THR D N 1
ATOM 10493 C CA . THR D 1 198 ? -7.787 43.430 0.245 1.00 20.97 197 THR D CA 1
ATOM 10494 C C . THR D 1 198 ? -9.313 43.301 0.144 1.00 18.86 197 THR D C 1
ATOM 10495 O O . THR D 1 198 ? -10.082 43.984 0.882 1.00 20.59 197 THR D O 1
ATOM 10499 N N . ASP D 1 199 ? -9.761 42.423 -0.756 1.00 21.08 198 ASP D N 1
ATOM 10500 C CA . ASP D 1 199 ? -11.200 42.214 -1.036 1.00 19.12 198 ASP D CA 1
ATOM 10501 C C . ASP D 1 199 ? -11.489 40.717 -1.089 1.00 18.81 198 ASP D C 1
ATOM 10502 O O . ASP D 1 199 ? -12.358 40.309 -1.875 1.00 19.75 198 ASP D O 1
ATOM 10507 N N . TYR D 1 200 ? -10.875 39.924 -0.198 1.00 18.07 199 TYR D N 1
ATOM 10508 C CA . TYR D 1 200 ? -11.255 38.496 -0.087 1.00 18.25 199 TYR D CA 1
ATOM 10509 C C . TYR D 1 200 ? -12.724 38.352 0.315 1.00 19.05 199 TYR D C 1
ATOM 10510 O O . TYR D 1 200 ? -13.353 37.316 -0.062 1.00 18.78 199 TYR D O 1
ATOM 10519 N N . ARG D 1 201 ? -13.288 39.335 1.012 1.00 18.21 200 ARG D N 1
ATOM 10520 C CA . ARG D 1 201 ? -14.683 39.260 1.481 1.00 17.48 200 ARG D CA 1
ATOM 10521 C C . ARG D 1 201 ? -15.684 39.329 0.332 1.00 19.27 200 ARG D C 1
ATOM 10522 O O . ARG D 1 201 ? -16.878 39.129 0.577 1.00 18.83 200 ARG D O 1
ATOM 10530 N N . ALA D 1 202 ? -15.258 39.669 -0.890 1.00 20.57 201 ALA D N 1
ATOM 10531 C CA . ALA D 1 202 ? -16.184 39.746 -2.036 1.00 20.09 201 ALA D CA 1
ATOM 10532 C C . ALA D 1 202 ? -16.906 38.416 -2.280 1.00 18.76 201 ALA D C 1
ATOM 10533 O O . ALA D 1 202 ? -18.013 38.468 -2.816 1.00 22.82 201 ALA D O 1
ATOM 10535 N N . ALA D 1 203 ? -16.377 37.288 -1.822 1.00 17.17 202 ALA D N 1
ATOM 10536 C CA . ALA D 1 203 ? -17.013 35.962 -1.961 1.00 17.63 202 ALA D CA 1
ATOM 10537 C C . ALA D 1 203 ? -18.262 35.829 -1.085 1.00 16.15 202 ALA D C 1
ATOM 10538 O O . ALA D 1 203 ? -19.048 34.886 -1.267 1.00 15.84 202 ALA D O 1
ATOM 10540 N N . THR D 1 204 ? -18.434 36.711 -0.120 1.00 17.13 203 THR D N 1
ATOM 10541 C CA . THR D 1 204 ? -19.496 36.529 0.914 1.00 16.40 203 THR D CA 1
ATOM 10542 C C . THR D 1 204 ? -20.883 36.548 0.278 1.00 17.86 203 THR D C 1
ATOM 10543 O O . THR D 1 204 ? -21.767 35.781 0.699 1.00 16.61 203 THR D O 1
ATOM 10547 N N . ARG D 1 205 ? -21.172 37.428 -0.688 1.00 16.80 204 ARG D N 1
ATOM 10548 C CA . ARG D 1 205 ? -22.552 37.556 -1.209 1.00 17.75 204 ARG D CA 1
ATOM 10549 C C . ARG D 1 205 ? -23.012 36.231 -1.845 1.00 16.23 204 ARG D C 1
ATOM 10550 O O . ARG D 1 205 ? -24.132 35.778 -1.576 1.00 17.30 204 ARG D O 1
ATOM 10558 N N . ALA D 1 206 ? -22.135 35.606 -2.646 1.00 17.45 205 ALA D N 1
ATOM 10559 C CA . ALA D 1 206 ? -22.466 34.298 -3.259 1.00 17.55 205 ALA D CA 1
ATOM 10560 C C . ALA D 1 206 ? -22.796 33.274 -2.166 1.00 15.70 205 ALA D C 1
ATOM 10561 O O . ALA D 1 206 ? -23.697 32.464 -2.350 1.00 16.29 205 ALA D O 1
ATOM 10563 N N . TRP D 1 207 ? -22.059 33.312 -1.048 1.00 15.69 206 TRP D N 1
ATOM 10564 C CA . TRP D 1 207 ? -22.279 32.352 0.058 1.00 14.41 206 TRP D CA 1
ATOM 10565 C C . TRP D 1 207 ? -23.607 32.608 0.733 1.00 13.99 206 TRP D C 1
ATOM 10566 O O . TRP D 1 207 ? -24.367 31.666 0.955 1.00 15.86 206 TRP D O 1
ATOM 10577 N N . LEU D 1 208 ? -23.909 33.868 1.075 1.00 14.74 207 LEU D N 1
ATOM 10578 C CA . LEU D 1 208 ? -25.195 34.199 1.725 1.00 15.64 207 LEU D CA 1
ATOM 10579 C C . LEU D 1 208 ? -26.360 33.830 0.784 1.00 16.57 207 LEU D C 1
ATOM 10580 O O . LEU D 1 208 ? -27.385 33.330 1.261 1.00 17.69 207 LEU D O 1
ATOM 10585 N N . ASP D 1 209 ? -26.203 34.004 -0.531 1.00 16.83 208 ASP D N 1
ATOM 10586 C CA . ASP D 1 209 ? -27.278 33.590 -1.476 1.00 16.90 208 ASP D CA 1
ATOM 10587 C C . ASP D 1 209 ? -27.407 32.059 -1.470 1.00 16.65 208 ASP D C 1
ATOM 10588 O O . ASP D 1 209 ? -28.495 31.564 -1.442 1.00 19.41 208 ASP D O 1
ATOM 10593 N N . PHE D 1 210 ? -26.283 31.358 -1.472 1.00 15.93 209 PHE D N 1
ATOM 10594 C CA . PHE D 1 210 ? -26.293 29.876 -1.503 1.00 16.62 209 PHE D CA 1
ATOM 10595 C C . PHE D 1 210 ? -26.921 29.259 -0.246 1.00 17.36 209 PHE D C 1
ATOM 10596 O O . PHE D 1 210 ? -27.728 28.380 -0.346 1.00 18.63 209 PHE D O 1
ATOM 10604 N N . ILE D 1 211 ? -26.581 29.769 0.930 1.00 17.26 210 ILE D N 1
ATOM 10605 C CA . ILE D 1 211 ? -27.104 29.146 2.180 1.00 16.37 210 ILE D CA 1
ATOM 10606 C C . ILE D 1 211 ? -28.605 29.404 2.373 1.00 16.96 210 ILE D C 1
ATOM 10607 O O . ILE D 1 211 ? -29.199 28.705 3.118 1.00 20.70 210 ILE D O 1
ATOM 10612 N N . GLN D 1 212 ? -29.186 30.387 1.699 1.00 18.79 211 GLN D N 1
ATOM 10613 C CA . GLN D 1 212 ? -30.645 30.641 1.772 1.00 20.95 211 GLN D CA 1
ATOM 10614 C C . GLN D 1 212 ? -31.426 29.782 0.769 1.00 22.55 211 GLN D C 1
ATOM 10615 O O . GLN D 1 212 ? -32.599 29.837 0.810 1.00 21.37 211 GLN D O 1
ATOM 10621 N N . LYS D 1 213 ? -30.736 28.955 -0.016 1.00 28.94 212 LYS D N 1
ATOM 10622 C CA . LYS D 1 213 ? -31.348 28.104 -1.074 1.00 28.55 212 LYS D CA 1
ATOM 10623 C C . LYS D 1 213 ? -31.922 26.801 -0.565 1.00 34.03 212 LYS D C 1
ATOM 10624 O O . LYS D 1 213 ? -33.121 26.710 -0.731 1.00 33.55 212 LYS D O 1
ATOM 10628 N N . ASP D 1 214 ? -31.113 25.775 -0.246 1.00 26.94 213 ASP D N 1
ATOM 10629 C CA . ASP D 1 214 ? -31.652 24.497 0.297 1.00 32.75 213 ASP D CA 1
ATOM 10630 C C . ASP D 1 214 ? -31.137 24.273 1.721 1.00 23.97 213 ASP D C 1
ATOM 10631 O O . ASP D 1 214 ? -31.667 23.396 2.370 1.00 28.23 213 ASP D O 1
ATOM 10636 N N . LEU D 1 215 ? -30.235 25.121 2.219 1.00 24.87 214 LEU D N 1
ATOM 10637 C CA . LEU D 1 215 ? -29.675 24.883 3.582 1.00 21.26 214 LEU D CA 1
ATOM 10638 C C . LEU D 1 215 ? -30.544 25.518 4.672 1.00 19.49 214 LEU D C 1
ATOM 10639 O O . LEU D 1 215 ? -30.294 25.238 5.810 1.00 16.76 214 LEU D O 1
ATOM 10644 N N . ILE D 1 216 ? -31.518 26.344 4.311 1.00 19.23 215 ILE D N 1
ATOM 10645 C CA . ILE D 1 216 ? -32.347 26.981 5.368 1.00 18.14 215 ILE D CA 1
ATOM 10646 C C . ILE D 1 216 ? -33.824 26.637 5.200 1.00 17.89 215 ILE D C 1
ATOM 10647 O O . ILE D 1 216 ? -34.272 26.452 4.109 1.00 20.02 215 ILE D O 1
ATOM 10652 N N . ASP D 1 217 ? -34.502 26.480 6.322 1.00 15.16 216 ASP D N 1
ATOM 10653 C CA . ASP D 1 217 ? -35.967 26.359 6.383 1.00 15.33 216 ASP D CA 1
ATOM 10654 C C . ASP D 1 217 ? -36.484 27.765 6.645 1.00 16.34 216 ASP D C 1
ATOM 10655 O O . ASP D 1 217 ? -36.345 28.280 7.763 1.00 15.58 216 ASP D O 1
ATOM 10660 N N . PRO D 1 218 ? -37.044 28.481 5.641 1.00 15.91 217 PRO D N 1
ATOM 10661 C CA . PRO D 1 218 ? -37.317 29.900 5.811 1.00 16.47 217 PRO D CA 1
ATOM 10662 C C . PRO D 1 218 ? -38.392 30.167 6.857 1.00 15.34 217 PRO D C 1
ATOM 10663 O O . PRO D 1 218 ? -38.257 31.143 7.635 1.00 15.89 217 PRO D O 1
ATOM 10667 N N . GLU D 1 219 ? -39.421 29.331 6.959 1.00 16.20 218 GLU D N 1
ATOM 10668 C CA . GLU D 1 219 ? -40.501 29.545 7.935 1.00 15.89 218 GLU D CA 1
ATOM 10669 C C . GLU D 1 219 ? -39.946 29.412 9.364 1.00 14.95 218 GLU D C 1
ATOM 10670 O O . GLU D 1 219 ? -40.343 30.223 10.243 1.00 16.96 218 GLU D O 1
ATOM 10676 N N . ARG D 1 220 ? -39.026 28.446 9.562 1.00 14.96 219 ARG D N 1
ATOM 10677 C CA A ARG D 1 220 ? -38.491 28.216 10.929 0.50 14.72 219 ARG D CA 1
ATOM 10678 C CA B ARG D 1 220 ? -38.481 28.204 10.932 0.50 14.71 219 ARG D CA 1
ATOM 10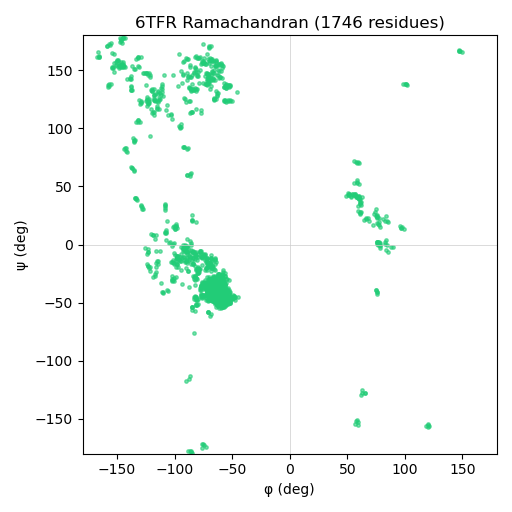679 C C . ARG D 1 220 ? -37.286 29.117 11.215 1.00 14.70 219 ARG D C 1
ATOM 10680 O O . ARG D 1 220 ? -36.881 29.196 12.410 1.00 14.79 219 ARG D O 1
ATOM 10695 N N . GLY D 1 221 ? -36.724 29.788 10.233 1.00 14.53 220 GLY D N 1
ATOM 10696 C CA . GLY D 1 221 ? -35.515 30.605 10.430 1.00 14.41 220 GLY D CA 1
ATOM 10697 C C . GLY D 1 221 ? -34.362 29.758 10.914 1.00 15.58 220 GLY D C 1
ATOM 10698 O O . GLY D 1 221 ? -33.600 30.207 11.813 1.00 16.42 220 GLY D O 1
ATOM 10699 N N . ALA D 1 222 ? -34.223 28.546 10.391 1.00 14.06 221 ALA D N 1
ATOM 10700 C CA . ALA D 1 222 ? -33.295 27.536 10.944 1.00 13.99 221 ALA D CA 1
ATOM 10701 C C . ALA D 1 222 ? -32.562 26.826 9.824 1.00 14.08 221 ALA D C 1
ATOM 10702 O O . ALA D 1 222 ? -33.186 26.428 8.830 1.00 15.46 221 ALA D O 1
ATOM 10704 N N . PHE D 1 223 ? -31.277 26.625 9.990 1.00 13.08 222 PHE D N 1
ATOM 10705 C CA . PHE D 1 223 ? -30.453 25.808 9.081 1.00 12.79 222 PHE D CA 1
ATOM 10706 C C . PHE D 1 223 ? -30.614 24.323 9.387 1.00 12.42 222 PHE D C 1
ATOM 10707 O O . PHE D 1 223 ? -30.722 23.892 10.555 1.00 14.20 222 PHE D O 1
ATOM 10715 N N . TYR D 1 224 ? -30.560 23.543 8.297 1.00 14.22 223 TYR D N 1
ATOM 10716 C CA . TYR D 1 224 ? -30.417 22.080 8.400 1.00 13.21 223 TYR D CA 1
ATOM 10717 C C . TYR D 1 224 ? -29.029 21.761 8.944 1.00 15.28 223 TYR D C 1
ATOM 10718 O O . TYR D 1 224 ? -28.048 22.510 8.839 1.00 14.37 223 TYR D O 1
ATOM 10727 N N . LEU D 1 225 ? -28.932 20.545 9.501 1.00 15.17 224 LEU D N 1
ATOM 10728 C CA . LEU D 1 225 ? -27.721 20.107 10.227 1.00 16.49 224 LEU D CA 1
ATOM 10729 C C . LEU D 1 225 ? -26.475 20.161 9.349 1.00 15.41 224 LEU D C 1
ATOM 10730 O O . LEU D 1 225 ? -25.407 20.598 9.786 1.00 15.45 224 LEU D O 1
ATOM 10735 N N . SER D 1 226 ? -26.574 19.713 8.080 1.00 14.12 225 SER D N 1
ATOM 10736 C CA . SER D 1 226 ? -25.422 19.643 7.188 1.00 14.96 225 SER D CA 1
ATOM 10737 C C . SER D 1 226 ? -25.881 19.431 5.740 1.00 16.53 225 SER D C 1
ATOM 10738 O O . SER D 1 226 ? -27.054 19.037 5.526 1.00 16.79 225 SER D O 1
ATOM 10741 N N . TYR D 1 227 ? -24.960 19.649 4.834 1.00 15.00 226 TYR D N 1
ATOM 10742 C CA . TYR D 1 227 ? -25.137 19.515 3.368 1.00 18.00 226 TYR D CA 1
ATOM 10743 C C . TYR D 1 227 ? -24.016 18.608 2.867 1.00 16.63 226 TYR D C 1
ATOM 10744 O O . TYR D 1 227 ? -22.910 18.574 3.394 1.00 16.72 226 TYR D O 1
ATOM 10753 N N . HIS D 1 228 ? -24.307 17.817 1.807 1.00 21.58 227 HIS D N 1
ATOM 10754 C CA . HIS D 1 228 ? -23.386 16.774 1.345 1.00 21.90 227 HIS D CA 1
ATOM 10755 C C . HIS D 1 228 ? -23.354 16.893 -0.188 1.00 27.62 227 HIS D C 1
ATOM 10756 O O . HIS D 1 228 ? -24.267 16.475 -0.896 1.00 28.79 227 HIS D O 1
ATOM 10763 N N . PRO D 1 229 ? -22.394 17.693 -0.709 1.00 28.19 228 PRO D N 1
ATOM 10764 C CA . PRO D 1 229 ? -22.404 18.099 -2.117 1.00 32.64 228 PRO D CA 1
ATOM 10765 C C . PRO D 1 229 ? -22.382 16.947 -3.142 1.00 31.24 228 PRO D C 1
ATOM 10766 O O . PRO D 1 229 ? -22.985 17.159 -4.195 1.00 38.21 228 PRO D O 1
ATOM 10770 N N . GLU D 1 230 ? -21.681 15.836 -2.861 1.00 34.31 229 GLU D N 1
ATOM 10771 C CA . GLU D 1 230 ? -21.523 14.695 -3.821 1.00 32.78 229 GLU D CA 1
ATOM 10772 C C . GLU D 1 230 ? -22.902 14.061 -4.051 1.00 32.11 229 GLU D C 1
ATOM 10773 O O . GLU D 1 230 ? -23.275 13.824 -5.216 1.00 31.67 229 GLU D O 1
ATOM 10779 N N . SER D 1 231 ? -23.655 13.761 -2.988 1.00 27.74 230 SER D N 1
ATOM 10780 C CA . SER D 1 231 ? -25.028 13.201 -3.092 1.00 25.58 230 SER D CA 1
ATOM 10781 C C . SER D 1 231 ? -26.069 14.303 -3.328 1.00 28.14 230 SER D C 1
ATOM 10782 O O . SER D 1 231 ? -27.223 13.954 -3.686 1.00 30.22 230 SER D O 1
ATOM 10785 N N . GLY D 1 232 ? -25.731 15.559 -3.048 1.00 26.49 231 GLY D N 1
ATOM 10786 C CA . GLY D 1 232 ? -26.704 16.674 -2.985 1.00 26.79 231 GLY D CA 1
ATOM 10787 C C . GLY D 1 232 ? -27.541 16.680 -1.691 1.00 26.70 231 GLY D C 1
ATOM 10788 O O . GLY D 1 232 ? -28.385 17.537 -1.513 1.00 29.13 231 GLY D O 1
ATOM 10789 N N . ALA D 1 233 ? -27.341 15.750 -0.793 1.00 24.79 232 ALA D N 1
ATOM 10790 C CA . ALA D 1 233 ? -28.268 15.589 0.357 1.00 22.91 232 ALA D CA 1
ATOM 10791 C C . ALA D 1 233 ? -28.127 16.798 1.297 1.00 21.01 232 ALA D C 1
ATOM 10792 O O . ALA D 1 233 ? -27.033 17.268 1.542 1.00 22.22 232 ALA D O 1
ATOM 10794 N N . VAL D 1 234 ? -29.249 17.159 1.876 1.00 21.47 233 VAL D N 1
ATOM 10795 C CA . VAL D 1 234 ? -29.292 17.994 3.097 1.00 22.85 233 VAL D CA 1
ATOM 10796 C C . VAL D 1 234 ? -29.852 17.112 4.187 1.00 22.50 233 VAL D C 1
ATOM 10797 O O . VAL D 1 234 ? -30.894 16.476 3.911 1.00 25.52 233 VAL D O 1
ATOM 10801 N N . LYS D 1 235 ? -29.173 16.959 5.335 1.00 19.08 234 LYS D N 1
ATOM 10802 C CA . LYS D 1 235 ? -29.711 16.112 6.429 1.00 19.05 234 LYS D CA 1
ATOM 10803 C C . LYS D 1 235 ? -30.997 16.778 6.875 1.00 22.61 234 LYS D C 1
ATOM 10804 O O . LYS D 1 235 ? -31.006 17.984 7.114 1.00 28.28 234 LYS D O 1
ATOM 10810 N N . PRO D 1 236 ? -32.126 16.070 6.968 1.00 17.52 235 PRO D N 1
ATOM 10811 C CA . PRO D 1 236 ? -33.422 16.723 7.048 1.00 19.21 235 PRO D CA 1
ATOM 10812 C C . PRO D 1 236 ? -33.886 17.155 8.440 1.00 22.03 235 PRO D C 1
ATOM 10813 O O . PRO D 1 236 ? -35.053 17.415 8.587 1.00 33.55 235 PRO D O 1
ATOM 10817 N N . TRP D 1 237 ? -32.956 17.396 9.364 1.00 15.84 236 TRP D N 1
ATOM 10818 C CA . TRP D 1 237 ? -33.276 17.922 10.702 1.00 15.21 236 TRP D CA 1
ATOM 10819 C C . TRP D 1 237 ? -32.713 19.341 10.810 1.00 15.82 236 TRP D C 1
ATOM 10820 O O . TRP D 1 237 ? -31.551 19.540 10.465 1.00 16.69 236 TRP D O 1
ATOM 10831 N N . ILE D 1 238 ? -33.505 20.268 11.334 1.00 14.60 237 ILE D N 1
ATOM 10832 C CA . ILE D 1 238 ? -32.992 21.621 11.656 1.00 13.90 237 ILE D CA 1
ATOM 10833 C C . ILE D 1 238 ? -32.276 21.571 13.000 1.00 15.17 237 ILE D C 1
ATOM 10834 O O . ILE D 1 238 ? -32.626 20.767 13.878 1.00 16.03 237 ILE D O 1
ATOM 10839 N N . SER D 1 239 ? -31.296 22.441 13.183 1.00 13.62 238 SER D N 1
ATOM 10840 C CA . SER D 1 239 ? -30.400 22.452 14.365 1.00 13.42 238 SER D CA 1
ATOM 10841 C C . SER D 1 239 ? -30.349 23.850 14.969 1.00 12.48 238 SER D C 1
ATOM 10842 O O . SER D 1 239 ? -29.873 24.809 14.309 1.00 12.71 238 SER D O 1
ATOM 10845 N N . ALA D 1 240 ? -30.677 23.951 16.247 1.00 12.00 239 ALA D N 1
ATOM 10846 C CA . ALA D 1 240 ? -30.661 25.260 16.945 1.00 12.00 239 ALA D CA 1
ATOM 10847 C C . ALA D 1 240 ? -29.232 25.715 17.180 1.00 13.03 239 ALA D C 1
ATOM 10848 O O . ALA D 1 240 ? -28.942 26.909 16.969 1.00 12.23 239 ALA D O 1
ATOM 10850 N N . TYR D 1 241 ? -28.339 24.870 17.682 1.00 13.41 240 TYR D N 1
ATOM 10851 C CA . TYR D 1 241 ? -26.992 25.391 17.981 1.00 13.03 240 TYR D CA 1
ATOM 10852 C C . TYR D 1 241 ? -26.306 25.805 16.668 1.00 12.78 240 TYR D C 1
ATOM 10853 O O . TYR D 1 241 ? -25.585 26.843 16.650 1.00 12.62 240 TYR D O 1
ATOM 10862 N N . THR D 1 242 ? -26.513 25.068 15.596 1.00 13.03 241 THR D N 1
ATOM 10863 C CA . THR D 1 242 ? -25.942 25.391 14.254 1.00 12.59 241 THR D CA 1
ATOM 10864 C C . THR D 1 242 ? -26.447 26.774 13.845 1.00 11.69 241 THR D C 1
ATOM 10865 O O . THR D 1 242 ? -25.679 27.605 13.369 1.00 13.06 241 THR D O 1
ATOM 10869 N N . THR D 1 243 ? -27.735 26.989 14.012 1.00 11.98 242 THR D N 1
ATOM 10870 C CA . THR D 1 243 ? -28.393 28.250 13.564 1.00 12.32 242 THR D CA 1
ATOM 10871 C C . THR D 1 243 ? -27.921 29.395 14.431 1.00 12.41 242 THR D C 1
ATOM 10872 O O . THR D 1 243 ? -27.614 30.503 13.911 1.00 12.64 242 THR D O 1
ATOM 10876 N N . ALA D 1 244 ? -27.872 29.204 15.759 1.00 11.59 243 ALA D N 1
ATOM 10877 C CA . ALA D 1 244 ? -27.487 30.318 16.652 1.00 12.24 243 ALA D CA 1
ATOM 10878 C C . ALA D 1 244 ? -26.074 30.786 16.340 1.00 12.42 243 ALA D C 1
ATOM 10879 O O . ALA D 1 244 ? -25.800 32.009 16.255 1.00 11.99 243 ALA D O 1
ATOM 10881 N N . TRP D 1 245 ? -25.143 29.870 16.222 1.00 12.35 244 TRP D N 1
ATOM 10882 C CA . TRP D 1 245 ? -23.737 30.205 15.883 1.00 12.31 244 TRP D CA 1
ATOM 10883 C C . TRP D 1 245 ? -23.680 30.924 14.539 1.00 12.00 244 TRP D C 1
ATOM 10884 O O . TRP D 1 245 ? -23.080 31.994 14.440 1.00 12.92 244 TRP D O 1
ATOM 10895 N N . THR D 1 246 ? -24.317 30.353 13.510 1.00 13.51 245 THR D N 1
ATOM 10896 C CA . THR D 1 246 ? -24.214 30.900 12.154 1.00 12.59 245 THR D CA 1
ATOM 10897 C C . THR D 1 246 ? -24.814 32.311 12.129 1.00 11.83 245 THR D C 1
ATOM 10898 O O . THR D 1 246 ? -24.183 33.235 11.577 1.00 13.88 245 THR D O 1
ATOM 10902 N N . LEU D 1 247 ? -26.036 32.485 12.675 1.00 11.09 246 LEU D N 1
ATOM 10903 C CA . LEU D 1 247 ? -26.655 33.826 12.620 1.00 12.01 246 LEU D CA 1
ATOM 10904 C C . LEU D 1 247 ? -25.785 34.813 13.401 1.00 12.26 246 LEU D C 1
ATOM 10905 O O . LEU D 1 247 ? -25.749 36.013 13.050 1.00 12.86 246 LEU D O 1
ATOM 10910 N N . ALA D 1 248 ? -25.131 34.418 14.495 1.00 11.92 247 ALA D N 1
ATOM 10911 C CA . ALA D 1 248 ? -24.298 35.371 15.253 1.00 12.94 247 ALA D CA 1
ATOM 10912 C C . ALA D 1 248 ? -23.134 35.863 14.399 1.00 12.24 247 ALA D C 1
ATOM 10913 O O . ALA D 1 248 ? -22.893 37.077 14.363 1.00 13.02 247 ALA D O 1
ATOM 10915 N N . MET D 1 249 ? -22.380 34.968 13.753 1.00 12.60 248 MET D N 1
ATOM 10916 C CA . MET D 1 249 ? -21.234 35.362 12.930 1.00 12.90 248 MET D CA 1
ATOM 10917 C C . MET D 1 249 ? -21.724 36.122 11.689 1.00 13.63 248 MET D C 1
ATOM 10918 O O . MET D 1 249 ? -21.120 37.164 11.349 1.00 13.42 248 MET D O 1
ATOM 10923 N N . VAL D 1 250 ? -22.792 35.681 11.053 1.00 13.18 249 VAL D N 1
ATOM 10924 C CA . VAL D 1 250 ? -23.312 36.361 9.842 1.00 13.22 249 VAL D CA 1
ATOM 10925 C C . VAL D 1 250 ? -23.708 37.778 10.214 1.00 14.31 249 VAL D C 1
ATOM 10926 O O . VAL D 1 250 ? -23.555 38.694 9.376 1.00 14.11 249 VAL D O 1
ATOM 10930 N N . HIS D 1 251 ? -24.234 38.026 11.407 1.00 12.95 250 HIS D N 1
ATOM 10931 C CA . HIS D 1 251 ? -24.689 39.396 11.761 1.00 13.76 250 HIS D CA 1
ATOM 10932 C C . HIS D 1 251 ? -23.527 40.372 11.661 1.00 14.43 250 HIS D C 1
ATOM 10933 O O . HIS D 1 251 ? -23.827 41.568 11.452 1.00 15.86 250 HIS D O 1
ATOM 10940 N N . GLY D 1 252 ? -22.266 39.937 11.847 1.00 13.98 251 GLY D N 1
ATOM 10941 C CA . GLY D 1 252 ? -21.086 40.808 11.705 1.00 14.77 251 GLY D CA 1
ATOM 10942 C C . GLY D 1 252 ? -20.779 41.184 10.267 1.00 17.13 251 GLY D C 1
ATOM 10943 O O . GLY D 1 252 ? -20.035 42.184 10.055 1.00 20.66 251 GLY D O 1
ATOM 10944 N N . MET D 1 253 ? -21.246 40.414 9.296 1.00 15.97 252 MET D N 1
ATOM 10945 C CA . MET D 1 253 ? -20.975 40.585 7.841 1.00 15.59 252 MET D CA 1
ATOM 10946 C C . MET D 1 253 ? -22.211 41.146 7.113 1.00 16.88 252 MET D C 1
ATOM 10947 O O . MET D 1 253 ? -22.021 42.015 6.247 1.00 19.66 252 MET D O 1
ATOM 10952 N N . ASP D 1 254 ? -23.417 40.700 7.444 1.00 15.69 253 ASP D N 1
ATOM 10953 C CA . ASP D 1 254 ? -24.687 41.124 6.788 1.00 15.61 253 ASP D CA 1
ATOM 10954 C C . ASP D 1 254 ? -25.752 41.174 7.893 1.00 15.19 253 ASP D C 1
ATOM 10955 O O . ASP D 1 254 ? -26.503 40.227 8.131 1.00 14.86 253 ASP D O 1
ATOM 10960 N N . PRO D 1 255 ? -25.815 42.270 8.657 1.00 14.95 254 PRO D N 1
ATOM 10961 C CA . PRO D 1 255 ? -26.747 42.383 9.767 1.00 14.10 254 PRO D CA 1
ATOM 10962 C C . PRO D 1 255 ? -28.187 42.081 9.352 1.00 15.45 254 PRO D C 1
ATOM 10963 O O . PRO D 1 255 ? -28.937 41.466 10.108 1.00 14.16 254 PRO D O 1
ATOM 10967 N N . ALA D 1 256 ? -28.617 42.551 8.171 1.00 15.78 255 ALA D N 1
ATOM 10968 C CA . ALA D 1 256 ? -30.027 42.380 7.753 1.00 15.25 255 ALA D CA 1
ATOM 10969 C C . ALA D 1 256 ? -30.391 40.889 7.613 1.00 14.91 255 ALA D C 1
ATOM 10970 O O . ALA D 1 256 ? -31.549 40.533 7.872 1.00 16.83 255 ALA D O 1
ATOM 10972 N N . PHE D 1 257 ? -29.436 40.064 7.211 1.00 14.07 256 PHE D N 1
ATOM 10973 C CA . PHE D 1 257 ? -29.670 38.618 7.053 1.00 13.53 256 PHE D CA 1
ATOM 10974 C C . PHE D 1 257 ? -30.118 38.026 8.395 1.00 14.77 256 PHE D C 1
ATOM 10975 O O . PHE D 1 257 ? -31.152 37.370 8.538 1.00 14.85 256 PHE D O 1
ATOM 10983 N N . SER D 1 258 ? -29.310 38.281 9.422 1.00 14.10 257 SER D N 1
ATOM 10984 C CA . SER D 1 258 ? -29.639 37.724 10.740 1.00 14.16 257 SER D CA 1
ATOM 10985 C C . SER D 1 258 ? -30.869 38.366 11.325 1.00 14.96 257 SER D C 1
ATOM 10986 O O . SER D 1 258 ? -31.623 37.675 12.039 1.00 15.27 257 SER D O 1
ATOM 10989 N N . GLU D 1 259 ? -31.082 39.665 11.119 1.00 14.76 258 GLU D N 1
ATOM 10990 C CA . GLU D 1 259 ? -32.293 40.330 11.616 1.00 15.29 258 GLU D CA 1
ATOM 10991 C C . GLU D 1 259 ? -33.548 39.701 10.998 1.00 15.38 258 GLU D C 1
ATOM 10992 O O . GLU D 1 259 ? -34.580 39.658 11.710 1.00 17.85 258 GLU D O 1
ATOM 10998 N N . ARG D 1 260 ? -33.484 39.252 9.754 1.00 14.70 259 ARG D N 1
ATOM 10999 C CA . ARG D 1 260 ? -34.653 38.609 9.093 1.00 15.61 259 ARG D CA 1
ATOM 11000 C C . ARG D 1 260 ? -35.009 37.295 9.832 1.00 14.64 259 ARG D C 1
ATOM 11001 O O . ARG D 1 260 ? -36.193 37.059 10.140 1.00 16.64 259 ARG D O 1
ATOM 11009 N N . TYR D 1 261 ? -34.021 36.448 10.104 1.00 12.99 260 TYR D N 1
ATOM 11010 C CA . TYR D 1 261 ? -34.308 35.083 10.596 1.00 13.12 260 TYR D CA 1
ATOM 11011 C C . TYR D 1 261 ? -34.417 35.018 12.125 1.00 13.76 260 TYR D C 1
ATOM 11012 O O . TYR D 1 261 ? -35.076 34.102 12.607 1.00 14.48 260 TYR D O 1
ATOM 11021 N N . TYR D 1 262 ? -33.841 35.955 12.857 1.00 13.47 261 TYR D N 1
ATOM 11022 C CA . TYR D 1 262 ? -33.759 35.853 14.338 1.00 12.44 261 TYR D CA 1
ATOM 11023 C C . TYR D 1 262 ? -35.134 35.662 14.988 1.00 13.51 261 TYR D C 1
ATOM 11024 O O . TYR D 1 262 ? -35.294 34.778 15.828 1.00 12.44 261 TYR D O 1
ATOM 11033 N N . PRO D 1 263 ? -36.188 36.451 14.703 1.00 12.84 262 PRO D N 1
ATOM 11034 C CA . PRO D 1 263 ? -37.478 36.228 15.353 1.00 13.45 262 PRO D CA 1
ATOM 11035 C C . PRO D 1 263 ? -38.088 34.860 15.058 1.00 12.79 262 PRO D C 1
ATOM 11036 O O . PRO D 1 263 ? -38.762 34.301 15.904 1.00 14.72 262 PRO D O 1
ATOM 11040 N N . ARG D 1 264 ? -37.860 34.370 13.831 1.00 12.35 263 ARG D N 1
ATOM 11041 C CA . ARG D 1 264 ? -38.347 33.049 13.431 1.00 13.21 263 ARG D CA 1
ATOM 11042 C C . ARG D 1 264 ? -37.649 31.945 14.214 1.00 13.07 263 ARG D C 1
ATOM 11043 O O . ARG D 1 264 ? -38.326 31.034 14.736 1.00 14.10 263 ARG D O 1
ATOM 11051 N N . PHE D 1 265 ? -36.327 32.084 14.290 1.00 12.84 264 PHE D N 1
ATOM 11052 C CA . PHE D 1 265 ? -35.497 31.158 15.103 1.00 12.14 264 PHE D CA 1
ATOM 11053 C C . PHE D 1 265 ? -36.024 31.083 16.530 1.00 11.50 264 PHE D C 1
ATOM 11054 O O . PHE D 1 265 ? -36.139 29.991 17.122 1.00 12.35 264 PHE D O 1
ATOM 11062 N N . LYS D 1 266 ? -36.297 32.227 17.146 1.00 11.90 265 LYS D N 1
ATOM 11063 C CA . LYS D 1 266 ? -36.779 32.244 18.545 1.00 12.47 265 LYS D CA 1
ATOM 11064 C C . LYS D 1 266 ? -38.116 31.498 18.660 1.00 13.39 265 LYS D C 1
ATOM 11065 O O . LYS D 1 266 ? -38.322 30.714 19.601 1.00 13.62 265 LYS D O 1
ATOM 11071 N N . GLN D 1 267 ? -39.059 31.773 17.746 1.00 13.28 266 GLN D N 1
ATOM 11072 C CA . GLN D 1 267 ? -40.357 31.063 17.799 1.00 14.19 266 GLN D CA 1
ATOM 11073 C C . GLN D 1 267 ? -40.159 29.545 17.645 1.00 12.71 266 GLN D C 1
ATOM 11074 O O . GLN D 1 267 ? -40.842 28.758 18.321 1.00 14.89 266 GLN D O 1
ATOM 11080 N N . THR D 1 268 ? -39.235 29.143 16.772 1.00 11.48 267 THR D N 1
ATOM 11081 C CA . THR D 1 268 ? -39.021 27.711 16.503 1.00 12.76 267 THR D CA 1
ATOM 11082 C C . THR D 1 268 ? -38.481 26.987 17.747 1.00 13.61 267 THR D C 1
ATOM 11083 O O . THR D 1 268 ? -38.970 25.877 18.049 1.00 15.28 267 THR D O 1
ATOM 11087 N N . PHE D 1 269 ? -37.487 27.542 18.427 1.00 13.11 268 PHE D N 1
ATOM 11088 C CA . PHE D 1 269 ? -36.667 26.751 19.357 1.00 13.34 268 PHE D CA 1
ATOM 11089 C C . PHE D 1 269 ? -36.734 27.222 20.805 1.00 13.01 268 PHE D C 1
ATOM 11090 O O . PHE D 1 269 ? -36.374 26.407 21.692 1.00 13.53 268 PHE D O 1
ATOM 11098 N N . VAL D 1 270 ? -36.996 28.498 21.078 1.00 12.28 269 VAL D N 1
ATOM 11099 C CA . VAL D 1 270 ? -36.785 29.033 22.448 1.00 12.26 269 VAL D CA 1
ATOM 11100 C C . VAL D 1 270 ? -38.029 28.812 23.295 1.00 14.37 269 VAL D C 1
ATOM 11101 O O . VAL D 1 270 ? -39.150 29.303 22.919 1.00 16.26 269 VAL D O 1
ATOM 11105 N N . GLU D 1 271 ? -37.875 28.139 24.432 1.00 13.19 270 GLU D N 1
ATOM 11106 C CA . GLU D 1 271 ? -38.922 27.925 25.441 1.00 13.47 270 GLU D CA 1
ATOM 11107 C C . GLU D 1 271 ? -38.692 28.883 26.598 1.00 14.14 270 GLU D C 1
ATOM 11108 O O . GLU D 1 271 ? -37.759 28.701 27.376 1.00 14.40 270 GLU D O 1
ATOM 11114 N N . VAL D 1 272 ? -39.536 29.881 26.717 1.00 14.72 271 VAL D N 1
ATOM 11115 C CA . VAL D 1 272 ? -39.562 30.798 27.883 1.00 14.55 271 VAL D CA 1
ATOM 11116 C C . VAL D 1 272 ? -40.335 30.086 28.990 1.00 14.48 271 VAL D C 1
ATOM 11117 O O . VAL D 1 272 ? -41.385 29.463 28.674 1.00 15.85 271 VAL D O 1
ATOM 11121 N N . TYR D 1 273 ? -39.839 30.089 30.211 1.00 13.52 272 TYR D N 1
ATOM 11122 C CA . TYR D 1 273 ? -40.510 29.382 31.321 1.00 13.33 272 TYR D CA 1
ATOM 11123 C C . TYR D 1 273 ? -40.316 30.180 32.613 1.00 13.63 272 TYR D C 1
ATOM 11124 O O . TYR D 1 273 ? -39.701 31.270 32.622 1.00 13.37 272 TYR D O 1
ATOM 11133 N N . ASP D 1 274 ? -40.901 29.695 33.693 1.00 14.06 273 ASP D N 1
ATOM 11134 C CA . ASP D 1 274 ? -40.803 30.351 35.022 1.00 14.14 273 ASP D CA 1
ATOM 11135 C C . ASP D 1 274 ? -41.289 31.787 34.895 1.00 13.99 273 ASP D C 1
ATOM 11136 O O . ASP D 1 274 ? -40.602 32.723 35.369 1.00 14.39 273 ASP D O 1
ATOM 11141 N N . GLU D 1 275 ? -42.504 31.975 34.342 1.00 13.57 274 GLU D N 1
ATOM 11142 C CA . GLU D 1 275 ? -43.158 33.304 34.343 1.00 14.54 274 GLU D CA 1
ATOM 11143 C C . GLU D 1 275 ? -42.319 34.335 33.628 1.00 13.86 274 GLU D C 1
ATOM 11144 O O . GLU D 1 275 ? -42.354 35.523 33.996 1.00 18.12 274 GLU D O 1
ATOM 11150 N N . GLY D 1 276 ? -41.567 33.958 32.593 1.00 14.44 275 GLY D N 1
ATOM 11151 C CA . GLY D 1 276 ? -40.786 34.926 31.798 1.00 14.98 275 GLY D CA 1
ATOM 11152 C C . GLY D 1 276 ? -39.398 35.115 32.364 1.00 14.91 275 GLY D C 1
ATOM 11153 O O . GLY D 1 276 ? -38.644 35.901 31.772 1.00 15.76 275 GLY D O 1
ATOM 11154 N N . ARG D 1 277 ? -39.029 34.488 33.459 1.00 13.04 276 ARG D N 1
ATOM 11155 C CA A ARG D 1 277 ? -37.736 34.743 34.153 0.50 14.12 276 ARG D CA 1
ATOM 11156 C CA B ARG D 1 277 ? -37.733 34.746 34.139 0.50 14.10 276 ARG D CA 1
ATOM 11157 C C . ARG D 1 277 ? -36.604 33.940 33.485 1.00 14.63 276 ARG D C 1
ATOM 11158 O O . ARG D 1 277 ? -35.422 34.351 33.620 1.00 14.40 276 ARG D O 1
ATOM 11173 N N . LYS D 1 278 ? -36.904 32.805 32.894 1.00 12.19 277 LYS D N 1
ATOM 11174 C CA . LYS D 1 278 ? -35.894 31.847 32.371 1.00 11.94 277 LYS D CA 1
ATOM 11175 C C . LYS D 1 278 ? -36.234 31.426 30.956 1.00 10.95 277 LYS D C 1
ATOM 11176 O O . LYS D 1 278 ? -37.385 31.577 30.496 1.00 12.39 277 LYS D O 1
ATOM 11182 N N . ALA D 1 279 ? -35.251 30.893 30.223 1.00 11.10 278 ALA D N 1
ATOM 11183 C CA . ALA D 1 279 ? -35.498 30.299 28.895 1.00 11.69 278 ALA D CA 1
ATOM 11184 C C . ALA D 1 279 ? -34.508 29.171 28.690 1.00 12.44 278 ALA D C 1
ATOM 11185 O O . ALA D 1 279 ? -33.403 29.201 29.218 1.00 12.62 278 ALA D O 1
ATOM 11187 N N . ARG D 1 280 ? -34.897 28.227 27.853 1.00 12.28 279 ARG D N 1
ATOM 11188 C CA . ARG D 1 280 ? -34.048 27.093 27.456 1.00 12.52 279 ARG D CA 1
ATOM 11189 C C . ARG D 1 280 ? -34.363 26.787 25.994 1.00 13.12 279 ARG D C 1
ATOM 11190 O O . ARG D 1 280 ? -35.471 27.111 25.541 1.00 13.28 279 ARG D O 1
ATOM 11198 N N . VAL D 1 281 ? -33.444 26.190 25.279 1.00 11.32 280 VAL D N 1
ATOM 11199 C CA . VAL D 1 281 ? -33.529 26.072 23.814 1.00 11.22 280 VAL D CA 1
ATOM 11200 C C . VAL D 1 281 ? -33.594 24.608 23.376 1.00 11.97 280 VAL D C 1
ATOM 11201 O O . VAL D 1 281 ? -32.708 23.837 23.708 1.00 12.91 280 VAL D O 1
ATOM 11205 N N . ARG D 1 282 ? -34.617 24.266 22.621 1.00 12.25 281 ARG D N 1
ATOM 11206 C CA . ARG D 1 282 ? -34.724 22.925 21.969 1.00 11.90 281 ARG D CA 1
ATOM 11207 C C . ARG D 1 282 ? -33.712 22.864 20.832 1.00 13.27 281 ARG D C 1
ATOM 11208 O O . ARG D 1 282 ? -33.480 23.837 20.155 1.00 13.12 281 ARG D O 1
ATOM 11216 N N . GLU D 1 283 ? -33.080 21.688 20.641 1.00 13.13 282 GLU D N 1
ATOM 11217 C CA . GLU D 1 283 ? -32.013 21.568 19.617 1.00 13.30 282 GLU D CA 1
ATOM 11218 C C . GLU D 1 283 ? -32.597 21.307 18.231 1.00 12.62 282 GLU D C 1
ATOM 11219 O O . GLU D 1 283 ? -31.933 21.607 17.216 1.00 12.96 282 GLU D O 1
ATOM 11225 N N . THR D 1 284 ? -33.781 20.701 18.121 1.00 13.15 283 THR D N 1
ATOM 11226 C CA . THR D 1 284 ? -34.363 20.344 16.799 1.00 14.24 283 THR D CA 1
ATOM 11227 C C . THR D 1 284 ? -35.891 20.462 16.887 1.00 15.59 283 THR D C 1
ATOM 11228 O O . THR D 1 284 ? -36.459 20.741 17.966 1.00 16.44 283 THR D O 1
ATOM 11232 N N . ALA D 1 285 ? -36.541 20.249 15.760 1.00 16.38 284 ALA D N 1
ATOM 11233 C CA . ALA D 1 285 ? -38.019 20.246 15.664 1.00 17.70 284 ALA D CA 1
ATOM 11234 C C . ALA D 1 285 ? -38.595 18.920 16.123 1.00 18.45 284 ALA D C 1
ATOM 11235 O O . ALA D 1 285 ? -37.876 17.914 16.211 1.00 18.79 284 ALA D O 1
ATOM 11237 N N . GLY D 1 286 ? -39.892 18.950 16.465 1.00 22.44 285 GLY D N 1
ATOM 11238 C CA . GLY D 1 286 ? -40.611 17.697 16.764 1.00 24.75 285 GLY D CA 1
ATOM 11239 C C . GLY D 1 286 ? -40.219 17.088 18.102 1.00 22.71 285 GLY D C 1
ATOM 11240 O O . GLY D 1 286 ? -40.351 15.871 18.275 1.00 26.22 285 GLY D O 1
ATOM 11241 N N . THR D 1 287 ? -39.763 17.897 19.045 1.00 20.39 286 THR D N 1
ATOM 11242 C CA . THR D 1 287 ? -39.448 17.470 20.422 1.00 19.75 286 THR D CA 1
ATOM 11243 C C . THR D 1 287 ? -39.780 18.605 21.375 1.00 18.33 286 THR D C 1
ATOM 11244 O O . THR D 1 287 ? -39.741 19.767 20.934 1.00 20.40 286 THR D O 1
ATOM 11248 N N . ASP D 1 288 ? -40.074 18.267 22.628 1.00 19.63 287 ASP D N 1
ATOM 11249 C CA . ASP D 1 288 ? -40.179 19.267 23.708 1.00 21.46 287 ASP D CA 1
ATOM 11250 C C . ASP D 1 288 ? -38.880 19.345 24.511 1.00 21.07 287 ASP D C 1
ATOM 11251 O O . ASP D 1 288 ? -38.757 20.266 25.343 1.00 21.84 287 ASP D O 1
ATOM 11256 N N . ASP D 1 289 ? -37.931 18.420 24.304 1.00 18.86 288 ASP D N 1
ATOM 11257 C CA . ASP D 1 289 ? -36.708 18.328 25.109 1.00 17.22 288 ASP D CA 1
ATOM 11258 C C . ASP D 1 289 ? -35.780 19.514 24.772 1.00 15.81 288 ASP D C 1
ATOM 11259 O O . ASP D 1 289 ? -35.621 19.809 23.586 1.00 16.96 288 ASP D O 1
ATOM 11264 N N . ALA D 1 290 ? -35.144 20.098 25.781 1.00 16.55 289 ALA D N 1
ATOM 11265 C CA . ALA D 1 290 ? -34.166 21.197 25.600 1.00 16.12 289 ALA D CA 1
ATOM 11266 C C . ALA D 1 290 ? -32.744 20.646 25.493 1.00 16.27 289 ALA D C 1
ATOM 11267 O O . ALA D 1 290 ? -32.429 19.594 26.120 1.00 16.97 289 ALA D O 1
ATOM 11269 N N . ASP D 1 291 ? -31.892 21.271 24.701 1.00 13.83 290 ASP D N 1
ATOM 11270 C CA . ASP D 1 291 ? -30.427 21.005 24.716 1.00 13.73 290 ASP D CA 1
ATOM 11271 C C . ASP D 1 291 ? -30.112 19.539 24.434 1.00 13.95 290 ASP D C 1
ATOM 11272 O O . ASP D 1 291 ? -29.120 19.004 24.992 1.00 16.56 290 ASP D O 1
ATOM 11277 N N . GLY D 1 292 ? -30.822 18.965 23.481 1.00 14.15 291 GLY D N 1
ATOM 11278 C CA . GLY D 1 292 ? -30.418 17.668 22.935 1.00 14.49 291 GLY D CA 1
ATOM 11279 C C . GLY D 1 292 ? -29.229 17.745 22.010 1.00 14.36 291 GLY D C 1
ATOM 11280 O O . GLY D 1 292 ? -28.541 18.800 21.879 1.00 14.64 291 GLY D O 1
ATOM 11281 N N . GLY D 1 293 ? -28.892 16.636 21.360 1.00 15.94 292 GLY D N 1
ATOM 11282 C CA . GLY D 1 293 ? -27.745 16.566 20.443 1.00 14.77 292 GLY D CA 1
ATOM 11283 C C . GLY D 1 293 ? -26.440 16.836 21.163 1.00 14.37 292 GLY D C 1
ATOM 11284 O O . GLY D 1 293 ? -26.202 16.209 22.210 1.00 15.88 292 GLY D O 1
ATOM 11285 N N . VAL D 1 294 ? -25.663 17.801 20.683 1.00 13.58 293 VAL D N 1
ATOM 11286 C CA . VAL D 1 294 ? -24.379 18.142 21.325 1.00 13.93 293 VAL D CA 1
ATOM 11287 C C . VAL D 1 294 ? -24.606 18.923 22.642 1.00 14.16 293 VAL D C 1
ATOM 11288 O O . VAL D 1 294 ? -23.624 19.076 23.390 1.00 15.13 293 VAL D O 1
ATOM 11292 N N . GLY D 1 295 ? -25.813 19.364 22.966 1.00 14.26 294 GLY D N 1
ATOM 11293 C CA . GLY D 1 295 ? -26.119 19.964 24.282 1.00 13.15 294 GLY D CA 1
ATOM 11294 C C . GLY D 1 295 ? -25.750 21.442 24.365 1.00 14.80 294 GLY D C 1
ATOM 11295 O O . GLY D 1 295 ? -25.685 21.952 25.499 1.00 16.29 294 GLY D O 1
ATOM 11296 N N . LEU D 1 296 ? -25.608 22.142 23.245 1.00 14.27 295 LEU D N 1
ATOM 11297 C CA . LEU D 1 296 ? -25.069 23.530 23.225 1.00 13.11 295 LEU D CA 1
ATOM 11298 C C . LEU D 1 296 ? -26.084 24.536 22.675 1.00 12.59 295 LEU D C 1
ATOM 11299 O O . LEU D 1 296 ? -25.722 25.721 22.535 1.00 12.68 295 LEU D O 1
ATOM 11304 N N . ALA D 1 297 ? -27.341 24.176 22.435 1.00 11.96 296 ALA D N 1
ATOM 11305 C CA . ALA D 1 297 ? -28.336 25.116 21.873 1.00 12.41 296 ALA D CA 1
ATOM 11306 C C . ALA D 1 297 ? -28.493 26.318 22.811 1.00 12.08 296 ALA D C 1
ATOM 11307 O O . ALA D 1 297 ? -28.444 27.464 22.330 1.00 12.64 296 ALA D O 1
ATOM 11309 N N . SER D 1 298 ? -28.703 26.125 24.106 1.00 11.63 297 SER D N 1
ATOM 11310 C CA . SER D 1 298 ? -28.911 27.294 24.995 1.00 11.23 297 SER D CA 1
ATOM 11311 C C . SER D 1 298 ? -27.660 28.168 25.075 1.00 11.35 297 SER D C 1
ATOM 11312 O O . SER D 1 298 ? -27.774 29.427 25.037 1.00 11.70 297 SER D O 1
ATOM 11315 N N . ALA D 1 299 ? -26.470 27.582 25.198 1.00 12.02 298 ALA D N 1
ATOM 11316 C CA . ALA D 1 299 ? -25.220 28.371 25.318 1.00 13.07 298 ALA D CA 1
ATOM 11317 C C . ALA D 1 299 ? -24.944 29.158 24.036 1.00 12.10 298 ALA D C 1
ATOM 11318 O O . ALA D 1 299 ? -24.560 30.359 24.122 1.00 12.43 298 ALA D O 1
ATOM 11320 N N . PHE D 1 300 ? -25.145 28.597 22.840 1.00 11.89 299 PHE D N 1
ATOM 11321 C CA . PHE D 1 300 ? -24.938 29.373 21.605 1.00 12.92 299 PHE D CA 1
ATOM 11322 C C . PHE D 1 300 ? -26.038 30.416 21.445 1.00 11.49 299 PHE D C 1
ATOM 11323 O O . PHE D 1 300 ? -25.792 31.480 20.865 1.00 11.45 299 PHE D O 1
ATOM 11331 N N . THR D 1 301 ? -27.268 30.132 21.897 1.00 11.31 300 THR D N 1
ATOM 11332 C CA . THR D 1 301 ? -28.331 31.168 21.837 1.00 11.05 300 THR D CA 1
ATOM 11333 C C . THR D 1 301 ? -28.010 32.323 22.784 1.00 12.00 300 THR D C 1
ATOM 11334 O O . THR D 1 301 ? -28.379 33.487 22.462 1.00 12.47 300 THR D O 1
ATOM 11338 N N . LEU D 1 302 ? -27.286 32.076 23.880 1.00 11.28 301 LEU D N 1
ATOM 11339 C CA . LEU D 1 302 ? -26.870 33.190 24.764 1.00 11.92 301 LEU D CA 1
ATOM 11340 C C . LEU D 1 302 ? -25.914 34.104 23.994 1.00 10.57 301 LEU D C 1
ATOM 11341 O O . LEU D 1 302 ? -26.063 35.354 24.055 1.00 11.49 301 LEU D O 1
ATOM 11346 N N . LEU D 1 303 ? -24.991 33.562 23.231 1.00 11.41 302 LEU D N 1
ATOM 11347 C CA . LEU D 1 303 ? -24.082 34.349 22.369 1.00 12.87 302 LEU D CA 1
ATOM 11348 C C . LEU D 1 303 ? -24.908 35.081 21.299 1.00 11.55 302 LEU D C 1
ATOM 11349 O O . LEU D 1 303 ? -24.684 36.307 21.097 1.00 12.55 302 LEU D O 1
ATOM 11354 N N . LEU D 1 304 ? -25.857 34.418 20.654 1.00 12.85 303 LEU D N 1
ATOM 11355 C CA . LEU D 1 304 ? -26.685 35.086 19.624 1.00 11.74 303 LEU D CA 1
ATOM 11356 C C . LEU D 1 304 ? -27.471 36.261 20.245 1.00 11.79 303 LEU D C 1
ATOM 11357 O O . LEU D 1 304 ? -27.524 37.359 19.642 1.00 11.60 303 LEU D O 1
ATOM 11362 N N . ALA D 1 305 ? -28.087 36.052 21.427 1.00 11.80 304 ALA D N 1
ATOM 11363 C CA . ALA D 1 305 ? -28.856 37.128 22.082 1.00 12.87 304 ALA D CA 1
ATOM 11364 C C . ALA D 1 305 ? -27.938 38.321 22.324 1.00 12.21 304 ALA D C 1
ATOM 11365 O O . ALA D 1 305 ? -28.321 39.492 22.140 1.00 12.72 304 ALA D O 1
ATOM 11367 N N . ARG D 1 306 ? -26.705 38.090 22.779 1.00 12.16 305 ARG D N 1
ATOM 11368 C CA . ARG D 1 306 ? -25.714 39.170 22.994 1.00 12.67 305 ARG D CA 1
ATOM 11369 C C . ARG D 1 306 ? -25.421 39.882 21.661 1.00 11.92 305 ARG D C 1
ATOM 11370 O O . ARG D 1 306 ? -25.526 41.142 21.571 1.00 12.95 305 ARG D O 1
ATOM 11378 N N . GLU D 1 307 ? -25.133 39.141 20.606 1.00 12.26 306 GLU D N 1
ATOM 11379 C CA . GLU D 1 307 ? -24.841 39.707 19.262 1.00 12.62 306 GLU D CA 1
ATOM 11380 C C . GLU D 1 307 ? -26.014 40.564 18.774 1.00 13.51 306 GLU D C 1
ATOM 11381 O O . GLU D 1 307 ? -25.753 41.659 18.202 1.00 14.33 306 GLU D O 1
ATOM 11387 N N . MET D 1 308 ? -27.254 40.134 18.998 1.00 12.21 307 MET D N 1
ATOM 11388 C CA . MET D 1 308 ? -28.450 40.819 18.482 1.00 13.66 307 MET D CA 1
ATOM 11389 C C . MET D 1 308 ? -28.901 41.939 19.428 1.00 14.72 307 MET D C 1
ATOM 11390 O O . MET D 1 308 ? -29.872 42.673 19.092 1.00 17.89 307 MET D O 1
ATOM 11395 N N . GLY D 1 309 ? -28.288 42.109 20.595 1.00 12.92 308 GLY D N 1
ATOM 11396 C CA . GLY D 1 309 ? -28.670 43.142 21.579 1.00 13.46 308 GLY D CA 1
ATOM 11397 C C . GLY D 1 309 ? -29.929 42.823 22.331 1.00 14.74 308 GLY D C 1
ATOM 11398 O O . GLY D 1 309 ? -30.589 43.761 22.835 1.00 16.52 308 GLY D O 1
ATOM 11399 N N . ASP D 1 310 ? -30.290 41.565 22.444 1.00 13.78 309 ASP D N 1
ATOM 11400 C CA . ASP D 1 310 ? -31.573 41.136 23.041 1.00 13.45 309 ASP D CA 1
ATOM 11401 C C . ASP D 1 310 ? -31.343 40.883 24.539 1.00 12.48 309 ASP D C 1
ATOM 11402 O O . ASP D 1 310 ? -31.078 39.731 24.957 1.00 12.47 309 ASP D O 1
ATOM 11407 N N . GLN D 1 311 ? -31.402 41.928 25.358 1.00 12.99 310 GLN D N 1
ATOM 11408 C CA . GLN D 1 311 ? -31.126 41.817 26.789 1.00 13.20 310 GLN D CA 1
ATOM 11409 C C . GLN D 1 311 ? -32.135 40.889 27.469 1.00 13.07 310 GLN D C 1
ATOM 11410 O O . GLN D 1 311 ? -31.754 40.178 28.414 1.00 13.27 310 GLN D O 1
ATOM 11416 N N . GLN D 1 312 ? -33.409 40.915 27.088 1.00 13.76 311 GLN D N 1
ATOM 11417 C CA . GLN D 1 312 ? -34.427 40.086 27.736 1.00 14.01 311 GLN D CA 1
ATOM 11418 C C . GLN D 1 312 ? -34.066 38.596 27.557 1.00 13.72 311 GLN D C 1
ATOM 11419 O O . GLN D 1 312 ? -34.058 37.851 28.551 1.00 13.91 311 GLN D O 1
ATOM 11425 N N . LEU D 1 313 ? -33.792 38.154 26.328 1.00 12.25 312 LEU D N 1
ATOM 11426 C CA . LEU D 1 313 ? -33.500 36.715 26.143 1.00 10.86 312 LEU D CA 1
ATOM 11427 C C . LEU D 1 313 ? -32.153 36.378 26.793 1.00 12.55 312 LEU D C 1
ATOM 11428 O O . LEU D 1 313 ? -31.980 35.274 27.333 1.00 12.06 312 LEU D O 1
ATOM 11433 N N . PHE D 1 314 ? -31.156 37.264 26.688 1.00 11.65 313 PHE D N 1
ATOM 11434 C CA . PHE D 1 314 ? -29.860 37.026 27.369 1.00 10.38 313 PHE D CA 1
ATOM 11435 C C . PHE D 1 314 ? -30.115 36.760 28.853 1.00 11.09 313 PHE D C 1
ATOM 11436 O O . PHE D 1 314 ? -29.572 35.747 29.406 1.00 11.01 313 PHE D O 1
ATOM 11444 N N . ASP D 1 315 ? -30.897 37.603 29.516 1.00 11.07 314 ASP D N 1
ATOM 11445 C CA . ASP D 1 315 ? -31.141 37.437 30.965 1.00 10.78 314 ASP D CA 1
ATOM 11446 C C . ASP D 1 315 ? -31.833 36.090 31.233 1.00 11.88 314 ASP D C 1
ATOM 11447 O O . ASP D 1 315 ? -31.477 35.382 32.211 1.00 11.88 314 ASP D O 1
ATOM 11452 N N . GLN D 1 316 ? -32.835 35.765 30.443 1.00 11.47 315 GLN D N 1
ATOM 11453 C CA . GLN D 1 316 ? -33.594 34.507 30.613 1.00 11.55 315 GLN D CA 1
ATOM 11454 C C . GLN D 1 316 ? -32.682 33.288 30.498 1.00 11.37 315 GLN D C 1
ATOM 11455 O O . GLN D 1 316 ? -32.741 32.356 31.309 1.00 11.31 315 GLN D O 1
ATOM 11461 N N . LEU D 1 317 ? -31.844 33.294 29.455 1.00 11.04 316 LEU D N 1
ATOM 11462 C CA . LEU D 1 317 ? -30.932 32.138 29.237 1.00 10.97 316 LEU D CA 1
ATOM 11463 C C . LEU D 1 317 ? -29.884 32.068 30.345 1.00 10.56 316 LEU D C 1
ATOM 11464 O O . LEU D 1 317 ? -29.581 30.950 30.785 1.00 12.08 316 LEU D O 1
ATOM 11469 N N . LEU D 1 318 ? -29.326 33.192 30.764 1.00 11.23 317 LEU D N 1
ATOM 11470 C CA . LEU D 1 318 ? -28.267 33.105 31.812 1.00 11.29 317 LEU D CA 1
ATOM 11471 C C . LEU D 1 318 ? -28.910 32.692 33.141 1.00 12.23 317 LEU D C 1
ATOM 11472 O O . LEU D 1 318 ? -28.266 31.954 33.937 1.00 12.84 317 LEU D O 1
ATOM 11477 N N . ASN D 1 319 ? -30.169 33.040 33.393 1.00 12.00 318 ASN D N 1
ATOM 11478 C CA . ASN D 1 319 ? -30.899 32.562 34.585 1.00 12.30 318 ASN D CA 1
ATOM 11479 C C . ASN D 1 319 ? -31.119 31.044 34.566 1.00 12.97 318 ASN D C 1
ATOM 11480 O O . ASN D 1 319 ? -31.218 30.444 35.648 1.00 15.88 318 ASN D O 1
ATOM 11485 N N . HIS D 1 320 ? -31.238 30.463 33.386 1.00 12.27 319 HIS D N 1
ATOM 11486 C CA . HIS D 1 320 ? -31.351 28.993 33.199 1.00 11.36 319 HIS D CA 1
ATOM 11487 C C . HIS D 1 320 ? -29.987 28.338 33.352 1.00 12.96 319 HIS D C 1
ATOM 11488 O O . HIS D 1 320 ? -29.891 27.247 33.963 1.00 14.57 319 HIS D O 1
ATOM 11495 N N . LEU D 1 321 ? -28.949 28.912 32.736 1.00 11.93 320 LEU D N 1
ATOM 11496 C CA . LEU D 1 321 ? -27.639 28.249 32.596 1.00 12.17 320 LEU D CA 1
ATOM 11497 C C . LEU D 1 321 ? -26.767 28.392 33.844 1.00 12.26 320 LEU D C 1
ATOM 11498 O O . LEU D 1 321 ? -26.072 27.401 34.196 1.00 13.05 320 LEU D O 1
ATOM 11503 N N . GLU D 1 322 ? -26.694 29.576 34.431 1.00 12.43 321 GLU D N 1
ATOM 11504 C CA . GLU D 1 322 ? -25.616 29.817 35.430 1.00 12.01 321 GLU D CA 1
ATOM 11505 C C . GLU D 1 322 ? -25.972 29.252 36.817 1.00 13.62 321 GLU D C 1
ATOM 11506 O O . GLU D 1 322 ? -25.123 28.542 37.399 1.00 13.28 321 GLU D O 1
ATOM 11512 N N . PRO D 1 323 ? -27.139 29.545 37.423 1.00 13.99 322 PRO D N 1
ATOM 11513 C CA . PRO D 1 323 ? -27.377 29.080 38.808 1.00 13.22 322 PRO D CA 1
ATOM 11514 C C . PRO D 1 323 ? -27.193 27.597 39.044 1.00 14.54 322 PRO D C 1
ATOM 11515 O O . PRO D 1 323 ? -26.535 27.220 40.032 1.00 15.31 322 PRO D O 1
ATOM 11519 N N . PRO D 1 324 ? -27.691 26.679 38.201 1.00 13.44 323 PRO D N 1
ATOM 11520 C CA . PRO D 1 324 ? -27.525 25.238 38.450 1.00 14.31 323 PRO D CA 1
ATOM 11521 C C . PRO D 1 324 ? -26.075 24.794 38.390 1.00 16.47 323 PRO D C 1
ATOM 11522 O O . PRO D 1 324 ? -25.728 23.719 38.883 1.00 18.01 323 PRO D O 1
ATOM 11526 N N . ALA D 1 325 ? -25.216 25.556 37.716 1.00 14.77 324 ALA D N 1
ATOM 11527 C CA . ALA D 1 325 ? -23.784 25.213 37.569 1.00 14.52 324 ALA D CA 1
ATOM 11528 C C . ALA D 1 325 ? -23.016 25.600 38.831 1.00 16.64 324 ALA D C 1
ATOM 11529 O O . ALA D 1 325 ? -21.850 25.190 38.936 1.00 17.43 324 ALA D O 1
ATOM 11531 N N . LYS D 1 326 ? -23.608 26.350 39.748 1.00 15.29 325 LYS D N 1
ATOM 11532 C CA . LYS D 1 326 ? -23.036 26.647 41.096 1.00 17.11 325 LYS D CA 1
ATOM 11533 C C . LYS D 1 326 ? -21.685 27.339 40.944 1.00 16.48 325 LYS D C 1
ATOM 11534 O O . LYS D 1 326 ? -20.618 26.789 41.300 1.00 16.00 325 LYS D O 1
ATOM 11537 N N . PRO D 1 327 ? -21.682 28.607 40.491 1.00 15.29 326 PRO D N 1
ATOM 11538 C CA . PRO D 1 327 ? -20.444 29.386 40.463 1.00 15.31 326 PRO D CA 1
ATOM 11539 C C . PRO D 1 327 ? -19.947 29.645 41.882 1.00 16.93 326 PRO D C 1
ATOM 11540 O O . PRO D 1 327 ? -20.754 29.907 42.787 1.00 19.78 326 PRO D O 1
ATOM 11544 N N . SER D 1 328 ? -18.638 29.759 42.004 1.00 16.39 327 SER D N 1
ATOM 11545 C CA . SER D 1 328 ? -18.065 30.317 43.245 1.00 20.53 327 SER D CA 1
ATOM 11546 C C . SER D 1 328 ? -16.753 30.985 42.912 1.00 20.06 327 SER D C 1
ATOM 11547 O O . SER D 1 328 ? -16.129 30.702 41.883 1.00 19.31 327 SER D O 1
ATOM 11550 N N . ILE D 1 329 ? -16.425 31.929 43.757 1.00 19.31 328 ILE D N 1
ATOM 11551 C CA . ILE D 1 329 ? -15.164 32.680 43.598 1.00 18.48 328 ILE D CA 1
ATOM 11552 C C . ILE D 1 329 ? -14.307 32.341 44.814 1.00 19.32 328 ILE D C 1
ATOM 11553 O O . ILE D 1 329 ? -14.737 32.564 45.914 1.00 23.17 328 ILE D O 1
ATOM 11558 N N . VAL D 1 330 ? -13.172 31.733 44.535 1.00 16.75 329 VAL D N 1
ATOM 11559 C CA . VAL D 1 330 ? -12.207 31.278 45.569 1.00 17.07 329 VAL D CA 1
ATOM 11560 C C . VAL D 1 330 ? -10.867 31.916 45.205 1.00 16.04 329 VAL D C 1
ATOM 11561 O O . VAL D 1 330 ? -10.392 31.751 44.064 1.00 16.07 329 VAL D O 1
ATOM 11565 N N . SER D 1 331 ? -10.286 32.660 46.144 1.00 16.06 330 SER D N 1
ATOM 11566 C CA . SER D 1 331 ? -8.994 33.360 45.923 1.00 16.40 330 SER D CA 1
ATOM 11567 C C . SER D 1 331 ? -9.078 34.197 44.625 1.00 16.88 330 SER D C 1
ATOM 11568 O O . SER D 1 331 ? -8.143 34.185 43.808 1.00 17.16 330 SER D O 1
ATOM 11571 N N . ALA D 1 332 ? -10.204 34.902 44.441 1.00 15.83 331 ALA D N 1
ATOM 11572 C CA . ALA D 1 332 ? -10.461 35.835 43.308 1.00 15.64 331 ALA D CA 1
ATOM 11573 C C . ALA D 1 332 ? -10.502 35.152 41.937 1.00 16.64 331 ALA D C 1
ATOM 11574 O O . ALA D 1 332 ? -10.337 35.825 40.969 1.00 17.30 331 ALA D O 1
ATOM 11576 N N . SER D 1 333 ? -10.736 33.856 41.897 1.00 14.39 332 SER D N 1
ATOM 11577 C CA A SER D 1 333 ? -10.831 33.090 40.627 0.50 15.37 332 SER D CA 1
ATOM 11578 C CA B SER D 1 333 ? -10.830 33.089 40.622 0.50 15.64 332 SER D CA 1
ATOM 11579 C C . SER D 1 333 ? -12.182 32.380 40.550 1.00 15.52 332 SER D C 1
ATOM 11580 O O . SER D 1 333 ? -12.648 31.826 41.580 1.00 16.13 332 SER D O 1
ATOM 11585 N N . LEU D 1 334 ? -12.779 32.379 39.365 1.00 13.62 333 LEU D N 1
ATOM 11586 C CA . LEU D 1 334 ? -14.127 31.777 39.155 1.00 14.51 333 LEU D CA 1
ATOM 11587 C C . LEU D 1 334 ? -14.054 30.301 38.837 1.00 13.29 333 LEU D C 1
ATOM 11588 O O . LEU D 1 334 ? -13.260 29.904 37.953 1.00 16.29 333 LEU D O 1
ATOM 11593 N N . ARG D 1 335 ? -14.898 29.496 39.460 1.00 15.14 334 ARG D N 1
ATOM 11594 C CA . ARG D 1 335 ? -15.064 28.070 39.151 1.00 15.68 334 ARG D CA 1
ATOM 11595 C C . ARG D 1 335 ? -16.558 27.732 39.145 1.00 15.96 334 ARG D C 1
ATOM 11596 O O . ARG D 1 335 ? -17.352 28.436 39.780 1.00 15.85 334 ARG D O 1
ATOM 11598 N N . TYR D 1 336 ? -16.933 26.701 38.382 1.00 18.51 335 TYR D N 1
ATOM 11599 C CA . TYR D 1 336 ? -18.305 26.118 38.407 1.00 18.71 335 TYR D CA 1
ATOM 11600 C C . TYR D 1 336 ? -18.221 24.711 38.996 1.00 18.40 335 TYR D C 1
ATOM 11601 O O . TYR D 1 336 ? -17.433 23.907 38.474 1.00 21.70 335 TYR D O 1
ATOM 11610 N N . GLU D 1 337 ? -19.063 24.413 39.955 1.00 18.76 336 GLU D N 1
ATOM 11611 C CA . GLU D 1 337 ? -19.118 23.039 40.521 1.00 21.95 336 GLU D CA 1
ATOM 11612 C C . GLU D 1 337 ? -19.779 22.075 39.541 1.00 20.34 336 GLU D C 1
ATOM 11613 O O . GLU D 1 337 ? -19.358 20.879 39.488 1.00 21.42 336 GLU D O 1
ATOM 11615 N N . HIS D 1 338 ? -20.787 22.496 38.764 1.00 18.86 337 HIS D N 1
ATOM 11616 C CA . HIS D 1 338 ? -21.613 21.590 37.937 1.00 19.01 337 HIS D CA 1
ATOM 11617 C C . HIS D 1 338 ? -21.824 22.176 36.539 1.00 17.01 337 HIS D C 1
ATOM 11618 O O . HIS D 1 338 ? -22.929 22.465 36.156 1.00 17.50 337 HIS D O 1
ATOM 11625 N N . PRO D 1 339 ? -20.769 22.347 35.723 1.00 15.79 338 PRO D N 1
ATOM 11626 C CA . PRO D 1 339 ? -20.963 22.843 34.354 1.00 17.17 338 PRO D CA 1
ATOM 11627 C C . PRO D 1 339 ? -21.967 21.955 33.627 1.00 18.23 338 PRO D C 1
ATOM 11628 O O . PRO D 1 339 ? -21.894 20.719 33.745 1.00 16.83 338 PRO D O 1
ATOM 11632 N N . GLY D 1 340 ? -22.903 22.558 32.899 1.00 18.89 339 GLY D N 1
ATOM 11633 C CA . GLY D 1 340 ? -24.029 21.773 32.373 1.00 19.74 339 GLY D CA 1
ATOM 11634 C C . GLY D 1 340 ? -23.798 21.220 30.973 1.00 19.41 339 GLY D C 1
ATOM 11635 O O . GLY D 1 340 ? -24.639 20.422 30.473 1.00 22.31 339 GLY D O 1
ATOM 11636 N N . SER D 1 341 ? -22.685 21.543 30.347 1.00 16.49 340 SER D N 1
ATOM 11637 C CA . SER D 1 341 ? -22.381 21.159 28.956 1.00 16.19 340 SER D CA 1
ATOM 11638 C C . SER D 1 341 ? -20.869 21.153 28.758 1.00 15.45 340 SER D C 1
ATOM 11639 O O . SER D 1 341 ? -20.093 21.724 29.575 1.00 16.29 340 SER D O 1
ATOM 11642 N N . LEU D 1 342 ? -20.469 20.660 27.597 1.00 15.97 341 LEU D N 1
ATOM 11643 C CA . LEU D 1 342 ? -19.142 20.965 27.043 1.00 16.74 341 LEU D CA 1
ATOM 11644 C C . LEU D 1 342 ? -19.037 22.485 26.847 1.00 16.57 341 LEU D C 1
ATOM 11645 O O . LEU D 1 342 ? -20.057 23.203 26.698 1.00 15.72 341 LEU D O 1
ATOM 11650 N N . LEU D 1 343 ? -17.832 22.982 26.834 1.00 15.89 342 LEU D N 1
ATOM 11651 C CA . LEU D 1 343 ? -17.532 24.384 26.471 1.00 14.67 342 LEU D CA 1
ATOM 11652 C C . LEU D 1 343 ? -18.229 25.394 27.370 1.00 13.95 342 LEU D C 1
ATOM 11653 O O . LEU D 1 343 ? -18.489 26.521 26.962 1.00 15.04 342 LEU D O 1
ATOM 11658 N N . PHE D 1 344 ? -18.482 25.013 28.627 1.00 13.65 343 PHE D N 1
ATOM 11659 C CA . PHE D 1 344 ? -19.391 25.794 29.495 1.00 13.49 343 PHE D CA 1
ATOM 11660 C C . PHE D 1 344 ? -18.762 27.124 29.870 1.00 11.69 343 PHE D C 1
ATOM 11661 O O . PHE D 1 344 ? -19.315 28.215 29.637 1.00 13.10 343 PHE D O 1
ATOM 11669 N N . ASP D 1 345 ? -17.597 27.074 30.574 1.00 12.44 344 ASP D N 1
ATOM 11670 C CA . ASP D 1 345 ? -16.996 28.341 31.035 1.00 12.63 344 ASP D CA 1
ATOM 11671 C C . ASP D 1 345 ? -16.578 29.166 29.810 1.00 12.64 344 ASP D C 1
ATOM 11672 O O . ASP D 1 345 ? -16.630 30.412 29.868 1.00 12.63 344 ASP D O 1
ATOM 11677 N N . GLU D 1 346 ? -16.197 28.530 28.697 1.00 12.71 345 GLU D N 1
ATOM 11678 C CA . GLU D 1 346 ? -15.785 29.252 27.463 1.00 13.29 345 GLU D CA 1
ATOM 11679 C C . GLU D 1 346 ? -16.950 30.083 26.914 1.00 12.57 345 GLU D C 1
ATOM 11680 O O . GLU D 1 346 ? -16.783 31.256 26.596 1.00 12.48 345 GLU D O 1
ATOM 11686 N N . LEU D 1 347 ? -18.120 29.461 26.774 1.00 13.19 346 LEU D N 1
ATOM 11687 C CA . LEU D 1 347 ? -19.269 30.126 26.136 1.00 12.57 346 LEU D CA 1
ATOM 11688 C C . LEU D 1 347 ? -19.902 31.146 27.064 1.00 12.49 346 LEU D C 1
ATOM 11689 O O . LEU D 1 347 ? -20.359 32.201 26.578 1.00 12.86 346 LEU D O 1
ATOM 11694 N N . LEU D 1 348 ? -19.940 30.905 28.382 1.00 12.17 347 LEU D N 1
ATOM 11695 C CA . LEU D 1 348 ? -20.469 31.944 29.288 1.00 12.89 347 LEU D CA 1
ATOM 11696 C C . LEU D 1 348 ? -19.525 33.139 29.310 1.00 11.87 347 LEU D C 1
ATOM 11697 O O . LEU D 1 348 ? -19.984 34.288 29.280 1.00 13.03 347 LEU D O 1
ATOM 11702 N N . PHE D 1 349 ? -18.201 32.903 29.306 1.00 11.47 348 PHE D N 1
ATOM 11703 C CA . PHE D 1 349 ? -17.239 34.011 29.262 1.00 11.90 348 PHE D CA 1
ATOM 11704 C C . PHE D 1 349 ? -17.475 34.813 27.967 1.00 11.13 348 PHE D C 1
ATOM 11705 O O . PHE D 1 349 ? -17.632 36.055 28.013 1.00 11.75 348 PHE D O 1
ATOM 11713 N N . LEU D 1 350 ? -17.494 34.148 26.835 1.00 11.75 349 LEU D N 1
ATOM 11714 C CA . LEU D 1 350 ? -17.637 34.824 25.507 1.00 12.31 349 LEU D CA 1
ATOM 11715 C C . LEU D 1 350 ? -18.955 35.629 25.499 1.00 12.35 349 LEU D C 1
ATOM 11716 O O . LEU D 1 350 ? -18.914 36.819 25.163 1.00 12.99 349 LEU D O 1
ATOM 11721 N N . ALA D 1 351 ? -20.060 35.053 25.912 1.00 11.42 350 ALA D N 1
ATOM 11722 C CA . ALA D 1 351 ? -21.339 35.793 25.850 1.00 13.31 350 ALA D CA 1
ATOM 11723 C C . ALA D 1 351 ? -21.349 36.997 26.798 1.00 12.55 350 ALA D C 1
ATOM 11724 O O . ALA D 1 351 ? -21.926 38.064 26.456 1.00 13.24 350 ALA D O 1
ATOM 11726 N N . LYS D 1 352 ? -20.727 36.885 27.980 1.00 11.86 351 LYS D N 1
ATOM 11727 C CA . LYS D 1 352 ? -20.689 38.004 28.930 1.00 11.56 351 LYS D CA 1
ATOM 11728 C C . LYS D 1 352 ? -19.930 39.194 28.377 1.00 11.79 351 LYS D C 1
ATOM 11729 O O . LYS D 1 352 ? -20.336 40.332 28.646 1.00 13.57 351 LYS D O 1
ATOM 11735 N N . VAL D 1 353 ? -18.846 38.984 27.629 1.00 11.64 352 VAL D N 1
ATOM 11736 C CA . VAL D 1 353 ? -17.982 40.112 27.155 1.00 11.83 352 VAL D CA 1
ATOM 11737 C C . VAL D 1 353 ? -18.303 40.508 25.709 1.00 11.68 352 VAL D C 1
ATOM 11738 O O . VAL D 1 353 ? -17.865 41.584 25.316 1.00 12.69 352 VAL D O 1
ATOM 11742 N N . HIS D 1 354 ? -19.019 39.700 24.918 1.00 12.49 353 HIS D N 1
ATOM 11743 C CA . HIS D 1 354 ? -19.037 39.850 23.444 1.00 11.64 353 HIS D CA 1
ATOM 11744 C C . HIS D 1 354 ? -19.479 41.248 23.029 1.00 13.07 353 HIS D C 1
ATOM 11745 O O . HIS D 1 354 ? -20.586 41.646 23.329 1.00 14.61 353 HIS D O 1
ATOM 11752 N N . ALA D 1 355 ? -18.649 41.928 22.251 1.00 13.30 354 ALA D N 1
ATOM 11753 C CA . ALA D 1 355 ? -18.892 43.315 21.802 1.00 14.14 354 ALA D CA 1
ATOM 11754 C C . ALA D 1 355 ? -19.593 43.335 20.442 1.00 15.64 354 ALA D C 1
ATOM 11755 O O . ALA D 1 355 ? -19.942 44.463 20.012 1.00 16.90 354 ALA D O 1
ATOM 11757 N N . GLY D 1 356 ? -19.820 42.194 19.831 1.00 14.38 355 GLY D N 1
ATOM 11758 C CA . GLY D 1 356 ? -20.382 42.083 18.468 1.00 14.28 355 GLY D CA 1
ATOM 11759 C C . GLY D 1 356 ? -19.271 41.822 17.474 1.00 14.63 355 GLY D C 1
ATOM 11760 O O . GLY D 1 356 ? -18.186 42.443 17.534 1.00 14.85 355 GLY D O 1
ATOM 11761 N N . PHE D 1 357 ? -19.501 40.920 16.519 1.00 14.39 356 PHE D N 1
ATOM 11762 C CA . PHE D 1 357 ? -18.452 40.593 15.508 1.00 15.72 356 PHE D CA 1
ATOM 11763 C C . PHE D 1 357 ? -18.169 41.808 14.621 1.00 17.63 356 PHE D C 1
ATOM 11764 O O . PHE D 1 357 ? -17.000 41.997 14.250 1.00 17.46 356 PHE D O 1
ATOM 11772 N N . GLY D 1 358 ? -19.127 42.651 14.344 1.00 16.52 357 GLY D N 1
ATOM 11773 C CA . GLY D 1 358 ? -18.865 43.902 13.576 1.00 17.22 357 GLY D CA 1
ATOM 11774 C C . GLY D 1 358 ? -17.973 44.851 14.336 1.00 16.92 357 GLY D C 1
ATOM 11775 O O . GLY D 1 358 ? -17.064 45.445 13.734 1.00 19.23 357 GLY D O 1
ATOM 11776 N N . ALA D 1 359 ? -18.154 44.999 15.641 1.00 17.42 358 ALA D N 1
ATOM 11777 C CA . ALA D 1 359 ? -17.310 45.877 16.479 1.00 18.48 358 ALA D CA 1
ATOM 11778 C C . ALA D 1 359 ? -15.882 45.324 16.490 1.00 18.59 358 ALA D C 1
ATOM 11779 O O . ALA D 1 359 ? -14.917 46.123 16.504 1.00 18.93 358 ALA D O 1
ATOM 11781 N N . LEU D 1 360 ? -15.676 43.999 16.527 1.00 16.36 359 LEU D N 1
ATOM 11782 C CA . LEU D 1 360 ? -14.329 43.419 16.463 1.00 17.49 359 LEU D CA 1
ATOM 11783 C C . LEU D 1 360 ? -13.695 43.784 15.130 1.00 21.14 359 LEU D C 1
ATOM 11784 O O . LEU D 1 360 ? -12.540 44.138 15.135 1.00 20.55 359 LEU D O 1
ATOM 11789 N N . LEU D 1 361 ? -14.431 43.661 14.026 1.00 19.18 360 LEU D N 1
ATOM 11790 C CA . LEU D 1 361 ? -13.900 44.018 12.677 1.00 21.82 360 LEU D CA 1
ATOM 11791 C C . LEU D 1 361 ? -13.427 45.456 12.684 1.00 23.14 360 LEU D C 1
ATOM 11792 O O . LEU D 1 361 ? -12.424 45.734 11.970 1.00 28.90 360 LEU D O 1
ATOM 11797 N N . ARG D 1 362 ? -14.064 46.349 13.430 1.00 21.39 361 ARG D N 1
ATOM 11798 C CA . ARG D 1 362 ? -13.768 47.805 13.424 1.00 23.56 361 ARG D CA 1
ATOM 11799 C C . ARG D 1 362 ? -12.912 48.193 14.630 1.00 25.46 361 ARG D C 1
ATOM 11800 O O . ARG D 1 362 ? -12.804 49.380 14.927 1.00 29.29 361 ARG D O 1
ATOM 11808 N N . MET D 1 363 ? -12.282 47.233 15.313 1.00 23.71 362 MET D N 1
ATOM 11809 C CA . MET D 1 363 ? -11.427 47.474 16.493 1.00 24.28 362 MET D CA 1
ATOM 11810 C C . MET D 1 363 ? -10.417 48.568 16.147 1.00 25.97 362 MET D C 1
ATOM 11811 O O . MET D 1 363 ? -9.630 48.391 15.213 1.00 25.68 362 MET D O 1
ATOM 11816 N N . PRO D 1 364 ? -10.305 49.765 16.921 1.00 25.35 363 PRO D N 1
ATOM 11817 C CA . PRO D 1 364 ? -9.264 51.068 16.925 1.00 26.94 363 PRO D CA 1
ATOM 11818 C C . PRO D 1 364 ? -7.985 50.236 16.831 1.00 25.80 363 PRO D C 1
ATOM 11819 O O . PRO D 1 364 ? -7.696 49.323 17.561 1.00 24.95 363 PRO D O 1
ATOM 11823 N N . PRO D 1 365 ? -7.126 50.638 15.904 1.00 25.24 364 PRO D N 1
ATOM 11824 C CA . PRO D 1 365 ? -5.834 50.054 15.768 1.00 24.12 364 PRO D CA 1
ATOM 11825 C C . PRO D 1 365 ? -4.992 50.185 17.043 1.00 29.01 364 PRO D C 1
ATOM 11826 O O . PRO D 1 365 ? -5.108 51.093 17.817 1.00 28.03 364 PRO D O 1
ATOM 11830 N N . PRO D 1 366 ? -3.969 49.242 17.375 1.00 26.70 365 PRO D N 1
ATOM 11831 C CA . PRO D 1 366 ? -2.856 49.038 18.616 1.00 32.11 365 PRO D CA 1
ATOM 11832 C C . PRO D 1 366 ? -2.008 50.322 18.616 1.00 33.28 365 PRO D C 1
ATOM 11833 O O . PRO D 1 366 ? -1.849 50.899 17.577 1.00 35.25 365 PRO D O 1
ATOM 11837 N N . ALA D 1 367 ? -1.653 50.734 19.826 1.00 42.04 366 ALA D N 1
ATOM 11838 C CA . ALA D 1 367 ? -0.778 51.865 20.188 1.00 50.91 366 ALA D CA 1
ATOM 11839 C C . ALA D 1 367 ? 0.634 51.502 19.752 1.00 53.22 366 ALA D C 1
ATOM 11840 O O . ALA D 1 367 ? 1.326 52.387 19.320 1.00 46.42 366 ALA D O 1
ATOM 11842 N N . LEU E 1 5 ? 4.472 -28.181 70.535 1.00 51.21 4 LEU E N 1
ATOM 11843 C CA . LEU E 1 5 ? 4.861 -26.947 69.786 1.00 47.95 4 LEU E CA 1
ATOM 11844 C C . LEU E 1 5 ? 3.845 -25.826 70.033 1.00 45.41 4 LEU E C 1
ATOM 11845 O O . LEU E 1 5 ? 2.639 -26.015 69.854 1.00 44.30 4 LEU E O 1
ATOM 11850 N N . PRO E 1 6 ? 4.311 -24.571 70.276 1.00 43.53 5 PRO E N 1
ATOM 11851 C CA . PRO E 1 6 ? 3.413 -23.428 70.459 1.00 38.67 5 PRO E CA 1
ATOM 11852 C C . PRO E 1 6 ? 2.788 -23.111 69.105 1.00 40.91 5 PRO E C 1
ATOM 11853 O O . PRO E 1 6 ? 3.301 -23.527 68.073 1.00 36.11 5 PRO E O 1
ATOM 11857 N N . PRO E 1 7 ? 1.646 -22.412 69.048 1.00 40.22 6 PRO E N 1
ATOM 11858 C CA . PRO E 1 7 ? 0.966 -22.214 67.773 1.00 37.47 6 PRO E CA 1
ATOM 11859 C C . PRO E 1 7 ? 1.897 -21.537 66.753 1.00 30.61 6 PRO E C 1
ATOM 11860 O O . PRO E 1 7 ? 2.535 -20.548 67.094 1.00 30.48 6 PRO E O 1
ATOM 11864 N N . GLY E 1 8 ? 1.888 -22.045 65.520 1.00 26.21 7 GLY E N 1
ATOM 11865 C CA . GLY E 1 8 ? 2.672 -21.455 64.421 1.00 30.99 7 GLY E CA 1
ATOM 11866 C C . GLY E 1 8 ? 4.145 -21.816 64.486 1.00 23.71 7 GLY E C 1
ATOM 11867 O O . GLY E 1 8 ? 4.880 -21.240 63.638 1.00 30.70 7 GLY E O 1
ATOM 11868 N N . ARG E 1 9 ? 4.608 -22.633 65.440 1.00 26.47 8 ARG E N 1
ATOM 11869 C CA . ARG E 1 9 ? 5.970 -23.253 65.291 1.00 21.18 8 ARG E CA 1
ATOM 11870 C C . ARG E 1 9 ? 5.803 -24.666 64.720 1.00 21.37 8 ARG E C 1
ATOM 11871 O O . ARG E 1 9 ? 4.852 -25.384 65.071 1.00 25.26 8 ARG E O 1
ATOM 11879 N N . LEU E 1 10 ? 6.651 -25.006 63.750 1.00 19.12 9 LEU E N 1
ATOM 11880 C CA . LEU E 1 10 ? 6.555 -26.297 63.035 1.00 18.58 9 LEU E CA 1
ATOM 11881 C C . LEU E 1 10 ? 7.529 -27.338 63.576 1.00 21.26 9 LEU E C 1
ATOM 11882 O O . LEU E 1 10 ? 7.242 -28.538 63.439 1.00 22.96 9 LEU E O 1
ATOM 11887 N N . ALA E 1 11 ? 8.662 -26.942 64.132 1.00 18.27 10 ALA E N 1
ATOM 11888 C CA . ALA E 1 11 ? 9.666 -27.852 64.695 1.00 17.46 10 ALA E CA 1
ATOM 11889 C C . ALA E 1 11 ? 10.431 -27.113 65.797 1.00 16.82 10 ALA E C 1
ATOM 11890 O O . ALA E 1 11 ? 10.453 -25.876 65.780 1.00 16.51 10 ALA E O 1
ATOM 11892 N N . THR E 1 12 ? 11.013 -27.852 66.728 1.00 17.78 11 THR E N 1
ATOM 11893 C CA . THR E 1 12 ? 11.770 -27.247 67.830 1.00 17.57 11 THR E CA 1
ATOM 11894 C C . THR E 1 12 ? 13.120 -26.723 67.321 1.00 16.59 11 THR E C 1
ATOM 11895 O O . THR E 1 12 ? 13.693 -27.176 66.300 1.00 16.49 11 THR E O 1
ATOM 11899 N N . THR E 1 13 ? 13.668 -25.773 68.068 1.00 17.82 12 THR E N 1
ATOM 11900 C CA . THR E 1 13 ? 15.029 -25.271 67.813 1.00 16.88 12 THR E CA 1
ATOM 11901 C C . THR E 1 13 ? 16.053 -26.415 67.924 1.00 18.71 12 THR E C 1
ATOM 11902 O O . THR E 1 13 ? 16.964 -26.501 67.100 1.00 18.31 12 THR E O 1
ATOM 11906 N N . GLU E 1 14 ? 15.913 -27.291 68.935 1.00 18.67 13 GLU E N 1
ATOM 11907 C CA . GLU E 1 14 ? 16.771 -28.495 69.066 1.00 20.17 13 GLU E CA 1
ATOM 11908 C C . GLU E 1 14 ? 16.749 -29.273 67.738 1.00 18.52 13 GLU E C 1
ATOM 11909 O O . GLU E 1 14 ? 17.805 -29.676 67.248 1.00 21.26 13 GLU E O 1
ATOM 11915 N N . ASP E 1 15 ? 15.567 -29.460 67.164 1.00 18.46 14 ASP E N 1
ATOM 11916 C CA . ASP E 1 15 ? 15.428 -30.218 65.888 1.00 18.30 14 ASP E CA 1
ATOM 11917 C C . ASP E 1 15 ? 16.205 -29.510 64.753 1.00 17.43 14 ASP E C 1
ATOM 11918 O O . ASP E 1 15 ? 16.910 -30.173 63.987 1.00 18.12 14 ASP E O 1
ATOM 11923 N N . TYR E 1 16 ? 16.092 -28.194 64.602 1.00 17.11 15 TYR E N 1
ATOM 11924 C CA . TYR E 1 16 ? 16.844 -27.528 63.513 1.00 16.27 15 TYR E CA 1
ATOM 11925 C C . TYR E 1 16 ? 18.346 -27.709 63.721 1.00 16.12 15 TYR E C 1
ATOM 11926 O O . TYR E 1 16 ? 19.085 -27.966 62.768 1.00 17.43 15 TYR E O 1
ATOM 11935 N N . PHE E 1 17 ? 18.819 -27.503 64.943 1.00 16.42 16 PHE E N 1
ATOM 11936 C CA . PHE E 1 17 ? 20.275 -27.546 65.233 1.00 17.72 16 PHE E CA 1
ATOM 11937 C C . PHE E 1 17 ? 20.803 -28.997 65.120 1.00 18.68 16 PHE E C 1
ATOM 11938 O O . PHE E 1 17 ? 22.003 -29.134 64.888 1.00 21.43 16 PHE E O 1
ATOM 11946 N N . ALA E 1 18 ? 19.957 -30.007 65.172 1.00 17.77 17 ALA E N 1
ATOM 11947 C CA . ALA E 1 18 ? 20.381 -31.434 65.085 1.00 19.43 17 ALA E CA 1
ATOM 11948 C C . ALA E 1 18 ? 20.312 -31.984 63.657 1.00 20.32 17 ALA E C 1
ATOM 11949 O O . ALA E 1 18 ? 20.650 -33.190 63.428 1.00 20.50 17 ALA E O 1
ATOM 11951 N N . GLN E 1 19 ? 19.856 -31.207 62.660 1.00 17.89 18 GLN E N 1
ATOM 11952 C CA . GLN E 1 19 ? 19.693 -31.758 61.297 1.00 17.42 18 GLN E CA 1
ATOM 11953 C C . GLN E 1 19 ? 21.010 -32.344 60.780 1.00 17.52 18 GLN E C 1
ATOM 11954 O O . GLN E 1 19 ? 21.010 -33.428 60.183 1.00 18.44 18 GLN E O 1
ATOM 11960 N N . GLN E 1 20 ? 22.120 -31.658 60.919 1.00 17.14 19 GLN E N 1
ATOM 11961 C CA . GLN E 1 20 ? 23.405 -32.145 60.356 1.00 21.07 19 GLN E CA 1
ATOM 11962 C C . GLN E 1 20 ? 23.801 -33.442 61.089 1.00 21.03 19 GLN E C 1
ATOM 11963 O O . GLN E 1 20 ? 24.209 -34.402 60.400 1.00 22.13 19 GLN E O 1
ATOM 11969 N N . ALA E 1 21 ? 23.658 -33.519 62.400 1.00 20.81 20 ALA E N 1
ATOM 11970 C CA . ALA E 1 21 ? 24.003 -34.765 63.136 1.00 20.76 20 ALA E CA 1
ATOM 11971 C C . ALA E 1 21 ? 23.115 -35.924 62.673 1.00 23.54 20 ALA E C 1
ATOM 11972 O O . ALA E 1 21 ? 23.598 -37.093 62.602 1.00 23.75 20 ALA E O 1
ATOM 11974 N N . LYS E 1 22 ? 21.854 -35.692 62.347 1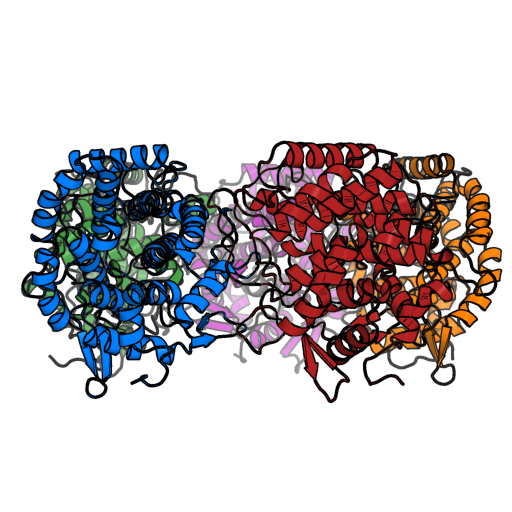.00 19.39 21 LYS E N 1
ATOM 11975 C CA . LYS E 1 22 ? 20.894 -36.739 61.923 1.00 20.38 21 LYS E CA 1
ATOM 11976 C C . LYS E 1 22 ? 21.047 -37.021 60.418 1.00 18.95 21 LYS E C 1
ATOM 11977 O O . LYS E 1 22 ? 20.427 -37.995 59.906 1.00 22.41 21 LYS E O 1
ATOM 11983 N N . GLN E 1 23 ? 21.780 -36.190 59.693 1.00 17.59 22 GLN E N 1
ATOM 11984 C CA . GLN E 1 23 ? 21.924 -36.252 58.210 1.00 18.52 22 GLN E CA 1
ATOM 11985 C C . GLN E 1 23 ? 20.538 -36.210 57.562 1.00 19.69 22 GLN E C 1
ATOM 11986 O O . GLN E 1 23 ? 20.277 -36.918 56.597 1.00 21.18 22 GLN E O 1
ATOM 11992 N N . ALA E 1 24 ? 19.652 -35.331 58.039 1.00 19.62 23 ALA E N 1
ATOM 11993 C CA . ALA E 1 24 ? 18.283 -35.217 57.499 1.00 18.45 23 ALA E CA 1
ATOM 11994 C C . ALA E 1 24 ? 17.734 -33.837 57.818 1.00 17.19 23 ALA E C 1
ATOM 11995 O O . ALA E 1 24 ? 17.827 -33.368 58.965 1.00 18.07 23 ALA E O 1
ATOM 11997 N N . VAL E 1 25 ? 17.098 -33.238 56.837 1.00 16.66 24 VAL E N 1
ATOM 11998 C CA . VAL E 1 25 ? 16.346 -31.977 57.086 1.00 14.95 24 VAL E CA 1
ATOM 11999 C C . VAL E 1 25 ? 15.065 -32.300 57.843 1.00 15.84 24 VAL E C 1
ATOM 12000 O O . VAL E 1 25 ? 14.505 -33.444 57.727 1.00 18.05 24 VAL E O 1
ATOM 12004 N N . THR E 1 26 ? 14.539 -31.328 58.579 1.00 15.71 25 THR E N 1
ATOM 12005 C CA . THR E 1 26 ? 13.244 -31.518 59.264 1.00 16.11 25 THR E CA 1
ATOM 12006 C C . THR E 1 26 ? 12.131 -31.571 58.205 1.00 15.89 25 THR E C 1
ATOM 12007 O O . THR E 1 26 ? 12.266 -31.097 57.071 1.00 15.40 25 THR E O 1
ATOM 12011 N N . PRO E 1 27 ? 10.946 -32.116 58.530 1.00 16.64 26 PRO E N 1
ATOM 12012 C CA . PRO E 1 27 ? 9.837 -32.148 57.582 1.00 16.10 26 PRO E CA 1
ATOM 12013 C C . PRO E 1 27 ? 9.398 -30.780 57.064 1.00 16.26 26 PRO E C 1
ATOM 12014 O O . PRO E 1 27 ? 9.021 -30.685 55.888 1.00 16.21 26 PRO E O 1
ATOM 12018 N N . ASP E 1 28 ? 9.464 -29.719 57.875 1.00 16.83 27 ASP E N 1
ATOM 12019 C CA . ASP E 1 28 ? 9.077 -28.385 57.383 1.00 14.62 27 ASP E CA 1
ATOM 12020 C C . ASP E 1 28 ? 10.127 -27.831 56.432 1.00 13.79 27 ASP E C 1
ATOM 12021 O O . ASP E 1 28 ? 9.739 -27.115 55.479 1.00 14.28 27 ASP E O 1
ATOM 12026 N N . VAL E 1 29 ? 11.414 -28.130 56.656 1.00 13.95 28 VAL E N 1
ATOM 12027 C CA . VAL E 1 29 ? 12.450 -27.764 55.664 1.00 12.65 28 VAL E CA 1
ATOM 12028 C C . VAL E 1 29 ? 12.201 -28.523 54.360 1.00 13.22 28 VAL E C 1
ATOM 12029 O O . VAL E 1 29 ? 12.271 -27.924 53.246 1.00 13.74 28 VAL E O 1
ATOM 12033 N N . MET E 1 30 ? 11.872 -29.821 54.449 1.00 13.50 29 MET E N 1
ATOM 12034 C CA . MET E 1 30 ? 11.542 -30.555 53.211 1.00 14.73 29 MET E CA 1
ATOM 12035 C C . MET E 1 30 ? 10.333 -29.923 52.497 1.00 13.71 29 MET E C 1
ATOM 12036 O O . MET E 1 30 ? 10.297 -29.828 51.258 1.00 14.72 29 MET E O 1
ATOM 12041 N N . ALA E 1 31 ? 9.337 -29.456 53.256 1.00 14.39 30 ALA E N 1
ATOM 12042 C CA . ALA E 1 31 ? 8.131 -28.828 52.673 1.00 13.71 30 ALA E CA 1
ATOM 12043 C C . ALA E 1 31 ? 8.476 -27.466 52.033 1.00 13.61 30 ALA E C 1
ATOM 12044 O O . ALA E 1 31 ? 7.826 -27.056 51.053 1.00 12.57 30 ALA E O 1
ATOM 12046 N N . GLN E 1 32 ? 9.490 -26.776 52.551 1.00 14.21 31 GLN E N 1
ATOM 12047 C CA . GLN E 1 32 ? 10.000 -25.554 51.899 1.00 13.06 31 GLN E CA 1
ATOM 12048 C C . GLN E 1 32 ? 10.688 -25.921 50.593 1.00 12.36 31 GLN E C 1
ATOM 12049 O O . GLN E 1 32 ? 10.485 -25.212 49.581 1.00 13.02 31 GLN E O 1
ATOM 12055 N N . LEU E 1 33 ? 11.470 -26.999 50.590 1.00 12.59 32 LEU E N 1
ATOM 12056 C CA . LEU E 1 33 ? 12.099 -27.447 49.329 1.00 13.85 32 LEU E CA 1
ATOM 12057 C C . LEU E 1 33 ? 11.029 -27.863 48.316 1.00 13.24 32 LEU E C 1
ATOM 12058 O O . LEU E 1 33 ? 11.201 -27.642 47.119 1.00 13.63 32 LEU E O 1
ATOM 12063 N N . ALA E 1 34 ? 9.912 -28.407 48.777 1.00 13.93 33 ALA E N 1
ATOM 12064 C CA . ALA E 1 34 ? 8.804 -28.745 47.871 1.00 14.90 33 ALA E CA 1
ATOM 12065 C C . ALA E 1 34 ? 8.199 -27.452 47.327 1.00 15.14 33 ALA E C 1
ATOM 12066 O O . ALA E 1 34 ? 7.951 -27.320 46.107 1.00 14.75 33 ALA E O 1
ATOM 12068 N N . TYR E 1 35 ? 7.941 -26.416 48.133 1.00 14.22 34 TYR E N 1
ATOM 12069 C CA . TYR E 1 35 ? 7.470 -25.124 47.600 1.00 14.07 34 TYR E CA 1
ATOM 12070 C C . TYR E 1 35 ? 8.439 -24.657 46.488 1.00 15.05 34 TYR E C 1
ATOM 12071 O O . TYR E 1 35 ? 8.041 -24.150 45.436 1.00 15.32 34 TYR E O 1
ATOM 12080 N N . MET E 1 36 ? 9.737 -24.764 46.764 1.00 13.32 35 MET E N 1
ATOM 12081 C CA . MET E 1 36 ? 10.782 -24.254 45.857 1.00 13.18 35 MET E CA 1
ATOM 12082 C C . MET E 1 36 ? 10.805 -25.010 44.525 1.00 14.56 35 MET E C 1
ATOM 12083 O O . MET E 1 36 ? 11.236 -24.400 43.519 1.00 15.04 35 MET E O 1
ATOM 12088 N N . ASN E 1 37 ? 10.389 -26.284 44.519 1.00 13.39 36 ASN E N 1
ATOM 12089 C CA . ASN E 1 37 ? 10.685 -27.204 43.391 1.00 14.21 36 ASN E CA 1
ATOM 12090 C C . ASN E 1 37 ? 9.461 -27.856 42.728 1.00 14.96 36 ASN E C 1
ATOM 12091 O O . ASN E 1 37 ? 9.649 -28.458 41.638 1.00 16.38 36 ASN E O 1
ATOM 12096 N N . TYR E 1 38 ? 8.279 -27.872 43.340 1.00 13.13 37 TYR E N 1
ATOM 12097 C CA . TYR E 1 38 ? 7.261 -28.899 42.989 1.00 14.34 37 TYR E CA 1
ATOM 12098 C C . TYR E 1 38 ? 6.410 -28.520 41.777 1.00 15.73 37 TYR E C 1
ATOM 12099 O O . TYR E 1 38 ? 6.220 -29.330 40.833 1.00 15.17 37 TYR E O 1
ATOM 12108 N N . ILE E 1 39 ? 5.787 -27.351 41.790 1.00 15.00 38 ILE E N 1
ATOM 12109 C CA . ILE E 1 39 ? 4.686 -27.078 40.829 1.00 15.82 38 ILE E CA 1
ATOM 12110 C C . ILE E 1 39 ? 5.282 -26.578 39.521 1.00 15.88 38 ILE E C 1
ATOM 12111 O O . ILE E 1 39 ? 6.047 -25.572 39.502 1.00 15.87 38 ILE E O 1
ATOM 12116 N N . ASP E 1 40 ? 4.807 -27.121 38.412 1.00 16.22 39 ASP E N 1
ATOM 12117 C CA . ASP E 1 40 ? 5.235 -26.659 37.094 1.00 18.02 39 ASP E CA 1
ATOM 12118 C C . ASP E 1 40 ? 5.058 -25.152 36.942 1.00 19.50 39 ASP E C 1
ATOM 12119 O O . ASP E 1 40 ? 4.001 -24.618 37.320 1.00 19.11 39 ASP E O 1
ATOM 12124 N N . PHE E 1 41 ? 6.055 -24.507 36.369 1.00 18.68 40 PHE E N 1
ATOM 12125 C CA . PHE E 1 41 ? 6.052 -23.114 35.863 1.00 18.74 40 PHE E CA 1
ATOM 12126 C C . PHE E 1 41 ? 6.120 -22.091 36.991 1.00 20.40 40 PHE E C 1
ATOM 12127 O O . PHE E 1 41 ? 6.845 -21.110 36.802 1.00 22.55 40 PHE E O 1
ATOM 12135 N N . ILE E 1 42 ? 5.443 -22.299 38.099 1.00 17.69 41 ILE E N 1
ATOM 12136 C CA . ILE E 1 42 ? 5.281 -21.230 39.131 1.00 19.72 41 ILE E CA 1
ATOM 12137 C C . ILE E 1 42 ? 6.200 -21.434 40.337 1.00 18.95 41 ILE E C 1
ATOM 12138 O O . ILE E 1 42 ? 6.310 -20.519 41.142 1.00 19.99 41 ILE E O 1
ATOM 12143 N N . SER E 1 43 ? 6.796 -22.591 40.539 1.00 17.17 42 SER E N 1
ATOM 12144 C CA . SER E 1 43 ? 7.800 -22.785 41.632 1.00 17.49 42 SER E CA 1
ATOM 12145 C C . SER E 1 43 ? 9.050 -22.015 41.244 1.00 15.81 42 SER E C 1
ATOM 12146 O O . SER E 1 43 ? 9.420 -21.910 40.065 1.00 17.01 42 SER E O 1
ATOM 12149 N N . PRO E 1 44 ? 9.796 -21.446 42.207 1.00 14.36 43 PRO E N 1
ATOM 12150 C CA . PRO E 1 44 ? 10.922 -20.587 41.862 1.00 15.94 43 PRO E CA 1
ATOM 12151 C C . PRO E 1 44 ? 12.038 -21.339 41.149 1.00 16.12 43 PRO E C 1
ATOM 12152 O O . PRO E 1 44 ? 12.724 -20.753 40.312 1.00 17.48 43 PRO E O 1
ATOM 12156 N N . PHE E 1 45 ? 12.235 -22.615 41.448 1.00 15.72 44 PHE E N 1
ATOM 12157 C CA . PHE E 1 45 ? 13.355 -23.396 40.874 1.00 16.89 44 PHE E CA 1
ATOM 12158 C C . PHE E 1 45 ? 12.858 -24.414 39.855 1.00 19.46 44 PHE E C 1
ATOM 12159 O O . PHE E 1 45 ? 13.469 -25.491 39.718 1.00 21.02 44 PHE E O 1
ATOM 12167 N N . TYR E 1 46 ? 11.760 -24.125 39.164 1.00 17.26 45 TYR E N 1
ATOM 12168 C CA . TYR E 1 46 ? 11.225 -25.013 38.098 1.00 17.86 45 TYR E CA 1
ATOM 12169 C C . TYR E 1 46 ? 12.169 -25.078 36.888 1.00 19.52 45 TYR E C 1
ATOM 12170 O O . TYR E 1 46 ? 12.429 -26.177 36.353 1.00 19.00 45 TYR E O 1
ATOM 12179 N N . SER E 1 47 ? 12.662 -23.927 36.493 1.00 18.54 46 SER E N 1
ATOM 12180 C CA . SER E 1 47 ? 13.378 -23.895 35.219 1.00 19.39 46 SER E CA 1
ATOM 12181 C C . SER E 1 47 ? 14.517 -22.899 35.249 1.00 19.81 46 SER E C 1
ATOM 12182 O O . SER E 1 47 ? 14.440 -21.935 35.954 1.00 19.00 46 SER E O 1
ATOM 12185 N N . ARG E 1 48 ? 15.520 -23.175 34.433 1.00 19.85 47 ARG E N 1
ATOM 12186 C CA A ARG E 1 48 ? 16.658 -22.223 34.250 0.50 18.12 47 ARG E CA 1
ATOM 12187 C CA B ARG E 1 48 ? 16.666 -22.234 34.234 0.50 19.64 47 ARG E CA 1
ATOM 12188 C C . ARG E 1 48 ? 16.449 -20.966 33.343 1.00 19.80 47 ARG E C 1
ATOM 12189 O O . ARG E 1 48 ? 17.208 -19.907 33.180 1.00 21.26 47 ARG E O 1
ATOM 12204 N N . GLY E 1 49 ? 15.194 -20.915 32.833 1.00 20.02 48 GLY E N 1
ATOM 12205 C CA . GLY E 1 49 ? 14.829 -19.802 31.943 1.00 18.95 48 GLY E CA 1
ATOM 12206 C C . GLY E 1 49 ? 14.592 -18.496 32.662 1.00 20.38 48 GLY E C 1
ATOM 12207 O O . GLY E 1 49 ? 14.459 -18.456 33.906 1.00 20.63 48 GLY E O 1
ATOM 12208 N N . CYS E 1 50 ? 14.408 -17.452 31.889 1.00 18.97 49 CYS E N 1
ATOM 12209 C CA . CYS E 1 50 ? 14.263 -16.078 32.431 1.00 20.25 49 CYS E CA 1
ATOM 12210 C C . CYS E 1 50 ? 12.796 -15.810 32.709 1.00 22.82 49 CYS E C 1
ATOM 12211 O O . CYS E 1 50 ? 12.231 -14.915 32.139 1.00 29.46 49 CYS E O 1
ATOM 12214 N N . SER E 1 51 ? 12.215 -16.610 33.577 1.00 20.66 50 SER E N 1
ATOM 12215 C CA . SER E 1 51 ? 10.812 -16.570 34.013 1.00 20.48 50 SER E CA 1
ATOM 12216 C C . SER E 1 51 ? 10.810 -16.350 35.515 1.00 18.74 50 SER E C 1
ATOM 12217 O O . SER E 1 51 ? 11.521 -17.067 36.238 1.00 19.63 50 SER E O 1
ATOM 12220 N N . PHE E 1 52 ? 9.992 -15.423 35.978 1.00 20.31 51 PHE E N 1
ATOM 12221 C CA . PHE E 1 52 ? 9.991 -15.014 37.397 1.00 18.88 51 PHE E CA 1
ATOM 12222 C C . PHE E 1 52 ? 8.568 -15.059 37.982 1.00 19.76 51 PHE E C 1
ATOM 12223 O O . PHE E 1 52 ? 8.262 -14.345 38.950 1.00 18.85 51 PHE E O 1
ATOM 12231 N N . GLU E 1 53 ? 7.734 -16.003 37.528 1.00 22.06 52 GLU E N 1
ATOM 12232 C CA . GLU E 1 53 ? 6.351 -16.120 38.046 1.00 22.90 52 GLU E CA 1
ATOM 12233 C C . GLU E 1 53 ? 6.306 -16.301 39.553 1.00 21.31 52 GLU E C 1
ATOM 12234 O O . GLU E 1 53 ? 5.413 -15.761 40.186 1.00 20.26 52 GLU E O 1
ATOM 12240 N N . ALA E 1 54 ? 7.203 -17.093 40.179 1.00 19.40 53 ALA E N 1
ATOM 12241 C CA . ALA E 1 54 ? 7.145 -17.312 41.629 1.00 20.12 53 ALA E CA 1
ATOM 12242 C C . ALA E 1 54 ? 7.263 -15.964 42.357 1.00 17.50 53 ALA E C 1
ATOM 12243 O O . ALA E 1 54 ? 6.629 -15.784 43.397 1.00 19.31 53 ALA E O 1
ATOM 12245 N N . TRP E 1 55 ? 8.120 -15.090 41.837 1.00 18.46 54 TRP E N 1
ATOM 12246 C CA . TRP E 1 55 ? 8.402 -13.767 42.457 1.00 16.48 54 TRP E CA 1
ATOM 12247 C C . TRP E 1 55 ? 7.254 -12.800 42.156 1.00 19.04 54 TRP E C 1
ATOM 12248 O O . TRP E 1 55 ? 6.914 -12.025 43.060 1.00 19.20 54 TRP E O 1
ATOM 12259 N N . GLU E 1 56 ? 6.652 -12.880 40.971 1.00 21.06 55 GLU E N 1
ATOM 12260 C CA . GLU E 1 56 ? 5.412 -12.078 40.677 1.00 20.62 55 GLU E CA 1
ATOM 12261 C C . GLU E 1 56 ? 4.325 -12.470 41.693 1.00 21.40 55 GLU E C 1
ATOM 12262 O O . GLU E 1 56 ? 3.679 -11.576 42.271 1.00 20.01 55 GLU E O 1
ATOM 12268 N N . LEU E 1 57 ? 4.138 -13.766 41.969 1.00 19.30 56 LEU E N 1
ATOM 12269 C CA . LEU E 1 57 ? 3.062 -14.233 42.878 1.00 21.01 56 LEU E CA 1
ATOM 12270 C C . LEU E 1 57 ? 3.281 -13.759 44.310 1.00 23.26 56 LEU E C 1
ATOM 12271 O O . LEU E 1 57 ? 2.288 -13.572 45.045 1.00 27.21 56 LEU E O 1
ATOM 12276 N N . LYS E 1 58 ? 4.542 -13.568 44.734 1.00 21.12 57 LYS E N 1
ATOM 12277 C CA . LYS E 1 58 ? 4.884 -13.087 46.101 1.00 22.38 57 LYS E CA 1
ATOM 12278 C C . LYS E 1 58 ? 5.021 -11.558 46.127 1.00 20.10 57 LYS E C 1
ATOM 12279 O O . LYS E 1 58 ? 5.335 -11.033 47.204 1.00 22.39 57 LYS E O 1
ATOM 12285 N N . HIS E 1 59 ? 4.842 -10.877 45.001 1.00 19.82 58 HIS E N 1
ATOM 12286 C CA . HIS E 1 59 ? 4.939 -9.398 44.884 1.00 22.14 58 HIS E CA 1
ATOM 12287 C C . HIS E 1 59 ? 6.351 -8.935 45.248 1.00 22.40 58 HIS E C 1
ATOM 12288 O O . HIS E 1 59 ? 6.520 -7.817 45.775 1.00 21.99 58 HIS E O 1
ATOM 12295 N N . THR E 1 60 ? 7.377 -9.710 44.891 1.00 19.86 59 THR E N 1
ATOM 12296 C CA . THR E 1 60 ? 8.773 -9.291 45.149 1.00 17.29 59 THR E CA 1
ATOM 12297 C C . THR E 1 60 ? 9.088 -8.057 44.320 1.00 16.75 59 THR E C 1
ATOM 12298 O O . THR E 1 60 ? 8.988 -8.089 43.088 1.00 19.09 59 THR E O 1
ATOM 12302 N N . PRO E 1 61 ? 9.556 -6.939 44.929 1.00 16.44 60 PRO E N 1
ATOM 12303 C CA . PRO E 1 61 ? 10.010 -5.794 44.157 1.00 17.97 60 PRO E CA 1
ATOM 12304 C C . PRO E 1 61 ? 11.198 -6.176 43.263 1.00 16.37 60 PRO E C 1
ATOM 12305 O O . PRO E 1 61 ? 12.046 -6.976 43.692 1.00 15.70 60 PRO E O 1
ATOM 12309 N N . GLN E 1 62 ? 11.276 -5.622 42.052 1.00 17.51 61 GLN E N 1
ATOM 12310 C CA . GLN E 1 62 ? 12.362 -5.940 41.125 1.00 16.19 61 GLN E CA 1
ATOM 12311 C C . GLN E 1 62 ? 13.721 -5.847 41.823 1.00 16.20 61 GLN E C 1
ATOM 12312 O O . GLN E 1 62 ? 14.561 -6.760 41.600 1.00 15.98 61 GLN E O 1
ATOM 12318 N N . ARG E 1 63 ? 13.995 -4.820 42.620 1.00 16.00 62 ARG E N 1
ATOM 12319 C CA . ARG E 1 63 ? 15.364 -4.556 43.132 1.00 15.87 62 ARG E CA 1
ATOM 12320 C C . ARG E 1 63 ? 15.725 -5.627 44.161 1.00 16.52 62 ARG E C 1
ATOM 12321 O O . ARG E 1 63 ? 16.911 -5.713 44.501 1.00 16.39 62 ARG E O 1
ATOM 12329 N N . VAL E 1 64 ? 14.759 -6.403 44.669 1.00 15.55 63 VAL E N 1
ATOM 12330 C CA . VAL E 1 64 ? 14.996 -7.407 45.733 1.00 16.33 63 VAL E CA 1
ATOM 12331 C C . VAL E 1 64 ? 15.175 -8.802 45.147 1.00 14.85 63 VAL E C 1
ATOM 12332 O O . VAL E 1 64 ? 15.622 -9.693 45.857 1.00 13.62 63 VAL E O 1
ATOM 12336 N N . ILE E 1 65 ? 14.872 -9.031 43.861 1.00 13.82 64 ILE E N 1
ATOM 12337 C CA . ILE E 1 65 ? 14.933 -10.409 43.295 1.00 14.17 64 ILE E CA 1
ATOM 12338 C C . ILE E 1 65 ? 16.366 -10.940 43.491 1.00 13.54 64 ILE E C 1
ATOM 12339 O O . ILE E 1 65 ? 16.543 -12.127 43.829 1.00 13.32 64 ILE E O 1
ATOM 12344 N N . LYS E 1 66 ? 17.398 -10.137 43.233 1.00 14.29 65 LYS E N 1
ATOM 12345 C CA . LYS E 1 66 ? 18.803 -10.627 43.305 1.00 13.81 65 LYS E CA 1
ATOM 12346 C C . LYS E 1 66 ? 19.090 -11.123 44.719 1.00 14.97 65 LYS E C 1
ATOM 12347 O O . LYS E 1 66 ? 19.798 -12.136 44.866 1.00 14.47 65 LYS E O 1
ATOM 12353 N N . TYR E 1 67 ? 18.556 -10.488 45.767 1.00 14.07 66 TYR E N 1
ATOM 12354 C CA . TYR E 1 67 ? 18.762 -10.925 47.156 1.00 14.04 66 TYR E CA 1
ATOM 12355 C C . TYR E 1 67 ? 18.005 -12.233 47.390 1.00 13.18 66 TYR E C 1
ATOM 12356 O O . TYR E 1 67 ? 18.510 -13.135 48.086 1.00 14.29 66 TYR E O 1
ATOM 12365 N N . SER E 1 68 ? 16.765 -12.337 46.895 1.00 13.65 67 SER E N 1
ATOM 12366 C CA . SER E 1 68 ? 15.962 -13.560 47.066 1.00 14.10 67 SER E CA 1
ATOM 12367 C C . SER E 1 68 ? 16.733 -14.780 46.506 1.00 13.66 67 SER E C 1
ATOM 12368 O O . SER E 1 68 ? 16.866 -15.805 47.193 1.00 14.56 67 SER E O 1
ATOM 12371 N N . ILE E 1 69 ? 17.180 -14.686 45.265 1.00 13.26 68 ILE E N 1
ATOM 12372 C CA . ILE E 1 69 ? 17.899 -15.820 44.624 1.00 13.75 68 ILE E CA 1
ATOM 12373 C C . ILE E 1 69 ? 19.142 -16.149 45.444 1.00 13.57 68 ILE E C 1
ATOM 12374 O O . ILE E 1 69 ? 19.403 -17.337 45.718 1.00 13.77 68 ILE E O 1
ATOM 12379 N N . ALA E 1 70 ? 19.909 -15.153 45.836 1.00 13.39 69 ALA E N 1
ATOM 12380 C CA . ALA E 1 70 ? 21.170 -15.399 46.567 1.00 12.91 69 ALA E CA 1
ATOM 12381 C C . ALA E 1 70 ? 20.885 -16.055 47.926 1.00 13.33 69 ALA E C 1
ATOM 12382 O O . ALA E 1 70 ? 21.566 -17.059 48.264 1.00 13.13 69 ALA E O 1
ATOM 12384 N N . PHE E 1 71 ? 19.904 -15.581 48.685 1.00 13.77 70 PHE E N 1
ATOM 12385 C CA . PHE E 1 71 ? 19.640 -16.170 50.015 1.00 15.18 70 PHE E CA 1
ATOM 12386 C C . PHE E 1 71 ? 19.104 -17.596 49.866 1.00 13.58 70 PHE E C 1
ATOM 12387 O O . PHE E 1 71 ? 19.456 -18.517 50.650 1.00 14.07 70 PHE E O 1
ATOM 12395 N N . TYR E 1 72 ? 18.275 -17.880 48.850 1.00 12.89 71 TYR E N 1
ATOM 12396 C CA . TYR E 1 72 ? 17.901 -19.284 48.572 1.00 12.88 71 TYR E CA 1
ATOM 12397 C C . TYR E 1 72 ? 19.149 -20.119 48.304 1.00 14.34 71 TYR E C 1
ATOM 12398 O O . TYR E 1 72 ? 19.271 -21.256 48.796 1.00 13.94 71 TYR E O 1
ATOM 12407 N N . ALA E 1 73 ? 20.061 -19.601 47.473 1.00 14.30 72 ALA E N 1
ATOM 12408 C CA . ALA E 1 73 ? 21.285 -20.338 47.108 1.00 13.14 72 ALA E CA 1
ATOM 12409 C C . ALA E 1 73 ? 22.090 -20.650 48.359 1.00 13.99 72 ALA E C 1
ATOM 12410 O O . ALA E 1 73 ? 22.608 -21.783 48.491 1.00 14.29 72 ALA E O 1
ATOM 12412 N N . TYR E 1 74 ? 22.228 -19.707 49.278 1.00 13.13 73 TYR E N 1
ATOM 12413 C CA . TYR E 1 74 ? 23.043 -19.952 50.485 1.00 14.58 73 TYR E CA 1
ATOM 12414 C C . TYR E 1 74 ? 22.369 -21.022 51.355 1.00 15.26 73 TYR E C 1
ATOM 12415 O O . TYR E 1 74 ? 23.056 -21.865 51.948 1.00 14.91 73 TYR E O 1
ATOM 12424 N N . GLY E 1 75 ? 21.054 -21.053 51.419 1.00 14.24 74 GLY E N 1
ATOM 12425 C CA . GLY E 1 75 ? 20.365 -22.152 52.130 1.00 14.10 74 GLY E CA 1
ATOM 12426 C C . GLY E 1 75 ? 20.558 -23.493 51.470 1.00 15.08 74 GLY E C 1
ATOM 12427 O O . GLY E 1 75 ? 20.784 -24.497 52.148 1.00 14.80 74 GLY E O 1
ATOM 12428 N N . LEU E 1 76 ? 20.480 -23.524 50.141 1.00 13.25 75 LEU E N 1
ATOM 12429 C CA . LEU E 1 76 ? 20.686 -24.784 49.374 1.00 14.00 75 LEU E CA 1
ATOM 12430 C C . LEU E 1 76 ? 22.081 -25.332 49.651 1.00 15.11 75 LEU E C 1
ATOM 12431 O O . LEU E 1 76 ? 22.214 -26.573 49.721 1.00 14.50 75 LEU E O 1
ATOM 12436 N N . ALA E 1 77 ? 23.105 -24.495 49.744 1.00 14.11 76 ALA E N 1
ATOM 12437 C CA . ALA E 1 77 ? 24.471 -24.963 50.013 1.00 15.45 76 ALA E CA 1
ATOM 12438 C C . ALA E 1 77 ? 24.499 -25.672 51.371 1.00 14.61 76 ALA E C 1
ATOM 12439 O O . ALA E 1 77 ? 25.172 -26.715 51.479 1.00 16.38 76 ALA E O 1
ATOM 12441 N N . SER E 1 78 ? 23.791 -25.195 52.398 1.00 13.82 77 SER E N 1
ATOM 12442 C CA . SER E 1 78 ? 23.708 -25.903 53.679 1.00 14.93 77 SER E CA 1
ATOM 12443 C C . SER E 1 78 ? 22.899 -27.191 53.575 1.00 15.35 77 SER E C 1
ATOM 12444 O O . SER E 1 78 ? 23.258 -28.170 54.212 1.00 15.87 77 SER E O 1
ATOM 12447 N N . VAL E 1 79 ? 21.837 -27.227 52.798 1.00 14.93 78 VAL E N 1
ATOM 12448 C CA . VAL E 1 79 ? 21.068 -28.494 52.588 1.00 14.84 78 VAL E CA 1
ATOM 12449 C C . VAL E 1 79 ? 22.055 -29.551 52.078 1.00 16.86 78 VAL E C 1
ATOM 12450 O O . VAL E 1 79 ? 21.983 -30.732 52.510 1.00 16.48 78 VAL E O 1
ATOM 12454 N N . ALA E 1 80 ? 22.903 -29.179 51.119 1.00 15.75 79 ALA E N 1
ATOM 12455 C CA . ALA E 1 80 ? 23.880 -30.143 50.523 1.00 17.55 79 ALA E CA 1
ATOM 12456 C C . ALA E 1 80 ? 24.787 -30.739 51.600 1.00 18.78 79 ALA E C 1
ATOM 12457 O O . ALA E 1 80 ? 25.165 -31.912 51.505 1.00 20.28 79 ALA E O 1
ATOM 12459 N N . LEU E 1 81 ? 25.158 -29.965 52.606 1.00 17.60 80 LEU E N 1
ATOM 12460 C CA . LEU E 1 81 ? 26.025 -30.425 53.724 1.00 18.58 80 LEU E CA 1
ATOM 12461 C C . LEU E 1 81 ? 25.238 -31.260 54.731 1.00 20.02 80 LEU E C 1
ATOM 12462 O O . LEU E 1 81 ? 25.820 -32.251 55.271 1.00 24.24 80 LEU E O 1
ATOM 12467 N N . ILE E 1 82 ? 23.988 -30.911 55.043 1.00 19.26 81 ILE E N 1
ATOM 12468 C CA . ILE E 1 82 ? 23.118 -31.636 55.998 1.00 19.57 81 ILE E CA 1
ATOM 12469 C C . ILE E 1 82 ? 22.867 -33.055 55.508 1.00 21.22 81 ILE E C 1
ATOM 12470 O O . ILE E 1 82 ? 22.969 -33.990 56.332 1.00 23.99 81 ILE E O 1
ATOM 12475 N N . ASP E 1 83 ? 22.371 -33.224 54.276 1.00 19.36 82 ASP E N 1
ATOM 12476 C CA . ASP E 1 83 ? 21.848 -34.538 53.828 1.00 22.26 82 ASP E CA 1
ATOM 12477 C C . ASP E 1 83 ? 22.471 -34.880 52.499 1.00 21.82 82 ASP E C 1
ATOM 12478 O O . ASP E 1 83 ? 22.079 -34.346 51.464 1.00 20.37 82 ASP E O 1
ATOM 12483 N N . PRO E 1 84 ? 23.431 -35.826 52.465 1.00 21.92 83 PRO E N 1
ATOM 12484 C CA . PRO E 1 84 ? 24.048 -36.235 51.214 1.00 23.05 83 PRO E CA 1
ATOM 12485 C C . PRO E 1 84 ? 23.038 -36.694 50.156 1.00 21.86 83 PRO E C 1
ATOM 12486 O O . PRO E 1 84 ? 23.335 -36.551 48.997 1.00 22.14 83 PRO E O 1
ATOM 12490 N N . LYS E 1 85 ? 21.905 -37.243 50.574 1.00 20.38 84 LYS E N 1
ATOM 12491 C CA . LYS E 1 85 ? 20.874 -37.721 49.638 1.00 21.56 84 LYS E CA 1
ATOM 12492 C C . LYS E 1 85 ? 20.160 -36.543 48.964 1.00 19.39 84 LYS E C 1
ATOM 12493 O O . LYS E 1 85 ? 19.482 -36.790 47.954 1.00 20.78 84 LYS E O 1
ATOM 12496 N N . LEU E 1 86 ? 20.287 -35.302 49.466 1.00 18.75 85 LEU E N 1
ATOM 12497 C CA . LEU E 1 86 ? 19.688 -34.104 48.840 1.00 18.35 85 LEU E CA 1
ATOM 12498 C C . LEU E 1 86 ? 20.771 -33.277 48.141 1.00 18.25 85 LEU E C 1
ATOM 12499 O O . LEU E 1 86 ? 20.418 -32.229 47.545 1.00 16.64 85 LEU E O 1
ATOM 12504 N N . ARG E 1 87 ? 22.032 -33.693 48.147 1.00 16.94 86 ARG E N 1
ATOM 12505 C CA . ARG E 1 87 ? 23.127 -32.883 47.549 1.00 16.40 86 ARG E CA 1
ATOM 12506 C C . ARG E 1 87 ? 22.935 -32.714 46.038 1.00 16.94 86 ARG E C 1
ATOM 12507 O O . ARG E 1 87 ? 23.191 -31.618 45.513 1.00 16.33 86 ARG E O 1
ATOM 12515 N N . ALA E 1 88 ? 22.513 -33.744 45.310 1.00 16.65 87 ALA E N 1
ATOM 12516 C CA . ALA E 1 88 ? 22.277 -33.628 43.857 1.00 17.04 87 ALA E CA 1
ATOM 12517 C C . ALA E 1 88 ? 21.142 -32.632 43.561 1.00 16.48 87 ALA E C 1
ATOM 12518 O O . ALA E 1 88 ? 21.315 -31.775 42.678 1.00 16.96 87 ALA E O 1
ATOM 12520 N N . LEU E 1 89 ? 20.053 -32.723 44.317 1.00 17.47 88 LEU E N 1
ATOM 12521 C CA . LEU E 1 89 ? 18.918 -31.762 44.156 1.00 16.38 88 LEU E CA 1
ATOM 12522 C C . LEU E 1 89 ? 19.425 -30.348 44.452 1.00 15.62 88 LEU E C 1
ATOM 12523 O O . LEU E 1 89 ? 19.071 -29.389 43.695 1.00 16.83 88 LEU E O 1
ATOM 12528 N N . ALA E 1 90 ? 20.180 -30.178 45.551 1.00 15.30 89 ALA E N 1
ATOM 12529 C CA . ALA E 1 90 ? 20.670 -28.824 45.924 1.00 14.12 89 ALA E CA 1
ATOM 12530 C C . ALA E 1 90 ? 21.533 -28.298 44.771 1.00 14.62 89 ALA E C 1
ATOM 12531 O O . ALA E 1 90 ? 21.448 -27.087 44.432 1.00 15.31 89 ALA E O 1
ATOM 12533 N N . GLY E 1 91 ? 22.388 -29.130 44.195 1.00 15.33 90 GLY E N 1
ATOM 12534 C CA . GLY E 1 91 ? 23.209 -28.720 43.056 1.00 15.60 90 GLY E CA 1
ATOM 12535 C C . GLY E 1 91 ? 22.413 -28.319 41.847 1.00 16.21 90 GLY E C 1
ATOM 12536 O O . GLY E 1 91 ? 22.714 -27.296 41.183 1.00 16.60 90 GLY E O 1
ATOM 12537 N N . HIS E 1 92 ? 21.371 -29.084 41.532 1.00 16.01 91 HIS E N 1
ATOM 12538 C CA . HIS E 1 92 ? 20.464 -28.733 40.414 1.00 14.84 91 HIS E CA 1
ATOM 12539 C C . HIS E 1 92 ? 19.825 -27.362 40.682 1.00 15.78 91 HIS E C 1
ATOM 12540 O O . HIS E 1 92 ? 19.744 -26.563 39.803 1.00 16.24 91 HIS E O 1
ATOM 12547 N N . ASP E 1 93 ? 19.326 -27.158 41.885 1.00 14.26 92 ASP E N 1
ATOM 12548 C CA . ASP E 1 93 ? 18.695 -25.862 42.227 1.00 14.05 92 ASP E CA 1
ATOM 12549 C C . ASP E 1 93 ? 19.736 -24.740 42.139 1.00 14.83 92 ASP E C 1
ATOM 12550 O O . ASP E 1 93 ? 19.364 -23.629 41.733 1.00 14.64 92 ASP E O 1
ATOM 12555 N N . LEU E 1 94 ? 20.981 -24.980 42.575 1.00 13.88 93 LEU E N 1
ATOM 12556 C CA . LEU E 1 94 ? 22.047 -23.943 42.458 1.00 13.89 93 LEU E CA 1
ATOM 12557 C C . LEU E 1 94 ? 22.338 -23.603 41.003 1.00 14.24 93 LEU E C 1
ATOM 12558 O O . LEU E 1 94 ? 22.583 -22.400 40.734 1.00 14.88 93 LEU E O 1
ATOM 12563 N N . ASP E 1 95 ? 22.297 -24.570 40.116 1.00 15.86 94 ASP E N 1
ATOM 12564 C CA . ASP E 1 95 ? 22.511 -24.327 38.661 1.00 17.42 94 ASP E CA 1
ATOM 12565 C C . ASP E 1 95 ? 21.418 -23.375 38.172 1.00 16.29 94 ASP E C 1
ATOM 12566 O O . ASP E 1 95 ? 21.685 -22.361 37.495 1.00 15.72 94 ASP E O 1
ATOM 12571 N N . ILE E 1 96 ? 20.179 -23.642 38.558 1.00 14.76 95 ILE E N 1
ATOM 12572 C CA . ILE E 1 96 ? 19.051 -22.756 38.166 1.00 16.00 95 ILE E CA 1
ATOM 12573 C C . ILE E 1 96 ? 19.231 -21.382 38.818 1.00 15.48 95 ILE E C 1
ATOM 12574 O O . ILE E 1 96 ? 18.962 -20.415 38.180 1.00 16.02 95 ILE E O 1
ATOM 12579 N N . ALA E 1 97 ? 19.654 -21.336 40.077 1.00 15.38 96 ALA E N 1
ATOM 12580 C CA . ALA E 1 97 ? 19.838 -20.029 40.756 1.00 15.03 96 ALA E CA 1
ATOM 12581 C C . ALA E 1 97 ? 20.843 -19.169 39.969 1.00 15.28 96 ALA E C 1
ATOM 12582 O O . ALA E 1 97 ? 20.587 -17.984 39.740 1.00 15.00 96 ALA E O 1
ATOM 12584 N N . VAL E 1 98 ? 21.987 -19.735 39.577 1.00 14.50 97 VAL E N 1
ATOM 12585 C CA . VAL E 1 98 ? 23.019 -18.989 38.832 1.00 15.70 97 VAL E CA 1
ATOM 12586 C C . VAL E 1 98 ? 22.421 -18.528 37.499 1.00 15.81 97 VAL E C 1
ATOM 12587 O O . VAL E 1 98 ? 22.584 -17.366 37.101 1.00 15.91 97 VAL E O 1
ATOM 12591 N N . SER E 1 99 ? 21.745 -19.418 36.781 1.00 16.40 98 SER E N 1
ATOM 12592 C CA A SER E 1 99 ? 21.120 -19.079 35.481 0.50 16.17 98 SER E CA 1
ATOM 12593 C CA B SER E 1 99 ? 21.116 -19.066 35.476 0.50 16.86 98 SER E CA 1
ATOM 12594 C C . SER E 1 99 ? 20.154 -17.888 35.643 1.00 17.05 98 SER E C 1
ATOM 12595 O O . SER E 1 99 ? 20.202 -16.903 34.843 1.00 18.52 98 SER E O 1
ATOM 12600 N N . LYS E 1 100 ? 19.267 -17.962 36.621 1.00 15.44 99 LYS E N 1
ATOM 12601 C CA . LYS E 1 100 ? 18.263 -16.891 36.784 1.00 16.49 99 LYS E CA 1
ATOM 12602 C C . LYS E 1 100 ? 18.935 -15.603 37.225 1.00 15.42 99 LYS E C 1
ATOM 12603 O O . LYS E 1 100 ? 18.528 -14.508 36.808 1.00 16.32 99 LYS E O 1
ATOM 12609 N N . MET E 1 101 ? 19.962 -15.687 38.071 1.00 15.71 100 MET E N 1
ATOM 12610 C CA . MET E 1 101 ? 20.683 -14.492 38.566 1.00 15.64 100 MET E CA 1
ATOM 12611 C C . MET E 1 101 ? 21.250 -13.679 37.402 1.00 16.32 100 MET E C 1
ATOM 12612 O O . MET E 1 101 ? 21.377 -12.439 37.546 1.00 16.64 100 MET E O 1
ATOM 12617 N N . LYS E 1 102 ? 21.581 -14.323 36.284 1.00 15.59 101 LYS E N 1
ATOM 12618 C CA . LYS E 1 102 ? 22.176 -13.648 35.100 1.00 17.02 101 LYS E CA 1
ATOM 12619 C C . LYS E 1 102 ? 21.111 -13.012 34.207 1.00 17.39 101 LYS E C 1
ATOM 12620 O O . LYS E 1 102 ? 21.492 -12.331 33.233 1.00 18.76 101 LYS E O 1
ATOM 12626 N N . CYS E 1 103 ? 19.825 -13.225 34.430 1.00 16.71 102 CYS E N 1
ATOM 12627 C CA . CYS E 1 103 ? 18.746 -12.653 33.594 1.00 17.98 102 CYS E CA 1
ATOM 12628 C C . CYS E 1 103 ? 18.652 -11.129 33.804 1.00 19.21 102 CYS E C 1
ATOM 12629 O O . CYS E 1 103 ? 18.781 -10.629 34.946 1.00 16.35 102 CYS E O 1
ATOM 12632 N N . LYS E 1 104 ? 18.362 -10.392 32.738 1.00 18.27 103 LYS E N 1
ATOM 12633 C CA . LYS E 1 104 ? 18.265 -8.912 32.815 1.00 18.88 103 LYS E CA 1
ATOM 12634 C C . LYS E 1 104 ? 17.141 -8.479 33.754 1.00 17.97 103 LYS E C 1
ATOM 12635 O O . LYS E 1 104 ? 17.267 -7.386 34.349 1.00 17.10 103 LYS E O 1
ATOM 12641 N N . ARG E 1 105 ? 16.102 -9.264 33.997 1.00 16.44 104 ARG E N 1
ATOM 12642 C CA . ARG E 1 105 ? 15.064 -8.883 34.993 1.00 16.37 104 ARG E CA 1
ATOM 12643 C C . ARG E 1 105 ? 15.740 -8.645 36.335 1.00 18.77 104 ARG E C 1
ATOM 12644 O O . ARG E 1 105 ? 15.252 -7.804 37.106 1.00 18.08 104 ARG E O 1
ATOM 12652 N N . VAL E 1 106 ? 16.774 -9.419 36.633 1.00 15.44 105 VAL E N 1
ATOM 12653 C CA . VAL E 1 106 ? 17.424 -9.398 37.972 1.00 15.73 105 VAL E CA 1
ATOM 12654 C C . VAL E 1 106 ? 18.396 -8.224 38.060 1.00 15.98 105 VAL E C 1
ATOM 12655 O O . VAL E 1 106 ? 18.399 -7.542 39.080 1.00 15.97 105 VAL E O 1
ATOM 12659 N N . TRP E 1 107 ? 19.261 -8.029 37.063 1.00 15.15 106 TRP E N 1
ATOM 12660 C CA . TRP E 1 107 ? 20.341 -7.005 37.166 1.00 16.43 106 TRP E CA 1
ATOM 12661 C C . TRP E 1 107 ? 19.980 -5.678 36.481 1.00 17.88 106 TRP E C 1
ATOM 12662 O O . TRP E 1 107 ? 20.723 -4.712 36.692 1.00 17.64 106 TRP E O 1
ATOM 12673 N N . GLY E 1 108 ? 18.921 -5.656 35.696 1.00 17.48 107 GLY E N 1
ATOM 12674 C CA . GLY E 1 108 ? 18.661 -4.545 34.756 1.00 18.07 107 GLY E CA 1
ATOM 12675 C C . GLY E 1 108 ? 18.387 -3.211 35.426 1.00 18.45 107 GLY E C 1
ATOM 12676 O O . GLY E 1 108 ? 18.460 -2.205 34.696 1.00 19.45 107 GLY E O 1
ATOM 12677 N N . ASP E 1 109 ? 18.141 -3.150 36.727 1.00 17.17 108 ASP E N 1
ATOM 12678 C CA . ASP E 1 109 ? 18.032 -1.839 37.415 1.00 17.71 108 ASP E CA 1
ATOM 12679 C C . ASP E 1 109 ? 19.315 -1.039 37.195 1.00 18.01 108 ASP E C 1
ATOM 12680 O O . ASP E 1 109 ? 19.280 0.213 37.214 1.00 19.34 108 ASP E O 1
ATOM 12685 N N . TRP E 1 110 ? 20.474 -1.677 37.100 1.00 16.83 109 TRP E N 1
ATOM 12686 C CA . TRP E 1 110 ? 21.780 -1.022 36.899 1.00 17.80 109 TRP E CA 1
ATOM 12687 C C . TRP E 1 110 ? 21.705 -0.167 35.618 1.00 18.89 109 TRP E C 1
ATOM 12688 O O . TRP E 1 110 ? 22.106 1.024 35.631 1.00 19.72 109 TRP E O 1
ATOM 12699 N N . GLU E 1 111 ? 21.149 -0.724 34.558 1.00 18.59 110 GLU E N 1
ATOM 12700 C CA . GLU E 1 111 ? 21.036 -0.019 33.261 1.00 21.83 110 GLU E CA 1
ATOM 12701 C C . GLU E 1 111 ? 19.898 0.992 33.336 1.00 20.51 110 GLU E C 1
ATOM 12702 O O . GLU E 1 111 ? 20.126 2.148 32.867 1.00 20.09 110 GLU E O 1
ATOM 12708 N N . GLU E 1 112 ? 18.758 0.650 33.925 1.00 18.91 111 GLU E N 1
ATOM 12709 C CA . GLU E 1 112 ? 17.605 1.583 33.993 1.00 22.00 111 GLU E CA 1
ATOM 12710 C C . GLU E 1 112 ? 17.977 2.840 34.786 1.00 21.88 111 GLU E C 1
ATOM 12711 O O . GLU E 1 112 ? 17.531 3.946 34.387 1.00 22.35 111 GLU E O 1
ATOM 12717 N N . ASP E 1 113 ? 18.803 2.722 35.819 1.00 18.68 112 ASP E N 1
ATOM 12718 C CA . ASP E 1 113 ? 19.219 3.868 36.671 1.00 18.90 112 ASP E CA 1
ATOM 12719 C C . ASP E 1 113 ? 20.258 4.737 35.956 1.00 17.63 112 ASP E C 1
ATOM 12720 O O . ASP E 1 113 ? 20.618 5.795 36.473 1.00 19.60 112 ASP E O 1
ATOM 12725 N N . GLY E 1 114 ? 20.807 4.285 34.834 1.00 18.45 113 GLY E N 1
ATOM 12726 C CA . GLY E 1 114 ? 21.794 5.042 34.035 1.00 21.21 113 GLY E CA 1
ATOM 12727 C C . GLY E 1 114 ? 23.241 4.718 34.301 1.00 21.13 113 GLY E C 1
ATOM 12728 O O . GLY E 1 114 ? 24.119 5.448 33.827 1.00 22.76 113 GLY E O 1
ATOM 12729 N N . PHE E 1 115 ? 23.559 3.605 34.956 1.00 21.45 114 PHE E N 1
ATOM 12730 C CA . PHE E 1 115 ? 24.946 3.330 35.400 1.00 23.80 114 PHE E CA 1
ATOM 12731 C C . PHE E 1 115 ? 25.741 2.530 34.362 1.00 24.93 114 PHE E C 1
ATOM 12732 O O . PHE E 1 115 ? 26.943 2.382 34.589 1.00 30.99 114 PHE E O 1
ATOM 12740 N N . GLY E 1 116 ? 25.091 1.952 33.367 1.00 23.66 115 GLY E N 1
ATOM 12741 C CA . GLY E 1 116 ? 25.834 1.167 32.355 1.00 25.81 115 GLY E CA 1
ATOM 12742 C C . GLY E 1 116 ? 25.046 -0.003 31.817 1.00 26.63 115 GLY E C 1
ATOM 12743 O O . GLY E 1 116 ? 24.011 -0.396 32.380 1.00 24.15 115 GLY E O 1
ATOM 12744 N N . THR E 1 117 ? 25.530 -0.601 30.734 1.00 22.84 116 THR E N 1
ATOM 12745 C CA . THR E 1 117 ? 24.866 -1.762 30.117 1.00 21.67 116 THR E CA 1
ATOM 12746 C C . THR E 1 117 ? 25.478 -3.066 30.632 1.00 20.53 116 THR E C 1
ATOM 12747 O O . THR E 1 117 ? 24.894 -4.103 30.327 1.00 25.31 116 THR E O 1
ATOM 12751 N N . ASP E 1 118 ? 26.602 -3.043 31.356 1.00 20.42 117 ASP E N 1
ATOM 12752 C CA . ASP E 1 118 ? 27.285 -4.285 31.816 1.00 21.03 117 ASP E CA 1
ATOM 12753 C C . ASP E 1 118 ? 27.281 -4.282 33.341 1.00 20.70 117 ASP E C 1
ATOM 12754 O O . ASP E 1 118 ? 27.879 -3.389 33.961 1.00 20.44 117 ASP E O 1
ATOM 12759 N N . PRO E 1 119 ? 26.561 -5.227 33.988 1.00 18.95 118 PRO E N 1
ATOM 12760 C CA . PRO E 1 119 ? 26.406 -5.172 35.445 1.00 19.87 118 PRO E CA 1
ATOM 12761 C C . PRO E 1 119 ? 27.617 -5.637 36.251 1.00 21.03 118 PRO E C 1
ATOM 12762 O O . PRO E 1 119 ? 27.594 -5.546 37.473 1.00 19.67 118 PRO E O 1
ATOM 12766 N N . ILE E 1 120 ? 28.666 -6.150 35.617 1.00 18.73 119 ILE E N 1
ATOM 12767 C CA . ILE E 1 120 ? 29.833 -6.688 36.377 1.00 17.60 119 ILE E CA 1
ATOM 12768 C C . ILE E 1 120 ? 31.126 -5.911 36.115 1.00 18.87 119 ILE E C 1
ATOM 12769 O O . ILE E 1 120 ? 32.032 -6.057 36.933 1.00 18.25 119 ILE E O 1
ATOM 12774 N N . GLU E 1 121 ? 31.189 -5.093 35.054 1.00 20.07 120 GLU E N 1
ATOM 12775 C CA . GLU E 1 121 ? 32.461 -4.456 34.609 1.00 23.10 120 GLU E CA 1
ATOM 12776 C C . GLU E 1 121 ? 33.097 -3.646 35.739 1.00 22.13 120 GLU E C 1
ATOM 12777 O O . GLU E 1 121 ? 34.317 -3.734 35.953 1.00 22.70 120 GLU E O 1
ATOM 12783 N N . LYS E 1 122 ? 32.274 -2.887 36.473 1.00 19.44 121 LYS E N 1
ATOM 12784 C CA . LYS E 1 122 ? 32.790 -2.068 37.585 1.00 21.04 121 LYS E CA 1
ATOM 12785 C C . LYS E 1 122 ? 31.669 -1.834 38.609 1.00 18.46 121 LYS E C 1
ATOM 12786 O O . LYS E 1 122 ? 30.476 -1.815 38.254 1.00 19.73 121 LYS E O 1
ATOM 12792 N N . GLU E 1 123 ? 32.074 -1.637 39.845 1.00 18.59 122 GLU E N 1
ATOM 12793 C CA . GLU E 1 123 ? 31.128 -1.268 40.931 1.00 17.82 122 GLU E CA 1
ATOM 12794 C C . GLU E 1 123 ? 30.046 -2.341 41.039 1.00 17.02 122 GLU E C 1
ATOM 12795 O O . GLU E 1 123 ? 30.329 -3.532 40.753 1.00 17.39 122 GLU E O 1
ATOM 12801 N N . ASN E 1 124 ? 28.856 -1.981 41.486 1.00 15.35 123 ASN E N 1
ATOM 12802 C CA . ASN E 1 124 ? 27.691 -2.924 41.545 1.00 15.65 123 ASN E CA 1
ATOM 12803 C C . ASN E 1 124 ? 28.055 -4.185 42.327 1.00 16.54 123 ASN E C 1
ATOM 12804 O O . ASN E 1 124 ? 27.563 -5.275 41.934 1.00 16.22 123 ASN E O 1
ATOM 12809 N N . ILE E 1 125 ? 28.749 -4.031 43.462 1.00 15.84 124 ILE E N 1
ATOM 12810 C CA . ILE E 1 125 ? 29.211 -5.222 44.220 1.00 16.56 124 ILE E CA 1
ATOM 12811 C C . ILE E 1 125 ? 28.032 -5.920 44.903 1.00 18.94 124 ILE E C 1
ATOM 12812 O O . ILE E 1 125 ? 28.211 -7.143 45.179 1.00 21.36 124 ILE E O 1
ATOM 12817 N N A MET E 1 126 ? 26.908 -5.290 45.184 0.50 17.40 125 MET E N 1
ATOM 12818 N N B MET E 1 126 ? 26.886 -5.242 45.104 0.50 19.10 125 MET E N 1
ATOM 12819 C CA A MET E 1 126 ? 25.883 -6.164 45.815 0.50 20.05 125 MET E CA 1
ATOM 12820 C CA B MET E 1 126 ? 25.593 -5.728 45.716 0.50 22.96 125 MET E CA 1
ATOM 12821 C C A MET E 1 126 ? 25.505 -7.224 44.775 0.50 18.32 125 MET E C 1
ATOM 12822 C C B MET E 1 126 ? 24.852 -6.762 44.815 0.50 21.95 125 MET E C 1
ATOM 12823 O O A MET E 1 126 ? 25.626 -8.454 45.132 0.50 17.39 125 MET E O 1
ATOM 12824 O O B MET E 1 126 ? 23.923 -7.456 45.284 0.50 17.30 125 MET E O 1
ATOM 12833 N N . TYR E 1 127 ? 25.193 -6.816 43.528 1.00 16.73 126 TYR E N 1
ATOM 12834 C CA . TYR E 1 127 ? 24.771 -7.827 42.536 1.00 16.57 126 TYR E CA 1
ATOM 12835 C C . TYR E 1 127 ? 25.919 -8.809 42.350 1.00 16.83 126 TYR E C 1
ATOM 12836 O O . TYR E 1 127 ? 25.745 -10.023 42.486 1.00 15.95 126 TYR E O 1
ATOM 12845 N N . LYS E 1 128 ? 27.092 -8.323 41.941 1.00 15.26 127 LYS E N 1
ATOM 12846 C CA . LYS E 1 128 ? 28.134 -9.236 41.439 1.00 15.19 127 LYS E CA 1
ATOM 12847 C C . LYS E 1 128 ? 28.875 -9.950 42.567 1.00 15.29 127 LYS E C 1
ATOM 12848 O O . LYS E 1 128 ? 29.431 -11.037 42.305 1.00 15.75 127 LYS E O 1
ATOM 12854 N N . GLY E 1 129 ? 28.872 -9.443 43.802 1.00 16.04 128 GLY E N 1
ATOM 12855 C CA . GLY E 1 129 ? 29.415 -10.175 44.953 1.00 14.56 128 GLY E CA 1
ATOM 12856 C C . GLY E 1 129 ? 28.571 -11.409 45.191 1.00 15.03 128 GLY E C 1
ATOM 12857 O O . GLY E 1 129 ? 29.119 -12.502 45.363 1.00 14.20 128 GLY E O 1
ATOM 12858 N N . HIS E 1 130 ? 27.251 -11.270 45.224 1.00 14.52 129 HIS E N 1
ATOM 12859 C CA . HIS E 1 130 ? 26.362 -12.451 45.380 1.00 14.29 129 HIS E CA 1
ATOM 12860 C C . HIS E 1 130 ? 26.577 -13.411 44.207 1.00 14.39 129 HIS E C 1
ATOM 12861 O O . HIS E 1 130 ? 26.679 -14.622 44.434 1.00 14.31 129 HIS E O 1
ATOM 12868 N N . LEU E 1 131 ? 26.586 -12.937 42.977 1.00 14.13 130 LEU E N 1
ATOM 12869 C CA . LEU E 1 131 ? 26.780 -13.836 41.800 1.00 14.04 130 LEU E CA 1
ATOM 12870 C C . LEU E 1 131 ? 28.110 -14.588 41.989 1.00 14.89 130 LEU E C 1
ATOM 12871 O O . LEU E 1 131 ? 28.148 -15.812 41.766 1.00 14.95 130 LEU E O 1
ATOM 12876 N N . ASN E 1 132 ? 29.186 -13.917 42.395 1.00 14.60 131 ASN E N 1
ATOM 12877 C CA . ASN E 1 132 ? 30.499 -14.584 42.510 1.00 15.33 131 ASN E CA 1
ATOM 12878 C C . ASN E 1 132 ? 30.465 -15.623 43.622 1.00 16.26 131 ASN E C 1
ATOM 12879 O O . ASN E 1 132 ? 31.077 -16.726 43.467 1.00 16.68 131 ASN E O 1
ATOM 12884 N N . LEU E 1 133 ? 29.782 -15.358 44.741 1.00 15.09 132 LEU E N 1
ATOM 12885 C CA . LEU E 1 133 ? 29.679 -16.347 45.832 1.00 15.59 132 LEU E CA 1
ATOM 12886 C C . LEU E 1 133 ? 28.869 -17.534 45.320 1.00 15.65 132 LEU E C 1
ATOM 12887 O O . LEU E 1 133 ? 29.222 -18.688 45.637 1.00 15.66 132 LEU E O 1
ATOM 12892 N N . MET E 1 134 ? 27.797 -17.286 44.582 1.00 15.07 133 MET E N 1
ATOM 12893 C CA . MET E 1 134 ? 26.939 -18.366 44.030 1.00 14.46 133 MET E CA 1
ATOM 12894 C C . MET E 1 134 ? 27.738 -19.247 43.064 1.00 14.97 133 MET E C 1
ATOM 12895 O O . MET E 1 134 ? 27.595 -20.484 43.131 1.00 15.38 133 MET E O 1
ATOM 12900 N N . TYR E 1 135 ? 28.539 -18.664 42.178 1.00 15.97 134 TYR E N 1
ATOM 12901 C CA . TYR E 1 135 ? 29.357 -19.485 41.254 1.00 16.24 134 TYR E CA 1
ATOM 12902 C C . TYR E 1 135 ? 30.206 -20.441 42.090 1.00 15.77 134 TYR E C 1
ATOM 12903 O O . TYR E 1 135 ? 30.350 -21.653 41.743 1.00 16.30 134 TYR E O 1
ATOM 12912 N N . GLY E 1 136 ? 30.811 -19.967 43.156 1.00 15.66 135 GLY E N 1
ATOM 12913 C CA . GLY E 1 136 ? 31.711 -20.762 43.989 1.00 15.67 135 GLY E CA 1
ATOM 12914 C C . GLY E 1 136 ? 30.969 -21.858 44.710 1.00 16.95 135 GLY E C 1
ATOM 12915 O O . GLY E 1 136 ? 31.420 -23.034 44.806 1.00 17.42 135 GLY E O 1
ATOM 12916 N N . LEU E 1 137 ? 29.838 -21.518 45.345 1.00 16.87 136 LEU E N 1
ATOM 12917 C CA . LEU E 1 137 ? 29.081 -22.510 46.111 1.00 16.70 136 LEU E CA 1
ATOM 12918 C C . LEU E 1 137 ? 28.521 -23.586 45.168 1.00 14.95 136 LEU E C 1
ATOM 12919 O O . LEU E 1 137 ? 28.513 -24.767 45.559 1.00 16.44 136 LEU E O 1
ATOM 12924 N N . TYR E 1 138 ? 28.064 -23.217 43.994 1.00 14.92 137 TYR E N 1
ATOM 12925 C CA . TYR E 1 138 ? 27.598 -24.193 42.968 1.00 16.09 137 TYR E CA 1
ATOM 12926 C C . TYR E 1 138 ? 28.717 -25.224 42.742 1.00 17.79 137 TYR E C 1
ATOM 12927 O O . TYR E 1 138 ? 28.470 -26.436 42.779 1.00 17.22 137 TYR E O 1
ATOM 12936 N N . GLN E 1 139 ? 29.942 -24.762 42.508 1.00 18.43 138 GLN E N 1
ATOM 12937 C CA . GLN E 1 139 ? 31.080 -25.667 42.184 1.00 19.04 138 GLN E CA 1
ATOM 12938 C C . GLN E 1 139 ? 31.477 -26.456 43.425 1.00 17.87 138 GLN E C 1
ATOM 12939 O O . GLN E 1 139 ? 31.807 -27.668 43.293 1.00 19.34 138 GLN E O 1
ATOM 12945 N N . LEU E 1 140 ? 31.457 -25.925 44.637 1.00 17.81 139 LEU E N 1
ATOM 12946 C CA . LEU E 1 140 ? 31.758 -26.711 45.863 1.00 18.67 139 LEU E CA 1
ATOM 12947 C C . LEU E 1 140 ? 30.732 -27.842 45.998 1.00 19.38 139 LEU E C 1
ATOM 12948 O O . LEU E 1 140 ? 31.110 -28.963 46.427 1.00 20.09 139 LEU E O 1
ATOM 12953 N N . VAL E 1 141 ? 29.456 -27.573 45.735 1.00 17.22 140 VAL E N 1
ATOM 12954 C CA . VAL E 1 141 ? 28.384 -28.576 45.966 1.00 16.29 140 VAL E CA 1
ATOM 12955 C C . VAL E 1 141 ? 28.519 -29.669 44.894 1.00 16.53 140 VAL E C 1
ATOM 12956 O O . VAL E 1 141 ? 28.351 -30.849 45.272 1.00 18.00 140 VAL E O 1
ATOM 12960 N N . THR E 1 142 ? 28.698 -29.320 43.627 1.00 17.29 141 THR E N 1
ATOM 12961 C CA . THR E 1 142 ? 28.514 -30.244 42.497 1.00 17.58 141 THR E CA 1
ATOM 12962 C C . THR E 1 142 ? 29.851 -30.795 41.969 1.00 21.46 141 THR E C 1
ATOM 12963 O O . THR E 1 142 ? 29.805 -31.884 41.357 1.00 23.05 141 THR E O 1
ATOM 12967 N N . GLY E 1 143 ? 30.947 -30.048 42.087 1.00 21.22 142 GLY E N 1
ATOM 12968 C CA . GLY E 1 143 ? 32.184 -30.384 41.322 1.00 22.14 142 GLY E CA 1
ATOM 12969 C C . GLY E 1 143 ? 32.106 -30.007 39.865 1.00 24.71 142 GLY E C 1
ATOM 12970 O O . GLY E 1 143 ? 33.111 -30.264 39.134 1.00 27.83 142 GLY E O 1
ATOM 12971 N N . SER E 1 144 ? 31.031 -29.396 39.379 1.00 22.05 143 SER E N 1
ATOM 12972 C CA . SER E 1 144 ? 30.844 -29.019 37.961 1.00 21.53 143 SER E CA 1
ATOM 12973 C C . SER E 1 144 ? 31.698 -27.790 37.635 1.00 23.81 143 SER E C 1
ATOM 12974 O O . SER E 1 144 ? 31.728 -26.841 38.447 1.00 24.84 143 SER E O 1
ATOM 12977 N N . ARG E 1 145 ? 32.321 -27.791 36.460 1.00 26.04 144 ARG E N 1
ATOM 12978 C CA . ARG E 1 145 ? 33.126 -26.634 35.960 1.00 25.62 144 ARG E CA 1
ATOM 12979 C C . ARG E 1 145 ? 32.294 -25.812 34.976 1.00 24.49 144 ARG E C 1
ATOM 12980 O O . ARG E 1 145 ? 32.885 -24.943 34.269 1.00 26.85 144 ARG E O 1
ATOM 12988 N N . ARG E 1 146 ? 30.971 -26.000 34.882 1.00 23.50 145 ARG E N 1
ATOM 12989 C CA . ARG E 1 146 ? 30.061 -25.302 33.940 1.00 24.75 145 ARG E CA 1
ATOM 12990 C C . ARG E 1 146 ? 30.358 -23.782 33.912 1.00 26.81 145 ARG E C 1
ATOM 12991 O O . ARG E 1 146 ? 30.344 -23.165 32.820 1.00 27.93 145 ARG E O 1
ATOM 12999 N N . TYR E 1 147 ? 30.526 -23.162 35.088 1.00 23.15 146 TYR E N 1
ATOM 13000 C CA . TYR E 1 147 ? 30.658 -21.687 35.174 1.00 22.38 146 TYR E CA 1
ATOM 13001 C C . TYR E 1 147 ? 32.102 -21.276 35.504 1.00 24.49 146 TYR E C 1
ATOM 13002 O O . TYR E 1 147 ? 32.327 -20.104 35.804 1.00 22.85 146 TYR E O 1
ATOM 13011 N N . GLU E 1 148 ? 33.079 -22.173 35.430 1.00 23.50 147 GLU E N 1
ATOM 13012 C CA . GLU E 1 148 ? 34.465 -21.894 35.888 1.00 22.61 147 GLU E CA 1
ATOM 13013 C C . GLU E 1 148 ? 35.070 -20.689 35.139 1.00 20.80 147 GLU E C 1
ATOM 13014 O O . GLU E 1 148 ? 35.703 -19.861 35.799 1.00 22.08 147 GLU E O 1
ATOM 13020 N N . ALA E 1 149 ? 34.912 -20.572 33.818 1.00 22.76 148 ALA E N 1
ATOM 13021 C CA . ALA E 1 149 ? 35.506 -19.436 33.069 1.00 21.05 148 ALA E CA 1
ATOM 13022 C C . ALA E 1 149 ? 34.888 -18.107 33.557 1.00 20.78 148 ALA E C 1
ATOM 13023 O O . ALA E 1 149 ? 35.654 -17.135 33.803 1.00 22.19 148 ALA E O 1
ATOM 13025 N N . GLU E 1 150 ? 33.573 -18.081 33.757 1.00 21.66 149 GLU E N 1
ATOM 13026 C CA . GLU E 1 150 ? 32.855 -16.863 34.225 1.00 22.65 149 GLU E CA 1
ATOM 13027 C C . GLU E 1 150 ? 33.303 -16.534 35.647 1.00 19.10 149 GLU E C 1
ATOM 13028 O O . GLU E 1 150 ? 33.449 -15.334 35.975 1.00 18.53 149 GLU E O 1
ATOM 13034 N N . HIS E 1 151 ? 33.458 -17.529 36.483 1.00 18.15 150 HIS E N 1
ATOM 13035 C CA . HIS E 1 151 ? 33.858 -17.391 37.886 1.00 17.50 150 HIS E CA 1
ATOM 13036 C C . HIS E 1 151 ? 35.263 -16.785 37.962 1.00 19.64 150 HIS E C 1
ATOM 13037 O O . HIS E 1 151 ? 35.514 -15.855 38.745 1.00 18.53 150 HIS E O 1
ATOM 13044 N N . ALA E 1 152 ? 36.193 -17.340 37.168 1.00 20.12 151 ALA E N 1
ATOM 13045 C CA . ALA E 1 152 ? 37.575 -16.804 37.127 1.00 18.84 151 ALA E CA 1
ATOM 13046 C C . ALA E 1 152 ? 37.568 -15.332 36.680 1.00 17.01 151 ALA E C 1
ATOM 13047 O O . ALA E 1 152 ? 38.301 -14.521 37.318 1.00 18.61 151 ALA E O 1
ATOM 13049 N N . HIS E 1 153 ? 36.809 -15.004 35.661 1.00 18.13 152 HIS E N 1
ATOM 13050 C CA . HIS E 1 153 ? 36.719 -13.646 35.095 1.00 19.47 152 HIS E CA 1
ATOM 13051 C C . HIS E 1 153 ? 36.184 -12.679 36.158 1.00 19.54 152 HIS E C 1
ATOM 13052 O O . HIS E 1 153 ? 36.769 -11.598 36.374 1.00 20.35 152 HIS E O 1
ATOM 13059 N N . LEU E 1 154 ? 35.100 -13.053 36.847 1.00 18.74 153 LEU E N 1
ATOM 13060 C CA . LEU E 1 154 ? 34.488 -12.121 37.833 1.00 18.26 153 LEU E CA 1
ATOM 13061 C C . LEU E 1 154 ? 35.374 -12.021 39.074 1.00 16.39 153 LEU E C 1
ATOM 13062 O O . LEU E 1 154 ? 35.500 -10.909 39.651 1.00 17.58 153 LEU E O 1
ATOM 13067 N N . THR E 1 155 ? 36.015 -13.106 39.525 1.00 16.99 154 THR E N 1
ATOM 13068 C CA . THR E 1 155 ? 36.956 -13.084 40.649 1.00 17.26 154 THR E CA 1
ATOM 13069 C C . THR E 1 155 ? 38.114 -12.104 40.345 1.00 17.83 154 THR E C 1
ATOM 13070 O O . THR E 1 155 ? 38.496 -11.318 41.236 1.00 18.23 154 THR E O 1
ATOM 13074 N N . ARG E 1 156 ? 38.623 -12.147 39.119 1.00 18.95 155 ARG E N 1
ATOM 13075 C CA . ARG E 1 156 ? 39.726 -11.220 38.726 1.00 21.49 155 ARG E CA 1
ATOM 13076 C C . ARG E 1 156 ? 39.230 -9.769 38.702 1.00 19.05 155 ARG E C 1
ATOM 13077 O O . ARG E 1 156 ? 39.975 -8.876 39.156 1.00 19.46 155 ARG E O 1
ATOM 13085 N N . ILE E 1 157 ? 38.019 -9.509 38.216 1.00 19.11 156 ILE E N 1
ATOM 13086 C CA . ILE E 1 157 ? 37.458 -8.123 38.257 1.00 18.58 156 ILE E CA 1
ATOM 13087 C C . ILE E 1 157 ? 37.452 -7.653 39.709 1.00 19.22 156 ILE E C 1
ATOM 13088 O O . ILE E 1 157 ? 37.895 -6.509 40.002 1.00 18.75 156 ILE E O 1
ATOM 13093 N N . ILE E 1 158 ? 36.937 -8.455 40.634 1.00 18.01 157 ILE E N 1
ATOM 13094 C CA . ILE E 1 158 ? 36.811 -8.059 42.055 1.00 18.13 157 ILE E CA 1
ATOM 13095 C C . ILE E 1 158 ? 38.208 -7.817 42.645 1.00 19.08 157 ILE E C 1
ATOM 13096 O O . ILE E 1 158 ? 38.462 -6.795 43.285 1.00 18.12 157 ILE E O 1
ATOM 13101 N N . HIS E 1 159 ? 39.133 -8.746 42.434 1.00 20.07 158 HIS E N 1
ATOM 13102 C CA . HIS E 1 159 ? 40.543 -8.599 42.897 1.00 19.62 158 HIS E CA 1
ATOM 13103 C C . HIS E 1 159 ? 41.159 -7.291 42.362 1.00 19.93 158 HIS E C 1
ATOM 13104 O O . HIS E 1 159 ? 41.765 -6.555 43.157 1.00 20.06 158 HIS E O 1
ATOM 13111 N N . ASP E 1 160 ? 41.004 -7.032 41.079 1.00 19.22 159 ASP E N 1
ATOM 13112 C CA . ASP E 1 160 ? 41.643 -5.840 40.433 1.00 19.75 159 ASP E CA 1
ATOM 13113 C C . ASP E 1 160 ? 40.979 -4.562 40.979 1.00 21.88 159 ASP E C 1
ATOM 13114 O O . ASP E 1 160 ? 41.704 -3.539 41.200 1.00 22.12 159 ASP E O 1
ATOM 13119 N N . GLU E 1 161 ? 39.657 -4.542 41.203 1.00 21.24 160 GLU E N 1
ATOM 13120 C CA . GLU E 1 161 ? 38.987 -3.338 41.725 1.00 20.78 160 GLU E CA 1
ATOM 13121 C C . GLU E 1 161 ? 39.444 -3.060 43.153 1.00 19.29 160 GLU E C 1
ATOM 13122 O O . GLU E 1 161 ? 39.720 -1.868 43.495 1.00 19.79 160 GLU E O 1
ATOM 13128 N N . ILE E 1 162 ? 39.520 -4.064 44.022 1.00 18.54 161 ILE E N 1
ATOM 13129 C CA . ILE E 1 162 ? 40.047 -3.893 45.393 1.00 18.26 161 ILE E CA 1
ATOM 13130 C C . ILE E 1 162 ? 41.475 -3.322 45.293 1.00 20.89 161 ILE E C 1
ATOM 13131 O O . ILE E 1 162 ? 41.801 -2.343 45.992 1.00 19.93 161 ILE E O 1
ATOM 13136 N N . ALA E 1 163 ? 42.308 -3.881 44.428 1.00 22.42 162 ALA E N 1
ATOM 13137 C CA . ALA E 1 163 ? 43.733 -3.454 44.360 1.00 22.50 162 ALA E CA 1
ATOM 13138 C C . ALA E 1 163 ? 43.835 -1.983 43.919 1.00 22.32 162 ALA E C 1
ATOM 13139 O O . ALA E 1 163 ? 44.773 -1.306 44.378 1.00 24.94 162 ALA E O 1
ATOM 13141 N N . ALA E 1 164 ? 42.917 -1.487 43.090 1.00 20.77 163 ALA E N 1
ATOM 13142 C CA . ALA E 1 164 ? 42.945 -0.116 42.516 1.00 21.80 163 ALA E CA 1
ATOM 13143 C C . ALA E 1 164 ? 42.397 0.917 43.518 1.00 24.45 163 ALA E C 1
ATOM 13144 O O . ALA E 1 164 ? 42.666 2.133 43.356 1.00 26.83 163 ALA E O 1
ATOM 13146 N N . ASN E 1 165 ? 41.605 0.515 44.511 1.00 24.78 164 ASN E N 1
ATOM 13147 C CA . ASN E 1 165 ? 40.882 1.498 45.354 1.00 23.91 164 ASN E CA 1
ATOM 13148 C C . ASN E 1 165 ? 41.706 1.919 46.552 1.00 24.64 164 ASN E C 1
ATOM 13149 O O . ASN E 1 165 ? 42.396 1.133 47.197 1.00 25.55 164 ASN E O 1
ATOM 13154 N N . PRO E 1 166 ? 41.646 3.220 46.942 1.00 26.34 165 PRO E N 1
ATOM 13155 C CA . PRO E 1 166 ? 42.369 3.688 48.117 1.00 27.71 165 PRO E CA 1
ATOM 13156 C C . PRO E 1 166 ? 41.742 3.381 49.488 1.00 27.81 165 PRO E C 1
ATOM 13157 O O . PRO E 1 166 ? 42.423 3.321 50.491 1.00 34.32 165 PRO E O 1
ATOM 13161 N N . PHE E 1 167 ? 40.431 3.169 49.489 1.00 25.17 166 PHE E N 1
ATOM 13162 C CA . PHE E 1 167 ? 39.682 2.569 50.605 1.00 24.03 166 PHE E CA 1
ATOM 13163 C C . PHE E 1 167 ? 39.684 1.060 50.377 1.00 22.01 166 PHE E C 1
ATOM 13164 O O . PHE E 1 167 ? 39.827 0.639 49.235 1.00 23.06 166 PHE E O 1
ATOM 13172 N N . ALA E 1 168 ? 39.448 0.275 51.422 1.00 21.49 167 ALA E N 1
ATOM 13173 C CA . ALA E 1 168 ? 39.424 -1.207 51.279 1.00 19.93 167 ALA E CA 1
ATOM 13174 C C . ALA E 1 168 ? 38.034 -1.667 50.814 1.00 19.70 167 ALA E C 1
ATOM 13175 O O . ALA E 1 168 ? 37.082 -1.511 51.590 1.00 19.59 167 ALA E O 1
ATOM 13177 N N . GLY E 1 169 ? 37.938 -2.208 49.629 1.00 17.42 168 GLY E N 1
ATOM 13178 C CA . GLY E 1 169 ? 36.703 -2.812 49.085 1.00 18.90 168 GLY E CA 1
ATOM 13179 C C . GLY E 1 169 ? 36.235 -2.136 47.818 1.00 20.05 168 GLY E C 1
ATOM 13180 O O . GLY E 1 169 ? 37.084 -1.553 47.060 1.00 18.67 168 GLY E O 1
ATOM 13181 N N . ILE E 1 170 ? 34.932 -2.208 47.540 1.00 17.24 169 ILE E N 1
ATOM 13182 C CA . ILE E 1 170 ? 34.324 -1.812 46.253 1.00 17.62 169 ILE E CA 1
ATOM 13183 C C . ILE E 1 170 ? 32.985 -1.120 46.549 1.00 18.20 169 ILE E C 1
ATOM 13184 O O . ILE E 1 170 ? 32.270 -1.546 47.477 1.00 16.81 169 ILE E O 1
ATOM 13189 N N . VAL E 1 171 ? 32.654 -0.089 45.783 1.00 19.59 170 VAL E N 1
ATOM 13190 C CA . VAL E 1 171 ? 31.330 0.574 45.913 1.00 21.06 170 VAL E CA 1
ATOM 13191 C C . VAL E 1 171 ? 30.238 -0.156 45.161 1.00 21.45 170 VAL E C 1
ATOM 13192 O O . VAL E 1 171 ? 30.498 -1.019 44.309 1.00 25.81 170 VAL E O 1
ATOM 13196 N N . CYS E 1 172 ? 28.989 0.148 45.533 1.00 20.76 171 CYS E N 1
ATOM 13197 C CA A CYS E 1 172 ? 27.757 -0.279 44.808 0.50 20.19 171 CYS E CA 1
ATOM 13198 C CA B CYS E 1 172 ? 27.837 -0.279 44.764 0.50 23.51 171 CYS E CA 1
ATOM 13199 C C . CYS E 1 172 ? 27.524 0.780 43.692 1.00 24.60 171 CYS E C 1
ATOM 13200 O O . CYS E 1 172 ? 27.712 0.440 42.563 1.00 20.07 171 CYS E O 1
ATOM 13205 N N A GLU E 1 173 ? 27.859 2.143 43.920 0.50 19.81 172 GLU E N 1
ATOM 13206 N N B GLU E 1 173 ? 26.339 1.374 43.907 0.50 20.41 172 GLU E N 1
ATOM 13207 C CA A GLU E 1 173 ? 27.930 3.237 42.851 0.50 22.97 172 GLU E CA 1
ATOM 13208 C CA B GLU E 1 173 ? 25.969 2.445 42.962 0.50 20.09 172 GLU E CA 1
ATOM 13209 C C A GLU E 1 173 ? 28.919 4.347 43.281 0.50 23.61 172 GLU E C 1
ATOM 13210 C C B GLU E 1 173 ? 27.226 3.294 42.980 0.50 23.70 172 GLU E C 1
ATOM 13211 O O A GLU E 1 173 ? 29.257 4.426 44.464 0.50 23.54 172 GLU E O 1
ATOM 13212 O O B GLU E 1 173 ? 28.026 3.116 43.975 0.50 20.52 172 GLU E O 1
ATOM 13223 N N A PRO E 1 174 ? 29.388 5.352 42.498 0.50 20.51 173 PRO E N 1
ATOM 13224 N N B PRO E 1 174 ? 27.574 4.057 41.946 0.50 23.34 173 PRO E N 1
ATOM 13225 C CA A PRO E 1 174 ? 30.331 6.297 43.110 0.50 20.81 173 PRO E CA 1
ATOM 13226 C CA B PRO E 1 174 ? 28.760 4.902 42.098 0.50 24.45 173 PRO E CA 1
ATOM 13227 C C A PRO E 1 174 ? 29.883 7.038 44.398 0.50 21.14 173 PRO E C 1
ATOM 13228 C C B PRO E 1 174 ? 28.714 5.678 43.437 0.50 21.93 173 PRO E C 1
ATOM 13229 O O A PRO E 1 174 ? 28.771 7.585 44.514 0.50 22.01 173 PRO E O 1
ATOM 13230 O O B PRO E 1 174 ? 27.693 6.235 43.746 0.50 21.10 173 PRO E O 1
ATOM 13237 N N A ASP E 1 175 ? 30.751 7.017 45.408 0.50 19.16 174 ASP E N 1
ATOM 13238 N N B ASP E 1 175 ? 29.753 5.585 44.272 0.50 26.33 174 ASP E N 1
ATOM 13239 C CA A ASP E 1 175 ? 30.453 7.523 46.777 0.50 17.79 174 ASP E CA 1
ATOM 13240 C CA B ASP E 1 175 ? 30.076 6.519 45.415 0.50 24.43 174 ASP E CA 1
ATOM 13241 C C A ASP E 1 175 ? 29.353 6.622 47.419 0.50 15.64 174 ASP E C 1
ATOM 13242 C C B ASP E 1 175 ? 29.167 6.470 46.670 0.50 23.24 174 ASP E C 1
ATOM 13243 O O A ASP E 1 175 ? 28.893 7.283 48.365 0.50 18.51 174 ASP E O 1
ATOM 13244 O O B ASP E 1 175 ? 28.924 7.431 47.375 0.50 30.74 174 ASP E O 1
ATOM 13253 N N . ASN E 1 176 ? 29.083 5.292 47.092 1.00 24.81 175 ASN E N 1
ATOM 13254 C CA . ASN E 1 176 ? 28.056 4.546 47.898 1.00 22.63 175 ASN E CA 1
ATOM 13255 C C . ASN E 1 176 ? 28.691 3.186 48.262 1.00 18.41 175 ASN E C 1
ATOM 13256 O O . ASN E 1 176 ? 28.660 2.264 47.478 1.00 19.64 175 ASN E O 1
ATOM 13261 N N . TYR E 1 177 ? 29.136 3.090 49.486 1.00 16.77 176 TYR E N 1
ATOM 13262 C CA . TYR E 1 177 ? 29.869 1.892 49.992 1.00 15.18 176 TYR E CA 1
ATOM 13263 C C . TYR E 1 177 ? 29.058 1.282 51.126 1.00 14.95 176 TYR E C 1
ATOM 13264 O O . TYR E 1 177 ? 28.682 1.960 52.103 1.00 15.53 176 TYR E O 1
ATOM 13273 N N . PHE E 1 178 ? 28.823 -0.032 51.007 1.00 14.73 177 PHE E N 1
ATOM 13274 C CA . PHE E 1 178 ? 28.046 -0.812 51.997 1.00 16.25 177 PHE E CA 1
ATOM 13275 C C . PHE E 1 178 ? 28.888 -1.953 52.549 1.00 14.59 177 PHE E C 1
ATOM 13276 O O . PHE E 1 178 ? 29.324 -2.802 51.773 1.00 16.07 177 PHE E O 1
ATOM 13284 N N . VAL E 1 179 ? 29.055 -1.997 53.865 1.00 14.54 178 VAL E N 1
ATOM 13285 C CA A VAL E 1 179 ? 29.906 -3.063 54.472 0.50 13.72 178 VAL E CA 1
ATOM 13286 C CA B VAL E 1 179 ? 29.912 -3.053 54.481 0.50 15.75 178 VAL E CA 1
ATOM 13287 C C . VAL E 1 179 ? 29.299 -4.440 54.204 1.00 15.67 178 VAL E C 1
ATOM 13288 O O . VAL E 1 179 ? 30.066 -5.407 53.982 1.00 15.05 178 VAL E O 1
ATOM 13295 N N . GLN E 1 180 ? 27.971 -4.560 54.178 1.00 14.50 179 GLN E N 1
ATOM 13296 C CA . GLN E 1 180 ? 27.366 -5.917 54.023 1.00 13.32 179 GLN E CA 1
ATOM 13297 C C . GLN E 1 180 ? 27.582 -6.396 52.589 1.00 15.09 179 GLN E C 1
ATOM 13298 O O . GLN E 1 180 ? 27.757 -7.625 52.396 1.00 15.30 179 GLN E O 1
ATOM 13304 N N . ALA E 1 181 ? 27.551 -5.527 51.590 1.00 13.93 180 ALA E N 1
ATOM 13305 C CA . ALA E 1 181 ? 27.796 -5.942 50.209 1.00 14.13 180 ALA E CA 1
ATOM 13306 C C . ALA E 1 181 ? 29.268 -6.369 50.062 1.00 14.63 180 ALA E C 1
ATOM 13307 O O . ALA E 1 181 ? 29.566 -7.388 49.373 1.00 15.88 180 ALA E O 1
ATOM 13309 N N . ASN E 1 182 ? 30.174 -5.638 50.680 1.00 14.96 181 ASN E N 1
ATOM 13310 C CA . ASN E 1 182 ? 31.614 -6.037 50.664 1.00 15.42 181 ASN E CA 1
ATOM 13311 C C . ASN E 1 182 ? 31.782 -7.394 51.366 1.00 14.57 181 ASN E C 1
ATOM 13312 O O . ASN E 1 182 ? 32.562 -8.220 50.878 1.00 15.96 181 ASN E O 1
ATOM 13317 N N . SER E 1 183 ? 31.064 -7.668 52.448 1.00 13.99 182 SER E N 1
ATOM 13318 C CA . SER E 1 183 ? 31.241 -8.952 53.169 1.00 14.36 182 SER E CA 1
ATOM 13319 C C . SER E 1 183 ? 31.002 -10.119 52.202 1.00 15.43 182 SER E C 1
ATOM 13320 O O . SER E 1 183 ? 31.716 -11.139 52.269 1.00 15.45 182 SER E O 1
ATOM 13323 N N . VAL E 1 184 ? 30.003 -10.031 51.338 1.00 14.71 183 VAL E N 1
ATOM 13324 C CA . VAL E 1 184 ? 29.682 -11.084 50.349 1.00 14.28 183 VAL E CA 1
ATOM 13325 C C . VAL E 1 184 ? 30.867 -11.246 49.376 1.00 15.55 183 VAL E C 1
ATOM 13326 O O . VAL E 1 184 ? 31.261 -12.372 49.084 1.00 16.77 183 VAL E O 1
ATOM 13330 N N . ALA E 1 185 ? 31.364 -10.145 48.841 1.00 15.91 184 ALA E N 1
ATOM 13331 C CA . ALA E 1 185 ? 32.452 -10.148 47.860 1.00 15.10 184 ALA E CA 1
ATOM 13332 C C . ALA E 1 185 ? 33.703 -10.789 48.482 1.00 15.37 184 ALA E C 1
ATOM 13333 O O . ALA E 1 185 ? 34.352 -11.657 47.810 1.00 15.82 184 ALA E O 1
ATOM 13335 N N . TYR E 1 186 ? 34.061 -10.417 49.693 1.00 15.81 185 TYR E N 1
ATOM 13336 C CA . TYR E 1 186 ? 35.261 -11.008 50.336 1.00 15.71 185 TYR E CA 1
ATOM 13337 C C . TYR E 1 186 ? 35.024 -12.503 50.541 1.00 17.33 185 TYR E C 1
ATOM 13338 O O . TYR E 1 186 ? 35.915 -13.319 50.259 1.00 16.94 185 TYR E O 1
ATOM 13347 N N . LEU E 1 187 ? 33.871 -12.928 51.036 1.00 15.16 186 LEU E N 1
ATOM 13348 C CA . LEU E 1 187 ? 33.607 -14.362 51.230 1.00 16.28 186 LEU E CA 1
ATOM 13349 C C . LEU E 1 187 ? 33.748 -15.065 49.881 1.00 17.28 186 LEU E C 1
ATOM 13350 O O . LEU E 1 187 ? 34.245 -16.229 49.848 1.00 16.29 186 LEU E O 1
ATOM 13355 N N . SER E 1 188 ? 33.315 -14.484 48.774 1.00 15.06 187 SER E N 1
ATOM 13356 C CA . SER E 1 188 ? 33.442 -15.136 47.448 1.00 15.62 187 SER E CA 1
ATOM 13357 C C . SER E 1 188 ? 34.932 -15.409 47.128 1.00 15.54 187 SER E C 1
ATOM 13358 O O . SER E 1 188 ? 35.197 -16.394 46.426 1.00 16.01 187 SER E O 1
ATOM 13361 N N . LEU E 1 189 ? 35.841 -14.573 47.608 1.00 16.02 188 LEU E N 1
ATOM 13362 C CA . LEU E 1 189 ? 37.299 -14.786 47.353 1.00 16.53 188 LEU E CA 1
ATOM 13363 C C . LEU E 1 189 ? 37.774 -15.978 48.170 1.00 17.21 188 LEU E C 1
ATOM 13364 O O . LEU E 1 189 ? 38.621 -16.773 47.649 1.00 17.47 188 LEU E O 1
ATOM 13369 N N . TRP E 1 190 ? 37.313 -16.164 49.397 1.00 16.80 189 TRP E N 1
ATOM 13370 C CA . TRP E 1 190 ? 37.647 -17.352 50.205 1.00 16.22 189 TRP E CA 1
ATOM 13371 C C . TRP E 1 190 ? 37.174 -18.604 49.484 1.00 18.32 189 TRP E C 1
ATOM 13372 O O . TRP E 1 190 ? 37.903 -19.623 49.487 1.00 19.33 189 TRP E O 1
ATOM 13383 N N . VAL E 1 191 ? 35.976 -18.613 48.919 1.00 16.47 190 VAL E N 1
ATOM 13384 C CA . VAL E 1 191 ? 35.462 -19.820 48.241 1.00 17.75 190 VAL E CA 1
ATOM 13385 C C . VAL E 1 191 ? 36.326 -20.074 46.999 1.00 19.13 190 VAL E C 1
ATOM 13386 O O . VAL E 1 191 ? 36.658 -21.261 46.744 1.00 18.46 190 VAL E O 1
ATOM 13390 N N . TYR E 1 192 ? 36.662 -19.079 46.202 1.00 17.52 191 TYR E N 1
ATOM 13391 C CA . TYR E 1 192 ? 37.505 -19.280 44.995 1.00 18.08 191 TYR E CA 1
ATOM 13392 C C . TYR E 1 192 ? 38.839 -19.891 45.429 1.00 18.23 191 TYR E C 1
ATOM 13393 O O . TYR E 1 192 ? 39.300 -20.865 44.816 1.00 20.64 191 TYR E O 1
ATOM 13402 N N . ASP E 1 193 ? 39.416 -19.401 46.495 1.00 18.73 192 ASP E N 1
ATOM 13403 C CA . ASP E 1 193 ? 40.709 -19.939 47.003 1.00 19.99 192 ASP E CA 1
ATOM 13404 C C . ASP E 1 193 ? 40.558 -21.398 47.442 1.00 22.78 192 ASP E C 1
ATOM 13405 O O . ASP E 1 193 ? 41.517 -22.192 47.198 1.00 21.90 192 ASP E O 1
ATOM 13410 N N . ARG E 1 194 ? 39.458 -21.779 48.107 1.00 20.75 193 ARG E N 1
ATOM 13411 C CA . ARG E 1 194 ? 39.247 -23.207 48.475 1.00 19.74 193 ARG E CA 1
ATOM 13412 C C . ARG E 1 194 ? 39.264 -24.034 47.193 1.00 19.45 193 ARG E C 1
ATOM 13413 O O . ARG E 1 194 ? 39.916 -25.161 47.203 1.00 21.56 193 ARG E O 1
ATOM 13421 N N . LEU E 1 195 ? 38.620 -23.615 46.127 1.00 19.20 194 LEU E N 1
ATOM 13422 C CA . LEU E 1 195 ? 38.497 -24.399 44.884 1.00 19.34 194 LEU E CA 1
ATOM 13423 C C . LEU E 1 195 ? 39.836 -24.459 44.133 1.00 21.55 194 LEU E C 1
ATOM 13424 O O . LEU E 1 195 ? 40.033 -25.471 43.416 1.00 23.93 194 LEU E O 1
ATOM 13429 N N . HIS E 1 196 ? 40.665 -23.432 44.188 1.00 20.99 195 HIS E N 1
ATOM 13430 C CA . HIS E 1 196 ? 41.770 -23.291 43.196 1.00 21.66 195 HIS E CA 1
ATOM 13431 C C . HIS E 1 196 ? 43.149 -23.187 43.847 1.00 22.02 195 HIS E C 1
ATOM 13432 O O . HIS E 1 196 ? 44.103 -23.114 43.036 1.00 26.45 195 HIS E O 1
ATOM 13439 N N . GLY E 1 197 ? 43.274 -23.094 45.155 1.00 24.07 196 GLY E N 1
ATOM 13440 C CA . GLY E 1 197 ? 44.588 -23.054 45.835 1.00 24.82 196 GLY E CA 1
ATOM 13441 C C . GLY E 1 197 ? 45.246 -21.693 45.712 1.00 25.86 196 GLY E C 1
ATOM 13442 O O . GLY E 1 197 ? 46.441 -21.574 46.051 1.00 26.12 196 GLY E O 1
ATOM 13443 N N . THR E 1 198 ? 44.480 -20.657 45.363 1.00 24.22 197 THR E N 1
ATOM 13444 C CA . THR E 1 198 ? 44.935 -19.253 45.234 1.00 22.91 197 THR E CA 1
ATOM 13445 C C . THR E 1 198 ? 44.893 -18.538 46.594 1.00 19.99 197 THR E C 1
ATOM 13446 O O . THR E 1 198 ? 44.549 -19.121 47.650 1.00 22.63 197 THR E O 1
ATOM 13450 N N . ASP E 1 199 ? 45.269 -17.243 46.577 1.00 22.98 198 ASP E N 1
ATOM 13451 C CA . ASP E 1 199 ? 45.361 -16.431 47.810 1.00 23.50 198 ASP E CA 1
ATOM 13452 C C . ASP E 1 199 ? 44.696 -15.072 47.545 1.00 22.39 198 ASP E C 1
ATOM 13453 O O . ASP E 1 199 ? 45.195 -14.031 48.047 1.00 22.67 198 ASP E O 1
ATOM 13458 N N . TYR E 1 200 ? 43.574 -15.057 46.820 1.00 21.72 199 TYR E N 1
ATOM 13459 C CA . TYR E 1 200 ? 42.770 -13.813 46.659 1.00 20.26 199 TYR E CA 1
ATOM 13460 C C . TYR E 1 200 ? 42.308 -13.328 48.036 1.00 20.58 199 TYR E C 1
ATOM 13461 O O . TYR E 1 200 ? 42.127 -12.072 48.224 1.00 20.19 199 TYR E O 1
ATOM 13470 N N . ARG E 1 201 ? 42.143 -14.197 49.011 1.00 20.58 200 ARG E N 1
ATOM 13471 C CA . ARG E 1 201 ? 41.658 -13.831 50.347 1.00 21.80 200 ARG E CA 1
ATOM 13472 C C . ARG E 1 201 ? 42.657 -12.966 51.118 1.00 19.92 200 ARG E C 1
ATOM 13473 O O . ARG E 1 201 ? 42.317 -12.473 52.203 1.00 22.26 200 ARG E O 1
ATOM 13481 N N . ALA E 1 202 ? 43.909 -12.859 50.662 1.00 21.61 201 ALA E N 1
ATOM 13482 C CA . ALA E 1 202 ? 44.929 -12.050 51.374 1.00 22.84 201 ALA E CA 1
ATOM 13483 C C . ALA E 1 202 ? 44.466 -10.592 51.564 1.00 21.00 201 ALA E C 1
ATOM 13484 O O . ALA E 1 202 ? 44.946 -9.948 52.490 1.00 23.61 201 ALA E O 1
ATOM 13486 N N . ALA E 1 203 ? 43.566 -10.095 50.719 1.00 21.85 202 ALA E N 1
ATOM 13487 C CA . ALA E 1 203 ? 43.016 -8.716 50.839 1.00 19.66 202 ALA E CA 1
ATOM 13488 C C . ALA E 1 203 ? 42.151 -8.562 52.094 1.00 20.20 202 ALA E C 1
ATOM 13489 O O . ALA E 1 203 ? 41.815 -7.416 52.474 1.00 19.28 202 ALA E O 1
ATOM 13491 N N . THR E 1 204 ? 41.701 -9.638 52.706 1.00 19.92 203 THR E N 1
ATOM 13492 C CA . THR E 1 204 ? 40.679 -9.588 53.774 1.00 18.64 203 THR E CA 1
ATOM 13493 C C . THR E 1 204 ? 41.203 -8.793 54.974 1.00 20.72 203 THR E C 1
ATOM 13494 O O . THR E 1 204 ? 40.437 -8.038 55.571 1.00 18.45 203 THR E O 1
ATOM 13498 N N . ARG E 1 205 ? 42.479 -8.948 55.379 1.00 19.99 204 ARG E N 1
ATOM 13499 C CA . ARG E 1 205 ? 42.939 -8.321 56.643 1.00 20.74 204 ARG E CA 1
ATOM 13500 C C . ARG E 1 205 ? 42.868 -6.786 56.519 1.00 18.28 204 ARG E C 1
ATOM 13501 O O . ARG E 1 205 ? 42.378 -6.132 57.465 1.00 21.18 204 ARG E O 1
ATOM 13509 N N . ALA E 1 206 ? 43.256 -6.225 55.367 1.00 19.18 205 ALA E N 1
ATOM 13510 C CA . ALA E 1 206 ? 43.192 -4.760 55.153 1.00 19.93 205 ALA E CA 1
ATOM 13511 C C . ALA E 1 206 ? 41.732 -4.329 55.272 1.00 20.36 205 ALA E C 1
ATOM 13512 O O . ALA E 1 206 ? 41.485 -3.228 55.832 1.00 19.88 205 ALA E O 1
ATOM 13514 N N . TRP E 1 207 ? 40.811 -5.133 54.763 1.00 18.52 206 TRP E N 1
ATOM 13515 C CA . TRP E 1 207 ? 39.359 -4.765 54.782 1.00 17.05 206 TRP E CA 1
ATOM 13516 C C . TRP E 1 207 ? 38.856 -4.803 56.228 1.00 17.81 206 TRP E C 1
ATOM 13517 O O . TRP E 1 207 ? 38.160 -3.864 56.679 1.00 17.86 206 TRP E O 1
ATOM 13528 N N . LEU E 1 208 ? 39.147 -5.859 56.994 1.00 17.49 207 LEU E N 1
ATOM 13529 C CA . LEU E 1 208 ? 38.706 -5.950 58.402 1.00 18.51 207 LEU E CA 1
ATOM 13530 C C . LEU E 1 208 ? 39.305 -4.797 59.216 1.00 20.18 207 LEU E C 1
ATOM 13531 O O . LEU E 1 208 ? 38.595 -4.240 60.077 1.00 19.98 207 LEU E O 1
ATOM 13536 N N . ASP E 1 209 ? 40.552 -4.408 58.958 1.00 21.11 208 ASP E N 1
ATOM 13537 C CA . ASP E 1 209 ? 41.145 -3.241 59.661 1.00 23.50 208 ASP E CA 1
ATOM 13538 C C . ASP E 1 209 ? 40.377 -1.966 59.283 1.00 21.38 208 ASP E C 1
ATOM 13539 O O . ASP E 1 209 ? 40.053 -1.172 60.192 1.00 23.14 208 ASP E O 1
ATOM 13544 N N . PHE E 1 210 ? 40.076 -1.776 57.999 1.00 19.49 209 PHE E N 1
ATOM 13545 C CA . PHE E 1 210 ? 39.384 -0.560 57.499 1.00 20.62 209 PHE E CA 1
ATOM 13546 C C . PHE E 1 210 ? 37.990 -0.417 58.109 1.00 22.98 209 PHE E C 1
ATOM 13547 O O . PHE E 1 210 ? 37.611 0.675 58.568 1.00 22.30 209 PHE E O 1
ATOM 13555 N N . ILE E 1 211 ? 37.192 -1.491 58.116 1.00 19.88 210 ILE E N 1
ATOM 13556 C CA . ILE E 1 211 ? 35.776 -1.352 58.552 1.00 19.50 210 ILE E CA 1
ATOM 13557 C C . ILE E 1 211 ? 35.708 -1.128 60.059 1.00 21.52 210 ILE E C 1
ATOM 13558 O O . ILE E 1 211 ? 34.651 -0.682 60.532 1.00 24.57 210 ILE E O 1
ATOM 13563 N N . GLN E 1 212 ? 36.754 -1.413 60.825 1.00 21.08 211 GLN E N 1
ATOM 13564 C CA . GLN E 1 212 ? 36.771 -1.138 62.282 1.00 22.91 211 GLN E CA 1
ATOM 13565 C C . GLN E 1 212 ? 37.220 0.298 62.606 1.00 26.68 211 GLN E C 1
ATOM 13566 O O . GLN E 1 212 ? 37.126 0.630 63.788 1.00 28.22 211 GLN E O 1
ATOM 13572 N N . LYS E 1 213 ? 37.511 1.149 61.627 1.00 35.56 212 LYS E N 1
ATOM 13573 C CA . LYS E 1 213 ? 37.707 2.615 61.869 1.00 34.75 212 LYS E CA 1
ATOM 13574 C C . LYS E 1 213 ? 36.345 3.324 61.814 1.00 40.21 212 LYS E C 1
ATOM 13575 O O . LYS E 1 213 ? 35.439 3.069 62.747 1.00 39.13 212 LYS E O 1
ATOM 13578 N N . ASP E 1 214 ? 36.124 4.183 60.816 1.00 35.37 213 ASP E N 1
ATOM 13579 C CA . ASP E 1 214 ? 34.962 5.092 60.884 1.00 40.17 213 ASP E CA 1
ATOM 13580 C C . ASP E 1 214 ? 33.670 4.304 60.645 1.00 30.84 213 ASP E C 1
ATOM 13581 O O . ASP E 1 214 ? 32.592 4.842 61.090 1.00 32.62 213 ASP E O 1
ATOM 13586 N N . LEU E 1 215 ? 33.745 3.042 60.171 1.00 28.41 214 LEU E N 1
ATOM 13587 C CA . LEU E 1 215 ? 32.465 2.375 59.768 1.00 23.68 214 LEU E CA 1
ATOM 13588 C C . LEU E 1 215 ? 31.763 1.662 60.929 1.00 22.06 214 LEU E C 1
ATOM 13589 O O . LEU E 1 215 ? 30.583 1.305 60.766 1.00 19.67 214 LEU E O 1
ATOM 13594 N N . ILE E 1 216 ? 32.404 1.457 62.065 1.00 21.57 215 ILE E N 1
ATOM 13595 C CA . ILE E 1 216 ? 31.808 0.725 63.213 1.00 20.96 215 ILE E CA 1
ATOM 13596 C C . ILE E 1 216 ? 31.808 1.655 64.429 1.00 24.15 215 ILE E C 1
ATOM 13597 O O . ILE E 1 216 ? 32.731 2.488 64.590 1.00 23.84 215 ILE E O 1
ATOM 13602 N N . ASP E 1 217 ? 30.789 1.538 65.264 1.00 20.57 216 ASP E N 1
ATOM 13603 C CA . ASP E 1 217 ? 30.801 2.042 66.663 1.00 19.07 216 ASP E CA 1
ATOM 13604 C C . ASP E 1 217 ? 31.205 0.861 67.533 1.00 22.35 216 ASP E C 1
ATOM 13605 O O . ASP E 1 217 ? 30.399 -0.039 67.790 1.00 21.64 216 ASP E O 1
ATOM 13610 N N . PRO E 1 218 ? 32.478 0.758 67.976 1.00 21.49 217 PRO E N 1
ATOM 13611 C CA . PRO E 1 218 ? 32.929 -0.454 68.642 1.00 22.75 217 PRO E CA 1
ATOM 13612 C C . PRO E 1 218 ? 32.244 -0.691 70.000 1.00 24.01 217 PRO E C 1
ATOM 13613 O O . PRO E 1 218 ? 32.048 -1.859 70.373 1.00 25.80 217 PRO E O 1
ATOM 13617 N N . GLU E 1 219 ? 31.867 0.364 70.716 1.00 24.41 218 GLU E N 1
ATOM 13618 C CA . GLU E 1 219 ? 31.202 0.212 72.032 1.00 26.65 218 GLU E CA 1
ATOM 13619 C C . GLU E 1 219 ? 29.806 -0.384 71.827 1.00 25.76 218 GLU E C 1
ATOM 13620 O O . GLU E 1 219 ? 29.375 -1.164 72.676 1.00 25.32 218 GLU E O 1
ATOM 13623 N N . ARG E 1 220 ? 29.098 -0.005 70.761 1.00 19.85 219 ARG E N 1
ATOM 13624 C CA . ARG E 1 220 ? 27.728 -0.532 70.496 1.00 21.35 219 ARG E CA 1
ATOM 13625 C C . ARG E 1 220 ? 27.787 -1.819 69.666 1.00 17.44 219 ARG E C 1
ATOM 13626 O O . ARG E 1 220 ? 26.735 -2.482 69.546 1.00 18.34 219 ARG E O 1
ATOM 13634 N N . GLY E 1 221 ? 28.940 -2.182 69.117 1.00 17.45 220 GLY E N 1
ATOM 13635 C CA . GLY E 1 221 ? 29.059 -3.369 68.244 1.00 17.73 220 GLY E CA 1
ATOM 13636 C C . GLY E 1 221 ? 28.161 -3.220 67.026 1.00 16.80 220 GLY E C 1
ATOM 13637 O O . GLY E 1 221 ? 27.582 -4.198 66.609 1.00 17.70 220 GLY E O 1
ATOM 13638 N N . ALA E 1 222 ? 28.113 -2.038 66.449 1.00 17.48 221 ALA E N 1
ATOM 13639 C CA . ALA E 1 222 ? 27.158 -1.728 65.362 1.00 17.91 221 ALA E CA 1
ATOM 13640 C C . ALA E 1 222 ? 27.811 -0.944 64.240 1.00 17.66 221 ALA E C 1
ATOM 13641 O O . ALA E 1 222 ? 28.487 0.056 64.511 1.00 17.44 221 ALA E O 1
ATOM 13643 N N . PHE E 1 223 ? 27.590 -1.341 62.997 1.00 15.18 222 PHE E N 1
ATOM 13644 C CA . PHE E 1 223 ? 28.021 -0.578 61.809 1.00 16.37 222 PHE E CA 1
ATOM 13645 C C . PHE E 1 223 ? 27.053 0.580 61.520 1.00 16.67 222 PHE E C 1
ATOM 13646 O O . PHE E 1 223 ? 25.840 0.467 61.688 1.00 16.27 222 PHE E O 1
ATOM 13654 N N . TYR E 1 224 ? 27.642 1.665 61.050 1.00 16.71 223 TYR E N 1
ATOM 13655 C CA . TYR E 1 224 ? 26.907 2.771 60.421 1.00 16.68 223 TYR E CA 1
ATOM 13656 C C . TYR E 1 224 ? 26.309 2.293 59.100 1.00 17.82 223 TYR E C 1
ATOM 13657 O O . TYR E 1 224 ? 26.755 1.377 58.434 1.00 17.48 223 TYR E O 1
ATOM 13666 N N . LEU E 1 225 ? 25.258 3.002 58.655 1.00 16.72 224 LEU E N 1
ATOM 13667 C CA . LEU E 1 225 ? 24.453 2.575 57.509 1.00 17.13 224 LEU E CA 1
ATOM 13668 C C . LEU E 1 225 ? 25.292 2.442 56.230 1.00 17.06 224 LEU E C 1
ATOM 13669 O O . LEU E 1 225 ? 25.133 1.478 55.446 1.00 18.03 224 LEU E O 1
ATOM 13674 N N . SER E 1 226 ? 26.169 3.404 55.953 1.00 15.56 225 SER E N 1
ATOM 13675 C CA . SER E 1 226 ? 26.907 3.465 54.695 1.00 15.85 225 SER E CA 1
ATOM 13676 C C . SER E 1 226 ? 28.089 4.449 54.795 1.00 17.45 225 SER E C 1
ATOM 13677 O O . SER E 1 226 ? 28.088 5.311 55.695 1.00 18.08 225 SER E O 1
ATOM 13680 N N . TYR E 1 227 ? 29.017 4.289 53.866 1.00 16.61 226 TYR E N 1
ATOM 13681 C CA . TYR E 1 227 ? 30.225 5.142 53.700 1.00 18.35 226 TYR E CA 1
ATOM 13682 C C . TYR E 1 227 ? 30.234 5.664 52.281 1.00 15.64 226 TYR E C 1
ATOM 13683 O O . TYR E 1 227 ? 29.744 5.079 51.358 1.00 15.74 226 TYR E O 1
ATOM 13692 N N . HIS E 1 228 ? 30.770 6.896 52.103 1.00 20.36 227 HIS E N 1
ATOM 13693 C CA . HIS E 1 228 ? 30.711 7.611 50.823 1.00 21.93 227 HIS E CA 1
ATOM 13694 C C . HIS E 1 228 ? 32.110 8.175 50.585 1.00 27.51 227 HIS E C 1
ATOM 13695 O O . HIS E 1 228 ? 32.509 9.180 51.180 1.00 28.62 227 HIS E O 1
ATOM 13702 N N . PRO E 1 229 ? 32.987 7.397 49.916 1.00 26.54 228 PRO E N 1
ATOM 13703 C CA . PRO E 1 229 ? 34.417 7.738 49.925 1.00 26.89 228 PRO E CA 1
ATOM 13704 C C . PRO E 1 229 ? 34.781 9.089 49.276 1.00 28.37 228 PRO E C 1
ATOM 13705 O O . PRO E 1 229 ? 35.778 9.625 49.748 1.00 32.06 228 PRO E O 1
ATOM 13709 N N . GLU E 1 230 ? 34.065 9.558 48.261 1.00 28.74 229 GLU E N 1
ATOM 13710 C CA . GLU E 1 230 ? 34.360 10.847 47.543 1.00 29.79 229 GLU E CA 1
ATOM 13711 C C . GLU E 1 230 ? 34.188 12.009 48.537 1.00 28.04 229 GLU E C 1
ATOM 13712 O O . GLU E 1 230 ? 35.088 12.871 48.625 1.00 28.79 229 GLU E O 1
ATOM 13714 N N . SER E 1 231 ? 33.079 12.054 49.284 1.00 26.77 230 SER E N 1
ATOM 13715 C CA . SER E 1 231 ? 32.844 13.122 50.290 1.00 25.03 230 SER E CA 1
ATOM 13716 C C . SER E 1 231 ? 33.498 12.760 51.624 1.00 24.61 230 SER E C 1
ATOM 13717 O O . SER E 1 231 ? 33.615 13.664 52.504 1.00 25.39 230 SER E O 1
ATOM 13720 N N . GLY E 1 232 ? 33.863 11.478 51.830 1.00 23.25 231 GLY E N 1
ATOM 13721 C CA . GLY E 1 232 ? 34.314 10.985 53.139 1.00 24.09 231 GLY E CA 1
ATOM 13722 C C . GLY E 1 232 ? 33.151 10.727 54.109 1.00 24.51 231 GLY E C 1
ATOM 13723 O O . GLY E 1 232 ? 33.393 10.313 55.246 1.00 29.16 231 GLY E O 1
ATOM 13724 N N . ALA E 1 233 ? 31.904 10.936 53.699 1.00 22.24 232 ALA E N 1
ATOM 13725 C CA . ALA E 1 233 ? 30.783 10.889 54.675 1.00 22.29 232 ALA E CA 1
ATOM 13726 C C . ALA E 1 233 ? 30.599 9.447 55.197 1.00 20.50 232 ALA E C 1
ATOM 13727 O O . ALA E 1 233 ? 30.667 8.507 54.407 1.00 22.26 232 ALA E O 1
ATOM 13729 N N . VAL E 1 234 ? 30.288 9.332 56.477 1.00 20.13 233 VAL E N 1
ATOM 13730 C CA . VAL E 1 234 ? 29.688 8.097 57.033 1.00 21.11 233 VAL E CA 1
ATOM 13731 C C . VAL E 1 234 ? 28.298 8.500 57.503 1.00 20.59 233 VAL E C 1
ATOM 13732 O O . VAL E 1 234 ? 28.223 9.483 58.254 1.00 22.91 233 VAL E O 1
ATOM 13736 N N . LYS E 1 235 ? 27.237 7.846 57.031 1.00 17.77 234 LYS E N 1
ATOM 13737 C CA . LYS E 1 235 ? 25.868 8.236 57.430 1.00 20.16 234 LYS E CA 1
ATOM 13738 C C . LYS E 1 235 ? 25.752 7.986 58.918 1.00 24.00 234 LYS E C 1
ATOM 13739 O O . LYS E 1 235 ? 26.161 6.923 59.409 1.00 26.52 234 LYS E O 1
ATOM 13745 N N . PRO E 1 236 ? 25.236 8.933 59.711 1.00 16.80 235 PRO E N 1
ATOM 13746 C CA . PRO E 1 236 ? 25.414 8.897 61.148 1.00 21.11 235 PRO E CA 1
ATOM 13747 C C . PRO E 1 236 ? 24.423 8.047 61.935 1.00 23.64 235 PRO E C 1
ATOM 13748 O O . PRO E 1 236 ? 24.441 8.171 63.137 1.00 32.65 235 PRO E O 1
ATOM 13752 N N . TRP E 1 237 ? 23.750 7.105 61.286 1.00 17.76 236 TRP E N 1
ATOM 13753 C CA . TRP E 1 237 ? 22.826 6.189 61.983 1.00 16.28 236 TRP E CA 1
ATOM 13754 C C . TRP E 1 237 ? 23.418 4.764 61.972 1.00 17.08 236 TRP E C 1
ATOM 13755 O O . TRP E 1 237 ? 23.867 4.344 60.892 1.00 18.10 236 TRP E O 1
ATOM 13766 N N . ILE E 1 238 ? 23.335 4.095 63.101 1.00 16.56 237 ILE E N 1
ATOM 13767 C CA . ILE E 1 238 ? 23.725 2.650 63.139 1.00 16.46 237 ILE E CA 1
ATOM 13768 C C . ILE E 1 238 ? 22.547 1.826 62.649 1.00 15.88 237 ILE E C 1
ATOM 13769 O O . ILE E 1 238 ? 21.357 2.188 62.835 1.00 17.74 237 ILE E O 1
ATOM 13774 N N . SER E 1 239 ? 22.836 0.653 62.074 1.00 15.52 238 SER E N 1
ATOM 13775 C CA . SER E 1 239 ? 21.813 -0.212 61.426 1.00 14.64 238 SER E CA 1
ATOM 13776 C C . SER E 1 239 ? 21.964 -1.656 61.930 1.00 14.19 238 SER E C 1
ATOM 13777 O O . SER E 1 239 ? 23.037 -2.262 61.705 1.00 14.26 238 SER E O 1
ATOM 13780 N N . ALA E 1 240 ? 20.901 -2.206 62.454 1.00 14.19 239 ALA E N 1
ATOM 13781 C CA . ALA E 1 240 ? 20.891 -3.592 62.975 1.00 13.44 239 ALA E CA 1
ATOM 13782 C C . ALA E 1 240 ? 20.960 -4.578 61.826 1.00 13.16 239 ALA E C 1
ATOM 13783 O O . ALA E 1 240 ? 21.724 -5.567 61.934 1.00 13.88 239 ALA E O 1
ATOM 13785 N N . TYR E 1 241 ? 20.147 -4.438 60.779 1.00 14.15 240 TYR E N 1
ATOM 13786 C CA . TYR E 1 241 ? 20.167 -5.486 59.727 1.00 13.83 240 TYR E CA 1
ATOM 13787 C C . TYR E 1 241 ? 21.532 -5.484 59.052 1.00 13.34 240 TYR E C 1
ATOM 13788 O O . TYR E 1 241 ? 22.056 -6.566 58.698 1.00 14.59 240 TYR E O 1
ATOM 13797 N N . THR E 1 242 ? 22.124 -4.320 58.841 1.00 13.72 241 THR E N 1
ATOM 13798 C CA . THR E 1 242 ? 23.440 -4.172 58.220 1.00 14.19 241 THR E CA 1
ATOM 13799 C C . THR E 1 242 ? 24.460 -4.933 59.091 1.00 15.09 241 THR E C 1
ATOM 13800 O O . THR E 1 242 ? 25.284 -5.703 58.541 1.00 14.92 241 THR E O 1
ATOM 13804 N N . THR E 1 243 ? 24.389 -4.714 60.380 1.00 14.27 242 THR E N 1
ATOM 13805 C CA . THR E 1 243 ? 25.341 -5.305 61.352 1.00 13.76 242 THR E CA 1
ATOM 13806 C C . THR E 1 243 ? 25.152 -6.818 61.421 1.00 14.22 242 THR E C 1
ATOM 13807 O O . THR E 1 243 ? 26.160 -7.575 61.398 1.00 15.00 242 THR E O 1
ATOM 13811 N N . ALA E 1 244 ? 23.923 -7.277 61.510 1.00 13.60 243 ALA E N 1
ATOM 13812 C CA . ALA E 1 244 ? 23.670 -8.733 61.644 1.00 13.20 243 ALA E CA 1
ATOM 13813 C C . ALA E 1 244 ? 24.186 -9.467 60.420 1.00 13.59 243 ALA E C 1
ATOM 13814 O O . ALA E 1 244 ? 24.863 -10.529 60.544 1.00 14.06 243 ALA E O 1
ATOM 13816 N N . TRP E 1 245 ? 23.877 -9.014 59.221 1.00 12.76 244 TRP E N 1
ATOM 13817 C CA . TRP E 1 245 ? 24.376 -9.637 57.985 1.00 13.34 244 TRP E CA 1
ATOM 13818 C C . TRP E 1 245 ? 25.901 -9.632 57.962 1.00 14.36 244 TRP E C 1
ATOM 13819 O O . TRP E 1 245 ? 26.528 -10.704 57.738 1.00 14.80 244 TRP E O 1
ATOM 13830 N N . THR E 1 246 ? 26.515 -8.499 58.219 1.00 13.24 245 THR E N 1
ATOM 13831 C CA . THR E 1 246 ? 27.978 -8.346 58.104 1.00 14.18 245 THR E CA 1
ATOM 13832 C C . THR E 1 246 ? 28.647 -9.265 59.117 1.00 14.89 245 THR E C 1
ATOM 13833 O O . THR E 1 246 ? 29.602 -10.001 58.747 1.00 14.84 245 THR E O 1
ATOM 13837 N N . LEU E 1 247 ? 28.216 -9.210 60.377 1.00 14.52 246 LEU E N 1
ATOM 13838 C CA . LEU E 1 247 ? 28.890 -10.071 61.406 1.00 13.62 246 LEU E CA 1
ATOM 13839 C C . LEU E 1 247 ? 28.680 -11.544 61.056 1.00 15.56 246 LEU E C 1
ATOM 13840 O O . LEU E 1 247 ? 29.592 -12.363 61.347 1.00 15.40 246 LEU E O 1
ATOM 13845 N N . ALA E 1 248 ? 27.543 -11.939 60.479 1.00 13.67 247 ALA E N 1
ATOM 13846 C CA . ALA E 1 248 ? 27.356 -13.366 60.132 1.00 13.99 247 ALA E CA 1
ATOM 13847 C C . ALA E 1 248 ? 28.366 -13.807 59.077 1.00 14.05 247 ALA E C 1
ATOM 13848 O O . ALA E 1 248 ? 29.009 -14.872 59.243 1.00 14.92 247 ALA E O 1
ATOM 13850 N N . MET E 1 249 ? 28.543 -13.079 57.995 1.00 13.99 248 MET E N 1
ATOM 13851 C CA . MET E 1 249 ? 29.470 -13.452 56.910 1.00 14.81 248 MET E CA 1
ATOM 13852 C C . MET E 1 249 ? 30.914 -13.307 57.403 1.00 16.26 248 MET E C 1
ATOM 13853 O O . MET E 1 249 ? 31.722 -14.222 57.115 1.00 16.09 248 MET E O 1
ATOM 13858 N N . VAL E 1 250 ? 31.231 -12.251 58.150 1.00 15.57 249 VAL E N 1
ATOM 13859 C CA . VAL E 1 250 ? 32.601 -12.076 58.669 1.00 15.48 249 VAL E CA 1
ATOM 13860 C C . VAL E 1 250 ? 32.959 -13.255 59.573 1.00 17.11 249 VAL E C 1
ATOM 13861 O O . VAL E 1 250 ? 34.139 -13.669 59.583 1.00 17.49 249 VAL E O 1
ATOM 13865 N N . HIS E 1 251 ? 32.022 -13.805 60.332 1.00 16.10 250 HIS E N 1
ATOM 13866 C CA . HIS E 1 251 ? 32.362 -14.932 61.251 1.00 16.18 250 HIS E CA 1
ATOM 13867 C C . HIS E 1 251 ? 32.932 -16.104 60.478 1.00 17.42 250 HIS E C 1
ATOM 13868 O O . HIS E 1 251 ? 33.695 -16.874 61.112 1.00 19.14 250 HIS E O 1
ATOM 13875 N N . GLY E 1 252 ? 32.616 -16.274 59.200 1.00 17.27 251 GLY E N 1
ATOM 13876 C CA . GLY E 1 252 ? 33.169 -17.360 58.373 1.00 18.26 251 GLY E CA 1
ATOM 13877 C C . GLY E 1 252 ? 34.632 -17.133 57.998 1.00 20.44 251 GLY E C 1
ATOM 13878 O O . GLY E 1 252 ? 35.302 -18.121 57.621 1.00 23.07 251 GLY E O 1
ATOM 13879 N N . MET E 1 253 ? 35.104 -15.894 58.028 1.00 17.26 252 MET E N 1
ATOM 13880 C CA . MET E 1 253 ? 36.472 -15.492 57.598 1.00 17.57 252 MET E CA 1
ATOM 13881 C C . MET E 1 253 ? 37.341 -15.153 58.830 1.00 20.54 252 MET E C 1
ATOM 13882 O O . MET E 1 253 ? 38.547 -15.519 58.820 1.00 22.12 252 MET E O 1
ATOM 13887 N N . ASP E 1 254 ? 36.799 -14.498 59.839 1.00 18.44 253 ASP E N 1
ATOM 13888 C CA . ASP E 1 254 ? 37.518 -14.051 61.068 1.00 18.90 253 ASP E CA 1
ATOM 13889 C C . ASP E 1 254 ? 36.557 -14.206 62.230 1.00 18.36 253 ASP E C 1
ATOM 13890 O O . ASP E 1 254 ? 35.867 -13.297 62.664 1.00 18.14 253 ASP E O 1
ATOM 13895 N N . PRO E 1 255 ? 36.437 -15.420 62.808 1.00 17.67 254 PRO E N 1
ATOM 13896 C CA . PRO E 1 255 ? 35.471 -15.640 63.877 1.00 17.27 254 PRO E CA 1
ATOM 13897 C C . PRO E 1 255 ? 35.686 -14.693 65.056 1.00 18.21 254 PRO E C 1
ATOM 13898 O O . PRO E 1 255 ? 34.716 -14.271 65.683 1.00 18.95 254 PRO E O 1
ATOM 13902 N N . ALA E 1 256 ? 36.941 -14.374 65.399 1.00 20.04 255 ALA E N 1
ATOM 13903 C CA . ALA E 1 256 ? 37.240 -13.479 66.549 1.00 17.81 255 ALA E CA 1
ATOM 13904 C C . ALA E 1 256 ? 36.593 -12.093 66.375 1.00 17.03 255 ALA E C 1
ATOM 13905 O O . ALA E 1 256 ? 36.160 -11.520 67.352 1.00 19.78 255 ALA E O 1
ATOM 13907 N N . PHE E 1 257 ? 36.557 -11.604 65.134 1.00 17.49 256 PHE E N 1
ATOM 13908 C CA . PHE E 1 257 ? 35.956 -10.282 64.842 1.00 17.01 256 PHE E CA 1
ATOM 13909 C C . PHE E 1 257 ? 34.504 -10.281 65.294 1.00 16.98 256 PHE E C 1
ATOM 13910 O O . PHE E 1 257 ? 34.055 -9.424 66.078 1.00 17.09 256 PHE E O 1
ATOM 13918 N N . SER E 1 258 ? 33.737 -11.264 64.813 1.00 16.20 257 SER E N 1
ATOM 13919 C CA . SER E 1 258 ? 32.302 -11.304 65.148 1.00 15.73 257 SER E CA 1
ATOM 13920 C C . SER E 1 258 ? 32.091 -11.591 66.636 1.00 16.19 257 SER E C 1
ATOM 13921 O O . SER E 1 258 ? 31.144 -11.103 67.238 1.00 17.38 257 SER E O 1
ATOM 13924 N N . GLU E 1 259 ? 32.917 -12.466 67.231 1.00 16.02 258 GLU E N 1
ATOM 13925 C CA . GLU E 1 259 ? 32.781 -12.764 68.669 1.00 17.88 258 GLU E CA 1
ATOM 13926 C C . GLU E 1 259 ? 33.029 -11.505 69.513 1.00 17.42 258 GLU E C 1
ATOM 13927 O O . GLU E 1 259 ? 32.369 -11.372 70.568 1.00 22.10 258 GLU E O 1
ATOM 13933 N N . ARG E 1 260 ? 33.901 -10.597 69.075 1.00 19.51 259 ARG E N 1
ATOM 13934 C CA . ARG E 1 260 ? 34.181 -9.341 69.818 1.00 21.09 259 ARG E CA 1
ATOM 13935 C C . ARG E 1 260 ? 32.882 -8.506 69.881 1.00 21.76 259 ARG E C 1
ATOM 13936 O O . ARG E 1 260 ? 32.528 -7.968 70.954 1.00 24.04 259 ARG E O 1
ATOM 13944 N N . TYR E 1 261 ? 32.172 -8.373 68.757 1.00 18.17 260 TYR E N 1
ATOM 13945 C CA . TYR E 1 261 ? 31.080 -7.373 68.668 1.00 17.28 260 TYR E CA 1
ATOM 13946 C C . TYR E 1 261 ? 29.712 -7.965 69.000 1.00 16.47 260 TYR E C 1
ATOM 13947 O O . TYR E 1 261 ? 28.787 -7.225 69.345 1.00 16.67 260 TYR E O 1
ATOM 13956 N N . TYR E 1 262 ? 29.532 -9.283 68.897 1.00 16.15 261 TYR E N 1
ATOM 13957 C CA . TYR E 1 262 ? 28.176 -9.893 68.985 1.00 16.72 261 TYR E CA 1
ATOM 13958 C C . TYR E 1 262 ? 27.473 -9.537 70.295 1.00 17.66 261 TYR E C 1
ATOM 13959 O O . TYR E 1 262 ? 26.294 -9.151 70.301 1.00 17.87 261 TYR E O 1
ATOM 13968 N N . PRO E 1 263 ? 28.076 -9.701 71.504 1.00 18.03 262 PRO E N 1
ATOM 13969 C CA . PRO E 1 263 ? 27.365 -9.346 72.726 1.00 17.33 262 PRO E CA 1
ATOM 13970 C C . PRO E 1 263 ? 26.931 -7.865 72.802 1.00 16.13 262 PRO E C 1
ATOM 13971 O O . PRO E 1 263 ? 25.865 -7.591 73.338 1.00 17.81 262 PRO E O 1
ATOM 13975 N N . ARG E 1 264 ? 27.786 -6.983 72.271 1.00 18.37 263 ARG E N 1
ATOM 13976 C CA . ARG E 1 264 ? 27.475 -5.532 72.248 1.00 19.24 263 ARG E CA 1
ATOM 13977 C C . ARG E 1 264 ? 26.297 -5.278 71.299 1.00 17.23 263 ARG E C 1
ATOM 13978 O O . ARG E 1 264 ? 25.382 -4.538 71.669 1.00 16.89 263 ARG E O 1
ATOM 13986 N N . PHE E 1 265 ? 26.335 -5.894 70.124 1.00 16.55 264 PHE E N 1
ATOM 13987 C CA . PHE E 1 265 ? 25.231 -5.802 69.131 1.00 16.47 264 PHE E CA 1
ATOM 13988 C C . PHE E 1 265 ? 23.928 -6.162 69.817 1.00 15.83 264 PHE E C 1
ATOM 13989 O O . PHE E 1 265 ? 22.877 -5.498 69.649 1.00 16.32 264 PHE E O 1
ATOM 13997 N N . LYS E 1 266 ? 23.899 -7.296 70.552 1.00 16.33 265 LYS E N 1
ATOM 13998 C CA . LYS E 1 266 ? 22.663 -7.742 71.211 1.00 16.89 265 LYS E CA 1
ATOM 13999 C C . LYS E 1 266 ? 22.170 -6.714 72.221 1.00 16.01 265 LYS E C 1
ATOM 14000 O O . LYS E 1 266 ? 20.988 -6.439 72.300 1.00 16.97 265 LYS E O 1
ATOM 14006 N N . GLN E 1 267 ? 23.084 -6.176 73.045 1.00 16.33 266 GLN E N 1
ATOM 14007 C CA . GLN E 1 267 ? 22.673 -5.141 74.031 1.00 19.61 266 GLN E CA 1
ATOM 14008 C C . GLN E 1 267 ? 22.109 -3.901 73.314 1.00 17.75 266 GLN E C 1
ATOM 14009 O O . GLN E 1 267 ? 21.121 -3.330 73.771 1.00 18.92 266 GLN E O 1
ATOM 14015 N N . THR E 1 268 ? 22.697 -3.512 72.205 1.00 16.01 267 THR E N 1
ATOM 14016 C CA . THR E 1 268 ? 22.257 -2.299 71.469 1.00 16.62 267 THR E CA 1
ATOM 14017 C C . THR E 1 268 ? 20.856 -2.474 70.891 1.00 17.83 267 THR E C 1
ATOM 14018 O O . THR E 1 268 ? 20.043 -1.538 71.002 1.00 18.71 267 THR E O 1
ATOM 14022 N N . PHE E 1 269 ? 20.535 -3.634 70.293 1.00 15.89 268 PHE E N 1
ATOM 14023 C CA . PHE E 1 269 ? 19.354 -3.714 69.406 1.00 15.07 268 PHE E CA 1
ATOM 14024 C C . PHE E 1 269 ? 18.309 -4.737 69.839 1.00 15.36 268 PHE E C 1
ATOM 14025 O O . PHE E 1 269 ? 17.152 -4.614 69.363 1.00 16.60 268 PHE E O 1
ATOM 14033 N N . VAL E 1 270 ? 18.638 -5.769 70.624 1.00 16.40 269 VAL E N 1
ATOM 14034 C CA . VAL E 1 270 ? 17.722 -6.918 70.797 1.00 15.34 269 VAL E CA 1
ATOM 14035 C C . VAL E 1 270 ? 16.813 -6.725 71.999 1.00 16.55 269 VAL E C 1
ATOM 14036 O O . VAL E 1 270 ? 17.365 -6.498 73.103 1.00 19.91 269 VAL E O 1
ATOM 14040 N N . GLU E 1 271 ? 15.508 -6.821 71.825 1.00 16.09 270 GLU E N 1
ATOM 14041 C CA . GLU E 1 271 ? 14.505 -6.755 72.918 1.00 17.78 270 GLU E CA 1
ATOM 14042 C C . GLU E 1 271 ? 13.930 -8.144 73.141 1.00 19.12 270 GLU E C 1
ATOM 14043 O O . GLU E 1 271 ? 13.178 -8.645 72.287 1.00 18.23 270 GLU E O 1
ATOM 14049 N N . VAL E 1 272 ? 14.161 -8.723 74.305 1.00 17.77 271 VAL E N 1
ATOM 14050 C CA . VAL E 1 272 ? 13.485 -9.985 74.728 1.00 17.38 271 VAL E CA 1
ATOM 14051 C C . VAL E 1 272 ? 12.140 -9.603 75.349 1.00 20.21 271 VAL E C 1
ATOM 14052 O O . VAL E 1 272 ? 12.082 -8.580 76.082 1.00 22.63 271 VAL E O 1
ATOM 14056 N N . TYR E 1 273 ? 11.066 -10.330 75.057 1.00 17.90 272 TYR E N 1
ATOM 14057 C CA . TYR E 1 273 ? 9.723 -10.028 75.621 1.00 18.63 272 TYR E CA 1
ATOM 14058 C C . TYR E 1 273 ? 8.920 -11.312 75.820 1.00 17.20 272 TYR E C 1
ATOM 14059 O O . TYR E 1 273 ? 9.395 -12.408 75.553 1.00 17.92 272 TYR E O 1
ATOM 14068 N N . ASP E 1 274 ? 7.692 -11.184 76.377 1.00 19.43 273 ASP E N 1
ATOM 14069 C CA . ASP E 1 274 ? 6.788 -12.331 76.607 1.00 19.83 273 ASP E CA 1
ATOM 14070 C C . ASP E 1 274 ? 7.469 -13.370 77.501 1.00 18.78 273 ASP E C 1
ATOM 14071 O O . ASP E 1 274 ? 7.545 -14.536 77.191 1.00 19.43 273 ASP E O 1
ATOM 14076 N N . GLU E 1 275 ? 7.930 -12.943 78.691 1.00 21.08 274 GLU E N 1
ATOM 14077 C CA . GLU E 1 275 ? 8.426 -13.857 79.757 1.00 23.35 274 GLU E CA 1
ATOM 14078 C C . GLU E 1 275 ? 9.573 -14.699 79.225 1.00 17.06 274 GLU E C 1
ATOM 14079 O O . GLU E 1 275 ? 9.674 -15.937 79.505 1.00 21.04 274 GLU E O 1
ATOM 14085 N N . GLY E 1 276 ? 10.454 -14.043 78.441 1.00 18.42 275 GLY E N 1
ATOM 14086 C CA . GLY E 1 276 ? 11.659 -14.619 77.850 1.00 20.99 275 GLY E CA 1
ATOM 14087 C C . GLY E 1 276 ? 11.412 -15.501 76.636 1.00 17.95 275 GLY E C 1
ATOM 14088 O O . GLY E 1 276 ? 12.379 -16.124 76.186 1.00 21.87 275 GLY E O 1
ATOM 14089 N N . ARG E 1 277 ? 10.175 -15.640 76.183 1.00 18.11 276 ARG E N 1
ATOM 14090 C CA . ARG E 1 277 ? 9.837 -16.620 75.116 1.00 19.07 276 ARG E CA 1
ATOM 14091 C C . ARG E 1 277 ? 10.171 -16.042 73.724 1.00 19.38 276 ARG E C 1
ATOM 14092 O O . ARG E 1 277 ? 10.386 -16.854 72.818 1.00 17.60 276 ARG E O 1
ATOM 14100 N N . LYS E 1 278 ? 10.133 -14.724 73.539 1.00 16.91 277 LYS E N 1
ATOM 14101 C CA . LYS E 1 278 ? 10.239 -14.080 72.213 1.00 16.66 277 LYS E CA 1
ATOM 14102 C C . LYS E 1 278 ? 11.300 -12.983 72.220 1.00 16.21 277 LYS E C 1
ATOM 14103 O O . LYS E 1 278 ? 11.681 -12.493 73.288 1.00 16.31 277 LYS E O 1
ATOM 14109 N N . ALA E 1 279 ? 11.760 -12.595 71.049 1.00 14.80 278 ALA E N 1
ATOM 14110 C CA . ALA E 1 279 ? 12.661 -11.431 70.912 1.00 14.57 278 ALA E CA 1
ATOM 14111 C C . ALA E 1 279 ? 12.377 -10.756 69.584 1.00 14.67 278 ALA E C 1
ATOM 14112 O O . ALA E 1 279 ? 11.970 -11.422 68.650 1.00 16.73 278 ALA E O 1
ATOM 14114 N N . ARG E 1 280 ? 12.672 -9.474 69.527 1.00 14.90 279 ARG E N 1
ATOM 14115 C CA . ARG E 1 280 ? 12.508 -8.653 68.297 1.00 15.68 279 ARG E CA 1
ATOM 14116 C C . ARG E 1 280 ? 13.595 -7.601 68.289 1.00 16.03 279 ARG E C 1
ATOM 14117 O O . ARG E 1 280 ? 14.149 -7.278 69.369 1.00 16.28 279 ARG E O 1
ATOM 14125 N N . VAL E 1 281 ? 13.985 -7.138 67.120 1.00 14.47 280 VAL E N 1
ATOM 14126 C CA . VAL E 1 281 ? 15.213 -6.338 66.949 1.00 14.92 280 VAL E CA 1
ATOM 14127 C C . VAL E 1 281 ? 14.879 -4.941 66.448 1.00 14.69 280 VAL E C 1
ATOM 14128 O O . VAL E 1 281 ? 14.251 -4.791 65.370 1.00 15.55 280 VAL E O 1
ATOM 14132 N N . ARG E 1 282 ? 15.314 -3.936 67.181 1.00 14.85 281 ARG E N 1
ATOM 14133 C CA . ARG E 1 282 ? 15.247 -2.521 66.725 1.00 16.30 281 ARG E CA 1
ATOM 14134 C C . ARG E 1 282 ? 16.235 -2.321 65.562 1.00 16.22 281 ARG E C 1
ATOM 14135 O O . ARG E 1 282 ? 17.344 -2.862 65.597 1.00 15.82 281 ARG E O 1
ATOM 14143 N N . GLU E 1 283 ? 15.883 -1.500 64.577 1.00 14.50 282 GLU E N 1
ATOM 14144 C CA . GLU E 1 283 ? 16.741 -1.304 63.385 1.00 14.00 282 GLU E CA 1
ATOM 14145 C C . GLU E 1 283 ? 17.843 -0.262 63.646 1.00 14.55 282 GLU E C 1
ATOM 14146 O O . GLU E 1 283 ? 18.899 -0.285 62.980 1.00 15.65 282 GLU E O 1
ATOM 14152 N N . THR E 1 284 ? 17.580 0.714 64.518 1.00 15.40 283 THR E N 1
ATOM 14153 C CA . THR E 1 284 ? 18.520 1.827 64.751 1.00 16.81 283 THR E CA 1
ATOM 14154 C C . THR E 1 284 ? 18.427 2.254 66.209 1.00 16.27 283 THR E C 1
ATOM 14155 O O . THR E 1 284 ? 17.588 1.741 66.970 1.00 17.31 283 THR E O 1
ATOM 14159 N N . ALA E 1 285 ? 19.292 3.192 66.588 1.00 17.56 284 ALA E N 1
ATOM 14160 C CA . ALA E 1 285 ? 19.273 3.783 67.946 1.00 18.57 284 ALA E CA 1
ATOM 14161 C C . ALA E 1 285 ? 18.136 4.821 68.066 1.00 19.21 284 ALA E C 1
ATOM 14162 O O . ALA E 1 285 ? 17.656 5.327 67.036 1.00 20.92 284 ALA E O 1
ATOM 14164 N N . GLY E 1 286 ? 17.750 5.139 69.292 1.00 23.66 285 GLY E N 1
ATOM 14165 C CA . GLY E 1 286 ? 16.809 6.245 69.521 1.00 24.55 285 GLY E CA 1
ATOM 14166 C C . GLY E 1 286 ? 15.381 5.892 69.147 1.00 24.17 285 GLY E C 1
ATOM 14167 O O . GLY E 1 286 ? 14.583 6.785 68.690 1.00 26.66 285 GLY E O 1
ATOM 14168 N N . THR E 1 287 ? 15.014 4.613 69.273 1.00 21.14 286 THR E N 1
ATOM 14169 C CA . THR E 1 287 ? 13.654 4.133 68.980 1.00 22.60 286 THR E CA 1
ATOM 14170 C C . THR E 1 287 ? 13.336 2.971 69.888 1.00 22.98 286 THR E C 1
ATOM 14171 O O . THR E 1 287 ? 14.284 2.256 70.249 1.00 24.61 286 THR E O 1
ATOM 14175 N N . ASP E 1 288 ? 12.067 2.780 70.200 1.00 22.00 287 ASP E N 1
ATOM 14176 C CA . ASP E 1 288 ? 11.584 1.513 70.801 1.00 24.87 287 ASP E CA 1
ATOM 14177 C C . ASP E 1 288 ? 10.976 0.609 69.725 1.00 23.91 287 ASP E C 1
ATOM 14178 O O . ASP E 1 288 ? 10.703 -0.555 70.063 1.00 28.59 287 ASP E O 1
ATOM 14183 N N . ASP E 1 289 ? 10.766 1.102 68.502 1.00 23.38 288 ASP E N 1
ATOM 14184 C CA . ASP E 1 289 ? 10.093 0.370 67.400 1.00 24.73 288 ASP E CA 1
ATOM 14185 C C . ASP E 1 289 ? 11.024 -0.789 66.944 1.00 21.32 288 ASP E C 1
ATOM 14186 O O . ASP E 1 289 ? 12.197 -0.530 66.731 1.00 21.24 288 ASP E O 1
ATOM 14191 N N . ALA E 1 290 ? 10.501 -1.998 66.758 1.00 22.07 289 ALA E N 1
ATOM 14192 C CA . ALA E 1 290 ? 11.224 -3.132 66.127 1.00 19.53 289 ALA E CA 1
ATOM 14193 C C . ALA E 1 290 ? 11.102 -3.057 64.597 1.00 19.52 289 ALA E C 1
ATOM 14194 O O . ALA E 1 290 ? 10.062 -2.628 64.050 1.00 19.80 289 ALA E O 1
ATOM 14196 N N . ASP E 1 291 ? 12.167 -3.478 63.882 1.00 16.51 290 ASP E N 1
ATOM 14197 C CA . ASP E 1 291 ? 12.055 -3.788 62.437 1.00 17.07 290 ASP E CA 1
ATOM 14198 C C . ASP E 1 291 ? 11.598 -2.571 61.629 1.00 17.27 290 ASP E C 1
ATOM 14199 O O . ASP E 1 291 ? 10.879 -2.733 60.631 1.00 19.11 290 ASP E O 1
ATOM 14204 N N . GLY E 1 292 ? 12.138 -1.422 61.974 1.00 16.09 291 GLY E N 1
ATOM 14205 C CA . GLY E 1 292 ? 11.992 -0.249 61.092 1.00 17.01 291 GLY E CA 1
ATOM 14206 C C . GLY E 1 292 ? 12.901 -0.323 59.874 1.00 17.15 291 GLY E C 1
ATOM 14207 O O . GLY E 1 292 ? 13.536 -1.366 59.583 1.00 15.64 291 GLY E O 1
ATOM 14208 N N . GLY E 1 293 ? 12.987 0.765 59.096 1.00 17.66 292 GLY E N 1
ATOM 14209 C CA . GLY E 1 293 ? 13.798 0.810 57.884 1.00 18.12 292 GLY E CA 1
ATOM 14210 C C . GLY E 1 293 ? 13.296 -0.221 56.875 1.00 16.70 292 GLY E C 1
ATOM 14211 O O . GLY E 1 293 ? 12.081 -0.260 56.594 1.00 18.53 292 GLY E O 1
ATOM 14212 N N . VAL E 1 294 ? 14.211 -1.037 56.362 1.00 16.50 293 VAL E N 1
ATOM 14213 C CA . VAL E 1 294 ? 13.833 -2.080 55.385 1.00 16.35 293 VAL E CA 1
ATOM 14214 C C . VAL E 1 294 ? 13.043 -3.226 56.043 1.00 16.16 293 VAL E C 1
ATOM 14215 O O . VAL E 1 294 ? 12.529 -4.052 55.287 1.00 16.99 293 VAL E O 1
ATOM 14219 N N . GLY E 1 295 ? 12.965 -3.323 57.366 1.00 15.50 294 GLY E N 1
ATOM 14220 C CA . GLY E 1 295 ? 12.079 -4.272 58.061 1.00 15.38 294 GLY E CA 1
ATOM 14221 C C . GLY E 1 295 ? 12.706 -5.661 58.187 1.00 15.57 294 GLY E C 1
ATOM 14222 O O . GLY E 1 295 ? 11.965 -6.584 58.477 1.00 17.44 294 GLY E O 1
ATOM 14223 N N . LEU E 1 296 ? 14.037 -5.751 58.157 1.00 14.42 295 LEU E N 1
ATOM 14224 C CA . LEU E 1 296 ? 14.748 -7.066 58.103 1.00 13.23 295 LEU E CA 1
ATOM 14225 C C . LEU E 1 296 ? 15.681 -7.273 59.302 1.00 14.53 295 LEU E C 1
ATOM 14226 O O . LEU E 1 296 ? 16.390 -8.289 59.328 1.00 15.10 295 LEU E O 1
ATOM 14231 N N . ALA E 1 297 ? 15.660 -6.446 60.307 1.00 13.81 296 ALA E N 1
ATOM 14232 C CA . ALA E 1 297 ? 16.584 -6.564 61.456 1.00 13.13 296 ALA E CA 1
ATOM 14233 C C . ALA E 1 297 ? 16.341 -7.909 62.156 1.00 13.73 296 ALA E C 1
ATOM 14234 O O . ALA E 1 297 ? 17.363 -8.618 62.432 1.00 14.31 296 ALA E O 1
ATOM 14236 N N . SER E 1 298 ? 15.105 -8.274 62.471 1.00 13.41 297 SER E N 1
ATOM 14237 C CA . SER E 1 298 ? 14.874 -9.543 63.211 1.00 12.92 297 SER E CA 1
ATOM 14238 C C . SER E 1 298 ? 15.290 -10.737 62.354 1.00 14.06 297 SER E C 1
ATOM 14239 O O . SER E 1 298 ? 15.896 -11.700 62.891 1.00 14.78 297 SER E O 1
ATOM 14242 N N . ALA E 1 299 ? 14.972 -10.734 61.073 1.00 12.96 298 ALA E N 1
ATOM 14243 C CA . ALA E 1 299 ? 15.250 -11.889 60.184 1.00 13.25 298 ALA E CA 1
ATOM 14244 C C . ALA E 1 299 ? 16.751 -12.056 60.007 1.00 12.71 298 ALA E C 1
ATOM 14245 O O . ALA E 1 299 ? 17.266 -13.204 60.043 1.00 13.38 298 ALA E O 1
ATOM 14247 N N . PHE E 1 300 ? 17.526 -10.987 59.799 1.00 12.34 299 PHE E N 1
ATOM 14248 C CA . PHE E 1 300 ? 18.992 -11.139 59.686 1.00 12.53 299 PHE E CA 1
ATOM 14249 C C . PHE E 1 300 ? 19.585 -11.504 61.054 1.00 13.10 299 PHE E C 1
ATOM 14250 O O . PHE E 1 300 ? 20.611 -12.212 61.076 1.00 13.53 299 PHE E O 1
ATOM 14258 N N . THR E 1 301 ? 18.995 -11.058 62.170 1.00 12.48 300 THR E N 1
ATOM 14259 C CA . THR E 1 301 ? 19.510 -11.462 63.484 1.00 13.05 300 THR E CA 1
ATOM 14260 C C . THR E 1 301 ? 19.257 -12.956 63.707 1.00 12.76 300 THR E C 1
ATOM 14261 O O . THR E 1 301 ? 20.086 -13.620 64.398 1.00 14.03 300 THR E O 1
ATOM 14265 N N . LEU E 1 302 ? 18.181 -13.511 63.155 1.00 12.51 301 LEU E N 1
ATOM 14266 C CA . LEU E 1 302 ? 17.936 -14.972 63.241 1.00 13.10 301 LEU E CA 1
ATOM 14267 C C . LEU E 1 302 ? 19.080 -15.708 62.551 1.00 13.63 301 LEU E C 1
ATOM 14268 O O . LEU E 1 302 ? 19.601 -16.694 63.131 1.00 14.29 301 LEU E O 1
ATOM 14273 N N . LEU E 1 303 ? 19.503 -15.272 61.365 1.00 13.17 302 LEU E N 1
ATOM 14274 C CA . LEU E 1 303 ? 20.669 -15.839 60.673 1.00 13.38 302 LEU E CA 1
ATOM 14275 C C . LEU E 1 303 ? 21.927 -15.682 61.535 1.00 13.88 302 LEU E C 1
ATOM 14276 O O . LEU E 1 303 ? 22.701 -16.662 61.685 1.00 14.08 302 LEU E O 1
ATOM 14281 N N . LEU E 1 304 ? 22.162 -14.505 62.083 1.00 13.52 303 LEU E N 1
ATOM 14282 C CA . LEU E 1 304 ? 23.357 -14.273 62.927 1.00 13.20 303 LEU E CA 1
ATOM 14283 C C . LEU E 1 304 ? 23.336 -15.213 64.142 1.00 14.13 303 LEU E C 1
ATOM 14284 O O . LEU E 1 304 ? 24.388 -15.824 64.478 1.00 14.32 303 LEU E O 1
ATOM 14289 N N . ALA E 1 305 ? 22.214 -15.346 64.840 1.00 13.09 304 ALA E N 1
ATOM 14290 C CA . ALA E 1 305 ? 22.101 -16.242 66.014 1.00 13.68 304 ALA E CA 1
ATOM 14291 C C . ALA E 1 305 ? 22.470 -17.665 65.586 1.00 15.46 304 ALA E C 1
ATOM 14292 O O . ALA E 1 305 ? 23.218 -18.374 66.315 1.00 15.23 304 ALA E O 1
ATOM 14294 N N . ARG E 1 306 ? 21.994 -18.124 64.427 1.00 15.54 305 ARG E N 1
ATOM 14295 C CA . ARG E 1 306 ? 22.363 -19.473 63.912 1.00 14.22 305 ARG E CA 1
ATOM 14296 C C . ARG E 1 306 ? 23.874 -19.543 63.678 1.00 14.39 305 ARG E C 1
ATOM 14297 O O . ARG E 1 306 ? 24.553 -20.478 64.157 1.00 15.61 305 ARG E O 1
ATOM 14305 N N . GLU E 1 307 ? 24.445 -18.567 62.990 1.00 13.68 306 GLU E N 1
ATOM 14306 C CA . GLU E 1 307 ? 25.903 -18.510 62.689 1.00 14.97 306 GLU E CA 1
ATOM 14307 C C . GLU E 1 307 ? 26.709 -18.581 64.001 1.00 14.84 306 GLU E C 1
ATOM 14308 O O . GLU E 1 307 ? 27.741 -19.300 64.029 1.00 16.27 306 GLU E O 1
ATOM 14314 N N . MET E 1 308 ? 26.295 -17.878 65.038 1.00 14.89 307 MET E N 1
ATOM 14315 C CA . MET E 1 308 ? 27.042 -17.767 66.312 1.00 15.43 307 MET E CA 1
ATOM 14316 C C . MET E 1 308 ? 26.735 -18.959 67.234 1.00 16.60 307 MET E C 1
ATOM 14317 O O . MET E 1 308 ? 27.337 -19.018 68.330 1.00 18.66 307 MET E O 1
ATOM 14322 N N . GLY E 1 309 ? 25.795 -19.852 66.897 1.00 15.01 308 GLY E N 1
ATOM 14323 C CA . GLY E 1 309 ? 25.442 -20.985 67.770 1.00 16.08 308 GLY E CA 1
ATOM 14324 C C . GLY E 1 309 ? 24.561 -20.596 68.937 1.00 18.36 308 GLY E C 1
ATOM 14325 O O . GLY E 1 309 ? 24.507 -21.331 69.931 1.00 20.80 308 GLY E O 1
ATOM 14326 N N . ASP E 1 310 ? 23.875 -19.448 68.887 1.00 16.43 309 ASP E N 1
ATOM 14327 C CA . ASP E 1 310 ? 23.076 -18.926 70.004 1.00 15.00 309 ASP E CA 1
ATOM 14328 C C . ASP E 1 310 ? 21.660 -19.472 69.950 1.00 16.16 309 ASP E C 1
ATOM 14329 O O . ASP E 1 310 ? 20.743 -18.848 69.380 1.00 16.52 309 ASP E O 1
ATOM 14334 N N . GLN E 1 311 ? 21.443 -20.689 70.475 1.00 16.70 310 GLN E N 1
ATOM 14335 C CA . GLN E 1 311 ? 20.161 -21.392 70.352 1.00 17.30 310 GLN E CA 1
ATOM 14336 C C . GLN E 1 311 ? 19.041 -20.639 71.079 1.00 16.34 310 GLN E C 1
ATOM 14337 O O . GLN E 1 311 ? 17.916 -20.620 70.587 1.00 15.55 310 GLN E O 1
ATOM 14343 N N . GLN E 1 312 ? 19.336 -20.009 72.220 1.00 16.21 311 GLN E N 1
ATOM 14344 C CA . GLN E 1 312 ? 18.315 -19.279 72.967 1.00 15.97 311 GLN E CA 1
ATOM 14345 C C . GLN E 1 312 ? 17.779 -18.129 72.104 1.00 15.19 311 GLN E C 1
ATOM 14346 O O . GLN E 1 312 ? 16.537 -17.992 71.970 1.00 15.95 311 GLN E O 1
ATOM 14352 N N . LEU E 1 313 ? 18.654 -17.286 71.578 1.00 15.59 312 LEU E N 1
ATOM 14353 C CA . LEU E 1 313 ? 18.165 -16.108 70.796 1.00 14.92 312 LEU E CA 1
ATOM 14354 C C . LEU E 1 313 ? 17.496 -16.602 69.500 1.00 14.88 312 LEU E C 1
ATOM 14355 O O . LEU E 1 313 ? 16.475 -16.041 69.092 1.00 14.38 312 LEU E O 1
ATOM 14360 N N . PHE E 1 314 ? 18.036 -17.630 68.859 1.00 13.93 313 PHE E N 1
ATOM 14361 C CA . PHE E 1 314 ? 17.382 -18.209 67.653 1.00 13.89 313 PHE E CA 1
ATOM 14362 C C . PHE E 1 314 ? 15.937 -18.566 68.000 1.00 14.02 313 PHE E C 1
ATOM 14363 O O . PHE E 1 314 ? 14.987 -18.218 67.265 1.00 13.67 313 PHE E O 1
ATOM 14371 N N . ASP E 1 315 ? 15.715 -19.315 69.105 1.00 13.26 314 ASP E N 1
ATOM 14372 C CA . ASP E 1 315 ? 14.356 -19.730 69.473 1.00 14.71 314 ASP E CA 1
ATOM 14373 C C . ASP E 1 315 ? 13.445 -18.519 69.719 1.00 13.86 314 ASP E C 1
ATOM 14374 O O . ASP E 1 315 ? 12.257 -18.505 69.293 1.00 15.26 314 ASP E O 1
ATOM 14379 N N . GLN E 1 316 ? 13.935 -17.532 70.452 1.00 14.13 315 GLN E N 1
ATOM 14380 C CA . GLN E 1 316 ? 13.161 -16.322 70.790 1.00 14.93 315 GLN E CA 1
ATOM 14381 C C . GLN E 1 316 ? 12.762 -15.576 69.513 1.00 13.82 315 GLN E C 1
ATOM 14382 O O . GLN E 1 316 ? 11.611 -15.155 69.360 1.00 14.55 315 GLN E O 1
ATOM 14388 N N . LEU E 1 317 ? 13.711 -15.400 68.591 1.00 13.71 316 LEU E N 1
ATOM 14389 C CA . LEU E 1 317 ? 13.416 -14.694 67.321 1.00 13.95 316 LEU E CA 1
ATOM 14390 C C . LEU E 1 317 ? 12.440 -15.494 66.466 1.00 13.37 316 LEU E C 1
ATOM 14391 O O . LEU E 1 317 ? 11.522 -14.879 65.880 1.00 14.97 316 LEU E O 1
ATOM 14396 N N . LEU E 1 318 ? 12.586 -16.819 66.394 1.00 13.08 317 LEU E N 1
ATOM 14397 C CA . LEU E 1 318 ? 11.669 -17.590 65.536 1.00 14.56 317 LEU E CA 1
ATOM 14398 C C . LEU E 1 318 ? 10.264 -17.602 66.158 1.00 15.43 317 LEU E C 1
ATOM 14399 O O . LEU E 1 318 ? 9.246 -17.595 65.416 1.00 15.76 317 LEU E O 1
ATOM 14404 N N . ASN E 1 319 ? 10.171 -17.530 67.487 1.00 14.18 318 ASN E N 1
ATOM 14405 C CA . ASN E 1 319 ? 8.857 -17.417 68.166 1.00 15.51 318 ASN E CA 1
ATOM 14406 C C . ASN E 1 319 ? 8.187 -16.086 67.864 1.00 15.79 318 ASN E C 1
ATOM 14407 O O . ASN E 1 319 ? 6.961 -16.018 67.911 1.00 17.70 318 ASN E O 1
ATOM 14412 N N . HIS E 1 320 ? 8.944 -15.033 67.611 1.00 14.96 319 HIS E N 1
ATOM 14413 C CA . HIS E 1 320 ? 8.437 -13.726 67.186 1.00 15.63 319 HIS E CA 1
ATOM 14414 C C . HIS E 1 320 ? 8.034 -13.749 65.709 1.00 16.15 319 HIS E C 1
ATOM 14415 O O . HIS E 1 320 ? 6.980 -13.194 65.366 1.00 17.55 319 HIS E O 1
ATOM 14422 N N . LEU E 1 321 ? 8.888 -14.317 64.847 1.00 15.34 320 LEU E N 1
ATOM 14423 C CA . LEU E 1 321 ? 8.739 -14.188 63.377 1.00 14.77 320 LEU E CA 1
ATOM 14424 C C . LEU E 1 321 ? 7.718 -15.170 62.791 1.00 15.80 320 LEU E C 1
ATOM 14425 O O . LEU E 1 321 ? 6.956 -14.762 61.886 1.00 16.11 320 LEU E O 1
ATOM 14430 N N . GLU E 1 322 ? 7.744 -16.420 63.190 1.00 15.32 321 GLU E N 1
ATOM 14431 C CA . GLU E 1 322 ? 7.018 -17.476 62.449 1.00 15.74 321 GLU E CA 1
ATOM 14432 C C . GLU E 1 322 ? 5.515 -17.505 62.771 1.00 16.20 321 GLU E C 1
ATOM 14433 O O . GLU E 1 322 ? 4.702 -17.474 61.838 1.00 16.48 321 GLU E O 1
ATOM 14439 N N . PRO E 1 323 ? 5.085 -17.539 64.050 1.00 15.45 322 PRO E N 1
ATOM 14440 C CA . PRO E 1 323 ? 3.649 -17.725 64.323 1.00 16.55 322 PRO E CA 1
ATOM 14441 C C . PRO E 1 323 ? 2.728 -16.694 63.700 1.00 16.56 322 PRO E C 1
ATOM 14442 O O . PRO E 1 323 ? 1.686 -17.062 63.138 1.00 17.30 322 PRO E O 1
ATOM 14446 N N . PRO E 1 324 ? 3.010 -15.379 63.697 1.00 16.36 323 PRO E N 1
ATOM 14447 C CA . PRO E 1 324 ? 2.100 -14.415 63.119 1.00 17.06 323 PRO E CA 1
ATOM 14448 C C . PRO E 1 324 ? 1.999 -14.544 61.604 1.00 17.03 323 PRO E C 1
ATOM 14449 O O . PRO E 1 324 ? 1.062 -14.049 61.011 1.00 18.97 323 PRO E O 1
ATOM 14453 N N . ALA E 1 325 ? 2.999 -15.175 60.977 1.00 15.22 324 ALA E N 1
ATOM 14454 C CA . ALA E 1 325 ? 2.990 -15.352 59.526 1.00 14.88 324 ALA E CA 1
ATOM 14455 C C . ALA E 1 325 ? 2.119 -16.566 59.131 1.00 15.17 324 ALA E C 1
ATOM 14456 O O . ALA E 1 325 ? 1.841 -16.711 57.926 1.00 15.61 324 ALA E O 1
ATOM 14458 N N . LYS E 1 326 ? 1.660 -17.368 60.089 1.00 15.07 325 LYS E N 1
ATOM 14459 C CA . LYS E 1 326 ? 0.645 -18.446 59.874 1.00 15.64 325 LYS E CA 1
ATOM 14460 C C . LYS E 1 326 ? 1.156 -19.443 58.824 1.00 16.04 325 LYS E C 1
ATOM 14461 O O . LYS E 1 326 ? 0.572 -19.569 57.739 1.00 17.13 325 LYS E O 1
ATOM 14467 N N . PRO E 1 327 ? 2.173 -20.234 59.189 1.00 15.26 326 PRO E N 1
ATOM 14468 C CA . PRO E 1 327 ? 2.613 -21.336 58.330 1.00 15.16 326 PRO E CA 1
ATOM 14469 C C . PRO E 1 327 ? 1.544 -22.428 58.253 1.00 17.62 326 PRO E C 1
ATOM 14470 O O . PRO E 1 327 ? 0.892 -22.719 59.253 1.00 17.50 326 PRO E O 1
ATOM 14474 N N . SER E 1 328 ? 1.485 -23.099 57.115 1.00 18.38 327 SER E N 1
ATOM 14475 C CA . SER E 1 328 ? 0.815 -24.421 57.086 1.00 19.49 327 SER E CA 1
ATOM 14476 C C . SER E 1 328 ? 1.432 -25.257 55.976 1.00 17.93 327 SER E C 1
ATOM 14477 O O . SER E 1 328 ? 2.118 -24.736 55.105 1.00 17.44 327 SER E O 1
ATOM 14480 N N . ILE E 1 329 ? 1.171 -26.532 56.055 1.00 18.44 328 ILE E N 1
ATOM 14481 C CA . ILE E 1 329 ? 1.709 -27.519 55.088 1.00 17.78 328 ILE E CA 1
ATOM 14482 C C . ILE E 1 329 ? 0.483 -28.082 54.372 1.00 18.40 328 ILE E C 1
ATOM 14483 O O . ILE E 1 329 ? -0.413 -28.602 55.032 1.00 20.70 328 ILE E O 1
ATOM 14488 N N . VAL E 1 330 ? 0.407 -27.854 53.072 1.00 16.92 329 VAL E N 1
ATOM 14489 C CA . VAL E 1 330 ? -0.712 -28.287 52.190 1.00 16.64 329 VAL E CA 1
ATOM 14490 C C . VAL E 1 330 ? -0.084 -29.141 51.095 1.00 15.43 329 VAL E C 1
ATOM 14491 O O . VAL E 1 330 ? 0.835 -28.680 50.421 1.00 16.12 329 VAL E O 1
ATOM 14495 N N . SER E 1 331 ? -0.519 -30.403 50.977 1.00 14.93 330 SER E N 1
ATOM 14496 C CA . SER E 1 331 ? 0.057 -31.336 49.972 1.00 15.92 330 SER E CA 1
ATOM 14497 C C . SER E 1 331 ? 1.583 -31.383 50.119 1.00 15.22 330 SER E C 1
ATOM 14498 O O . SER E 1 331 ? 2.321 -31.350 49.094 1.00 15.16 330 SER E O 1
ATOM 14501 N N . ALA E 1 332 ? 2.076 -31.414 51.359 1.00 15.07 331 ALA E N 1
ATOM 14502 C CA . ALA E 1 332 ? 3.516 -31.602 51.687 1.00 15.67 331 ALA E CA 1
ATOM 14503 C C . ALA E 1 332 ? 4.357 -30.384 51.261 1.00 15.49 331 ALA E C 1
ATOM 14504 O O . ALA E 1 332 ? 5.582 -30.520 51.131 1.00 16.00 331 ALA E O 1
ATOM 14506 N N . SER E 1 333 ? 3.766 -29.216 51.056 1.00 14.64 332 SER E N 1
ATOM 14507 C CA . SER E 1 333 ? 4.469 -27.986 50.663 1.00 14.91 332 SER E CA 1
ATOM 14508 C C . SER E 1 333 ? 4.151 -26.869 51.644 1.00 15.30 332 SER E C 1
ATOM 14509 O O . SER E 1 333 ? 2.974 -26.691 52.028 1.00 14.06 332 SER E O 1
ATOM 14512 N N . LEU E 1 334 ? 5.147 -26.100 52.036 1.00 14.53 333 LEU E N 1
ATOM 14513 C CA . LEU E 1 334 ? 5.008 -25.033 53.071 1.00 13.98 333 LEU E CA 1
ATOM 14514 C C . LEU E 1 334 ? 4.534 -23.733 52.449 1.00 14.01 333 LEU E C 1
ATOM 14515 O O . LEU E 1 334 ? 5.123 -23.247 51.417 1.00 14.94 333 LEU E O 1
ATOM 14520 N N . ARG E 1 335 ? 3.541 -23.117 53.083 1.00 15.60 334 ARG E N 1
ATOM 14521 C CA . ARG E 1 335 ? 3.078 -21.767 52.745 1.00 16.25 334 ARG E CA 1
ATOM 14522 C C . ARG E 1 335 ? 2.983 -20.906 54.011 1.00 15.50 334 ARG E C 1
ATOM 14523 O O . ARG E 1 335 ? 2.817 -21.470 55.081 1.00 16.67 334 ARG E O 1
ATOM 14531 N N . TYR E 1 336 ? 3.125 -19.598 53.830 1.00 15.98 335 TYR E N 1
ATOM 14532 C CA . TYR E 1 336 ? 2.837 -18.599 54.895 1.00 16.89 335 TYR E CA 1
ATOM 14533 C C . TYR E 1 336 ? 1.695 -17.720 54.415 1.00 15.99 335 TYR E C 1
ATOM 14534 O O . TYR E 1 336 ? 1.777 -17.146 53.312 1.00 19.21 335 TYR E O 1
ATOM 14543 N N . GLU E 1 337 ? 0.673 -17.557 55.252 1.00 16.73 336 GLU E N 1
ATOM 14544 C CA . GLU E 1 337 ? -0.449 -16.682 54.860 1.00 17.56 336 GLU E CA 1
ATOM 14545 C C . GLU E 1 337 ? -0.080 -15.215 54.999 1.00 17.59 336 GLU E C 1
ATOM 14546 O O . GLU E 1 337 ? -0.555 -14.383 54.176 1.00 18.87 336 GLU E O 1
ATOM 14552 N N . HIS E 1 338 ? 0.763 -14.854 55.995 1.00 16.27 337 HIS E N 1
ATOM 14553 C CA . HIS E 1 338 ? 0.987 -13.417 56.327 1.00 18.41 337 HIS E CA 1
ATOM 14554 C C . HIS E 1 338 ? 2.483 -13.159 56.523 1.00 16.99 337 HIS E C 1
ATOM 14555 O O . HIS E 1 338 ? 2.934 -12.816 57.615 1.00 16.86 337 HIS E O 1
ATOM 14562 N N . PRO E 1 339 ? 3.322 -13.336 55.495 1.00 17.09 338 PRO E N 1
ATOM 14563 C CA . PRO E 1 339 ? 4.754 -13.067 55.659 1.00 17.65 338 PRO E CA 1
ATOM 14564 C C . PRO E 1 339 ? 4.947 -11.639 56.166 1.00 18.18 338 PRO E C 1
ATOM 14565 O O . PRO E 1 339 ? 4.264 -10.700 55.677 1.00 19.93 338 PRO E O 1
ATOM 14569 N N . GLY E 1 340 ? 5.821 -11.459 57.167 1.00 16.80 339 GLY E N 1
ATOM 14570 C CA . GLY E 1 340 ? 5.892 -10.157 57.853 1.00 18.96 339 GLY E CA 1
ATOM 14571 C C . GLY E 1 340 ? 6.876 -9.181 57.230 1.00 18.41 339 GLY E C 1
ATOM 14572 O O . GLY E 1 340 ? 6.978 -8.026 57.712 1.00 21.72 339 GLY E O 1
ATOM 14573 N N . SER E 1 341 ? 7.604 -9.571 56.188 1.00 15.33 340 SER E N 1
ATOM 14574 C CA . SER E 1 341 ? 8.669 -8.748 55.587 1.00 16.16 340 SER E CA 1
ATOM 14575 C C . SER E 1 341 ? 8.924 -9.206 54.159 1.00 15.83 340 SER E C 1
ATOM 14576 O O . SER E 1 341 ? 8.482 -10.310 53.767 1.00 16.08 340 SER E O 1
ATOM 14579 N N . LEU E 1 342 ? 9.723 -8.434 53.459 1.00 16.11 341 LEU E N 1
ATOM 14580 C CA . LEU E 1 342 ? 10.385 -8.906 52.243 1.00 17.38 341 LEU E CA 1
ATOM 14581 C C . LEU E 1 342 ? 11.293 -10.086 52.618 1.00 15.93 341 LEU E C 1
ATOM 14582 O O . LEU E 1 342 ? 11.707 -10.237 53.785 1.00 15.64 341 LEU E O 1
ATOM 14587 N N . LEU E 1 343 ? 11.560 -10.945 51.641 1.00 16.41 342 LEU E N 1
ATOM 14588 C CA . LEU E 1 343 ? 12.565 -12.019 51.763 1.00 15.45 342 LEU E CA 1
ATOM 14589 C C . LEU E 1 343 ? 12.198 -13.003 52.894 1.00 15.96 342 LEU E C 1
ATOM 14590 O O . LEU E 1 343 ? 13.099 -13.620 53.481 1.00 15.45 342 LEU E O 1
ATOM 14595 N N . PHE E 1 344 ? 10.901 -13.162 53.208 1.00 15.00 343 PHE E N 1
ATOM 14596 C CA . PHE E 1 344 ? 10.506 -13.838 54.458 1.00 15.16 343 PHE E CA 1
ATOM 14597 C C . PHE E 1 344 ? 10.804 -15.350 54.381 1.00 13.50 343 PHE E C 1
ATOM 14598 O O . PHE E 1 344 ? 11.529 -15.891 55.215 1.00 14.64 343 PHE E O 1
ATOM 14606 N N . ASP E 1 345 ? 10.229 -16.042 53.402 1.00 13.76 344 ASP E N 1
ATOM 14607 C CA . ASP E 1 345 ? 10.432 -17.500 53.307 1.00 13.53 344 ASP E CA 1
ATOM 14608 C C . ASP E 1 345 ? 11.915 -17.778 53.022 1.00 13.85 344 ASP E C 1
ATOM 14609 O O . ASP E 1 345 ? 12.420 -18.825 53.515 1.00 14.27 344 ASP E O 1
ATOM 14614 N N . GLU E 1 346 ? 12.603 -16.907 52.287 1.00 13.83 345 GLU E N 1
ATOM 14615 C CA . GLU E 1 346 ? 14.035 -17.083 51.945 1.00 13.61 345 GLU E CA 1
ATOM 14616 C C . GLU E 1 346 ? 14.855 -17.079 53.236 1.00 12.80 345 GLU E C 1
ATOM 14617 O O . GLU E 1 346 ? 15.699 -17.965 53.447 1.00 14.33 345 GLU E O 1
ATOM 14623 N N . LEU E 1 347 ? 14.641 -16.078 54.094 1.00 13.03 346 LEU E N 1
ATOM 14624 C CA . LEU E 1 347 ? 15.485 -15.919 55.289 1.00 13.31 346 LEU E CA 1
ATOM 14625 C C . LEU E 1 347 ? 15.137 -16.932 56.373 1.00 13.95 346 LEU E C 1
ATOM 14626 O O . LEU E 1 347 ? 16.067 -17.371 57.085 1.00 14.69 346 LEU E O 1
ATOM 14631 N N . LEU E 1 348 ? 13.868 -17.299 56.525 1.00 14.07 347 LEU E N 1
ATOM 14632 C CA . LEU E 1 348 ? 13.532 -18.377 57.506 1.00 14.33 347 LEU E CA 1
ATOM 14633 C C . LEU E 1 348 ? 14.095 -19.708 57.035 1.00 13.81 347 LEU E C 1
ATOM 14634 O O . LEU E 1 348 ? 14.646 -20.462 57.865 1.00 14.37 347 LEU E O 1
ATOM 14639 N N . PHE E 1 349 ? 14.037 -19.996 55.722 1.00 13.85 348 PHE E N 1
ATOM 14640 C CA . PHE E 1 349 ? 14.656 -21.236 55.183 1.00 13.73 348 PHE E CA 1
ATOM 14641 C C . PHE E 1 349 ? 16.154 -21.223 55.516 1.00 13.04 348 PHE E C 1
ATOM 14642 O O . PHE E 1 349 ? 16.682 -22.189 56.073 1.00 13.99 348 PHE E O 1
ATOM 14650 N N . LEU E 1 350 ? 16.843 -20.146 55.135 1.00 12.91 349 LEU E N 1
ATOM 14651 C CA . LEU E 1 350 ? 18.307 -20.063 55.321 1.00 12.56 349 LEU E CA 1
ATOM 14652 C C . LEU E 1 350 ? 18.631 -20.235 56.800 1.00 13.57 349 LEU E C 1
ATOM 14653 O O . LEU E 1 350 ? 19.522 -21.049 57.120 1.00 14.37 349 LEU E O 1
ATOM 14658 N N . ALA E 1 351 ? 17.963 -19.503 57.714 1.00 12.95 350 ALA E N 1
ATOM 14659 C CA . ALA E 1 351 ? 18.320 -19.637 59.132 1.00 14.75 350 ALA E CA 1
ATOM 14660 C C . ALA E 1 351 ? 18.052 -21.048 59.675 1.00 14.14 350 ALA E C 1
ATOM 14661 O O . ALA E 1 351 ? 18.827 -21.528 60.528 1.00 14.35 350 ALA E O 1
ATOM 14663 N N . LYS E 1 352 ? 16.993 -21.702 59.225 1.00 13.54 351 LYS E N 1
ATOM 14664 C CA . LYS E 1 352 ? 16.687 -23.072 59.702 1.00 13.41 351 LYS E CA 1
ATOM 14665 C C . LYS E 1 352 ? 17.779 -24.076 59.316 1.00 14.76 351 LYS E C 1
ATOM 14666 O O . LYS E 1 352 ? 18.048 -24.957 60.130 1.00 14.84 351 LYS E O 1
ATOM 14672 N N . VAL E 1 353 ? 18.388 -23.943 58.142 1.00 13.22 352 VAL E N 1
ATOM 14673 C CA . VAL E 1 353 ? 19.371 -24.941 57.650 1.00 13.56 352 VAL E CA 1
ATOM 14674 C C . VAL E 1 353 ? 20.818 -24.507 57.893 1.00 13.97 352 VAL E C 1
ATOM 14675 O O . VAL E 1 353 ? 21.709 -25.355 57.763 1.00 15.95 352 VAL E O 1
ATOM 14679 N N . HIS E 1 354 ? 21.093 -23.229 58.113 1.00 13.87 353 HIS E N 1
ATOM 14680 C CA . HIS E 1 354 ? 22.462 -22.681 57.969 1.00 15.71 353 HIS E CA 1
ATOM 14681 C C . HIS E 1 354 ? 23.488 -23.438 58.823 1.00 14.43 353 HIS E C 1
ATOM 14682 O O . HIS E 1 354 ? 23.359 -23.490 60.041 1.00 15.50 353 HIS E O 1
ATOM 14689 N N . ALA E 1 355 ? 24.519 -23.957 58.151 1.00 14.04 354 ALA E N 1
ATOM 14690 C CA . ALA E 1 355 ? 25.579 -24.762 58.781 1.00 16.23 354 ALA E CA 1
ATOM 14691 C C . ALA E 1 355 ? 26.755 -23.887 59.225 1.00 17.60 354 ALA E C 1
ATOM 14692 O O . ALA E 1 355 ? 27.671 -24.425 59.896 1.00 19.32 354 ALA E O 1
ATOM 14694 N N . GLY E 1 356 ? 26.725 -22.601 58.912 1.00 16.06 355 GLY E N 1
ATOM 14695 C CA . GLY E 1 356 ? 27.836 -21.681 59.181 1.00 15.44 355 GLY E CA 1
ATOM 14696 C C . GLY E 1 356 ? 28.625 -21.410 57.930 1.00 16.31 355 GLY E C 1
ATOM 14697 O O . GLY E 1 356 ? 28.891 -22.311 57.151 1.00 16.77 355 GLY E O 1
ATOM 14698 N N . PHE E 1 357 ? 29.002 -20.163 57.687 1.00 16.62 356 PHE E N 1
ATOM 14699 C CA . PHE E 1 357 ? 29.739 -19.814 56.452 1.00 16.46 356 PHE E CA 1
ATOM 14700 C C . PHE E 1 357 ? 31.134 -20.495 56.445 1.00 18.37 356 PHE E C 1
ATOM 14701 O O . PHE E 1 357 ? 31.585 -20.890 55.360 1.00 19.14 356 PHE E O 1
ATOM 14709 N N . GLY E 1 358 ? 31.749 -20.700 57.590 1.00 18.23 357 GLY E N 1
ATOM 14710 C CA . GLY E 1 358 ? 33.027 -21.443 57.653 1.00 20.60 357 GLY E CA 1
ATOM 14711 C C . GLY E 1 358 ? 32.858 -22.898 57.270 1.00 19.97 357 GLY E C 1
ATOM 14712 O O . GLY E 1 358 ? 33.709 -23.430 56.556 1.00 20.28 357 GLY E O 1
ATOM 14713 N N . ALA E 1 359 ? 31.765 -23.535 57.672 1.00 19.79 358 ALA E N 1
ATOM 14714 C CA . ALA E 1 359 ? 31.469 -24.938 57.310 1.00 19.28 358 ALA E CA 1
ATOM 14715 C C . ALA E 1 359 ? 31.260 -25.024 55.810 1.00 20.59 358 ALA E C 1
ATOM 14716 O O . ALA E 1 359 ? 31.673 -26.034 55.215 1.00 20.28 358 ALA E O 1
ATOM 14718 N N . LEU E 1 360 ? 30.630 -24.035 55.159 1.00 18.79 359 LEU E N 1
ATOM 14719 C CA . LEU E 1 360 ? 30.457 -24.062 53.700 1.00 18.08 359 LEU E CA 1
ATOM 14720 C C . LEU E 1 360 ? 31.846 -24.004 53.043 1.00 20.39 359 LEU E C 1
ATOM 14721 O O . LEU E 1 360 ? 32.085 -24.717 52.119 1.00 20.37 359 LEU E O 1
ATOM 14726 N N . LEU E 1 361 ? 32.727 -23.141 53.539 1.00 19.36 360 LEU E N 1
ATOM 14727 C CA . LEU E 1 361 ? 34.116 -23.010 53.001 1.00 20.01 360 LEU E CA 1
ATOM 14728 C C . LEU E 1 361 ? 34.815 -24.361 53.068 1.00 21.85 360 LEU E C 1
ATOM 14729 O O . LEU E 1 361 ? 35.659 -24.624 52.211 1.00 23.66 360 LEU E O 1
ATOM 14734 N N . ARG E 1 362 ? 34.524 -25.171 54.081 1.00 21.19 361 ARG E N 1
ATOM 14735 C CA . ARG E 1 362 ? 35.228 -26.465 54.359 1.00 19.98 361 ARG E CA 1
ATOM 14736 C C . ARG E 1 362 ? 34.401 -27.646 53.839 1.00 22.24 361 ARG E C 1
ATOM 14737 O O . ARG E 1 362 ? 34.735 -28.798 54.185 1.00 23.19 361 ARG E O 1
ATOM 14745 N N . MET E 1 363 ? 33.378 -27.412 53.006 1.00 20.57 362 MET E N 1
ATOM 14746 C CA . MET E 1 363 ? 32.462 -28.471 52.514 1.00 22.56 362 MET E CA 1
ATOM 14747 C C . MET E 1 363 ? 33.296 -29.597 51.898 1.00 22.64 362 MET E C 1
ATOM 14748 O O . MET E 1 363 ? 34.040 -29.338 50.959 1.00 21.02 362 MET E O 1
ATOM 14753 N N . PRO E 1 364 ? 33.161 -30.858 52.375 1.00 24.48 363 PRO E N 1
ATOM 14754 C CA . PRO E 1 364 ? 33.824 -31.988 51.728 1.00 27.60 363 PRO E CA 1
ATOM 14755 C C . PRO E 1 364 ? 33.388 -32.164 50.284 1.00 27.38 363 PRO E C 1
ATOM 14756 O O . PRO E 1 364 ? 32.247 -31.869 49.908 1.00 27.43 363 PRO E O 1
ATOM 14760 N N . PRO E 1 365 ? 34.291 -32.674 49.417 1.00 26.48 364 PRO E N 1
ATOM 14761 C CA . PRO E 1 365 ? 34.012 -32.864 48.006 1.00 28.22 364 PRO E CA 1
ATOM 14762 C C . PRO E 1 365 ? 32.868 -33.845 47.779 1.00 29.77 364 PRO E C 1
ATOM 14763 O O . PRO E 1 365 ? 32.548 -34.675 48.647 1.00 28.45 364 PRO E O 1
ATOM 14767 N N . PRO E 1 366 ? 32.174 -33.733 46.633 1.00 35.69 365 PRO E N 1
ATOM 14768 C CA . PRO E 1 366 ? 31.002 -34.573 46.375 1.00 42.73 365 PRO E CA 1
ATOM 14769 C C . PRO E 1 366 ? 31.359 -36.062 46.275 1.00 46.69 365 PRO E C 1
ATOM 14770 O O . PRO E 1 366 ? 32.497 -36.344 46.008 1.00 46.75 365 PRO E O 1
ATOM 14774 N N . ALA E 1 367 ? 30.413 -36.954 46.581 1.00 50.08 366 ALA E N 1
ATOM 14775 C CA . ALA E 1 367 ? 30.525 -38.415 46.335 1.00 59.30 366 ALA E CA 1
ATOM 14776 C C . ALA E 1 367 ? 30.363 -38.678 44.829 1.00 59.30 366 ALA E C 1
ATOM 14777 O O . ALA E 1 367 ? 31.288 -39.145 44.161 1.00 64.40 366 ALA E O 1
#

Radius of gyration: 41.33 Å; Cα contacts (8 Å, |Δi|>4): 3488; chains: 5; bounding box: 100×108×98 Å

Sequence (1822 aa):
ELPPGRLATTEDYFAQQAKQAVTPDVMAQLAYMNYIDFISPFYSRRGCSSFEAWELKHTPQRVIKYSIAFYAYGLASVALIDPKLRALAGHDLDIAVSSKMKCKRVWGDWEEDGFGTDPIEKENIMMYKGHLNLMYGLYQLVTGSRRYEAEHAHLTRIIHDEIAANPFAGIVCCEEPPDDNYFVVQANSVAYLSLWVYDRLHGTDYRAATRAWLDFIQKDLIDPERGAFYLSYHPESGAVKPWISAYTTAWTLAMVHGMDPAFSERYYPRFKQTFVEVYDEGRKARVRETAGTDDADGGVGLASAFTLLLAREMGDQQLFDQLLNHLEPPAKPSIVSASSLRYEHPGSLLFDELLFLAKVHAGFGALLRMPPPAMAELPPGRLATTEDYFAQQAKQAVTPDVMAQLAYMNYIDFISPFYSRRGCSFEAWELKHTPQRVIKYSIAFYAYGLASVALIDPKLRALAGHDLDIAVSSKMKCKRVWGDWEEDGFGTDPIEKENIMMYKGHLNLMYGLYQLVTGSRRYEAEHAHLTRIIHDEIAANPFAGIVCCEEPPDDNYFVQANSVAYLSLWVYDRLHGTDYRAATRAWLDFIQKDLIDPERGAFYLSYHPESGAVKPWISAYTTAWTLAMVHGMDPAFSERYYPRFKQTFVEVYDEGRKARVRETAGTDDADGGVGLASAFTLLLAREMGDQQLFDQLLNHLEPPAKPSIVSASSLRYEHPGSLLFDELLFLAKVHAGFGALLRMPPPAAAELPPGRLATTEDYFAQQAKQQAVTPDVMAQLAYMNYIDFISPFYSRRGCSFEAWELKHTPQRVIKYSIAFYAYGLASVALIDPKLRALAGHDLDIAVSSKMKCKRVWGDWEEDGFGTDPIEKENIMMYKGHLNLMYGLYQLVTGSRRYEAEHAHLTRIIHDEIAANPFAGIVCCEEPPDDNYFVVQANSVAYLSLWVYDRLHGTDYRAATRAWLDFIQKDLIDPERRGAFYLSYHPESGAVKPWISAYTTAWTLAMVHGMDPAFSERYYPRFKQTFVEVYDEGRKARVRETAGTDDADGGVGLASAFTLLLAREMGDQQLFDQLLNHLEPPAKPSIVSASSLRYEHPGSLLFDELLFLAKVHAGFGALLRMPPPELPPGRLATTEDYFAQQAKQQAVTPDVMAQLAYMNYIDFISPFYSRGCSFEAWELKHTPQRVIKYSIAFYAYGLASVALIDPKLRALAGHDLDIAVSSKMKCKRVWGDWEEDGFGTDPIEKENIMMYKGHLNLMYGLYQLVTGSRRYEAEHAHLTRIIHDEIAANPFAGIVCCEEPPDDNYFVVQANSVAYLSLWVYDRLHGTDYRAATRAWLDFIQKDLIDPERRGAFYLSYHPESGAVKPWISAYTTAWTLAMVHGMDPAFSERYYPRFKQTFVEVYDEGRRKARVRETAGTDDADGGVGLASAFTLLLAREMGDQQLFDQLLNHLEPPAKPSIVSASSLRYEHPGSLLFDELLFLAKVHAGFGALLRMPPPALPPGRLATTEDYFAQQAKQAVTPDVMAQLAYMNYIDFISPFYSRRGCSFEAWELKHTPQRVIKYSIAFYAYGLASVALIDPKLRALAGHDLDIAVSSKMKCKRVWGDWEEDGFGTDPIEKENIMMYKGHLNLMYGLYQLVTGSRRYEAEHAHLTRIIHDEIAANPFAGIVCCEEPPDDNYFVVQANSVAYLSLWVYDRLHGTDYRAATRAWLDFIQKDLIDPERGAFYLSYHPESGAVKPWISAYTTAWTLAMVHGMDPAFSERYYPRFKQTFVEVYDEGRKARVRETAGTDDADGGVGLASAFTLLLAREMGDQQLFDQLLNHLEPPAKPSIVSASLRYEHPGSLLFDELLFLAKVHAGFGALLRMPPPA

Secondary structure (DSSP, 8-state):
---TT-SS-HHHHHTHHHHTS--HHHHHHHHHHHSSTTTSTTS-SSS--HHHHHTT--GGGHHHHHHHHHHHHHHHHHH-GGGHHHHHHHHHHHHHHHTSHHHHTHHHHTTS-S-SSSSS-HHHHHHHHHHHHHHHHHH---TTHHHHHHHHHHHHHHHHH-SSSS--SBTTBB-HHHHHHHHHHHHHHHHHH---GGGGHHHHHHHHTTTTEETTTTEEBS-EETTTTEE-S-B-HHHHHHHHHHHHTT-HHHHHHHHHHHHHHHEEEETTTTEEEEBSSSS---BS-TTS-HHHHHHHHHHHHT-HHHHHHHHHHHSGGG-EEEETTEEEESS--STTHHHHHHHHHH---HHHHHTPPP-/-TT---TT-SS-HHHHHTHHHHTS--HHHHHHHHHHHSSTTTSTTS-SSS--HHHHHTT--GGGHHHHHHHHHHHHHHHHHH-GGGHHHHHHHHHHHHHHHTSHHHHTHHHHTTS-S-SSSSS-HHHHHHHHHHHHHHHHHH---TTHHHHHHHHHHHHHHHHH-SSSS--SSTT-B-HHHHHHHHHHHHHHHHHH---GGGGHHHHHHHIIIIIEETTTTEEBS-EETTTTEE-SSB-HHHHHHHHHHHHTT-HHHHHHHHHHHHHHHEEEETTTTEEEEBSSSS---BS-TTS-HHHHHHHHHHHHT-HHHHHHHHHHHSGGG-EEEETTEEEESS--STTHHHHHHHHHH---HHHHHTPPPPP-/----TT-SS-HHHHHHHHHHTS--HHHHHHHHHHHSSTTTSTTS-SSS--HHHHHTT--GGGHHHHHHHHHHHHHHHHHH-GGGHHHHHHHHHHHHHHHTSHHHHTHHHHTTS-S-SSSSS-HHHHHHHHHHHHHHHHHH---TTHHHHHHHHHHHHHHHHH-SSSS--SBTTBB-HHHHHHHHHHHHHHHHHH---GGGGHHHHHHHHTTTTEETTTTEEBS-EETTTTEE-S-B-HHHHHHHHHHHTTT-HHHHHHHHHHHHHHHEEEETTTTEEEEBSSSS---BS-TTS-HHHHHHHHHHHHT-HHHHHHHHHHHSGGG-EEEETTEEEESS--STTHHHHHHHHHH---HHHHHTPPP-/---TT--S-HHHHHTHHHHTS--HHHHHHHHHHHSSTTTSTTS-SSS--HHHHHTT--GGGHHHHHHHHHHHHHHHHHH-GGGHHHHHHHHHHHHHHHTSHHHHTHHHHTTS-S-SSSSS-HHHHHHHHHHHHHHHHHH---TTHHHHHHHHHHHHHHHHH-SSSS--SBTTBB-HHHHHHHHHHHHHHHHHH---GGGGHHHHHHHHTTTSEETTTTEEBS-EETTTTEE-S-B-HHHHHHHHHHHHTT-HHHHHHHHHHHHHHHEEEETTTTEEEEBSSSS---BS-TTS-HHHHHHHHHHHHT-HHHHHHHHHHHSGGG-EEEETTEEEESS--STTHHHHHHHHHH---HHHHHT-----/--TT--S-HHHHHTHHHHTS--HHHHHHHHHHHSSTTTSTTS-SSS--HHHHHTT--GGGHHHHHHHHHHHHHHHHHH-GGGHHHHHHHHHHHHHHHTSHHHHTHHHHTTS-S-SSSSS-HHHHHHHHHHHHHHHHHH---TTHHHHHHHHHHHHHHHHH-SSSS--SBTTBB-HHHHHHHHHHHHHHHHHH---GGGGHHHHHHHHTTTTEETTTTEEBS-EETTTTEE-S-B-HHHHHHHHHHHHTT-HHHHHHHHHHHHHHHEEEETTTTEEEEBSSSS---BS-TTS-HHHHHHHHHHHHT-HHHHHHHHHHHSGGG-EEEETTEEEESS--STTHHHHHHHHHH---HHHHHTPPPP-

Nearest PDB structures (foldseek):
  6tfr-assembly1_A  TM=1.003E+00  e=2.028E-60  Castellaniella defragrans 65Phen
  6t9h-assembly1_B  TM=1.002E+00  e=3.768E-60  Castellaniella defragrans 65Phen
  6tft-assembly1_B  TM=1.002E+00  e=7.342E-60  Castellaniella defragrans 65Phen
  7ad2-assembly1_A  TM=1.002E+00  e=9.318E-60  Castellaniella defragrans
  5g1w-assembly1_C  TM=1.002E+00  e=1.364E-59  Castellaniella defragrans 65Phen

Foldseek 3Di:
DAPPLHDDALVQLLCLQVVQHADLQLQQAVCQQDPDALQRVQPDLDQRHNVCVVVVPDLQCVLVLLLLLLLLLLLNCNRHVVCLVVSLSSLSSSLSNLPDCSNQVVCVVVPNDDDCQQAAQLLSLLSSLLSVLSSCQSAVDCPCVVVNVVSLVSQLVRQVPDPQGGGHRRQQKAALLSRLSNLLSNLSVCLVPVDVSNVSVVSNLVRCVPPQDPQQQLFGFGIAGVVVRDGHPKTFQLSSLSNLQSVCLVPVVSSVSSVVSPCVQFWDQDPVLQAIFTCTTPPDPDGQPDQRCNLLSNLQSCLQVVPSSHVRRSCSVQRSVQNWDRDPSHIDGNRHPHPSRSSSVSSSSSPPGSNCSSVRDHD/DQQDADFLRDHGLVQLLCLQVVLHADLQLQQAVCQQDPDAPQRVQPDLDQRGNVCVVVVPDLQCVLVLLLLLLLLLLLNCNRHVVCLVVSLSSLSSSLSNLPHCSNQVVCVVVPNDDDCQQAAQLLSLLSSLLSVLSSCQSAVDCPCVVVNVVSLVSQLVQQVPDPAGGGHRRQQKAALLSRLSNLLSNLSVCLVPVDVSNVSVVSNLVRCVVPAAPQQQLFGFGIAGVVVRDGRPKTFQLSSLSNLQSVCLVPVVSSVSSVVSPCVQFWDQDPVLQAIFTCTTPDDPDGQPDQRCNLLSNLQSCLQVVPSSHVRRSCVVQRNVQRWDRDPSHIDGNRHPHPSRSSSVSCSSSPPGSNCSSVRDHRDD/DDDPPQDDDALVQLLCLQVVLHADLQLQQAVCQQDPDALQRVQPDLDQHHNVCVVVVFDLQCVLVLLLLLLLLLLLNLNRHVVCLVVSLSSLSSSLSNLPDCSNQVVCVVVPNDDDCQQAAQLLRLLSSLLSVLSSCQSAVDCPCVVVNVVSLVSQLVRQVPDPQGGGHRRAQKAALLSRLSNLLSNLSVCLVPVDVSNVSVVSNLVRCVPPQDPQQQLFGFGIAGVVVRDGHPWTFQLSSLSNLQSVCLVPVVSSVSSVVSPCVQFWDQDDVLQAIFTCTTPPDPDGQPDQRCNLLSNLQSCLQNVPSSHVRRSCSVQRSVQNWDRDPSHIDGNRHPHPSRSSSVSCSSSPPGSNCSSNPDHD/DADFLDDDALVQLLCLQVVLHADLQLQQAVCQQDPDALQRVQPDLDQRGNVCVVVVPDLQCVLVLLLLLLLLLLLNCNRHVVCLVVSLSSLSSSLSNLPDCSNQVVCVVVPNDDDCQQAAQLLSLLSSLLSVLSSCQSAVDCPCVVVNVVSLVSQLVQQVPDPQGGGHRRAQKAALLSRLSNLLSQLSVCLVPVDVSNVSVVSNLVRCVPPQDDLQQLFGAGIAGVVVRDGRPKTFQLSSLSNLQSVCLVPVVSSVSSVVSNCVQFWDQDDVLQAIFTCTTHPDPDGQPDQSCNLLSNLQSCLQNVPSSHVRRSCVVQRNVQCWDRDPSHIDGNRHPHPSRSSSVSSSSSPPGSNCSSVRPGHD/DPFLDDDALVQLLCLQVVLHADLQLQQAVCQQDPDALQRVQPDLDQHGNVCVVVVFDLQCVLVLLLLLLLLLLLNLNRHVVCLVVSLSSLSSSLSNLPHCSNQVVCVVVPNDDDCQQAAQLLSLLSSLLSVLSSCQSAVDCVCVVVNVVSLVSQLVQQVPDPQGGGHHRPQKAALLSRLSNLLSNLSVCLVPVDVSNVSVVSNLVRCVPPQAPLQQLFGAGIAGVVVRDGHPKTFQLSSLSNLQSVCLVPVVSSVSRVVSPCVQFWDQDDVLQAIFTCTTHPDPDGQPDQRCNLLSNLQSCLQNVPSSHVRRSCVVQRNVQRWDRDPSHIDGNRHPHPSRSSSVSCSSSPPGSNCSSVRDHRD

GO terms:
  GO:0043694 monoterpene catabolic process (P, IDA)
  GO:0016836 hydro-lyase activity (F, IDA)
  GO:0016098 monoterpenoid metabolic process (P, IDA)
  GO:0050486 intramolecular hydroxytransferase activity (F, IDA)

Organism: Castellaniella defragrans (strain DSM 12143 / CCUG 39792 / 65Phen) (NCBI:txid1437824)